Protein 8U5L (pdb70)

Secondary structure (DSSP, 8-state):
--EEEEP-SSTTEEEEEEEE--BS---SSS-TTB-PPPP--B-GGG----GGGS-B-EEEEEE------EEEEEEEEEEEEEE-GGGGG--SBSBPBSSTT--BPPPBS-EEEEEEEESSPPEEEE--S-TT--PPTT----SS--GGGGT--TT-EEE--STT-SBGGGEEE-TTS-TTEEEEEEEE-STTPPPEEEEETT--EE---TTS---EETTSEEEEEEEEEEEEEEBTTS-EEEEE-EEEEEEEEEEEEE-/--EEEEP-SSTTEEEEEEEE--BS---SSS-TTB-PPPP--B-GGG----GGGS-B-EEEEEE-------EEEEEEEEEEEEES-GGGGG--SBSBPBSSTT--BPPPBS-EEEEEEEESSPPEEEE--S-TT--PPTT----SS--GGGGT--TT-EEE--STT-SBGGGEEE-TTS-TTEEEEEEEE--SSPPPEEEEESS--EE---TTS---B-GGGEEEEEEEEEEEEEEBTTS-EEEEE--EEEEEEEEEEEE-/----EEEEP-SGGGEEEEEEEE--BS---STT-TTB-PPPP--B-GGG----GGGS-B-EEEEEE-------EEEEEEEEEEEEEE-GGGGG--SBSBPBSSTT--BPPPBS-EEEEEEEESSPPEEEE--S-TT--PPTT----SS--GGGGT--TT-EEE--STTTSBGGGEEE-TTS-TTEEEEEEEE-STTPPPEEEEETT--EE---TTS---B-GGGEEEEEEEEEEEEEEBTTS-EEEEE-EEEEEEEEEEEEE-/--EEEEP-SGGGEEEEEEEE--BS---SSS-TTB-PPPP--B-GGG----GGG--B-EEEEEE-------EEEEEEEEEEEEES-GGGGG--SBSBPBSSTT--BPPPBS-EEEEEEEESSPPEEEE--S-TT--PPTT----SS--GGGGT--TT-EEE--STTTSBTTTEEE-TTS-TTEEEEEEEE-STTPPPEEEEESS--EE---TTS---B-GGGEEEEEEEEEEEEEEBTTS-EEEEE--EEEEEEEEEEEE-/--EEEEP-STTSEEEEEEEE--BS---STT-TTB-PPPP--B-GGG----GGGS-B-EEEEEE------EEEEEEEEEEEEE-GGGGG--SBSBPBSSTT--BPPPBS-EEEEEEEESSPPEEEE--S-TT--PPTT----SS--GGGGT--TT-EEE--STT-SBGGGEEE-TTS-TTEEEEEEEE-STTPPPEEEEESS--EE---TTS---B-GGGEEEEEEEEEEEEEEBTTS-EEEEE-EEEEEEEEEEEEE-/--EEEEE---EE-TT--EEEEEEEESS-GGGSEEEEEEE-TTS-EEEEEEE-TTS--EEE-GGGTTTEEEEEETTTTEEEEEE-S--GGG-EEEEEEEE-STTTT----B---EEEEE---B--SEEEE-TTS-EEEEEE-TTGGGS-EEEEEE-TTS--EEEEBTTTB--TTS-TTEEEEEETTEEEEEESS--GGG-EEEEEEE--BTTB--B---EEEEE--/--EEEEE---EE-TT--EEEEEEEESS-GGGSEEEEEEE-TTS-EEEEEEE-TTSS-EEE-GGGBTTEEEEEETTTTEEEEEE-S--GGG-EEEEEEEE-STTTT----B---EEEEE---B--SEEEE-TTS-EEEEEE-TTGGGS-EEEEEE-TTS--EEEEBTTTB--TTS-TTEEEEEETTEEEEEE-S--GGG-EEEEEEE--BTTB--B---EEEEE---/--EEEEE---EE-TT--EEEEEEEESS-GGGSEEEEEEE-TTS-EEEEEEE-TTSS-EEE-GGGBTTEEEEEETTTTEEEEEE-S--GGG-EEEEEEEE-STTTT----B---EEEEE----BB--SEEEE-TTS-EEEEEE-TTGGGS-EEEEEE-TTS--EEEEBTTTB--TTS-TTEEEEEETTEEEEEE-S--GGG-EEEEEEE--BTTB--BB--EEEEE-/--EEEEE---EE-TT--EEEEEEEESS-GGGSEEEEEEE-TTS-EEEEEEE-TTSS-EEE-TTTBTTEEEEEETTTTEEEEEE-S--GGG-EEEEEEEE-STTTT----B---EEEEE---B--SEEEE-TTS-EEEEEE-TTGGGS-EEEEEE-TTS--EEEEBTTTB--TTS-TTEEEEEETTEEEEEE-S--GGG-EEEEEEE--BTTB--B---EEEEE--/--EEEEE---EE-TT--EEEEEEEESS-GGGSEEEEEEE-TTS-EEEEEEE-TTS--EEE-TTTBTTEEEEEETTTTEEEEEE-S--GGG-EEEEEEEE-STTTT----B---EEEEE---SB--SEEEE-SSS-EEEEEE-TTGGGS-EEEEEE-TTS--EEEEBTTTB--TT--TTEEEEEETTEEEEEE-S--GGG-EEEEEEE--BTTB--B---EEEEE-

Sequence (2426 aa):
VEVLEVKTGVDAITEVECFLNPEMGDPDENLRGFSLKLSAENDFSSDSPERRKMLPCYSTARIPLPNLNNLLMWEAVTVQTEVIGITSMLNLHAGSQKVHEHGGGKPIQGSNFHFFAVGGDPLEMQGVLMNYRTKYPEGTITPKNPTAQSQVMNTDHKAYLDKNNAYPVECWIPDPSRNENTRYFGTFTGGENVPPVLHHVTNTATTVLLDEQGVGPLCKADSLYVSAADICGLFTNSSGTQQWRGLARYFKIRLRKRSVKVEVLEVKTGVDAITEVECFLNPEMGDPDENLRGFSLKLSAENDFSSDSPERKMLPCYSTARIPLPNLNENLLMWEAVTVQTEVIGITSMLNLHAGSQKVHEHGGGKPIQGSNFHFFAVGGDPLEMQGVLMNYRTKYPEGTITPKNPTAQSQVMNTDHKAYLDKNNAYPVECWIPDPSRNENTRYFGTFTGGENVPPVLHHVTNTATTVLLDEQGVGPLCKADSLYVSAADICGLFTNSSGTQQWRGLARYFKIRLRKRSVKGGVEVLEVKTGVDAITEVECFLNPEMGDPDENLRGFSLKLSAENDFSSDSPERRKMLPCYSTARIPLPNLNENLLMWEAVTVQTEVIGITSMLNLHAGSQKVHEHGGGKPIQGSNFHFFAVGGDPLEMQGVLMNYRTKYPEGTITPKNPTAQSSQVMNTDHKAYLDKNNAYPVECWIPDPSRNENTRYFGTFTGGENVPPVLHHVTNTATTVLLDEQGVGPLCKADSLYVSAADICGLFTNSSGTQQWRGLARYFKIRLRKRSVKVEVLEVKTGVDAITEVECFLNPEMGDPDENLRGFSLKLSAENDFSSDSPERKMLPCYSTARIPLPNLNENLLMWEAVTVQTEVIGITSMLNLHAGSQKVHEHGGGKPIQGSNFHFFAVGGDPLEMQGVLMNYRTKYPEGTITPKNPTAQSQVMNTDHKAYLDKNNAYPVECWIPDPSRNENTRYFGTFTGGENVPPVLHHVTNTATTVLLDEQGVGPLCKADSLYVSAADICGLFTNSSGTQQWRGLARYFKIRLRKRSVKVEVLEVKTGVDAITEVECFLNPEMGDPDENLRGFSLKLSAENDFSSDSPERRKMLPCYSTARIPLPNLNLLMWEAVTVQTEVIGITSMLNLHAGSQKVHEHGGGKPIQGSNFHFFAVGGDPLEMQGVLMNYRTKYPEGTITPKNPTAQSQVMNTDHKAYLDKNNAYPVECWIPDPSRRNENTRYFGTFTGGENVPPVLHHVTNTATTVLLDEQGVGPLCKADSLYVSAADICGLFTNSSGTQQWRGLARYFKIRLRKRSVKQVQLVESGGTLVQPGGSLRLSCAASGFTFNNYWMTWVRQAPGKGLEWVANIKKDGSEKYYVDSVRGRFTISRDNAKNSLFLQMNSLRPEDTAVYFCATVRSGRYFALDDWGQGTLVTVSVLTQPPSVSVAPGKTARITCGGDNIGSRPVHWYQQKPGQAPILVVYDDSNRPSGIPERFSGSNSGNTATLTISRVEAGDEADYYCQVWSSSTDHPFGGGTKVTVLHQVQLVESGGTLVQPGGSLRLSCAASGFTFNNYWMTWVRQAPGKGLEWVANIKKDGSEKYYVDSVRGRFTISRDNAKNSLFLQMNSLRPEDTAVYFCATVRSGRYFALDDWGQGTLVTVSVLTQPPSVSVAPGKTARITCGGDNIGSRPVHWYQQKPGQAPILVVYDDSNRPSGIPERFSGSNSGNTATLTISRVEAGDEADYYCQVWSSSTDHPFGGGTKVTVLHHQVQLVESGGTLVQPGGSLRLSCAASGFTFNNYWMTWVRQAPGKGLEWVANIKKDGSEKYYVDSVRGRFTISRDNAKNSLFLQMNSLRPEDTAVYFCATVRSGRYFALDDWGQGTLVTVSSGVLTQPPSVSVAPGKTARITCGGDNIGSRPVHWYQQKPGQAPILVVYDDSNRPSGIPERFSGSNSGNTATLTISRVEAGDEADYYCQVWSSSTDDHPFGGGTKVTVLQVQLVESGGTLVQPGGSLRRLSCAASGFTFNNYWMTWVRQAPGKGLEWVANIKKDGSEKYYVDSVRGRFTISRDNAKNSLFLQMNSLRPEDTAVYFCATVRSGRYFALDDWGQGTLVTVSVLTQPPSVSVAPGKTARITCGGDNIGSRPVHWYQQKPGQAPILVVYDDSNRPSGIPERFSGSNSGNTATLTISRVEAGDEADYYCQVWSSSTDHPFGGGTKVTVLHQVQLVESGGTLVQPGGSLRLSCAASGFTFNNYWMTWVRQAPGKGLEWVANIKKDGSEKYYVDSVRGRFTISRDNAKNSLFLQMNSLRPEDTAVYFCATVRSGRYFALDDWGQGTLVTVSSVLTQPPSVSVAPGKTARITCGGDNIGSRPVHWYQQKPGQAPILVVYDDSNRPSGIPERFSGSNSGNTATLTISRVEAGDEADYYCQVWSSSTDHPFGGGTKVTVL

Solvent-accessible surface area: 88586 Å² total; per-residue (Å²): 109,55,54,81,105,47,81,134,51,106,108,4,82,30,100,26,88,27,50,15,53,5,16,1,14,35,16,74,160,40,34,51,0,3,0,47,120,10,50,27,60,55,84,19,51,23,1,45,9,111,88,97,6,3,12,0,0,3,24,33,134,20,91,12,69,138,35,123,142,102,31,17,4,0,0,18,21,1,43,36,11,10,1,1,0,1,1,2,9,1,4,8,0,10,1,54,91,39,64,117,105,3,0,2,34,6,3,10,0,1,9,0,33,0,20,2,0,1,0,42,36,3,36,1,0,0,2,3,3,0,0,27,1,23,7,23,109,28,8,66,6,3,83,8,2,0,11,55,0,0,0,10,1,79,51,6,55,20,120,2,93,120,60,48,0,7,0,1,9,0,6,6,1,0,8,24,112,4,156,13,4,21,0,42,6,43,1,24,1,4,57,107,9,52,0,76,11,125,5,35,32,64,55,75,45,94,0,58,61,103,145,25,21,3,0,9,0,104,84,25,6,0,43,0,2,4,2,3,1,0,0,12,4,1,31,44,74,1,18,11,19,6,1,0,3,0,19,4,0,47,0,84,1,46,38,30,3,5,85,115,99,50,70,103,50,51,126,54,89,116,7,125,32,90,23,89,29,49,17,50,4,15,1,14,36,15,76,154,42,33,52,0,2,0,44,119,11,49,28,63,52,84,17,48,25,1,43,6,114,102,102,7,4,12,5,0,4,20,36,130,18,94,14,71,118,30,56,152,192,99,35,21,4,0,0,29,22,1,30,38,13,13,0,0,0,1,1,4,9,1,4,7,0,11,1,54,79,40,66,104,106,4,0,2,38,5,3,9,0,1,10,0,34,0,22,1,1,1,0,44,36,3,37,1,0,0,2,2,3,0,1,25,1,20,6,25,109,26,9,62,6,2,80,6,2,0,14,54,0,0,0,12,1,80,47,4,57,19,118,3,94,123,61,47,0,8,0,0,8,0,7,5,1,0,8,25,110,4,163,16,3,18,0,42,6,45,1,23,0,3,57,108,9,55,1,73,12,125,5,36,32,64,60,68,44,92,0,57,59,104,144,26,23,2,0,11,1,82,97,27,8,0,44,0,2,3,2,4,1,0,0,13,4,2,33,45,72,2,20,11,18,6,2,0,3,0,16,2,0,38,0,101,3,50,43,28,11,10,123,134,77,49,113,48,60,102,51,88,128,50,144,111,5,97,29,99,22,87,29,52,14,51,5,14,1,15,35,17,73,93,44,34,52,0,2,0,47,119,10,50,27,62,48,86,18,52,27,1,44,8,111,107,99,8,4,12,4,0,3,19,36,136,28,96,10,74,121,22,74,134,142,116,25,20,6,0,0,27,22,0,38,38,11,10,0,0,0,1,1,2,9,1,4,6,0,12,1,52,76,39,64,106,105,3,0,1,36,6,4,10,0,0,10,0,34,2,22,1,0,1,0,44,31,2,30,1,0,0,2,2,3,0,0,25,1,24,6,24,111,30,10,63,6,2,79,6,1,0,13,52,0,0,0,11,0,81,50,4,55,23,113,2,93,125,60,46,1,8,0,1,9,0,8,5,1,0,8,26,113,5,99,16,2,22,0,41,6,44,1,26,0,4,53,111,9,54,1,77,12,121,4,35,32,65,57,56,49,91,0,57,59,104,145,25,26,2,0,9,1,74,97,30,4,0,40,0,2,4,4,3,1,0,0,12,4,3,33,45,73,1,19,11,18,6,1,0,2,0,18,4,0,47,0,59,1,46,42,24,1,8,90,112,109,51,71,98,46,79,126,44,105,107,3,120,33,97,24,91,28,52,17,51,5,15,1,15,35,16,74,157,39,32,57,0,2,0,43,118,11,48,27,64,48,85,18,51,32,1,44,6,115,101,103,6,5,12,3,0,4,21,34,134,23,95,15,68,119,35,50,216,144,92,36,23,6,0,0,29,25,2,43,35,13,10,1,0,1,1,1,3,9,1,5,6,0,11,0,55,74,42,66,103,106,4,0,1,34,4,4,8,0,1,10,0,34,1,22,2,0,1,0,44,35,2,34,1,0,0,2,2,3,0,1,26,1,23,6,22,108,32,10,64,6,4,78,7,3,0,11,57,0,0,0,11,0,83,52,4,58,21,120,2,95,124,61,49,0,8,0,1,8,0,6,4,0,0,8,28,110,4,158,13,3,20,0,44,5,44,1,25,1,3,56,105,8,55,0,76,13,123,5,35,31,64,58,72,46,93,1,58,65,153,145,26,20,3,0,10,1,78,98,24,7,0,40,0,2,4,3,4,1,0,0,12,4,0,32,44,73,2,19,12,18,5,2,0,3,0,18,4,0,50,0,86,2,50,42,27,9,8,89,116,61,53,87,99,47,85,129,54,105,78,6,123,33,101,21,88,29,47,14,45,6,16,3,13,36,18,70,163,40,31,54,0,2,0,47,117,10,51,28,60,50,84,18,51,24,1,45,7,114,93,96,8,3,13,8,0,3,24,34,134,20,97,14,69,124,30,126,94,36,23,4,0,0,17,12,1,46,37,13,13,1,1,0,1,1,3,9,1,4,6,0,11,1,52,73,39,65,107,107,4,0,1,36,5,3,10,1,0,11,0,33,1,21,1,0,1,0,42,37,3,33,1,0,0,2,3,3,0,1,25,1,24,6,23,111,26,11,62,6,3,78,7,2,0,11,57,0,0,1,10,0,81,51,5,56,20,120,3,95,119,64,46,0,6,0,2,8,0,7,7,1,0,8,25,114,4,156,15,4,19,0,44,5,46,1,25,1,4,52,110,10,54,2,76,13,120,7,36,32,68,59,66,46,93,1,57,64,104,147,26,23,3,0,10,1,80,97,27,6,0,40,0,2,5,5,5,2,0,0,13,4,2,32,48,72,1,16,11,19,6,1,0,2,0,17,3,0,49,0,112,2,55,45,30,10,16,123,145,40,45,15,94,15,58,37,27,75,122,15,117,65,55,24,65,28,118,0,35,0,59,7,62,59,42,74,3,77,73,57,3,0,1,0,0,15,27,28,82,90,135,24,11,67,7,0,0,2,1,6,60,100,17,74,19,82,42,27,29,102,59,0,112,81,20,6,64,0,34,30,57,49,99,84,59,19,0,38,0,48,0,58,52,2,102,71,120,1,26,1,42,0,7,0,0,0,3,85,22,21,34,4,6,0,1,20,29,26,2,92,20,17,87,0,47,8,81,165,18,100,16,45,116,70,28,79,11,36,75,43,133,51,3,146,0,54,0,22,16,106,76,4,16,8,14,1,0,1,0,0,17,15,69,102,92,104,24,5,78,6,2,1,41,18,21,58,40,96,18,126,76,30,58,121,29,8,47,7,60,27,79,49,97,66,0,24,0,32,0,35,126,4,90,83,43,7,71,1,35,0,8,0,2,5,2,28,17,9,47,65,7,22,23,5,61,10,1,89,1,45,7,93,218,132,56,46,14,92,14,57,36,29,75,122,12,72,72,56,27,70,31,118,0,36,1,58,9,61,50,47,72,4,73,70,58,3,0,1,0,0,14,27,39,100,92,56,22,10,64,7,0,0,2,1,6,58,99,18,76,17,82,42,29,28,100,51,0,116,82,23,5,67,0,32,30,49,51,98,151,60,20,0,39,0,46,0,56,59,2,124,82,88,2,24,1,41,0,8,0,0,0,2,89,21,19,35,5,6,0,1,17,24,26,2,91,20,15,91,0,46,5,94,164,19,100,18,46,116,74,31,72,10,42,84,53,43,54,5,145,0,48,0,18,18,141,66,4,19,5,13,1,0,1,1,0,14,17,66,122,91,99,29,4,75,7,1,0,42,20,20,50,38,100,22,124,76,36,60,133,19,9,47,8,66,27,86,47,88,62,0,25,0,30,0,30,148,5,92,85,39,7,70,3,53,0,7,0,1,5,2,32,10,12,40,74,8,31,24,2,58,14,1,73,0,50,12,104,101,155,179,38,105,15,93,14,57,38,26,75,104,18,114,48,53,23,66,26,119,0,36,2,56,9,60,31,39,70,3,72,71,55,4,0,1,0,0,15,25,29,94,90,99,24,11,68,7,0,0,1,0,6,64,97,18,73,16,82,42,28,25,108,44,0,115,81,21,5,61,0,34,31,42,48,99,150,64,20,0,36,0,49,0,54,58,3,99,61,118,2,30,1,40,0,8,0,0,0,2,82,21,19,33,4,5,0,1,19,31,27,2,136,19,16,87,0,49,8,36,110,96,162,18,94,18,47,112,75,32,77,10,44,93,44,48,52,3,143,0,51,0,12,12,143,68,4,16,6,12,0,0,0,0,0,20,15,72,124,83,99,14,4,89,6,2,1,42,18,22,57,37,95,18,123,77,31,57,93,25,8,51,7,64,25,84,50,92,56,0,26,0,34,0,33,144,4,90,82,41,9,80,4,49,0,10,0,2,4,2,27,16,8,48,66,8,32,15,3,58,14,0,75,0,48,22,147,119,39,104,15,91,15,57,36,27,73,121,15,119,68,54,22,68,28,119,0,35,1,60,9,57,51,44,70,5,74,72,56,2,0,1,0,0,11,27,22,86,90,136,23,11,68,9,0,0,1,1,8,56,100,16,73,17,84,43,28,27,102,46,0,116,80,20,5,62,0,32,32,49,54,99,136,62,20,0,37,0,48,0,62,57,2,92,74,106,0,24,0,43,0,7,0,0,0,2,77,22,21,35,5,6,0,2,20,31,26,3,139,20,15,92,0,47,9,79,153,19,97,15,43,114,74,31,68,10,37,79,48,133,53,2,146,0,50,0,19,14,143,66,4,16,7,12,1,0,1,0,0,19,16,72,100,84,99,16,6,80,7,2,1,38,18,21,59,36,94,18,120,81,30,58,124,29,8,48,8,62,26,85,48,90,59,0,24,0,31,0,33,133,4,91,80,42,9,64,0,43,0,10,0,2,6,1,27,16,11,49,65,8,24,23,3,62,12,0,74,0,52,7,89,222,142,39,51,13,91,13,58,39,27,72,119,16,120,67,55,25,65,29,117,0,36,1,57,8,60,53,44,71,4,72,71,57,3,0,1,0,0,16,26,30,93,91,100,23,12,68,6,0,0,1,1,8,57,102,18,76,18,81,43,28,28,103,48,0,116,80,26,5,66,0,31,31,59,51,96,138,62,19,0,37,0,48,0,54,61,2,90,72,115,0,25,1,41,0,8,0,0,0,1,77,21,18,35,4,4,0,1,19,31,26,2,140,20,14,95,0,48,9,75,96,115,10,100,16,44,113,76,31,83,9,41,74,70,46,50,2,148,0,52,0,18,13,141,66,4,16,8,12,1,1,1,0,0,19,17,72,121,86,98,15,5,85,7,3,2,41,20,22,58,37,99,19,125,77,32,59,140,29,8,49,8,60,27,86,46,91,61,0,23,0,30,1,31,159,7,93,79,45,8,78,5,45,0,8,0,2,4,2,28,20,9,48,67,9,23,10,3,53,12,0,125,1,55,17,150

Organism: BK polyomavirus (NCBI:txid1891762)

Radius of gyration: 45.76 Å; Cα contacts (8 Å, |Δi|>4): 7302; chains: 10; bounding box: 142×134×82 Å

InterPro domains:
  IPR000662 Capsid protein VP1,Polyomavirus [PF00718] (27-319)
  IPR000662 Capsid protein VP1,Polyomavirus [PIRSF003376] (1-361)
  IPR011222 Double-stranded DNA virus, group I, capsid [SSF88648] (16-361)
  IPR036931 Polyomavirus capsid protein VP1 superfamily [G3DSA:2.60.175.10] (2-344)

Structure (mmCIF, N/CA/C/O backbone):
data_8U5L
#
_entry.id   8U5L
#
_cell.length_a   224.224
_cell.length_b   224.224
_cell.length_c   143.937
_cell.angle_alpha   90.00
_cell.angle_beta   90.00
_cell.angle_gamma   90.00
#
_symmetry.space_group_name_H-M   'P 42 21 2'
#
loop_
_entity.id
_entity.type
_entity.pdbx_description
1 polymer 'Capsid protein VP1'
2 polymer 'scFv fragment of the monoclonal antibody MAU868'
3 water water
#
loop_
_atom_site.group_PDB
_atom_site.id
_atom_site.type_symbol
_atom_site.label_atom_id
_atom_site.label_alt_id
_atom_site.label_comp_id
_atom_site.label_asym_id
_atom_site.label_entity_id
_atom_site.label_seq_id
_atom_site.pdbx_PDB_ins_code
_atom_site.Cartn_x
_atom_site.Cartn_y
_atom_site.Cartn_z
_atom_site.occupancy
_atom_site.B_iso_or_equiv
_atom_site.auth_seq_id
_atom_site.auth_comp_id
_atom_site.auth_asym_id
_atom_site.auth_atom_id
_atom_site.pdbx_PDB_model_num
ATOM 1 N N . VAL A 1 5 ? -17.653 -38.487 -8.606 1.00 76.61 33 VAL A N 1
ATOM 2 C CA . VAL A 1 5 ? -18.204 -37.435 -7.762 1.00 73.06 33 VAL A CA 1
ATOM 3 C C . VAL A 1 5 ? -19.280 -38.022 -6.846 1.00 71.44 33 VAL A C 1
ATOM 4 O O . VAL A 1 5 ? -20.067 -38.870 -7.265 1.00 65.79 33 VAL A O 1
ATOM 8 N N . GLU A 1 6 ? -19.294 -37.583 -5.588 1.00 66.95 34 GLU A N 1
ATOM 9 C CA . GLU A 1 6 ? -20.280 -38.039 -4.616 1.00 57.94 34 GLU A CA 1
ATOM 10 C C . GLU A 1 6 ? -21.559 -37.225 -4.753 1.00 52.54 34 GLU A C 1
ATOM 11 O O . GLU A 1 6 ? -21.528 -35.992 -4.694 1.00 55.45 34 GLU A O 1
ATOM 13 N N . VAL A 1 7 ? -22.678 -37.919 -4.932 1.00 42.33 35 VAL A N 1
ATOM 14 C CA . VAL A 1 7 ? -23.969 -37.280 -5.158 1.00 44.72 35 VAL A CA 1
ATOM 15 C C . VAL A 1 7 ? -24.670 -37.087 -3.819 1.00 38.85 35 VAL A C 1
ATOM 16 O O . VAL A 1 7 ? -24.828 -38.038 -3.045 1.00 46.44 35 VAL A O 1
ATOM 20 N N . LEU A 1 8 ? -25.101 -35.856 -3.548 1.00 40.97 36 LEU A N 1
ATOM 21 C CA . LEU A 1 8 ? -25.760 -35.484 -2.308 1.00 43.96 36 LEU A CA 1
ATOM 22 C C . LEU A 1 8 ? -27.243 -35.205 -2.577 1.00 41.81 36 LEU A C 1
ATOM 23 O O . LEU A 1 8 ? -27.830 -35.803 -3.492 1.00 37.67 36 LEU A O 1
ATOM 28 N N . GLU A 1 9 ? -27.837 -34.305 -1.800 1.00 41.71 37 GLU A N 1
ATOM 29 C CA . GLU A 1 9 ? -29.282 -34.129 -1.808 1.00 40.55 37 GLU A CA 1
ATOM 30 C C . GLU A 1 9 ? -29.736 -33.266 -2.986 1.00 44.11 37 GLU A C 1
ATOM 31 O O . GLU A 1 9 ? -28.973 -32.485 -3.563 1.00 39.73 37 GLU A O 1
ATOM 37 N N . VAL A 1 10 ? -31.012 -33.414 -3.327 1.00 42.48 38 VAL A N 1
ATOM 38 C CA . VAL A 1 10 ? -31.640 -32.590 -4.352 1.00 37.93 38 VAL A CA 1
ATOM 39 C C . VAL A 1 10 ? -32.071 -31.271 -3.727 1.00 42.41 38 VAL A C 1
ATOM 40 O O . VAL A 1 10 ? -32.707 -31.252 -2.666 1.00 48.58 38 VAL A O 1
ATOM 44 N N . LYS A 1 11 ? -31.725 -30.165 -4.381 1.00 45.77 39 LYS A N 1
ATOM 45 C CA . LYS A 1 11 ? -32.189 -28.857 -3.935 1.00 49.07 39 LYS A CA 1
ATOM 46 C C . LYS A 1 11 ? -33.657 -28.683 -4.314 1.00 50.52 39 LYS A C 1
ATOM 47 O O . LYS A 1 11 ? -34.088 -29.102 -5.394 1.00 55.35 39 LYS A O 1
ATOM 53 N N . THR A 1 12 ? -34.432 -28.068 -3.419 1.00 53.06 40 THR A N 1
ATOM 54 C CA . THR A 1 12 ? -35.886 -28.154 -3.478 1.00 62.10 40 THR A CA 1
ATOM 55 C C . THR A 1 12 ? -36.586 -26.813 -3.688 1.00 70.21 40 THR A C 1
ATOM 56 O O . THR A 1 12 ? -37.820 -26.769 -3.654 1.00 77.04 40 THR A O 1
ATOM 60 N N . GLY A 1 13 ? -35.855 -25.726 -3.927 1.00 63.87 41 GLY A N 1
ATOM 61 C CA . GLY A 1 13 ? -36.499 -24.425 -3.880 1.00 68.81 41 GLY A CA 1
ATOM 62 C C . GLY A 1 13 ? -36.422 -23.530 -5.102 1.00 74.13 41 GLY A C 1
ATOM 63 O O . GLY A 1 13 ? -35.331 -23.142 -5.534 1.00 86.40 41 GLY A O 1
ATOM 64 N N . VAL A 1 14 ? -37.591 -23.197 -5.657 1.00 79.06 42 VAL A N 1
ATOM 65 C CA . VAL A 1 14 ? -37.762 -22.120 -6.633 1.00 81.64 42 VAL A CA 1
ATOM 66 C C . VAL A 1 14 ? -36.965 -22.380 -7.905 1.00 77.79 42 VAL A C 1
ATOM 67 O O . VAL A 1 14 ? -37.396 -23.146 -8.775 1.00 76.42 42 VAL A O 1
ATOM 69 N N . ASP A 1 15 ? -35.809 -21.727 -8.031 1.00 73.67 43 ASP A N 1
ATOM 70 C CA . ASP A 1 15 ? -34.981 -21.830 -9.231 1.00 71.63 43 ASP A CA 1
ATOM 71 C C . ASP A 1 15 ? -34.283 -23.173 -9.367 1.00 56.26 43 ASP A C 1
ATOM 72 O O . ASP A 1 15 ? -33.430 -23.301 -10.254 1.00 65.21 43 ASP A O 1
ATOM 77 N N . ALA A 1 16 ? -34.605 -24.172 -8.544 1.00 47.88 44 ALA A N 1
ATOM 78 C CA . ALA A 1 16 ? -33.888 -25.440 -8.587 1.00 50.19 44 ALA A CA 1
ATOM 79 C C . ALA A 1 16 ? -34.132 -26.210 -9.875 1.00 42.46 44 ALA A C 1
ATOM 80 O O . ALA A 1 16 ? -33.309 -27.056 -10.236 1.00 43.17 44 ALA A O 1
ATOM 82 N N . ILE A 1 17 ? -35.233 -25.941 -10.570 1.00 46.60 45 ILE A N 1
ATOM 83 C CA . ILE A 1 17 ? -35.586 -26.632 -11.805 1.00 43.43 45 ILE A CA 1
ATOM 84 C C . ILE A 1 17 ? -35.341 -25.687 -12.977 1.00 40.57 45 ILE A C 1
ATOM 85 O O . ILE A 1 17 ? -35.568 -24.475 -12.871 1.00 46.76 45 ILE A O 1
ATOM 90 N N . THR A 1 18 ? -34.870 -26.239 -14.093 1.00 39.16 46 THR A N 1
ATOM 91 C CA . THR A 1 18 ? -34.786 -25.481 -15.333 1.00 39.97 46 THR A CA 1
ATOM 92 C C . THR A 1 18 ? -35.110 -26.406 -16.499 1.00 41.46 46 THR A C 1
ATOM 93 O O . THR A 1 18 ? -35.066 -27.636 -16.376 1.00 35.29 46 THR A O 1
ATOM 97 N N . GLU A 1 19 ? -35.444 -25.795 -17.635 1.00 37.36 47 GLU A N 1
ATOM 98 C CA . GLU A 1 19 ? -35.915 -26.519 -18.808 1.00 35.65 47 GLU A CA 1
ATOM 99 C C . GLU A 1 19 ? -35.281 -25.914 -20.051 1.00 35.36 47 GLU A C 1
ATOM 100 O O . GLU A 1 19 ? -35.380 -24.702 -20.270 1.00 45.60 47 GLU A O 1
ATOM 106 N N . VAL A 1 20 ? -34.632 -26.754 -20.859 1.00 35.18 48 VAL A N 1
ATOM 107 C CA . VAL A 1 20 ? -33.957 -26.315 -22.073 1.00 33.50 48 VAL A CA 1
ATOM 108 C C . VAL A 1 20 ? -34.435 -27.166 -23.245 1.00 31.85 48 VAL A C 1
ATOM 109 O O . VAL A 1 20 ? -34.866 -28.310 -23.084 1.00 32.49 48 VAL A O 1
ATOM 113 N N . GLU A 1 21 ? -34.351 -26.584 -24.441 1.00 32.35 49 GLU A N 1
ATOM 114 C CA . GLU A 1 21 ? -34.841 -27.212 -25.660 1.00 33.28 49 GLU A CA 1
ATOM 115 C C . GLU A 1 21 ? -33.928 -26.847 -26.822 1.00 36.32 49 GLU A C 1
ATOM 116 O O . GLU A 1 21 ? -33.201 -25.853 -26.769 1.00 36.66 49 GLU A O 1
ATOM 122 N N . CYS A 1 22 ? -33.973 -27.663 -27.878 1.00 34.10 50 CYS A N 1
ATOM 123 C CA . CYS A 1 22 ? -33.246 -27.358 -29.108 1.00 36.43 50 CYS A CA 1
ATOM 124 C C . CYS A 1 22 ? -33.712 -28.279 -30.229 1.00 34.16 50 CYS A C 1
ATOM 125 O O . CYS A 1 22 ? -34.142 -29.410 -29.982 1.00 28.98 50 CYS A O 1
ATOM 128 N N . PHE A 1 23 ? -33.626 -27.773 -31.458 1.00 37.26 51 PHE A N 1
ATOM 129 C CA . PHE A 1 23 ? -33.796 -28.563 -32.671 1.00 34.17 51 PHE A CA 1
ATOM 130 C C . PHE A 1 23 ? -32.414 -28.927 -33.201 1.00 36.81 51 PHE A C 1
ATOM 131 O O . PHE A 1 23 ? -31.574 -28.043 -33.397 1.00 38.36 51 PHE A O 1
ATOM 139 N N . LEU A 1 24 ? -32.182 -30.217 -33.451 1.00 32.76 52 LEU A N 1
ATOM 140 C CA . LEU A 1 24 ? -30.872 -30.713 -33.873 1.00 28.38 52 LEU A CA 1
ATOM 141 C C . LEU A 1 24 ? -30.936 -31.127 -35.340 1.00 28.78 52 LEU A C 1
ATOM 142 O O . LEU A 1 24 ? -31.623 -32.092 -35.688 1.00 28.54 52 LEU A O 1
ATOM 147 N N . ASN A 1 25 ? -30.204 -30.407 -36.189 1.00 28.48 53 ASN A N 1
ATOM 148 C CA . ASN A 1 25 ? -30.260 -30.653 -37.626 1.00 25.72 53 ASN A CA 1
ATOM 149 C C . ASN A 1 25 ? -29.644 -32.011 -37.962 1.00 28.09 53 ASN A C 1
ATOM 150 O O . ASN A 1 25 ? -28.673 -32.429 -37.319 1.00 27.19 53 ASN A O 1
ATOM 155 N N . PRO A 1 26 ? -30.176 -32.719 -38.956 1.00 27.70 54 PRO A N 1
ATOM 156 C CA . PRO A 1 26 ? -29.513 -33.935 -39.424 1.00 27.20 54 PRO A CA 1
ATOM 157 C C . PRO A 1 26 ? -28.340 -33.592 -40.324 1.00 32.03 54 PRO A C 1
ATOM 158 O O . PRO A 1 26 ? -28.303 -32.540 -40.965 1.00 31.26 54 PRO A O 1
ATOM 162 N N . GLU A 1 27 ? -27.369 -34.500 -40.357 1.00 27.18 55 GLU A N 1
ATOM 163 C CA . GLU A 1 27 ? -26.167 -34.353 -41.177 1.00 28.00 55 GLU A CA 1
ATOM 164 C C . GLU A 1 27 ? -26.080 -35.565 -42.097 1.00 23.09 55 GLU A C 1
ATOM 165 O O . GLU A 1 27 ? -25.381 -36.534 -41.806 1.00 25.96 55 GLU A O 1
ATOM 171 N N . MET A 1 28 ? -26.800 -35.503 -43.215 1.00 23.18 56 MET A N 1
ATOM 172 C CA . MET A 1 28 ? -26.873 -36.617 -44.150 1.00 25.71 56 MET A CA 1
ATOM 173 C C . MET A 1 28 ? -25.824 -36.554 -45.253 1.00 25.74 56 MET A C 1
ATOM 174 O O . MET A 1 28 ? -25.664 -37.534 -45.986 1.00 26.75 56 MET A O 1
ATOM 179 N N . GLY A 1 29 ? -25.108 -35.440 -45.389 1.00 26.23 57 GLY A N 1
ATOM 180 C CA . GLY A 1 29 ? -24.119 -35.309 -46.442 1.00 23.04 57 GLY A CA 1
ATOM 181 C C . GLY A 1 29 ? -24.217 -33.993 -47.184 1.00 26.74 57 GLY A C 1
ATOM 182 O O . GLY A 1 29 ? -23.197 -33.356 -47.467 1.00 28.16 57 GLY A O 1
ATOM 183 N N . ASP A 1 30 ? -25.449 -33.583 -47.508 1.00 25.89 58 ASP A N 1
ATOM 184 C CA . ASP A 1 30 ? -25.755 -32.317 -48.169 1.00 28.69 58 ASP A CA 1
ATOM 185 C C . ASP A 1 30 ? -24.969 -32.178 -49.467 1.00 30.20 58 ASP A C 1
ATOM 186 O O . ASP A 1 30 ? -24.004 -31.405 -49.525 1.00 29.15 58 ASP A O 1
ATOM 191 N N . PRO A 1 31 ? -25.354 -32.898 -50.525 1.00 29.89 59 PRO A N 1
ATOM 192 C CA . PRO A 1 31 ? -24.503 -32.938 -51.728 1.00 25.20 59 PRO A CA 1
ATOM 193 C C . PRO A 1 31 ? -24.349 -31.600 -52.430 1.00 31.40 59 PRO A C 1
ATOM 194 O O . PRO A 1 31 ? -23.285 -31.345 -53.010 1.00 34.15 59 PRO A O 1
ATOM 198 N N . ASP A 1 32 ? -25.366 -30.742 -52.416 1.00 30.77 60 ASP A N 1
ATOM 199 C CA . ASP A 1 32 ? -25.216 -29.395 -52.957 1.00 28.90 60 ASP A CA 1
ATOM 200 C C . ASP A 1 32 ? -26.030 -28.436 -52.094 1.00 30.11 60 ASP A C 1
ATOM 201 O O . ASP A 1 32 ? -26.599 -28.817 -51.067 1.00 32.21 60 ASP A O 1
ATOM 206 N N . GLU A 1 33 ? -26.086 -27.175 -52.526 1.00 39.46 61 GLU A N 1
ATOM 207 C CA . GLU A 1 33 ? -26.720 -26.130 -51.729 1.00 42.94 61 GLU A CA 1
ATOM 208 C C . GLU A 1 33 ? -28.221 -26.348 -51.577 1.00 35.92 61 GLU A C 1
ATOM 209 O O . GLU A 1 33 ? -28.811 -25.892 -50.593 1.00 40.50 61 GLU A O 1
ATOM 215 N N . ASN A 1 34 ? -28.852 -27.036 -52.527 1.00 36.43 62 ASN A N 1
ATOM 216 C CA . ASN A 1 34 ? -30.300 -27.200 -52.523 1.00 32.72 62 ASN A CA 1
ATOM 217 C C . ASN A 1 34 ? -30.776 -28.455 -51.806 1.00 36.22 62 ASN A C 1
ATOM 218 O O . ASN A 1 34 ? -31.947 -28.518 -51.413 1.00 32.99 62 ASN A O 1
ATOM 223 N N . LEU A 1 35 ? -29.909 -29.447 -51.630 1.00 28.30 63 LEU A N 1
ATOM 224 C CA . LEU A 1 35 ? -30.303 -30.761 -51.134 1.00 28.15 63 LEU A CA 1
ATOM 225 C C . LEU A 1 35 ? -29.899 -30.973 -49.678 1.00 30.45 63 LEU A C 1
ATOM 226 O O . LEU A 1 35 ? -29.414 -32.040 -49.299 1.00 26.89 63 LEU A O 1
ATOM 231 N N . ARG A 1 36 ? -30.103 -29.952 -48.847 1.00 30.15 64 ARG A N 1
ATOM 232 C CA . ARG A 1 36 ? -29.942 -30.100 -47.406 1.00 27.53 64 ARG A CA 1
ATOM 233 C C . ARG A 1 36 ? -30.892 -31.168 -46.883 1.00 27.22 64 ARG A C 1
ATOM 234 O O . ARG A 1 36 ? -32.085 -31.165 -47.200 1.00 29.48 64 ARG A O 1
ATOM 242 N N . GLY A 1 37 ? -30.360 -32.081 -46.072 1.00 27.73 65 GLY A N 1
ATOM 243 C CA . GLY A 1 37 ? -31.127 -33.194 -45.554 1.00 26.23 65 GLY A CA 1
ATOM 244 C C . GLY A 1 37 ? -31.007 -34.469 -46.360 1.00 28.18 65 GLY A C 1
ATOM 245 O O . GLY A 1 37 ? -31.520 -35.507 -45.925 1.00 27.31 65 GLY A O 1
ATOM 246 N N . PHE A 1 38 ? -30.355 -34.420 -47.517 1.00 25.86 66 PHE A N 1
ATOM 247 C CA . PHE A 1 38 ? -30.115 -35.587 -48.350 1.00 26.47 66 PHE A CA 1
ATOM 248 C C . PHE A 1 38 ? -28.631 -35.922 -48.351 1.00 29.77 66 PHE A C 1
ATOM 249 O O . PHE A 1 38 ? -27.785 -35.126 -47.934 1.00 30.74 66 PHE A O 1
ATOM 257 N N . SER A 1 39 ? -28.322 -37.118 -48.835 1.00 27.13 67 SER A N 1
ATOM 258 C CA . SER A 1 39 ? -26.947 -37.515 -49.087 1.00 24.89 67 SER A CA 1
ATOM 259 C C . SER A 1 39 ? -26.674 -37.474 -50.584 1.00 28.34 67 SER A C 1
ATOM 260 O O . SER A 1 39 ? -27.585 -37.326 -51.403 1.00 26.66 67 SER A O 1
ATOM 263 N N . LEU A 1 40 ? -25.398 -37.602 -50.938 1.00 27.14 68 LEU A N 1
ATOM 264 C CA . LEU A 1 40 ? -25.051 -37.868 -52.325 1.00 25.23 68 LEU A CA 1
ATOM 265 C C . LEU A 1 40 ? -25.645 -39.209 -52.740 1.00 27.14 68 LEU A C 1
ATOM 266 O O . LEU A 1 40 ? -25.916 -40.075 -51.905 1.00 28.72 68 LEU A O 1
ATOM 271 N N . LYS A 1 41 ? -25.870 -39.376 -54.039 1.00 29.16 69 LYS A N 1
ATOM 272 C CA . LYS A 1 41 ? -26.391 -40.647 -54.522 1.00 31.19 69 LYS A CA 1
ATOM 273 C C . LYS A 1 41 ? -25.415 -41.772 -54.188 1.00 25.50 69 LYS A C 1
ATOM 274 O O . LYS A 1 41 ? -24.194 -41.588 -54.182 1.00 23.65 69 LYS A O 1
ATOM 280 N N . LEU A 1 42 ? -25.966 -42.945 -53.887 1.00 25.11 70 LEU A N 1
ATOM 281 C CA . LEU A 1 42 ? -25.152 -44.061 -53.424 1.00 24.69 70 LEU A CA 1
ATOM 282 C C . LEU A 1 42 ? -24.515 -44.791 -54.597 1.00 26.72 70 LEU A C 1
ATOM 283 O O . LEU A 1 42 ? -25.190 -45.112 -55.581 1.00 26.78 70 LEU A O 1
ATOM 288 N N . SER A 1 43 ? -23.215 -45.054 -54.487 1.00 25.57 71 SER A N 1
ATOM 289 C CA . SER A 1 43 ? -22.568 -46.008 -55.366 1.00 27.88 71 SER A CA 1
ATOM 290 C C . SER A 1 43 ? -22.843 -47.424 -54.870 1.00 32.96 71 SER A C 1
ATOM 291 O O . SER A 1 43 ? -23.395 -47.636 -53.786 1.00 32.91 71 SER A O 1
ATOM 294 N N . ALA A 1 44 ? -22.468 -48.406 -55.683 1.00 33.03 72 ALA A N 1
ATOM 295 C CA . ALA A 1 44 ? -22.736 -49.788 -55.325 1.00 26.99 72 ALA A CA 1
ATOM 296 C C . ALA A 1 44 ? -21.700 -50.693 -55.970 1.00 30.70 72 ALA A C 1
ATOM 297 O O . ALA A 1 44 ? -21.057 -50.336 -56.961 1.00 32.65 72 ALA A O 1
ATOM 299 N N . GLU A 1 45 ? -21.543 -51.873 -55.373 1.00 35.86 73 GLU A N 1
ATOM 300 C CA . GLU A 1 45 ? -20.744 -52.974 -55.900 1.00 35.97 73 GLU A CA 1
ATOM 301 C C . GLU A 1 45 ? -19.252 -52.666 -55.959 1.00 38.38 73 GLU A C 1
ATOM 302 O O . GLU A 1 45 ? -18.510 -53.340 -56.682 1.00 37.77 73 GLU A O 1
ATOM 308 N N . ASN A 1 46 ? -18.785 -51.669 -55.212 1.00 33.67 74 ASN A N 1
ATOM 309 C CA . ASN A 1 46 ? -17.350 -51.468 -55.057 1.00 29.49 74 ASN A CA 1
ATOM 310 C C . ASN A 1 46 ? -16.777 -52.595 -54.208 1.00 34.15 74 ASN A C 1
ATOM 311 O O . ASN A 1 46 ? -17.249 -52.835 -53.091 1.00 36.58 74 ASN A O 1
ATOM 316 N N . ASP A 1 47 ? -15.776 -53.293 -54.738 1.00 33.76 75 ASP A N 1
ATOM 317 C CA . ASP A 1 47 ? -15.169 -54.394 -54.004 1.00 34.51 75 ASP A CA 1
ATOM 318 C C . ASP A 1 47 ? -14.580 -53.894 -52.689 1.00 37.58 75 ASP A C 1
ATOM 319 O O . ASP A 1 47 ? -14.161 -52.740 -52.570 1.00 35.75 75 ASP A O 1
ATOM 324 N N . PHE A 1 48 ? -14.561 -54.781 -51.689 1.00 35.21 76 PHE A N 1
ATOM 325 C CA . PHE A 1 48 ? -14.015 -54.425 -50.381 1.00 32.75 76 PHE A CA 1
ATOM 326 C C . PHE A 1 48 ? -12.595 -53.886 -50.485 1.00 34.31 76 PHE A C 1
ATOM 327 O O . PHE A 1 48 ? -12.183 -53.054 -49.670 1.00 35.95 76 PHE A O 1
ATOM 335 N N . SER A 1 49 ? -11.831 -54.341 -51.479 1.00 35.84 77 SER A N 1
ATOM 336 C CA . SER A 1 49 ? -10.438 -53.934 -51.617 1.00 35.03 77 SER A CA 1
ATOM 337 C C . SER A 1 49 ? -10.279 -52.528 -52.178 1.00 34.14 77 SER A C 1
ATOM 338 O O . SER A 1 49 ? -9.162 -52.002 -52.161 1.00 41.68 77 SER A O 1
ATOM 341 N N . SER A 1 50 ? -11.351 -51.911 -52.674 1.00 32.86 78 SER A N 1
ATOM 342 C CA . SER A 1 50 ? -11.270 -50.595 -53.298 1.00 37.37 78 SER A CA 1
ATOM 343 C C . SER A 1 50 ? -12.479 -49.746 -52.919 1.00 33.34 78 SER A C 1
ATOM 344 O O . SER A 1 50 ? -13.006 -48.982 -53.735 1.00 38.16 78 SER A O 1
ATOM 347 N N . ASP A 1 51 ? -12.933 -49.860 -51.673 1.00 35.38 79 ASP A N 1
ATOM 348 C CA . ASP A 1 51 ? -14.086 -49.101 -51.197 1.00 29.69 79 ASP A CA 1
ATOM 349 C C . ASP A 1 51 ? -13.609 -47.738 -50.703 1.00 31.08 79 ASP A C 1
ATOM 350 O O . ASP A 1 51 ? -12.902 -47.644 -49.692 1.00 35.51 79 ASP A O 1
ATOM 355 N N . SER A 1 52 ? -13.992 -46.676 -51.410 1.00 31.81 80 SER A N 1
ATOM 356 C CA . SER A 1 52 ? -13.585 -45.312 -51.065 1.00 28.96 80 SER A CA 1
ATOM 357 C C . SER A 1 52 ? -14.774 -44.378 -51.215 1.00 26.33 80 SER A C 1
ATOM 358 O O . SER A 1 52 ? -14.887 -43.642 -52.201 1.00 26.34 80 SER A O 1
ATOM 361 N N . PRO A 1 53 ? -15.676 -44.366 -50.237 1.00 29.69 81 PRO A N 1
ATOM 362 C CA . PRO A 1 53 ? -16.873 -43.523 -50.338 1.00 29.24 81 PRO A CA 1
ATOM 363 C C . PRO A 1 53 ? -16.538 -42.043 -50.222 1.00 29.44 81 PRO A C 1
ATOM 364 O O . PRO A 1 53 ? -15.574 -41.648 -49.557 1.00 25.22 81 PRO A O 1
ATOM 368 N N . GLU A 1 54 ? -17.350 -41.222 -50.885 1.00 30.61 82 GLU A N 1
ATOM 369 C CA . GLU A 1 54 ? -17.194 -39.780 -50.792 1.00 31.00 82 GLU A CA 1
ATOM 370 C C . GLU A 1 54 ? -17.877 -39.284 -49.517 1.00 30.12 82 GLU A C 1
ATOM 371 O O . GLU A 1 54 ? -18.818 -39.906 -49.002 1.00 32.06 82 GLU A O 1
ATOM 377 N N . ARG A 1 55 ? -17.399 -38.147 -49.006 1.00 27.85 83 ARG A N 1
ATOM 378 C CA A ARG A 1 55 ? -17.935 -37.591 -47.764 0.61 30.66 83 ARG A CA 1
ATOM 379 C CA B ARG A 1 55 ? -17.941 -37.626 -47.756 0.39 30.61 83 ARG A CA 1
ATOM 380 C C . ARG A 1 55 ? -19.427 -37.323 -47.869 1.00 28.21 83 ARG A C 1
ATOM 381 O O . ARG A 1 55 ? -20.201 -37.693 -46.985 1.00 26.60 83 ARG A O 1
ATOM 396 N N . LYS A 1 56 ? -19.840 -36.647 -48.937 1.00 27.66 84 LYS A N 1
ATOM 397 C CA . LYS A 1 56 ? -21.240 -36.274 -49.075 1.00 29.38 84 LYS A CA 1
ATOM 398 C C . LYS A 1 56 ? -22.171 -37.472 -49.170 1.00 28.36 84 LYS A C 1
ATOM 399 O O . LYS A 1 56 ? -23.392 -37.303 -49.072 1.00 29.86 84 LYS A O 1
ATOM 405 N N . MET A 1 57 ? -21.626 -38.668 -49.348 1.00 26.69 85 MET A N 1
ATOM 406 C CA . MET A 1 57 ? -22.439 -39.871 -49.377 1.00 25.98 85 MET A CA 1
ATOM 407 C C . MET A 1 57 ? -22.669 -40.447 -47.986 1.00 28.88 85 MET A C 1
ATOM 408 O O . MET A 1 57 ? -23.535 -41.315 -47.821 1.00 27.13 85 MET A O 1
ATOM 413 N N . LEU A 1 58 ? -21.931 -39.971 -46.982 1.00 23.43 86 LEU A N 1
ATOM 414 C CA . LEU A 1 58 ? -21.899 -40.621 -45.682 1.00 26.29 86 LEU A CA 1
ATOM 415 C C . LEU A 1 58 ? -22.667 -39.802 -44.655 1.00 24.57 86 LEU A C 1
ATOM 416 O O . LEU A 1 58 ? -22.213 -38.708 -44.284 1.00 26.78 86 LEU A O 1
ATOM 421 N N . PRO A 1 59 ? -23.819 -40.271 -44.177 1.00 23.67 87 PRO A N 1
ATOM 422 C CA . PRO A 1 59 ? -24.478 -39.598 -43.052 1.00 24.62 87 PRO A CA 1
ATOM 423 C C . PRO A 1 59 ? -23.621 -39.674 -41.798 1.00 21.71 87 PRO A C 1
ATOM 424 O O . PRO A 1 59 ? -22.920 -40.659 -41.560 1.00 22.37 87 PRO A O 1
ATOM 428 N N . CYS A 1 60 ? -23.688 -38.622 -40.987 1.00 22.44 88 CYS A N 1
ATOM 429 C CA . CYS A 1 60 ? -22.902 -38.535 -39.767 1.00 22.23 88 CYS A CA 1
ATOM 430 C C . CYS A 1 60 ? -23.805 -38.275 -38.568 1.00 26.85 88 CYS A C 1
ATOM 431 O O . CYS A 1 60 ? -24.939 -37.809 -38.703 1.00 26.94 88 CYS A O 1
ATOM 434 N N . TYR A 1 61 ? -23.283 -38.595 -37.386 1.00 26.61 89 TYR A N 1
ATOM 435 C CA . TYR A 1 61 ? -23.991 -38.288 -36.152 1.00 21.47 89 TYR A CA 1
ATOM 436 C C . TYR A 1 61 ? -24.091 -36.780 -35.960 1.00 22.05 89 TYR A C 1
ATOM 437 O O . TYR A 1 61 ? -23.220 -36.016 -36.380 1.00 24.97 89 TYR A O 1
ATOM 446 N N . SER A 1 62 ? -25.170 -36.355 -35.318 1.00 26.92 90 SER A N 1
ATOM 447 C CA . SER A 1 62 ? -25.362 -34.964 -34.942 1.00 26.27 90 SER A CA 1
ATOM 448 C C . SER A 1 62 ? -25.118 -34.807 -33.447 1.00 26.35 90 SER A C 1
ATOM 449 O O . SER A 1 62 ? -25.390 -35.717 -32.660 1.00 25.96 90 SER A O 1
ATOM 452 N N . THR A 1 63 ? -24.590 -33.649 -33.059 1.00 24.04 91 THR A N 1
ATOM 453 C CA . THR A 1 63 ? -24.368 -33.386 -31.645 1.00 27.62 91 THR A CA 1
ATOM 454 C C . THR A 1 63 ? -24.373 -31.885 -31.412 1.00 27.54 91 THR A C 1
ATOM 455 O O . THR A 1 63 ? -24.055 -31.100 -32.310 1.00 26.31 91 THR A O 1
ATOM 459 N N . ALA A 1 64 ? -24.741 -31.500 -30.194 1.00 27.22 92 ALA A N 1
ATOM 460 C CA . ALA A 1 64 ? -24.768 -30.100 -29.805 1.00 29.86 92 ALA A CA 1
ATOM 461 C C . ALA A 1 64 ? -24.552 -30.007 -28.302 1.00 29.81 92 ALA A C 1
ATOM 462 O O . ALA A 1 64 ? -25.030 -30.854 -27.544 1.00 27.43 92 ALA A O 1
ATOM 464 N N . ARG A 1 65 ? -23.817 -28.985 -27.882 1.00 37.37 93 ARG A N 1
ATOM 465 C CA . ARG A 1 65 ? -23.555 -28.719 -26.473 1.00 35.57 93 ARG A CA 1
ATOM 466 C C . ARG A 1 65 ? -24.439 -27.559 -26.033 1.00 43.44 93 ARG A C 1
ATOM 467 O O . ARG A 1 65 ? -24.293 -26.439 -26.536 1.00 51.19 93 ARG A O 1
ATOM 475 N N . ILE A 1 66 ? -25.353 -27.825 -25.109 1.00 40.89 94 ILE A N 1
ATOM 476 C CA . ILE A 1 66 ? -26.292 -26.825 -24.607 1.00 43.01 94 ILE A CA 1
ATOM 477 C C . ILE A 1 66 ? -25.732 -26.248 -23.310 1.00 52.32 94 ILE A C 1
ATOM 478 O O . ILE A 1 66 ? -25.603 -26.989 -22.322 1.00 45.79 94 ILE A O 1
ATOM 483 N N . PRO A 1 67 ? -25.387 -24.962 -23.265 1.00 59.28 95 PRO A N 1
ATOM 484 C CA . PRO A 1 67 ? -24.951 -24.360 -22.002 1.00 55.61 95 PRO A CA 1
ATOM 485 C C . PRO A 1 67 ? -26.119 -24.196 -21.043 1.00 48.77 95 PRO A C 1
ATOM 486 O O . PRO A 1 67 ? -27.255 -23.934 -21.446 1.00 41.87 95 PRO A O 1
ATOM 490 N N . LEU A 1 68 ? -25.826 -24.358 -19.760 1.00 50.26 96 LEU A N 1
ATOM 491 C CA . LEU A 1 68 ? -26.801 -24.271 -18.688 1.00 45.64 96 LEU A CA 1
ATOM 492 C C . LEU A 1 68 ? -26.459 -23.109 -17.763 1.00 51.38 96 LEU A C 1
ATOM 493 O O . LEU A 1 68 ? -25.321 -22.623 -17.762 1.00 48.08 96 LEU A O 1
ATOM 498 N N . PRO A 1 69 ? -27.421 -22.624 -16.975 1.00 47.23 97 PRO A N 1
ATOM 499 C CA . PRO A 1 69 ? -27.128 -21.509 -16.064 1.00 47.33 97 PRO A CA 1
ATOM 500 C C . PRO A 1 69 ? -26.020 -21.858 -15.081 1.00 53.27 97 PRO A C 1
ATOM 501 O O . PRO A 1 69 ? -25.959 -22.968 -14.549 1.00 50.09 97 PRO A O 1
ATOM 505 N N . ASN A 1 70 ? -25.137 -20.890 -14.845 1.00 57.03 98 ASN A N 1
ATOM 506 C CA . ASN A 1 70 ? -24.023 -21.095 -13.929 1.00 65.55 98 ASN A CA 1
ATOM 507 C C . ASN A 1 70 ? -24.525 -21.201 -12.495 1.00 64.88 98 ASN A C 1
ATOM 508 O O . ASN A 1 70 ? -25.353 -20.399 -12.052 1.00 59.81 98 ASN A O 1
ATOM 513 N N . LEU A 1 71 ? -24.009 -22.188 -11.765 1.00 66.95 99 LEU A N 1
ATOM 514 C CA . LEU A 1 71 ? -24.468 -22.502 -10.418 1.00 72.62 99 LEU A CA 1
ATOM 515 C C . LEU A 1 71 ? -23.511 -22.035 -9.330 1.00 75.89 99 LEU A C 1
ATOM 516 O O . LEU A 1 71 ? -23.958 -21.523 -8.298 1.00 73.81 99 LEU A O 1
ATOM 521 N N . ASN A 1 72 ? -22.207 -22.203 -9.529 1.00 76.08 100 ASN A N 1
ATOM 522 C CA . ASN A 1 72 ? -21.228 -21.859 -8.505 1.00 78.62 100 ASN A CA 1
ATOM 523 C C . ASN A 1 72 ? -20.546 -20.528 -8.806 1.00 74.65 100 ASN A C 1
ATOM 524 O O . ASN A 1 72 ? -20.090 -19.836 -7.897 1.00 71.82 100 ASN A O 1
ATOM 529 N N . ASN A 1 79 ? -19.999 -25.852 -0.691 1.00 75.15 107 ASN A N 1
ATOM 530 C CA . ASN A 1 79 ? -20.938 -26.783 -1.304 1.00 84.83 107 ASN A CA 1
ATOM 531 C C . ASN A 1 79 ? -21.019 -26.550 -2.808 1.00 75.13 107 ASN A C 1
ATOM 532 O O . ASN A 1 79 ? -21.133 -25.412 -3.266 1.00 72.93 107 ASN A O 1
ATOM 534 N N . LEU A 1 80 ? -20.966 -27.640 -3.568 1.00 67.43 108 LEU A N 1
ATOM 535 C CA . LEU A 1 80 ? -20.924 -27.601 -5.021 1.00 58.23 108 LEU A CA 1
ATOM 536 C C . LEU A 1 80 ? -22.228 -28.135 -5.602 1.00 56.59 108 LEU A C 1
ATOM 537 O O . LEU A 1 80 ? -22.843 -29.052 -5.050 1.00 52.12 108 LEU A O 1
ATOM 542 N N . LEU A 1 81 ? -22.637 -27.558 -6.731 1.00 58.82 109 LEU A N 1
ATOM 543 C CA . LEU A 1 81 ? -23.882 -27.910 -7.398 1.00 50.37 109 LEU A CA 1
ATOM 544 C C . LEU A 1 81 ? -23.620 -28.306 -8.845 1.00 45.24 109 LEU A C 1
ATOM 545 O O . LEU A 1 81 ? -22.674 -27.828 -9.478 1.00 52.05 109 LEU A O 1
ATOM 550 N N . MET A 1 82 ? -24.476 -29.186 -9.361 1.00 43.74 110 MET A N 1
ATOM 551 C CA . MET A 1 82 ? -24.477 -29.567 -10.766 1.00 44.22 110 MET A CA 1
ATOM 552 C C . MET A 1 82 ? -25.916 -29.704 -11.241 1.00 42.93 110 MET A C 1
ATOM 553 O O . MET A 1 82 ? -26.815 -30.030 -10.462 1.00 42.33 110 MET A O 1
ATOM 558 N N . TRP A 1 83 ? -26.127 -29.446 -12.529 1.00 44.23 111 TRP A N 1
ATOM 559 C CA . TRP A 1 83 ? -27.431 -29.666 -13.136 1.00 34.26 111 TRP A CA 1
ATOM 560 C C . TRP A 1 83 ? -27.614 -31.148 -13.435 1.00 34.49 111 TRP A C 1
ATOM 561 O O . TRP A 1 83 ? -26.727 -31.792 -14.004 1.00 36.70 111 TRP A O 1
ATOM 572 N N . GLU A 1 84 ? -28.764 -31.688 -13.043 1.00 35.27 112 GLU A N 1
ATOM 573 C CA . GLU A 1 84 ? -29.067 -33.105 -13.185 1.00 33.97 112 GLU A CA 1
ATOM 574 C C . GLU A 1 84 ? -30.209 -33.271 -14.179 1.00 31.78 112 GLU A C 1
ATOM 575 O O . GLU A 1 84 ? -31.315 -32.771 -13.946 1.00 33.44 112 GLU A O 1
ATOM 581 N N . ALA A 1 85 ? -29.940 -33.969 -15.280 1.00 28.43 113 ALA A N 1
ATOM 582 C CA . ALA A 1 85 ? -30.956 -34.222 -16.293 1.00 29.74 113 ALA A CA 1
ATOM 583 C C . ALA A 1 85 ? -31.922 -35.288 -15.789 1.00 27.25 113 ALA A C 1
ATOM 584 O O . ALA A 1 85 ? -31.510 -36.411 -15.484 1.00 31.06 113 ALA A O 1
ATOM 586 N N . VAL A 1 86 ? -33.201 -34.939 -15.700 1.00 27.48 114 VAL A N 1
ATOM 587 C CA . VAL A 1 86 ? -34.211 -35.807 -15.103 1.00 28.98 114 VAL A CA 1
ATOM 588 C C . VAL A 1 86 ? -35.078 -36.472 -16.163 1.00 30.26 114 VAL A C 1
ATOM 589 O O . VAL A 1 86 ? -35.296 -37.683 -16.125 1.00 29.41 114 VAL A O 1
ATOM 593 N N . THR A 1 87 ? -35.595 -35.692 -17.111 1.00 27.46 115 THR A N 1
ATOM 594 C CA . THR A 1 87 ? -36.448 -36.226 -18.161 1.00 28.33 115 THR A CA 1
ATOM 595 C C . THR A 1 87 ? -36.088 -35.577 -19.487 1.00 29.97 115 THR A C 1
ATOM 596 O O . THR A 1 87 ? -35.511 -34.488 -19.533 1.00 31.53 115 THR A O 1
ATOM 600 N N . VAL A 1 88 ? -36.451 -36.260 -20.572 1.00 26.92 116 VAL A N 1
ATOM 601 C CA . VAL A 1 88 ? -36.311 -35.728 -21.922 1.00 27.25 116 VAL A CA 1
ATOM 602 C C . VAL A 1 88 ? -37.568 -36.054 -22.716 1.00 31.67 116 VAL A C 1
ATOM 603 O O . VAL A 1 88 ? -38.086 -37.174 -22.652 1.00 32.38 116 VAL A O 1
ATOM 607 N N . GLN A 1 89 ? -38.070 -35.061 -23.442 1.00 32.06 117 GLN A N 1
ATOM 608 C CA . GLN A 1 89 ? -39.055 -35.256 -24.496 1.00 29.88 117 GLN A CA 1
ATOM 609 C C . GLN A 1 89 ? -38.362 -35.036 -25.834 1.00 28.11 117 GLN A C 1
ATOM 610 O O . GLN A 1 89 ? -37.687 -34.019 -26.025 1.00 30.04 117 GLN A O 1
ATOM 616 N N . THR A 1 90 ? -38.513 -35.989 -26.750 1.00 25.60 118 THR A N 1
ATOM 617 C CA . THR A 1 90 ? -37.820 -35.921 -28.027 1.00 27.49 118 THR A CA 1
ATOM 618 C C . THR A 1 90 ? -38.731 -36.429 -29.134 1.00 30.88 118 THR A C 1
ATOM 619 O O . THR A 1 90 ? -39.691 -37.165 -28.893 1.00 30.21 118 THR A O 1
ATOM 623 N N . GLU A 1 91 ? -38.407 -36.030 -30.364 1.00 25.24 119 GLU A N 1
ATOM 624 C CA . GLU A 1 91 ? -39.325 -36.181 -31.483 1.00 26.22 119 GLU A CA 1
ATOM 625 C C . GLU A 1 91 ? -38.589 -35.899 -32.785 1.00 29.54 119 GLU A C 1
ATOM 626 O O . GLU A 1 91 ? -37.729 -35.015 -32.833 1.00 29.21 119 GLU A O 1
ATOM 632 N N . VAL A 1 92 ? -38.926 -36.658 -33.831 1.00 27.54 120 VAL A N 1
ATOM 633 C CA . VAL A 1 92 ? -38.386 -36.436 -35.169 1.00 25.08 120 VAL A CA 1
ATOM 634 C C . VAL A 1 92 ? -39.270 -35.423 -35.879 1.00 26.24 120 VAL A C 1
ATOM 635 O O . VAL A 1 92 ? -40.503 -35.499 -35.814 1.00 27.10 120 VAL A O 1
ATOM 639 N N . ILE A 1 93 ? -38.643 -34.464 -36.555 1.00 26.40 121 ILE A N 1
ATOM 640 C CA . ILE A 1 93 ? -39.320 -33.277 -37.063 1.00 27.67 121 ILE A CA 1
ATOM 641 C C . ILE A 1 93 ? -39.475 -33.397 -38.573 1.00 27.86 121 ILE A C 1
ATOM 642 O O . ILE A 1 93 ? -38.486 -33.565 -39.297 1.00 27.14 121 ILE A O 1
ATOM 647 N N . GLY A 1 94 ? -40.712 -33.291 -39.045 1.00 23.38 122 GLY A N 1
ATOM 648 C CA . GLY A 1 94 ? -41.004 -33.254 -40.459 1.00 19.25 122 GLY A CA 1
ATOM 649 C C . GLY A 1 94 ? -41.395 -34.570 -41.095 1.00 26.17 122 GLY A C 1
ATOM 650 O O . GLY A 1 94 ? -41.161 -34.747 -42.297 1.00 26.81 122 GLY A O 1
ATOM 651 N N . ILE A 1 95 ? -41.999 -35.489 -40.339 1.00 23.78 123 ILE A N 1
ATOM 652 C CA . ILE A 1 95 ? -42.273 -36.825 -40.860 1.00 24.08 123 ILE A CA 1
ATOM 653 C C . ILE A 1 95 ? -43.267 -36.786 -42.017 1.00 24.68 123 ILE A C 1
ATOM 654 O O . ILE A 1 95 ? -43.182 -37.605 -42.939 1.00 25.60 123 ILE A O 1
ATOM 659 N N . THR A 1 96 ? -44.211 -35.845 -42.005 1.00 24.03 124 THR A N 1
ATOM 660 C CA . THR A 1 96 ? -45.223 -35.796 -43.053 1.00 23.24 124 THR A CA 1
ATOM 661 C C . THR A 1 96 ? -44.679 -35.298 -44.385 1.00 25.56 124 THR A C 1
ATOM 662 O O . THR A 1 96 ? -45.378 -35.420 -45.397 1.00 26.34 124 THR A O 1
ATOM 666 N N . SER A 1 97 ? -43.466 -34.739 -44.409 1.00 25.68 125 SER A N 1
ATOM 667 C CA . SER A 1 97 ? -42.862 -34.327 -45.670 1.00 27.97 125 SER A CA 1
ATOM 668 C C . SER A 1 97 ? -42.680 -35.494 -46.630 1.00 28.51 125 SER A C 1
ATOM 669 O O . SER A 1 97 ? -42.603 -35.277 -47.843 1.00 25.56 125 SER A O 1
ATOM 672 N N . MET A 1 98 ? -42.618 -36.725 -46.119 1.00 30.17 126 MET A N 1
ATOM 673 C CA . MET A 1 98 ? -42.520 -37.903 -46.972 1.00 28.87 126 MET A CA 1
ATOM 674 C C . MET A 1 98 ? -43.824 -38.221 -47.689 1.00 29.44 126 MET A C 1
ATOM 675 O O . MET A 1 98 ? -43.868 -39.193 -48.453 1.00 29.09 126 MET A O 1
ATOM 680 N N . LEU A 1 99 ? -44.879 -37.437 -47.464 1.00 25.49 127 LEU A N 1
ATOM 681 C CA . LEU A 1 99 ? -46.108 -37.557 -48.237 1.00 26.28 127 LEU A CA 1
ATOM 682 C C . LEU A 1 99 ? -46.045 -36.799 -49.556 1.00 26.41 127 LEU A C 1
ATOM 683 O O . LEU A 1 99 ? -47.019 -36.820 -50.316 1.00 24.96 127 LEU A O 1
ATOM 688 N N . ASN A 1 100 ? -44.929 -36.134 -49.840 1.00 27.14 128 ASN A N 1
ATOM 689 C CA . ASN A 1 100 ? -44.675 -35.544 -51.152 1.00 26.70 128 ASN A CA 1
ATOM 690 C C . ASN A 1 100 ? -44.195 -36.658 -52.072 1.00 25.52 128 ASN A C 1
ATOM 691 O O . ASN A 1 100 ? -43.042 -37.087 -51.998 1.00 26.43 128 ASN A O 1
ATOM 696 N N . LEU A 1 101 ? -45.080 -37.131 -52.948 1.00 27.06 129 LEU A N 1
ATOM 697 C CA . LEU A 1 101 ? -44.741 -38.165 -53.917 1.00 29.58 129 LEU A CA 1
ATOM 698 C C . LEU A 1 101 ? -44.772 -37.650 -55.349 1.00 29.19 129 LEU A C 1
ATOM 699 O O . LEU A 1 101 ? -44.666 -38.446 -56.289 1.00 29.80 129 LEU A O 1
ATOM 704 N N . HIS A 1 102 ? -44.909 -36.340 -55.538 1.00 27.84 130 HIS A N 1
ATOM 705 C CA . HIS A 1 102 ? -44.964 -35.741 -56.863 1.00 30.38 130 HIS A CA 1
ATOM 706 C C . HIS A 1 102 ? -43.634 -35.156 -57.317 1.00 31.11 130 HIS A C 1
ATOM 707 O O . HIS A 1 102 ? -43.525 -34.735 -58.473 1.00 35.39 130 HIS A O 1
ATOM 714 N N . ALA A 1 103 ? -42.624 -35.130 -56.451 1.00 30.97 131 ALA A N 1
ATOM 715 C CA . ALA A 1 103 ? -41.364 -34.449 -56.724 1.00 29.31 131 ALA A CA 1
ATOM 716 C C . ALA A 1 103 ? -40.207 -35.435 -56.691 1.00 34.20 131 ALA A C 1
ATOM 717 O O . ALA A 1 103 ? -39.910 -36.016 -55.642 1.00 33.25 131 ALA A O 1
ATOM 719 N N . GLY A 1 104 ? -39.557 -35.618 -57.839 1.00 31.91 132 GLY A N 1
ATOM 720 C CA . GLY A 1 104 ? -38.245 -36.222 -57.896 1.00 31.28 132 GLY A CA 1
ATOM 721 C C . GLY A 1 104 ? -38.188 -37.729 -57.798 1.00 30.19 132 GLY A C 1
ATOM 722 O O . GLY A 1 104 ? -37.180 -38.317 -58.204 1.00 31.53 132 GLY A O 1
ATOM 723 N N . SER A 1 105 ? -39.224 -38.382 -57.284 1.00 29.16 133 SER A N 1
ATOM 724 C CA . SER A 1 105 ? -39.153 -39.814 -57.041 1.00 27.25 133 SER A CA 1
ATOM 725 C C . SER A 1 105 ? -39.650 -40.613 -58.239 1.00 29.92 133 SER A C 1
ATOM 726 O O . SER A 1 105 ? -40.537 -40.186 -58.981 1.00 35.63 133 SER A O 1
ATOM 729 N N . GLN A 1 106 ? -39.058 -41.792 -58.409 1.00 31.79 134 GLN A N 1
ATOM 730 C CA . GLN A 1 106 ? -39.423 -42.690 -59.494 1.00 31.55 134 GLN A CA 1
ATOM 731 C C . GLN A 1 106 ? -40.855 -43.180 -59.311 1.00 30.12 134 GLN A C 1
ATOM 732 O O . GLN A 1 106 ? -41.288 -43.480 -58.195 1.00 33.32 134 GLN A O 1
ATOM 738 N N . LYS A 1 107 ? -41.601 -43.238 -60.411 1.00 29.30 135 LYS A N 1
ATOM 739 C CA . LYS A 1 107 ? -42.969 -43.731 -60.346 1.00 30.98 135 LYS A CA 1
ATOM 740 C C . LYS A 1 107 ? -42.974 -45.212 -59.986 1.00 32.92 135 LYS A C 1
ATOM 741 O O . LYS A 1 107 ? -42.099 -45.973 -60.407 1.00 27.04 135 LYS A O 1
ATOM 747 N N . VAL A 1 108 ? -43.960 -45.615 -59.180 1.00 35.35 136 VAL A N 1
ATOM 748 C CA . VAL A 1 108 ? -44.020 -47.000 -58.719 1.00 32.13 136 VAL A CA 1
ATOM 749 C C . VAL A 1 108 ? -44.412 -47.932 -59.859 1.00 30.07 136 VAL A C 1
ATOM 750 O O . VAL A 1 108 ? -44.066 -49.118 -59.850 1.00 32.26 136 VAL A O 1
ATOM 754 N N . HIS A 1 109 ? -45.139 -47.418 -60.845 1.00 28.92 137 HIS A N 1
ATOM 755 C CA . HIS A 1 109 ? -45.488 -48.130 -62.067 1.00 30.92 137 HIS A CA 1
ATOM 756 C C . HIS A 1 109 ? -46.023 -47.088 -63.038 1.00 34.11 137 HIS A C 1
ATOM 757 O O . HIS A 1 109 ? -46.232 -45.928 -62.671 1.00 33.07 137 HIS A O 1
ATOM 764 N N . GLU A 1 110 ? -46.237 -47.507 -64.283 1.00 32.40 138 GLU A N 1
ATOM 765 C CA . GLU A 1 110 ? -46.720 -46.576 -65.293 1.00 36.03 138 GLU A CA 1
ATOM 766 C C . GLU A 1 110 ? -48.050 -45.969 -64.863 1.00 36.71 138 GLU A C 1
ATOM 767 O O . GLU A 1 110 ? -48.996 -46.691 -64.530 1.00 35.64 138 GLU A O 1
ATOM 773 N N . HIS A 1 111 ? -48.101 -44.636 -64.851 1.00 33.89 139 HIS A N 1
ATOM 774 C CA . HIS A 1 111 ? -49.232 -43.771 -64.505 1.00 29.29 139 HIS A CA 1
ATOM 775 C C . HIS A 1 111 ? -49.423 -43.641 -62.999 1.00 32.26 139 HIS A C 1
ATOM 776 O O . HIS A 1 111 ? -50.392 -42.999 -62.569 1.00 33.32 139 HIS A O 1
ATOM 783 N N . GLY A 1 112 ? -48.541 -44.215 -62.181 1.00 29.00 140 GLY A N 1
ATOM 784 C CA . GLY A 1 112 ? -48.682 -44.146 -60.744 1.00 25.50 140 GLY A CA 1
ATOM 785 C C . GLY A 1 112 ? -47.914 -42.988 -60.128 1.00 28.45 140 GLY A C 1
ATOM 786 O O . GLY A 1 112 ? -47.214 -42.228 -60.798 1.00 29.48 140 GLY A O 1
ATOM 787 N N . GLY A 1 113 ? -48.064 -42.865 -58.809 1.00 28.53 141 GLY A N 1
ATOM 788 C CA . GLY A 1 113 ? -47.363 -41.851 -58.058 1.00 29.01 141 GLY A CA 1
ATOM 789 C C . GLY A 1 113 ? -45.919 -42.225 -57.789 1.00 28.82 141 GLY A C 1
ATOM 790 O O . GLY A 1 113 ? -45.452 -43.323 -58.092 1.00 31.25 141 GLY A O 1
ATOM 791 N N . GLY A 1 114 ? -45.196 -41.275 -57.200 1.00 26.09 142 GLY A N 1
ATOM 792 C CA . GLY A 1 114 ? -43.791 -41.489 -56.932 1.00 26.89 142 GLY A CA 1
ATOM 793 C C . GLY A 1 114 ? -43.554 -42.521 -55.846 1.00 30.28 142 GLY A C 1
ATOM 794 O O . GLY A 1 114 ? -44.407 -42.795 -54.998 1.00 29.54 142 GLY A O 1
ATOM 795 N N . LYS A 1 115 ? -42.360 -43.103 -55.877 1.00 28.98 143 LYS A N 1
ATOM 796 C CA . LYS A 1 115 ? -41.993 -44.125 -54.904 1.00 28.49 143 LYS A CA 1
ATOM 797 C C . LYS A 1 115 ? -41.682 -43.474 -53.562 1.00 26.67 143 LYS A C 1
ATOM 798 O O . LYS A 1 115 ? -40.831 -42.578 -53.503 1.00 25.47 143 LYS A O 1
ATOM 804 N N . PRO A 1 116 ? -42.334 -43.883 -52.478 1.00 29.42 144 PRO A N 1
ATOM 805 C CA . PRO A 1 116 ? -42.061 -43.268 -51.178 1.00 26.59 144 PRO A CA 1
ATOM 806 C C . PRO A 1 116 ? -40.665 -43.604 -50.683 1.00 26.54 144 PRO A C 1
ATOM 807 O O . PRO A 1 116 ? -40.027 -44.568 -51.117 1.00 25.71 144 PRO A O 1
ATOM 811 N N . ILE A 1 117 ? -40.190 -42.774 -49.751 1.00 24.27 145 ILE A N 1
ATOM 812 C CA . ILE A 1 117 ? -38.943 -43.075 -49.061 1.00 24.66 145 ILE A CA 1
ATOM 813 C C . ILE A 1 117 ? -39.124 -44.337 -48.233 1.00 27.58 145 ILE A C 1
ATOM 814 O O . ILE A 1 117 ? -40.085 -44.460 -47.463 1.00 27.11 145 ILE A O 1
ATOM 819 N N . GLN A 1 118 ? -38.206 -45.286 -48.400 1.00 26.41 146 GLN A N 1
ATOM 820 C CA . GLN A 1 118 ? -38.237 -46.526 -47.646 1.00 26.31 146 GLN A CA 1
ATOM 821 C C . GLN A 1 118 ? -36.839 -47.122 -47.667 1.00 29.62 146 GLN A C 1
ATOM 822 O O . GLN A 1 118 ? -35.929 -46.621 -48.341 1.00 30.88 146 GLN A O 1
ATOM 828 N N . GLY A 1 119 ? -36.687 -48.209 -46.922 1.00 30.75 147 GLY A N 1
ATOM 829 C CA . GLY A 1 119 ? -35.430 -48.915 -46.830 1.00 29.85 147 GLY A CA 1
ATOM 830 C C . GLY A 1 119 ? -34.867 -48.858 -45.424 1.00 29.29 147 GLY A C 1
ATOM 831 O O . GLY A 1 119 ? -35.557 -48.518 -44.457 1.00 27.83 147 GLY A O 1
ATOM 832 N N . SER A 1 120 ? -33.578 -49.194 -45.326 1.00 29.38 148 SER A N 1
ATOM 833 C CA . SER A 1 120 ? -32.887 -49.220 -44.046 1.00 28.00 148 SER A CA 1
ATOM 834 C C . SER A 1 120 ? -32.957 -47.858 -43.370 1.00 27.82 148 SER A C 1
ATOM 835 O O . SER A 1 120 ? -32.863 -46.812 -44.019 1.00 27.64 148 SER A O 1
ATOM 838 N N . ASN A 1 121 ? -33.139 -47.875 -42.052 1.00 24.99 149 ASN A N 1
ATOM 839 C CA . ASN A 1 121 ? -33.223 -46.641 -41.286 1.00 25.73 149 ASN A CA 1
ATOM 840 C C . ASN A 1 121 ? -32.616 -46.859 -39.907 1.00 27.33 149 ASN A C 1
ATOM 841 O O . ASN A 1 121 ? -32.552 -47.983 -39.401 1.00 24.96 149 ASN A O 1
ATOM 846 N N . PHE A 1 122 ? -32.174 -45.759 -39.303 1.00 24.05 150 PHE A N 1
ATOM 847 C CA . PHE A 1 122 ? -31.569 -45.764 -37.979 1.00 23.02 150 PHE A CA 1
ATOM 848 C C . PHE A 1 122 ? -32.028 -44.522 -37.234 1.00 24.84 150 PHE A C 1
ATOM 849 O O . PHE A 1 122 ? -31.896 -43.405 -37.744 1.00 23.94 150 PHE A O 1
ATOM 857 N N . HIS A 1 123 ? -32.565 -44.719 -36.034 1.00 23.92 151 HIS A N 1
ATOM 858 C CA . HIS A 1 123 ? -33.099 -43.629 -35.227 1.00 27.26 151 HIS A CA 1
ATOM 859 C C . HIS A 1 123 ? -32.516 -43.730 -33.827 1.00 28.38 151 HIS A C 1
ATOM 860 O O . HIS A 1 123 ? -32.719 -44.735 -33.138 1.00 25.07 151 HIS A O 1
ATOM 867 N N . PHE A 1 124 ? -31.799 -42.687 -33.411 1.00 25.10 152 PHE A N 1
ATOM 868 C CA . PHE A 1 124 ? -30.970 -42.733 -32.217 1.00 22.48 152 PHE A CA 1
ATOM 869 C C . PHE A 1 124 ? -30.929 -41.355 -31.576 1.00 24.19 152 PHE A C 1
ATOM 870 O O . PHE A 1 124 ? -30.969 -40.341 -32.277 1.00 25.32 152 PHE A O 1
ATOM 878 N N . PHE A 1 125 ? -30.849 -41.326 -30.246 1.00 21.87 153 PHE A N 1
ATOM 879 C CA . PHE A 1 125 ? -30.583 -40.086 -29.532 1.00 22.13 153 PHE A CA 1
ATOM 880 C C . PHE A 1 125 ? -29.954 -40.414 -28.187 1.00 25.24 153 PHE A C 1
ATOM 881 O O . PHE A 1 125 ? -30.014 -41.550 -27.708 1.00 23.74 153 PHE A O 1
ATOM 889 N N . ALA A 1 126 ? -29.337 -39.398 -27.589 1.00 21.98 154 ALA A N 1
ATOM 890 C CA . ALA A 1 126 ? -28.665 -39.555 -26.310 1.00 19.79 154 ALA A CA 1
ATOM 891 C C . ALA A 1 126 ? -28.632 -38.216 -25.592 1.00 21.82 154 ALA A C 1
ATOM 892 O O . ALA A 1 126 ? -28.541 -37.160 -26.220 1.00 24.62 154 ALA A O 1
ATOM 894 N N . VAL A 1 127 ? -28.715 -38.274 -24.266 1.00 18.22 155 VAL A N 1
ATOM 895 C CA . VAL A 1 127 ? -28.602 -37.105 -23.404 1.00 22.64 155 VAL A CA 1
ATOM 896 C C . VAL A 1 127 ? -27.618 -37.436 -22.293 1.00 25.66 155 VAL A C 1
ATOM 897 O O . VAL A 1 127 ? -27.726 -38.493 -21.662 1.00 23.46 155 VAL A O 1
ATOM 901 N N . GLY A 1 128 ? -26.664 -36.543 -22.051 1.00 23.78 156 GLY A N 1
ATOM 902 C CA . GLY A 1 128 ? -25.677 -36.804 -21.021 1.00 25.17 156 GLY A CA 1
ATOM 903 C C . GLY A 1 128 ? -24.959 -35.547 -20.586 1.00 31.65 156 GLY A C 1
ATOM 904 O O . GLY A 1 128 ? -25.085 -34.482 -21.195 1.00 23.50 156 GLY A O 1
ATOM 905 N N . GLY A 1 129 ? -24.198 -35.693 -19.498 1.00 29.65 157 GLY A N 1
ATOM 906 C CA . GLY A 1 129 ? -23.375 -34.617 -18.986 1.00 28.09 157 GLY A CA 1
ATOM 907 C C . GLY A 1 129 ? -21.979 -34.565 -19.551 1.00 34.30 157 GLY A C 1
ATOM 908 O O . GLY A 1 129 ? -21.219 -33.645 -19.233 1.00 38.09 157 GLY A O 1
ATOM 909 N N . ASP A 1 130 ? -21.622 -35.537 -20.376 1.00 34.10 158 ASP A N 1
ATOM 910 C CA . ASP A 1 130 ? -20.353 -35.609 -21.080 1.00 32.23 158 ASP A CA 1
ATOM 911 C C . ASP A 1 130 ? -20.638 -35.924 -22.539 1.00 31.66 158 ASP A C 1
ATOM 912 O O . ASP A 1 130 ? -21.732 -36.392 -22.875 1.00 30.52 158 ASP A O 1
ATOM 917 N N . PRO A 1 131 ? -19.686 -35.660 -23.436 1.00 35.67 159 PRO A N 1
ATOM 918 C CA . PRO A 1 131 ? -19.870 -36.074 -24.830 1.00 29.47 159 PRO A CA 1
ATOM 919 C C . PRO A 1 131 ? -20.120 -37.570 -24.919 1.00 28.92 159 PRO A C 1
ATOM 920 O O . PRO A 1 131 ? -19.586 -38.353 -24.132 1.00 33.97 159 PRO A O 1
ATOM 924 N N . LEU A 1 132 ? -20.957 -37.963 -25.876 1.00 30.25 160 LEU A N 1
ATOM 925 C CA . LEU A 1 132 ? -21.237 -39.377 -26.084 1.00 30.57 160 LEU A CA 1
ATOM 926 C C . LEU A 1 132 ? -19.946 -40.122 -26.397 1.00 27.23 160 LEU A C 1
ATOM 927 O O . LEU A 1 132 ? -19.129 -39.669 -27.204 1.00 27.33 160 LEU A O 1
ATOM 932 N N . GLU A 1 133 ? -19.750 -41.252 -25.730 1.00 25.12 161 GLU A N 1
ATOM 933 C CA . GLU A 1 133 ? -18.584 -42.092 -25.947 1.00 26.21 161 GLU A CA 1
ATOM 934 C C . GLU A 1 133 ? -18.961 -43.231 -26.884 1.00 33.91 161 GLU A C 1
ATOM 935 O O . GLU A 1 133 ? -19.981 -43.897 -26.678 1.00 30.66 161 GLU A O 1
ATOM 941 N N . MET A 1 134 ? -18.141 -43.445 -27.912 1.00 35.15 162 MET A N 1
ATOM 942 C CA . MET A 1 134 ? -18.492 -44.321 -29.019 1.00 28.41 162 MET A CA 1
ATOM 943 C C . MET A 1 134 ? -17.406 -45.357 -29.269 1.00 27.40 162 MET A C 1
ATOM 944 O O . MET A 1 134 ? -16.243 -45.182 -28.897 1.00 31.15 162 MET A O 1
ATOM 949 N N . GLN A 1 135 ? -17.816 -46.437 -29.931 1.00 25.23 163 GLN A N 1
ATOM 950 C CA . GLN A 1 135 ? -16.954 -47.545 -30.318 1.00 23.06 163 GLN A CA 1
ATOM 951 C C . GLN A 1 135 ? -17.049 -47.752 -31.824 1.00 25.87 163 GLN A C 1
ATOM 952 O O . GLN A 1 135 ? -18.141 -47.669 -32.399 1.00 25.22 163 GLN A O 1
ATOM 958 N N . GLY A 1 136 ? -15.911 -48.026 -32.458 1.00 23.94 164 GLY A N 1
ATOM 959 C CA . GLY A 1 136 ? -15.863 -48.171 -33.902 1.00 24.35 164 GLY A CA 1
ATOM 960 C C . GLY A 1 136 ? -15.998 -49.612 -34.354 1.00 23.12 164 GLY A C 1
ATOM 961 O O . GLY A 1 136 ? -15.291 -50.498 -33.864 1.00 26.53 164 GLY A O 1
ATOM 962 N N . VAL A 1 137 ? -16.927 -49.844 -35.281 1.00 21.17 165 VAL A N 1
ATOM 963 C CA . VAL A 1 137 ? -17.124 -51.145 -35.916 1.00 24.58 165 VAL A CA 1
ATOM 964 C C . VAL A 1 137 ? -17.393 -50.902 -37.395 1.00 22.88 165 VAL A C 1
ATOM 965 O O . VAL A 1 137 ? -18.167 -50.009 -37.757 1.00 25.35 165 VAL A O 1
ATOM 969 N N . LEU A 1 138 ? -16.760 -51.697 -38.253 1.00 24.80 166 LEU A N 1
ATOM 970 C CA . LEU A 1 138 ? -16.763 -51.452 -39.687 1.00 22.98 166 LEU A CA 1
ATOM 971 C C . LEU A 1 138 ? -17.308 -52.654 -40.445 1.00 29.07 166 LEU A C 1
ATOM 972 O O . LEU A 1 138 ? -17.031 -53.806 -40.092 1.00 30.68 166 LEU A O 1
ATOM 977 N N . MET A 1 139 ? -18.097 -52.373 -41.484 1.00 30.44 167 MET A N 1
ATOM 978 C CA . MET A 1 139 ? -18.490 -53.417 -42.424 1.00 26.18 167 MET A CA 1
ATOM 979 C C . MET A 1 139 ? -17.270 -53.991 -43.132 1.00 26.52 167 MET A C 1
ATOM 980 O O . MET A 1 139 ? -17.118 -55.213 -43.256 1.00 23.66 167 MET A O 1
ATOM 985 N N . ASN A 1 140 ? -16.384 -53.112 -43.592 1.00 22.91 168 ASN A N 1
ATOM 986 C CA . ASN A 1 140 ? -15.200 -53.483 -44.358 1.00 20.78 168 ASN A CA 1
ATOM 987 C C . ASN A 1 140 ? -14.031 -52.676 -43.817 1.00 24.69 168 ASN A C 1
ATOM 988 O O . ASN A 1 140 ? -14.008 -51.449 -43.959 1.00 25.61 168 ASN A O 1
ATOM 993 N N . TYR A 1 141 ? -13.062 -53.360 -43.201 1.00 22.83 169 TYR A N 1
ATOM 994 C CA . TYR A 1 141 ? -11.960 -52.648 -42.564 1.00 23.28 169 TYR A CA 1
ATOM 995 C C . TYR A 1 141 ? -11.066 -51.954 -43.582 1.00 25.52 169 TYR A C 1
ATOM 996 O O . TYR A 1 141 ? -10.423 -50.952 -43.252 1.00 24.66 169 TYR A O 1
ATOM 1005 N N . ARG A 1 142 ? -11.010 -52.462 -44.816 1.00 26.54 170 ARG A N 1
ATOM 1006 C CA . ARG A 1 142 ? -10.145 -51.868 -45.829 1.00 27.69 170 ARG A CA 1
ATOM 1007 C C . ARG A 1 142 ? -10.706 -50.580 -46.413 1.00 24.84 170 ARG A C 1
ATOM 1008 O O . ARG A 1 142 ? -10.038 -49.964 -47.249 1.00 27.06 170 ARG A O 1
ATOM 1016 N N . THR A 1 143 ? -11.900 -50.161 -46.000 1.00 24.13 171 THR A N 1
ATOM 1017 C CA . THR A 1 143 ? -12.517 -48.974 -46.575 1.00 24.57 171 THR A CA 1
ATOM 1018 C C . THR A 1 143 ? -11.652 -47.742 -46.333 1.00 24.43 171 THR A C 1
ATOM 1019 O O . THR A 1 143 ? -11.181 -47.501 -45.218 1.00 23.01 171 THR A O 1
ATOM 1023 N N . LYS A 1 144 ? -11.436 -46.969 -47.393 1.00 28.66 172 LYS A N 1
ATOM 1024 C CA . LYS A 1 144 ? -10.722 -45.698 -47.314 1.00 25.68 172 LYS A CA 1
ATOM 1025 C C . LYS A 1 144 ? -11.753 -44.599 -47.092 1.00 28.03 172 LYS A C 1
ATOM 1026 O O . LYS A 1 144 ? -12.454 -44.190 -48.021 1.00 29.36 172 LYS A O 1
ATOM 1032 N N . TYR A 1 145 ? -11.852 -44.121 -45.863 1.00 28.93 173 TYR A N 1
ATOM 1033 C CA . TYR A 1 145 ? -12.826 -43.079 -45.599 1.00 27.69 173 TYR A CA 1
ATOM 1034 C C . TYR A 1 145 ? -12.260 -41.711 -45.973 1.00 28.78 173 TYR A C 1
ATOM 1035 O O . TYR A 1 145 ? -11.049 -41.491 -45.909 1.00 25.71 173 TYR A O 1
ATOM 1044 N N . PRO A 1 146 ? -13.117 -40.783 -46.384 1.00 26.64 174 PRO A N 1
ATOM 1045 C CA . PRO A 1 146 ? -12.633 -39.563 -47.031 1.00 27.91 174 PRO A CA 1
ATOM 1046 C C . PRO A 1 146 ? -12.128 -38.528 -46.038 1.00 32.95 174 PRO A C 1
ATOM 1047 O O . PRO A 1 146 ? -12.385 -38.589 -44.834 1.00 32.59 174 PRO A O 1
ATOM 1051 N N . GLU A 1 147 ? -11.384 -37.567 -46.581 1.00 33.48 175 GLU A N 1
ATOM 1052 C CA . GLU A 1 147 ? -10.993 -36.394 -45.816 1.00 35.89 175 GLU A CA 1
ATOM 1053 C C . GLU A 1 147 ? -12.231 -35.690 -45.273 1.00 35.51 175 GLU A C 1
ATOM 1054 O O . GLU A 1 147 ? -13.258 -35.597 -45.949 1.00 30.29 175 GLU A O 1
ATOM 1060 N N . GLY A 1 148 ? -12.138 -35.211 -44.035 1.00 39.02 176 GLY A N 1
ATOM 1061 C CA . GLY A 1 148 ? -13.242 -34.545 -43.380 1.00 24.69 176 GLY A CA 1
ATOM 1062 C C . GLY A 1 148 ? -14.086 -35.432 -42.492 1.00 28.68 176 GLY A C 1
ATOM 1063 O O . GLY A 1 148 ? -14.941 -34.913 -41.761 1.00 34.31 176 GLY A O 1
ATOM 1064 N N . THR A 1 149 ? -13.883 -36.744 -42.537 1.00 29.24 177 THR A N 1
ATOM 1065 C CA . THR A 1 149 ? -14.545 -37.673 -41.637 1.00 27.62 177 THR A CA 1
ATOM 1066 C C . THR A 1 149 ? -13.549 -38.186 -40.608 1.00 27.57 177 THR A C 1
ATOM 1067 O O . THR A 1 149 ? -12.340 -38.231 -40.857 1.00 29.08 177 THR A O 1
ATOM 1071 N N . ILE A 1 150 ? -14.066 -38.572 -39.447 1.00 26.53 178 ILE A N 1
ATOM 1072 C CA . ILE A 1 150 ? -13.273 -39.205 -38.402 1.00 28.41 178 ILE A CA 1
ATOM 1073 C C . ILE A 1 150 ? -13.749 -40.644 -38.275 1.00 25.64 178 ILE A C 1
ATOM 1074 O O . ILE A 1 150 ? -14.901 -40.893 -37.898 1.00 24.04 178 ILE A O 1
ATOM 1079 N N . THR A 1 151 ? -12.874 -41.584 -38.601 1.00 26.36 179 THR A N 1
ATOM 1080 C CA . THR A 1 151 ? -13.172 -43.008 -38.616 1.00 27.65 179 THR A CA 1
ATOM 1081 C C . THR A 1 151 ? -12.076 -43.748 -37.868 1.00 24.50 179 THR A C 1
ATOM 1082 O O . THR A 1 151 ? -11.046 -43.161 -37.521 1.00 24.44 179 THR A O 1
ATOM 1086 N N . PRO A 1 152 ? -12.280 -45.035 -37.567 1.00 25.16 180 PRO A N 1
ATOM 1087 C CA . PRO A 1 152 ? -11.274 -45.788 -36.805 1.00 24.64 180 PRO A CA 1
ATOM 1088 C C . PRO A 1 152 ? -9.862 -45.666 -37.363 1.00 30.34 180 PRO A C 1
ATOM 1089 O O . PRO A 1 152 ? -9.628 -45.812 -38.566 1.00 24.43 180 PRO A O 1
ATOM 1093 N N . LYS A 1 153 ? -8.916 -45.402 -36.463 1.00 28.25 181 LYS A N 1
ATOM 1094 C CA . LYS A 1 153 ? -7.505 -45.295 -36.801 1.00 27.04 181 LYS A CA 1
ATOM 1095 C C . LYS A 1 153 ? -6.849 -46.670 -36.772 1.00 29.88 181 LYS A C 1
ATOM 1096 O O . LYS A 1 153 ? -7.097 -47.470 -35.865 1.00 22.95 181 LYS A O 1
ATOM 1102 N N . ASN A 1 154 ? -6.000 -46.931 -37.768 1.00 27.94 182 ASN A N 1
ATOM 1103 C CA . ASN A 1 154 ? -5.282 -48.192 -37.926 1.00 26.71 182 ASN A CA 1
ATOM 1104 C C . ASN A 1 154 ? -6.235 -49.382 -37.946 1.00 26.05 182 ASN A C 1
ATOM 1105 O O . ASN A 1 154 ? -6.134 -50.269 -37.088 1.00 23.30 182 ASN A O 1
ATOM 1110 N N . PRO A 1 155 ? -7.160 -49.451 -38.899 1.00 27.58 183 PRO A N 1
ATOM 1111 C CA . PRO A 1 155 ? -8.124 -50.553 -38.898 1.00 25.19 183 PRO A CA 1
ATOM 1112 C C . PRO A 1 155 ? -7.477 -51.880 -39.265 1.00 25.74 183 PRO A C 1
ATOM 1113 O O . PRO A 1 155 ? -6.486 -51.938 -39.997 1.00 28.57 183 PRO A O 1
ATOM 1117 N N . THR A 1 156 ? -8.055 -52.956 -38.733 1.00 22.99 184 THR A N 1
ATOM 1118 C CA . THR A 1 156 ? -7.672 -54.322 -39.066 1.00 24.98 184 THR A CA 1
ATOM 1119 C C . THR A 1 156 ? -8.948 -55.130 -39.257 1.00 24.49 184 THR A C 1
ATOM 1120 O O . THR A 1 156 ? -10.055 -54.632 -39.033 1.00 25.86 184 THR A O 1
ATOM 1124 N N . ALA A 1 157 ? -8.797 -56.395 -39.660 1.00 27.73 185 ALA A N 1
ATOM 1125 C CA . ALA A 1 157 ? -9.960 -57.273 -39.763 1.00 25.71 185 ALA A CA 1
ATOM 1126 C C . ALA A 1 157 ? -10.721 -57.344 -38.445 1.00 28.21 185 ALA A C 1
ATOM 1127 O O . ALA A 1 157 ? -11.946 -57.510 -38.442 1.00 27.71 185 ALA A O 1
ATOM 1129 N N . GLN A 1 158 ? -10.011 -57.202 -37.324 1.00 25.23 186 GLN A N 1
ATOM 1130 C CA . GLN A 1 158 ? -10.642 -57.168 -36.008 1.00 25.11 186 GLN A CA 1
ATOM 1131 C C . GLN A 1 158 ? -11.702 -56.077 -35.922 1.00 28.29 186 GLN A C 1
ATOM 1132 O O . GLN A 1 158 ? -12.723 -56.239 -35.242 1.00 28.42 186 GLN A O 1
ATOM 1138 N N . SER A 1 159 ? -11.474 -54.954 -36.606 1.00 25.82 187 SER A N 1
ATOM 1139 C CA . SER A 1 159 ? -12.417 -53.844 -36.574 1.00 24.14 187 SER A CA 1
ATOM 1140 C C . SER A 1 159 ? -13.777 -54.226 -37.138 1.00 29.69 187 SER A C 1
ATOM 1141 O O . SER A 1 159 ? -14.756 -53.506 -36.909 1.00 24.84 187 SER A O 1
ATOM 1144 N N . GLN A 1 160 ? -13.859 -55.336 -37.872 1.00 28.66 188 GLN A N 1
ATOM 1145 C CA . GLN A 1 160 ? -15.133 -55.803 -38.393 1.00 25.62 188 GLN A CA 1
ATOM 1146 C C . GLN A 1 160 ? -15.951 -56.564 -37.357 1.00 29.96 188 GLN A C 1
ATOM 1147 O O . GLN A 1 160 ? -17.123 -56.857 -37.615 1.00 30.41 188 GLN A O 1
ATOM 1153 N N . VAL A 1 161 ? -15.376 -56.872 -36.192 1.00 27.19 189 VAL A N 1
ATOM 1154 C CA . VAL A 1 161 ? -16.125 -57.490 -35.102 1.00 28.12 189 VAL A CA 1
ATOM 1155 C C . VAL A 1 161 ? -16.027 -56.617 -33.851 1.00 30.81 189 VAL A C 1
ATOM 1156 O O . VAL A 1 161 ? -16.983 -55.916 -33.501 1.00 36.02 189 VAL A O 1
ATOM 1160 N N . MET A 1 162 ? -14.879 -56.634 -33.174 1.00 26.33 190 MET A N 1
ATOM 1161 C CA . MET A 1 162 ? -14.661 -55.781 -32.005 1.00 24.54 190 MET A CA 1
ATOM 1162 C C . MET A 1 162 ? -13.175 -55.472 -31.897 1.00 30.21 190 MET A C 1
ATOM 1163 O O . MET A 1 162 ? -12.367 -56.374 -31.655 1.00 30.70 190 MET A O 1
ATOM 1168 N N . ASN A 1 163 ? -12.821 -54.201 -32.072 1.00 27.89 191 ASN A N 1
ATOM 1169 C CA . ASN A 1 163 ? -11.457 -53.712 -31.897 1.00 28.27 191 ASN A CA 1
ATOM 1170 C C . ASN A 1 163 ? -11.499 -52.664 -30.794 1.00 25.62 191 ASN A C 1
ATOM 1171 O O . ASN A 1 163 ? -11.962 -51.542 -31.019 1.00 27.84 191 ASN A O 1
ATOM 1176 N N . THR A 1 164 ? -11.022 -53.029 -29.602 1.00 25.43 192 THR A N 1
ATOM 1177 C CA . THR A 1 164 ? -11.147 -52.152 -28.442 1.00 27.96 192 THR A CA 1
ATOM 1178 C C . THR A 1 164 ? -10.352 -50.858 -28.571 1.00 28.28 192 THR A C 1
ATOM 1179 O O . THR A 1 164 ? -10.523 -49.969 -27.731 1.00 25.81 192 THR A O 1
ATOM 1183 N N . ASP A 1 165 ? -9.491 -50.724 -29.583 1.00 28.20 193 ASP A N 1
ATOM 1184 C CA . ASP A 1 165 ? -8.753 -49.480 -29.774 1.00 26.43 193 ASP A CA 1
ATOM 1185 C C . ASP A 1 165 ? -9.595 -48.385 -30.417 1.00 30.40 193 ASP A C 1
ATOM 1186 O O . ASP A 1 165 ? -9.207 -47.214 -30.364 1.00 32.30 193 ASP A O 1
ATOM 1191 N N . HIS A 1 166 ? -10.731 -48.736 -31.018 1.00 26.55 194 HIS A N 1
ATOM 1192 C CA . HIS A 1 166 ? -11.578 -47.768 -31.716 1.00 26.15 194 HIS A CA 1
ATOM 1193 C C . HIS A 1 166 ? -12.536 -47.104 -30.724 1.00 28.62 194 HIS A C 1
ATOM 1194 O O . HIS A 1 166 ? -13.746 -47.339 -30.713 1.00 28.47 194 HIS A O 1
ATOM 1201 N N . LYS A 1 167 ? -11.963 -46.258 -29.873 1.00 29.92 195 LYS A N 1
ATOM 1202 C CA . LYS A 1 167 ? -12.720 -45.449 -28.928 1.00 30.27 195 LYS A CA 1
ATOM 1203 C C . LYS A 1 167 ? -12.680 -43.993 -29.369 1.00 26.61 195 LYS A C 1
ATOM 1204 O O . LYS A 1 167 ? -11.662 -43.520 -29.885 1.00 32.76 195 LYS A O 1
ATOM 1210 N N . ALA A 1 168 ? -13.788 -43.285 -29.170 1.00 26.40 196 ALA A N 1
ATOM 1211 C CA . ALA A 1 168 ? -13.870 -41.899 -29.610 1.00 31.24 196 ALA A CA 1
ATOM 1212 C C . ALA A 1 168 ? -14.986 -41.180 -28.867 1.00 29.62 196 ALA A C 1
ATOM 1213 O O . ALA A 1 168 ? -15.943 -41.801 -28.396 1.00 31.12 196 ALA A O 1
ATOM 1215 N N . TYR A 1 169 ? -14.835 -39.862 -28.763 1.00 29.46 197 TYR A N 1
ATOM 1216 C CA . TYR A 1 169 ? -15.875 -38.977 -28.262 1.00 32.61 197 TYR A CA 1
ATOM 1217 C C . TYR A 1 169 ? -16.587 -38.336 -29.445 1.00 29.56 197 TYR A C 1
ATOM 1218 O O . TYR A 1 169 ? -15.939 -37.890 -30.398 1.00 32.04 197 TYR A O 1
ATOM 1227 N N . LEU A 1 170 ? -17.918 -38.285 -29.379 1.00 29.74 198 LEU A N 1
ATOM 1228 C CA . LEU A 1 170 ? -18.709 -37.541 -30.356 1.00 29.61 198 LEU A CA 1
ATOM 1229 C C . LEU A 1 170 ? -18.491 -36.060 -30.064 1.00 30.98 198 LEU A C 1
ATOM 1230 O O . LEU A 1 170 ? -19.334 -35.369 -29.484 1.00 29.25 198 LEU A O 1
ATOM 1235 N N . ASP A 1 171 ? -17.309 -35.575 -30.463 1.00 30.61 199 ASP A N 1
ATOM 1236 C CA . ASP A 1 171 ? -16.847 -34.239 -30.115 1.00 29.01 199 ASP A CA 1
ATOM 1237 C C . ASP A 1 171 ? -16.824 -33.300 -31.315 1.00 29.27 199 ASP A C 1
ATOM 1238 O O . ASP A 1 171 ? -16.208 -32.234 -31.252 1.00 36.03 199 ASP A O 1
ATOM 1243 N N . LYS A 1 172 ? -17.467 -33.686 -32.413 1.00 31.41 200 LYS A N 1
ATOM 1244 C CA . LYS A 1 172 ? -17.496 -32.857 -33.609 1.00 29.74 200 LYS A CA 1
ATOM 1245 C C . LYS A 1 172 ? -18.719 -33.222 -34.439 1.00 30.65 200 LYS A C 1
ATOM 1246 O O . LYS A 1 172 ? -19.018 -34.403 -34.632 1.00 30.20 200 LYS A O 1
ATOM 1252 N N . ASN A 1 173 ? -19.414 -32.203 -34.931 1.00 29.26 201 ASN A N 1
ATOM 1253 C CA . ASN A 1 173 ? -20.631 -32.402 -35.702 1.00 28.79 201 ASN A CA 1
ATOM 1254 C C . ASN A 1 173 ? -20.307 -32.585 -37.180 1.00 31.37 201 ASN A C 1
ATOM 1255 O O . ASN A 1 173 ? -19.372 -31.977 -37.710 1.00 36.46 201 ASN A O 1
ATOM 1260 N N . ASN A 1 174 ? -21.094 -33.441 -37.839 1.00 28.56 202 ASN A N 1
ATOM 1261 C CA . ASN A 1 174 ? -20.936 -33.733 -39.265 1.00 30.89 202 ASN A CA 1
ATOM 1262 C C . ASN A 1 174 ? -19.529 -34.258 -39.557 1.00 32.00 202 ASN A C 1
ATOM 1263 O O . ASN A 1 174 ? -18.848 -33.806 -40.480 1.00 34.19 202 ASN A O 1
ATOM 1268 N N . ALA A 1 175 ? -19.089 -35.223 -38.746 1.00 28.67 203 ALA A N 1
ATOM 1269 C CA . ALA A 1 175 ? -17.744 -35.774 -38.887 1.00 31.76 203 ALA A CA 1
ATOM 1270 C C . ALA A 1 175 ? -17.641 -37.268 -38.613 1.00 27.12 203 ALA A C 1
ATOM 1271 O O . ALA A 1 175 ? -16.807 -37.926 -39.243 1.00 28.29 203 ALA A O 1
ATOM 1273 N N . TYR A 1 176 ? -18.442 -37.836 -37.714 1.00 26.79 204 TYR A N 1
ATOM 1274 C CA . TYR A 1 176 ? -18.368 -39.258 -37.420 1.00 24.91 204 TYR A CA 1
ATOM 1275 C C . TYR A 1 176 ? -19.430 -39.992 -38.220 1.00 24.31 204 TYR A C 1
ATOM 1276 O O . TYR A 1 176 ? -20.623 -39.871 -37.901 1.00 23.83 204 TYR A O 1
ATOM 1285 N N . PRO A 1 177 ? -19.061 -40.751 -39.253 1.00 24.49 205 PRO A N 1
ATOM 1286 C CA . PRO A 1 177 ? -20.073 -41.447 -40.056 1.00 25.29 205 PRO A CA 1
ATOM 1287 C C . PRO A 1 177 ? -20.855 -42.444 -39.217 1.00 25.76 205 PRO A C 1
ATOM 1288 O O . PRO A 1 177 ? -20.302 -43.126 -38.352 1.00 27.48 205 PRO A O 1
ATOM 1292 N N . VAL A 1 178 ? -22.161 -42.518 -39.480 1.00 23.48 206 VAL A N 1
ATOM 1293 C CA . VAL A 1 178 ? -23.021 -43.410 -38.708 1.00 24.06 206 VAL A CA 1
ATOM 1294 C C . VAL A 1 178 ? -22.612 -44.862 -38.921 1.00 23.70 206 VAL A C 1
ATOM 1295 O O . VAL A 1 178 ? -22.633 -45.673 -37.988 1.00 27.38 206 VAL A O 1
ATOM 1299 N N . GLU A 1 179 ? -22.204 -45.208 -40.141 1.00 23.36 207 GLU A N 1
ATOM 1300 C CA . GLU A 1 179 ? -21.851 -46.585 -40.466 1.00 24.87 207 GLU A CA 1
ATOM 1301 C C . GLU A 1 179 ? -20.562 -47.050 -39.798 1.00 26.03 207 GLU A C 1
ATOM 1302 O O . GLU A 1 179 ? -20.220 -48.232 -39.913 1.00 22.30 207 GLU A O 1
ATOM 1308 N N . CYS A 1 180 ? -19.838 -46.161 -39.112 1.00 27.20 208 CYS A N 1
ATOM 1309 C CA . CYS A 1 180 ? -18.570 -46.516 -38.490 1.00 24.36 208 CYS A CA 1
ATOM 1310 C C . CYS A 1 180 ? -18.616 -46.559 -36.973 1.00 24.27 208 CYS A C 1
ATOM 1311 O O . CYS A 1 180 ? -17.737 -47.180 -36.365 1.00 25.15 208 CYS A O 1
ATOM 1314 N N . TRP A 1 181 ? -19.604 -45.921 -36.349 1.00 24.24 209 TRP A N 1
ATOM 1315 C CA . TRP A 1 181 ? -19.585 -45.708 -34.910 1.00 23.52 209 TRP A CA 1
ATOM 1316 C C . TRP A 1 181 ? -20.918 -46.103 -34.294 1.00 21.88 209 TRP A C 1
ATOM 1317 O O . TRP A 1 181 ? -21.979 -45.953 -34.907 1.00 22.49 209 TRP A O 1
ATOM 1328 N N . ILE A 1 182 ? -20.844 -46.599 -33.064 1.00 23.54 210 ILE A N 1
ATOM 1329 C CA . ILE A 1 182 ? -22.019 -46.913 -32.254 1.00 23.49 210 ILE A CA 1
ATOM 1330 C C . ILE A 1 182 ? -21.767 -46.434 -30.834 1.00 26.25 210 ILE A C 1
ATOM 1331 O O . ILE A 1 182 ? -20.613 -46.285 -30.411 1.00 23.71 210 ILE A O 1
ATOM 1336 N N . PRO A 1 183 ? -22.831 -46.167 -30.077 1.00 27.46 211 PRO A N 1
ATOM 1337 C CA . PRO A 1 183 ? -22.640 -45.805 -28.667 1.00 24.72 211 PRO A CA 1
ATOM 1338 C C . PRO A 1 183 ? -21.969 -46.942 -27.909 1.00 27.44 211 PRO A C 1
ATOM 1339 O O . PRO A 1 183 ? -22.333 -48.110 -28.062 1.00 28.77 211 PRO A O 1
ATOM 1343 N N . ASP A 1 184 ? -20.969 -46.586 -27.098 1.00 27.37 212 ASP A N 1
ATOM 1344 C CA . ASP A 1 184 ? -20.135 -47.574 -26.425 1.00 26.72 212 ASP A CA 1
ATOM 1345 C C . ASP A 1 184 ? -20.832 -48.056 -25.161 1.00 29.38 212 ASP A C 1
ATOM 1346 O O . ASP A 1 184 ? -20.915 -47.294 -24.187 1.00 29.86 212 ASP A O 1
ATOM 1351 N N . PRO A 1 185 ? -21.328 -49.296 -25.116 1.00 29.19 213 PRO A N 1
ATOM 1352 C CA . PRO A 1 185 ? -22.006 -49.763 -23.898 1.00 29.85 213 PRO A CA 1
ATOM 1353 C C . PRO A 1 185 ? -21.066 -49.986 -22.728 1.00 31.49 213 PRO A C 1
ATOM 1354 O O . PRO A 1 185 ? -21.535 -50.031 -21.582 1.00 31.35 213 PRO A O 1
ATOM 1358 N N . SER A 1 186 ? -19.763 -50.132 -22.974 1.00 27.26 214 SER A N 1
ATOM 1359 C CA . SER A 1 186 ? -18.804 -50.306 -21.891 1.00 29.74 214 SER A CA 1
ATOM 1360 C C . SER A 1 186 ? -18.465 -48.999 -21.190 1.00 30.77 214 SER A C 1
ATOM 1361 O O . SER A 1 186 ? -17.761 -49.023 -20.174 1.00 28.38 214 SER A O 1
ATOM 1364 N N . ARG A 1 187 ? -18.937 -47.866 -21.707 1.00 29.80 215 ARG A N 1
ATOM 1365 C CA . ARG A 1 187 ? -18.698 -46.578 -21.070 1.00 28.77 215 ARG A CA 1
ATOM 1366 C C . ARG A 1 187 ? -20.016 -45.824 -20.952 1.00 26.09 215 ARG A C 1
ATOM 1367 O O . ARG A 1 187 ? -21.052 -46.443 -20.691 1.00 26.64 215 ARG A O 1
ATOM 1375 N N . ASN A 1 188 ? -19.992 -44.500 -21.126 1.00 27.24 216 ASN A N 1
ATOM 1376 C CA . ASN A 1 188 ? -21.202 -43.678 -21.050 1.00 32.29 216 ASN A CA 1
ATOM 1377 C C . ASN A 1 188 ? -21.873 -43.790 -19.682 1.00 29.26 216 ASN A C 1
ATOM 1378 O O . ASN A 1 188 ? -23.091 -43.956 -19.580 1.00 31.32 216 ASN A O 1
ATOM 1383 N N . GLU A 1 189 ? -21.072 -43.707 -18.616 1.00 26.88 217 GLU A N 1
ATOM 1384 C CA . GLU A 1 189 ? -21.626 -43.724 -17.267 1.00 32.81 217 GLU A CA 1
ATOM 1385 C C . GLU A 1 189 ? -22.468 -42.490 -16.975 1.00 34.86 217 GLU A C 1
ATOM 1386 O O . GLU A 1 189 ? -23.310 -42.529 -16.072 1.00 32.55 217 GLU A O 1
ATOM 1392 N N . ASN A 1 190 ? -22.256 -41.399 -17.711 1.00 30.73 218 ASN A N 1
ATOM 1393 C CA . ASN A 1 190 ? -22.947 -40.139 -17.477 1.00 28.85 218 ASN A CA 1
ATOM 1394 C C . ASN A 1 190 ? -23.841 -39.766 -18.656 1.00 28.46 218 ASN A C 1
ATOM 1395 O O . ASN A 1 190 ? -24.117 -38.588 -18.885 1.00 25.66 218 ASN A O 1
ATOM 1400 N N . THR A 1 191 ? -24.300 -40.764 -19.410 1.00 24.72 219 THR A N 1
ATOM 1401 C CA . THR A 1 191 ? -25.123 -40.546 -20.592 1.00 27.49 219 THR A CA 1
ATOM 1402 C C . THR A 1 191 ? -26.135 -41.675 -20.722 1.00 28.34 219 THR A C 1
ATOM 1403 O O . THR A 1 191 ? -25.829 -42.830 -20.409 1.00 29.77 219 THR A O 1
ATOM 1407 N N . ARG A 1 192 ? -27.344 -41.334 -21.160 1.00 22.33 220 ARG A N 1
ATOM 1408 C CA . ARG A 1 192 ? -28.348 -42.310 -21.558 1.00 22.17 220 ARG A CA 1
ATOM 1409 C C . ARG A 1 192 ? -28.520 -42.225 -23.066 1.00 23.21 220 ARG A C 1
ATOM 1410 O O . ARG A 1 192 ? -28.623 -41.126 -23.617 1.00 26.61 220 ARG A O 1
ATOM 1418 N N . TYR A 1 193 ? -28.546 -43.375 -23.735 1.00 23.43 221 TYR A N 1
ATOM 1419 C CA . TYR A 1 193 ? -28.701 -43.396 -25.182 1.00 22.47 221 TYR A CA 1
ATOM 1420 C C . TYR A 1 193 ? -29.713 -44.458 -25.584 1.00 25.10 221 TYR A C 1
ATOM 1421 O O . TYR A 1 193 ? -29.920 -45.447 -24.877 1.00 22.85 221 TYR A O 1
ATOM 1430 N N . PHE A 1 194 ? -30.348 -44.229 -26.733 1.00 24.73 222 PHE A N 1
ATOM 1431 C CA . PHE A 1 194 ? -31.431 -45.071 -27.226 1.00 24.52 222 PHE A CA 1
ATOM 1432 C C . PHE A 1 194 ? -31.373 -45.082 -28.746 1.00 27.30 222 PHE A C 1
ATOM 1433 O O . PHE A 1 194 ? -31.381 -44.014 -29.365 1.00 28.12 222 PHE A O 1
ATOM 1441 N N . GLY A 1 195 ? -31.323 -46.268 -29.338 1.00 27.26 223 GLY A N 1
ATOM 1442 C CA . GLY A 1 195 ? -31.206 -46.380 -30.783 1.00 24.20 223 GLY A CA 1
ATOM 1443 C C . GLY A 1 195 ? -31.790 -47.675 -31.298 1.00 26.39 223 GLY A C 1
ATOM 1444 O O . GLY A 1 195 ? -31.737 -48.712 -30.630 1.00 26.55 223 GLY A O 1
ATOM 1445 N N . THR A 1 196 ? -32.345 -47.614 -32.510 1.00 27.23 224 THR A N 1
ATOM 1446 C CA . THR A 1 196 ? -32.946 -48.770 -33.166 1.00 25.46 224 THR A CA 1
ATOM 1447 C C . THR A 1 196 ? -32.559 -48.771 -34.637 1.00 24.72 224 THR A C 1
ATOM 1448 O O . THR A 1 196 ? -32.670 -47.740 -35.307 1.00 24.55 224 THR A O 1
ATOM 1452 N N . PHE A 1 197 ? -32.111 -49.923 -35.134 1.00 25.65 225 PHE A N 1
ATOM 1453 C CA . PHE A 1 197 ? -31.749 -50.091 -36.534 1.00 24.94 225 PHE A CA 1
ATOM 1454 C C . PHE A 1 197 ? -32.701 -51.074 -37.199 1.00 23.79 225 PHE A C 1
ATOM 1455 O O . PHE A 1 197 ? -32.998 -52.134 -36.638 1.00 25.11 225 PHE A O 1
ATOM 1463 N N . THR A 1 198 ? -33.167 -50.720 -38.395 1.00 25.55 226 THR A N 1
ATOM 1464 C CA . THR A 1 198 ? -34.017 -51.582 -39.205 1.00 27.57 226 THR A CA 1
ATOM 1465 C C . THR A 1 198 ? -33.473 -51.565 -40.624 1.00 28.63 226 THR A C 1
ATOM 1466 O O . THR A 1 198 ? -33.391 -50.498 -41.240 1.00 31.90 226 THR A O 1
ATOM 1470 N N . GLY A 1 199 ? -33.101 -52.737 -41.137 1.00 26.84 227 GLY A N 1
ATOM 1471 C CA . GLY A 1 199 ? -32.439 -52.842 -42.426 1.00 25.63 227 GLY A CA 1
ATOM 1472 C C . GLY A 1 199 ? -33.233 -53.665 -43.423 1.00 29.53 227 GLY A C 1
ATOM 1473 O O . GLY A 1 199 ? -33.926 -54.612 -43.056 1.00 27.41 227 GLY A O 1
ATOM 1474 N N . GLY A 1 200 ? -33.125 -53.293 -44.691 1.00 31.90 228 GLY A N 1
ATOM 1475 C CA . GLY A 1 200 ? -33.797 -53.993 -45.773 1.00 32.40 228 GLY A CA 1
ATOM 1476 C C . GLY A 1 200 ? -34.324 -53.010 -46.801 1.00 32.64 228 GLY A C 1
ATOM 1477 O O . GLY A 1 200 ? -34.672 -51.872 -46.487 1.00 33.88 228 GLY A O 1
ATOM 1478 N N . GLU A 1 201 ? -34.394 -53.462 -48.059 1.00 37.42 229 GLU A N 1
ATOM 1479 C CA . GLU A 1 201 ? -34.760 -52.561 -49.151 1.00 39.86 229 GLU A CA 1
ATOM 1480 C C . GLU A 1 201 ? -36.147 -51.962 -48.948 1.00 37.43 229 GLU A C 1
ATOM 1481 O O . GLU A 1 201 ? -36.368 -50.778 -49.230 1.00 35.54 229 GLU A O 1
ATOM 1487 N N . ASN A 1 202 ? -37.096 -52.765 -48.470 1.00 36.22 230 ASN A N 1
ATOM 1488 C CA . ASN A 1 202 ? -38.497 -52.369 -48.406 1.00 32.58 230 ASN A CA 1
ATOM 1489 C C . ASN A 1 202 ? -38.970 -52.108 -46.980 1.00 35.48 230 ASN A C 1
ATOM 1490 O O . ASN A 1 202 ? -40.172 -52.192 -46.707 1.00 37.15 230 ASN A O 1
ATOM 1495 N N . VAL A 1 203 ? -38.054 -51.798 -46.069 1.00 33.53 231 VAL A N 1
ATOM 1496 C CA . VAL A 1 203 ? -38.465 -51.477 -44.698 1.00 33.00 231 VAL A CA 1
ATOM 1497 C C . VAL A 1 203 ? -39.289 -50.196 -44.706 1.00 28.86 231 VAL A C 1
ATOM 1498 O O . VAL A 1 203 ? -38.832 -49.168 -45.244 1.00 28.80 231 VAL A O 1
ATOM 1502 N N . PRO A 1 204 ? -40.498 -50.199 -44.154 1.00 25.42 232 PRO A N 1
ATOM 1503 C CA . PRO A 1 204 ? -41.291 -48.969 -44.088 1.00 29.53 232 PRO A CA 1
ATOM 1504 C C . PRO A 1 204 ? -40.884 -48.111 -42.904 1.00 23.93 232 PRO A C 1
ATOM 1505 O O . PRO A 1 204 ? -40.658 -48.625 -41.797 1.00 26.40 232 PRO A O 1
ATOM 1509 N N . PRO A 1 205 ? -40.762 -46.796 -43.097 1.00 27.58 233 PRO A N 1
ATOM 1510 C CA . PRO A 1 205 ? -40.545 -45.897 -41.955 1.00 28.43 233 PRO A CA 1
ATOM 1511 C C . PRO A 1 205 ? -41.791 -45.826 -41.082 1.00 28.77 233 PRO A C 1
ATOM 1512 O O . PRO A 1 205 ? -42.908 -45.691 -41.583 1.00 26.96 233 PRO A O 1
ATOM 1516 N N . VAL A 1 206 ? -41.590 -45.921 -39.771 1.00 27.27 234 VAL A N 1
ATOM 1517 C CA . VAL A 1 206 ? -42.674 -45.874 -38.794 1.00 27.16 234 VAL A CA 1
ATOM 1518 C C . VAL A 1 206 ? -42.276 -44.868 -37.725 1.00 26.46 234 VAL A C 1
ATOM 1519 O O . VAL A 1 206 ? -41.363 -45.128 -36.932 1.00 24.96 234 VAL A O 1
ATOM 1523 N N . LEU A 1 207 ? -42.958 -43.724 -37.695 1.00 25.70 235 LEU A N 1
ATOM 1524 C CA . LEU A 1 207 ? -42.556 -42.605 -36.853 1.00 26.39 235 LEU A CA 1
ATOM 1525 C C . LEU A 1 207 ? -43.759 -42.066 -36.094 1.00 25.06 235 LEU A C 1
ATOM 1526 O O . LEU A 1 207 ? -44.796 -41.767 -36.695 1.00 23.43 235 LEU A O 1
ATOM 1531 N N A HIS A 1 208 ? -43.615 -41.967 -34.776 0.53 25.66 236 HIS A N 1
ATOM 1532 N N B HIS A 1 208 ? -43.613 -41.916 -34.778 0.47 24.39 236 HIS A N 1
ATOM 1533 C CA A HIS A 1 208 ? -44.652 -41.467 -33.889 0.53 25.81 236 HIS A CA 1
ATOM 1534 C CA B HIS A 1 208 ? -44.694 -41.485 -33.898 0.47 28.36 236 HIS A CA 1
ATOM 1535 C C A HIS A 1 208 ? -44.271 -40.081 -33.390 0.53 27.24 236 HIS A C 1
ATOM 1536 C C B HIS A 1 208 ? -44.331 -40.158 -33.244 0.47 27.24 236 HIS A C 1
ATOM 1537 O O A HIS A 1 208 ? -43.096 -39.808 -33.121 0.53 28.47 236 HIS A O 1
ATOM 1538 O O B HIS A 1 208 ? -43.223 -40.004 -32.717 0.47 28.97 236 HIS A O 1
ATOM 1551 N N . VAL A 1 209 ? -45.267 -39.209 -33.270 1.00 27.76 237 VAL A N 1
ATOM 1552 C CA . VAL A 1 209 ? -45.093 -37.897 -32.660 1.00 27.60 237 VAL A CA 1
ATOM 1553 C C . VAL A 1 209 ? -46.178 -37.707 -31.608 1.00 27.27 237 VAL A C 1
ATOM 1554 O O . VAL A 1 209 ? -47.331 -38.107 -31.813 1.00 28.31 237 VAL A O 1
ATOM 1558 N N . THR A 1 210 ? -45.794 -37.112 -30.475 1.00 24.33 238 THR A N 1
ATOM 1559 C CA . THR A 1 210 ? -46.725 -36.715 -29.424 1.00 25.01 238 THR A CA 1
ATOM 1560 C C . THR A 1 210 ? -45.993 -35.893 -28.369 1.00 27.48 238 THR A C 1
ATOM 1561 O O . THR A 1 210 ? -44.853 -36.209 -28.012 1.00 33.61 238 THR A O 1
ATOM 1565 N N . ASN A 1 211 ? -46.626 -34.824 -27.879 1.00 27.32 239 ASN A N 1
ATOM 1566 C CA . ASN A 1 211 ? -46.067 -34.007 -26.811 1.00 23.64 239 ASN A CA 1
ATOM 1567 C C . ASN A 1 211 ? -46.501 -34.479 -25.426 1.00 29.21 239 ASN A C 1
ATOM 1568 O O . ASN A 1 211 ? -46.428 -33.706 -24.462 1.00 28.50 239 ASN A O 1
ATOM 1573 N N . THR A 1 212 ? -46.954 -35.726 -25.312 1.00 25.49 240 THR A N 1
ATOM 1574 C CA . THR A 1 212 ? -47.383 -36.292 -24.042 1.00 31.15 240 THR A CA 1
ATOM 1575 C C . THR A 1 212 ? -46.482 -37.428 -23.579 1.00 30.09 240 THR A C 1
ATOM 1576 O O . THR A 1 212 ? -46.785 -38.074 -22.572 1.00 37.85 240 THR A O 1
ATOM 1580 N N . ALA A 1 213 ? -45.393 -37.694 -24.291 1.00 28.42 241 ALA A N 1
ATOM 1581 C CA . ALA A 1 213 ? -44.486 -38.786 -23.970 1.00 27.59 241 ALA A CA 1
ATOM 1582 C C . ALA A 1 213 ? -43.186 -38.240 -23.395 1.00 36.19 241 ALA A C 1
ATOM 1583 O O . ALA A 1 213 ? -42.654 -37.235 -23.879 1.00 36.28 241 ALA A O 1
ATOM 1585 N N . THR A 1 214 ? -42.674 -38.919 -22.369 1.00 36.55 242 THR A N 1
ATOM 1586 C CA . THR A 1 214 ? -41.472 -38.499 -21.666 1.00 34.19 242 THR A CA 1
ATOM 1587 C C . THR A 1 214 ? -40.615 -39.716 -21.353 1.00 35.74 242 THR A C 1
ATOM 1588 O O . THR A 1 214 ? -41.140 -40.779 -21.009 1.00 41.07 242 THR A O 1
ATOM 1592 N N . THR A 1 215 ? -39.299 -39.558 -21.481 1.00 31.53 243 THR A N 1
ATOM 1593 C CA . THR A 1 215 ? -38.335 -40.574 -21.078 1.00 29.99 243 THR A CA 1
ATOM 1594 C C . THR A 1 215 ? -37.633 -40.114 -19.809 1.00 32.71 243 THR A C 1
ATOM 1595 O O . THR A 1 215 ? -37.082 -39.011 -19.766 1.00 30.49 243 THR A O 1
ATOM 1599 N N . VAL A 1 216 ? -37.662 -40.956 -18.784 1.00 32.77 244 VAL A N 1
ATOM 1600 C CA . VAL A 1 216 ? -37.004 -40.649 -17.519 1.00 30.07 244 VAL A CA 1
ATOM 1601 C C . VAL A 1 216 ? -35.529 -41.014 -17.633 1.00 27.14 244 VAL A C 1
ATOM 1602 O O . VAL A 1 216 ? -35.177 -42.078 -18.156 1.00 29.90 244 VAL A O 1
ATOM 1606 N N . LEU A 1 217 ? -34.660 -40.132 -17.146 1.00 28.17 245 LEU A N 1
ATOM 1607 C CA . LEU A 1 217 ? -33.220 -40.286 -17.310 1.00 29.48 245 LEU A CA 1
ATOM 1608 C C . LEU A 1 217 ? -32.506 -40.736 -16.040 1.00 34.57 245 LEU A C 1
ATOM 1609 O O . LEU A 1 217 ? -31.278 -40.865 -16.054 1.00 35.63 245 LEU A O 1
ATOM 1614 N N . LEU A 1 218 ? -33.231 -40.971 -14.949 1.00 28.93 246 LEU A N 1
ATOM 1615 C CA . LEU A 1 218 ? -32.597 -41.413 -13.717 1.00 32.93 246 LEU A CA 1
ATOM 1616 C C . LEU A 1 218 ? -32.092 -42.847 -13.868 1.00 38.45 246 LEU A C 1
ATOM 1617 O O . LEU A 1 218 ? -32.604 -43.632 -14.670 1.00 38.95 246 LEU A O 1
ATOM 1622 N N . ASP A 1 219 ? -31.069 -43.187 -13.086 1.00 37.37 247 ASP A N 1
ATOM 1623 C CA . ASP A 1 219 ? -30.517 -44.535 -13.108 1.00 42.41 247 ASP A CA 1
ATOM 1624 C C . ASP A 1 219 ? -31.188 -45.373 -12.014 1.00 45.09 247 ASP A C 1
ATOM 1625 O O . ASP A 1 219 ? -32.257 -45.018 -11.510 1.00 45.80 247 ASP A O 1
ATOM 1630 N N . GLU A 1 220 ? -30.572 -46.493 -11.632 1.00 47.56 248 GLU A N 1
ATOM 1631 C CA . GLU A 1 220 ? -31.164 -47.347 -10.608 1.00 52.92 248 GLU A CA 1
ATOM 1632 C C . GLU A 1 220 ? -31.161 -46.675 -9.240 1.00 52.19 248 GLU A C 1
ATOM 1633 O O . GLU A 1 220 ? -32.038 -46.951 -8.415 1.00 53.48 248 GLU A O 1
ATOM 1635 N N . GLN A 1 221 ? -30.196 -45.796 -8.982 1.00 53.25 249 GLN A N 1
ATOM 1636 C CA . GLN A 1 221 ? -30.117 -45.075 -7.718 1.00 49.88 249 GLN A CA 1
ATOM 1637 C C . GLN A 1 221 ? -30.900 -43.768 -7.730 1.00 47.55 249 GLN A C 1
ATOM 1638 O O . GLN A 1 221 ? -30.878 -43.040 -6.732 1.00 44.56 249 GLN A O 1
ATOM 1644 N N . GLY A 1 222 ? -31.590 -43.455 -8.825 1.00 43.66 250 GLY A N 1
ATOM 1645 C CA . GLY A 1 222 ? -32.356 -42.228 -8.902 1.00 39.06 250 GLY A CA 1
ATOM 1646 C C . GLY A 1 222 ? -31.558 -41.002 -9.271 1.00 39.26 250 GLY A C 1
ATOM 1647 O O . GLY A 1 222 ? -31.957 -39.887 -8.918 1.00 37.92 250 GLY A O 1
ATOM 1648 N N . VAL A 1 223 ? -30.441 -41.170 -9.973 1.00 40.57 251 VAL A N 1
ATOM 1649 C CA . VAL A 1 223 ? -29.558 -40.071 -10.342 1.00 36.18 251 VAL A CA 1
ATOM 1650 C C . VAL A 1 223 ? -29.507 -39.983 -11.860 1.00 35.53 251 VAL A C 1
ATOM 1651 O O . VAL A 1 223 ? -29.261 -40.988 -12.537 1.00 37.11 251 VAL A O 1
ATOM 1655 N N . GLY A 1 224 ? -29.739 -38.785 -12.388 1.00 32.09 252 GLY A N 1
ATOM 1656 C CA . GLY A 1 224 ? -29.671 -38.559 -13.810 1.00 31.61 252 GLY A CA 1
ATOM 1657 C C . GLY A 1 224 ? -28.280 -38.143 -14.238 1.00 29.23 252 GLY A C 1
ATOM 1658 O O . GLY A 1 224 ? -27.355 -38.063 -13.423 1.00 29.81 252 GLY A O 1
ATOM 1659 N N . PRO A 1 225 ? -28.097 -37.889 -15.531 1.00 27.67 253 PRO A N 1
ATOM 1660 C CA . PRO A 1 225 ? -26.803 -37.379 -16.001 1.00 28.81 253 PRO A CA 1
ATOM 1661 C C . PRO A 1 225 ? -26.461 -36.049 -15.342 1.00 30.69 253 PRO A C 1
ATOM 1662 O O . PRO A 1 225 ? -27.279 -35.126 -15.302 1.00 29.68 253 PRO A O 1
ATOM 1666 N N . LEU A 1 226 ? -25.244 -35.963 -14.811 1.00 29.20 254 LEU A N 1
ATOM 1667 C CA . LEU A 1 226 ? -24.760 -34.762 -14.145 1.00 29.63 254 LEU A CA 1
ATOM 1668 C C . LEU A 1 226 ? -23.882 -33.977 -15.112 1.00 35.98 254 LEU A C 1
ATOM 1669 O O . LEU A 1 226 ? -22.970 -34.542 -15.726 1.00 38.13 254 LEU A O 1
ATOM 1674 N N . CYS A 1 227 ? -24.155 -32.678 -15.241 1.00 35.04 255 CYS A N 1
ATOM 1675 C CA . CYS A 1 227 ? -23.578 -31.852 -16.299 1.00 44.40 255 CYS A CA 1
ATOM 1676 C C . CYS A 1 227 ? -22.308 -31.183 -15.781 1.00 52.05 255 CYS A C 1
ATOM 1677 O O . CYS A 1 227 ? -22.367 -30.313 -14.906 1.00 46.61 255 CYS A O 1
ATOM 1680 N N . LYS A 1 228 ? -21.169 -31.569 -16.364 1.00 64.22 256 LYS A N 1
ATOM 1681 C CA . LYS A 1 228 ? -19.866 -31.331 -15.748 1.00 72.76 256 LYS A CA 1
ATOM 1682 C C . LYS A 1 228 ? -19.535 -29.845 -15.665 1.00 72.71 256 LYS A C 1
ATOM 1683 O O . LYS A 1 228 ? -19.380 -29.290 -14.571 1.00 66.77 256 LYS A O 1
ATOM 1689 N N . ALA A 1 229 ? -19.395 -29.188 -16.812 1.00 60.15 257 ALA A N 1
ATOM 1690 C CA . ALA A 1 229 ? -19.075 -27.767 -16.871 1.00 58.81 257 ALA A CA 1
ATOM 1691 C C . ALA A 1 229 ? -20.314 -26.945 -17.206 1.00 62.90 257 ALA A C 1
ATOM 1692 O O . ALA A 1 229 ? -20.263 -26.014 -18.013 1.00 62.95 257 ALA A O 1
ATOM 1694 N N . ASP A 1 230 ? -21.442 -27.292 -16.580 1.00 52.88 258 ASP A N 1
ATOM 1695 C CA . ASP A 1 230 ? -22.738 -26.689 -16.892 1.00 52.36 258 ASP A CA 1
ATOM 1696 C C . ASP A 1 230 ? -23.025 -26.776 -18.388 1.00 54.63 258 ASP A C 1
ATOM 1697 O O . ASP A 1 230 ? -23.491 -25.822 -19.014 1.00 50.96 258 ASP A O 1
ATOM 1702 N N . SER A 1 231 ? -22.725 -27.938 -18.964 1.00 53.85 259 SER A N 1
ATOM 1703 C CA . SER A 1 231 ? -22.929 -28.206 -20.380 1.00 48.89 259 SER A CA 1
ATOM 1704 C C . SER A 1 231 ? -23.722 -29.495 -20.528 1.00 45.44 259 SER A C 1
ATOM 1705 O O . SER A 1 231 ? -23.361 -30.520 -19.942 1.00 39.40 259 SER A O 1
ATOM 1708 N N . LEU A 1 232 ? -24.797 -29.437 -21.307 1.00 38.99 260 LEU A N 1
ATOM 1709 C CA . LEU A 1 232 ? -25.650 -30.586 -21.578 1.00 33.55 260 LEU A CA 1
ATOM 1710 C C . LEU A 1 232 ? -25.431 -31.037 -23.014 1.00 34.08 260 LEU A C 1
ATOM 1711 O O . LEU A 1 232 ? -25.426 -30.212 -23.932 1.00 36.79 260 LEU A O 1
ATOM 1716 N N . TYR A 1 233 ? -25.256 -32.338 -23.208 1.00 30.88 261 TYR A N 1
ATOM 1717 C CA . TYR A 1 233 ? -24.896 -32.890 -24.507 1.00 28.03 261 TYR A CA 1
ATOM 1718 C C . TYR A 1 233 ? -26.069 -33.676 -25.073 1.00 28.19 261 TYR A C 1
ATOM 1719 O O . TYR A 1 233 ? -26.567 -34.609 -24.435 1.00 28.36 261 TYR A O 1
ATOM 1728 N N . VAL A 1 234 ? -26.505 -33.294 -26.267 1.00 26.52 262 VAL A N 1
ATOM 1729 C CA . VAL A 1 234 ? -27.547 -33.999 -26.998 1.00 27.66 262 VAL A CA 1
ATOM 1730 C C . VAL A 1 234 ? -26.941 -34.534 -28.286 1.00 29.30 262 VAL A C 1
ATOM 1731 O O . VAL A 1 234 ? -26.118 -33.866 -28.922 1.00 27.49 262 VAL A O 1
ATOM 1735 N N . SER A 1 235 ? -27.334 -35.747 -28.658 1.00 24.97 263 SER A N 1
ATOM 1736 C CA . SER A 1 235 ? -26.807 -36.399 -29.845 1.00 23.69 263 SER A CA 1
ATOM 1737 C C . SER A 1 235 ? -27.953 -37.088 -30.567 1.00 22.92 263 SER A C 1
ATOM 1738 O O . SER A 1 235 ? -28.941 -37.486 -29.946 1.00 22.61 263 SER A O 1
ATOM 1741 N N . ALA A 1 236 ? -27.821 -37.220 -31.885 1.00 23.57 264 ALA A N 1
ATOM 1742 C CA . ALA A 1 236 ? -28.907 -37.783 -32.672 1.00 23.25 264 ALA A CA 1
ATOM 1743 C C . ALA A 1 236 ? -28.370 -38.326 -33.985 1.00 27.38 264 ALA A C 1
ATOM 1744 O O . ALA A 1 236 ? -27.319 -37.907 -34.476 1.00 27.78 264 ALA A O 1
ATOM 1746 N N . ALA A 1 237 ? -29.116 -39.280 -34.535 1.00 28.34 265 ALA A N 1
ATOM 1747 C CA . ALA A 1 237 ? -28.936 -39.772 -35.897 1.00 22.02 265 ALA A CA 1
ATOM 1748 C C . ALA A 1 237 ? -30.284 -40.319 -36.334 1.00 25.15 265 ALA A C 1
ATOM 1749 O O . ALA A 1 237 ? -30.806 -41.248 -35.710 1.00 26.68 265 ALA A O 1
ATOM 1751 N N . ASP A 1 238 ? -30.871 -39.724 -37.380 1.00 25.42 266 ASP A N 1
ATOM 1752 C CA . ASP A 1 238 ? -32.219 -40.099 -37.809 1.00 24.22 266 ASP A CA 1
ATOM 1753 C C . ASP A 1 238 ? -32.229 -40.216 -39.333 1.00 25.00 266 ASP A C 1
ATOM 1754 O O . ASP A 1 238 ? -32.735 -39.352 -40.059 1.00 27.41 266 ASP A O 1
ATOM 1759 N N . ILE A 1 239 ? -31.642 -41.309 -39.811 1.00 25.85 267 ILE A N 1
ATOM 1760 C CA . ILE A 1 239 ? -31.722 -41.703 -41.212 1.00 27.59 267 ILE A CA 1
ATOM 1761 C C . ILE A 1 239 ? -33.069 -42.377 -41.428 1.00 27.11 267 ILE A C 1
ATOM 1762 O O . ILE A 1 239 ? -33.361 -43.403 -40.807 1.00 25.03 267 ILE A O 1
ATOM 1767 N N . CYS A 1 240 ? -33.897 -41.790 -42.291 1.00 24.52 268 CYS A N 1
ATOM 1768 C CA . CYS A 1 240 ? -35.270 -42.251 -42.445 1.00 23.95 268 CYS A CA 1
ATOM 1769 C C . CYS A 1 240 ? -35.433 -43.302 -43.532 1.00 24.41 268 CYS A C 1
ATOM 1770 O O . CYS A 1 240 ? -36.451 -44.003 -43.550 1.00 25.20 268 CYS A O 1
ATOM 1773 N N . GLY A 1 241 ? -34.466 -43.428 -44.427 1.00 25.40 269 GLY A N 1
ATOM 1774 C CA . GLY A 1 241 ? -34.514 -44.389 -45.500 1.00 25.98 269 GLY A CA 1
ATOM 1775 C C . GLY A 1 241 ? -33.943 -43.790 -46.762 1.00 25.75 269 GLY A C 1
ATOM 1776 O O . GLY A 1 241 ? -33.255 -42.769 -46.738 1.00 25.41 269 GLY A O 1
ATOM 1777 N N . LEU A 1 242 ? -34.248 -44.434 -47.883 1.00 23.45 270 LEU A N 1
ATOM 1778 C CA . LEU A 1 242 ? -33.695 -44.061 -49.176 1.00 24.58 270 LEU A CA 1
ATOM 1779 C C . LEU A 1 242 ? -34.746 -43.372 -50.036 1.00 29.75 270 LEU A C 1
ATOM 1780 O O . LEU A 1 242 ? -35.909 -43.785 -50.069 1.00 27.08 270 LEU A O 1
ATOM 1785 N N . PHE A 1 243 ? -34.323 -42.310 -50.715 1.00 29.29 271 PHE A N 1
ATOM 1786 C CA . PHE A 1 243 ? -35.120 -41.624 -51.721 1.00 23.38 271 PHE A CA 1
ATOM 1787 C C . PHE A 1 243 ? -34.657 -42.092 -53.092 1.00 27.05 271 PHE A C 1
ATOM 1788 O O . PHE A 1 243 ? -33.466 -42.011 -53.402 1.00 29.62 271 PHE A O 1
ATOM 1796 N N . THR A 1 244 ? -35.590 -42.583 -53.903 1.00 26.09 272 THR A N 1
ATOM 1797 C CA . THR A 1 244 ? -35.269 -43.157 -55.205 1.00 26.82 272 THR A CA 1
ATOM 1798 C C . THR A 1 244 ? -35.646 -42.173 -56.308 1.00 30.27 272 THR A C 1
ATOM 1799 O O . THR A 1 244 ? -36.827 -41.857 -56.487 1.00 28.59 272 THR A O 1
ATOM 1803 N N . ASN A 1 245 ? -34.646 -41.704 -57.050 1.00 27.26 273 ASN A N 1
ATOM 1804 C CA . ASN A 1 245 ? -34.881 -40.744 -58.116 1.00 30.71 273 ASN A CA 1
ATOM 1805 C C . ASN A 1 245 ? -35.471 -41.431 -59.346 1.00 28.99 273 ASN A C 1
ATOM 1806 O O . ASN A 1 245 ? -35.479 -42.659 -59.465 1.00 31.30 273 ASN A O 1
ATOM 1811 N N . SER A 1 246 ? -35.965 -40.607 -60.276 1.00 30.54 274 SER A N 1
ATOM 1812 C CA . SER A 1 246 ? -36.599 -41.128 -61.485 1.00 29.74 274 SER A CA 1
ATOM 1813 C C . SER A 1 246 ? -35.652 -42.030 -62.260 1.00 33.68 274 SER A C 1
ATOM 1814 O O . SER A 1 246 ? -36.077 -43.019 -62.869 1.00 34.99 274 SER A O 1
ATOM 1817 N N . SER A 1 247 ? -34.358 -41.704 -62.244 1.00 34.43 275 SER A N 1
ATOM 1818 C CA . SER A 1 247 ? -33.367 -42.501 -62.953 1.00 29.67 275 SER A CA 1
ATOM 1819 C C . SER A 1 247 ? -33.035 -43.805 -62.242 1.00 35.25 275 SER A C 1
ATOM 1820 O O . SER A 1 247 ? -32.420 -44.684 -62.855 1.00 35.89 275 SER A O 1
ATOM 1823 N N . GLY A 1 248 ? -33.423 -43.952 -60.978 1.00 28.20 276 GLY A N 1
ATOM 1824 C CA . GLY A 1 248 ? -33.108 -45.132 -60.197 1.00 27.14 276 GLY A CA 1
ATOM 1825 C C . GLY A 1 248 ? -32.073 -44.908 -59.120 1.00 31.79 276 GLY A C 1
ATOM 1826 O O . GLY A 1 248 ? -31.929 -45.765 -58.241 1.00 32.04 276 GLY A O 1
ATOM 1827 N N . THR A 1 249 ? -31.354 -43.789 -59.150 1.00 28.27 277 THR A N 1
ATOM 1828 C CA . THR A 1 249 ? -30.374 -43.513 -58.115 1.00 29.68 277 THR A CA 1
ATOM 1829 C C . THR A 1 249 ? -31.061 -43.302 -56.766 1.00 27.00 277 THR A C 1
ATOM 1830 O O . THR A 1 249 ? -32.232 -42.920 -56.678 1.00 23.01 277 THR A O 1
ATOM 1834 N N . GLN A 1 250 ? -30.310 -43.552 -55.701 1.00 27.87 278 GLN A N 1
ATOM 1835 C CA . GLN A 1 250 ? -30.856 -43.541 -54.352 1.00 27.14 278 GLN A CA 1
ATOM 1836 C C . GLN A 1 250 ? -30.023 -42.644 -53.451 1.00 26.63 278 GLN A C 1
ATOM 1837 O O . GLN A 1 250 ? -28.789 -42.680 -53.495 1.00 28.84 278 GLN A O 1
ATOM 1843 N N . GLN A 1 251 ? -30.709 -41.842 -52.635 1.00 24.20 279 GLN A N 1
ATOM 1844 C CA . GLN A 1 251 ? -30.077 -40.936 -51.688 1.00 24.98 279 GLN A CA 1
ATOM 1845 C C . GLN A 1 251 ? -30.676 -41.149 -50.306 1.00 22.32 279 GLN A C 1
ATOM 1846 O O . GLN A 1 251 ? -31.870 -41.429 -50.176 1.00 27.78 279 GLN A O 1
ATOM 1852 N N . TRP A 1 252 ? -29.842 -41.025 -49.277 1.00 22.92 280 TRP A N 1
ATOM 1853 C CA . TRP A 1 252 ? -30.348 -41.032 -47.913 1.00 22.94 280 TRP A CA 1
ATOM 1854 C C . TRP A 1 252 ? -31.168 -39.772 -47.662 1.00 23.41 280 TRP A C 1
ATOM 1855 O O . TRP A 1 252 ? -30.898 -38.707 -48.220 1.00 27.01 280 TRP A O 1
ATOM 1866 N N . ARG A 1 253 ? -32.183 -39.900 -46.812 1.00 23.69 281 ARG A N 1
ATOM 1867 C CA . ARG A 1 253 ? -32.978 -38.761 -46.367 1.00 23.76 281 ARG A CA 1
ATOM 1868 C C . ARG A 1 253 ? -33.060 -38.782 -44.850 1.00 22.36 281 ARG A C 1
ATOM 1869 O O . ARG A 1 253 ? -33.474 -39.786 -44.262 1.00 26.10 281 ARG A O 1
ATOM 1877 N N . GLY A 1 254 ? -32.662 -37.682 -44.220 1.00 20.78 282 GLY A N 1
ATOM 1878 C CA . GLY A 1 254 ? -32.733 -37.582 -42.778 1.00 23.11 282 GLY A CA 1
ATOM 1879 C C . GLY A 1 254 ? -33.583 -36.421 -42.309 1.00 26.19 282 GLY A C 1
ATOM 1880 O O . GLY A 1 254 ? -33.876 -35.510 -43.089 1.00 24.97 282 GLY A O 1
ATOM 1881 N N . LEU A 1 255 ? -33.998 -36.439 -41.044 1.00 25.03 283 LEU A N 1
ATOM 1882 C CA . LEU A 1 255 ? -34.805 -35.367 -40.481 1.00 26.07 283 LEU A CA 1
ATOM 1883 C C . LEU A 1 255 ? -34.194 -34.902 -39.167 1.00 25.21 283 LEU A C 1
ATOM 1884 O O . LEU A 1 255 ? -33.418 -35.618 -38.529 1.00 24.82 283 LEU A O 1
ATOM 1889 N N . ALA A 1 256 ? -34.556 -33.686 -38.770 1.00 22.89 284 ALA A N 1
ATOM 1890 C CA . ALA A 1 256 ? -34.059 -33.130 -37.524 1.00 24.44 284 ALA A CA 1
ATOM 1891 C C . ALA A 1 256 ? -34.784 -33.744 -36.331 1.00 25.79 284 ALA A C 1
ATOM 1892 O O . ALA A 1 256 ? -35.872 -34.315 -36.455 1.00 26.78 284 ALA A O 1
ATOM 1894 N N . ARG A 1 257 ? -34.161 -33.618 -35.159 1.00 26.99 285 ARG A N 1
ATOM 1895 C CA . ARG A 1 257 ? -34.711 -34.137 -33.914 1.00 27.88 285 ARG A CA 1
ATOM 1896 C C . ARG A 1 257 ? -34.837 -33.013 -32.897 1.00 26.24 285 ARG A C 1
ATOM 1897 O O . ARG A 1 257 ? -33.932 -32.184 -32.757 1.00 26.06 285 ARG A O 1
ATOM 1905 N N . TYR A 1 258 ? -35.963 -32.990 -32.193 1.00 27.30 286 TYR A N 1
ATOM 1906 C CA . TYR A 1 258 ? -36.229 -31.999 -31.163 1.00 27.95 286 TYR A CA 1
ATOM 1907 C C . TYR A 1 258 ? -35.943 -32.591 -29.789 1.00 24.92 286 TYR A C 1
ATOM 1908 O O . TYR A 1 258 ? -36.158 -33.784 -29.559 1.00 28.54 286 TYR A O 1
ATOM 1917 N N . PHE A 1 259 ? -35.441 -31.753 -28.885 1.00 25.26 287 PHE A N 1
ATOM 1918 C CA . PHE A 1 259 ? -35.181 -32.137 -27.505 1.00 26.26 287 PHE A CA 1
ATOM 1919 C C . PHE A 1 259 ? -35.819 -31.120 -26.573 1.00 32.83 287 PHE A C 1
ATOM 1920 O O . PHE A 1 259 ? -35.802 -29.918 -26.852 1.00 32.59 287 PHE A O 1
ATOM 1928 N N . LYS A 1 260 ? -36.389 -31.605 -25.471 1.00 31.83 288 LYS A N 1
ATOM 1929 C CA . LYS A 1 260 ? -36.771 -30.756 -24.345 1.00 25.86 288 LYS A CA 1
ATOM 1930 C C . LYS A 1 260 ? -36.394 -31.500 -23.073 1.00 29.83 288 LYS A C 1
ATOM 1931 O O . LYS A 1 260 ? -36.996 -32.530 -22.754 1.00 31.47 288 LYS A O 1
ATOM 1937 N N . ILE A 1 261 ? -35.405 -30.981 -22.351 1.00 30.45 289 ILE A N 1
ATOM 1938 C CA . ILE A 1 261 ? -34.837 -31.647 -21.184 1.00 27.14 289 ILE A CA 1
ATOM 1939 C C . ILE A 1 261 ? -35.164 -30.832 -19.941 1.00 30.27 289 ILE A C 1
ATOM 1940 O O . ILE A 1 261 ? -35.003 -29.605 -19.933 1.00 32.11 289 ILE A O 1
ATOM 1945 N N . ARG A 1 262 ? -35.629 -31.515 -18.898 1.00 32.61 290 ARG A N 1
ATOM 1946 C CA . ARG A 1 262 ? -35.880 -30.910 -17.597 1.00 34.26 290 ARG A CA 1
ATOM 1947 C C . ARG A 1 262 ? -34.748 -31.273 -16.646 1.00 32.08 290 ARG A C 1
ATOM 1948 O O . ARG A 1 262 ? -34.381 -32.447 -16.530 1.00 32.93 290 ARG A O 1
ATOM 1956 N N . LEU A 1 263 ? -34.204 -30.269 -15.961 1.00 35.09 291 LEU A N 1
ATOM 1957 C CA . LEU A 1 263 ? -33.064 -30.465 -15.081 1.00 34.47 291 LEU A CA 1
ATOM 1958 C C . LEU A 1 263 ? -33.348 -29.872 -13.710 1.00 35.48 291 LEU A C 1
ATOM 1959 O O . LEU A 1 263 ? -34.165 -28.959 -13.566 1.00 38.59 291 LEU A O 1
ATOM 1964 N N . ARG A 1 264 ? -32.658 -30.405 -12.704 1.00 33.26 292 ARG A N 1
ATOM 1965 C CA . ARG A 1 264 ? -32.776 -29.935 -11.332 1.00 34.26 292 ARG A CA 1
ATOM 1966 C C . ARG A 1 264 ? -31.384 -29.835 -10.724 1.00 35.84 292 ARG A C 1
ATOM 1967 O O . ARG A 1 264 ? -30.435 -30.473 -11.188 1.00 33.28 292 ARG A O 1
ATOM 1975 N N . LYS A 1 265 ? -31.270 -29.027 -9.673 1.00 38.88 293 LYS A N 1
ATOM 1976 C CA . LYS A 1 265 ? -29.981 -28.800 -9.034 1.00 33.66 293 LYS A CA 1
ATOM 1977 C C . LYS A 1 265 ? -29.670 -29.905 -8.034 1.00 39.64 293 LYS A C 1
ATOM 1978 O O . LYS A 1 265 ? -30.537 -30.328 -7.263 1.00 38.97 293 LYS A O 1
ATOM 1984 N N . ARG A 1 266 ? -28.417 -30.361 -8.046 1.00 39.10 294 ARG A N 1
ATOM 1985 C CA . ARG A 1 266 ? -27.971 -31.463 -7.205 1.00 38.64 294 ARG A CA 1
ATOM 1986 C C . ARG A 1 266 ? -26.690 -31.071 -6.488 1.00 40.82 294 ARG A C 1
ATOM 1987 O O . ARG A 1 266 ? -25.744 -30.595 -7.122 1.00 43.31 294 ARG A O 1
ATOM 1995 N N . SER A 1 267 ? -26.661 -31.278 -5.174 1.00 40.76 295 SER A N 1
ATOM 1996 C CA . SER A 1 267 ? -25.444 -31.078 -4.404 1.00 41.89 295 SER A CA 1
ATOM 1997 C C . SER A 1 267 ? -24.487 -32.239 -4.631 1.00 41.66 295 SER A C 1
ATOM 1998 O O . SER A 1 267 ? -24.900 -33.400 -4.700 1.00 48.80 295 SER A O 1
ATOM 2001 N N . VAL A 1 268 ? -23.201 -31.918 -4.770 1.00 43.81 296 VAL A N 1
ATOM 2002 C CA . VAL A 1 268 ? -22.166 -32.916 -5.002 1.00 49.45 296 VAL A CA 1
ATOM 2003 C C . VAL A 1 268 ? -20.958 -32.592 -4.135 1.00 52.89 296 VAL A C 1
ATOM 2004 O O . VAL A 1 268 ? -20.746 -31.452 -3.718 1.00 53.31 296 VAL A O 1
ATOM 2008 N N . LYS A 1 269 ? -20.155 -33.618 -3.875 1.00 56.21 297 LYS A N 1
ATOM 2009 C CA . LYS A 1 269 ? -18.965 -33.464 -3.048 1.00 54.74 297 LYS A CA 1
ATOM 2010 C C . LYS A 1 269 ? -17.733 -34.001 -3.7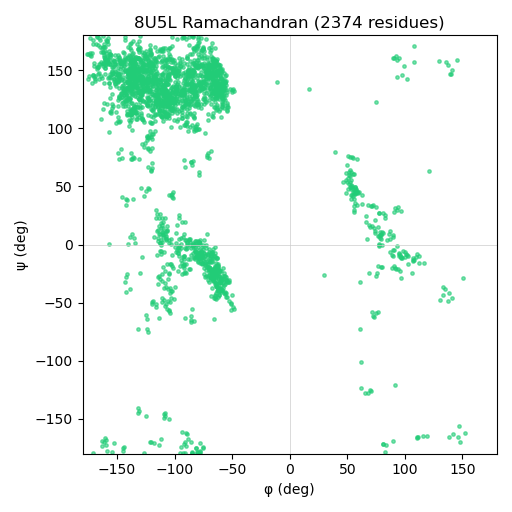69 1.00 64.39 297 LYS A C 1
ATOM 2011 O O . LYS A 1 269 ? -17.848 -34.717 -4.765 1.00 69.49 297 LYS A O 1
ATOM 2013 N N . VAL B 1 5 ? -52.221 -18.757 -17.404 1.00 83.40 33 VAL B N 1
ATOM 2014 C CA . VAL B 1 5 ? -53.062 -18.429 -16.261 1.00 76.15 33 VAL B CA 1
ATOM 2015 C C . VAL B 1 5 ? -52.729 -19.333 -15.077 1.00 76.91 33 VAL B C 1
ATOM 2016 O O . VAL B 1 5 ? -52.188 -20.427 -15.246 1.00 80.84 33 VAL B O 1
ATOM 2020 N N . GLU B 1 6 ? -53.056 -18.864 -13.877 1.00 65.57 34 GLU B N 1
ATOM 2021 C CA . GLU B 1 6 ? -52.812 -19.606 -12.646 1.00 61.70 34 GLU B CA 1
ATOM 2022 C C . GLU B 1 6 ? -54.005 -20.510 -12.358 1.00 55.85 34 GLU B C 1
ATOM 2023 O O . GLU B 1 6 ? -55.132 -20.027 -12.204 1.00 56.97 34 GLU B O 1
ATOM 2029 N N . VAL B 1 7 ? -53.757 -21.817 -12.278 1.00 49.31 35 VAL B N 1
ATOM 2030 C CA . VAL B 1 7 ? -54.824 -22.810 -12.191 1.00 45.53 35 VAL B CA 1
ATOM 2031 C C . VAL B 1 7 ? -55.127 -23.100 -10.726 1.00 41.62 35 VAL B C 1
ATOM 2032 O O . VAL B 1 7 ? -54.219 -23.384 -9.935 1.00 41.80 35 VAL B O 1
ATOM 2036 N N . LEU B 1 8 ? -56.409 -23.038 -10.365 1.00 42.89 36 LEU B N 1
ATOM 2037 C CA . LEU B 1 8 ? -56.889 -23.251 -9.007 1.00 45.18 36 LEU B CA 1
ATOM 2038 C C . LEU B 1 8 ? -57.638 -24.583 -8.924 1.00 45.86 36 LEU B C 1
ATOM 2039 O O . LEU B 1 8 ? -57.281 -25.540 -9.632 1.00 44.01 36 LEU B O 1
ATOM 2044 N N . GLU B 1 9 ? -58.665 -24.642 -8.085 1.00 45.70 37 GLU B N 1
ATOM 2045 C CA . GLU B 1 9 ? -59.317 -25.906 -7.787 1.00 42.41 37 GLU B CA 1
ATOM 2046 C C . GLU B 1 9 ? -60.353 -26.272 -8.843 1.00 41.27 37 GLU B C 1
ATOM 2047 O O . GLU B 1 9 ? -60.885 -25.413 -9.552 1.00 39.58 37 GLU B O 1
ATOM 2053 N N . VAL B 1 10 ? -60.628 -27.573 -8.944 1.00 41.67 38 VAL B N 1
ATOM 2054 C CA . VAL B 1 10 ? -61.694 -28.043 -9.814 1.00 39.08 38 VAL B CA 1
ATOM 2055 C C . VAL B 1 10 ? -63.035 -27.782 -9.143 1.00 40.19 38 VAL B C 1
ATOM 2056 O O . VAL B 1 10 ? -63.215 -28.065 -7.950 1.00 41.42 38 VAL B O 1
ATOM 2060 N N . LYS B 1 11 ? -63.978 -27.225 -9.899 1.00 40.16 39 LYS B N 1
ATOM 2061 C CA . LYS B 1 11 ? -65.338 -27.054 -9.409 1.00 44.16 39 LYS B CA 1
ATOM 2062 C C . LYS B 1 11 ? -66.085 -28.384 -9.449 1.00 42.45 39 LYS B C 1
ATOM 2063 O O . LYS B 1 11 ? -65.840 -29.233 -10.311 1.00 46.13 39 LYS B O 1
ATOM 2067 N N . THR B 1 12 ? -67.003 -28.561 -8.503 1.00 44.32 40 THR B N 1
ATOM 2068 C CA . THR B 1 12 ? -67.811 -29.768 -8.405 1.00 48.91 40 THR B CA 1
ATOM 2069 C C . THR B 1 12 ? -69.292 -29.410 -8.371 1.00 52.25 40 THR B C 1
ATOM 2070 O O . THR B 1 12 ? -69.673 -28.276 -8.066 1.00 48.38 40 THR B O 1
ATOM 2074 N N . GLY B 1 13 ? -70.130 -30.394 -8.695 1.00 54.19 41 GLY B N 1
ATOM 2075 C CA . GLY B 1 13 ? -71.562 -30.232 -8.525 1.00 66.07 41 GLY B CA 1
ATOM 2076 C C . GLY B 1 13 ? -72.410 -30.384 -9.772 1.00 78.62 41 GLY B C 1
ATOM 2077 O O . GLY B 1 13 ? -73.078 -29.431 -10.186 1.00 82.63 41 GLY B O 1
ATOM 2078 N N . VAL B 1 14 ? -72.395 -31.578 -10.371 1.00 97.19 42 VAL B N 1
ATOM 2079 C CA . VAL B 1 14 ? -73.266 -31.932 -11.491 1.00 87.65 42 VAL B CA 1
ATOM 2080 C C . VAL B 1 14 ? -73.009 -31.026 -12.689 1.00 80.25 42 VAL B C 1
ATOM 2081 O O . VAL B 1 14 ? -72.425 -31.456 -13.691 1.00 79.44 42 VAL B O 1
ATOM 2083 N N . ASP B 1 15 ? -73.438 -29.766 -12.592 1.00 71.93 43 ASP B N 1
ATOM 2084 C CA . ASP B 1 15 ? -73.310 -28.818 -13.695 1.00 65.58 43 ASP B CA 1
ATOM 2085 C C . ASP B 1 15 ? -71.853 -28.513 -14.026 1.00 60.64 43 ASP B C 1
ATOM 2086 O O . ASP B 1 15 ? -71.573 -27.761 -14.964 1.00 54.37 43 ASP B O 1
ATOM 2091 N N . ALA B 1 16 ? -70.919 -29.093 -13.270 1.00 57.14 44 ALA B N 1
ATOM 2092 C CA . ALA B 1 16 ? -69.498 -28.825 -13.434 1.00 49.87 44 ALA B CA 1
ATOM 2093 C C . ALA B 1 16 ? -68.842 -29.653 -14.531 1.00 45.76 44 ALA B C 1
ATOM 2094 O O . ALA B 1 16 ? -67.695 -29.367 -14.890 1.00 43.28 44 ALA B O 1
ATOM 2096 N N . ILE B 1 17 ? -69.522 -30.666 -15.062 1.00 42.59 45 ILE B N 1
ATOM 2097 C CA . ILE B 1 17 ? -68.969 -31.509 -16.114 1.00 43.42 45 ILE B CA 1
ATOM 2098 C C . ILE B 1 17 ? -69.820 -31.359 -17.366 1.00 41.48 45 ILE B C 1
ATOM 2099 O O . ILE B 1 17 ? -71.017 -31.063 -17.297 1.00 47.68 45 ILE B O 1
ATOM 2104 N N . THR B 1 18 ? -69.190 -31.565 -18.520 1.00 39.85 46 THR B N 1
ATOM 2105 C CA . THR B 1 18 ? -69.901 -31.567 -19.790 1.00 40.01 46 THR B CA 1
ATOM 2106 C C . THR B 1 18 ? -69.168 -32.474 -20.768 1.00 38.58 46 THR B C 1
ATOM 2107 O O . THR B 1 18 ? -68.000 -32.821 -20.572 1.00 37.36 46 THR B O 1
ATOM 2111 N N . GLU B 1 19 ? -69.876 -32.850 -21.833 1.00 38.98 47 GLU B N 1
ATOM 2112 C CA . GLU B 1 19 ? -69.400 -33.843 -22.789 1.00 38.83 47 GLU B CA 1
ATOM 2113 C C . GLU B 1 19 ? -69.847 -33.428 -24.183 1.00 37.72 47 GLU B C 1
ATOM 2114 O O . GLU B 1 19 ? -71.050 -33.315 -24.438 1.00 39.33 47 GLU B O 1
ATOM 2120 N N . VAL B 1 20 ? -68.887 -33.199 -25.079 1.00 35.95 48 VAL B N 1
ATOM 2121 C CA . VAL B 1 20 ? -69.180 -32.771 -26.440 1.00 35.64 48 VAL B CA 1
ATOM 2122 C C . VAL B 1 20 ? -68.559 -33.759 -27.422 1.00 34.56 48 VAL B C 1
ATOM 2123 O O . VAL B 1 20 ? -67.616 -34.488 -27.104 1.00 33.81 48 VAL B O 1
ATOM 2127 N N . GLU B 1 21 ? -69.106 -33.770 -28.636 1.00 34.74 49 GLU B N 1
ATOM 2128 C CA . GLU B 1 21 ? -68.722 -34.719 -29.670 1.00 34.03 49 GLU B CA 1
ATOM 2129 C C . GLU B 1 21 ? -68.851 -34.053 -31.033 1.00 33.62 49 GLU B C 1
ATOM 2130 O O . GLU B 1 21 ? -69.583 -33.074 -31.198 1.00 34.53 49 GLU B O 1
ATOM 2136 N N . CYS B 1 22 ? -68.132 -34.594 -32.017 1.00 33.56 50 CYS B N 1
ATOM 2137 C CA . CYS B 1 22 ? -68.268 -34.134 -33.396 1.00 38.78 50 CYS B CA 1
ATOM 2138 C C . CYS B 1 22 ? -67.575 -35.114 -34.335 1.00 34.74 50 CYS B C 1
ATOM 2139 O O . CYS B 1 22 ? -66.629 -35.809 -33.955 1.00 30.70 50 CYS B O 1
ATOM 2142 N N . PHE B 1 23 ? -68.067 -35.154 -35.572 1.00 39.36 51 PHE B N 1
ATOM 2143 C CA . PHE B 1 23 ? -67.450 -35.896 -36.665 1.00 34.32 51 PHE B CA 1
ATOM 2144 C C . PHE B 1 23 ? -66.709 -34.911 -37.563 1.00 30.68 51 PHE B C 1
ATOM 2145 O O . PHE B 1 23 ? -67.305 -33.941 -38.044 1.00 40.79 51 PHE B O 1
ATOM 2153 N N . LEU B 1 24 ? -65.423 -35.170 -37.808 1.00 29.98 52 LEU B N 1
ATOM 2154 C CA . LEU B 1 24 ? -64.555 -34.262 -38.560 1.00 29.17 52 LEU B CA 1
ATOM 2155 C C . LEU B 1 24 ? -64.227 -34.876 -39.919 1.00 31.15 52 LEU B C 1
ATOM 2156 O O . LEU B 1 24 ? -63.525 -35.891 -39.996 1.00 34.26 52 LEU B O 1
ATOM 2161 N N . ASN B 1 25 ? -64.707 -34.239 -40.986 1.00 31.56 53 ASN B N 1
ATOM 2162 C CA . ASN B 1 25 ? -64.513 -34.761 -42.329 1.00 29.60 53 ASN B CA 1
ATOM 2163 C C . ASN B 1 25 ? -63.050 -34.658 -42.756 1.00 35.63 53 ASN B C 1
ATOM 2164 O O . ASN B 1 25 ? -62.348 -33.717 -42.379 1.00 30.90 53 ASN B O 1
ATOM 2169 N N . PRO B 1 26 ? -62.568 -35.612 -43.548 1.00 29.89 54 PRO B N 1
ATOM 2170 C CA . PRO B 1 26 ? -61.226 -35.483 -44.116 1.00 28.06 54 PRO B CA 1
ATOM 2171 C C . PRO B 1 26 ? -61.223 -34.515 -45.284 1.00 31.53 54 PRO B C 1
ATOM 2172 O O . PRO B 1 26 ? -62.235 -34.307 -45.957 1.00 29.00 54 PRO B O 1
ATOM 2176 N N . GLU B 1 27 ? -60.062 -33.912 -45.514 1.00 29.21 55 GLU B N 1
ATOM 2177 C CA . GLU B 1 27 ? -59.863 -32.972 -46.614 1.00 29.98 55 GLU B CA 1
ATOM 2178 C C . GLU B 1 27 ? -58.740 -33.520 -47.486 1.00 30.27 55 GLU B C 1
ATOM 2179 O O . GLU B 1 27 ? -57.590 -33.091 -47.386 1.00 30.98 55 GLU B O 1
ATOM 2185 N N . MET B 1 28 ? -59.087 -34.475 -48.350 1.00 29.98 56 MET B N 1
ATOM 2186 C CA . MET B 1 28 ? -58.112 -35.157 -49.189 1.00 30.36 56 MET B CA 1
ATOM 2187 C C . MET B 1 28 ? -57.856 -34.452 -50.514 1.00 31.44 56 MET B C 1
ATOM 2188 O O . MET B 1 28 ? -56.888 -34.796 -51.198 1.00 32.13 56 MET B O 1
ATOM 2193 N N . GLY B 1 29 ? -58.684 -33.479 -50.888 1.00 31.92 57 GLY B N 1
ATOM 2194 C CA . GLY B 1 29 ? -58.511 -32.771 -52.141 1.00 33.27 57 GLY B CA 1
ATOM 2195 C C . GLY B 1 29 ? -59.805 -32.648 -52.920 1.00 33.49 57 GLY B C 1
ATOM 2196 O O . GLY B 1 29 ? -60.051 -31.622 -53.565 1.00 35.36 57 GLY B O 1
ATOM 2197 N N . ASP B 1 30 ? -60.634 -33.695 -52.866 1.00 33.28 58 ASP B N 1
ATOM 2198 C CA . ASP B 1 30 ? -61.953 -33.733 -53.489 1.00 32.73 58 ASP B CA 1
ATOM 2199 C C . ASP B 1 30 ? -61.882 -33.308 -54.953 1.00 34.16 58 ASP B C 1
ATOM 2200 O O . ASP B 1 30 ? -62.271 -32.182 -55.292 1.00 35.52 58 ASP B O 1
ATOM 2205 N N . PRO B 1 31 ? -61.401 -34.182 -55.845 1.00 35.00 59 PRO B N 1
ATOM 2206 C CA . PRO B 1 31 ? -61.167 -33.752 -57.236 1.00 35.24 59 PRO B CA 1
ATOM 2207 C C . PRO B 1 31 ? -62.428 -33.352 -57.985 1.00 36.29 59 PRO B C 1
ATOM 2208 O O . PRO B 1 31 ? -62.377 -32.426 -58.805 1.00 39.86 59 PRO B O 1
ATOM 2212 N N . ASP B 1 32 ? -63.556 -34.018 -57.744 1.00 37.59 60 ASP B N 1
ATOM 2213 C CA . ASP B 1 32 ? -64.829 -33.588 -58.308 1.00 37.01 60 ASP B CA 1
ATOM 2214 C C . ASP B 1 32 ? -65.934 -33.864 -57.298 1.00 36.57 60 ASP B C 1
ATOM 2215 O O . ASP B 1 32 ? -65.682 -34.303 -56.171 1.00 35.20 60 ASP B O 1
ATOM 2220 N N . GLU B 1 33 ? -67.177 -33.609 -57.716 1.00 41.75 61 GLU B N 1
ATOM 2221 C CA . GLU B 1 33 ? -68.297 -33.647 -56.781 1.00 39.72 61 GLU B CA 1
ATOM 2222 C C . GLU B 1 33 ? -68.616 -35.060 -56.315 1.00 39.87 61 GLU B C 1
ATOM 2223 O O . GLU B 1 33 ? -69.158 -35.235 -55.220 1.00 43.94 61 GLU B O 1
ATOM 2229 N N . ASN B 1 34 ? -68.295 -36.074 -57.116 1.00 36.27 62 ASN B N 1
ATOM 2230 C CA . ASN B 1 34 ? -68.579 -37.453 -56.742 1.00 38.27 62 ASN B CA 1
ATOM 2231 C C . ASN B 1 34 ? -67.480 -38.088 -55.901 1.00 37.23 62 ASN B C 1
ATOM 2232 O O . ASN B 1 34 ? -67.751 -39.064 -55.191 1.00 36.19 62 ASN B O 1
ATOM 2237 N N . LEU B 1 35 ? -66.260 -37.558 -55.955 1.00 32.52 63 LEU B N 1
ATOM 2238 C CA . LEU B 1 35 ? -65.101 -38.179 -55.316 1.00 29.03 63 LEU B CA 1
ATOM 2239 C C . LEU B 1 35 ? -64.730 -37.507 -54.000 1.00 29.21 63 LEU B C 1
ATOM 2240 O O . LEU B 1 35 ? -63.546 -37.317 -53.706 1.00 28.22 63 LEU B O 1
ATOM 2245 N N . ARG B 1 36 ? -65.723 -37.135 -53.192 1.00 31.57 64 ARG B N 1
ATOM 2246 C CA . ARG B 1 36 ? -65.451 -36.662 -51.840 1.00 29.47 64 ARG B CA 1
ATOM 2247 C C . ARG B 1 36 ? -64.753 -37.753 -51.041 1.00 30.76 64 ARG B C 1
ATOM 2248 O O . ARG B 1 36 ? -65.178 -38.912 -51.047 1.00 31.52 64 ARG B O 1
ATOM 2256 N N . GLY B 1 37 ? -63.681 -37.379 -50.348 1.00 29.25 65 GLY B N 1
ATOM 2257 C CA . GLY B 1 37 ? -62.871 -38.321 -49.609 1.00 28.47 65 GLY B CA 1
ATOM 2258 C C . GLY B 1 37 ? -61.630 -38.789 -50.338 1.00 28.01 65 GLY B C 1
ATOM 2259 O O . GLY B 1 37 ? -60.769 -39.425 -49.716 1.00 24.38 65 GLY B O 1
ATOM 2260 N N . PHE B 1 38 ? -61.515 -38.498 -51.629 1.00 26.26 66 PHE B N 1
ATOM 2261 C CA . PHE B 1 38 ? -60.353 -38.839 -52.434 1.00 23.49 66 PHE B CA 1
ATOM 2262 C C . PHE B 1 38 ? -59.578 -37.581 -52.800 1.00 28.67 66 PHE B C 1
ATOM 2263 O O . PHE B 1 38 ? -60.043 -36.453 -52.617 1.00 28.38 66 PHE B O 1
ATOM 2271 N N . SER B 1 39 ? -58.380 -37.793 -53.332 1.00 28.06 67 SER B N 1
ATOM 2272 C CA . SER B 1 39 ? -57.586 -36.725 -53.915 1.00 22.73 67 SER B CA 1
ATOM 2273 C C . SER B 1 39 ? -57.604 -36.840 -55.433 1.00 26.67 67 SER B C 1
ATOM 2274 O O . SER B 1 39 ? -58.029 -37.848 -56.003 1.00 26.41 67 SER B O 1
ATOM 2277 N N . LEU B 1 40 ? -57.134 -35.783 -56.090 1.00 24.78 68 LEU B N 1
ATOM 2278 C CA . LEU B 1 40 ? -56.812 -35.882 -57.504 1.00 24.25 68 LEU B CA 1
ATOM 2279 C C . LEU B 1 40 ? -55.713 -36.922 -57.694 1.00 29.17 68 LEU B C 1
ATOM 2280 O O . LEU B 1 40 ? -54.932 -37.199 -56.781 1.00 25.95 68 LEU B O 1
ATOM 2285 N N . LYS B 1 41 ? -55.664 -37.519 -58.881 1.00 28.56 69 LYS B N 1
ATOM 2286 C CA . LYS B 1 41 ? -54.643 -38.525 -59.139 1.00 28.44 69 LYS B CA 1
ATOM 2287 C C . LYS B 1 41 ? -53.251 -37.911 -59.019 1.00 30.56 69 LYS B C 1
ATOM 2288 O O . LYS B 1 41 ? -53.046 -36.720 -59.267 1.00 30.01 69 LYS B O 1
ATOM 2294 N N . LEU B 1 42 ? -52.291 -38.743 -58.626 1.00 29.86 70 LEU B N 1
ATOM 2295 C CA . LEU B 1 42 ? -50.955 -38.279 -58.279 1.00 28.65 70 LEU B CA 1
ATOM 2296 C C . LEU B 1 42 ? -50.070 -38.204 -59.518 1.00 29.28 70 LEU B C 1
ATOM 2297 O O . LEU B 1 42 ? -50.036 -39.140 -60.324 1.00 31.59 70 LEU B O 1
ATOM 2302 N N . SER B 1 43 ? -49.367 -37.085 -59.667 1.00 32.49 71 SER B N 1
ATOM 2303 C CA . SER B 1 43 ? -48.307 -36.961 -60.655 1.00 27.64 71 SER B CA 1
ATOM 2304 C C . SER B 1 43 ? -46.993 -37.472 -60.073 1.00 35.09 71 SER B C 1
ATOM 2305 O O . SER B 1 43 ? -46.847 -37.637 -58.861 1.00 38.71 71 SER B O 1
ATOM 2308 N N . ALA B 1 44 ? -46.031 -37.727 -60.955 1.00 34.61 72 ALA B N 1
ATOM 2309 C CA . ALA B 1 44 ? -44.778 -38.321 -60.519 1.00 31.33 72 ALA B CA 1
ATOM 2310 C C . ALA B 1 44 ? -43.624 -37.803 -61.364 1.00 34.97 72 ALA B C 1
ATOM 2311 O O . ALA B 1 44 ? -43.809 -37.349 -62.498 1.00 35.87 72 ALA B O 1
ATOM 2313 N N . GLU B 1 45 ? -42.428 -37.871 -60.778 1.00 33.04 73 GLU B N 1
ATOM 2314 C CA . GLU B 1 45 ? -41.133 -37.645 -61.413 1.00 33.86 73 GLU B CA 1
ATOM 2315 C C . GLU B 1 45 ? -40.885 -36.196 -61.812 1.00 34.16 73 GLU B C 1
ATOM 2316 O O . GLU B 1 45 ? -39.958 -35.928 -62.590 1.00 37.37 73 GLU B O 1
ATOM 2322 N N . ASN B 1 46 ? -41.663 -35.247 -61.298 1.00 33.71 74 ASN B N 1
ATOM 2323 C CA . ASN B 1 46 ? -41.356 -33.842 -61.534 1.00 35.00 74 ASN B CA 1
ATOM 2324 C C . ASN B 1 46 ? -40.079 -33.470 -60.793 1.00 37.05 74 ASN B C 1
ATOM 2325 O O . ASN B 1 46 ? -39.948 -33.741 -59.595 1.00 41.43 74 ASN B O 1
ATOM 2330 N N . ASP B 1 47 ? -39.134 -32.861 -61.507 1.00 32.56 75 ASP B N 1
ATOM 2331 C CA . ASP B 1 47 ? -37.883 -32.454 -60.884 1.00 33.23 75 ASP B CA 1
ATOM 2332 C C . ASP B 1 47 ? -38.146 -31.445 -59.771 1.00 36.77 75 ASP B C 1
ATOM 2333 O O . ASP B 1 47 ? -39.109 -30.673 -59.815 1.00 35.99 75 ASP B O 1
ATOM 2338 N N . PHE B 1 48 ? -37.277 -31.469 -58.754 1.00 34.04 76 PHE B N 1
ATOM 2339 C CA . PHE B 1 48 ? -37.409 -30.542 -57.636 1.00 34.29 76 PHE B CA 1
ATOM 2340 C C . PHE B 1 48 ? -37.480 -29.095 -58.103 1.00 38.97 76 PHE B C 1
ATOM 2341 O O . PHE B 1 48 ? -38.167 -28.274 -57.483 1.00 41.65 76 PHE B O 1
ATOM 2349 N N . SER B 1 49 ? -36.797 -28.763 -59.201 1.00 34.30 77 SER B N 1
ATOM 2350 C CA . SER B 1 49 ? -36.777 -27.388 -59.681 1.00 35.51 77 SER B CA 1
ATOM 2351 C C . SER B 1 49 ? -38.077 -26.969 -60.357 1.00 35.06 77 SER B C 1
ATOM 2352 O O . SER B 1 49 ? -38.227 -25.785 -60.677 1.00 37.49 77 SER B O 1
ATOM 2355 N N . SER B 1 50 ? -39.011 -27.894 -60.582 1.00 33.82 78 SER B N 1
ATOM 2356 C CA . SER B 1 50 ? -40.278 -27.577 -61.239 1.00 38.56 78 SER B CA 1
ATOM 2357 C C . SER B 1 50 ? -41.420 -28.360 -60.603 1.00 35.99 78 SER B C 1
ATOM 2358 O O . SER B 1 50 ? -42.378 -28.754 -61.277 1.00 42.92 78 SER B O 1
ATOM 2361 N N . ASP B 1 51 ? -41.337 -28.597 -59.294 1.00 36.02 79 ASP B N 1
ATOM 2362 C CA . ASP B 1 51 ? -42.418 -29.250 -58.566 1.00 30.27 79 ASP B CA 1
ATOM 2363 C C . ASP B 1 51 ? -43.535 -28.240 -58.334 1.00 28.68 79 ASP B C 1
ATOM 2364 O O . ASP B 1 51 ? -43.332 -27.228 -57.654 1.00 31.04 79 ASP B O 1
ATOM 2369 N N . SER B 1 52 ? -44.713 -28.512 -58.899 1.00 29.88 80 SER B N 1
ATOM 2370 C CA . SER B 1 52 ? -45.824 -27.558 -58.890 1.00 32.15 80 SER B CA 1
ATOM 2371 C C . SER B 1 52 ? -47.142 -28.316 -58.780 1.00 27.43 80 SER B C 1
ATOM 2372 O O . SER B 1 52 ? -47.910 -28.415 -59.744 1.00 29.30 80 SER B O 1
ATOM 2375 N N . PRO B 1 53 ? -47.450 -28.843 -57.597 1.00 26.19 81 PRO B N 1
ATOM 2376 C CA . PRO B 1 53 ? -48.641 -29.687 -57.450 1.00 30.47 81 PRO B CA 1
ATOM 2377 C C . PRO B 1 53 ? -49.940 -28.893 -57.496 1.00 29.89 81 PRO B C 1
ATOM 2378 O O . PRO B 1 53 ? -50.020 -27.752 -57.035 1.00 26.04 81 PRO B O 1
ATOM 2382 N N . GLU B 1 54 ? -50.970 -29.523 -58.062 1.00 31.09 82 GLU B N 1
ATOM 2383 C CA . GLU B 1 54 ? -52.307 -28.944 -58.061 1.00 31.42 82 GLU B CA 1
ATOM 2384 C C . GLU B 1 54 ? -52.936 -29.063 -56.677 1.00 30.59 82 GLU B C 1
ATOM 2385 O O . GLU B 1 54 ? -52.575 -29.933 -55.879 1.00 28.93 82 GLU B O 1
ATOM 2391 N N . ARG B 1 55 ? -53.900 -28.179 -56.402 1.00 28.74 83 ARG B N 1
ATOM 2392 C CA . ARG B 1 55 ? -54.480 -28.119 -55.064 1.00 28.53 83 ARG B CA 1
ATOM 2393 C C . ARG B 1 55 ? -55.254 -29.391 -54.735 1.00 28.33 83 ARG B C 1
ATOM 2394 O O . ARG B 1 55 ? -55.098 -29.963 -53.650 1.00 25.78 83 ARG B O 1
ATOM 2402 N N . LYS B 1 56 ? -56.080 -29.864 -55.670 1.00 26.40 84 LYS B N 1
ATOM 2403 C CA . LYS B 1 56 ? -56.890 -31.052 -55.424 1.00 27.57 84 LYS B CA 1
ATOM 2404 C C . LYS B 1 56 ? -56.057 -32.315 -55.225 1.00 28.55 84 LYS B C 1
ATOM 2405 O O . LYS B 1 56 ? -56.623 -33.359 -54.880 1.00 27.16 84 LYS B O 1
ATOM 2411 N N . MET B 1 57 ? -54.740 -32.250 -55.428 1.00 27.86 85 MET B N 1
ATOM 2412 C CA . MET B 1 57 ? -53.853 -33.385 -55.208 1.00 26.27 85 MET B CA 1
ATOM 2413 C C . MET B 1 57 ? -53.270 -33.422 -53.800 1.00 29.25 85 MET B C 1
ATOM 2414 O O . MET B 1 57 ? -52.663 -34.430 -53.424 1.00 30.78 85 MET B O 1
ATOM 2419 N N . LEU B 1 58 ? -53.449 -32.364 -53.014 1.00 26.53 86 LEU B N 1
ATOM 2420 C CA . LEU B 1 58 ? -52.764 -32.232 -51.733 1.00 30.21 86 LEU B CA 1
ATOM 2421 C C . LEU B 1 58 ? -53.737 -32.429 -50.578 1.00 27.94 86 LEU B C 1
ATOM 2422 O O . LEU B 1 58 ? -54.619 -31.579 -50.367 1.00 29.11 86 LEU B O 1
ATOM 2427 N N . PRO B 1 59 ? -53.629 -33.519 -49.817 1.00 26.83 87 PRO B N 1
ATOM 2428 C CA . PRO B 1 59 ? -54.418 -33.638 -48.585 1.00 28.64 87 PRO B CA 1
ATOM 2429 C C . PRO B 1 59 ? -54.027 -32.566 -47.577 1.00 25.89 87 PRO B C 1
ATOM 2430 O O . PRO B 1 59 ? -52.875 -32.132 -47.512 1.00 26.38 87 PRO B O 1
ATOM 2434 N N . CYS B 1 60 ? -55.007 -32.143 -46.781 1.00 23.74 88 CYS B N 1
ATOM 2435 C CA . CYS B 1 60 ? -54.821 -31.073 -45.813 1.00 24.97 88 CYS B CA 1
ATOM 2436 C C . CYS B 1 60 ? -55.325 -31.497 -44.440 1.00 27.06 88 CYS B C 1
ATOM 2437 O O . CYS B 1 60 ? -56.140 -32.414 -44.306 1.00 22.47 88 CYS B O 1
ATOM 2440 N N . TYR B 1 61 ? -54.826 -30.806 -43.416 1.00 26.45 89 TYR B N 1
ATOM 2441 C CA . TYR B 1 61 ? -55.286 -31.038 -42.055 1.00 26.12 89 TYR B CA 1
ATOM 2442 C C . TYR B 1 61 ? -56.739 -30.608 -41.901 1.00 27.78 89 TYR B C 1
ATOM 2443 O O . TYR B 1 61 ? -57.177 -29.613 -42.485 1.00 30.90 89 TYR B O 1
ATOM 2452 N N . SER B 1 62 ? -57.490 -31.368 -41.114 1.00 28.60 90 SER B N 1
ATOM 2453 C CA . SER B 1 62 ? -58.840 -30.996 -40.726 1.00 30.69 90 SER B CA 1
ATOM 2454 C C . SER B 1 62 ? -58.808 -30.342 -39.351 1.00 28.75 90 SER B C 1
ATOM 2455 O O . SER B 1 62 ? -57.958 -30.658 -38.514 1.00 28.84 90 SER B O 1
ATOM 2458 N N . THR B 1 63 ? -59.738 -29.418 -39.126 1.00 25.59 91 THR B N 1
ATOM 2459 C CA . THR B 1 63 ? -59.839 -28.780 -37.822 1.00 26.92 91 THR B CA 1
ATOM 2460 C C . THR B 1 63 ? -61.216 -28.158 -37.675 1.00 25.05 91 THR B C 1
ATOM 2461 O O . THR B 1 63 ? -61.850 -27.771 -38.661 1.00 25.72 91 THR B O 1
ATOM 2465 N N . ALA B 1 64 ? -61.666 -28.064 -36.427 1.00 25.74 92 ALA B N 1
ATOM 2466 C CA . ALA B 1 64 ? -62.940 -27.441 -36.113 1.00 27.46 92 ALA B CA 1
ATOM 2467 C C . ALA B 1 64 ? -62.873 -26.888 -34.697 1.00 28.37 92 ALA B C 1
ATOM 2468 O O . ALA B 1 64 ? -62.054 -27.314 -33.879 1.00 27.74 92 ALA B O 1
ATOM 2470 N N . ARG B 1 65 ? -63.746 -25.923 -34.421 1.00 30.29 93 ARG B N 1
ATOM 2471 C CA . ARG B 1 65 ? -63.849 -25.282 -33.116 1.00 31.61 93 ARG B CA 1
ATOM 2472 C C . ARG B 1 65 ? -65.228 -25.582 -32.547 1.00 38.98 93 ARG B C 1
ATOM 2473 O O . ARG B 1 65 ? -66.241 -25.195 -33.137 1.00 43.06 93 ARG B O 1
ATOM 2481 N N . ILE B 1 66 ? -65.267 -26.270 -31.413 1.00 35.23 94 ILE B N 1
ATOM 2482 C CA . ILE B 1 66 ? -66.516 -26.701 -30.790 1.00 37.15 94 ILE B CA 1
ATOM 2483 C C . ILE B 1 66 ? -66.876 -25.701 -29.696 1.00 43.91 94 ILE B C 1
ATOM 2484 O O . ILE B 1 66 ? -66.118 -25.568 -28.723 1.00 41.61 94 ILE B O 1
ATOM 2489 N N . PRO B 1 67 ? -67.997 -24.989 -29.808 1.00 47.85 95 PRO B N 1
ATOM 2490 C CA . PRO B 1 67 ? -68.396 -24.070 -28.738 1.00 48.55 95 PRO B CA 1
ATOM 2491 C C . PRO B 1 67 ? -68.813 -24.830 -27.491 1.00 45.04 95 PRO B C 1
ATOM 2492 O O . PRO B 1 67 ? -69.413 -25.907 -27.557 1.00 44.27 95 PRO B O 1
ATOM 2496 N N . LEU B 1 68 ? -68.485 -24.250 -26.344 1.00 47.99 96 LEU B N 1
ATOM 2497 C CA . LEU B 1 68 ? -68.776 -24.812 -25.038 1.00 44.49 96 LEU B CA 1
ATOM 2498 C C . LEU B 1 68 ? -69.726 -23.892 -24.283 1.00 49.88 96 LEU B C 1
ATOM 2499 O O . LEU B 1 68 ? -69.839 -22.704 -24.609 1.00 52.19 96 LEU B O 1
ATOM 2504 N N . PRO B 1 69 ? -70.441 -24.410 -23.283 1.00 46.80 97 PRO B N 1
ATOM 2505 C CA . PRO B 1 69 ? -71.354 -23.554 -22.512 1.00 50.02 97 PRO B CA 1
ATOM 2506 C C . PRO B 1 69 ? -70.619 -22.374 -21.892 1.00 51.67 97 PRO B C 1
ATOM 2507 O O . PRO B 1 69 ? -69.547 -22.529 -21.302 1.00 53.24 97 PRO B O 1
ATOM 2511 N N . ASN B 1 70 ? -71.200 -21.185 -22.042 1.00 65.76 98 ASN B N 1
ATOM 2512 C CA . ASN B 1 70 ? -70.585 -19.982 -21.497 1.00 67.24 98 ASN B CA 1
ATOM 2513 C C . ASN B 1 70 ? -70.501 -20.078 -19.977 1.00 68.30 98 ASN B C 1
ATOM 2514 O O . ASN B 1 70 ? -71.426 -20.557 -19.313 1.00 70.39 98 ASN B O 1
ATOM 2519 N N . LEU B 1 71 ? -69.376 -19.625 -19.426 1.00 68.83 99 LEU B N 1
ATOM 2520 C CA . LEU B 1 71 ? -69.082 -19.780 -18.007 1.00 72.29 99 LEU B CA 1
ATOM 2521 C C . LEU B 1 71 ? -69.152 -18.474 -17.232 1.00 78.77 99 LEU B C 1
ATOM 2522 O O . LEU B 1 71 ? -69.768 -18.420 -16.163 1.00 77.73 99 LEU B O 1
ATOM 2527 N N . ASN B 1 72 ? -68.523 -17.420 -17.735 1.00 90.47 100 ASN B N 1
ATOM 2528 C CA . ASN B 1 72 ? -68.460 -16.146 -17.039 1.00 90.92 100 ASN B CA 1
ATOM 2529 C C . ASN B 1 72 ? -69.473 -15.165 -17.614 1.00 96.02 100 ASN B C 1
ATOM 2530 O O . ASN B 1 72 ? -69.933 -15.299 -18.751 1.00 109.02 100 ASN B O 1
ATOM 2535 N N . GLU B 1 73 ? -69.817 -14.169 -16.805 1.00 93.18 101 GLU B N 1
ATOM 2536 C CA . GLU B 1 73 ? -70.768 -13.142 -17.207 1.00 97.90 101 GLU B CA 1
ATOM 2537 C C . GLU B 1 73 ? -70.209 -11.750 -16.931 1.00 97.37 101 GLU B C 1
ATOM 2538 O O . GLU B 1 73 ? -70.483 -11.156 -15.889 1.00 90.23 101 GLU B O 1
ATOM 2540 N N . ASN B 1 79 ? -63.855 -14.519 -9.685 1.00 80.14 107 ASN B N 1
ATOM 2541 C CA . ASN B 1 79 ? -64.011 -15.967 -9.759 1.00 80.10 107 ASN B CA 1
ATOM 2542 C C . ASN B 1 79 ? -64.128 -16.438 -11.201 1.00 75.75 107 ASN B C 1
ATOM 2543 O O . ASN B 1 79 ? -65.223 -16.718 -11.687 1.00 75.41 107 ASN B O 1
ATOM 2548 N N . LEU B 1 80 ? -62.987 -16.531 -11.877 1.00 64.50 108 LEU B N 1
ATOM 2549 C CA . LEU B 1 80 ? -62.969 -16.924 -13.277 1.00 56.53 108 LEU B CA 1
ATOM 2550 C C . LEU B 1 80 ? -62.950 -18.440 -13.416 1.00 49.92 108 LEU B C 1
ATOM 2551 O O . LEU B 1 80 ? -62.305 -19.146 -12.635 1.00 46.20 108 LEU B O 1
ATOM 2556 N N . LEU B 1 81 ? -63.667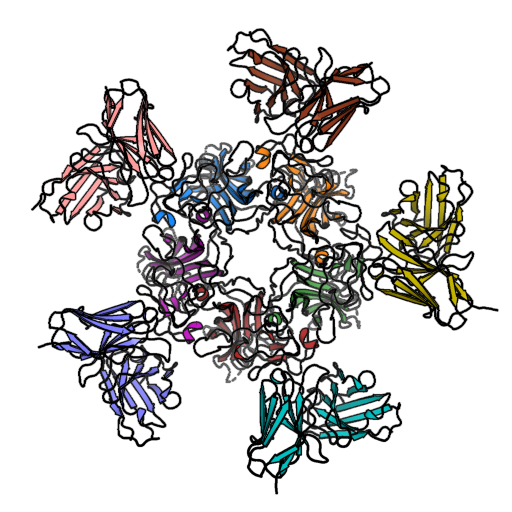 -18.934 -14.422 1.00 51.43 109 LEU B N 1
ATOM 2557 C CA . LEU B 1 81 ? -63.760 -20.355 -14.708 1.00 43.47 109 LEU B CA 1
ATOM 2558 C C . LEU B 1 81 ? -63.331 -20.626 -16.144 1.00 44.58 109 LEU B C 1
ATOM 2559 O O . LEU B 1 81 ? -63.505 -19.784 -17.031 1.00 48.68 109 LEU B O 1
ATOM 2564 N N . MET B 1 82 ? -62.766 -21.811 -16.362 1.00 37.95 110 MET B N 1
ATOM 2565 C CA . MET B 1 82 ? -62.439 -22.299 -17.693 1.00 34.03 110 MET B CA 1
ATOM 2566 C C . MET B 1 82 ? -62.828 -23.765 -17.795 1.00 35.45 110 MET B C 1
ATOM 2567 O O . MET B 1 82 ? -62.764 -24.511 -16.814 1.00 34.33 110 MET B O 1
ATOM 2572 N N . TRP B 1 83 ? -63.243 -24.168 -18.991 1.00 38.89 111 TRP B N 1
ATOM 2573 C CA . TRP B 1 83 ? -63.478 -25.577 -19.263 1.00 30.69 111 TRP B CA 1
ATOM 2574 C C . TRP B 1 83 ? -62.141 -26.279 -19.454 1.00 33.88 111 TRP B C 1
ATOM 2575 O O . TRP B 1 83 ? -61.261 -25.779 -20.163 1.00 34.44 111 TRP B O 1
ATOM 2586 N N . GLU B 1 84 ? -61.985 -27.431 -18.810 1.00 28.31 112 GLU B N 1
ATOM 2587 C CA . GLU B 1 84 ? -60.741 -28.186 -18.843 1.00 27.59 112 GLU B CA 1
ATOM 2588 C C . GLU B 1 84 ? -61.016 -29.550 -19.458 1.00 28.06 112 GLU B C 1
ATOM 2589 O O . GLU B 1 84 ? -61.761 -30.350 -18.887 1.00 32.96 112 GLU B O 1
ATOM 2595 N N . ALA B 1 85 ? -60.427 -29.806 -20.622 1.00 23.51 113 ALA B N 1
ATOM 2596 C CA . ALA B 1 85 ? -60.578 -31.106 -21.261 1.00 25.08 113 ALA B CA 1
ATOM 2597 C C . ALA B 1 85 ? -59.816 -32.160 -20.468 1.00 30.69 113 ALA B C 1
ATOM 2598 O O . ALA B 1 85 ? -58.636 -31.982 -20.152 1.00 31.63 113 ALA B O 1
ATOM 2600 N N . VAL B 1 86 ? -60.492 -33.259 -20.144 1.00 27.82 114 VAL B N 1
ATOM 2601 C CA . VAL B 1 86 ? -59.943 -34.286 -19.272 1.00 28.87 114 VAL B CA 1
ATOM 2602 C C . VAL B 1 86 ? -59.659 -35.578 -20.029 1.00 30.86 114 VAL B C 1
ATOM 2603 O O . VAL B 1 86 ? -58.592 -36.175 -19.863 1.00 31.68 114 VAL B O 1
ATOM 2607 N N . THR B 1 87 ? -60.596 -36.028 -20.859 1.00 29.52 115 THR B N 1
ATOM 2608 C CA . THR B 1 87 ? -60.420 -37.253 -21.627 1.00 28.42 115 THR B CA 1
ATOM 2609 C C . THR B 1 87 ? -60.965 -37.060 -23.035 1.00 29.82 115 THR B C 1
ATOM 2610 O O . THR B 1 87 ? -61.735 -36.136 -23.305 1.00 27.69 115 THR B O 1
ATOM 2614 N N . VAL B 1 88 ? -60.558 -37.955 -23.933 1.00 27.64 116 VAL B N 1
ATOM 2615 C CA . VAL B 1 88 ? -61.051 -37.969 -25.305 1.00 26.89 116 VAL B CA 1
ATOM 2616 C C . VAL B 1 88 ? -61.139 -39.413 -25.776 1.00 28.34 116 VAL B C 1
ATOM 2617 O O . VAL B 1 88 ? -60.223 -40.209 -25.543 1.00 31.50 116 VAL B O 1
ATOM 2621 N N . GLN B 1 89 ? -62.254 -39.757 -26.409 1.00 29.82 117 GLN B N 1
ATOM 2622 C CA . GLN B 1 89 ? -62.393 -40.991 -27.167 1.00 29.75 117 GLN B CA 1
ATOM 2623 C C . GLN B 1 89 ? -62.465 -40.622 -28.641 1.00 28.29 117 GLN B C 1
ATOM 2624 O O . GLN B 1 89 ? -63.216 -39.716 -29.019 1.00 32.85 117 GLN B O 1
ATOM 2630 N N . THR B 1 90 ? -61.668 -41.298 -29.465 1.00 26.54 118 THR B N 1
ATOM 2631 C CA . THR B 1 90 ? -61.550 -40.921 -30.865 1.00 27.52 118 THR B CA 1
ATOM 2632 C C . THR B 1 90 ? -61.388 -42.172 -31.717 1.00 26.44 118 THR B C 1
ATOM 2633 O O . THR B 1 90 ? -60.880 -43.199 -31.255 1.00 27.48 118 THR B O 1
ATOM 2637 N N . GLU B 1 91 ? -61.813 -42.068 -32.973 1.00 28.02 119 GLU B N 1
ATOM 2638 C CA . GLU B 1 91 ? -61.960 -43.239 -33.822 1.00 28.28 119 GLU B CA 1
ATOM 2639 C C . GLU B 1 91 ? -62.051 -42.798 -35.276 1.00 27.98 119 GLU B C 1
ATOM 2640 O O . GLU B 1 91 ? -62.642 -41.758 -35.576 1.00 26.03 119 GLU B O 1
ATOM 2646 N N . VAL B 1 92 ? -61.455 -43.587 -36.166 1.00 29.03 120 VAL B N 1
ATOM 2647 C CA . VAL B 1 92 ? -61.546 -43.348 -37.603 1.00 26.29 120 VAL B CA 1
ATOM 2648 C C . VAL B 1 92 ? -62.809 -44.026 -38.114 1.00 26.12 120 VAL B C 1
ATOM 2649 O O . VAL B 1 92 ? -63.086 -45.181 -37.770 1.00 28.36 120 VAL B O 1
ATOM 2653 N N . ILE B 1 93 ? -63.579 -43.311 -38.931 1.00 30.16 121 ILE B N 1
ATOM 2654 C CA . ILE B 1 93 ? -64.923 -43.726 -39.321 1.00 27.38 121 ILE B CA 1
ATOM 2655 C C . ILE B 1 93 ? -64.887 -44.333 -40.716 1.00 28.98 121 ILE B C 1
ATOM 2656 O O . ILE B 1 93 ? -64.365 -43.723 -41.657 1.00 28.65 121 ILE B O 1
ATOM 2661 N N . GLY B 1 94 ? -65.448 -45.533 -40.848 1.00 26.81 122 GLY B N 1
ATOM 2662 C CA . GLY B 1 94 ? -65.628 -46.150 -42.146 1.00 24.47 122 GLY B CA 1
ATOM 2663 C C . GLY B 1 94 ? -64.505 -47.044 -42.616 1.00 25.19 122 GLY B C 1
ATOM 2664 O O . GLY B 1 94 ? -64.275 -47.141 -43.828 1.00 26.04 122 GLY B O 1
ATOM 2665 N N . ILE B 1 95 ? -63.806 -47.719 -41.702 1.00 26.98 123 ILE B N 1
ATOM 2666 C CA . ILE B 1 95 ? -62.635 -48.494 -42.101 1.00 26.67 123 ILE B CA 1
ATOM 2667 C C . ILE B 1 95 ? -63.029 -49.685 -42.968 1.00 27.12 123 ILE B C 1
ATOM 2668 O O . ILE B 1 95 ? -62.247 -50.123 -43.820 1.00 25.53 123 ILE B O 1
ATOM 2673 N N . THR B 1 96 ? -64.240 -50.217 -42.791 1.00 26.75 124 THR B N 1
ATOM 2674 C CA . THR B 1 96 ? -64.636 -51.406 -43.536 1.00 25.23 124 THR B CA 1
ATOM 2675 C C . THR B 1 96 ? -65.011 -51.105 -44.979 1.00 29.31 124 THR B C 1
ATOM 2676 O O . THR B 1 96 ? -65.223 -52.044 -45.752 1.00 32.94 124 THR B O 1
ATOM 2680 N N . SER B 1 97 ? -65.099 -49.833 -45.366 1.00 26.96 125 SER B N 1
ATOM 2681 C CA . SER B 1 97 ? -65.415 -49.512 -46.751 1.00 27.35 125 SER B CA 1
ATOM 2682 C C . SER B 1 97 ? -64.284 -49.880 -47.701 1.00 25.88 125 SER B C 1
ATOM 2683 O O . SER B 1 97 ? -64.502 -49.920 -48.916 1.00 28.86 125 SER B O 1
ATOM 2686 N N . MET B 1 98 ? -63.081 -50.137 -47.181 1.00 28.26 126 MET B N 1
ATOM 2687 C CA . MET B 1 98 ? -61.987 -50.633 -48.007 1.00 28.67 126 MET B CA 1
ATOM 2688 C C . MET B 1 98 ? -62.151 -52.102 -48.371 1.00 27.39 126 MET B C 1
ATOM 2689 O O . MET B 1 98 ? -61.332 -52.628 -49.135 1.00 27.73 126 MET B O 1
ATOM 2694 N N . LEU B 1 99 ? -63.179 -52.772 -47.848 1.00 23.28 127 LEU B N 1
ATOM 2695 C CA . LEU B 1 99 ? -63.528 -54.120 -48.277 1.00 28.79 127 LEU B CA 1
ATOM 2696 C C . LEU B 1 99 ? -64.319 -54.133 -49.578 1.00 28.50 127 LEU B C 1
ATOM 2697 O O . LEU B 1 99 ? -64.730 -55.209 -50.024 1.00 26.28 127 LEU B O 1
ATOM 2702 N N . ASN B 1 100 ? -64.547 -52.970 -50.185 1.00 30.18 128 ASN B N 1
ATOM 2703 C CA . ASN B 1 100 ? -65.121 -52.879 -51.526 1.00 29.65 128 ASN B CA 1
ATOM 2704 C C . ASN B 1 100 ? -63.962 -52.970 -52.511 1.00 30.03 128 ASN B C 1
ATOM 2705 O O . ASN B 1 100 ? -63.245 -51.991 -52.735 1.00 29.59 128 ASN B O 1
ATOM 2710 N N . LEU B 1 101 ? -63.774 -54.149 -53.102 1.00 28.62 129 LEU B N 1
ATOM 2711 C CA . LEU B 1 101 ? -62.734 -54.360 -54.099 1.00 29.59 129 LEU B CA 1
ATOM 2712 C C . LEU B 1 101 ? -63.302 -54.562 -55.496 1.00 31.50 129 LEU B C 1
ATOM 2713 O O . LEU B 1 101 ? -62.551 -54.896 -56.419 1.00 30.32 129 LEU B O 1
ATOM 2718 N N . HIS B 1 102 ? -64.606 -54.364 -55.677 1.00 29.95 130 HIS B N 1
ATOM 2719 C CA . HIS B 1 102 ? -65.245 -54.570 -56.968 1.00 31.50 130 HIS B CA 1
ATOM 2720 C C . HIS B 1 102 ? -65.425 -53.287 -57.764 1.00 35.68 130 HIS B C 1
ATOM 2721 O O . HIS B 1 102 ? -65.877 -53.352 -58.910 1.00 39.59 130 HIS B O 1
ATOM 2728 N N . ALA B 1 103 ? -65.082 -52.132 -57.201 1.00 35.80 131 ALA B N 1
ATOM 2729 C CA . ALA B 1 103 ? -65.371 -50.844 -57.819 1.00 35.11 131 ALA B CA 1
ATOM 2730 C C . ALA B 1 103 ? -64.079 -50.074 -58.054 1.00 36.85 131 ALA B C 1
ATOM 2731 O O . ALA B 1 103 ? -63.351 -49.767 -57.103 1.00 33.69 131 ALA B O 1
ATOM 2733 N N . GLY B 1 104 ? -63.804 -49.755 -59.319 1.00 35.65 132 GLY B N 1
ATOM 2734 C CA . GLY B 1 104 ? -62.799 -48.778 -59.675 1.00 35.83 132 GLY B CA 1
ATOM 2735 C C . GLY B 1 104 ? -61.358 -49.218 -59.554 1.00 30.87 132 GLY B C 1
ATOM 2736 O O . GLY B 1 104 ? -60.502 -48.657 -60.246 1.00 30.87 132 GLY B O 1
ATOM 2737 N N . SER B 1 105 ? -61.050 -50.198 -58.714 1.00 31.92 133 SER B N 1
ATOM 2738 C CA . SER B 1 105 ? -59.665 -50.555 -58.444 1.00 33.27 133 SER B CA 1
ATOM 2739 C C . SER B 1 105 ? -59.149 -51.595 -59.434 1.00 31.68 133 SER B C 1
ATOM 2740 O O . SER B 1 105 ? -59.890 -52.464 -59.906 1.00 34.51 133 SER B O 1
ATOM 2743 N N . GLN B 1 106 ? -57.856 -51.492 -59.733 1.00 29.54 134 GLN B N 1
ATOM 2744 C CA . GLN B 1 106 ? -57.206 -52.398 -60.668 1.00 32.72 134 GLN B CA 1
ATOM 2745 C C . GLN B 1 106 ? -57.197 -53.818 -60.115 1.00 32.46 134 GLN B C 1
ATOM 2746 O O . GLN B 1 106 ? -57.024 -54.032 -58.911 1.00 34.69 134 GLN B O 1
ATOM 2752 N N . LYS B 1 107 ? -57.401 -54.790 -61.002 1.00 29.56 135 LYS B N 1
ATOM 2753 C CA . LYS B 1 107 ? -57.371 -56.187 -60.594 1.00 35.52 135 LYS B CA 1
ATOM 2754 C C . LYS B 1 107 ? -55.964 -56.576 -60.157 1.00 33.68 135 LYS B C 1
ATOM 2755 O O . LYS B 1 107 ? -54.971 -56.131 -60.739 1.00 37.08 135 LYS B O 1
ATOM 2761 N N . VAL B 1 108 ? -55.880 -57.396 -59.107 1.00 33.65 136 VAL B N 1
ATOM 2762 C CA . VAL B 1 108 ? -54.573 -57.833 -58.624 1.00 37.23 136 VAL B CA 1
ATOM 2763 C C . VAL B 1 108 ? -53.896 -58.728 -59.652 1.00 36.58 136 VAL B C 1
ATOM 2764 O O . VAL B 1 108 ? -52.662 -58.774 -59.731 1.00 44.13 136 VAL B O 1
ATOM 2768 N N . HIS B 1 109 ? -54.680 -59.442 -60.453 1.00 35.44 137 HIS B N 1
ATOM 2769 C CA . HIS B 1 109 ? -54.177 -60.249 -61.559 1.00 39.62 137 HIS B CA 1
ATOM 2770 C C . HIS B 1 109 ? -55.370 -60.616 -62.431 1.00 39.00 137 HIS B C 1
ATOM 2771 O O . HIS B 1 109 ? -56.517 -60.271 -62.126 1.00 38.39 137 HIS B O 1
ATOM 2778 N N . GLU B 1 110 ? -55.088 -61.314 -63.526 1.00 43.25 138 GLU B N 1
ATOM 2779 C CA . GLU B 1 110 ? -56.142 -61.766 -64.425 1.00 45.51 138 GLU B CA 1
ATOM 2780 C C . GLU B 1 110 ? -57.136 -62.638 -63.670 1.00 38.94 138 GLU B C 1
ATOM 2781 O O . GLU B 1 110 ? -56.751 -63.628 -63.038 1.00 35.72 138 GLU B O 1
ATOM 2787 N N . HIS B 1 111 ? -58.411 -62.250 -63.722 1.00 37.77 139 HIS B N 1
ATOM 2788 C CA . HIS B 1 111 ? -59.578 -62.902 -63.122 1.00 33.57 139 HIS B CA 1
ATOM 2789 C C . HIS B 1 111 ? -59.684 -62.652 -61.623 1.00 32.78 139 HIS B C 1
ATOM 2790 O O . HIS B 1 111 ? -60.643 -63.129 -61.005 1.00 28.68 139 HIS B O 1
ATOM 2797 N N . GLY B 1 112 ? -58.748 -61.928 -61.015 1.00 35.20 140 GLY B N 1
ATOM 2798 C CA . GLY B 1 112 ? -58.798 -61.672 -59.594 1.00 30.15 140 GLY B CA 1
ATOM 2799 C C . GLY B 1 112 ? -59.659 -60.474 -59.246 1.00 30.14 140 GLY B C 1
ATOM 2800 O O . GLY B 1 112 ? -60.261 -59.822 -60.099 1.00 33.36 140 GLY B O 1
ATOM 2801 N N . GLY B 1 113 ? -59.716 -60.187 -57.947 1.00 29.09 141 GLY B N 1
ATOM 2802 C CA . GLY B 1 113 ? -60.441 -59.039 -57.453 1.00 28.37 141 GLY B CA 1
ATOM 2803 C C . GLY B 1 113 ? -59.606 -57.774 -57.502 1.00 33.31 141 GLY B C 1
ATOM 2804 O O . GLY B 1 113 ? -58.444 -57.765 -57.907 1.00 32.64 141 GLY B O 1
ATOM 2805 N N . GLY B 1 114 ? -60.224 -56.676 -57.070 1.00 29.38 142 GLY B N 1
ATOM 2806 C CA . GLY B 1 114 ? -59.554 -55.393 -57.115 1.00 30.50 142 GLY B CA 1
ATOM 2807 C C . GLY B 1 114 ? -58.448 -55.273 -56.083 1.00 32.92 142 GLY B C 1
ATOM 2808 O O . GLY B 1 114 ? -58.401 -55.990 -55.082 1.00 30.01 142 GLY B O 1
ATOM 2809 N N . LYS B 1 115 ? -57.543 -54.334 -56.337 1.00 34.21 143 LYS B N 1
ATOM 2810 C CA . LYS B 1 115 ? -56.391 -54.140 -55.460 1.00 28.96 143 LYS B CA 1
ATOM 2811 C C . LYS B 1 115 ? -56.796 -53.316 -54.242 1.00 30.89 143 LYS B C 1
ATOM 2812 O O . LYS B 1 115 ? -57.399 -52.248 -54.397 1.00 27.56 143 LYS B O 1
ATOM 2818 N N . PRO B 1 116 ? -56.503 -53.779 -53.027 1.00 30.57 144 PRO B N 1
ATOM 2819 C CA . PRO B 1 116 ? -56.885 -53.010 -51.838 1.00 31.89 144 PRO B CA 1
ATOM 2820 C C . PRO B 1 116 ? -56.126 -51.698 -51.729 1.00 29.87 144 PRO B C 1
ATOM 2821 O O . PRO B 1 116 ? -55.029 -51.534 -52.270 1.00 33.47 144 PRO B O 1
ATOM 2825 N N . ILE B 1 117 ? -56.736 -50.754 -51.009 1.00 28.31 145 ILE B N 1
ATOM 2826 C CA . ILE B 1 117 ? -56.047 -49.516 -50.665 1.00 25.40 145 ILE B CA 1
ATOM 2827 C C . ILE B 1 117 ? -54.868 -49.836 -49.758 1.00 29.56 145 ILE B C 1
ATOM 2828 O O . ILE B 1 117 ? -55.009 -50.551 -48.757 1.00 26.50 145 ILE B O 1
ATOM 2833 N N . GLN B 1 118 ? -53.697 -49.314 -50.107 1.00 30.48 146 GLN B N 1
ATOM 2834 C CA . GLN B 1 118 ? -52.493 -49.554 -49.329 1.00 32.85 146 GLN B CA 1
ATOM 2835 C C . GLN B 1 118 ? -51.497 -48.442 -49.626 1.00 31.14 146 GLN B C 1
ATOM 2836 O O . GLN B 1 118 ? -51.746 -47.553 -50.448 1.00 24.12 146 GLN B O 1
ATOM 2842 N N . GLY B 1 119 ? -50.361 -48.498 -48.946 1.00 26.15 147 GLY B N 1
ATOM 2843 C CA . GLY B 1 119 ? -49.308 -47.519 -49.129 1.00 25.61 147 GLY B CA 1
ATOM 2844 C C . GLY B 1 119 ? -49.146 -46.633 -47.907 1.00 30.02 147 GLY B C 1
ATOM 2845 O O . GLY B 1 119 ? -49.653 -46.920 -46.818 1.00 26.10 147 GLY B O 1
ATOM 2846 N N . SER B 1 120 ? -48.419 -45.534 -48.113 1.00 29.86 148 SER B N 1
ATOM 2847 C CA . SER B 1 120 ? -48.143 -44.602 -47.030 1.00 28.28 148 SER B CA 1
ATOM 2848 C C . SER B 1 120 ? -49.441 -44.090 -46.422 1.00 27.07 148 SER B C 1
ATOM 2849 O O . SER B 1 120 ? -50.423 -43.844 -47.126 1.00 26.10 148 SER B O 1
ATOM 2852 N N . ASN B 1 121 ? -49.443 -43.941 -45.100 1.00 30.18 149 ASN B N 1
ATOM 2853 C CA . ASN B 1 121 ? -50.611 -43.435 -44.394 1.00 27.31 149 ASN B CA 1
ATOM 2854 C C . ASN B 1 121 ? -50.149 -42.587 -43.219 1.00 26.62 149 ASN B C 1
ATOM 2855 O O . ASN B 1 121 ? -49.027 -42.727 -42.724 1.00 26.24 149 ASN B O 1
ATOM 2860 N N . PHE B 1 122 ? -51.037 -41.700 -42.780 1.00 24.04 150 PHE B N 1
ATOM 2861 C CA . PHE B 1 122 ? -50.764 -40.798 -41.669 1.00 25.05 150 PHE B CA 1
ATOM 2862 C C . PHE B 1 122 ? -52.040 -40.640 -40.861 1.00 26.15 150 PHE B C 1
ATOM 2863 O O . PHE B 1 122 ? -53.082 -40.275 -41.413 1.00 27.29 150 PHE B O 1
ATOM 2871 N N . HIS B 1 123 ? -51.964 -40.920 -39.563 1.00 21.29 151 HIS B N 1
ATOM 2872 C CA . HIS B 1 123 ? -53.115 -40.825 -38.676 1.00 25.29 151 HIS B CA 1
ATOM 2873 C C . HIS B 1 123 ? -52.742 -39.965 -37.482 1.00 27.23 151 HIS B C 1
ATOM 2874 O O . HIS B 1 123 ? -51.774 -40.263 -36.774 1.00 27.25 151 HIS B O 1
ATOM 2881 N N . PHE B 1 124 ? -53.516 -38.906 -37.264 1.00 27.15 152 PHE B N 1
ATOM 2882 C CA . PHE B 1 124 ? -53.151 -37.844 -36.343 1.00 23.76 152 PHE B CA 1
ATOM 2883 C C . PHE B 1 124 ? -54.415 -37.201 -35.802 1.00 26.43 152 PHE B C 1
ATOM 2884 O O . PHE B 1 124 ? -55.384 -37.016 -36.542 1.00 26.73 152 PHE B O 1
ATOM 2892 N N . PHE B 1 125 ? -54.400 -36.867 -34.514 1.00 23.18 153 PHE B N 1
ATOM 2893 C CA . PHE B 1 125 ? -55.471 -36.072 -33.936 1.00 25.23 153 PHE B CA 1
ATOM 2894 C C . PHE B 1 125 ? -54.902 -35.216 -32.816 1.00 27.21 153 PHE B C 1
ATOM 2895 O O . PHE B 1 125 ? -53.810 -35.472 -32.301 1.00 29.41 153 PHE B O 1
ATOM 2903 N N . ALA B 1 126 ? -55.656 -34.179 -32.456 1.00 25.66 154 ALA B N 1
ATOM 2904 C CA . ALA B 1 126 ? -55.236 -33.248 -31.421 1.00 22.08 154 ALA B CA 1
ATOM 2905 C C . ALA B 1 126 ? -56.467 -32.654 -30.756 1.00 21.69 154 ALA B C 1
ATOM 2906 O O . ALA B 1 126 ? -57.519 -32.503 -31.382 1.00 20.46 154 ALA B O 1
ATOM 2908 N N . VAL B 1 127 ? -56.324 -32.334 -29.472 1.00 24.15 155 VAL B N 1
ATOM 2909 C CA . VAL B 1 127 ? -57.360 -31.663 -28.693 1.00 22.41 155 VAL B CA 1
ATOM 2910 C C . VAL B 1 127 ? -56.687 -30.577 -27.869 1.00 26.04 155 VAL B C 1
ATOM 2911 O O . VAL B 1 127 ? -55.705 -30.846 -27.170 1.00 26.49 155 VAL B O 1
ATOM 2915 N N . GLY B 1 128 ? -57.204 -29.352 -27.950 1.00 22.10 156 GLY B N 1
ATOM 2916 C CA . GLY B 1 128 ? -56.594 -28.250 -27.237 1.00 23.40 156 GLY B CA 1
ATOM 2917 C C . GLY B 1 128 ? -57.569 -27.121 -26.984 1.00 29.82 156 GLY B C 1
ATOM 2918 O O . GLY B 1 128 ? -58.660 -27.064 -27.558 1.00 28.84 156 GLY B O 1
ATOM 2919 N N . GLY B 1 129 ? -57.154 -26.221 -26.094 1.00 28.24 157 GLY B N 1
ATOM 2920 C CA . GLY B 1 129 ? -57.867 -25.000 -25.789 1.00 28.10 157 GLY B CA 1
ATOM 2921 C C . GLY B 1 129 ? -57.454 -23.819 -26.631 1.00 32.64 157 GLY B C 1
ATOM 2922 O O . GLY B 1 129 ? -58.020 -22.731 -26.488 1.00 34.67 157 GLY B O 1
ATOM 2923 N N . ASP B 1 130 ? -56.470 -24.006 -27.499 1.00 35.41 158 ASP B N 1
ATOM 2924 C CA . ASP B 1 130 ? -56.024 -23.026 -28.475 1.00 31.30 158 ASP B CA 1
ATOM 2925 C C . ASP B 1 130 ? -55.864 -23.743 -29.806 1.00 27.46 158 ASP B C 1
ATOM 2926 O O . ASP B 1 130 ? -55.790 -24.976 -29.842 1.00 26.97 158 ASP B O 1
ATOM 2931 N N . PRO B 1 131 ? -55.834 -23.006 -30.918 1.00 32.42 159 PRO B N 1
ATOM 2932 C CA . PRO B 1 131 ? -55.551 -23.647 -32.208 1.00 26.14 159 PRO B CA 1
ATOM 2933 C C . PRO B 1 131 ? -54.235 -24.409 -32.171 1.00 26.60 159 PRO B C 1
ATOM 2934 O O . PRO B 1 131 ? -53.257 -23.959 -31.572 1.00 28.58 159 PRO B O 1
ATOM 2938 N N . LEU B 1 132 ? -54.221 -25.576 -32.813 1.00 27.52 160 LEU B N 1
ATOM 2939 C CA . LEU B 1 132 ? -52.991 -26.353 -32.905 1.00 27.20 160 LEU B CA 1
ATOM 2940 C C . LEU B 1 132 ? -51.892 -25.521 -33.553 1.00 29.31 160 LEU B C 1
ATOM 2941 O O . LEU B 1 132 ? -52.118 -24.833 -34.551 1.00 29.70 160 LEU B O 1
ATOM 2946 N N . GLU B 1 133 ? -50.697 -25.582 -32.973 1.00 24.90 161 GLU B N 1
ATOM 2947 C CA . GLU B 1 133 ? -49.553 -24.819 -33.448 1.00 26.69 161 GLU B CA 1
ATOM 2948 C C . GLU B 1 133 ? -48.628 -25.726 -34.248 1.00 26.74 161 GLU B C 1
ATOM 2949 O O . GLU B 1 133 ? -48.272 -26.817 -33.790 1.00 28.26 161 GLU B O 1
ATOM 2955 N N . MET B 1 134 ? -48.232 -25.265 -35.433 1.00 25.26 162 MET B N 1
ATOM 2956 C CA . MET B 1 134 ? -47.570 -26.115 -36.410 1.00 27.73 162 MET B CA 1
ATOM 2957 C C . MET B 1 134 ? -46.249 -25.512 -36.869 1.00 29.67 162 MET B C 1
ATOM 2958 O O . MET B 1 134 ? -46.036 -24.296 -36.822 1.00 28.63 162 MET B O 1
ATOM 2963 N N . GLN B 1 135 ? -45.373 -26.407 -37.328 1.00 26.57 163 GLN B N 1
ATOM 2964 C CA . GLN B 1 135 ? -44.045 -26.080 -37.823 1.00 23.31 163 GLN B CA 1
ATOM 2965 C C . GLN B 1 135 ? -43.908 -26.629 -39.234 1.00 24.32 163 GLN B C 1
ATOM 2966 O O . GLN B 1 135 ? -44.259 -27.787 -39.486 1.00 25.10 163 GLN B O 1
ATOM 2972 N N . GLY B 1 136 ? -43.400 -25.803 -40.148 1.00 23.12 164 GLY B N 1
ATOM 2973 C CA . GLY B 1 136 ? -43.305 -26.200 -41.543 1.00 24.38 164 GLY B CA 1
ATOM 2974 C C . GLY B 1 136 ? -41.995 -26.903 -41.844 1.00 24.04 164 GLY B C 1
ATOM 2975 O O . GLY B 1 136 ? -40.918 -26.427 -41.469 1.00 23.25 164 GLY B O 1
ATOM 2976 N N . VAL B 1 137 ? -42.090 -28.053 -42.511 1.00 23.05 165 VAL B N 1
ATOM 2977 C CA . VAL B 1 137 ? -40.941 -28.789 -43.031 1.00 26.59 165 VAL B CA 1
ATOM 2978 C C . VAL B 1 137 ? -41.318 -29.301 -44.415 1.00 26.78 165 VAL B C 1
ATOM 2979 O O . VAL B 1 137 ? -42.439 -29.774 -44.626 1.00 20.75 165 VAL B O 1
ATOM 2983 N N . LEU B 1 138 ? -40.384 -29.205 -45.358 1.00 26.14 166 LEU B N 1
ATOM 2984 C CA . LEU B 1 138 ? -40.653 -29.474 -46.764 1.00 26.61 166 LEU B CA 1
ATOM 2985 C C . LEU B 1 138 ? -39.744 -30.574 -47.294 1.00 27.74 166 LEU B C 1
ATOM 2986 O O . LEU B 1 138 ? -38.569 -30.653 -46.928 1.00 32.29 166 LEU B O 1
ATOM 2991 N N . MET B 1 139 ? -40.303 -31.418 -48.165 1.00 30.19 167 MET B N 1
ATOM 2992 C CA . MET B 1 139 ? -39.480 -32.350 -48.927 1.00 24.24 167 MET B CA 1
ATOM 2993 C C . MET B 1 139 ? -38.548 -31.598 -49.869 1.00 26.28 167 MET B C 1
ATOM 2994 O O . MET B 1 139 ? -37.348 -31.891 -49.946 1.00 25.96 167 MET B O 1
ATOM 2999 N N . ASN B 1 140 ? -39.093 -30.616 -50.585 1.00 25.61 168 ASN B N 1
ATOM 3000 C CA . ASN B 1 140 ? -38.367 -29.842 -51.589 1.00 23.89 168 ASN B CA 1
ATOM 3001 C C . ASN B 1 140 ? -38.763 -28.381 -51.426 1.00 26.23 168 ASN B C 1
ATOM 3002 O O . ASN B 1 140 ? -39.910 -28.016 -51.700 1.00 29.49 168 ASN B O 1
ATOM 3007 N N . TYR B 1 141 ? -37.816 -27.543 -50.994 1.00 29.37 169 TYR B N 1
ATOM 3008 C CA . TYR B 1 141 ? -38.135 -26.157 -50.671 1.00 24.99 169 TYR B CA 1
ATOM 3009 C C . TYR B 1 141 ? -38.545 -25.342 -51.892 1.00 28.40 169 TYR B C 1
ATOM 3010 O O . TYR B 1 141 ? -39.237 -24.330 -51.738 1.00 24.75 169 TYR B O 1
ATOM 3019 N N . ARG B 1 142 ? -38.132 -25.746 -53.093 1.00 30.46 170 ARG B N 1
ATOM 3020 C CA . ARG B 1 142 ? -38.478 -25.009 -54.302 1.00 30.10 170 ARG B CA 1
ATOM 3021 C C . ARG B 1 142 ? -39.872 -25.327 -54.819 1.00 28.53 170 ARG B C 1
ATOM 3022 O O . ARG B 1 142 ? -40.252 -24.802 -55.870 1.00 29.42 170 ARG B O 1
ATOM 3030 N N . THR B 1 143 ? -40.636 -26.162 -54.118 1.00 27.06 171 THR B N 1
ATOM 3031 C CA . THR B 1 143 ? -41.982 -26.489 -54.565 1.00 28.20 171 THR B CA 1
ATOM 3032 C C . THR B 1 143 ? -42.837 -25.232 -54.650 1.00 28.80 171 THR B C 1
ATOM 3033 O O . THR B 1 143 ? -42.834 -24.397 -53.743 1.00 30.16 171 THR B O 1
ATOM 3037 N N . LYS B 1 144 ? -43.565 -25.097 -55.753 1.00 28.90 172 LYS B N 1
ATOM 3038 C CA . LYS B 1 144 ? -44.522 -24.008 -55.924 1.00 30.38 172 LYS B CA 1
ATOM 3039 C C . LYS B 1 144 ? -45.890 -24.540 -55.522 1.00 29.75 172 LYS B C 1
ATOM 3040 O O . LYS B 1 144 ? -46.542 -25.260 -56.284 1.00 33.68 172 LYS B O 1
ATOM 3046 N N . TYR B 1 145 ? -46.318 -24.207 -54.314 1.00 25.86 173 TYR B N 1
ATOM 3047 C CA . TYR B 1 145 ? -47.611 -24.686 -53.864 1.00 29.73 173 TYR B CA 1
ATOM 3048 C C . TYR B 1 145 ? -48.726 -23.795 -54.407 1.00 29.28 173 TYR B C 1
ATOM 3049 O O . TYR B 1 145 ? -48.540 -22.588 -54.580 1.00 28.19 173 TYR B O 1
ATOM 3058 N N . PRO B 1 146 ? -49.886 -24.373 -54.698 1.00 28.49 174 PRO B N 1
ATOM 3059 C CA . PRO B 1 146 ? -50.881 -23.676 -55.514 1.00 31.64 174 PRO B CA 1
ATOM 3060 C C . PRO B 1 146 ? -51.718 -22.689 -54.711 1.00 31.91 174 PRO B C 1
ATOM 3061 O O . PRO B 1 146 ? -51.673 -22.628 -53.482 1.00 31.30 174 PRO B O 1
ATOM 3065 N N . GLU B 1 147 ? -52.489 -21.901 -55.456 1.00 36.54 175 GLU B N 1
ATOM 3066 C CA . GLU B 1 147 ? -53.476 -21.012 -54.864 1.00 42.93 175 GLU B CA 1
ATOM 3067 C C . GLU B 1 147 ? -54.461 -21.806 -54.015 1.00 42.38 175 GLU B C 1
ATOM 3068 O O . GLU B 1 147 ? -54.923 -22.877 -54.412 1.00 42.68 175 GLU B O 1
ATOM 3074 N N . GLY B 1 148 ? -54.776 -21.276 -52.835 1.00 35.31 176 GLY B N 1
ATOM 3075 C CA . GLY B 1 148 ? -55.713 -21.895 -51.931 1.00 34.85 176 GLY B CA 1
ATOM 3076 C C . GLY B 1 148 ? -55.083 -22.632 -50.766 1.00 33.34 176 GLY B C 1
ATOM 3077 O O . GLY B 1 148 ? -55.781 -22.927 -49.789 1.00 29.70 176 GLY B O 1
ATOM 3078 N N . THR B 1 149 ? -53.794 -22.942 -50.842 1.00 32.63 177 THR B N 1
ATOM 3079 C CA . THR B 1 149 ? -53.080 -23.594 -49.755 1.00 32.01 177 THR B CA 1
ATOM 3080 C C . THR B 1 149 ? -52.246 -22.575 -48.985 1.00 28.09 177 THR B C 1
ATOM 3081 O O . THR B 1 149 ? -51.900 -21.504 -49.492 1.00 26.00 177 THR B O 1
ATOM 3085 N N . ILE B 1 150 ? -51.935 -22.921 -47.738 1.00 26.63 178 ILE B N 1
ATOM 3086 C CA . ILE B 1 150 ? -51.066 -22.123 -46.881 1.00 27.06 178 ILE B CA 1
ATOM 3087 C C . ILE B 1 150 ? -49.845 -22.975 -46.566 1.00 28.88 178 ILE B C 1
ATOM 3088 O O . ILE B 1 150 ? -49.949 -23.994 -45.870 1.00 27.34 178 ILE B O 1
ATOM 3093 N N . THR B 1 151 ? -48.698 -22.573 -47.094 1.00 25.74 179 THR B N 1
ATOM 3094 C CA . THR B 1 151 ? -47.445 -23.307 -46.996 1.00 24.07 179 THR B CA 1
ATOM 3095 C C . THR B 1 151 ? -46.351 -22.358 -46.536 1.00 26.86 179 THR B C 1
ATOM 3096 O O . THR B 1 151 ? -46.548 -21.139 -46.514 1.00 27.40 179 THR B O 1
ATOM 3100 N N . PRO B 1 152 ? -45.188 -22.883 -46.131 1.00 27.24 180 PRO B N 1
ATOM 3101 C CA . PRO B 1 152 ? -44.134 -22.020 -45.575 1.00 31.07 180 PRO B CA 1
ATOM 3102 C C . PRO B 1 152 ? -43.805 -20.809 -46.439 1.00 29.31 180 PRO B C 1
ATOM 3103 O O . PRO B 1 152 ? -43.576 -20.921 -47.646 1.00 24.15 180 PRO B O 1
ATOM 3107 N N . LYS B 1 153 ? -43.771 -19.642 -45.797 1.00 28.55 181 LYS B N 1
ATOM 3108 C CA . LYS B 1 153 ? -43.433 -18.397 -46.470 1.00 24.55 181 LYS B CA 1
ATOM 3109 C C . LYS B 1 153 ? -41.919 -18.236 -46.555 1.00 28.35 181 LYS B C 1
ATOM 3110 O O . LYS B 1 153 ? -41.204 -18.469 -45.574 1.00 30.40 181 LYS B O 1
ATOM 3116 N N . ASN B 1 154 ? -41.439 -17.826 -47.729 1.00 27.74 182 ASN B N 1
ATOM 3117 C CA . ASN B 1 154 ? -40.022 -17.626 -48.010 1.00 31.19 182 ASN B CA 1
ATOM 3118 C C . ASN B 1 154 ? -39.217 -18.887 -47.723 1.00 30.32 182 ASN B C 1
ATOM 3119 O O . ASN B 1 154 ? -38.314 -18.865 -46.877 1.00 29.36 182 ASN B O 1
ATOM 3124 N N . PRO B 1 155 ? -39.494 -19.997 -48.402 1.00 27.27 183 PRO B N 1
ATOM 3125 C CA . PRO B 1 155 ? -38.731 -21.219 -48.135 1.00 22.65 183 PRO B CA 1
ATOM 3126 C C . PRO B 1 155 ? -37.294 -21.090 -48.611 1.00 25.77 183 PRO B C 1
ATOM 3127 O O . PRO B 1 155 ? -36.997 -20.430 -49.609 1.00 28.97 183 PRO B O 1
ATOM 3131 N N . THR B 1 156 ? -36.396 -21.721 -47.861 1.00 27.20 184 THR B N 1
ATOM 3132 C CA . THR B 1 156 ? -34.989 -21.835 -48.213 1.00 27.25 184 THR B CA 1
ATOM 3133 C C . THR B 1 156 ? -34.580 -23.296 -48.088 1.00 28.29 184 THR B C 1
ATOM 3134 O O . THR B 1 156 ? -35.384 -24.154 -47.717 1.00 25.69 184 THR B O 1
ATOM 3138 N N . ALA B 1 157 ? -33.312 -23.582 -48.390 1.00 28.57 185 ALA B N 1
ATOM 3139 C CA . ALA B 1 157 ? -32.836 -24.959 -48.306 1.00 26.53 185 ALA B CA 1
ATOM 3140 C C . ALA B 1 157 ? -32.981 -25.520 -46.898 1.00 25.46 185 ALA B C 1
ATOM 3141 O O . ALA B 1 157 ? -33.214 -26.724 -46.733 1.00 28.25 185 ALA B O 1
ATOM 3143 N N . GLN B 1 158 ? -32.859 -24.671 -45.874 1.00 23.13 186 GLN B N 1
ATOM 3144 C CA . GLN B 1 158 ? -33.020 -25.153 -44.509 1.00 25.37 186 GLN B CA 1
ATOM 3145 C C . GLN B 1 158 ? -34.474 -25.439 -44.159 1.00 29.66 186 GLN B C 1
ATOM 3146 O O . GLN B 1 158 ? -34.731 -26.031 -43.105 1.00 26.13 186 GLN B O 1
ATOM 3152 N N . SER B 1 159 ? -35.425 -25.048 -45.015 1.00 28.15 187 SER B N 1
ATOM 3153 C CA . SER B 1 159 ? -36.803 -25.489 -44.834 1.00 25.00 187 SER B CA 1
ATOM 3154 C C . SER B 1 159 ? -36.927 -27.001 -44.942 1.00 26.73 187 SER B C 1
ATOM 3155 O O . SER B 1 159 ? -37.927 -27.568 -44.485 1.00 27.40 187 SER B O 1
ATOM 3158 N N . GLN B 1 160 ? -35.935 -27.663 -45.538 1.00 28.72 188 GLN B N 1
ATOM 3159 C CA . GLN B 1 160 ? -35.963 -29.108 -45.694 1.00 25.89 188 GLN B CA 1
ATOM 3160 C C . GLN B 1 160 ? -35.525 -29.852 -44.438 1.00 29.04 188 GLN B C 1
ATOM 3161 O O . GLN B 1 160 ? -35.693 -31.077 -44.377 1.00 30.36 188 GLN B O 1
ATOM 3167 N N . VAL B 1 161 ? -34.993 -29.151 -43.432 1.00 28.75 189 VAL B N 1
ATOM 3168 C CA . VAL B 1 161 ? -34.645 -29.801 -42.173 1.00 30.88 189 VAL B CA 1
ATOM 3169 C C . VAL B 1 161 ? -35.325 -29.093 -40.999 1.00 29.84 189 VAL B C 1
ATOM 3170 O O . VAL B 1 161 ? -36.128 -29.705 -40.288 1.00 32.51 189 VAL B O 1
ATOM 3174 N N . MET B 1 162 ? -35.036 -27.806 -40.796 1.00 28.18 190 MET B N 1
ATOM 3175 C CA . MET B 1 162 ? -35.664 -27.049 -39.714 1.00 30.30 190 MET B CA 1
ATOM 3176 C C . MET B 1 162 ? -35.447 -25.565 -39.974 1.00 29.51 190 MET B C 1
ATOM 3177 O O . MET B 1 162 ? -34.330 -25.068 -39.816 1.00 26.59 190 MET B O 1
ATOM 3182 N N . ASN B 1 163 ? -36.516 -24.866 -40.355 1.00 27.99 191 ASN B N 1
ATOM 3183 C CA . ASN B 1 163 ? -36.524 -23.415 -40.532 1.00 27.71 191 ASN B CA 1
ATOM 3184 C C . ASN B 1 163 ? -37.508 -22.847 -39.516 1.00 27.95 191 ASN B C 1
ATOM 3185 O O . ASN B 1 163 ? -38.725 -22.979 -39.684 1.00 28.80 191 ASN B O 1
ATOM 3190 N N . THR B 1 164 ? -36.983 -22.217 -38.463 1.00 21.76 192 THR B N 1
ATOM 3191 C CA . THR B 1 164 ? -37.825 -21.792 -37.349 1.00 28.71 192 THR B CA 1
ATOM 3192 C C . THR B 1 164 ? -38.805 -20.686 -37.720 1.00 30.59 192 THR B C 1
ATOM 3193 O O . THR B 1 164 ? -39.706 -20.397 -36.926 1.00 30.17 192 THR B O 1
ATOM 3197 N N . ASP B 1 165 ? -38.654 -20.058 -38.888 1.00 29.47 193 ASP B N 1
ATOM 3198 C CA . ASP B 1 165 ? -39.624 -19.057 -39.314 1.00 30.44 193 ASP B CA 1
ATOM 3199 C C . ASP B 1 165 ? -40.953 -19.673 -39.728 1.00 29.47 193 ASP B C 1
ATOM 3200 O O . ASP B 1 165 ? -41.966 -18.966 -39.756 1.00 33.40 193 ASP B O 1
ATOM 3205 N N . HIS B 1 166 ? -40.975 -20.967 -40.039 1.00 26.76 194 HIS B N 1
ATOM 3206 C CA . HIS B 1 166 ? -42.167 -21.623 -40.575 1.00 25.54 194 HIS B CA 1
ATOM 3207 C C . HIS B 1 166 ? -43.088 -22.052 -39.431 1.00 28.58 194 HIS B C 1
ATOM 3208 O O . HIS B 1 166 ? -43.288 -23.234 -39.145 1.00 26.88 194 HIS B O 1
ATOM 3215 N N . LYS B 1 167 ? -43.656 -21.045 -38.772 1.00 32.07 195 LYS B N 1
ATOM 3216 C CA . LYS B 1 167 ? -44.611 -21.236 -37.690 1.00 29.40 195 LYS B CA 1
ATOM 3217 C C . LYS B 1 167 ? -46.000 -20.832 -38.163 1.00 29.57 195 LYS B C 1
ATOM 3218 O O . LYS B 1 167 ? -46.163 -19.801 -38.824 1.00 32.29 195 LYS B O 1
ATOM 3224 N N . ALA B 1 168 ? -47.000 -21.639 -37.815 1.00 30.10 196 ALA B N 1
ATOM 3225 C CA . ALA B 1 168 ? -48.366 -21.351 -38.225 1.00 27.90 196 ALA B CA 1
ATOM 3226 C C . ALA B 1 168 ? -49.342 -21.931 -37.216 1.00 26.71 196 ALA B C 1
ATOM 3227 O O . ALA B 1 168 ? -49.033 -22.882 -36.493 1.00 28.20 196 ALA B O 1
ATOM 3229 N N . TYR B 1 169 ? -50.529 -21.337 -37.177 1.00 26.54 197 TYR B N 1
ATOM 3230 C CA . TYR B 1 169 ? -51.667 -21.902 -36.471 1.00 25.73 197 TYR B CA 1
ATOM 3231 C C . TYR B 1 169 ? -52.563 -22.614 -37.472 1.00 27.97 197 TYR B C 1
ATOM 3232 O O . TYR B 1 169 ? -52.821 -22.097 -38.562 1.00 29.08 197 TYR B O 1
ATOM 3241 N N . LEU B 1 170 ? -53.033 -23.804 -37.103 1.00 29.28 198 LEU B N 1
ATOM 3242 C CA . LEU B 1 170 ? -54.046 -24.504 -37.892 1.00 27.70 198 LEU B CA 1
ATOM 3243 C C . LEU B 1 170 ? -55.366 -23.759 -37.699 1.00 27.08 198 LEU B C 1
ATOM 3244 O O . LEU B 1 170 ? -56.253 -24.168 -36.945 1.00 32.00 198 LEU B O 1
ATOM 3249 N N . ASP B 1 171 ? -55.487 -22.623 -38.385 1.00 26.97 199 ASP B N 1
ATOM 3250 C CA . ASP B 1 171 ? -56.614 -21.715 -38.208 1.00 28.17 199 ASP B CA 1
ATOM 3251 C C . ASP B 1 171 ? -57.554 -21.692 -39.408 1.00 29.74 199 ASP B C 1
ATOM 3252 O O . ASP B 1 171 ? -58.427 -20.820 -39.484 1.00 36.99 199 ASP B O 1
ATOM 3257 N N . LYS B 1 172 ? -57.396 -22.622 -40.349 1.00 29.62 200 LYS B N 1
ATOM 3258 C CA . LYS B 1 172 ? -58.258 -22.688 -41.520 1.00 29.37 200 LYS B CA 1
ATOM 3259 C C . LYS B 1 172 ? -58.337 -24.131 -41.993 1.00 26.64 200 LYS B C 1
ATOM 3260 O O . LYS B 1 172 ? -57.322 -24.827 -42.056 1.00 28.27 200 LYS B O 1
ATOM 3266 N N . ASN B 1 173 ? -59.543 -24.568 -42.330 1.00 32.64 201 ASN B N 1
ATOM 3267 C CA . ASN B 1 173 ? -59.780 -25.941 -42.746 1.00 32.99 201 ASN B CA 1
ATOM 3268 C C . ASN B 1 173 ? -59.538 -26.101 -44.242 1.00 33.05 201 ASN B C 1
ATOM 3269 O O . ASN B 1 173 ? -59.796 -25.190 -45.035 1.00 31.52 201 ASN B O 1
ATOM 3274 N N . ASN B 1 174 ? -59.038 -27.281 -44.617 1.00 27.97 202 ASN B N 1
ATOM 3275 C CA . ASN B 1 174 ? -58.749 -27.621 -46.013 1.00 31.48 202 ASN B CA 1
ATOM 3276 C C . ASN B 1 174 ? -57.819 -26.588 -46.657 1.00 32.12 202 ASN B C 1
ATOM 3277 O O . ASN B 1 174 ? -58.040 -26.128 -47.783 1.00 31.61 202 ASN B O 1
ATOM 3282 N N . ALA B 1 175 ? -56.761 -26.219 -45.923 1.00 29.67 203 ALA B N 1
ATOM 3283 C CA . ALA B 1 175 ? -55.811 -25.224 -46.418 1.00 29.67 203 ALA B CA 1
ATOM 3284 C C . ALA B 1 175 ? -54.352 -25.501 -46.076 1.00 29.86 203 ALA B C 1
ATOM 3285 O O . ALA B 1 175 ? -53.483 -25.089 -46.850 1.00 23.88 203 ALA B O 1
ATOM 3287 N N . TYR B 1 176 ? -54.040 -26.198 -44.977 1.00 26.14 204 TYR B N 1
ATOM 3288 C CA . TYR B 1 176 ? -52.661 -26.500 -44.617 1.00 23.32 204 TYR B CA 1
ATOM 3289 C C . TYR B 1 176 ? -52.327 -27.908 -45.076 1.00 25.49 204 TYR B C 1
ATOM 3290 O O . TYR B 1 176 ? -52.798 -28.877 -44.468 1.00 26.37 204 TYR B O 1
ATOM 3299 N N . PRO B 1 177 ? -51.533 -28.082 -46.134 1.00 25.55 205 PRO B N 1
ATOM 3300 C CA . PRO B 1 177 ? -51.256 -29.434 -46.635 1.00 24.65 205 PRO B CA 1
ATOM 3301 C C . PRO B 1 177 ? -50.513 -30.265 -45.603 1.00 27.30 205 PRO B C 1
ATOM 3302 O O . PRO B 1 177 ? -49.641 -29.770 -44.886 1.00 26.90 205 PRO B O 1
ATOM 3306 N N . VAL B 1 178 ? -50.881 -31.544 -45.527 1.00 27.38 206 VAL B N 1
ATOM 3307 C CA . VAL B 1 178 ? -50.245 -32.435 -44.562 1.00 25.66 206 VAL B CA 1
ATOM 3308 C C . VAL B 1 178 ? -48.754 -32.549 -44.846 1.00 24.41 206 VAL B C 1
ATOM 3309 O O . VAL B 1 178 ? -47.931 -32.565 -43.925 1.00 27.00 206 VAL B O 1
ATOM 3313 N N . GLU B 1 179 ? -48.379 -32.594 -46.122 1.00 26.87 207 GLU B N 1
ATOM 3314 C CA . GLU B 1 179 ? -46.980 -32.766 -46.493 1.00 28.57 207 GLU B CA 1
ATOM 3315 C C . GLU B 1 179 ? -46.114 -31.563 -46.141 1.00 24.16 207 GLU B C 1
ATOM 3316 O O . GLU B 1 179 ? -44.887 -31.654 -46.256 1.00 23.15 207 GLU B O 1
ATOM 3322 N N . CYS B 1 180 ? -46.711 -30.451 -45.711 1.00 23.87 208 CYS B N 1
ATOM 3323 C CA . CYS B 1 180 ? -45.959 -29.238 -45.419 1.00 24.16 208 CYS B CA 1
ATOM 3324 C C . CYS B 1 180 ? -45.789 -28.959 -43.933 1.00 26.06 208 CYS B C 1
ATOM 3325 O O . CYS B 1 180 ? -44.833 -28.268 -43.560 1.00 24.07 208 CYS B O 1
ATOM 3328 N N . TRP B 1 181 ? -46.677 -29.469 -43.080 1.00 26.25 209 TRP B N 1
ATOM 3329 C CA . TRP B 1 181 ? -46.732 -29.060 -41.685 1.00 22.81 209 TRP B CA 1
ATOM 3330 C C . TRP B 1 181 ? -46.794 -30.270 -40.762 1.00 23.04 209 TRP B C 1
ATOM 3331 O O . TRP B 1 181 ? -47.344 -31.317 -41.110 1.00 23.56 209 TRP B O 1
ATOM 3342 N N . ILE B 1 182 ? -46.222 -30.100 -39.575 1.00 21.96 210 ILE B N 1
ATOM 3343 C CA . ILE B 1 182 ? -46.283 -31.088 -38.499 1.00 20.36 210 ILE B CA 1
ATOM 3344 C C . ILE B 1 182 ? -46.570 -30.364 -37.194 1.00 23.47 210 ILE B C 1
ATOM 3345 O O . ILE B 1 182 ? -46.335 -29.154 -37.075 1.00 24.84 210 ILE B O 1
ATOM 3350 N N . PRO B 1 183 ? -47.099 -31.077 -36.198 1.00 26.70 211 PRO B N 1
ATOM 3351 C CA . PRO B 1 183 ? -47.304 -30.449 -34.888 1.00 27.44 211 PRO B CA 1
ATOM 3352 C C . PRO B 1 183 ? -45.982 -29.999 -34.282 1.00 24.43 211 PRO B C 1
ATOM 3353 O O . PRO B 1 183 ? -44.987 -30.724 -34.303 1.00 22.43 211 PRO B O 1
ATOM 3357 N N . ASP B 1 184 ? -45.981 -28.778 -33.746 1.00 23.70 212 ASP B N 1
ATOM 3358 C CA . ASP B 1 184 ? -44.759 -28.158 -33.252 1.00 27.65 212 ASP B CA 1
ATOM 3359 C C . ASP B 1 184 ? -44.483 -28.618 -31.828 1.00 31.50 212 ASP B C 1
ATOM 3360 O O . ASP B 1 184 ? -45.204 -28.209 -30.908 1.00 26.35 212 ASP B O 1
ATOM 3365 N N . PRO B 1 185 ? -43.447 -29.429 -31.592 1.00 29.87 213 PRO B N 1
ATOM 3366 C CA . PRO B 1 185 ? -43.186 -29.897 -30.224 1.00 26.28 213 PRO B CA 1
ATOM 3367 C C . PRO B 1 185 ? -42.676 -28.810 -29.295 1.00 26.80 213 PRO B C 1
ATOM 3368 O O . PRO B 1 185 ? -42.805 -28.958 -28.073 1.00 27.74 213 PRO B O 1
ATOM 3372 N N . SER B 1 186 ? -42.105 -27.730 -29.824 1.00 25.65 214 SER B N 1
ATOM 3373 C CA . SER B 1 186 ? -41.612 -26.646 -28.985 1.00 30.42 214 SER B CA 1
ATOM 3374 C C . SER B 1 186 ? -42.717 -25.714 -28.513 1.00 27.94 214 SER B C 1
ATOM 3375 O O . SER B 1 186 ? -42.433 -24.769 -27.769 1.00 30.21 214 SER B O 1
ATOM 3378 N N . ARG B 1 187 ? -43.960 -25.948 -28.931 1.00 26.80 215 ARG B N 1
ATOM 3379 C CA . ARG B 1 187 ? -45.084 -25.133 -28.487 1.00 28.16 215 ARG B CA 1
ATOM 3380 C C . ARG B 1 187 ? -46.224 -26.043 -28.041 1.00 28.54 215 ARG B C 1
ATOM 3381 O O . ARG B 1 187 ? -45.970 -27.110 -27.471 1.00 31.83 215 ARG B O 1
ATOM 3389 N N . ASN B 1 188 ? -47.473 -25.634 -28.278 1.00 30.43 216 ASN B N 1
ATOM 3390 C CA . ASN B 1 188 ? -48.645 -26.449 -27.943 1.00 28.54 216 ASN B CA 1
ATOM 3391 C C . ASN B 1 188 ? -48.692 -26.794 -26.455 1.00 30.23 216 ASN B C 1
ATOM 3392 O O . ASN B 1 188 ? -48.945 -27.940 -26.075 1.00 29.12 216 ASN B O 1
ATOM 3397 N N . GLU B 1 189 ? -48.450 -25.794 -25.602 1.00 29.87 217 GLU B N 1
ATOM 3398 C CA . GLU B 1 189 ? -48.556 -26.000 -24.161 1.00 32.31 217 GLU B CA 1
ATOM 3399 C C . GLU B 1 189 ? -49.985 -26.288 -23.722 1.00 32.74 217 GLU B C 1
ATOM 3400 O O . GLU B 1 189 ? -50.187 -26.855 -22.643 1.00 35.90 217 GLU B O 1
ATOM 3406 N N . ASN B 1 190 ? -50.975 -25.905 -24.530 1.00 32.12 218 ASN B N 1
ATOM 3407 C CA . ASN B 1 190 ? -52.383 -26.075 -24.194 1.00 33.43 218 ASN B CA 1
ATOM 3408 C C . ASN B 1 190 ? -53.070 -27.072 -25.122 1.00 31.90 218 ASN B C 1
ATOM 3409 O O . ASN B 1 190 ? -54.294 -27.024 -25.285 1.00 33.40 218 ASN B O 1
ATOM 3414 N N . THR B 1 191 ? -52.302 -27.968 -25.740 1.00 25.89 219 THR B N 1
ATOM 3415 C CA . THR B 1 191 ? -52.823 -28.952 -26.677 1.00 28.11 219 THR B CA 1
ATOM 3416 C C . THR B 1 191 ? -52.087 -30.269 -26.471 1.00 27.42 219 THR B C 1
ATOM 3417 O O . THR B 1 191 ? -50.898 -30.285 -26.141 1.00 31.01 219 THR B O 1
ATOM 3421 N N . ARG B 1 192 ? -52.808 -31.373 -26.639 1.00 24.21 220 ARG B N 1
ATOM 3422 C CA . ARG B 1 192 ? -52.213 -32.699 -26.718 1.00 22.10 220 ARG B CA 1
ATOM 3423 C C . ARG B 1 192 ? -52.427 -33.233 -28.127 1.00 23.13 220 ARG B C 1
ATOM 3424 O O . ARG B 1 192 ? -53.552 -33.204 -28.637 1.00 22.59 220 ARG B O 1
ATOM 3432 N N . TYR B 1 193 ? -51.355 -33.705 -28.762 1.00 25.69 221 TYR B N 1
ATOM 3433 C CA . TYR B 1 193 ? -51.443 -34.231 -30.117 1.00 24.97 221 TYR B CA 1
ATOM 3434 C C . TYR B 1 193 ? -50.790 -35.604 -30.194 1.00 26.61 221 TYR B C 1
ATOM 3435 O O . TYR B 1 193 ? -49.889 -35.930 -29.417 1.00 24.29 221 TYR B O 1
ATOM 3444 N N . PHE B 1 194 ? -51.267 -36.411 -31.141 1.00 27.70 222 PHE B N 1
ATOM 3445 C CA . PHE B 1 194 ? -50.782 -37.770 -31.342 1.00 25.70 222 PHE B CA 1
ATOM 3446 C C . PHE B 1 194 ? -50.836 -38.077 -32.830 1.00 24.77 222 PHE B C 1
ATOM 3447 O O . PHE B 1 194 ? -51.869 -37.854 -33.466 1.00 27.85 222 PHE B O 1
ATOM 3455 N N . GLY B 1 195 ? -49.744 -38.592 -33.376 1.00 22.87 223 GLY B N 1
ATOM 3456 C CA . GLY B 1 195 ? -49.699 -38.922 -34.791 1.00 26.19 223 GLY B CA 1
ATOM 3457 C C . GLY B 1 195 ? -48.694 -40.012 -35.081 1.00 29.37 223 GLY B C 1
ATOM 3458 O O . GLY B 1 195 ? -47.672 -40.139 -34.397 1.00 26.47 223 GLY B O 1
ATOM 3459 N N . THR B 1 196 ? -48.984 -40.801 -36.116 1.00 22.88 224 THR B N 1
ATOM 3460 C CA . THR B 1 196 ? -48.101 -41.878 -36.554 1.00 24.54 224 THR B CA 1
ATOM 3461 C C . THR B 1 196 ? -48.060 -41.907 -38.073 1.00 25.57 224 THR B C 1
ATOM 3462 O O . THR B 1 196 ? -49.108 -42.008 -38.719 1.00 23.10 224 THR B O 1
ATOM 3466 N N . PHE B 1 197 ? -46.857 -41.833 -38.637 1.00 23.58 225 PHE B N 1
ATOM 3467 C CA . PHE B 1 197 ? -46.656 -41.931 -40.075 1.00 23.99 225 PHE B CA 1
ATOM 3468 C C . PHE B 1 197 ? -46.042 -43.281 -40.413 1.00 25.56 225 PHE B C 1
ATOM 3469 O O . PHE B 1 197 ? -45.065 -43.699 -39.781 1.00 26.24 225 PHE B O 1
ATOM 3477 N N . THR B 1 198 ? -46.614 -43.954 -41.411 1.00 24.60 226 THR B N 1
ATOM 3478 C CA . THR B 1 198 ? -46.060 -45.184 -41.961 1.00 25.29 226 THR B CA 1
ATOM 3479 C C . THR B 1 198 ? -45.968 -45.008 -43.466 1.00 27.25 226 THR B C 1
ATOM 3480 O O . THR B 1 198 ? -46.970 -44.691 -44.110 1.00 31.36 226 THR B O 1
ATOM 3484 N N . GLY B 1 199 ? -44.775 -45.192 -44.023 1.00 26.74 227 GLY B N 1
ATOM 3485 C CA . GLY B 1 199 ? -44.536 -44.947 -45.434 1.00 27.43 227 GLY B CA 1
ATOM 3486 C C . GLY B 1 199 ? -44.064 -46.194 -46.159 1.00 28.28 227 GLY B C 1
ATOM 3487 O O . GLY B 1 199 ? -43.418 -47.063 -45.575 1.00 29.63 227 GLY B O 1
ATOM 3488 N N . GLY B 1 200 ? -44.394 -46.275 -47.435 1.00 28.77 228 GLY B N 1
ATOM 3489 C CA . GLY B 1 200 ? -43.992 -47.389 -48.273 1.00 30.84 228 GLY B CA 1
ATOM 3490 C C . GLY B 1 200 ? -45.062 -47.719 -49.291 1.00 29.89 228 GLY B C 1
ATOM 3491 O O . GLY B 1 200 ? -46.232 -47.386 -49.138 1.00 30.08 228 GLY B O 1
ATOM 3492 N N . GLU B 1 201 ? -44.638 -48.392 -50.367 1.00 38.41 229 GLU B N 1
ATOM 3493 C CA . GLU B 1 201 ? -45.572 -48.752 -51.432 1.00 38.79 229 GLU B CA 1
ATOM 3494 C C . GLU B 1 201 ? -46.642 -49.713 -50.938 1.00 40.50 229 GLU B C 1
ATOM 3495 O O . GLU B 1 201 ? -47.832 -49.539 -51.228 1.00 38.56 229 GLU B O 1
ATOM 3501 N N . ASN B 1 202 ? -46.229 -50.750 -50.215 1.00 34.89 230 ASN B N 1
ATOM 3502 C CA . ASN B 1 202 ? -47.078 -51.891 -49.908 1.00 38.86 230 ASN B CA 1
ATOM 3503 C C . ASN B 1 202 ? -47.542 -51.909 -48.459 1.00 38.80 230 ASN B C 1
ATOM 3504 O O . ASN B 1 202 ? -48.020 -52.946 -47.988 1.00 38.96 230 ASN B O 1
ATOM 3509 N N . VAL B 1 203 ? -47.416 -50.793 -47.749 1.00 33.20 231 VAL B N 1
ATOM 3510 C CA . VAL B 1 203 ? -47.810 -50.699 -46.345 1.00 30.20 231 VAL B CA 1
ATOM 3511 C C . VAL B 1 203 ? -49.284 -51.048 -46.191 1.00 31.89 231 VAL B C 1
ATOM 3512 O O . VAL B 1 203 ? -50.142 -50.404 -46.807 1.00 33.24 231 VAL B O 1
ATOM 3516 N N . PRO B 1 204 ? -49.622 -52.058 -45.398 1.00 32.59 232 PRO B N 1
ATOM 3517 C CA . PRO B 1 204 ? -51.031 -52.382 -45.165 1.00 28.77 232 PRO B CA 1
ATOM 3518 C C . PRO B 1 204 ? -51.659 -51.425 -44.169 1.00 30.11 232 PRO B C 1
ATOM 3519 O O . PRO B 1 204 ? -51.043 -51.086 -43.148 1.00 30.18 232 PRO B O 1
ATOM 3523 N N . PRO B 1 205 ? -52.879 -50.959 -44.431 1.00 27.92 233 PRO B N 1
ATOM 3524 C CA . PRO B 1 205 ? -53.603 -50.195 -43.409 1.00 26.84 233 PRO B CA 1
ATOM 3525 C C . PRO B 1 205 ? -54.019 -51.090 -42.254 1.00 26.68 233 PRO B C 1
ATOM 3526 O O . PRO B 1 205 ? -54.509 -52.204 -42.454 1.00 27.75 233 PRO B O 1
ATOM 3530 N N . VAL B 1 206 ? -53.808 -50.597 -41.036 1.00 27.21 234 VAL B N 1
ATOM 3531 C CA . VAL B 1 206 ? -54.160 -51.315 -39.817 1.00 25.77 234 VAL B CA 1
ATOM 3532 C C . VAL B 1 206 ? -54.904 -50.337 -38.920 1.00 26.41 234 VAL B C 1
ATOM 3533 O O . VAL B 1 206 ? -54.306 -49.382 -38.407 1.00 31.77 234 VAL B O 1
ATOM 3537 N N . LEU B 1 207 ? -56.201 -50.569 -38.727 1.00 25.95 235 LEU B N 1
ATOM 3538 C CA . LEU B 1 207 ? -57.065 -49.636 -38.015 1.00 26.34 235 LEU B CA 1
ATOM 3539 C C . LEU B 1 207 ? -57.926 -50.383 -37.007 1.00 26.89 235 LEU B C 1
ATOM 3540 O O . LEU B 1 207 ? -58.589 -51.367 -37.356 1.00 27.14 235 LEU B O 1
ATOM 3545 N N A HIS B 1 208 ? -57.894 -49.922 -35.759 0.47 25.90 236 HIS B N 1
ATOM 3546 N N B HIS B 1 208 ? -57.934 -49.902 -35.766 0.53 26.24 236 HIS B N 1
ATOM 3547 C CA A HIS B 1 208 ? -58.641 -50.516 -34.663 0.47 26.56 236 HIS B CA 1
ATOM 3548 C CA B HIS B 1 208 ? -58.645 -50.544 -34.669 0.53 26.48 236 HIS B CA 1
ATOM 3549 C C A HIS B 1 208 ? -59.819 -49.625 -34.303 0.47 27.16 236 HIS B C 1
ATOM 3550 C C B HIS B 1 208 ? -59.774 -49.648 -34.183 0.53 27.15 236 HIS B C 1
ATOM 3551 O O A HIS B 1 208 ? -59.716 -48.396 -34.351 0.47 29.37 236 HIS B O 1
ATOM 3552 O O B HIS B 1 208 ? -59.592 -48.437 -34.021 0.53 29.75 236 HIS B O 1
ATOM 3565 N N . VAL B 1 209 ? -60.937 -50.248 -33.942 1.00 22.46 237 VAL B N 1
ATOM 3566 C CA . VAL B 1 209 ? -62.108 -49.537 -33.442 1.00 28.32 237 VAL B CA 1
ATOM 3567 C C . VAL B 1 209 ? -62.586 -50.220 -32.167 1.00 24.73 237 VAL B C 1
ATOM 3568 O O . VAL B 1 209 ? -62.624 -51.453 -32.086 1.00 26.04 237 VAL B O 1
ATOM 3572 N N . THR B 1 210 ? -62.936 -49.408 -31.169 1.00 23.87 238 THR B N 1
ATOM 3573 C CA . THR B 1 210 ? -63.568 -49.866 -29.940 1.00 24.77 238 THR B CA 1
ATOM 3574 C C . THR B 1 210 ? -64.043 -48.644 -29.167 1.00 23.50 238 THR B C 1
ATOM 3575 O O . THR B 1 210 ? -63.396 -47.596 -29.205 1.00 29.14 238 THR B O 1
ATOM 3579 N N . ASN B 1 211 ? -65.187 -48.773 -28.496 1.00 23.78 239 ASN B N 1
ATOM 3580 C CA . ASN B 1 211 ? -65.710 -47.712 -27.645 1.00 25.40 239 ASN B CA 1
ATOM 3581 C C . ASN B 1 211 ? -65.328 -47.910 -26.183 1.00 25.48 239 ASN B C 1
ATOM 3582 O O . ASN B 1 211 ? -66.003 -47.381 -25.293 1.00 30.40 239 ASN B O 1
ATOM 3587 N N . THR B 1 212 ? -64.257 -48.660 -25.921 1.00 27.00 240 THR B N 1
ATOM 3588 C CA . THR B 1 212 ? -63.807 -48.950 -24.566 1.00 32.50 240 THR B CA 1
ATOM 3589 C C . THR B 1 212 ? -62.483 -48.286 -24.219 1.00 31.44 240 THR B C 1
ATOM 3590 O O . THR B 1 212 ? -61.999 -48.454 -23.095 1.00 36.26 240 THR B O 1
ATOM 3594 N N . ALA B 1 213 ? -61.881 -47.546 -25.146 1.00 34.85 241 ALA B N 1
ATOM 3595 C CA . ALA B 1 213 ? -60.573 -46.941 -24.944 1.00 31.98 241 ALA B CA 1
ATOM 3596 C C . ALA B 1 213 ? -60.703 -45.429 -24.818 1.00 33.34 241 ALA B C 1
ATOM 3597 O O . ALA B 1 213 ? -61.470 -44.797 -25.551 1.00 36.91 241 ALA B O 1
ATOM 3599 N N . THR B 1 214 ? -59.938 -44.855 -23.893 1.00 39.22 242 THR B N 1
ATOM 3600 C CA . THR B 1 214 ? -59.978 -43.427 -23.617 1.00 35.94 242 THR B CA 1
ATOM 3601 C C . THR B 1 214 ? -58.565 -42.907 -23.402 1.00 33.90 242 THR B C 1
ATOM 3602 O O . THR B 1 214 ? -57.735 -43.578 -22.781 1.00 42.95 242 THR B O 1
ATOM 3606 N N . THR B 1 215 ? -58.297 -41.712 -23.918 1.00 27.90 243 THR B N 1
ATOM 3607 C CA . THR B 1 215 ? -57.019 -41.041 -23.732 1.00 31.68 243 THR B CA 1
ATOM 3608 C C . THR B 1 215 ? -57.183 -39.914 -22.722 1.00 33.56 243 THR B C 1
ATOM 3609 O O . THR B 1 215 ? -58.018 -39.022 -22.908 1.00 31.85 243 THR B O 1
ATOM 3613 N N . VAL B 1 216 ? -56.389 -39.960 -21.658 1.00 31.78 244 VAL B N 1
ATOM 3614 C CA . VAL B 1 216 ? -56.400 -38.903 -20.653 1.00 33.20 244 VAL B CA 1
ATOM 3615 C C . VAL B 1 216 ? -55.600 -37.718 -21.175 1.00 30.16 244 VAL B C 1
ATOM 3616 O O . VAL B 1 216 ? -54.487 -37.882 -21.689 1.00 35.18 244 VAL B O 1
ATOM 3620 N N . LEU B 1 217 ? -56.167 -36.518 -21.050 1.00 27.17 245 LEU B N 1
ATOM 3621 C CA . LEU B 1 217 ? -55.553 -35.302 -21.563 1.00 24.25 245 LEU B CA 1
ATOM 3622 C C . LEU B 1 217 ? -54.823 -34.495 -20.495 1.00 29.14 245 LEU B C 1
ATOM 3623 O O . LEU B 1 217 ? -54.283 -33.430 -20.812 1.00 26.36 245 LEU B O 1
ATOM 3628 N N . LEU B 1 218 ? -54.790 -34.968 -19.249 1.00 31.27 246 LEU B N 1
ATOM 3629 C CA . LEU B 1 218 ? -54.127 -34.229 -18.182 1.00 33.74 246 LEU B CA 1
ATOM 3630 C C . LEU B 1 218 ? -52.611 -34.316 -18.323 1.00 35.10 246 LEU B C 1
ATOM 3631 O O . LEU B 1 218 ? -52.066 -35.316 -18.797 1.00 30.53 246 LEU B O 1
ATOM 3636 N N . ASP B 1 219 ? -51.926 -33.256 -17.896 1.00 35.31 247 ASP B N 1
ATOM 3637 C CA . ASP B 1 219 ? -50.472 -33.200 -17.975 1.00 37.73 247 ASP B CA 1
ATOM 3638 C C . ASP B 1 219 ? -49.872 -33.786 -16.692 1.00 44.19 247 ASP B C 1
ATOM 3639 O O . ASP B 1 219 ? -50.558 -34.477 -15.935 1.00 45.60 247 ASP B O 1
ATOM 3644 N N . GLU B 1 220 ? -48.590 -33.515 -16.427 1.00 49.71 248 GLU B N 1
ATOM 3645 C CA . GLU B 1 220 ? -47.947 -34.061 -15.234 1.00 49.25 248 GLU B CA 1
ATOM 3646 C C . GLU B 1 220 ? -48.537 -33.488 -13.948 1.00 49.10 248 GLU B C 1
ATOM 3647 O O . GLU B 1 220 ? -48.556 -34.176 -12.921 1.00 51.94 248 GLU B O 1
ATOM 3649 N N . GLN B 1 221 ? -49.015 -32.245 -13.978 1.00 45.89 249 GLN B N 1
ATOM 3650 C CA . GLN B 1 221 ? -49.613 -31.614 -12.807 1.00 51.22 249 GLN B CA 1
ATOM 3651 C C . GLN B 1 221 ? -51.099 -31.914 -12.670 1.00 47.18 249 GLN B C 1
ATOM 3652 O O . GLN B 1 221 ? -51.748 -31.371 -11.769 1.00 44.57 249 GLN B O 1
ATOM 3658 N N . GLY B 1 222 ? -51.648 -32.760 -13.537 1.00 39.12 250 GLY B N 1
ATOM 3659 C CA . GLY B 1 222 ? -53.060 -33.073 -13.484 1.00 36.36 250 GLY B CA 1
ATOM 3660 C C . GLY B 1 222 ? -53.956 -32.006 -14.063 1.00 40.69 250 GLY B C 1
ATOM 3661 O O . GLY B 1 222 ? -55.114 -31.887 -13.648 1.00 39.82 250 GLY B O 1
ATOM 3662 N N . VAL B 1 223 ? -53.451 -31.213 -15.006 1.00 38.24 251 VAL B N 1
ATOM 3663 C CA . VAL B 1 223 ? -54.223 -30.165 -15.662 1.00 33.31 251 VAL B CA 1
ATOM 3664 C C . VAL B 1 223 ? -54.374 -30.532 -17.130 1.00 32.66 251 VAL B C 1
ATOM 3665 O O . VAL B 1 223 ? -53.388 -30.857 -17.800 1.00 32.10 251 VAL B O 1
ATOM 3669 N N . GLY B 1 224 ? -55.606 -30.483 -17.626 1.00 32.68 252 GLY B N 1
ATOM 3670 C CA . GLY B 1 224 ? -55.872 -30.710 -19.025 1.00 29.42 252 GLY B CA 1
ATOM 3671 C C . GLY B 1 224 ? -55.874 -29.406 -19.793 1.00 30.53 252 GLY B C 1
ATOM 3672 O O . GLY B 1 224 ? -55.636 -28.333 -19.233 1.00 31.57 252 GLY B O 1
ATOM 3673 N N . PRO B 1 225 ? -56.129 -29.472 -21.097 1.00 30.92 253 PRO B N 1
ATOM 3674 C CA . PRO B 1 225 ? -56.233 -28.236 -21.886 1.00 32.07 253 PRO B CA 1
ATOM 3675 C C . PRO B 1 225 ? -57.315 -27.315 -21.336 1.00 30.10 253 PRO B C 1
ATOM 3676 O O . PRO B 1 225 ? -58.451 -27.733 -21.102 1.00 31.94 253 PRO B O 1
ATOM 3680 N N . LEU B 1 226 ? -56.946 -26.056 -21.116 1.00 32.66 254 LEU B N 1
ATOM 3681 C CA . LEU B 1 226 ? -57.868 -25.030 -20.643 1.00 33.79 254 LEU B CA 1
ATOM 3682 C C . LEU B 1 226 ? -58.391 -24.243 -21.838 1.00 37.36 254 LEU B C 1
ATOM 3683 O O . LEU B 1 226 ? -57.606 -23.703 -22.626 1.00 36.84 254 LEU B O 1
ATOM 3688 N N . CYS B 1 227 ? -59.716 -24.175 -21.962 1.00 35.63 255 CYS B N 1
ATOM 3689 C CA . CYS B 1 227 ? -60.366 -23.741 -23.198 1.00 42.87 255 CYS B CA 1
ATOM 3690 C C . CYS B 1 227 ? -60.555 -22.228 -23.181 1.00 56.11 255 CYS B C 1
ATOM 3691 O O . CYS B 1 227 ? -61.473 -21.710 -22.541 1.00 47.86 255 CYS B O 1
ATOM 3694 N N . LYS B 1 228 ? -59.678 -21.522 -23.899 1.00 76.31 256 LYS B N 1
ATOM 3695 C CA . LYS B 1 228 ? -59.780 -20.075 -24.032 1.00 73.41 256 LYS B CA 1
ATOM 3696 C C . LYS B 1 228 ? -61.055 -19.688 -24.767 1.00 73.22 256 LYS B C 1
ATOM 3697 O O . LYS B 1 228 ? -61.409 -20.296 -25.783 1.00 62.47 256 LYS B O 1
ATOM 3703 N N . ALA B 1 229 ? -61.744 -18.669 -24.243 1.00 67.12 257 ALA B N 1
ATOM 3704 C CA . ALA B 1 229 ? -62.934 -18.096 -24.880 1.00 76.70 257 ALA B CA 1
ATOM 3705 C C . ALA B 1 229 ? -64.010 -19.154 -25.117 1.00 76.95 257 ALA B C 1
ATOM 3706 O O . ALA B 1 229 ? -64.726 -19.120 -26.121 1.00 71.51 257 ALA B O 1
ATOM 3708 N N . ASP B 1 230 ? -64.119 -20.101 -24.181 1.00 63.01 258 ASP B N 1
ATOM 3709 C CA . ASP B 1 230 ? -65.101 -21.185 -24.250 1.00 54.07 258 ASP B CA 1
ATOM 3710 C C . ASP B 1 230 ? -65.079 -21.857 -25.621 1.00 51.61 258 ASP B C 1
ATOM 3711 O O . ASP B 1 230 ? -66.117 -22.133 -26.226 1.00 39.40 258 ASP B O 1
ATOM 3716 N N . SER B 1 231 ? -63.869 -22.111 -26.118 1.00 54.96 259 SER B N 1
ATOM 3717 C CA . SER B 1 231 ? -63.660 -22.678 -27.445 1.00 42.75 259 SER B CA 1
ATOM 3718 C C . SER B 1 231 ? -62.716 -23.865 -27.340 1.00 40.24 259 SER B C 1
ATOM 3719 O O . SER B 1 231 ? -61.588 -23.724 -26.856 1.00 41.86 259 SER B O 1
ATOM 3722 N N . LEU B 1 232 ? -63.181 -25.026 -27.792 1.00 34.35 260 LEU B N 1
ATOM 3723 C CA . LEU B 1 232 ? -62.411 -26.261 -27.797 1.00 34.66 260 LEU B CA 1
ATOM 3724 C C . LEU B 1 232 ? -62.038 -26.603 -29.232 1.00 30.45 260 LEU B C 1
ATOM 3725 O O . LEU B 1 232 ? -62.889 -26.558 -30.126 1.00 30.46 260 LEU B O 1
ATOM 3730 N N . TYR B 1 233 ? -60.774 -26.948 -29.451 1.00 27.12 261 TYR B N 1
ATOM 3731 C CA . TYR B 1 233 ? -60.249 -27.173 -30.791 1.00 26.13 261 TYR B CA 1
ATOM 3732 C C . TYR B 1 233 ? -59.937 -28.647 -30.995 1.00 28.47 261 TYR B C 1
ATOM 3733 O O . TYR B 1 233 ? -59.261 -29.266 -30.165 1.00 29.79 261 TYR B O 1
ATOM 3742 N N . VAL B 1 234 ? -60.430 -29.202 -32.099 1.00 24.71 262 VAL B N 1
ATOM 3743 C CA . VAL B 1 234 ? -60.087 -30.549 -32.527 1.00 23.98 262 VAL B CA 1
ATOM 3744 C C . VAL B 1 234 ? -59.424 -30.458 -33.893 1.00 23.83 262 VAL B C 1
ATOM 3745 O O . VAL B 1 234 ? -59.781 -29.604 -34.712 1.00 24.52 262 VAL B O 1
ATOM 3749 N N . SER B 1 235 ? -58.445 -31.327 -34.129 1.00 23.46 263 SER B N 1
ATOM 3750 C CA . SER B 1 235 ? -57.691 -31.332 -35.373 1.00 23.42 263 SER B CA 1
ATOM 3751 C C . SER B 1 235 ? -57.389 -32.773 -35.746 1.00 22.74 263 SER B C 1
ATOM 3752 O O . SER B 1 235 ? -57.251 -33.631 -34.871 1.00 25.50 263 SER B O 1
ATOM 3755 N N . ALA B 1 236 ? -57.292 -33.040 -37.046 1.00 24.67 264 ALA B N 1
ATOM 3756 C CA . ALA B 1 236 ? -57.080 -34.416 -37.472 1.00 25.88 264 ALA B CA 1
ATOM 3757 C C . ALA B 1 236 ? -56.488 -34.460 -38.871 1.00 24.75 264 ALA B C 1
ATOM 3758 O O . ALA B 1 236 ? -56.591 -33.510 -39.650 1.00 25.53 264 ALA B O 1
ATOM 3760 N N . ALA B 1 237 ? -55.863 -35.595 -39.166 1.00 23.84 265 ALA B N 1
ATOM 3761 C CA . ALA B 1 237 ? -55.413 -35.935 -40.512 1.00 21.67 265 ALA B CA 1
ATOM 3762 C C . ALA B 1 237 ? -55.377 -37.453 -40.585 1.00 24.19 265 ALA B C 1
ATOM 3763 O O . ALA B 1 237 ? -54.661 -38.092 -39.807 1.00 23.47 265 ALA B O 1
ATOM 3765 N N . ASP B 1 238 ? -56.168 -38.042 -41.494 1.00 25.20 266 ASP B N 1
ATOM 3766 C CA . ASP B 1 238 ? -56.288 -39.500 -41.568 1.00 21.84 266 ASP B CA 1
ATOM 3767 C C . ASP B 1 238 ? -56.215 -39.925 -43.036 1.00 23.84 266 ASP B C 1
ATOM 3768 O O . ASP B 1 238 ? -57.213 -40.282 -43.667 1.00 28.45 266 ASP B O 1
ATOM 3773 N N . ILE B 1 239 ? -55.002 -39.877 -43.576 1.00 23.69 267 ILE B N 1
ATOM 3774 C CA . ILE B 1 239 ? -54.704 -40.436 -44.889 1.00 22.60 267 ILE B CA 1
ATOM 3775 C C . ILE B 1 239 ? -54.520 -41.938 -44.717 1.00 25.36 267 ILE B C 1
ATOM 3776 O O . ILE B 1 239 ? -53.662 -42.381 -43.948 1.00 26.96 267 ILE B O 1
ATOM 3781 N N . CYS B 1 240 ? -55.337 -42.723 -45.414 1.00 22.83 268 CYS B N 1
ATOM 3782 C CA . CYS B 1 240 ? -55.352 -44.163 -45.199 1.00 27.84 268 CYS B CA 1
ATOM 3783 C C . CYS B 1 240 ? -54.440 -44.921 -46.150 1.00 27.77 268 CYS B C 1
ATOM 3784 O O . CYS B 1 240 ? -53.993 -46.024 -45.815 1.00 26.30 268 CYS B O 1
ATOM 3787 N N . GLY B 1 241 ? -54.159 -44.366 -47.312 1.00 23.29 269 GLY B N 1
ATOM 3788 C CA . GLY B 1 241 ? -53.306 -45.015 -48.281 1.00 24.23 269 GLY B CA 1
ATOM 3789 C C . GLY B 1 241 ? -53.687 -44.569 -49.675 1.00 26.58 269 GLY B C 1
ATOM 3790 O O . GLY B 1 241 ? -54.369 -43.566 -49.864 1.00 27.97 269 GLY B O 1
ATOM 3791 N N . LEU B 1 242 ? -53.241 -45.349 -50.650 1.00 28.94 270 LEU B N 1
ATOM 3792 C CA . LEU B 1 242 ? -53.459 -45.037 -52.051 1.00 25.96 270 LEU B CA 1
ATOM 3793 C C . LEU B 1 242 ? -54.454 -46.012 -52.666 1.00 26.53 270 LEU B C 1
ATOM 3794 O O . LEU B 1 242 ? -54.409 -47.219 -52.405 1.00 27.50 270 LEU B O 1
ATOM 3799 N N . PHE B 1 243 ? -55.367 -45.459 -53.460 1.00 27.82 271 PHE B N 1
ATOM 3800 C CA . PHE B 1 243 ? -56.311 -46.216 -54.268 1.00 25.26 271 PHE B CA 1
ATOM 3801 C C . PHE B 1 243 ? -55.759 -46.288 -55.683 1.00 28.39 271 PHE B C 1
ATOM 3802 O O . PHE B 1 243 ? -55.455 -45.252 -56.283 1.00 35.22 271 PHE B O 1
ATOM 3810 N N . THR B 1 244 ? -55.610 -47.500 -56.207 1.00 28.73 272 THR B N 1
ATOM 3811 C CA . THR B 1 244 ? -55.071 -47.703 -57.547 1.00 32.66 272 THR B CA 1
ATOM 3812 C C . THR B 1 244 ? -56.217 -47.988 -58.509 1.00 31.35 272 THR B C 1
ATOM 3813 O O . THR B 1 244 ? -56.919 -48.993 -58.364 1.00 30.16 272 THR B O 1
ATOM 3817 N N . ASN B 1 245 ? -56.402 -47.106 -59.485 1.00 29.87 273 ASN B N 1
ATOM 3818 C CA . ASN B 1 245 ? -57.440 -47.305 -60.480 1.00 32.92 273 ASN B CA 1
ATOM 3819 C C . ASN B 1 245 ? -57.004 -48.354 -61.499 1.00 32.12 273 ASN B C 1
ATOM 3820 O O . ASN B 1 245 ? -55.835 -48.745 -61.572 1.00 30.49 273 ASN B O 1
ATOM 3825 N N . SER B 1 246 ? -57.973 -48.806 -62.300 1.00 34.95 274 SER B N 1
ATOM 3826 C CA . SER B 1 246 ? -57.707 -49.848 -63.287 1.00 34.68 274 SER B CA 1
ATOM 3827 C C . SER B 1 246 ? -56.567 -49.468 -64.219 1.00 35.19 274 SER B C 1
ATOM 3828 O O . SER B 1 246 ? -55.820 -50.341 -64.678 1.00 37.78 274 SER B O 1
ATOM 3831 N N . SER B 1 247 ? -56.413 -48.175 -64.497 1.00 36.61 275 SER B N 1
ATOM 3832 C CA . SER B 1 247 ? -55.400 -47.680 -65.418 1.00 35.13 275 SER B CA 1
ATOM 3833 C C . SER B 1 247 ? -54.013 -47.591 -64.795 1.00 35.69 275 SER B C 1
ATOM 3834 O O . SER B 1 247 ? -53.030 -47.469 -65.533 1.00 36.05 275 SER B O 1
ATOM 3837 N N . GLY B 1 248 ? -53.907 -47.653 -63.471 1.00 35.65 276 GLY B N 1
ATOM 3838 C CA . GLY B 1 248 ? -52.648 -47.502 -62.776 1.00 29.86 276 GLY B CA 1
ATOM 3839 C C . GLY B 1 248 ? -52.501 -46.186 -62.044 1.00 32.35 276 GLY B C 1
ATOM 3840 O O . GLY B 1 248 ? -51.587 -46.051 -61.219 1.00 33.16 276 GLY B O 1
ATOM 3841 N N . THR B 1 249 ? -53.366 -45.213 -62.323 1.00 31.19 277 THR B N 1
ATOM 3842 C CA . THR B 1 249 ? -53.337 -43.959 -61.588 1.00 28.70 277 THR B CA 1
ATOM 3843 C C . THR B 1 249 ? -53.691 -44.201 -60.123 1.00 30.47 277 THR B C 1
ATOM 3844 O O . THR B 1 249 ? -54.361 -45.175 -59.768 1.00 30.44 277 THR B O 1
ATOM 3848 N N . GLN B 1 250 ? -53.224 -43.298 -59.264 1.00 27.41 278 GLN B N 1
ATOM 3849 C CA . GLN B 1 250 ? -53.364 -43.454 -57.825 1.00 28.18 278 GLN B CA 1
ATOM 3850 C C . GLN B 1 250 ? -53.936 -42.187 -57.207 1.00 31.20 278 GLN B C 1
ATOM 3851 O O . GLN B 1 250 ? -53.644 -41.074 -57.648 1.00 32.85 278 GLN B O 1
ATOM 3857 N N . GLN B 1 251 ? -54.758 -42.377 -56.174 1.00 21.52 279 GLN B N 1
ATOM 3858 C CA . GLN B 1 251 ? -55.391 -41.285 -55.446 1.00 24.91 279 GLN B CA 1
ATOM 3859 C C . GLN B 1 251 ? -55.344 -41.582 -53.955 1.00 30.99 279 GLN B C 1
ATOM 3860 O O . GLN B 1 251 ? -55.475 -42.738 -53.546 1.00 28.03 279 GLN B O 1
ATOM 3866 N N . TRP B 1 252 ? -55.151 -40.540 -53.148 1.00 28.55 280 TRP B N 1
ATOM 3867 C CA . TRP B 1 252 ? -55.259 -40.692 -51.703 1.00 22.64 280 TRP B CA 1
ATOM 3868 C C . TRP B 1 252 ? -56.703 -40.984 -51.313 1.00 27.59 280 TRP B C 1
ATOM 3869 O O . TRP B 1 252 ? -57.643 -40.467 -51.921 1.00 27.35 280 TRP B O 1
ATOM 3880 N N . ARG B 1 253 ? -56.877 -41.817 -50.292 1.00 24.12 281 ARG B N 1
ATOM 3881 C CA . ARG B 1 253 ? -58.178 -42.051 -49.680 1.00 21.97 281 ARG B CA 1
ATOM 3882 C C . ARG B 1 253 ? -58.089 -41.727 -48.198 1.00 24.80 281 ARG B C 1
ATOM 3883 O O . ARG B 1 253 ? -57.221 -42.254 -47.494 1.00 25.20 281 ARG B O 1
ATOM 3891 N N . GLY B 1 254 ? -58.987 -40.857 -47.729 1.00 24.54 282 GLY B N 1
ATOM 3892 C CA . GLY B 1 254 ? -59.047 -40.479 -46.338 1.00 26.30 282 GLY B CA 1
ATOM 3893 C C . GLY B 1 254 ? -60.408 -40.804 -45.741 1.00 28.96 282 GLY B C 1
ATOM 3894 O O . GLY B 1 254 ? -61.370 -41.124 -46.449 1.00 29.76 282 GLY B O 1
ATOM 3895 N N . LEU B 1 255 ? -60.475 -40.717 -44.415 1.00 26.56 283 LEU B N 1
ATOM 3896 C CA . LEU B 1 255 ? -61.695 -41.023 -43.686 1.00 27.14 283 LEU B CA 1
ATOM 3897 C C . LEU B 1 255 ? -61.901 -39.992 -42.587 1.00 28.34 283 LEU B C 1
ATOM 3898 O O . LEU B 1 255 ? -60.961 -39.327 -42.144 1.00 29.20 283 LEU B O 1
ATOM 3903 N N . ALA B 1 256 ? -63.152 -39.869 -42.152 1.00 25.16 284 ALA B N 1
ATOM 3904 C CA . ALA B 1 256 ? -63.504 -38.938 -41.097 1.00 23.53 284 ALA B CA 1
ATOM 3905 C C . ALA B 1 256 ? -63.096 -39.488 -39.734 1.00 27.21 284 ALA B C 1
ATOM 3906 O O . ALA B 1 256 ? -62.850 -40.686 -39.564 1.00 31.01 284 ALA B O 1
ATOM 3908 N N . ARG B 1 257 ? -63.030 -38.590 -38.752 1.00 27.50 285 ARG B N 1
ATOM 3909 C CA . ARG B 1 257 ? -62.635 -38.941 -37.395 1.00 26.25 285 ARG B CA 1
ATOM 3910 C C . ARG B 1 257 ? -63.663 -38.417 -36.404 1.00 23.84 285 ARG B C 1
ATOM 3911 O O . ARG B 1 257 ? -64.162 -37.296 -36.542 1.00 27.87 285 ARG B O 1
ATOM 3919 N N . TYR B 1 258 ? -63.968 -39.239 -35.406 1.00 24.59 286 TYR B N 1
ATOM 3920 C CA . TYR B 1 258 ? -64.920 -38.917 -34.357 1.00 23.55 286 TYR B CA 1
ATOM 3921 C C . TYR B 1 258 ? -64.188 -38.498 -33.085 1.00 27.07 286 TYR B C 1
ATOM 3922 O O . TYR B 1 258 ? -63.075 -38.951 -32.807 1.00 26.61 286 TYR B O 1
ATOM 3931 N N . PHE B 1 259 ? -64.822 -37.609 -32.323 1.00 25.36 287 PHE B N 1
ATOM 3932 C CA . PHE B 1 259 ? -64.304 -37.139 -31.045 1.00 23.64 287 PHE B CA 1
ATOM 3933 C C . PHE B 1 259 ? -65.430 -37.165 -30.027 1.00 26.75 287 PHE B C 1
ATOM 3934 O O . PHE B 1 259 ? -66.558 -36.781 -30.347 1.00 30.98 287 PHE B O 1
ATOM 3942 N N . LYS B 1 260 ? -65.132 -37.624 -28.812 1.00 23.50 288 LYS B N 1
ATOM 3943 C CA . LYS B 1 260 ? -65.994 -37.388 -27.657 1.00 28.35 288 LYS B CA 1
ATOM 3944 C C . LYS B 1 260 ? -65.099 -36.950 -26.509 1.00 29.21 288 LYS B C 1
ATOM 3945 O O . LYS B 1 260 ? -64.271 -37.730 -26.029 1.00 33.33 288 LYS B O 1
ATOM 3951 N N . ILE B 1 261 ? -65.264 -35.703 -26.079 1.00 25.64 289 ILE B N 1
ATOM 3952 C CA . ILE B 1 261 ? -64.387 -35.065 -25.108 1.00 29.75 289 ILE B CA 1
ATOM 3953 C C . ILE B 1 261 ? -65.187 -34.765 -23.847 1.00 30.87 289 ILE B C 1
ATOM 3954 O O . ILE B 1 261 ? -66.275 -34.180 -23.916 1.00 28.42 289 ILE B O 1
ATOM 3959 N N . ARG B 1 262 ? -64.647 -35.169 -22.701 1.00 28.81 290 ARG B N 1
ATOM 3960 C CA . ARG B 1 262 ? -65.232 -34.870 -21.401 1.00 28.57 290 ARG B CA 1
ATOM 3961 C C . ARG B 1 262 ? -64.473 -33.714 -20.765 1.00 27.76 290 ARG B C 1
ATOM 3962 O O . ARG B 1 262 ? -63.238 -33.710 -20.753 1.00 29.55 290 ARG B O 1
ATOM 3970 N N . LEU B 1 263 ? -65.212 -32.740 -20.238 1.00 24.85 291 LEU B N 1
ATOM 3971 C CA . LEU B 1 263 ? -64.624 -31.539 -19.667 1.00 27.94 291 LEU B CA 1
ATOM 3972 C C . LEU B 1 263 ? -65.218 -31.260 -18.292 1.00 32.46 291 LEU B C 1
ATOM 3973 O O . LEU B 1 263 ? -66.293 -31.753 -17.939 1.00 34.40 291 LEU B O 1
ATOM 3978 N N . ARG B 1 264 ? -64.496 -30.448 -17.519 1.00 28.91 292 ARG B N 1
ATOM 3979 C CA . ARG B 1 264 ? -64.924 -30.032 -16.191 1.00 32.33 292 ARG B CA 1
ATOM 3980 C C . ARG B 1 264 ? -64.576 -28.564 -15.995 1.00 33.81 292 ARG B C 1
ATOM 3981 O O . ARG B 1 264 ? -63.728 -28.008 -16.698 1.00 34.12 292 ARG B O 1
ATOM 3989 N N . LYS B 1 265 ? -65.237 -27.941 -15.020 1.00 33.02 293 LYS B N 1
ATOM 3990 C CA . LYS B 1 265 ? -65.044 -26.525 -14.739 1.00 35.67 293 LYS B CA 1
ATOM 3991 C C . LYS B 1 265 ? -63.848 -26.330 -13.818 1.00 38.10 293 LYS B C 1
ATOM 3992 O O . LYS B 1 265 ? -63.734 -27.000 -12.786 1.00 37.49 293 LYS B O 1
ATOM 3998 N N . ARG B 1 266 ? -62.965 -25.406 -14.188 1.00 36.11 294 ARG B N 1
ATOM 3999 C CA . ARG B 1 266 ? -61.744 -25.141 -13.442 1.00 34.47 294 ARG B CA 1
ATOM 4000 C C . ARG B 1 266 ? -61.685 -23.675 -13.046 1.00 40.06 294 ARG B C 1
ATOM 4001 O O . ARG B 1 266 ? -61.963 -22.793 -13.863 1.00 41.31 294 ARG B O 1
ATOM 4009 N N . SER B 1 267 ? -61.317 -23.418 -11.792 1.00 42.12 295 SER B N 1
ATOM 4010 C CA . SER B 1 267 ? -61.074 -22.056 -11.340 1.00 39.56 295 SER B CA 1
ATOM 4011 C C . SER B 1 267 ? -59.683 -21.604 -11.764 1.00 42.25 295 SER B C 1
ATOM 4012 O O . SER B 1 267 ? -58.712 -22.361 -11.670 1.00 39.48 295 SER B O 1
ATOM 4015 N N . VAL B 1 268 ? -59.596 -20.363 -12.245 1.00 42.23 296 VAL B N 1
ATOM 4016 C CA . VAL B 1 268 ? -58.334 -19.758 -12.649 1.00 46.32 296 VAL B CA 1
ATOM 4017 C C . VAL B 1 268 ? -58.292 -18.328 -12.129 1.00 49.54 296 VAL B C 1
ATOM 4018 O O . VAL B 1 268 ? -59.320 -17.722 -11.819 1.00 47.69 296 VAL B O 1
ATOM 4022 N N . LYS B 1 269 ? -57.080 -17.789 -12.044 1.00 53.68 297 LYS B N 1
ATOM 4023 C CA . LYS B 1 269 ? -56.864 -16.455 -11.495 1.00 54.77 297 LYS B CA 1
ATOM 4024 C C . LYS B 1 269 ? -56.072 -15.570 -12.452 1.00 52.30 297 LYS B C 1
ATOM 4025 O O . LYS B 1 269 ? -55.300 -16.064 -13.273 1.00 59.36 297 LYS B O 1
ATOM 4029 N N . GLY C 1 3 ? -78.511 -41.144 -20.868 1.00 92.20 31 GLY C N 1
ATOM 4030 C CA . GLY C 1 3 ? -78.710 -41.569 -19.495 1.00 98.54 31 GLY C CA 1
ATOM 4031 C C . GLY C 1 3 ? -79.164 -43.011 -19.381 1.00 104.67 31 GLY C C 1
ATOM 4032 O O . GLY C 1 3 ? -78.382 -43.894 -19.025 1.00 98.07 31 GLY C O 1
ATOM 4033 N N . GLY C 1 4 ? -80.424 -43.249 -19.688 1.00 97.66 32 GLY C N 1
ATOM 4034 C CA . GLY C 1 4 ? -80.989 -44.593 -19.620 1.00 91.26 32 GLY C CA 1
ATOM 4035 C C . GLY C 1 4 ? -81.608 -44.869 -18.255 1.00 82.27 32 GLY C C 1
ATOM 4036 O O . GLY C 1 4 ? -82.515 -44.156 -17.833 1.00 83.33 32 GLY C O 1
ATOM 4037 N N . VAL C 1 5 ? -81.108 -45.897 -17.575 1.00 78.92 33 VAL C N 1
ATOM 4038 C CA . VAL C 1 5 ? -81.660 -46.336 -16.300 1.00 79.50 33 VAL C CA 1
ATOM 4039 C C . VAL C 1 5 ? -80.674 -46.004 -15.188 1.00 71.85 33 VAL C C 1
ATOM 4040 O O . VAL C 1 5 ? -79.461 -45.901 -15.408 1.00 67.52 33 VAL C O 1
ATOM 4044 N N . GLU C 1 6 ? -81.211 -45.821 -13.984 1.00 72.14 34 GLU C N 1
ATOM 4045 C CA . GLU C 1 6 ? -80.411 -45.537 -12.800 1.00 61.70 34 GLU C CA 1
ATOM 4046 C C . GLU C 1 6 ? -80.021 -46.851 -12.135 1.00 54.86 34 GLU C C 1
ATOM 4047 O O . GLU C 1 6 ? -80.891 -47.633 -11.738 1.00 54.28 34 GLU C O 1
ATOM 4053 N N . VAL C 1 7 ? -78.718 -47.083 -12.003 1.00 48.49 35 VAL C N 1
ATOM 4054 C CA . VAL C 1 7 ? -78.179 -48.379 -11.607 1.00 45.44 35 VAL C CA 1
ATOM 4055 C C . VAL C 1 7 ? -77.951 -48.392 -10.101 1.00 43.24 35 VAL C C 1
ATOM 4056 O O . VAL C 1 7 ? -77.305 -47.489 -9.554 1.00 46.51 35 VAL C O 1
ATOM 4060 N N . LEU C 1 8 ? -78.476 -49.418 -9.431 1.00 38.90 36 LEU C N 1
ATOM 4061 C CA . LEU C 1 8 ? -78.383 -49.595 -7.989 1.00 40.21 36 LEU C CA 1
ATOM 4062 C C . LEU C 1 8 ? -77.415 -50.740 -7.672 1.00 39.35 36 LEU C C 1
ATOM 4063 O O . LEU C 1 8 ? -76.428 -50.936 -8.397 1.00 36.64 36 LEU C O 1
ATOM 4068 N N . GLU C 1 9 ? -77.701 -51.495 -6.615 1.00 42.21 37 GLU C N 1
ATOM 4069 C CA . GLU C 1 9 ? -76.749 -52.463 -6.091 1.00 35.38 37 GLU C CA 1
ATOM 4070 C C . GLU C 1 9 ? -76.755 -53.754 -6.908 1.00 38.17 37 GLU C C 1
ATOM 4071 O O . GLU C 1 9 ? -77.716 -54.079 -7.612 1.00 34.21 37 GLU C O 1
ATOM 4077 N N . VAL C 1 10 ? -75.654 -54.496 -6.796 1.00 41.15 38 VAL C N 1
ATOM 4078 C CA . VAL C 1 10 ? -75.531 -55.796 -7.445 1.00 36.20 38 VAL C CA 1
ATOM 4079 C C . VAL C 1 10 ? -76.129 -56.862 -6.538 1.00 35.75 38 VAL C C 1
ATOM 4080 O O . VAL C 1 10 ? -75.876 -56.879 -5.327 1.00 36.45 38 VAL C O 1
ATOM 4084 N N . LYS C 1 11 ? -76.929 -57.750 -7.120 1.00 41.70 39 LYS C N 1
ATOM 4085 C CA . LYS C 1 11 ? -77.501 -58.859 -6.368 1.00 42.69 39 LYS C CA 1
ATOM 4086 C C . LYS C 1 11 ? -76.435 -59.900 -6.052 1.00 44.51 39 LYS C C 1
ATOM 4087 O O . LYS C 1 11 ? -75.551 -60.177 -6.868 1.00 42.77 39 LYS C O 1
ATOM 4093 N N . THR C 1 12 ? -76.519 -60.476 -4.857 1.00 49.12 40 THR C N 1
ATOM 4094 C CA . THR C 1 12 ? -75.619 -61.539 -4.442 1.00 49.28 40 THR C CA 1
ATOM 4095 C C . THR C 1 12 ? -76.414 -62.806 -4.148 1.00 58.93 40 THR C C 1
ATOM 4096 O O . THR C 1 12 ? -77.605 -62.760 -3.813 1.00 52.52 40 THR C O 1
ATOM 4100 N N . GLY C 1 13 ? -75.737 -63.943 -4.275 1.00 75.26 41 GLY C N 1
ATOM 4101 C CA . GLY C 1 13 ? -76.367 -65.242 -4.099 1.00 75.81 41 GLY C CA 1
ATOM 4102 C C . GLY C 1 13 ? -75.897 -66.157 -5.207 1.00 76.72 41 GLY C C 1
ATOM 4103 O O . GLY C 1 13 ? -75.456 -65.710 -6.269 1.00 72.88 41 GLY C O 1
ATOM 4104 N N . VAL C 1 14 ? -75.985 -67.468 -4.953 1.00 80.04 42 VAL C N 1
ATOM 4105 C CA . VAL C 1 14 ? -75.540 -68.444 -5.941 1.00 80.09 42 VAL C CA 1
ATOM 4106 C C . VAL C 1 14 ? -76.362 -68.344 -7.217 1.00 84.39 42 VAL C C 1
ATOM 4107 O O . VAL C 1 14 ? -75.865 -68.641 -8.311 1.00 79.11 42 VAL C O 1
ATOM 4111 N N . ASP C 1 15 ? -77.616 -67.921 -7.105 1.00 85.06 43 ASP C N 1
ATOM 4112 C CA . ASP C 1 15 ? -78.509 -67.793 -8.247 1.00 79.63 43 ASP C CA 1
ATOM 4113 C C . ASP C 1 15 ? -78.389 -66.445 -8.945 1.00 65.83 43 ASP C C 1
ATOM 4114 O O . ASP C 1 15 ? -79.120 -66.197 -9.909 1.00 59.72 43 ASP C O 1
ATOM 4119 N N . ALA C 1 16 ? -77.492 -65.573 -8.488 1.00 55.53 44 ALA C N 1
ATOM 4120 C CA . ALA C 1 16 ? -77.365 -64.233 -9.043 1.00 52.53 44 ALA C CA 1
ATOM 4121 C C . ALA C 1 16 ? -76.465 -64.174 -10.271 1.00 46.27 44 ALA C C 1
ATOM 4122 O O . ALA C 1 16 ? -76.321 -63.098 -10.860 1.00 41.53 44 ALA C O 1
ATOM 4124 N N . ILE C 1 17 ? -75.859 -65.289 -10.669 1.00 42.92 45 ILE C N 1
ATOM 4125 C CA . ILE C 1 17 ? -74.963 -65.333 -11.817 1.00 41.29 45 ILE C CA 1
ATOM 4126 C C . ILE C 1 17 ? -75.530 -66.305 -12.839 1.00 40.43 45 ILE C C 1
ATOM 4127 O O . ILE C 1 17 ? -76.072 -67.355 -12.476 1.00 48.01 45 ILE C O 1
ATOM 4132 N N . THR C 1 18 ? -75.408 -65.953 -14.117 1.00 35.11 46 THR C N 1
ATOM 4133 C CA . THR C 1 18 ? -75.722 -66.874 -15.197 1.00 39.18 46 THR C CA 1
ATOM 4134 C C . THR C 1 18 ? -74.663 -66.749 -16.282 1.00 37.14 46 THR C C 1
ATOM 4135 O O . THR C 1 18 ? -73.939 -65.754 -16.367 1.00 37.64 46 THR C O 1
ATOM 4139 N N . GLU C 1 19 ? -74.589 -67.783 -17.114 1.00 34.29 47 GLU C N 1
ATOM 4140 C CA . GLU C 1 19 ? -73.584 -67.889 -18.160 1.00 32.88 47 GLU C CA 1
ATOM 4141 C C . GLU C 1 19 ? -74.262 -68.402 -19.419 1.00 37.97 47 GLU C C 1
ATOM 4142 O O . GLU C 1 19 ? -74.984 -69.403 -19.370 1.00 39.34 47 GLU C O 1
ATOM 4148 N N . VAL C 1 20 ? -74.049 -67.711 -20.534 1.00 33.95 48 VAL C N 1
ATOM 4149 C CA . VAL C 1 20 ? -74.593 -68.125 -21.819 1.00 35.79 48 VAL C CA 1
ATOM 4150 C C . VAL C 1 20 ? -73.452 -68.220 -22.822 1.00 32.56 48 VAL C C 1
ATOM 4151 O O . VAL C 1 20 ? -72.446 -67.510 -22.721 1.00 33.89 48 VAL C O 1
ATOM 4155 N N . GLU C 1 21 ? -73.609 -69.124 -23.787 1.00 32.22 49 GLU C N 1
ATOM 4156 C CA . GLU C 1 21 ? -72.611 -69.342 -24.823 1.00 38.56 49 GLU C CA 1
ATOM 4157 C C . GLU C 1 21 ? -73.319 -69.620 -26.140 1.00 32.13 49 GLU C C 1
ATOM 4158 O O . GLU C 1 21 ? -74.465 -70.073 -26.167 1.00 34.78 49 GLU C O 1
ATOM 4164 N N . CYS C 1 22 ? -72.622 -69.338 -27.241 1.00 29.51 50 CYS C N 1
ATOM 4165 C CA . CYS C 1 22 ? -73.171 -69.589 -28.568 1.00 34.85 50 CYS C CA 1
ATOM 4166 C C . CYS C 1 22 ? -72.064 -69.494 -29.606 1.00 34.62 50 CYS C C 1
ATOM 4167 O O . CYS C 1 22 ? -71.062 -68.800 -29.416 1.00 29.96 50 CYS C O 1
ATOM 4170 N N . PHE C 1 23 ? -72.266 -70.213 -30.707 1.00 37.80 51 PHE C N 1
ATOM 4171 C CA . PHE C 1 23 ? -71.448 -70.088 -31.905 1.00 30.28 51 PHE C CA 1
ATOM 4172 C C . PHE C 1 23 ? -72.216 -69.268 -32.933 1.00 31.41 51 PHE C C 1
ATOM 4173 O O . PHE C 1 23 ? -73.389 -69.545 -33.200 1.00 45.72 51 PHE C O 1
ATOM 4181 N N . LEU C 1 24 ? -71.555 -68.269 -33.513 1.00 31.95 52 LEU C N 1
ATOM 4182 C CA . LEU C 1 24 ? -72.176 -67.360 -34.472 1.00 33.82 52 LEU C CA 1
ATOM 4183 C C . LEU C 1 24 ? -71.595 -67.642 -35.855 1.00 36.03 52 LEU C C 1
ATOM 4184 O O . LEU C 1 24 ? -70.410 -67.393 -36.102 1.00 36.37 52 LEU C O 1
ATOM 4189 N N . ASN C 1 25 ? -72.434 -68.158 -36.751 1.00 30.22 53 ASN C N 1
ATOM 4190 C CA . ASN C 1 25 ? -71.991 -68.504 -38.093 1.00 27.09 53 ASN C CA 1
ATOM 4191 C C . ASN C 1 25 ? -71.560 -67.255 -38.860 1.00 29.73 53 ASN C C 1
ATOM 4192 O O . ASN C 1 25 ? -72.120 -66.172 -38.666 1.00 30.65 53 ASN C O 1
ATOM 4197 N N . PRO C 1 26 ? -70.565 -67.376 -39.734 1.00 29.53 54 PRO C N 1
ATOM 4198 C CA . PRO C 1 26 ? -70.225 -66.264 -40.622 1.00 25.67 54 PRO C CA 1
ATOM 4199 C C . PRO C 1 26 ? -71.156 -66.221 -41.822 1.00 30.13 54 PRO C C 1
ATOM 4200 O O . PRO C 1 26 ? -71.737 -67.230 -42.227 1.00 33.64 54 PRO C O 1
ATOM 4204 N N . GLU C 1 27 ? -71.296 -65.019 -42.392 1.00 29.56 55 GLU C N 1
ATOM 4205 C CA . GLU C 1 27 ? -72.184 -64.773 -43.534 1.00 30.11 55 GLU C CA 1
ATOM 4206 C C . GLU C 1 27 ? -71.361 -64.100 -44.630 1.00 26.30 55 GLU C C 1
ATOM 4207 O O . GLU C 1 27 ? -71.354 -62.875 -44.759 1.00 28.26 55 GLU C O 1
ATOM 4213 N N . MET C 1 28 ? -70.666 -64.913 -45.423 1.00 28.84 56 MET C N 1
ATOM 4214 C CA . MET C 1 28 ? -69.802 -64.406 -46.478 1.00 24.85 56 MET C CA 1
ATOM 4215 C C . MET C 1 28 ? -70.504 -64.286 -47.824 1.00 28.53 56 MET C C 1
ATOM 4216 O O . MET C 1 28 ? -69.957 -63.652 -48.733 1.00 27.07 56 MET C O 1
ATOM 4221 N N . GLY C 1 29 ? -71.695 -64.862 -47.973 1.00 27.46 57 GLY C N 1
ATOM 4222 C CA . GLY C 1 29 ? -72.406 -64.805 -49.236 1.00 25.77 57 GLY C CA 1
ATOM 4223 C C . GLY C 1 29 ? -72.993 -66.136 -49.659 1.00 33.82 57 GLY C C 1
ATOM 4224 O O . GLY C 1 29 ? -74.098 -66.186 -50.209 1.00 36.08 57 GLY C O 1
ATOM 4225 N N . ASP C 1 30 ? -72.250 -67.222 -49.413 1.00 34.67 58 ASP C N 1
ATOM 4226 C CA . ASP C 1 30 ? -72.682 -68.589 -49.685 1.00 32.21 58 ASP C CA 1
ATOM 4227 C C . ASP C 1 30 ? -73.168 -68.722 -51.124 1.00 33.62 58 ASP C C 1
ATOM 4228 O O . ASP C 1 30 ? -74.379 -68.800 -51.367 1.00 35.54 58 ASP C O 1
ATOM 4233 N N . PRO C 1 31 ? -72.255 -68.757 -52.099 1.00 37.24 59 PRO C N 1
ATOM 4234 C CA . PRO C 1 31 ? -72.691 -68.722 -53.506 1.00 28.79 59 PRO C CA 1
ATOM 4235 C C . PRO C 1 31 ? -73.519 -69.925 -53.923 1.00 31.66 59 PRO C C 1
ATOM 4236 O O . PRO C 1 31 ? -74.440 -69.777 -54.734 1.00 40.78 59 PRO C O 1
ATOM 4240 N N . ASP C 1 32 ? -73.221 -71.115 -53.405 1.00 33.36 60 ASP C N 1
ATOM 4241 C CA . ASP C 1 32 ? -74.068 -72.278 -53.633 1.00 32.51 60 ASP C CA 1
ATOM 4242 C C . ASP C 1 32 ? -74.100 -73.134 -52.376 1.00 31.55 60 ASP C C 1
ATOM 4243 O O . ASP C 1 32 ? -73.408 -72.859 -51.391 1.00 32.19 60 ASP C O 1
ATOM 4248 N N . GLU C 1 33 ? -74.912 -74.193 -52.429 1.00 32.53 61 GLU C N 1
ATOM 4249 C CA . GLU C 1 33 ? -75.165 -75.001 -51.241 1.00 33.48 61 GLU C CA 1
ATOM 4250 C C . GLU C 1 33 ? -73.916 -75.709 -50.731 1.00 34.06 61 GLU C C 1
ATOM 4251 O O . GLU C 1 33 ? -73.883 -76.112 -49.564 1.00 35.66 61 GLU C O 1
ATOM 4253 N N . ASN C 1 34 ? -72.889 -75.862 -51.566 1.00 29.75 62 ASN C N 1
ATOM 4254 C CA . ASN C 1 34 ? -71.668 -76.540 -51.151 1.00 30.79 62 ASN C CA 1
ATOM 4255 C C . ASN C 1 34 ? -70.621 -75.600 -50.573 1.00 34.81 62 ASN C C 1
ATOM 4256 O O . ASN C 1 34 ? -69.761 -76.050 -49.809 1.00 35.35 62 ASN C O 1
ATOM 4261 N N . LEU C 1 35 ? -70.670 -74.316 -50.915 1.00 31.59 63 LEU C N 1
ATOM 4262 C CA . LEU C 1 35 ? -69.636 -73.357 -50.533 1.00 28.56 63 LEU C CA 1
ATOM 4263 C C . LEU C 1 35 ? -70.064 -72.469 -49.371 1.00 32.45 63 LEU C C 1
ATOM 4264 O O . LEU C 1 35 ? -69.798 -71.263 -49.373 1.00 29.66 63 LEU C O 1
ATOM 4269 N N . ARG C 1 36 ? -70.733 -73.042 -48.370 1.00 31.12 64 ARG C N 1
ATOM 4270 C CA . ARG C 1 36 ? -70.997 -72.329 -47.127 1.00 25.03 64 ARG C CA 1
ATOM 4271 C C . ARG C 1 36 ? -69.689 -71.833 -46.526 1.00 28.18 64 ARG C C 1
ATOM 4272 O O . ARG C 1 36 ? -68.711 -72.582 -46.438 1.00 28.51 64 ARG C O 1
ATOM 4280 N N . GLY C 1 37 ? -69.670 -70.562 -46.123 1.00 25.38 65 GLY C N 1
ATOM 4281 C CA . GLY C 1 37 ? -68.481 -69.952 -45.570 1.00 25.02 65 GLY C CA 1
ATOM 4282 C C . GLY C 1 37 ? -67.635 -69.189 -46.568 1.00 25.15 65 GLY C C 1
ATOM 4283 O O . GLY C 1 37 ? -66.684 -68.510 -46.160 1.00 27.94 65 GLY C O 1
ATOM 4284 N N . PHE C 1 38 ? -67.943 -69.282 -47.854 1.00 27.57 66 PHE C N 1
ATOM 4285 C CA . PHE C 1 38 ? -67.253 -68.531 -48.890 1.00 26.93 66 PHE C CA 1
ATOM 4286 C C . PHE C 1 38 ? -68.193 -67.498 -49.494 1.00 28.58 66 PHE C C 1
ATOM 4287 O O . PHE C 1 38 ? -69.407 -67.523 -49.284 1.00 29.68 66 PHE C O 1
ATOM 4295 N N . SER C 1 39 ? -67.613 -66.585 -50.262 1.00 31.57 67 SER C N 1
ATOM 4296 C CA . SER C 1 39 ? -68.382 -65.625 -51.036 1.00 30.57 67 SER C CA 1
ATOM 4297 C C . SER C 1 39 ? -68.385 -66.034 -52.503 1.00 32.17 67 SER C C 1
ATOM 4298 O O . SER C 1 39 ? -67.645 -66.924 -52.929 1.00 32.54 67 SER C O 1
ATOM 4301 N N . LEU C 1 40 ? -69.235 -65.371 -53.280 1.00 31.03 68 LEU C N 1
ATOM 4302 C CA . LEU C 1 40 ? -69.104 -65.450 -54.726 1.00 28.21 68 LEU C CA 1
ATOM 4303 C C . LEU C 1 40 ? -67.741 -64.903 -55.135 1.00 33.38 68 LEU C C 1
ATOM 4304 O O . LEU C 1 40 ? -67.131 -64.104 -54.419 1.00 31.42 68 LEU C O 1
ATOM 4309 N N . LYS C 1 41 ? -67.244 -65.357 -56.282 1.00 30.78 69 LYS C N 1
ATOM 4310 C CA . LYS C 1 41 ? -65.970 -64.842 -56.761 1.00 31.67 69 LYS C CA 1
ATOM 4311 C C . LYS C 1 41 ? -66.064 -63.335 -56.978 1.00 29.35 69 LYS C C 1
ATOM 4312 O O . LYS C 1 41 ? -67.123 -62.795 -57.307 1.00 31.20 69 LYS C O 1
ATOM 4318 N N . LEU C 1 42 ? -64.944 -62.650 -56.767 1.00 30.19 70 LEU C N 1
ATOM 4319 C CA . LEU C 1 42 ? -64.925 -61.194 -56.786 1.00 29.38 70 LEU C CA 1
ATOM 4320 C C . LEU C 1 42 ? -64.771 -60.672 -58.208 1.00 30.63 70 LEU C C 1
ATOM 4321 O O . LEU C 1 42 ? -63.892 -61.121 -58.950 1.00 32.65 70 LEU C O 1
ATOM 4326 N N . SER C 1 43 ? -65.625 -59.723 -58.577 1.00 32.25 71 SER C N 1
ATOM 4327 C CA . SER C 1 43 ? -65.431 -58.948 -59.789 1.00 36.64 71 SER C CA 1
ATOM 4328 C C . SER C 1 43 ? -64.466 -57.793 -59.516 1.00 37.56 71 SER C C 1
ATOM 4329 O O . SER C 1 43 ? -64.131 -57.483 -58.369 1.00 39.84 71 SER C O 1
ATOM 4332 N N . ALA C 1 44 ? -64.007 -57.150 -60.586 1.00 38.18 72 ALA C N 1
ATOM 4333 C CA . ALA C 1 44 ? -63.032 -56.082 -60.431 1.00 36.20 72 ALA C CA 1
ATOM 4334 C C . ALA C 1 44 ? -63.165 -55.085 -61.570 1.00 42.76 72 ALA C C 1
ATOM 4335 O O . ALA C 1 44 ? -63.656 -55.407 -62.655 1.00 41.68 72 ALA C O 1
ATOM 4337 N N . GLU C 1 45 ? -62.726 -53.857 -61.290 1.00 39.99 73 GLU C N 1
ATOM 4338 C CA . GLU C 1 45 ? -62.573 -52.780 -62.263 1.00 42.14 73 GLU C CA 1
ATOM 4339 C C . GLU C 1 45 ? -63.902 -52.216 -62.758 1.00 45.15 73 GLU C C 1
ATOM 4340 O O . GLU C 1 45 ? -63.937 -51.519 -63.778 1.00 49.14 73 GLU C O 1
ATOM 4346 N N . ASN C 1 46 ? -65.001 -52.488 -62.056 1.00 45.60 74 ASN C N 1
ATOM 4347 C CA . ASN C 1 46 ? -66.256 -51.814 -62.364 1.00 41.87 74 ASN C CA 1
ATOM 4348 C C . ASN C 1 46 ? -66.131 -50.335 -62.023 1.00 39.43 74 ASN C C 1
ATOM 4349 O O . ASN C 1 46 ? -65.747 -49.977 -60.905 1.00 40.40 74 ASN C O 1
ATOM 4354 N N . ASP C 1 47 ? -66.431 -49.476 -62.995 1.00 38.25 75 ASP C N 1
ATOM 4355 C CA . ASP C 1 47 ? -66.367 -48.042 -62.758 1.00 39.52 75 ASP C CA 1
ATOM 4356 C C . ASP C 1 47 ? -67.360 -47.644 -61.672 1.00 40.72 75 ASP C C 1
ATOM 4357 O O . ASP C 1 47 ? -68.414 -48.265 -61.503 1.00 43.07 75 ASP C O 1
ATOM 4362 N N . PHE C 1 48 ? -67.002 -46.597 -60.920 1.00 36.62 76 PHE C N 1
ATOM 4363 C CA . PHE C 1 48 ? -67.858 -46.128 -59.835 1.00 38.53 76 PHE C CA 1
ATOM 4364 C C . PHE C 1 48 ? -69.268 -45.811 -60.316 1.00 39.15 76 PHE C C 1
ATOM 4365 O O . PHE C 1 48 ? -70.226 -45.909 -59.541 1.00 42.97 76 PHE C O 1
ATOM 4373 N N . SER C 1 49 ? -69.417 -45.441 -61.586 1.00 37.65 77 SER C N 1
ATOM 4374 C CA . SER C 1 49 ? -70.717 -45.086 -62.138 1.00 41.75 77 SER C CA 1
ATOM 4375 C C . SER C 1 49 ? -71.573 -46.296 -62.500 1.00 42.22 77 SER C C 1
ATOM 4376 O O . SER C 1 49 ? -72.747 -46.116 -62.842 1.00 39.51 77 SER C O 1
ATOM 4379 N N . SER C 1 50 ? -71.028 -47.511 -62.436 1.00 39.52 78 SER C N 1
ATOM 4380 C CA . SER C 1 50 ? -71.778 -48.715 -62.790 1.00 41.09 78 SER C CA 1
ATOM 4381 C C . SER C 1 50 ? -71.413 -49.865 -61.863 1.00 41.33 78 SER C C 1
ATOM 4382 O O . SER C 1 50 ? -71.292 -51.018 -62.289 1.00 50.87 78 SER C O 1
ATOM 4385 N N . ASP C 1 51 ? -71.235 -49.567 -60.580 1.00 38.10 79 ASP C N 1
ATOM 4386 C CA . ASP C 1 51 ? -70.929 -50.581 -59.582 1.00 37.30 79 ASP C CA 1
ATOM 4387 C C . ASP C 1 51 ? -72.230 -51.177 -59.054 1.00 40.08 79 ASP C C 1
ATOM 4388 O O . ASP C 1 51 ? -73.065 -50.457 -58.496 1.00 42.08 79 ASP C O 1
ATOM 4393 N N . SER C 1 52 ? -72.403 -52.486 -59.229 1.00 39.73 80 SER C N 1
ATOM 4394 C CA . SER C 1 52 ? -73.629 -53.175 -58.816 1.00 39.51 80 SER C CA 1
ATOM 4395 C C . SER C 1 52 ? -73.295 -54.606 -58.422 1.00 37.95 80 SER C C 1
ATOM 4396 O O . SER C 1 52 ? -73.526 -55.554 -59.182 1.00 35.48 80 SER C O 1
ATOM 4399 N N . PRO C 1 53 ? -72.760 -54.802 -57.219 1.00 35.55 81 PRO C N 1
ATOM 4400 C CA . PRO C 1 53 ? -72.341 -56.144 -56.805 1.00 36.88 81 PRO C CA 1
ATOM 4401 C C . PRO C 1 53 ? -73.522 -57.068 -56.554 1.00 35.54 81 PRO C C 1
ATOM 4402 O O . PRO C 1 53 ? -74.597 -56.643 -56.125 1.00 32.43 81 PRO C O 1
ATOM 4406 N N . GLU C 1 54 ? -73.302 -58.354 -56.824 1.00 34.12 82 GLU C N 1
ATOM 4407 C CA . GLU C 1 54 ? -74.297 -59.369 -56.509 1.00 37.23 82 GLU C CA 1
ATOM 4408 C C . GLU C 1 54 ? -74.343 -59.623 -55.005 1.00 34.49 82 GLU C C 1
ATOM 4409 O O . GLU C 1 54 ? -73.362 -59.417 -54.285 1.00 34.37 82 GLU C O 1
ATOM 4415 N N A ARG C 1 55 ? -75.509 -60.066 -54.525 0.63 32.44 83 ARG C N 1
ATOM 4416 N N B ARG C 1 55 ? -75.506 -60.094 -54.544 0.37 32.47 83 ARG C N 1
ATOM 4417 C CA A ARG C 1 55 ? -75.680 -60.258 -53.087 0.63 33.39 83 ARG C CA 1
ATOM 4418 C CA B ARG C 1 55 ? -75.741 -60.284 -53.117 0.37 33.33 83 ARG C CA 1
ATOM 4419 C C A ARG C 1 55 ? -74.720 -61.311 -52.550 0.63 32.48 83 ARG C C 1
ATOM 4420 C C B ARG C 1 55 ? -74.835 -61.358 -52.527 0.37 32.53 83 ARG C C 1
ATOM 4421 O O A ARG C 1 55 ? -74.153 -61.149 -51.464 0.63 32.03 83 ARG C O 1
ATOM 4422 O O B ARG C 1 55 ? -74.417 -61.249 -51.369 0.37 30.21 83 ARG C O 1
ATOM 4437 N N . LYS C 1 56 ? -74.510 -62.389 -53.305 1.00 34.63 84 LYS C N 1
ATOM 4438 C CA . LYS C 1 56 ? -73.646 -63.470 -52.848 1.00 30.80 84 LYS C CA 1
ATOM 4439 C C . LYS C 1 56 ? -72.169 -63.098 -52.844 1.00 32.28 84 LYS C C 1
ATOM 4440 O O . LYS C 1 56 ? -71.345 -63.921 -52.427 1.00 31.61 84 LYS C O 1
ATOM 4446 N N . MET C 1 57 ? -71.809 -61.894 -53.284 1.00 34.36 85 MET C N 1
ATOM 4447 C CA . MET C 1 57 ? -70.425 -61.444 -53.251 1.00 28.44 85 MET C CA 1
ATOM 4448 C C . MET C 1 57 ? -70.103 -60.606 -52.020 1.00 29.86 85 MET C C 1
ATOM 4449 O O . MET C 1 57 ? -68.925 -60.334 -51.765 1.00 31.47 85 MET C O 1
ATOM 4454 N N . LEU C 1 58 ? -71.109 -60.213 -51.245 1.00 31.59 86 LEU C N 1
ATOM 4455 C CA . LEU C 1 58 ? -70.930 -59.232 -50.180 1.00 28.09 86 LEU C CA 1
ATOM 4456 C C . LEU C 1 58 ? -71.006 -59.895 -48.812 1.00 27.49 86 LEU C C 1
ATOM 4457 O O . LEU C 1 58 ? -72.090 -60.346 -48.409 1.00 28.92 86 LEU C O 1
ATOM 4462 N N . PRO C 1 59 ? -69.901 -59.985 -48.069 1.00 25.47 87 PRO C N 1
ATOM 4463 C CA . PRO C 1 59 ? -69.985 -60.454 -46.681 1.00 28.07 87 PRO C CA 1
ATOM 4464 C C . PRO C 1 59 ? -70.815 -59.506 -45.828 1.00 28.76 87 PRO C C 1
ATOM 4465 O O . PRO C 1 59 ? -70.805 -58.288 -46.020 1.00 25.43 87 PRO C O 1
ATOM 4469 N N . CYS C 1 60 ? -71.539 -60.078 -44.871 1.00 26.82 88 CYS C N 1
ATOM 4470 C CA . CYS C 1 60 ? -72.425 -59.316 -44.005 1.00 26.38 88 CYS C CA 1
ATOM 4471 C C . CYS C 1 60 ? -72.075 -59.550 -42.542 1.00 29.48 88 CYS C C 1
ATOM 4472 O O . CYS C 1 60 ? -71.385 -60.511 -42.190 1.00 31.63 88 CYS C O 1
ATOM 4475 N N . TYR C 1 61 ? -72.558 -58.648 -41.690 1.00 30.57 89 TYR C N 1
ATOM 4476 C CA . TYR C 1 61 ? -72.389 -58.815 -40.255 1.00 26.06 89 TYR C CA 1
ATOM 4477 C C . TYR C 1 61 ? -73.258 -59.959 -39.751 1.00 23.86 89 TYR C C 1
ATOM 4478 O O . TYR C 1 61 ? -74.373 -60.174 -40.233 1.00 27.32 89 TYR C O 1
ATOM 4487 N N . SER C 1 62 ? -72.738 -60.699 -38.782 1.00 28.20 90 SER C N 1
ATOM 4488 C CA . SER C 1 62 ? -73.493 -61.736 -38.098 1.00 28.48 90 SER C CA 1
ATOM 4489 C C . SER C 1 62 ? -74.006 -61.187 -36.772 1.00 29.20 90 SER C C 1
ATOM 4490 O O . SER C 1 62 ? -73.369 -60.336 -36.146 1.00 28.43 90 SER C O 1
ATOM 4493 N N . THR C 1 63 ? -75.174 -61.670 -36.354 1.00 25.73 91 THR C N 1
ATOM 4494 C CA . THR C 1 63 ? -75.769 -61.203 -35.110 1.00 25.04 91 THR C CA 1
ATOM 4495 C C . THR C 1 63 ? -76.788 -62.224 -34.631 1.00 29.20 91 THR C C 1
ATOM 4496 O O . THR C 1 63 ? -77.333 -62.999 -35.423 1.00 31.36 91 THR C O 1
ATOM 4500 N N . ALA C 1 64 ? -77.030 -62.217 -33.322 1.00 26.99 92 ALA C N 1
ATOM 4501 C CA . ALA C 1 64 ? -78.039 -63.070 -32.718 1.00 25.89 92 ALA C CA 1
ATOM 4502 C C . ALA C 1 64 ? -78.499 -62.432 -31.418 1.00 30.74 92 ALA C C 1
ATOM 4503 O O . ALA C 1 64 ? -77.712 -61.801 -30.707 1.00 26.10 92 ALA C O 1
ATOM 4505 N N . ARG C 1 65 ? -79.788 -62.585 -31.126 1.00 28.84 93 ARG C N 1
ATOM 4506 C CA . ARG C 1 65 ? -80.364 -62.151 -29.861 1.00 28.16 93 ARG C CA 1
ATOM 4507 C C . ARG C 1 65 ? -80.590 -63.380 -28.989 1.00 31.39 93 ARG C C 1
ATOM 4508 O O . ARG C 1 65 ? -81.292 -64.311 -29.397 1.00 35.14 93 ARG C O 1
ATOM 4516 N N . ILE C 1 66 ? -79.993 -63.383 -27.804 1.00 30.23 94 ILE C N 1
ATOM 4517 C CA . ILE C 1 66 ? -80.070 -64.509 -26.878 1.00 33.07 94 ILE C CA 1
ATOM 4518 C C . ILE C 1 66 ? -81.064 -64.153 -25.777 1.00 35.40 94 ILE C C 1
ATOM 4519 O O . ILE C 1 66 ? -80.834 -63.178 -25.044 1.00 32.20 94 ILE C O 1
ATOM 4524 N N . PRO C 1 67 ? -82.164 -64.890 -25.630 1.00 39.73 95 PRO C N 1
ATOM 4525 C CA . PRO C 1 67 ? -83.080 -64.642 -24.510 1.00 31.51 95 PRO C CA 1
ATOM 4526 C C . PRO C 1 67 ? -82.505 -65.164 -23.201 1.00 33.74 95 PRO C C 1
ATOM 4527 O O . PRO C 1 67 ? -81.979 -66.277 -23.129 1.00 31.86 95 PRO C O 1
ATOM 4531 N N . LEU C 1 68 ? -82.613 -64.344 -22.163 1.00 34.68 96 LEU C N 1
ATOM 4532 C CA . LEU C 1 68 ? -82.087 -64.621 -20.837 1.00 34.60 96 LEU C CA 1
ATOM 4533 C C . LEU C 1 68 ? -83.214 -65.010 -19.882 1.00 36.40 96 LEU C C 1
ATOM 4534 O O . LEU C 1 68 ? -84.391 -64.764 -20.167 1.00 40.32 96 LEU C O 1
ATOM 4539 N N . PRO C 1 69 ? -82.896 -65.636 -18.745 1.00 37.51 97 PRO C N 1
ATOM 4540 C CA . PRO C 1 69 ? -83.956 -66.007 -17.797 1.00 42.00 97 PRO C CA 1
ATOM 4541 C C . PRO C 1 69 ? -84.684 -64.783 -17.260 1.00 42.56 97 PRO C C 1
ATOM 4542 O O . PRO C 1 69 ? -84.074 -63.763 -16.935 1.00 42.25 97 PRO C O 1
ATOM 4546 N N . ASN C 1 70 ? -86.006 -64.898 -17.171 1.00 57.23 98 ASN C N 1
ATOM 4547 C CA . ASN C 1 70 ? -86.835 -63.833 -16.616 1.00 54.31 98 ASN C CA 1
ATOM 4548 C C . ASN C 1 70 ? -86.605 -63.756 -15.111 1.00 50.55 98 ASN C C 1
ATOM 4549 O O . ASN C 1 70 ? -87.051 -64.633 -14.363 1.00 62.70 98 ASN C O 1
ATOM 4554 N N . LEU C 1 71 ? -85.906 -62.712 -14.661 1.00 52.78 99 LEU C N 1
ATOM 4555 C CA . LEU C 1 71 ? -85.499 -62.597 -13.265 1.00 47.86 99 LEU C CA 1
ATOM 4556 C C . LEU C 1 71 ? -86.426 -61.729 -12.423 1.00 50.45 99 LEU C C 1
ATOM 4557 O O . LEU C 1 71 ? -86.243 -61.667 -11.202 1.00 53.39 99 LEU C O 1
ATOM 4562 N N . ASN C 1 72 ? -87.401 -61.054 -13.030 1.00 53.68 100 ASN C N 1
ATOM 4563 C CA . ASN C 1 72 ? -88.368 -60.292 -12.253 1.00 60.31 100 ASN C CA 1
ATOM 4564 C C . ASN C 1 72 ? -89.558 -61.133 -11.814 1.00 73.35 100 ASN C C 1
ATOM 4565 O O . ASN C 1 72 ? -90.239 -60.751 -10.855 1.00 80.41 100 ASN C O 1
ATOM 4570 N N . GLU C 1 73 ? -89.812 -62.251 -12.498 1.00 72.75 101 GLU C N 1
ATOM 4571 C CA . GLU C 1 73 ? -90.773 -63.292 -12.102 1.00 80.78 101 GLU C CA 1
ATOM 4572 C C . GLU C 1 73 ? -91.984 -62.820 -11.290 1.00 86.29 101 GLU C C 1
ATOM 4573 O O . GLU C 1 73 ? -92.693 -61.893 -11.682 1.00 76.96 101 GLU C O 1
ATOM 4575 N N . ASN C 1 79 ? -88.413 -54.008 -6.557 1.00 61.26 107 ASN C N 1
ATOM 4576 C CA . ASN C 1 79 ? -87.456 -53.280 -7.383 1.00 72.49 107 ASN C CA 1
ATOM 4577 C C . ASN C 1 79 ? -87.041 -54.129 -8.581 1.00 69.97 107 ASN C C 1
ATOM 4578 O O . ASN C 1 79 ? -86.834 -55.335 -8.455 1.00 71.12 107 ASN C O 1
ATOM 4583 N N . LEU C 1 80 ? -86.916 -53.491 -9.741 1.00 60.24 108 LEU C N 1
ATOM 4584 C CA . LEU C 1 80 ? -86.665 -54.206 -10.983 1.00 52.40 108 LEU C CA 1
ATOM 4585 C C . LEU C 1 80 ? -85.194 -54.581 -11.117 1.00 48.19 108 LEU C C 1
ATOM 4586 O O . LEU C 1 80 ? -84.301 -53.849 -10.682 1.00 47.71 108 LEU C O 1
ATOM 4591 N N . LEU C 1 81 ? -84.953 -55.737 -11.733 1.00 51.81 109 LEU C N 1
ATOM 4592 C CA . LEU C 1 81 ? -83.612 -56.247 -11.969 1.00 41.94 109 LEU C CA 1
ATOM 4593 C C . LEU C 1 81 ? -83.366 -56.381 -13.466 1.00 34.56 109 LEU C C 1
ATOM 4594 O O . LEU C 1 81 ? -84.301 -56.550 -14.254 1.00 38.37 109 LEU C O 1
ATOM 4599 N N . MET C 1 82 ? -82.096 -56.302 -13.851 1.00 33.89 110 MET C N 1
ATOM 4600 C CA . MET C 1 82 ? -81.672 -56.534 -15.225 1.00 34.11 110 MET C CA 1
ATOM 4601 C C . MET C 1 82 ? -80.404 -57.375 -15.212 1.00 31.70 110 MET C C 1
ATOM 4602 O O . MET C 1 82 ? -79.599 -57.296 -14.280 1.00 28.13 110 MET C O 1
ATOM 4607 N N . TRP C 1 83 ? -80.235 -58.187 -16.251 1.00 31.61 111 TRP C N 1
ATOM 4608 C CA . TRP C 1 83 ? -78.987 -58.919 -16.415 1.00 30.98 111 TRP C CA 1
ATOM 4609 C C . TRP C 1 83 ? -77.891 -57.972 -16.883 1.00 34.60 111 TRP C C 1
ATOM 4610 O O . TRP C 1 83 ? -78.081 -57.206 -17.832 1.00 32.41 111 TRP C O 1
ATOM 4621 N N . GLU C 1 84 ? -76.748 -58.018 -16.205 1.00 31.37 112 GLU C N 1
ATOM 4622 C CA . GLU C 1 84 ? -75.616 -57.149 -16.496 1.00 28.84 112 GLU C CA 1
ATOM 4623 C C . GLU C 1 84 ? -74.466 -57.997 -17.023 1.00 32.40 112 GLU C C 1
ATOM 4624 O O . GLU C 1 84 ? -73.939 -58.849 -16.300 1.00 30.94 112 GLU C O 1
ATOM 4630 N N . ALA C 1 85 ? -74.086 -57.769 -18.278 1.00 32.64 113 ALA C N 1
ATOM 4631 C CA . ALA C 1 85 ? -72.983 -58.512 -18.874 1.00 31.00 113 ALA C CA 1
ATOM 4632 C C . ALA C 1 85 ? -71.660 -58.027 -18.295 1.00 30.67 113 ALA C C 1
ATOM 4633 O O . ALA C 1 85 ? -71.366 -56.828 -18.315 1.00 29.23 113 ALA C O 1
ATOM 4635 N N . VAL C 1 86 ? -70.863 -58.958 -17.778 1.00 28.65 114 VAL C N 1
ATOM 4636 C CA . VAL C 1 86 ? -69.670 -58.639 -17.003 1.00 28.00 114 VAL C CA 1
ATOM 4637 C C . VAL C 1 86 ? -68.394 -59.013 -17.753 1.00 28.66 114 VAL C C 1
ATOM 4638 O O . VAL C 1 86 ? -67.466 -58.210 -17.852 1.00 29.07 114 VAL C O 1
ATOM 4642 N N . THR C 1 87 ? -68.326 -60.234 -18.280 1.00 27.25 115 THR C N 1
ATOM 4643 C CA . THR C 1 87 ? -67.151 -60.700 -19.005 1.00 27.52 115 THR C CA 1
ATOM 4644 C C . THR C 1 87 ? -67.585 -61.462 -20.249 1.00 31.54 115 THR C C 1
ATOM 4645 O O . THR C 1 87 ? -68.703 -61.978 -20.331 1.00 31.66 115 THR C O 1
ATOM 4649 N N . VAL C 1 88 ? -66.676 -61.530 -21.221 1.00 27.21 116 VAL C N 1
ATOM 4650 C CA . VAL C 1 88 ? -66.882 -62.302 -22.441 1.00 28.15 116 VAL C CA 1
ATOM 4651 C C . VAL C 1 88 ? -65.579 -63.002 -22.804 1.00 28.54 116 VAL C C 1
ATOM 4652 O O . VAL C 1 88 ? -64.507 -62.389 -22.780 1.00 30.69 116 VAL C O 1
ATOM 4656 N N . GLN C 1 89 ? -65.671 -64.293 -23.105 1.00 26.86 117 GLN C N 1
ATOM 4657 C CA . GLN C 1 89 ? -64.599 -65.043 -23.743 1.00 29.13 117 GLN C CA 1
ATOM 4658 C C . GLN C 1 89 ? -65.012 -65.312 -25.182 1.00 28.58 117 GLN C C 1
ATOM 4659 O O . GLN C 1 89 ? -66.126 -65.786 -25.429 1.00 32.39 117 GLN C O 1
ATOM 4665 N N . THR C 1 90 ? -64.130 -64.999 -26.130 1.00 26.19 118 THR C N 1
ATOM 4666 C CA . THR C 1 90 ? -64.489 -65.128 -27.535 1.00 25.88 118 THR C CA 1
ATOM 4667 C C . THR C 1 90 ? -63.279 -65.593 -28.335 1.00 24.41 118 THR C C 1
ATOM 4668 O O . THR C 1 90 ? -62.129 -65.414 -27.926 1.00 29.39 118 THR C O 1
ATOM 4672 N N . GLU C 1 91 ? -63.559 -66.179 -29.498 1.00 25.77 119 GLU C N 1
ATOM 4673 C CA . GLU C 1 91 ? -62.570 -66.968 -30.217 1.00 25.77 119 GLU C CA 1
ATOM 4674 C C . GLU C 1 91 ? -63.092 -67.277 -31.616 1.00 28.72 119 GLU C C 1
ATOM 4675 O O . GLU C 1 91 ? -64.298 -67.455 -31.801 1.00 26.78 119 GLU C O 1
ATOM 4681 N N . VAL C 1 92 ? -62.189 -67.321 -32.593 1.00 28.34 120 VAL C N 1
ATOM 4682 C CA . VAL C 1 92 ? -62.546 -67.671 -33.967 1.00 25.98 120 VAL C CA 1
ATOM 4683 C C . VAL C 1 92 ? -62.388 -69.177 -34.135 1.00 27.09 120 VAL C C 1
ATOM 4684 O O . VAL C 1 92 ? -61.377 -69.753 -33.719 1.00 31.75 120 VAL C O 1
ATOM 4688 N N . ILE C 1 93 ? -63.385 -69.818 -34.741 1.00 29.58 121 ILE C N 1
ATOM 4689 C CA . ILE C 1 93 ? -63.475 -71.276 -34.780 1.00 27.78 121 ILE C CA 1
ATOM 4690 C C . ILE C 1 93 ? -63.020 -71.771 -36.145 1.00 23.37 121 ILE C C 1
ATOM 4691 O O . ILE C 1 93 ? -63.543 -71.340 -37.181 1.00 24.91 121 ILE C O 1
ATOM 4696 N N . GLY C 1 94 ? -62.054 -72.680 -36.144 1.00 23.21 122 GLY C N 1
ATOM 4697 C CA . GLY C 1 94 ? -61.612 -73.342 -37.346 1.00 24.09 122 GLY C CA 1
ATOM 4698 C C . GLY C 1 94 ? -60.432 -72.715 -38.048 1.00 26.78 122 GLY C C 1
ATOM 4699 O O . GLY C 1 94 ? -60.351 -72.804 -39.280 1.00 29.20 122 GLY C O 1
ATOM 4700 N N . ILE C 1 95 ? -59.509 -72.095 -37.307 1.00 21.05 123 ILE C N 1
ATOM 4701 C CA . ILE C 1 95 ? -58.402 -71.386 -37.939 1.00 27.03 123 ILE C CA 1
ATOM 4702 C C . ILE C 1 95 ? -57.449 -72.356 -38.630 1.00 25.38 123 ILE C C 1
ATOM 4703 O O . ILE C 1 95 ? -56.812 -72.003 -39.629 1.00 29.43 123 ILE C O 1
ATOM 4708 N N . THR C 1 96 ? -57.342 -73.589 -38.134 1.00 25.75 124 THR C N 1
ATOM 4709 C CA . THR C 1 96 ? -56.415 -74.546 -38.726 1.00 28.00 124 THR C CA 1
ATOM 4710 C C . THR C 1 96 ? -56.911 -75.110 -40.049 1.00 28.38 124 THR C C 1
ATOM 4711 O O . THR C 1 96 ? -56.137 -75.775 -40.745 1.00 31.76 124 THR C O 1
ATOM 4715 N N . SER C 1 97 ? -58.175 -74.872 -40.407 1.00 29.37 125 SER C N 1
ATOM 4716 C CA . SER C 1 97 ? -58.686 -75.342 -41.688 1.00 27.42 125 SER C CA 1
ATOM 4717 C C . SER C 1 97 ? -57.970 -74.694 -42.866 1.00 27.47 125 SER C C 1
ATOM 4718 O O . SER C 1 97 ? -58.011 -75.240 -43.973 1.00 31.24 125 SER C O 1
ATOM 4721 N N . MET C 1 98 ? -57.318 -73.550 -42.653 1.00 25.58 126 MET C N 1
ATOM 4722 C CA . MET C 1 98 ? -56.542 -72.897 -43.700 1.00 26.13 126 MET C CA 1
ATOM 4723 C C . MET C 1 98 ? -55.210 -73.586 -43.970 1.00 28.70 126 MET C C 1
ATOM 4724 O O . MET C 1 98 ? -54.456 -73.125 -44.835 1.00 26.07 126 MET C O 1
ATOM 4729 N N . LEU C 1 99 ? -54.899 -74.662 -43.252 1.00 26.65 127 LEU C N 1
ATOM 4730 C CA . LEU C 1 99 ? -53.744 -75.494 -43.554 1.00 26.61 127 LEU C CA 1
ATOM 4731 C C . LEU C 1 99 ? -54.044 -76.535 -44.623 1.00 28.43 127 LEU C C 1
ATOM 4732 O O . LEU C 1 99 ? -53.164 -77.336 -44.955 1.00 25.31 127 LEU C O 1
ATOM 4737 N N . ASN C 1 100 ? -55.264 -76.549 -45.153 1.00 26.87 128 ASN C N 1
ATOM 4738 C CA . ASN C 1 100 ? -55.601 -77.350 -46.327 1.00 28.33 128 ASN C CA 1
ATOM 4739 C C . ASN C 1 100 ? -55.160 -76.567 -47.559 1.00 30.49 128 ASN C C 1
ATOM 4740 O O . ASN C 1 100 ? -55.839 -75.635 -47.994 1.00 26.48 128 ASN C O 1
ATOM 4745 N N . LEU C 1 101 ? -54.014 -76.942 -48.126 1.00 29.00 129 LEU C N 1
ATOM 4746 C CA . LEU C 1 101 ? -53.504 -76.316 -49.339 1.00 29.36 129 LEU C CA 1
ATOM 4747 C C . LEU C 1 101 ? -53.562 -77.247 -50.543 1.00 34.14 129 LEU C C 1
ATOM 4748 O O . LEU C 1 101 ? -53.047 -76.899 -51.611 1.00 30.99 129 LEU C O 1
ATOM 4753 N N . HIS C 1 102 ? -54.174 -78.423 -50.393 1.00 30.78 130 HIS C N 1
ATOM 4754 C CA . HIS C 1 102 ? -54.307 -79.386 -51.476 1.00 33.33 130 HIS C CA 1
ATOM 4755 C C . HIS C 1 102 ? -55.639 -79.290 -52.206 1.00 37.28 130 HIS C C 1
ATOM 4756 O O . HIS C 1 102 ? -55.831 -80.000 -53.198 1.00 37.89 130 HIS C O 1
ATOM 4763 N N . ALA C 1 103 ? -56.555 -78.441 -51.748 1.00 31.34 131 ALA C N 1
ATOM 4764 C CA . ALA C 1 103 ? -57.894 -78.352 -52.317 1.00 32.87 131 ALA C CA 1
ATOM 4765 C C . ALA C 1 103 ? -58.126 -76.983 -52.938 1.00 33.53 131 ALA C C 1
ATOM 4766 O O . ALA C 1 103 ? -57.937 -75.957 -52.278 1.00 37.93 131 ALA C O 1
ATOM 4768 N N . GLY C 1 104 ? -58.521 -76.975 -54.208 1.00 29.74 132 GLY C N 1
ATOM 4769 C CA . GLY C 1 104 ? -59.114 -75.811 -54.838 1.00 32.31 132 GLY C CA 1
ATOM 4770 C C . GLY C 1 104 ? -58.243 -74.595 -55.091 1.00 30.78 132 GLY C C 1
ATOM 4771 O O . GLY C 1 104 ? -58.554 -73.801 -55.984 1.00 32.38 132 GLY C O 1
ATOM 4772 N N . SER C 1 105 ? -57.167 -74.421 -54.330 1.00 31.30 133 SER C N 1
ATOM 4773 C CA . SER C 1 105 ? -56.381 -73.196 -54.405 1.00 29.67 133 SER C CA 1
ATOM 4774 C C . SER C 1 105 ? -55.291 -73.290 -55.468 1.00 36.14 133 SER C C 1
ATOM 4775 O O . SER C 1 105 ? -54.754 -74.365 -55.748 1.00 37.88 133 SER C O 1
ATOM 4778 N N . GLN C 1 106 ? -54.975 -72.138 -56.059 1.00 33.67 134 GLN C N 1
ATOM 4779 C CA . GLN C 1 106 ? -53.962 -72.060 -57.103 1.00 34.34 134 GLN C CA 1
ATOM 4780 C C . GLN C 1 106 ? -52.579 -72.375 -56.545 1.00 33.48 134 GLN C C 1
ATOM 4781 O O . GLN C 1 106 ? -52.239 -71.986 -55.424 1.00 31.75 134 GLN C O 1
ATOM 4787 N N . LYS C 1 107 ? -51.777 -73.082 -57.337 1.00 32.67 135 LYS C N 1
ATOM 4788 C CA . LYS C 1 107 ? -50.438 -73.455 -56.901 1.00 32.30 135 LYS C CA 1
ATOM 4789 C C . LYS C 1 107 ? -49.539 -72.226 -56.834 1.00 32.57 135 LYS C C 1
ATOM 4790 O O . LYS C 1 107 ? -49.602 -71.341 -57.693 1.00 36.25 135 LYS C O 1
ATOM 4796 N N . VAL C 1 108 ? -48.705 -72.170 -55.792 1.00 32.45 136 VAL C N 1
ATOM 4797 C CA . VAL C 1 108 ? -47.850 -71.004 -55.584 1.00 34.77 136 VAL C CA 1
ATOM 4798 C C . VAL C 1 108 ? -46.811 -70.895 -56.693 1.00 29.53 136 VAL C C 1
ATOM 4799 O O . VAL C 1 108 ? -46.330 -69.797 -57.001 1.00 28.09 136 VAL C O 1
ATOM 4803 N N . HIS C 1 109 ? -46.455 -72.019 -57.306 1.00 32.09 137 HIS C N 1
ATOM 4804 C CA . HIS C 1 109 ? -45.535 -72.073 -58.434 1.00 33.43 137 HIS C CA 1
ATOM 4805 C C . HIS C 1 109 ? -45.568 -73.494 -58.976 1.00 37.86 137 HIS C C 1
ATOM 4806 O O . HIS C 1 109 ? -46.235 -74.371 -58.423 1.00 34.92 137 HIS C O 1
ATOM 4813 N N . GLU C 1 110 ? -44.848 -73.706 -60.073 1.00 39.68 138 GLU C N 1
ATOM 4814 C CA . GLU C 1 110 ? -44.800 -75.023 -60.691 1.00 40.06 138 GLU C CA 1
ATOM 4815 C C . GLU C 1 110 ? -44.265 -76.049 -59.699 1.00 37.42 138 GLU C C 1
ATOM 4816 O O . GLU C 1 110 ? -43.151 -75.905 -59.187 1.00 37.20 138 GLU C O 1
ATOM 4822 N N . HIS C 1 111 ? -45.080 -77.068 -59.419 1.00 35.46 139 HIS C N 1
ATOM 4823 C CA . HIS C 1 111 ? -44.843 -78.212 -58.536 1.00 33.21 139 HIS C CA 1
ATOM 4824 C C . HIS C 1 111 ? -45.049 -77.878 -57.061 1.00 35.77 139 HIS C C 1
ATOM 4825 O O . HIS C 1 111 ? -44.891 -78.773 -56.223 1.00 30.09 139 HIS C O 1
ATOM 4832 N N . GLY C 1 112 ? -45.400 -76.641 -56.708 1.00 31.66 140 GLY C N 1
ATOM 4833 C CA . GLY C 1 112 ? -45.596 -76.277 -55.321 1.00 28.18 140 GLY C CA 1
ATOM 4834 C C . GLY C 1 112 ? -47.011 -76.551 -54.835 1.00 32.61 140 GLY C C 1
ATOM 4835 O O . GLY C 1 112 ? -47.887 -77.000 -55.573 1.00 29.01 140 GLY C O 1
ATOM 4836 N N . GLY C 1 113 ? -47.225 -76.266 -53.551 1.00 28.77 141 GLY C N 1
ATOM 4837 C CA . GLY C 1 113 ? -48.533 -76.407 -52.951 1.00 27.94 141 GLY C CA 1
ATOM 4838 C C . GLY C 1 113 ? -49.457 -75.253 -53.297 1.00 30.55 141 GLY C C 1
ATOM 4839 O O . GLY C 1 113 ? -49.102 -74.315 -54.012 1.00 28.82 141 GLY C O 1
ATOM 4840 N N . GLY C 1 114 ? -50.677 -75.331 -52.766 1.00 29.57 142 GLY C N 1
ATOM 4841 C CA . GLY C 1 114 ? -51.663 -74.308 -53.036 1.00 26.06 142 GLY C CA 1
ATOM 4842 C C . GLY C 1 114 ? -51.353 -73.000 -52.333 1.00 30.66 142 GLY C C 1
ATOM 4843 O O . GLY C 1 114 ? -50.588 -72.935 -51.367 1.00 28.22 142 GLY C O 1
ATOM 4844 N N . LYS C 1 115 ? -51.968 -71.933 -52.834 1.00 34.06 143 LYS C N 1
ATOM 4845 C CA . LYS C 1 115 ? -51.745 -70.603 -52.280 1.00 29.30 143 LYS C CA 1
ATOM 4846 C C . LYS C 1 115 ? -52.580 -70.427 -51.018 1.00 27.61 143 LYS C C 1
ATOM 4847 O O . LYS C 1 115 ? -53.804 -70.605 -51.068 1.00 27.57 143 LYS C O 1
ATOM 4853 N N . PRO C 1 116 ? -51.970 -70.095 -49.881 1.00 29.88 144 PRO C N 1
ATOM 4854 C CA . PRO C 1 116 ? -52.747 -69.923 -48.653 1.00 29.51 144 PRO C CA 1
ATOM 4855 C C . PRO C 1 116 ? -53.709 -68.754 -48.751 1.00 29.50 144 PRO C C 1
ATOM 4856 O O . PRO C 1 116 ? -53.489 -67.792 -49.493 1.00 28.35 144 PRO C O 1
ATOM 4860 N N . ILE C 1 117 ? -54.798 -68.859 -47.986 1.00 29.42 145 ILE C N 1
ATOM 4861 C CA . ILE C 1 117 ? -55.721 -67.740 -47.845 1.00 27.19 145 ILE C CA 1
ATOM 4862 C C . ILE C 1 117 ? -54.979 -66.556 -47.243 1.00 26.66 145 ILE C C 1
ATOM 4863 O O . ILE C 1 117 ? -54.316 -66.680 -46.203 1.00 28.04 145 ILE C O 1
ATOM 4868 N N . GLN C 1 118 ? -55.075 -65.407 -47.907 1.00 28.00 146 GLN C N 1
ATOM 4869 C CA . GLN C 1 118 ? -54.415 -64.200 -47.444 1.00 31.19 146 GLN C CA 1
ATOM 4870 C C . GLN C 1 118 ? -55.127 -63.009 -48.062 1.00 30.09 146 GLN C C 1
ATOM 4871 O O . GLN C 1 118 ? -55.997 -63.151 -48.935 1.00 31.58 146 GLN C O 1
ATOM 4877 N N . GLY C 1 119 ? -54.732 -61.827 -47.603 1.00 30.70 147 GLY C N 1
ATOM 4878 C CA . GLY C 1 119 ? -55.278 -60.582 -48.098 1.00 29.40 147 GLY C CA 1
ATOM 4879 C C . GLY C 1 119 ? -55.951 -59.794 -46.990 1.00 27.04 147 GLY C C 1
ATOM 4880 O O . GLY C 1 119 ? -55.761 -60.049 -45.794 1.00 30.98 147 GLY C O 1
ATOM 4881 N N . SER C 1 120 ? -56.754 -58.811 -47.412 1.00 25.54 148 SER C N 1
ATOM 4882 C CA . SER C 1 120 ? -57.485 -57.967 -46.481 1.00 26.31 148 SER C CA 1
ATOM 4883 C C . SER C 1 120 ? -58.402 -58.808 -45.603 1.00 28.09 148 SER C C 1
ATOM 4884 O O . SER C 1 120 ? -59.001 -59.789 -46.052 1.00 30.68 148 SER C O 1
ATOM 4887 N N . ASN C 1 121 ? -58.505 -58.421 -44.335 1.00 26.11 149 ASN C N 1
ATOM 4888 C CA . ASN C 1 121 ? -59.343 -59.145 -43.393 1.00 30.96 149 ASN C CA 1
ATOM 4889 C C . ASN C 1 121 ? -59.895 -58.175 -42.357 1.00 26.64 149 ASN C C 1
ATOM 4890 O O . ASN C 1 121 ? -59.410 -57.050 -42.198 1.00 23.35 149 ASN C O 1
ATOM 4895 N N . PHE C 1 122 ? -60.935 -58.629 -41.663 1.00 26.10 150 PHE C N 1
ATOM 4896 C CA . PHE C 1 122 ? -61.643 -57.837 -40.669 1.00 25.78 150 PHE C CA 1
ATOM 4897 C C . PHE C 1 122 ? -62.152 -58.777 -39.589 1.00 23.90 150 PHE C C 1
ATOM 4898 O O . PHE C 1 122 ? -62.829 -59.764 -39.893 1.00 25.04 150 PHE C O 1
ATOM 4906 N N . HIS C 1 123 ? -61.824 -58.472 -38.338 1.00 25.77 151 HIS C N 1
ATOM 4907 C CA . HIS C 1 123 ? -62.218 -59.297 -37.206 1.00 25.52 151 HIS C CA 1
ATOM 4908 C C . HIS C 1 123 ? -62.837 -58.405 -36.144 1.00 27.30 151 HIS C C 1
ATOM 4909 O O . HIS C 1 123 ? -62.216 -57.433 -35.704 1.00 27.21 151 HIS C O 1
ATOM 4916 N N . PHE C 1 124 ? -64.058 -58.742 -35.740 1.00 24.53 152 PHE C N 1
ATOM 4917 C CA . PHE C 1 124 ? -64.904 -57.816 -35.007 1.00 21.33 152 PHE C CA 1
ATOM 4918 C C . PHE C 1 124 ? -65.935 -58.601 -34.214 1.00 23.89 152 PHE C C 1
ATOM 4919 O O . PHE C 1 124 ? -66.492 -59.578 -34.714 1.00 26.36 152 PHE C O 1
ATOM 4927 N N . PHE C 1 125 ? -66.180 -58.166 -32.980 1.00 25.35 153 PHE C N 1
ATOM 4928 C CA . PHE C 1 125 ? -67.268 -58.718 -32.187 1.00 24.38 153 PHE C CA 1
ATOM 4929 C C . PHE C 1 125 ? -67.808 -57.631 -31.270 1.00 24.68 153 PHE C C 1
ATOM 4930 O O . PHE C 1 125 ? -67.136 -56.636 -30.987 1.00 24.27 153 PHE C O 1
ATOM 4938 N N . ALA C 1 126 ? -69.041 -57.832 -30.813 1.00 22.16 154 ALA C N 1
ATOM 4939 C CA . ALA C 1 126 ? -69.695 -56.887 -29.923 1.00 23.10 154 ALA C CA 1
ATOM 4940 C C . ALA C 1 126 ? -70.644 -57.641 -29.005 1.00 25.97 154 ALA C C 1
ATOM 4941 O O . ALA C 1 126 ? -71.229 -58.657 -29.390 1.00 25.36 154 ALA C O 1
ATOM 4943 N N . VAL C 1 127 ? -70.782 -57.134 -27.782 1.00 24.26 155 VAL C N 1
ATOM 4944 C CA . VAL C 1 127 ? -71.725 -57.654 -26.799 1.00 24.40 155 VAL C CA 1
ATOM 4945 C C . VAL C 1 127 ? -72.491 -56.473 -26.227 1.00 24.78 155 VAL C C 1
ATOM 4946 O O . VAL C 1 127 ? -71.891 -55.447 -25.888 1.00 22.72 155 VAL C O 1
ATOM 4950 N N . GLY C 1 128 ? -73.809 -56.610 -26.119 1.00 23.29 156 GLY C N 1
ATOM 4951 C CA . GLY C 1 128 ? -74.592 -55.510 -25.592 1.00 24.04 156 GLY C CA 1
ATOM 4952 C C . GLY C 1 128 ? -75.979 -55.947 -25.185 1.00 30.67 156 GLY C C 1
ATOM 4953 O O . GLY C 1 128 ? -76.445 -57.037 -25.524 1.00 24.62 156 GLY C O 1
ATOM 4954 N N . GLY C 1 129 ? -76.632 -55.067 -24.432 1.00 32.04 157 GLY C N 1
ATOM 4955 C CA . GLY C 1 129 ? -78.023 -55.204 -24.061 1.00 28.11 157 GLY C CA 1
ATOM 4956 C C . GLY C 1 129 ? -78.989 -54.592 -25.046 1.00 32.13 157 GLY C C 1
ATOM 4957 O O . GLY C 1 129 ? -80.205 -54.681 -24.853 1.00 31.55 157 GLY C O 1
ATOM 4958 N N . ASP C 1 130 ? -78.473 -53.961 -26.091 1.00 29.95 158 ASP C N 1
ATOM 4959 C CA . ASP C 1 130 ? -79.220 -53.418 -27.212 1.00 26.64 158 ASP C CA 1
ATOM 4960 C C . ASP C 1 130 ? -78.629 -53.986 -28.490 1.00 30.95 158 ASP C C 1
ATOM 4961 O O . ASP C 1 130 ? -77.524 -54.541 -28.474 1.00 28.54 158 ASP C O 1
ATOM 4966 N N . PRO C 1 131 ? -79.336 -53.880 -29.615 1.00 28.29 159 PRO C N 1
ATOM 4967 C CA . PRO C 1 131 ? -78.701 -54.214 -30.892 1.00 25.92 159 PRO C CA 1
ATOM 4968 C C . PRO C 1 131 ? -77.544 -53.265 -31.164 1.00 28.18 159 PRO C C 1
ATOM 4969 O O . PRO C 1 131 ? -77.563 -52.101 -30.760 1.00 30.15 159 PRO C O 1
ATOM 4973 N N . LEU C 1 132 ? -76.520 -53.779 -31.839 1.00 27.90 160 LEU C N 1
ATOM 4974 C CA . LEU C 1 132 ? -75.397 -52.934 -32.220 1.00 27.01 160 LEU C CA 1
ATOM 4975 C C . LEU C 1 132 ? -75.874 -51.794 -33.111 1.00 30.52 160 LEU C C 1
ATOM 4976 O O . LEU C 1 132 ? -76.611 -52.008 -34.079 1.00 31.51 160 LEU C O 1
ATOM 4981 N N . GLU C 1 133 ? -75.467 -50.578 -32.767 1.00 26.15 161 GLU C N 1
ATOM 4982 C CA . GLU C 1 133 ? -75.807 -49.386 -33.528 1.00 25.81 161 GLU C CA 1
ATOM 4983 C C . GLU C 1 133 ? -74.701 -49.096 -34.532 1.00 30.03 161 GLU C C 1
ATOM 4984 O O . GLU C 1 133 ? -73.518 -49.106 -34.179 1.00 30.64 161 GLU C O 1
ATOM 4990 N N . MET C 1 134 ? -75.090 -48.828 -35.776 1.00 25.80 162 MET C N 1
ATOM 4991 C CA . MET C 1 134 ? -74.139 -48.763 -36.874 1.00 25.39 162 MET C CA 1
ATOM 4992 C C . MET C 1 134 ? -74.301 -47.481 -37.676 1.00 28.80 162 MET C C 1
ATOM 4993 O O . MET C 1 134 ? -75.389 -46.906 -37.766 1.00 32.37 162 MET C O 1
ATOM 4998 N N . GLN C 1 135 ? -73.188 -47.056 -38.267 1.00 27.29 163 GLN C N 1
ATOM 4999 C CA . GLN C 1 135 ? -73.095 -45.847 -39.069 1.00 25.68 163 GLN C CA 1
ATOM 5000 C C . GLN C 1 135 ? -72.604 -46.223 -40.460 1.00 27.97 163 GLN C C 1
ATOM 5001 O O . GLN C 1 135 ? -71.622 -46.952 -40.601 1.00 23.39 163 GLN C O 1
ATOM 5007 N N . GLY C 1 136 ? -73.289 -45.718 -41.486 1.00 24.31 164 GLY C N 1
ATOM 5008 C CA . GLY C 1 136 ? -72.993 -46.081 -42.860 1.00 25.66 164 GLY C CA 1
ATOM 5009 C C . GLY C 1 136 ? -71.926 -45.211 -43.476 1.00 26.61 164 GLY C C 1
ATOM 5010 O O . GLY C 1 136 ? -72.017 -43.984 -43.432 1.00 26.34 164 GLY C O 1
ATOM 5011 N N . VAL C 1 137 ? -70.903 -45.855 -44.040 1.00 24.24 165 VAL C N 1
ATOM 5012 C CA . VAL C 1 137 ? -69.879 -45.193 -44.839 1.00 27.87 165 VAL C CA 1
ATOM 5013 C C . VAL C 1 137 ? -69.633 -46.056 -46.067 1.00 26.00 165 VAL C C 1
ATOM 5014 O O . VAL C 1 137 ? -69.549 -47.285 -45.966 1.00 27.57 165 VAL C O 1
ATOM 5018 N N . LEU C 1 138 ? -69.517 -45.416 -47.228 1.00 24.28 166 LEU C N 1
ATOM 5019 C CA . LEU C 1 138 ? -69.432 -46.114 -48.503 1.00 25.53 166 LEU C CA 1
ATOM 5020 C C . LEU C 1 138 ? -68.145 -45.751 -49.228 1.00 30.31 166 LEU C C 1
ATOM 5021 O O . LEU C 1 138 ? -67.720 -44.592 -49.220 1.00 28.81 166 LEU C O 1
ATOM 5026 N N . MET C 1 139 ? -67.524 -46.757 -49.846 1.00 30.41 167 MET C N 1
ATOM 5027 C CA . MET C 1 139 ? -66.416 -46.498 -50.760 1.00 28.93 167 MET C CA 1
ATOM 5028 C C . MET C 1 139 ? -66.877 -45.644 -51.935 1.00 29.03 167 MET C C 1
ATOM 5029 O O . MET C 1 139 ? -66.201 -44.688 -52.333 1.00 26.16 167 MET C O 1
ATOM 5034 N N . ASN C 1 140 ? -68.042 -45.974 -52.490 1.00 26.76 168 ASN C N 1
ATOM 5035 C CA . ASN C 1 140 ? -68.586 -45.312 -53.671 1.00 29.20 168 ASN C CA 1
ATOM 5036 C C . ASN C 1 140 ? -70.089 -45.169 -53.471 1.00 31.10 168 ASN C C 1
ATOM 5037 O O . ASN C 1 140 ? -70.813 -46.170 -53.479 1.00 35.53 168 ASN C O 1
ATOM 5042 N N . TYR C 1 141 ? -70.559 -43.930 -53.294 1.00 31.37 169 TYR C N 1
ATOM 5043 C CA . TYR C 1 141 ? -71.970 -43.710 -52.992 1.00 30.10 169 TYR C CA 1
ATOM 5044 C C . TYR C 1 141 ? -72.878 -44.112 -54.146 1.00 33.60 169 TYR C C 1
ATOM 5045 O O . TYR C 1 141 ? -74.060 -44.396 -53.918 1.00 33.22 169 TYR C O 1
ATOM 5054 N N . ARG C 1 142 ? -72.359 -44.147 -55.374 1.00 34.90 170 ARG C N 1
ATOM 5055 C CA . ARG C 1 142 ? -73.159 -44.506 -56.538 1.00 34.62 170 ARG C CA 1
ATOM 5056 C C . ARG C 1 142 ? -73.370 -46.008 -56.688 1.00 34.08 170 ARG C C 1
ATOM 5057 O O . ARG C 1 142 ? -74.004 -46.428 -57.661 1.00 35.88 170 ARG C O 1
ATOM 5065 N N . THR C 1 143 ? -72.868 -46.819 -55.759 1.00 35.25 171 THR C N 1
ATOM 5066 C CA . THR C 1 143 ? -73.039 -48.263 -55.860 1.00 33.24 171 THR C CA 1
ATOM 5067 C C . THR C 1 143 ? -74.511 -48.637 -55.742 1.00 34.18 171 THR C C 1
ATOM 5068 O O . THR C 1 143 ? -75.221 -48.149 -54.859 1.00 36.26 171 THR C O 1
ATOM 5072 N N . LYS C 1 144 ? -74.966 -49.498 -56.646 1.00 34.37 172 LYS C N 1
ATOM 5073 C CA . LYS C 1 144 ? -76.298 -50.086 -56.569 1.00 32.72 172 LYS C CA 1
ATOM 5074 C C . LYS C 1 144 ? -76.170 -51.386 -55.788 1.00 34.23 172 LYS C C 1
ATOM 5075 O O . LYS C 1 144 ? -75.701 -52.397 -56.312 1.00 37.16 172 LYS C O 1
ATOM 5081 N N . TYR C 1 145 ? -76.574 -51.361 -54.531 1.00 31.45 173 TYR C N 1
ATOM 5082 C CA . TYR C 1 145 ? -76.514 -52.585 -53.752 1.00 33.63 173 TYR C CA 1
ATOM 5083 C C . TYR C 1 145 ? -77.754 -53.435 -54.018 1.00 34.17 173 TYR C C 1
ATOM 5084 O O . TYR C 1 145 ? -78.833 -52.904 -54.286 1.00 35.63 173 TYR C O 1
ATOM 5093 N N . PRO C 1 146 ? -77.620 -54.756 -53.958 1.00 33.37 174 PRO C N 1
ATOM 5094 C CA . PRO C 1 146 ? -78.645 -55.645 -54.504 1.00 32.13 174 PRO C CA 1
ATOM 5095 C C . PRO C 1 146 ? -79.802 -55.890 -53.543 1.00 30.59 174 PRO C C 1
ATOM 5096 O O . PRO C 1 146 ? -79.753 -55.550 -52.358 1.00 27.56 174 PRO C O 1
ATOM 5100 N N . GLU C 1 147 ? -80.852 -56.497 -54.093 1.00 33.43 175 GLU C N 1
ATOM 5101 C CA . GLU C 1 147 ? -81.981 -56.942 -53.292 1.00 35.62 175 GLU C CA 1
ATOM 5102 C C . GLU C 1 147 ? -81.512 -57.919 -52.221 1.00 36.60 175 GLU C C 1
ATOM 5103 O O . GLU C 1 147 ? -80.638 -58.754 -52.461 1.00 34.85 175 GLU C O 1
ATOM 5109 N N . GLY C 1 148 ? -82.090 -57.804 -51.029 1.00 35.26 176 GLY C N 1
ATOM 5110 C CA . GLY C 1 148 ? -81.733 -58.666 -49.926 1.00 29.61 176 GLY C CA 1
ATOM 5111 C C . GLY C 1 148 ? -80.711 -58.096 -48.966 1.00 34.00 176 GLY C C 1
ATOM 5112 O O . GLY C 1 148 ? -80.507 -58.676 -47.891 1.00 31.04 176 GLY C O 1
ATOM 5113 N N . THR C 1 149 ? -80.058 -56.994 -49.318 1.00 28.87 177 THR C N 1
ATOM 5114 C CA . THR C 1 149 ? -79.138 -56.308 -48.427 1.00 32.95 177 THR C CA 1
ATOM 5115 C C . THR C 1 149 ? -79.779 -55.029 -47.900 1.00 29.63 177 THR C C 1
ATOM 5116 O O . THR C 1 149 ? -80.750 -54.515 -48.460 1.00 30.76 177 THR C O 1
ATOM 5120 N N . ILE C 1 150 ? -79.229 -54.527 -46.800 1.00 31.62 178 ILE C N 1
ATOM 5121 C CA . ILE C 1 150 ? -79.651 -53.265 -46.206 1.00 33.05 178 ILE C CA 1
ATOM 5122 C C . ILE C 1 150 ? -78.436 -52.349 -46.190 1.00 30.96 178 ILE C C 1
ATOM 5123 O O . ILE C 1 150 ? -77.475 -52.590 -45.447 1.00 28.36 178 ILE C O 1
ATOM 5128 N N . THR C 1 151 ? -78.473 -51.312 -47.012 1.00 31.54 179 THR C N 1
ATOM 5129 C CA . THR C 1 151 ? -77.381 -50.367 -47.195 1.00 30.47 179 THR C CA 1
ATOM 5130 C C . THR C 1 151 ? -77.935 -48.955 -47.091 1.00 29.55 179 THR C C 1
ATOM 5131 O O . THR C 1 151 ? -79.153 -48.757 -47.123 1.00 33.99 179 THR C O 1
ATOM 5135 N N . PRO C 1 152 ? -77.068 -47.948 -46.945 1.00 30.28 180 PRO C N 1
ATOM 5136 C CA . PRO C 1 152 ? -77.550 -46.583 -46.680 1.00 31.14 180 PRO C CA 1
ATOM 5137 C C . PRO C 1 152 ? -78.614 -46.093 -47.656 1.00 32.42 180 PRO C C 1
ATOM 5138 O O . PRO C 1 152 ? -78.487 -46.230 -48.875 1.00 31.59 180 PRO C O 1
ATOM 5142 N N . LYS C 1 153 ? -79.667 -45.502 -47.095 1.00 33.79 181 LYS C N 1
ATOM 5143 C CA . LYS C 1 153 ? -80.761 -44.945 -47.876 1.00 35.41 181 LYS C CA 1
ATOM 5144 C C . LYS C 1 153 ? -80.424 -43.526 -48.316 1.00 35.29 181 LYS C C 1
ATOM 5145 O O . LYS C 1 153 ? -79.841 -42.749 -47.555 1.00 32.54 181 LYS C O 1
ATOM 5151 N N . ASN C 1 154 ? -80.798 -43.196 -49.549 1.00 32.76 182 ASN C N 1
ATOM 5152 C CA . ASN C 1 154 ? -80.531 -41.889 -50.143 1.00 31.51 182 ASN C CA 1
ATOM 5153 C C . ASN C 1 154 ? -79.055 -41.504 -50.054 1.00 36.28 182 ASN C C 1
ATOM 5154 O O . ASN C 1 154 ? -78.713 -40.465 -49.459 1.00 33.12 182 ASN C O 1
ATOM 5159 N N . PRO C 1 155 ? -78.148 -42.294 -50.627 1.00 36.95 183 PRO C N 1
ATOM 5160 C CA . PRO C 1 155 ? -76.721 -41.976 -50.505 1.00 32.32 183 PRO C CA 1
ATOM 5161 C C . PRO C 1 155 ? -76.339 -40.786 -51.370 1.00 31.21 183 PRO C C 1
ATOM 5162 O O . PRO C 1 155 ? -76.817 -40.628 -52.497 1.00 33.69 183 PRO C O 1
ATOM 5166 N N . THR C 1 156 ? -75.473 -39.938 -50.822 1.00 29.00 184 THR C N 1
ATOM 5167 C CA . THR C 1 156 ? -74.886 -38.811 -51.536 1.00 31.66 184 THR C CA 1
ATOM 5168 C C . THR C 1 156 ? -73.371 -38.893 -51.407 1.00 29.67 184 THR C C 1
ATOM 5169 O O . THR C 1 156 ? -72.832 -39.799 -50.768 1.00 32.33 184 THR C O 1
ATOM 5173 N N . ALA C 1 157 ? -72.675 -37.925 -52.005 1.00 29.88 185 ALA C N 1
ATOM 5174 C CA . ALA C 1 157 ? -71.217 -37.954 -51.990 1.00 31.30 185 ALA C CA 1
ATOM 5175 C C . ALA C 1 157 ? -70.651 -37.864 -50.580 1.00 32.12 185 ALA C C 1
ATOM 5176 O O . ALA C 1 157 ? -69.532 -38.334 -50.344 1.00 34.20 185 ALA C O 1
ATOM 5178 N N . GLN C 1 158 ? -71.393 -37.278 -49.635 1.00 28.82 186 GLN C N 1
ATOM 5179 C CA . GLN C 1 158 ? -70.919 -37.234 -48.259 1.00 30.69 186 GLN C CA 1
ATOM 5180 C C . GLN C 1 158 ? -71.080 -38.570 -47.544 1.00 31.73 186 GLN C C 1
ATOM 5181 O O . GLN C 1 158 ? -70.530 -38.738 -46.450 1.00 32.47 186 GLN C O 1
ATOM 5187 N N A SER C 1 159 ? -71.812 -39.521 -48.131 0.50 29.92 187 SER C N 1
ATOM 5188 N N B SER C 1 159 ? -71.812 -39.521 -48.131 0.50 29.92 187 SER C N 1
ATOM 5189 C CA A SER C 1 159 ? -71.827 -40.877 -47.593 0.50 28.86 187 SER C CA 1
ATOM 5190 C CA B SER C 1 159 ? -71.827 -40.877 -47.593 0.50 28.86 187 SER C CA 1
ATOM 5191 C C A SER C 1 159 ? -70.461 -41.537 -47.699 0.50 28.55 187 SER C C 1
ATOM 5192 C C B SER C 1 159 ? -70.461 -41.537 -47.699 0.50 28.55 187 SER C C 1
ATOM 5193 O O A SER C 1 159 ? -70.218 -42.553 -47.038 0.50 29.06 187 SER C O 1
ATOM 5194 O O B SER C 1 159 ? -70.218 -42.553 -47.038 0.50 29.06 187 SER C O 1
ATOM 5199 N N . GLN C 1 160 ? -69.567 -40.983 -48.517 1.00 27.57 188 GLN C N 1
ATOM 5200 C CA . GLN C 1 160 ? -68.209 -4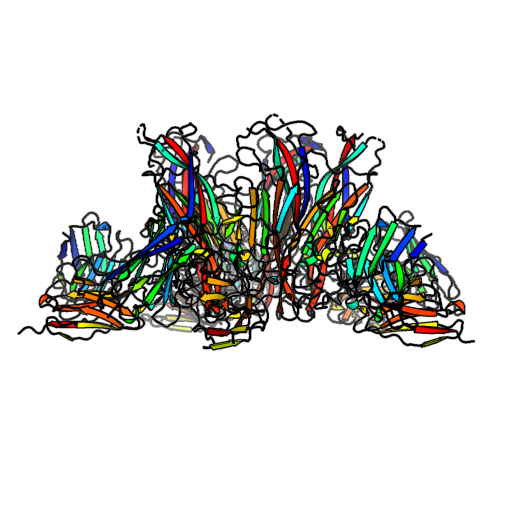1.486 -48.626 1.00 28.85 188 GLN C CA 1
ATOM 5201 C C . GLN C 1 160 ? -67.296 -40.951 -47.529 1.00 30.74 188 GLN C C 1
ATOM 5202 O O . GLN C 1 160 ? -66.159 -41.420 -47.412 1.00 28.42 188 GLN C O 1
ATOM 5208 N N . VAL C 1 161 ? -67.764 -39.998 -46.721 1.00 26.87 189 VAL C N 1
ATOM 5209 C CA . VAL C 1 161 ? -66.993 -39.510 -45.582 1.00 28.85 189 VAL C CA 1
ATOM 5210 C C . VAL C 1 161 ? -67.811 -39.662 -44.299 1.00 30.86 189 VAL C C 1
ATOM 5211 O O . VAL C 1 161 ? -67.520 -40.535 -43.474 1.00 37.65 189 VAL C O 1
ATOM 5215 N N . MET C 1 162 ? -68.838 -38.829 -44.117 1.00 28.44 190 MET C N 1
ATOM 5216 C CA . MET C 1 162 ? -69.721 -38.952 -42.955 1.00 31.58 190 MET C CA 1
ATOM 5217 C C . MET C 1 162 ? -71.078 -38.350 -43.301 1.00 31.52 190 MET C C 1
ATOM 5218 O O . MET C 1 162 ? -71.189 -37.134 -43.485 1.00 29.46 190 MET C O 1
ATOM 5223 N N . ASN C 1 163 ? -72.104 -39.196 -43.366 1.00 26.79 191 ASN C N 1
ATOM 5224 C CA . ASN C 1 163 ? -73.486 -38.783 -43.611 1.00 30.09 191 ASN C CA 1
ATOM 5225 C C . ASN C 1 163 ? -74.298 -39.239 -42.401 1.00 32.58 191 ASN C C 1
ATOM 5226 O O . ASN C 1 163 ? -74.604 -40.428 -42.265 1.00 29.69 191 ASN C O 1
ATOM 5231 N N . THR C 1 164 ? -74.652 -38.294 -41.526 1.00 28.00 192 THR C N 1
ATOM 5232 C CA . THR C 1 164 ? -75.282 -38.639 -40.256 1.00 34.10 192 THR C CA 1
ATOM 5233 C C . THR C 1 164 ? -76.679 -39.231 -40.410 1.00 33.74 192 THR C C 1
ATOM 5234 O O . THR C 1 164 ? -77.259 -39.659 -39.407 1.00 39.07 192 THR C O 1
ATOM 5238 N N . ASP C 1 165 ? -77.237 -39.265 -41.620 1.00 34.65 193 ASP C N 1
ATOM 5239 C CA . ASP C 1 165 ? -78.521 -39.926 -41.819 1.00 31.63 193 ASP C CA 1
ATOM 5240 C C . ASP C 1 165 ? -78.398 -41.441 -41.922 1.00 34.38 193 ASP C C 1
ATOM 5241 O O . ASP C 1 165 ? -79.421 -42.133 -41.895 1.00 41.73 193 ASP C O 1
ATOM 5246 N N . HIS C 1 166 ? -77.179 -41.969 -42.030 1.00 31.25 194 HIS C N 1
ATOM 5247 C CA . HIS C 1 166 ? -76.959 -43.404 -42.205 1.00 31.45 194 HIS C CA 1
ATOM 5248 C C . HIS C 1 166 ? -76.783 -44.069 -40.839 1.00 29.03 194 HIS C C 1
ATOM 5249 O O . HIS C 1 166 ? -75.691 -44.471 -40.434 1.00 27.05 194 HIS C O 1
ATOM 5256 N N . LYS C 1 167 ? -77.900 -44.169 -40.122 1.00 29.76 195 LYS C N 1
ATOM 5257 C CA . LYS C 1 167 ? -77.957 -44.847 -38.836 1.00 28.15 195 LYS C CA 1
ATOM 5258 C C . LYS C 1 167 ? -78.814 -46.099 -38.960 1.00 30.78 195 LYS C C 1
ATOM 5259 O O . LYS C 1 167 ? -79.833 -46.100 -39.659 1.00 32.63 195 LYS C O 1
ATOM 5265 N N . ALA C 1 168 ? -78.405 -47.159 -38.271 1.00 28.15 196 ALA C N 1
ATOM 5266 C CA . ALA C 1 168 ? -79.151 -48.407 -38.324 1.00 34.79 196 ALA C CA 1
ATOM 5267 C C . ALA C 1 168 ? -78.813 -49.256 -37.107 1.00 29.47 196 ALA C C 1
ATOM 5268 O O . ALA C 1 168 ? -77.774 -49.077 -36.465 1.00 31.68 196 ALA C O 1
ATOM 5270 N N . TYR C 1 169 ? -79.726 -50.169 -36.791 1.00 31.18 197 TYR C N 1
ATOM 5271 C CA . TYR C 1 169 ? -79.495 -51.226 -35.819 1.00 31.26 197 TYR C CA 1
ATOM 5272 C C . TYR C 1 169 ? -79.126 -52.500 -36.565 1.00 30.16 197 TYR C C 1
ATOM 5273 O O . TYR C 1 169 ? -79.780 -52.861 -37.551 1.00 30.16 197 TYR C O 1
ATOM 5282 N N . LEU C 1 170 ? -78.076 -53.174 -36.100 1.00 30.65 198 LEU C N 1
ATOM 5283 C CA . LEU C 1 170 ? -77.766 -54.515 -36.585 1.00 30.40 198 LEU C CA 1
ATOM 5284 C C . LEU C 1 170 ? -78.877 -55.422 -36.068 1.00 31.78 198 LEU C C 1
ATOM 5285 O O . LEU C 1 170 ? -78.746 -56.108 -35.050 1.00 29.82 198 LEU C O 1
ATOM 5290 N N . ASP C 1 171 ? -80.010 -55.388 -36.781 1.00 28.57 199 ASP C N 1
ATOM 5291 C CA . ASP C 1 171 ? -81.237 -56.044 -36.347 1.00 30.88 199 ASP C CA 1
ATOM 5292 C C . ASP C 1 171 ? -81.658 -57.172 -37.277 1.00 31.11 199 ASP C C 1
ATOM 5293 O O . ASP C 1 171 ? -82.793 -57.650 -37.178 1.00 35.98 199 ASP C O 1
ATOM 5298 N N . LYS C 1 172 ? -80.787 -57.584 -38.194 1.00 31.16 200 LYS C N 1
ATOM 5299 C CA . LYS C 1 172 ? -81.088 -58.671 -39.112 1.00 25.63 200 LYS C CA 1
ATOM 5300 C C . LYS C 1 172 ? -79.781 -59.340 -39.508 1.00 29.39 200 LYS C C 1
ATOM 5301 O O . LYS C 1 172 ? -78.778 -58.665 -39.754 1.00 29.93 200 LYS C O 1
ATOM 5307 N N . ASN C 1 173 ? -79.796 -60.665 -39.558 1.00 31.20 201 ASN C N 1
ATOM 5308 C CA . ASN C 1 173 ? -78.604 -61.435 -39.877 1.00 28.97 201 ASN C CA 1
ATOM 5309 C C . ASN C 1 173 ? -78.491 -61.649 -41.383 1.00 30.42 201 ASN C C 1
ATOM 5310 O O . ASN C 1 173 ? -79.495 -61.798 -42.085 1.00 30.03 201 ASN C O 1
ATOM 5315 N N . ASN C 1 174 ? -77.248 -61.656 -41.872 1.00 30.75 202 ASN C N 1
ATOM 5316 C CA . ASN C 1 174 ? -76.959 -61.856 -43.294 1.00 34.38 202 ASN C CA 1
ATOM 5317 C C . ASN C 1 174 ? -77.671 -60.812 -44.154 1.00 30.64 202 ASN C C 1
ATOM 5318 O O . ASN C 1 174 ? -78.266 -61.130 -45.186 1.00 33.37 202 ASN C O 1
ATOM 5323 N N . ALA C 1 175 ? -77.612 -59.550 -43.723 1.00 26.77 203 ALA C N 1
ATOM 5324 C CA . ALA C 1 175 ? -78.346 -58.488 -44.400 1.00 31.25 203 ALA C CA 1
ATOM 5325 C C . ALA C 1 175 ? -77.528 -57.207 -44.533 1.00 28.79 203 ALA C C 1
ATOM 5326 O O . ALA C 1 175 ? -77.608 -56.526 -45.559 1.00 29.84 203 ALA C O 1
ATOM 5328 N N . TYR C 1 176 ? -76.748 -56.863 -43.508 1.00 26.34 204 TYR C N 1
ATOM 5329 C CA . TYR C 1 176 ? -75.992 -55.617 -43.507 1.00 28.04 204 TYR C CA 1
ATOM 5330 C C . TYR C 1 176 ? -74.586 -55.872 -44.032 1.00 31.60 204 TYR C C 1
ATOM 5331 O O . TYR C 1 176 ? -73.787 -56.517 -43.336 1.00 28.58 204 TYR C O 1
ATOM 5340 N N . PRO C 1 177 ? -74.242 -55.405 -45.232 1.00 27.08 205 PRO C N 1
ATOM 5341 C CA . PRO C 1 177 ? -72.904 -55.671 -45.771 1.00 28.30 205 PRO C CA 1
ATOM 5342 C C . PRO C 1 177 ? -71.823 -55.021 -44.923 1.00 29.88 205 PRO C C 1
ATOM 5343 O O . PRO C 1 177 ? -71.965 -53.888 -44.460 1.00 29.89 205 PRO C O 1
ATOM 5347 N N . VAL C 1 178 ? -70.733 -55.763 -44.720 1.00 29.45 206 VAL C N 1
ATOM 5348 C CA . VAL C 1 178 ? -69.635 -55.261 -43.899 1.00 24.88 206 VAL C CA 1
ATOM 5349 C C . VAL C 1 178 ? -69.022 -54.017 -44.526 1.00 26.02 206 VAL C C 1
ATOM 5350 O O . VAL C 1 178 ? -68.628 -53.079 -43.823 1.00 27.06 206 VAL C O 1
ATOM 5354 N N . GLU C 1 179 ? -68.950 -53.975 -45.857 1.00 26.45 207 GLU C N 1
ATOM 5355 C CA . GLU C 1 179 ? -68.311 -52.849 -46.528 1.00 29.23 207 GLU C CA 1
ATOM 5356 C C . GLU C 1 179 ? -69.123 -51.561 -46.447 1.00 29.94 207 GLU C C 1
ATOM 5357 O O . GLU C 1 179 ? -68.615 -50.506 -46.841 1.00 25.08 207 GLU C O 1
ATOM 5363 N N . CYS C 1 180 ? -70.359 -51.613 -45.948 1.00 28.68 208 CYS C N 1
ATOM 5364 C CA . CYS C 1 180 ? -71.203 -50.430 -45.865 1.00 27.19 208 CYS C CA 1
ATOM 5365 C C . CYS C 1 180 ? -71.377 -49.881 -44.459 1.00 25.13 208 CYS C C 1
ATOM 5366 O O . CYS C 1 180 ? -71.804 -48.731 -44.318 1.00 26.01 208 CYS C O 1
ATOM 5369 N N . TRP C 1 181 ? -71.074 -50.662 -43.424 1.00 23.87 209 TRP C N 1
ATOM 5370 C CA . TRP C 1 181 ? -71.426 -50.285 -42.063 1.00 27.65 209 TRP C CA 1
ATOM 5371 C C . TRP C 1 181 ? -70.258 -50.518 -41.115 1.00 22.05 209 TRP C C 1
ATOM 5372 O O . TRP C 1 181 ? -69.493 -51.475 -41.274 1.00 21.66 209 TRP C O 1
ATOM 5383 N N . ILE C 1 182 ? -70.141 -49.635 -40.128 1.00 23.83 210 ILE C N 1
ATOM 5384 C CA . ILE C 1 182 ? -69.195 -49.779 -39.021 1.00 25.19 210 ILE C CA 1
ATOM 5385 C C . ILE C 1 182 ? -69.911 -49.435 -37.724 1.00 25.97 210 ILE C C 1
ATOM 5386 O O . ILE C 1 182 ? -70.940 -48.746 -37.731 1.00 27.78 210 ILE C O 1
ATOM 5391 N N . PRO C 1 183 ? -69.396 -49.913 -36.592 1.00 23.12 211 PRO C N 1
ATOM 5392 C CA . PRO C 1 183 ? -70.002 -49.540 -35.308 1.00 25.34 211 PRO C CA 1
ATOM 5393 C C . PRO C 1 183 ? -69.923 -48.038 -35.072 1.00 28.31 211 PRO C C 1
ATOM 5394 O O . PRO C 1 183 ? -68.915 -47.394 -35.371 1.00 27.43 211 PRO C O 1
ATOM 5398 N N . ASP C 1 184 ? -71.005 -47.486 -34.522 1.00 25.84 212 ASP C N 1
ATOM 5399 C CA . ASP C 1 184 ? -71.139 -46.045 -34.368 1.00 26.06 212 ASP C CA 1
ATOM 5400 C C . ASP C 1 184 ? -70.563 -45.616 -33.025 1.00 28.68 212 ASP C C 1
ATOM 5401 O O . ASP C 1 184 ? -71.176 -45.897 -31.983 1.00 30.23 212 ASP C O 1
ATOM 5406 N N . PRO C 1 185 ? -69.422 -44.920 -32.992 1.00 27.05 213 PRO C N 1
ATOM 5407 C CA . PRO C 1 185 ? -68.854 -44.511 -31.699 1.00 30.86 213 PRO C CA 1
ATOM 5408 C C . PRO C 1 185 ? -69.647 -43.422 -31.002 1.00 31.58 213 PRO C C 1
ATOM 5409 O O . PRO C 1 185 ? -69.492 -43.253 -29.787 1.00 33.17 213 PRO C O 1
ATOM 5413 N N . SER C 1 186 ? -70.486 -42.677 -31.720 1.00 30.92 214 SER C N 1
ATOM 5414 C CA . SER C 1 186 ? -71.311 -41.645 -31.104 1.00 34.59 214 SER C CA 1
ATOM 5415 C C . SER C 1 186 ? -72.516 -42.216 -30.370 1.00 33.28 214 SER C C 1
ATOM 5416 O O . SER C 1 186 ? -73.245 -41.456 -29.724 1.00 30.01 214 SER C O 1
ATOM 5419 N N . ARG C 1 187 ? -72.748 -43.524 -30.464 1.00 31.12 215 ARG C N 1
ATOM 5420 C CA . ARG C 1 187 ? -73.842 -44.162 -29.746 1.00 27.80 215 ARG C CA 1
ATOM 5421 C C . ARG C 1 187 ? -73.312 -45.398 -29.030 1.00 30.93 215 ARG C C 1
ATOM 5422 O O . ARG C 1 187 ? -72.198 -45.366 -28.496 1.00 33.07 215 ARG C O 1
ATOM 5430 N N . ASN C 1 188 ? -74.089 -46.483 -29.009 1.00 30.62 216 ASN C N 1
ATOM 5431 C CA . ASN C 1 188 ? -73.668 -47.744 -28.392 1.00 32.44 216 ASN C CA 1
ATOM 5432 C C . ASN C 1 188 ? -73.330 -47.556 -26.911 1.00 29.41 216 ASN C C 1
ATOM 5433 O O . ASN C 1 188 ? -72.307 -48.036 -26.417 1.00 30.51 216 ASN C O 1
ATOM 5438 N N . GLU C 1 189 ? -74.207 -46.845 -26.198 1.00 26.21 217 GLU C N 1
ATOM 5439 C CA . GLU C 1 189 ? -74.018 -46.665 -24.763 1.00 29.52 217 GLU C CA 1
ATOM 5440 C C . GLU C 1 189 ? -74.179 -47.967 -23.991 1.00 33.83 217 GLU C C 1
ATOM 5441 O O . GLU C 1 189 ? -73.653 -48.084 -22.880 1.00 29.89 217 GLU C O 1
ATOM 5443 N N . ASN C 1 190 ? -74.883 -48.947 -24.556 1.00 29.90 218 ASN C N 1
ATOM 5444 C CA . ASN C 1 190 ? -75.171 -50.208 -23.885 1.00 28.44 218 ASN C CA 1
ATOM 5445 C C . ASN C 1 190 ? -74.518 -51.385 -24.604 1.00 29.42 218 ASN C C 1
ATOM 5446 O O . ASN C 1 190 ? -75.028 -52.505 -24.565 1.00 30.06 218 ASN C O 1
ATOM 5451 N N . THR C 1 191 ? -73.388 -51.141 -25.264 1.00 27.22 219 THR C N 1
ATOM 5452 C CA . THR C 1 191 ? -72.682 -52.166 -26.018 1.00 24.10 219 THR C CA 1
ATOM 5453 C C . THR C 1 191 ? -71.191 -51.862 -25.981 1.00 25.74 219 THR C C 1
ATOM 5454 O O . THR C 1 191 ? -70.788 -50.700 -26.067 1.00 30.70 219 THR C O 1
ATOM 5458 N N . ARG C 1 192 ? -70.381 -52.905 -25.832 1.00 24.09 220 ARG C N 1
ATOM 5459 C CA . ARG C 1 192 ? -68.941 -52.818 -26.031 1.00 25.05 220 ARG C CA 1
ATOM 5460 C C . ARG C 1 192 ? -68.601 -53.541 -27.326 1.00 22.90 220 ARG C C 1
ATOM 5461 O O . ARG C 1 192 ? -69.068 -54.662 -27.551 1.00 23.58 220 ARG C O 1
ATOM 5469 N N . TYR C 1 193 ? -67.810 -52.900 -28.184 1.00 24.00 221 TYR C N 1
ATOM 5470 C CA . TYR C 1 193 ? -67.455 -53.487 -29.469 1.00 24.75 221 TYR C CA 1
ATOM 5471 C C . TYR C 1 193 ? -65.956 -53.358 -29.702 1.00 23.49 221 TYR C C 1
ATOM 5472 O O . TYR C 1 193 ? -65.303 -52.456 -29.173 1.00 24.97 221 TYR C O 1
ATOM 5481 N N . PHE C 1 194 ? -65.417 -54.285 -30.493 1.00 25.01 222 PHE C N 1
ATOM 5482 C CA . PHE C 1 194 ? -63.983 -54.366 -30.752 1.00 26.32 222 PHE C CA 1
ATOM 5483 C C . PHE C 1 194 ? -63.781 -54.861 -32.175 1.00 26.41 222 PHE C C 1
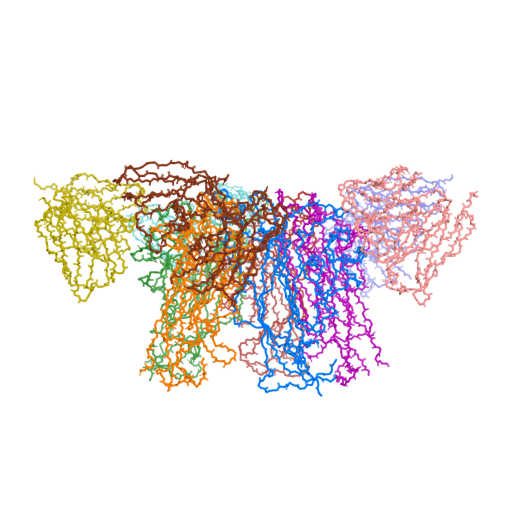ATOM 5484 O O . PHE C 1 194 ? -64.368 -55.874 -32.562 1.00 23.89 222 PHE C O 1
ATOM 5492 N N . GLY C 1 195 ? -62.954 -54.165 -32.941 1.00 30.38 223 GLY C N 1
ATOM 5493 C CA . GLY C 1 195 ? -62.697 -54.555 -34.318 1.00 25.59 223 GLY C CA 1
ATOM 5494 C C . GLY C 1 195 ? -61.342 -54.085 -34.792 1.00 27.82 223 GLY C C 1
ATOM 5495 O O . GLY C 1 195 ? -60.807 -53.083 -34.309 1.00 27.09 223 GLY C O 1
ATOM 5496 N N . THR C 1 196 ? -60.784 -54.818 -35.755 1.00 27.63 224 THR C N 1
ATOM 5497 C CA . THR C 1 196 ? -59.507 -54.468 -36.364 1.00 24.21 224 THR C CA 1
ATOM 5498 C C . THR C 1 196 ? -59.549 -54.803 -37.848 1.00 27.47 224 THR C C 1
ATOM 5499 O O . THR C 1 196 ? -59.936 -55.915 -38.222 1.00 26.93 224 THR C O 1
ATOM 5503 N N . PHE C 1 197 ? -59.155 -53.845 -38.684 1.00 24.17 225 PHE C N 1
ATOM 5504 C CA . PHE C 1 197 ? -59.069 -54.045 -40.123 1.00 26.85 225 PHE C CA 1
ATOM 5505 C C . PHE C 1 197 ? -57.613 -54.022 -40.570 1.00 25.59 225 PHE C C 1
ATOM 5506 O O . PHE C 1 197 ? -56.838 -53.157 -40.147 1.00 24.21 225 PHE C O 1
ATOM 5514 N N . THR C 1 198 ? -57.252 -54.970 -41.436 1.00 23.18 226 THR C N 1
ATOM 5515 C CA . THR C 1 198 ? -55.927 -55.025 -42.046 1.00 24.56 226 THR C CA 1
ATOM 5516 C C . THR C 1 198 ? -56.114 -55.295 -43.531 1.00 24.78 226 THR C C 1
ATOM 5517 O O . THR C 1 198 ? -56.589 -56.370 -43.911 1.00 31.31 226 THR C O 1
ATOM 5521 N N . GLY C 1 199 ? -55.754 -54.323 -44.367 1.00 26.38 227 GLY C N 1
ATOM 5522 C CA . GLY C 1 199 ? -55.962 -54.409 -45.802 1.00 27.17 227 GLY C CA 1
ATOM 5523 C C . GLY C 1 199 ? -54.649 -54.550 -46.549 1.00 28.43 227 GLY C C 1
ATOM 5524 O O . GLY C 1 199 ? -53.605 -54.096 -46.082 1.00 30.00 227 GLY C O 1
ATOM 5525 N N . GLY C 1 200 ? -54.706 -55.181 -47.713 1.00 28.50 228 GLY C N 1
ATOM 5526 C CA . GLY C 1 200 ? -53.528 -55.415 -48.531 1.00 30.19 228 GLY C CA 1
ATOM 5527 C C . GLY C 1 200 ? -53.585 -56.800 -49.143 1.00 31.38 228 GLY C C 1
ATOM 5528 O O . GLY C 1 200 ? -54.094 -57.750 -48.549 1.00 32.01 228 GLY C O 1
ATOM 5529 N N . GLU C 1 201 ? -53.044 -56.921 -50.359 1.00 33.34 229 GLU C N 1
ATOM 5530 C CA . GLU C 1 201 ? -53.168 -58.173 -51.102 1.00 35.90 229 GLU C CA 1
ATOM 5531 C C . GLU C 1 201 ? -52.505 -59.330 -50.367 1.00 36.71 229 GLU C C 1
ATOM 5532 O O . GLU C 1 201 ? -53.002 -60.462 -50.394 1.00 35.21 229 GLU C O 1
ATOM 5538 N N . ASN C 1 202 ? -51.375 -59.066 -49.713 1.00 35.75 230 ASN C N 1
ATOM 5539 C CA . ASN C 1 202 ? -50.545 -60.109 -49.125 1.00 34.73 230 ASN C CA 1
ATOM 5540 C C . ASN C 1 202 ? -50.557 -60.077 -47.601 1.00 32.97 230 ASN C C 1
ATOM 5541 O O . ASN C 1 202 ? -49.618 -60.570 -46.969 1.00 36.40 230 ASN C O 1
ATOM 5546 N N . VAL C 1 203 ? -51.596 -59.503 -47.002 1.00 32.59 231 VAL C N 1
ATOM 5547 C CA . VAL C 1 203 ? -51.694 -59.499 -45.538 1.00 27.72 231 VAL C CA 1
ATOM 5548 C C . VAL C 1 203 ? -51.834 -60.932 -45.039 1.00 30.12 231 VAL C C 1
ATOM 5549 O O . VAL C 1 203 ? -52.706 -61.677 -45.528 1.00 29.61 231 VAL C O 1
ATOM 5553 N N . PRO C 1 204 ? -51.011 -61.373 -44.094 1.00 32.60 232 PRO C N 1
ATOM 5554 C CA . PRO C 1 204 ? -51.142 -62.729 -43.565 1.00 28.84 232 PRO C CA 1
ATOM 5555 C C . PRO C 1 204 ? -52.169 -62.789 -42.449 1.00 26.45 232 PRO C C 1
ATOM 5556 O O . PRO C 1 204 ? -52.203 -61.907 -41.577 1.00 28.64 232 PRO C O 1
ATOM 5560 N N . PRO C 1 205 ? -53.036 -63.801 -42.447 1.00 29.51 233 PRO C N 1
ATOM 5561 C CA . PRO C 1 205 ? -53.932 -63.997 -41.299 1.00 28.10 233 PRO C CA 1
ATOM 5562 C C . PRO C 1 205 ? -53.140 -64.330 -40.043 1.00 30.88 233 PRO C C 1
ATOM 5563 O O . PRO C 1 205 ? -52.202 -65.130 -40.075 1.00 29.51 233 PRO C O 1
ATOM 5567 N N . VAL C 1 206 ? -53.519 -63.697 -38.935 1.00 25.42 234 VAL C N 1
ATOM 5568 C CA . VAL C 1 206 ? -52.905 -63.936 -37.633 1.00 26.43 234 VAL C CA 1
ATOM 5569 C C . VAL C 1 206 ? -54.036 -64.106 -36.631 1.00 26.33 234 VAL C C 1
ATOM 5570 O O . VAL C 1 206 ? -54.777 -63.155 -36.361 1.00 31.03 234 VAL C O 1
ATOM 5574 N N . LEU C 1 207 ? -54.170 -65.307 -36.078 1.00 28.21 235 LEU C N 1
ATOM 5575 C CA . LEU C 1 207 ? -55.295 -65.648 -35.220 1.00 27.56 235 LEU C CA 1
ATOM 5576 C C . LEU C 1 207 ? -54.801 -66.427 -34.011 1.00 31.60 235 LEU C C 1
ATOM 5577 O O . LEU C 1 207 ? -54.000 -67.358 -34.149 1.00 30.11 235 LEU C O 1
ATOM 5582 N N A HIS C 1 208 ? -55.258 -66.021 -32.830 0.49 29.94 236 HIS C N 1
ATOM 5583 N N B HIS C 1 208 ? -55.299 -66.067 -32.829 0.51 29.68 236 HIS C N 1
ATOM 5584 C CA A HIS C 1 208 ? -54.897 -66.656 -31.573 0.49 29.86 236 HIS C CA 1
ATOM 5585 C CA B HIS C 1 208 ? -54.859 -66.661 -31.571 0.51 28.68 236 HIS C CA 1
ATOM 5586 C C A HIS C 1 208 ? -56.110 -67.368 -30.997 0.49 29.86 236 HIS C C 1
ATOM 5587 C C B HIS C 1 208 ? -56.048 -67.277 -30.846 0.51 29.85 236 HIS C C 1
ATOM 5588 O O A HIS C 1 208 ? -57.244 -66.903 -31.148 0.49 30.73 236 HIS C O 1
ATOM 5589 O O B HIS C 1 208 ? -57.109 -66.651 -30.747 0.51 31.12 236 HIS C O 1
ATOM 5602 N N . VAL C 1 209 ? -55.868 -68.495 -30.336 1.00 29.19 237 VAL C N 1
ATOM 5603 C CA . VAL C 1 209 ? -56.908 -69.220 -29.617 1.00 29.72 237 VAL C CA 1
ATOM 5604 C C . VAL C 1 209 ? -56.382 -69.574 -28.233 1.00 30.77 237 VAL C C 1
ATOM 5605 O O . VAL C 1 209 ? -55.245 -70.042 -28.095 1.00 32.32 237 VAL C O 1
ATOM 5609 N N . THR C 1 210 ? -57.203 -69.328 -27.212 1.00 28.90 238 THR C N 1
ATOM 5610 C CA . THR C 1 210 ? -56.917 -69.764 -25.852 1.00 29.60 238 THR C CA 1
ATOM 5611 C C . THR C 1 210 ? -58.192 -69.632 -25.033 1.00 29.42 238 THR C C 1
ATOM 5612 O O . THR C 1 210 ? -58.966 -68.691 -25.232 1.00 29.90 238 THR C O 1
ATOM 5616 N N . ASN C 1 211 ? -58.413 -70.586 -24.129 1.00 26.95 239 ASN C N 1
ATOM 5617 C CA . ASN C 1 211 ? -59.552 -70.536 -23.224 1.00 30.80 239 ASN C CA 1
ATOM 5618 C C . ASN C 1 211 ? -59.206 -69.886 -21.888 1.00 31.70 239 ASN C C 1
ATOM 5619 O O . ASN C 1 211 ? -59.929 -70.082 -20.904 1.00 37.98 239 ASN C O 1
ATOM 5624 N N . THR C 1 212 ? -58.118 -69.118 -21.835 1.00 28.86 240 THR C N 1
ATOM 5625 C CA . THR C 1 212 ? -57.680 -68.457 -20.615 1.00 32.24 240 THR C CA 1
ATOM 5626 C C . THR C 1 212 ? -57.798 -66.941 -20.679 1.00 34.48 240 THR C C 1
ATOM 5627 O O . THR C 1 212 ? -57.427 -66.267 -19.714 1.00 34.07 240 THR C O 1
ATOM 5631 N N . ALA C 1 213 ? -58.295 -66.385 -21.780 1.00 33.07 241 ALA C N 1
ATOM 5632 C CA . ALA C 1 213 ? -58.379 -64.943 -21.963 1.00 33.16 241 ALA C CA 1
ATOM 5633 C C . ALA C 1 213 ? -59.822 -64.480 -21.817 1.00 37.71 241 ALA C C 1
ATOM 5634 O O . ALA C 1 213 ? -60.747 -65.124 -22.323 1.00 33.11 241 ALA C O 1
ATOM 5636 N N . THR C 1 214 ? -60.005 -63.359 -21.122 1.00 37.51 242 THR C N 1
ATOM 5637 C CA . THR C 1 214 ? -61.327 -62.810 -20.856 1.00 35.01 242 THR C CA 1
ATOM 5638 C C . THR C 1 214 ? -61.292 -61.301 -21.026 1.00 34.12 242 THR C C 1
ATOM 5639 O O . THR C 1 214 ? -60.374 -60.642 -20.528 1.00 38.93 242 THR C O 1
ATOM 5643 N N . THR C 1 215 ? -62.285 -60.761 -21.728 1.00 29.79 243 THR C N 1
ATOM 5644 C CA . THR C 1 215 ? -62.457 -59.321 -21.863 1.00 31.41 243 THR C CA 1
ATOM 5645 C C . THR C 1 215 ? -63.539 -58.857 -20.900 1.00 34.85 243 THR C C 1
ATOM 5646 O O . THR C 1 215 ? -64.644 -59.411 -20.884 1.00 37.34 243 THR C O 1
ATOM 5650 N N . VAL C 1 216 ? -63.216 -57.852 -20.095 1.00 30.29 244 VAL C N 1
ATOM 5651 C CA . VAL C 1 216 ? -64.143 -57.312 -19.109 1.00 32.96 244 VAL C CA 1
ATOM 5652 C C . VAL C 1 216 ? -65.031 -56.272 -19.777 1.00 33.96 244 VAL C C 1
ATOM 5653 O O . VAL C 1 216 ? -64.546 -55.411 -20.521 1.00 30.34 244 VAL C O 1
ATOM 5657 N N . LEU C 1 217 ? -66.333 -56.344 -19.503 1.00 32.10 245 LEU C N 1
ATOM 5658 C CA . LEU C 1 217 ? -67.317 -55.499 -20.162 1.00 28.27 245 LEU C CA 1
ATOM 5659 C C . LEU C 1 217 ? -67.750 -54.301 -19.325 1.00 29.05 245 LEU C C 1
ATOM 5660 O O . LEU C 1 217 ? -68.555 -53.496 -19.801 1.00 27.15 245 LEU C O 1
ATOM 5665 N N . LEU C 1 218 ? -67.248 -54.161 -18.099 1.00 31.92 246 LEU C N 1
ATOM 5666 C CA . LEU C 1 218 ? -67.647 -53.043 -17.255 1.00 32.98 246 LEU C CA 1
ATOM 5667 C C . LEU C 1 218 ? -67.017 -51.743 -17.748 1.00 33.05 246 LEU C C 1
ATOM 5668 O O . LEU C 1 218 ? -65.914 -51.731 -18.300 1.00 28.25 246 LEU C O 1
ATOM 5673 N N . ASP C 1 219 ? -67.729 -50.636 -17.540 1.00 34.11 247 ASP C N 1
ATOM 5674 C CA . ASP C 1 219 ? -67.220 -49.327 -17.928 1.00 35.07 247 ASP C CA 1
ATOM 5675 C C . ASP C 1 219 ? -66.430 -48.727 -16.760 1.00 39.88 247 ASP C C 1
ATOM 5676 O O . ASP C 1 219 ? -66.041 -49.438 -15.829 1.00 40.12 247 ASP C O 1
ATOM 5681 N N . GLU C 1 220 ? -66.195 -47.412 -16.786 1.00 46.45 248 GLU C N 1
ATOM 5682 C CA . GLU C 1 220 ? -65.383 -46.786 -15.744 1.00 47.45 248 GLU C CA 1
ATOM 5683 C C . GLU C 1 220 ? -66.083 -46.800 -14.391 1.00 45.63 248 GLU C C 1
ATOM 5684 O O . GLU C 1 220 ? -65.414 -46.806 -13.352 1.00 44.71 248 GLU C O 1
ATOM 5686 N N . GLN C 1 221 ? -67.413 -46.805 -14.380 1.00 43.34 249 GLN C N 1
ATOM 5687 C CA . GLN C 1 221 ? -68.183 -46.877 -13.147 1.00 42.34 249 GLN C CA 1
ATOM 5688 C C . GLN C 1 221 ? -68.432 -48.309 -12.694 1.00 40.46 249 GLN C C 1
ATOM 5689 O O . GLN C 1 221 ? -69.133 -48.519 -11.698 1.00 42.28 249 GLN C O 1
ATOM 5695 N N . GLY C 1 222 ? -67.873 -49.293 -13.393 1.00 37.02 250 GLY C N 1
ATOM 5696 C CA . GLY C 1 222 ? -68.096 -50.679 -13.037 1.00 35.70 250 GLY C CA 1
ATOM 5697 C C . GLY C 1 222 ? -69.441 -51.219 -13.461 1.00 37.29 250 GLY C C 1
ATOM 5698 O O . GLY C 1 222 ? -69.964 -52.135 -12.817 1.00 38.86 250 GLY C O 1
ATOM 5699 N N . VAL C 1 223 ? -70.024 -50.670 -14.524 1.00 36.92 251 VAL C N 1
ATOM 5700 C CA . VAL C 1 223 ? -71.315 -51.106 -15.043 1.00 33.94 251 VAL C CA 1
ATOM 5701 C C . VAL C 1 223 ? -71.089 -51.758 -16.398 1.00 33.52 251 VAL C C 1
ATOM 5702 O O . VAL C 1 223 ? -70.367 -51.215 -17.244 1.00 30.59 251 VAL C O 1
ATOM 5706 N N . GLY C 1 224 ? -71.703 -52.919 -16.603 1.00 29.72 252 GLY C N 1
ATOM 5707 C CA . GLY C 1 224 ? -71.658 -53.579 -17.883 1.00 29.02 252 GLY C CA 1
ATOM 5708 C C . GLY C 1 224 ? -72.907 -53.291 -18.687 1.00 28.68 252 GLY C C 1
ATOM 5709 O O . GLY C 1 224 ? -73.818 -52.595 -18.227 1.00 30.70 252 GLY C O 1
ATOM 5710 N N . PRO C 1 225 ? -72.962 -53.796 -19.916 1.00 29.57 253 PRO C N 1
ATOM 5711 C CA . PRO C 1 225 ? -74.198 -53.690 -20.699 1.00 33.06 253 PRO C CA 1
ATOM 5712 C C . PRO C 1 225 ? -75.384 -54.267 -19.941 1.00 30.84 253 PRO C C 1
ATOM 5713 O O . PRO C 1 225 ? -75.317 -55.366 -19.387 1.00 28.53 253 PRO C O 1
ATOM 5717 N N . LEU C 1 226 ? -76.470 -53.504 -19.902 1.00 28.54 254 LEU C N 1
ATOM 5718 C CA . LEU C 1 226 ? -77.696 -53.910 -19.230 1.00 31.42 254 LEU C CA 1
ATOM 5719 C C . LEU C 1 226 ? -78.688 -54.419 -20.266 1.00 34.48 254 LEU C C 1
ATOM 5720 O O . LEU C 1 226 ? -79.012 -53.710 -21.225 1.00 37.37 254 LEU C O 1
ATOM 5725 N N . CYS C 1 227 ? -79.170 -55.641 -20.067 1.00 35.09 255 CYS C N 1
ATOM 5726 C CA . CYS C 1 227 ? -79.972 -56.331 -21.075 1.00 34.94 255 CYS C CA 1
ATOM 5727 C C . CYS C 1 227 ? -81.422 -55.877 -20.972 1.00 38.11 255 CYS C C 1
ATOM 5728 O O . CYS C 1 227 ? -82.189 -56.374 -20.145 1.00 39.62 255 CYS C O 1
ATOM 5731 N N . LYS C 1 228 ? -81.799 -54.927 -21.824 1.00 46.84 256 LYS C N 1
ATOM 5732 C CA . LYS C 1 228 ? -83.194 -54.525 -21.944 1.00 51.32 256 LYS C CA 1
ATOM 5733 C C . LYS C 1 228 ? -84.031 -55.670 -22.498 1.00 50.78 256 LYS C C 1
ATOM 5734 O O . LYS C 1 228 ? -83.601 -56.391 -23.405 1.00 47.13 256 LYS C O 1
ATOM 5740 N N . ALA C 1 229 ? -85.234 -55.831 -21.943 1.00 37.27 257 ALA C N 1
ATOM 5741 C CA . ALA C 1 229 ? -86.164 -56.887 -22.348 1.00 42.23 257 ALA C CA 1
ATOM 5742 C C . ALA C 1 229 ? -85.532 -58.272 -22.240 1.00 43.13 257 ALA C C 1
ATOM 5743 O O . ALA C 1 229 ? -85.873 -59.184 -23.002 1.00 38.63 257 ALA C O 1
ATOM 5745 N N . ASP C 1 230 ? -84.600 -58.429 -21.296 1.00 36.24 258 ASP C N 1
ATOM 5746 C CA . ASP C 1 230 ? -83.988 -59.721 -20.985 1.00 35.83 258 ASP C CA 1
ATOM 5747 C C . ASP C 1 230 ? -83.357 -60.367 -22.215 1.00 34.51 258 ASP C C 1
ATOM 5748 O O . ASP C 1 230 ? -83.347 -61.593 -22.352 1.00 32.32 258 ASP C O 1
ATOM 5753 N N . SER C 1 231 ? -82.823 -59.551 -23.119 1.00 33.32 259 SER C N 1
ATOM 5754 C CA . SER C 1 231 ? -82.181 -60.038 -24.332 1.00 30.01 259 SER C CA 1
ATOM 5755 C C . SER C 1 231 ? -80.724 -59.600 -24.365 1.00 28.62 259 SER C C 1
ATOM 5756 O O . SER C 1 231 ? -80.396 -58.470 -23.995 1.00 30.96 259 SER C O 1
ATOM 5759 N N . LEU C 1 232 ? -79.857 -60.505 -24.813 1.00 30.41 260 LEU C N 1
ATOM 5760 C CA . LEU C 1 232 ? -78.430 -60.252 -24.960 1.00 29.64 260 LEU C CA 1
ATOM 5761 C C . LEU C 1 232 ? -78.068 -60.341 -26.436 1.00 26.52 260 LEU C C 1
ATOM 5762 O O . LEU C 1 232 ? -78.462 -61.291 -27.121 1.00 31.24 260 LEU C O 1
ATOM 5767 N N . TYR C 1 233 ? -77.319 -59.361 -26.921 1.00 23.86 261 TYR C N 1
ATOM 5768 C CA . TYR C 1 233 ? -77.012 -59.240 -28.339 1.00 27.74 261 TYR C CA 1
ATOM 5769 C C . TYR C 1 233 ? -75.532 -59.512 -28.568 1.00 31.10 261 TYR C C 1
ATOM 5770 O O . TYR C 1 233 ? -74.672 -58.862 -27.962 1.00 28.15 261 TYR C O 1
ATOM 5779 N N . VAL C 1 234 ? -75.243 -60.470 -29.442 1.00 26.23 262 VAL C N 1
ATOM 5780 C CA . VAL C 1 234 ? -73.888 -60.753 -29.889 1.00 22.29 262 VAL C CA 1
ATOM 5781 C C . VAL C 1 234 ? -73.808 -60.438 -31.375 1.00 23.00 262 VAL C C 1
ATOM 5782 O O . VAL C 1 234 ? -74.760 -60.682 -32.123 1.00 28.72 262 VAL C O 1
ATOM 5786 N N . SER C 1 235 ? -72.678 -59.884 -31.796 1.00 24.83 263 SER C N 1
ATOM 5787 C CA . SER C 1 235 ? -72.468 -59.497 -33.182 1.00 23.41 263 SER C CA 1
ATOM 5788 C C . SER C 1 235 ? -71.034 -59.823 -33.560 1.00 25.91 263 SER C C 1
ATOM 5789 O O . SER C 1 235 ? -70.133 -59.780 -32.718 1.00 23.12 263 SER C O 1
ATOM 5792 N N . ALA C 1 236 ? -70.823 -60.158 -34.830 1.00 28.27 264 ALA C N 1
ATOM 5793 C CA . ALA C 1 236 ? -69.491 -60.556 -35.259 1.00 27.42 264 ALA C CA 1
ATOM 5794 C C . ALA C 1 236 ? -69.335 -60.361 -36.759 1.00 27.40 264 ALA C C 1
ATOM 5795 O O . ALA C 1 236 ? -70.311 -60.317 -37.513 1.00 25.13 264 ALA C O 1
ATOM 5797 N N . ALA C 1 237 ? -68.075 -60.233 -37.168 1.00 23.75 265 ALA C N 1
ATOM 5798 C CA . ALA C 1 237 ? -67.670 -60.270 -38.568 1.00 21.39 265 ALA C CA 1
ATOM 5799 C C . ALA C 1 237 ? -66.220 -60.720 -38.589 1.00 24.40 265 ALA C C 1
ATOM 5800 O O . ALA C 1 237 ? -65.365 -60.070 -37.980 1.00 25.86 265 ALA C O 1
ATOM 5802 N N . ASP C 1 238 ? -65.943 -61.840 -39.265 1.00 23.20 266 ASP C N 1
ATOM 5803 C CA . ASP C 1 238 ? -64.603 -62.428 -39.261 1.00 22.49 266 ASP C CA 1
ATOM 5804 C C . ASP C 1 238 ? -64.271 -62.873 -40.686 1.00 24.01 266 ASP C C 1
ATOM 5805 O O . ASP C 1 238 ? -64.276 -64.061 -41.018 1.00 27.72 266 ASP C O 1
ATOM 5810 N N . ILE C 1 239 ? -63.990 -61.889 -41.533 1.00 21.31 267 ILE C N 1
ATOM 5811 C CA . ILE C 1 239 ? -63.437 -62.139 -42.857 1.00 23.05 267 ILE C CA 1
ATOM 5812 C C . ILE C 1 239 ? -61.955 -62.445 -42.690 1.00 22.73 267 ILE C C 1
ATOM 5813 O O . ILE C 1 239 ? -61.203 -61.631 -42.149 1.00 26.19 267 ILE C O 1
ATOM 5818 N N . CYS C 1 240 ? -61.536 -63.627 -43.131 1.00 21.63 268 CYS C N 1
ATOM 5819 C CA . CYS C 1 240 ? -60.175 -64.087 -42.885 1.00 23.50 268 CYS C CA 1
ATOM 5820 C C . CYS C 1 240 ? -59.211 -63.753 -44.014 1.00 26.55 268 CYS C C 1
ATOM 5821 O O . CYS C 1 240 ? -57.994 -63.815 -43.809 1.00 31.61 268 CYS C O 1
ATOM 5824 N N . GLY C 1 241 ? -59.716 -63.399 -45.184 1.00 24.97 269 GLY C N 1
ATOM 5825 C CA . GLY C 1 241 ? -58.890 -63.104 -46.329 1.00 23.48 269 GLY C CA 1
ATOM 5826 C C . GLY C 1 241 ? -59.500 -63.705 -47.573 1.00 25.16 269 GLY C C 1
ATOM 5827 O O . GLY C 1 241 ? -60.659 -64.114 -47.586 1.00 25.46 269 GLY C O 1
ATOM 5828 N N . LEU C 1 242 ? -58.697 -63.770 -48.630 1.00 25.06 270 LEU C N 1
ATOM 5829 C CA . LEU C 1 242 ? -59.155 -64.217 -49.935 1.00 25.01 270 LEU C CA 1
ATOM 5830 C C . LEU C 1 242 ? -58.622 -65.609 -50.250 1.00 26.38 270 LEU C C 1
ATOM 5831 O O . LEU C 1 242 ? -57.475 -65.939 -49.929 1.00 27.61 270 LEU C O 1
ATOM 5836 N N . PHE C 1 243 ? -59.470 -66.417 -50.878 1.00 28.45 271 PHE C N 1
ATOM 5837 C CA . PHE C 1 243 ? -59.105 -67.726 -51.404 1.00 29.56 271 PHE C CA 1
ATOM 5838 C C . PHE C 1 243 ? -58.928 -67.596 -52.910 1.00 28.95 271 PHE C C 1
ATOM 5839 O O . PHE C 1 243 ? -59.843 -67.145 -53.604 1.00 32.98 271 PHE C O 1
ATOM 5847 N N . THR C 1 244 ? -57.758 -67.984 -53.412 1.00 25.91 272 THR C N 1
ATOM 5848 C CA . THR C 1 244 ? -57.439 -67.857 -54.832 1.00 34.55 272 THR C CA 1
ATOM 5849 C C . THR C 1 244 ? -57.582 -69.220 -55.500 1.00 32.60 272 THR C C 1
ATOM 5850 O O . THR C 1 244 ? -56.810 -70.142 -55.217 1.00 29.99 272 THR C O 1
ATOM 5854 N N . ASN C 1 245 ? -58.565 -69.342 -56.388 1.00 30.05 273 ASN C N 1
ATOM 5855 C CA . ASN C 1 245 ? -58.783 -70.593 -57.096 1.00 32.69 273 ASN C CA 1
ATOM 5856 C C . ASN C 1 245 ? -57.728 -70.776 -58.185 1.00 34.28 273 ASN C C 1
ATOM 5857 O O . ASN C 1 245 ? -56.983 -69.855 -58.534 1.00 35.95 273 ASN C O 1
ATOM 5862 N N . SER C 1 246 ? -57.679 -71.995 -58.730 1.00 39.57 274 SER C N 1
ATOM 5863 C CA . SER C 1 246 ? -56.643 -72.346 -59.698 1.00 41.19 274 SER C CA 1
ATOM 5864 C C . SER C 1 246 ? -56.690 -71.455 -60.930 1.00 43.26 274 SER C C 1
ATOM 5865 O O . SER C 1 246 ? -55.659 -71.229 -61.572 1.00 46.50 274 SER C O 1
ATOM 5868 N N . SER C 1 247 ? -57.870 -70.944 -61.276 1.00 37.32 275 SER C N 1
ATOM 5869 C CA . SER C 1 247 ? -57.996 -70.073 -62.436 1.00 33.23 275 SER C CA 1
ATOM 5870 C C . SER C 1 247 ? -57.553 -68.645 -62.153 1.00 37.34 275 SER C C 1
ATOM 5871 O O . SER C 1 247 ? -57.343 -67.876 -63.098 1.00 38.99 275 SER C O 1
ATOM 5874 N N . GLY C 1 248 ? -57.399 -68.276 -60.885 1.00 33.43 276 GLY C N 1
ATOM 5875 C CA . GLY C 1 248 ? -57.081 -66.915 -60.503 1.00 30.09 276 GLY C CA 1
ATOM 5876 C C . GLY C 1 248 ? -58.229 -66.162 -59.873 1.00 31.74 276 GLY C C 1
ATOM 5877 O O . GLY C 1 248 ? -58.004 -65.080 -59.316 1.00 33.01 276 GLY C O 1
ATOM 5878 N N . THR C 1 249 ? -59.448 -66.690 -59.941 1.00 30.09 277 THR C N 1
ATOM 5879 C CA . THR C 1 249 ? -60.574 -66.065 -59.265 1.00 30.72 277 THR C CA 1
ATOM 5880 C C . THR C 1 249 ? -60.383 -66.119 -57.753 1.00 31.12 277 THR C C 1
ATOM 5881 O O . THR C 1 249 ? -59.674 -66.979 -57.223 1.00 30.63 277 THR C O 1
ATOM 5885 N N . GLN C 1 250 ? -61.033 -65.189 -57.055 1.00 30.07 278 GLN C N 1
ATOM 5886 C CA . GLN C 1 250 ? -60.836 -65.019 -55.624 1.00 26.85 278 GLN C CA 1
ATOM 5887 C C . GLN C 1 250 ? -62.174 -64.912 -54.908 1.00 26.42 278 GLN C C 1
ATOM 5888 O O . GLN C 1 250 ? -63.120 -64.307 -55.419 1.00 27.60 278 GLN C O 1
ATOM 5894 N N . GLN C 1 251 ? -62.240 -65.497 -53.713 1.00 28.15 279 GLN C N 1
ATOM 5895 C CA . GLN C 1 251 ? -63.447 -65.522 -52.900 1.00 28.68 279 GLN C CA 1
ATOM 5896 C C . GLN C 1 251 ? -63.085 -65.228 -51.451 1.00 26.77 279 GLN C C 1
ATOM 5897 O O . GLN C 1 251 ? -62.057 -65.699 -50.955 1.00 27.70 279 GLN C O 1
ATOM 5903 N N . TRP C 1 252 ? -63.930 -64.450 -50.778 1.00 28.23 280 TRP C N 1
ATOM 5904 C CA . TRP C 1 252 ? -63.771 -64.248 -49.344 1.00 24.77 280 TRP C CA 1
ATOM 5905 C C . TRP C 1 252 ? -63.956 -65.568 -48.603 1.00 25.46 280 TRP C C 1
ATOM 5906 O O . TRP C 1 252 ? -64.717 -66.443 -49.025 1.00 28.63 280 TRP C O 1
ATOM 5917 N N . ARG C 1 253 ? -63.254 -65.709 -47.481 1.00 23.16 281 ARG C N 1
ATOM 5918 C CA . ARG C 1 253 ? -63.432 -66.846 -46.586 1.00 25.52 281 ARG C CA 1
ATOM 5919 C C . ARG C 1 253 ? -63.666 -66.329 -45.177 1.00 26.25 281 ARG C C 1
ATOM 5920 O O . ARG C 1 253 ? -62.909 -65.484 -44.688 1.00 29.23 281 ARG C O 1
ATOM 5928 N N . GLY C 1 254 ? -64.711 -66.841 -44.524 1.00 21.65 282 GLY C N 1
ATOM 5929 C CA . GLY C 1 254 ? -65.018 -66.449 -43.168 1.00 21.82 282 GLY C CA 1
ATOM 5930 C C . GLY C 1 254 ? -65.124 -67.663 -42.266 1.00 26.70 282 GLY C C 1
ATOM 5931 O O . GLY C 1 254 ? -65.262 -68.795 -42.722 1.00 26.17 282 GLY C O 1
ATOM 5932 N N . LEU C 1 255 ? -65.054 -67.404 -40.963 1.00 27.66 283 LEU C N 1
ATOM 5933 C CA . LEU C 1 255 ? -65.137 -68.453 -39.959 1.00 23.65 283 LEU C CA 1
ATOM 5934 C C . LEU C 1 255 ? -66.056 -67.999 -38.832 1.00 23.97 283 LEU C C 1
ATOM 5935 O O . LEU C 1 255 ? -66.271 -66.805 -38.620 1.00 23.68 283 LEU C O 1
ATOM 5940 N N . ALA C 1 256 ? -66.601 -68.974 -38.108 1.00 26.57 284 ALA C N 1
ATOM 5941 C CA . ALA C 1 256 ? -67.534 -68.676 -37.033 1.00 25.38 284 ALA C CA 1
ATOM 5942 C C . ALA C 1 256 ? -66.792 -68.134 -35.813 1.00 28.35 284 ALA C C 1
ATOM 5943 O O . ALA C 1 256 ? -65.560 -68.187 -35.722 1.00 27.19 284 ALA C O 1
ATOM 5945 N N . ARG C 1 257 ? -67.565 -67.605 -34.860 1.00 29.02 285 ARG C N 1
ATOM 5946 C CA . ARG C 1 257 ? -67.023 -67.026 -33.638 1.00 26.70 285 ARG C CA 1
ATOM 5947 C C . ARG C 1 257 ? -67.810 -67.528 -32.437 1.00 24.53 285 ARG C C 1
ATOM 5948 O O . ARG C 1 257 ? -69.044 -67.566 -32.468 1.00 28.96 285 ARG C O 1
ATOM 5956 N N . TYR C 1 258 ? -67.091 -67.900 -31.382 1.00 23.28 286 TYR C N 1
ATOM 5957 C CA . TYR C 1 258 ? -67.668 -68.409 -30.146 1.00 25.61 286 TYR C CA 1
ATOM 5958 C C . TYR C 1 258 ? -67.771 -67.288 -29.125 1.00 27.43 286 TYR C C 1
ATOM 5959 O O . TYR C 1 258 ? -66.923 -66.393 -29.082 1.00 25.74 286 TYR C O 1
ATOM 5968 N N . PHE C 1 259 ? -68.819 -67.340 -28.312 1.00 26.54 287 PHE C N 1
ATOM 5969 C CA . PHE C 1 259 ? -69.013 -66.401 -27.220 1.00 28.10 287 PHE C CA 1
ATOM 5970 C C . PHE C 1 259 ? -69.292 -67.187 -25.950 1.00 30.18 287 PHE C C 1
ATOM 5971 O O . PHE C 1 259 ? -69.983 -68.206 -25.985 1.00 28.28 287 PHE C O 1
ATOM 5979 N N . LYS C 1 260 ? -68.732 -66.725 -24.836 1.00 30.09 288 LYS C N 1
ATOM 5980 C CA . LYS C 1 260 ? -69.145 -67.182 -23.512 1.00 29.73 288 LYS C CA 1
ATOM 5981 C C . LYS C 1 260 ? -69.236 -65.946 -22.631 1.00 32.76 288 LYS C C 1
ATOM 5982 O O . LYS C 1 260 ? -68.211 -65.345 -22.294 1.00 29.40 288 LYS C O 1
ATOM 5988 N N . ILE C 1 261 ? -70.456 -65.565 -22.270 1.00 33.29 289 ILE C N 1
ATOM 5989 C CA . ILE C 1 261 ? -70.719 -64.328 -21.546 1.00 29.02 289 ILE C CA 1
ATOM 5990 C C . ILE C 1 261 ? -71.212 -64.673 -20.151 1.00 27.72 289 ILE C C 1
ATOM 5991 O O . ILE C 1 261 ? -72.144 -65.470 -19.991 1.00 29.50 289 ILE C O 1
ATOM 5996 N N . ARG C 1 262 ? -70.585 -64.077 -19.143 1.00 31.92 290 ARG C N 1
ATOM 5997 C CA . ARG C 1 262 ? -71.029 -64.198 -17.763 1.00 35.08 290 ARG C CA 1
ATOM 5998 C C . ARG C 1 262 ? -71.832 -62.959 -17.391 1.00 30.55 290 ARG C C 1
ATOM 5999 O O . ARG C 1 262 ? -71.424 -61.833 -17.692 1.00 29.42 290 ARG C O 1
ATOM 6003 N N . LEU C 1 263 ? -72.976 -63.170 -16.753 1.00 31.99 291 LEU C N 1
ATOM 6004 C CA . LEU C 1 263 ? -73.863 -62.081 -16.384 1.00 29.98 291 LEU C CA 1
ATOM 6005 C C . LEU C 1 263 ? -74.239 -62.189 -14.912 1.00 30.80 291 LEU C C 1
ATOM 6006 O O . LEU C 1 263 ? -74.179 -63.262 -14.306 1.00 33.87 291 LEU C O 1
ATOM 6011 N N . ARG C 1 264 ? -74.631 -61.051 -14.345 1.00 26.25 292 ARG C N 1
ATOM 6012 C CA . ARG C 1 264 ? -75.094 -60.971 -12.968 1.00 27.86 292 ARG C CA 1
ATOM 6013 C C . ARG C 1 264 ? -76.350 -60.113 -12.912 1.00 31.96 292 ARG C C 1
ATOM 6014 O O . ARG C 1 264 ? -76.617 -59.311 -13.810 1.00 32.15 292 ARG C O 1
ATOM 6022 N N . LYS C 1 265 ? -77.121 -60.291 -11.842 1.00 27.66 293 LYS C N 1
ATOM 6023 C CA . LYS C 1 265 ? -78.331 -59.510 -11.646 1.00 29.14 293 LYS C CA 1
ATOM 6024 C C . LYS C 1 265 ? -77.987 -58.164 -11.024 1.00 29.02 293 LYS C C 1
ATOM 6025 O O . LYS C 1 265 ? -77.184 -58.082 -10.092 1.00 32.06 293 LYS C O 1
ATOM 6031 N N . ARG C 1 266 ? -78.594 -57.104 -11.549 1.00 26.20 294 ARG C N 1
ATOM 6032 C CA . ARG C 1 266 ? -78.336 -55.747 -11.088 1.00 29.64 294 ARG C CA 1
ATOM 6033 C C . ARG C 1 266 ? -79.659 -55.030 -10.865 1.00 35.41 294 ARG C C 1
ATOM 6034 O O . ARG C 1 266 ? -80.561 -55.109 -11.705 1.00 39.16 294 ARG C O 1
ATOM 6042 N N . SER C 1 267 ? -79.773 -54.338 -9.734 1.00 31.50 295 SER C N 1
ATOM 6043 C CA . SER C 1 267 ? -80.964 -53.554 -9.444 1.00 38.15 295 SER C CA 1
ATOM 6044 C C . SER C 1 267 ? -80.927 -52.227 -10.189 1.00 42.91 295 SER C C 1
ATOM 6045 O O . SER C 1 267 ? -79.878 -51.586 -10.300 1.00 38.87 295 SER C O 1
ATOM 6048 N N . VAL C 1 268 ? -82.089 -51.813 -10.699 1.00 43.18 296 VAL C N 1
ATOM 6049 C CA . VAL C 1 268 ? -82.223 -50.559 -11.428 1.00 46.58 296 VAL C CA 1
ATOM 6050 C C . VAL C 1 268 ? -83.479 -49.843 -10.956 1.00 48.10 296 VAL C C 1
ATOM 6051 O O . VAL C 1 268 ? -84.348 -50.424 -10.305 1.00 53.96 296 VAL C O 1
ATOM 6055 N N . LYS C 1 269 ? -83.566 -48.563 -11.302 1.00 55.49 297 LYS C N 1
ATOM 6056 C CA . LYS C 1 269 ? -84.748 -47.764 -10.993 1.00 60.86 297 LYS C CA 1
ATOM 6057 C C . LYS C 1 269 ? -85.195 -46.967 -12.214 1.00 71.42 297 LYS C C 1
ATOM 6058 O O . LYS C 1 269 ? -86.378 -46.669 -12.385 1.00 82.13 297 LYS C O 1
ATOM 6061 N N . VAL D 1 5 ? -66.190 -81.798 -9.589 1.00 73.16 33 VAL D N 1
ATOM 6062 C CA . VAL D 1 5 ? -65.730 -82.165 -8.256 1.00 73.17 33 VAL D CA 1
ATOM 6063 C C . VAL D 1 5 ? -65.574 -80.899 -7.419 1.00 72.46 33 VAL D C 1
ATOM 6064 O O . VAL D 1 5 ? -65.269 -79.828 -7.947 1.00 70.00 33 VAL D O 1
ATOM 6068 N N . GLU D 1 6 ? -65.807 -81.017 -6.114 1.00 73.59 34 GLU D N 1
ATOM 6069 C CA . GLU D 1 6 ? -65.680 -79.891 -5.197 1.00 71.98 34 GLU D CA 1
ATOM 6070 C C . GLU D 1 6 ? -64.230 -79.752 -4.755 1.00 71.32 34 GLU D C 1
ATOM 6071 O O . GLU D 1 6 ? -63.628 -80.715 -4.275 1.00 71.56 34 GLU D O 1
ATOM 6077 N N . VAL D 1 7 ? -63.679 -78.555 -4.906 1.00 57.13 35 VAL D N 1
ATOM 6078 C CA . VAL D 1 7 ? -62.258 -78.311 -4.686 1.00 47.97 35 VAL D CA 1
ATOM 6079 C C . VAL D 1 7 ? -62.060 -77.772 -3.274 1.00 45.37 35 VAL D C 1
ATOM 6080 O O . VAL D 1 7 ? -62.644 -76.745 -2.906 1.00 45.18 35 VAL D O 1
ATOM 6084 N N . LEU D 1 8 ? -61.229 -78.460 -2.486 1.00 41.31 36 LEU D N 1
ATOM 6085 C CA . LEU D 1 8 ? -60.929 -78.010 -1.130 1.00 42.22 36 LEU D CA 1
ATOM 6086 C C . LEU D 1 8 ? -59.534 -77.396 -1.050 1.00 42.50 36 LEU D C 1
ATOM 6087 O O . LEU D 1 8 ? -59.041 -76.839 -2.034 1.00 41.46 36 LEU D O 1
ATOM 6092 N N . GLU D 1 9 ? -58.881 -77.497 0.105 1.00 39.97 37 GLU D N 1
ATOM 6093 C CA . GLU D 1 9 ? -57.664 -76.731 0.323 1.00 42.48 37 GLU D CA 1
ATOM 6094 C C . GLU D 1 9 ? -56.468 -77.378 -0.372 1.00 44.12 37 GLU D C 1
ATOM 6095 O O . GLU D 1 9 ? -56.480 -78.559 -0.734 1.00 41.34 37 GLU D O 1
ATOM 6101 N N . VAL D 1 10 ? -55.424 -76.575 -0.553 1.00 43.33 38 VAL D N 1
ATOM 6102 C CA . VAL D 1 10 ? -54.174 -77.043 -1.141 1.00 40.75 38 VAL D CA 1
ATOM 6103 C C . VAL D 1 10 ? -53.332 -77.705 -0.058 1.00 39.91 38 VAL D C 1
ATOM 6104 O O . VAL D 1 10 ? -53.132 -77.141 1.024 1.00 43.36 38 VAL D O 1
ATOM 6108 N N . LYS D 1 11 ? -52.824 -78.898 -0.350 1.00 39.96 39 LYS D N 1
ATOM 6109 C CA . LYS D 1 11 ? -51.930 -79.574 0.580 1.00 45.64 39 LYS D CA 1
ATOM 6110 C C . LYS D 1 11 ? -50.567 -78.895 0.601 1.00 48.10 39 LYS D C 1
ATOM 6111 O O . LYS D 1 11 ? -50.030 -78.507 -0.440 1.00 46.43 39 LYS D O 1
ATOM 6117 N N . THR D 1 12 ? -50.006 -78.752 1.796 1.00 51.89 40 THR D N 1
ATOM 6118 C CA . THR D 1 12 ? -48.684 -78.168 1.975 1.00 50.35 40 THR D CA 1
ATOM 6119 C C . THR D 1 12 ? -47.711 -79.217 2.498 1.00 54.71 40 THR D C 1
ATOM 6120 O O . THR D 1 12 ? -48.109 -80.263 3.022 1.00 58.16 40 THR D O 1
ATOM 6124 N N . GLY D 1 13 ? -46.422 -78.917 2.358 1.00 64.44 41 GLY D N 1
ATOM 6125 C CA . GLY D 1 13 ? -45.377 -79.848 2.722 1.00 70.52 41 GLY D CA 1
ATOM 6126 C C . GLY D 1 13 ? -44.359 -80.036 1.616 1.00 70.83 41 GLY D C 1
ATOM 6127 O O . GLY D 1 13 ? -44.664 -79.781 0.447 1.00 66.44 41 GLY D O 1
ATOM 6128 N N . VAL D 1 14 ? -43.148 -80.480 1.971 1.00 73.88 42 VAL D N 1
ATOM 6129 C CA . VAL D 1 14 ? -42.098 -80.657 0.971 1.00 78.82 42 VAL D CA 1
ATOM 6130 C C . VAL D 1 14 ? -42.521 -81.670 -0.077 1.00 75.54 42 VAL D C 1
ATOM 6131 O O . VAL D 1 14 ? -42.120 -81.573 -1.242 1.00 80.68 42 VAL D O 1
ATOM 6133 N N . ASP D 1 15 ? -43.332 -82.650 0.311 1.00 71.60 43 ASP D N 1
ATOM 6134 C CA . ASP D 1 15 ? -43.781 -83.702 -0.587 1.00 66.16 43 ASP D CA 1
ATOM 6135 C C . ASP D 1 15 ? -45.129 -83.399 -1.229 1.00 60.24 43 ASP D C 1
ATOM 6136 O O . ASP D 1 15 ? -45.670 -84.256 -1.936 1.00 60.46 43 ASP D O 1
ATOM 6141 N N . ALA D 1 16 ? -45.684 -82.209 -1.003 1.00 55.92 44 ALA D N 1
ATOM 6142 C CA . ALA D 1 16 ? -46.968 -81.842 -1.587 1.00 49.86 44 ALA D CA 1
ATOM 6143 C C . ALA D 1 16 ? -46.842 -81.314 -3.009 1.00 45.73 44 ALA D C 1
ATOM 6144 O O . ALA D 1 16 ? -47.863 -80.978 -3.621 1.00 41.04 44 ALA D O 1
ATOM 6146 N N . ILE D 1 17 ? -45.627 -81.232 -3.545 1.00 41.89 45 ILE D N 1
ATOM 6147 C CA . ILE D 1 17 ? -45.386 -80.729 -4.889 1.00 43.12 45 ILE D CA 1
ATOM 6148 C C . ILE D 1 17 ? -44.587 -81.766 -5.663 1.00 41.39 45 ILE D C 1
ATOM 6149 O O . ILE D 1 17 ? -43.784 -82.512 -5.094 1.00 45.16 45 ILE D O 1
ATOM 6154 N N . THR D 1 18 ? -44.820 -81.819 -6.972 1.00 33.95 46 THR D N 1
ATOM 6155 C CA . THR D 1 18 ? -44.054 -82.684 -7.856 1.00 38.27 46 THR D CA 1
ATOM 6156 C C . THR D 1 18 ? -43.857 -81.984 -9.192 1.00 40.64 46 THR D C 1
ATOM 6157 O O . THR D 1 18 ? -44.531 -81.000 -9.507 1.00 36.56 46 THR D O 1
ATOM 6161 N N . GLU D 1 19 ? -42.921 -82.511 -9.977 1.00 44.25 47 GLU D N 1
ATOM 6162 C CA . GLU D 1 19 ? -42.506 -81.889 -11.226 1.00 38.64 47 GLU D CA 1
ATOM 6163 C C . GLU D 1 19 ? -42.248 -82.974 -12.259 1.00 36.51 47 GLU D C 1
ATOM 6164 O O . GLU D 1 19 ? -41.518 -83.932 -11.986 1.00 44.49 47 GLU D O 1
ATOM 6170 N N . VAL D 1 20 ? -42.849 -82.827 -13.441 1.00 35.32 48 VAL D N 1
ATOM 6171 C CA . VAL D 1 20 ? -42.690 -83.781 -14.530 1.00 38.93 48 VAL D CA 1
ATOM 6172 C C . VAL D 1 20 ? -42.260 -83.032 -15.784 1.00 34.19 48 VAL D C 1
ATOM 6173 O O . VAL D 1 20 ? -42.501 -81.832 -15.939 1.00 31.22 48 VAL D O 1
ATOM 6177 N N . GLU D 1 21 ? -41.607 -83.763 -16.686 1.00 36.27 49 GLU D N 1
ATOM 6178 C CA . GLU D 1 21 ? -41.109 -83.196 -17.930 1.00 33.81 49 GLU D CA 1
ATOM 6179 C C . GLU D 1 21 ? -41.189 -84.250 -19.025 1.00 35.87 49 GLU D C 1
ATOM 6180 O O . GLU D 1 21 ? -41.178 -85.453 -18.746 1.00 37.33 49 GLU D O 1
ATOM 6186 N N . CYS D 1 22 ? -41.270 -83.788 -20.275 1.00 32.41 50 CYS D N 1
ATOM 6187 C CA . CYS D 1 22 ? -41.314 -84.688 -21.421 1.00 36.31 50 CYS D CA 1
ATOM 6188 C C . CYS D 1 22 ? -41.060 -83.900 -22.699 1.00 34.14 50 CYS D C 1
ATOM 6189 O O . CYS D 1 22 ? -41.333 -82.700 -22.779 1.00 30.67 50 CYS D O 1
ATOM 6192 N N . PHE D 1 23 ? -40.528 -84.600 -23.698 1.00 35.96 51 PHE D N 1
ATOM 6193 C CA . PHE D 1 23 ? -40.410 -84.094 -25.059 1.00 32.88 51 PHE D CA 1
ATOM 6194 C C . PHE D 1 23 ? -41.488 -84.748 -25.913 1.00 34.16 51 PHE D C 1
ATOM 6195 O O . PHE D 1 23 ? -41.659 -85.971 -25.865 1.00 46.46 51 PHE D O 1
ATOM 6203 N N . LEU D 1 24 ? -42.203 -83.943 -26.697 1.00 31.39 52 LEU D N 1
ATOM 6204 C CA . LEU D 1 24 ? -43.315 -84.428 -27.510 1.00 28.78 52 LEU D CA 1
ATOM 6205 C C . LEU D 1 24 ? -42.948 -84.283 -28.983 1.00 30.57 52 LEU D C 1
ATOM 6206 O O . LEU D 1 24 ? -42.819 -83.163 -29.490 1.00 34.48 52 LEU D O 1
ATOM 6211 N N . ASN D 1 25 ? -42.796 -85.415 -29.666 1.00 26.92 53 ASN D N 1
ATOM 6212 C CA . ASN D 1 25 ? -42.373 -85.416 -31.057 1.00 29.25 53 ASN D CA 1
ATOM 6213 C C . ASN D 1 25 ? -43.477 -84.877 -31.963 1.00 31.79 53 ASN D C 1
ATOM 6214 O O . ASN D 1 25 ? -44.664 -85.082 -31.700 1.00 32.16 53 ASN D O 1
ATOM 6219 N N . PRO D 1 26 ? -43.112 -84.190 -33.042 1.00 30.93 54 PRO D N 1
ATOM 6220 C CA . PRO D 1 26 ? -44.120 -83.729 -33.997 1.00 25.47 54 PRO D CA 1
ATOM 6221 C C . PRO D 1 26 ? -44.539 -84.850 -34.930 1.00 30.12 54 PRO D C 1
ATOM 6222 O O . PRO D 1 26 ? -43.792 -85.798 -35.181 1.00 29.19 54 PRO D O 1
ATOM 6226 N N . GLU D 1 27 ? -45.758 -84.728 -35.448 1.00 28.93 55 GLU D N 1
ATOM 6227 C CA . GLU D 1 27 ? -46.336 -85.723 -36.349 1.00 31.00 55 GLU D CA 1
ATOM 6228 C C . GLU D 1 27 ? -46.719 -85.017 -37.643 1.00 25.99 55 GLU D C 1
ATOM 6229 O O . GLU D 1 27 ? -47.877 -84.653 -37.850 1.00 29.93 55 GLU D O 1
ATOM 6235 N N . MET D 1 28 ? -45.735 -84.836 -38.522 1.00 25.44 56 MET D N 1
ATOM 6236 C CA . MET D 1 28 ? -45.935 -84.118 -39.774 1.00 27.61 56 MET D CA 1
ATOM 6237 C C . MET D 1 28 ? -46.350 -85.022 -40.927 1.00 25.50 56 MET D C 1
ATOM 6238 O O . MET D 1 28 ? -46.847 -84.517 -41.937 1.00 27.01 56 MET D O 1
ATOM 6243 N N . GLY D 1 29 ? -46.166 -86.332 -40.803 1.00 23.56 57 GLY D N 1
ATOM 6244 C CA . GLY D 1 29 ? -46.529 -87.255 -41.860 1.00 26.22 57 GLY D CA 1
ATOM 6245 C C . GLY D 1 29 ? -45.486 -88.333 -42.060 1.00 30.70 57 GLY D C 1
ATOM 6246 O O . GLY D 1 29 ? -45.823 -89.505 -42.256 1.00 35.39 57 GLY D O 1
ATOM 6247 N N . ASP D 1 30 ? -44.210 -87.939 -42.009 1.00 30.66 58 ASP D N 1
ATOM 6248 C CA . ASP D 1 30 ? -43.072 -88.847 -42.124 1.00 29.88 58 ASP D CA 1
ATOM 6249 C C . ASP D 1 30 ? -43.178 -89.682 -43.396 1.00 31.44 58 ASP D C 1
ATOM 6250 O O . ASP D 1 30 ? -43.510 -90.873 -43.335 1.00 37.01 58 ASP D O 1
ATOM 6255 N N . PRO D 1 31 ? -42.892 -89.096 -44.562 1.00 34.10 59 PRO D N 1
ATOM 6256 C CA . PRO D 1 31 ? -43.128 -89.816 -45.825 1.00 29.90 59 PRO D CA 1
ATOM 6257 C C . PRO D 1 31 ? -42.272 -91.060 -46.004 1.00 34.53 59 PRO D C 1
ATOM 6258 O O . PRO D 1 31 ? -42.734 -92.024 -46.628 1.00 41.05 59 PRO D O 1
ATOM 6262 N N . ASP D 1 32 ? -41.040 -91.073 -45.498 1.00 35.13 60 ASP D N 1
ATOM 6263 C CA . ASP D 1 32 ? -40.226 -92.279 -45.533 1.00 32.13 60 ASP D CA 1
ATOM 6264 C C . ASP D 1 32 ? -39.374 -92.336 -44.271 1.00 32.33 60 ASP D C 1
ATOM 6265 O O . ASP D 1 32 ? -39.458 -91.470 -43.397 1.00 35.25 60 ASP D O 1
ATOM 6270 N N . GLU D 1 33 ? -38.534 -93.370 -44.190 1.00 38.47 61 GLU D N 1
ATOM 6271 C CA . GLU D 1 33 ? -37.746 -93.613 -42.987 1.00 43.32 61 GLU D CA 1
ATOM 6272 C C . GLU D 1 33 ? -36.722 -92.519 -42.720 1.00 37.81 61 GLU D C 1
ATOM 6273 O O . GLU D 1 33 ? -36.279 -92.369 -41.577 1.00 39.63 61 GLU D O 1
ATOM 6279 N N . ASN D 1 34 ? -36.330 -91.759 -43.741 1.00 33.33 62 ASN D N 1
ATOM 6280 C CA . ASN D 1 34 ? -35.312 -90.730 -43.577 1.00 30.63 62 ASN D CA 1
ATOM 6281 C C . ASN D 1 34 ? -35.882 -89.361 -43.238 1.00 32.74 62 ASN D C 1
ATOM 6282 O O . ASN D 1 34 ? -35.175 -88.545 -42.637 1.00 32.16 62 ASN D O 1
ATOM 6287 N N . LEU D 1 35 ? -37.135 -89.088 -43.595 1.00 31.06 63 LEU D N 1
ATOM 6288 C CA . LEU D 1 35 ? -37.707 -87.748 -43.480 1.00 27.59 63 LEU D CA 1
ATOM 6289 C C . LEU D 1 35 ? -38.617 -87.601 -42.266 1.00 34.79 63 LEU D C 1
ATOM 6290 O O . LEU D 1 35 ? -39.699 -87.013 -42.362 1.00 31.94 63 LEU D O 1
ATOM 6295 N N . ARG D 1 36 ? -38.200 -88.121 -41.111 1.00 30.32 64 ARG D N 1
ATOM 6296 C CA . ARG D 1 36 ? -38.924 -87.865 -39.873 1.00 28.25 64 ARG D CA 1
ATOM 6297 C C . ARG D 1 36 ? -38.908 -86.374 -39.561 1.00 30.36 64 ARG D C 1
ATOM 6298 O O . ARG D 1 36 ? -37.849 -85.739 -39.559 1.00 30.06 64 ARG D O 1
ATOM 6306 N N . GLY D 1 37 ? -40.090 -85.814 -39.306 1.00 26.09 65 GLY D N 1
ATOM 6307 C CA . GLY D 1 37 ? -40.244 -84.391 -39.099 1.00 28.75 65 GLY D CA 1
ATOM 6308 C C . GLY D 1 37 ? -40.761 -83.633 -40.304 1.00 29.83 65 GLY D C 1
ATOM 6309 O O . GLY D 1 37 ? -41.102 -82.450 -40.172 1.00 29.05 65 GLY D O 1
ATOM 6310 N N . PHE D 1 38 ? -40.821 -84.272 -41.467 1.00 28.20 66 PHE D N 1
ATOM 6311 C CA . PHE D 1 38 ? -41.357 -83.680 -42.682 1.00 26.65 66 PHE D CA 1
ATOM 6312 C C . PHE D 1 38 ? -42.671 -84.356 -43.049 1.00 29.07 66 PHE D C 1
ATOM 6313 O O . PHE D 1 38 ? -43.041 -85.398 -42.501 1.00 28.78 66 PHE D O 1
ATOM 6321 N N . SER D 1 39 ? -43.376 -83.748 -43.994 1.00 26.90 67 SER D N 1
ATOM 6322 C CA . SER D 1 39 ? -44.569 -84.335 -44.582 1.00 29.63 67 SER D CA 1
ATOM 6323 C C . SER D 1 39 ? -44.266 -84.781 -46.005 1.00 30.87 67 SER D C 1
ATOM 6324 O O . SER D 1 39 ? -43.219 -84.460 -46.574 1.00 27.82 67 SER D O 1
ATOM 6327 N N . LEU D 1 40 ? -45.199 -85.536 -46.578 1.00 31.89 68 LEU D N 1
ATOM 6328 C CA . LEU D 1 40 ? -45.153 -85.798 -48.008 1.00 28.87 68 LEU D CA 1
ATOM 6329 C C . LEU D 1 40 ? -45.286 -84.483 -48.767 1.00 30.40 68 LEU D C 1
ATOM 6330 O O . LEU D 1 40 ? -45.848 -83.508 -48.261 1.00 27.97 68 LEU D O 1
ATOM 6335 N N . LYS D 1 41 ? -44.750 -84.448 -49.985 1.00 31.65 69 LYS D N 1
ATOM 6336 C CA . LYS D 1 41 ? -44.859 -83.238 -50.786 1.00 32.94 69 LYS D CA 1
ATOM 6337 C C . LYS D 1 41 ? -46.324 -82.901 -51.040 1.00 30.50 69 LYS D C 1
ATOM 6338 O O . LYS D 1 41 ? -47.186 -83.783 -51.116 1.00 33.09 69 LYS D O 1
ATOM 6344 N N . LEU D 1 42 ? -46.605 -81.608 -51.161 1.00 28.78 70 LEU D N 1
ATOM 6345 C CA . LEU D 1 42 ? -47.982 -81.152 -51.272 1.00 27.18 70 LEU D CA 1
ATOM 6346 C C . LEU D 1 42 ? -48.466 -81.217 -52.711 1.00 30.18 70 LEU D C 1
ATOM 6347 O O . LEU D 1 42 ? -47.756 -80.820 -53.641 1.00 30.34 70 LEU D O 1
ATOM 6352 N N . SER D 1 43 ? -49.683 -81.727 -52.885 1.00 33.07 71 SER D N 1
ATOM 6353 C CA . SER D 1 43 ? -50.396 -81.575 -54.139 1.00 34.59 71 SER D CA 1
ATOM 6354 C C . SER D 1 43 ? -51.113 -80.227 -54.157 1.00 33.64 71 SER D C 1
ATOM 6355 O O . SER D 1 43 ? -51.203 -79.527 -53.145 1.00 37.79 71 SER D O 1
ATOM 6358 N N . ALA D 1 44 ? -51.621 -79.855 -55.327 1.00 34.28 72 ALA D N 1
ATOM 6359 C CA . ALA D 1 44 ? -52.280 -78.566 -55.462 1.00 36.76 72 ALA D CA 1
ATOM 6360 C C . ALA D 1 44 ? -53.351 -78.647 -56.536 1.00 38.05 72 ALA D C 1
ATOM 6361 O O . ALA D 1 44 ? -53.293 -79.480 -57.444 1.00 34.30 72 ALA D O 1
ATOM 6363 N N . GLU D 1 45 ? -54.338 -77.761 -56.408 1.00 38.17 73 GLU D N 1
ATOM 6364 C CA . GLU D 1 45 ? -55.373 -77.515 -57.407 1.00 39.10 73 GLU D CA 1
ATOM 6365 C C . GLU D 1 45 ? -56.306 -78.701 -57.610 1.00 43.80 73 GLU D C 1
ATOM 6366 O O . GLU D 1 45 ? -56.906 -78.838 -58.681 1.00 42.62 73 GLU D O 1
ATOM 6372 N N . ASN D 1 46 ? -56.443 -79.567 -56.610 1.00 40.30 74 ASN D N 1
ATOM 6373 C CA . ASN D 1 46 ? -57.474 -80.592 -56.647 1.00 36.67 74 ASN D CA 1
ATOM 6374 C C . ASN D 1 46 ? -58.823 -79.941 -56.373 1.00 36.58 74 ASN D C 1
ATOM 6375 O O . ASN D 1 46 ? -58.983 -79.226 -55.378 1.00 39.11 74 ASN D O 1
ATOM 6380 N N . ASP D 1 47 ? -59.783 -80.170 -57.265 1.00 39.07 75 ASP D N 1
ATOM 6381 C CA . ASP D 1 47 ? -61.107 -79.591 -57.094 1.00 38.53 75 ASP D CA 1
ATOM 6382 C C . ASP D 1 47 ? -61.718 -80.061 -55.778 1.00 37.42 75 ASP D C 1
ATOM 6383 O O . ASP D 1 47 ? -61.451 -81.170 -55.304 1.00 34.86 75 ASP D O 1
ATOM 6388 N N . PHE D 1 48 ? -62.531 -79.188 -55.174 1.00 33.44 76 PHE D N 1
ATOM 6389 C CA . PHE D 1 48 ? -63.229 -79.543 -53.942 1.00 34.54 76 PHE D CA 1
ATOM 6390 C C . PHE D 1 48 ? -64.003 -80.847 -54.089 1.00 39.67 76 PHE D C 1
ATOM 6391 O O . PHE D 1 48 ? -64.141 -81.605 -53.120 1.00 40.27 76 PHE D O 1
ATOM 6399 N N . SER D 1 49 ? -64.505 -81.131 -55.295 1.00 38.33 77 SER D N 1
ATOM 6400 C CA . SER D 1 49 ? -65.299 -82.332 -55.526 1.00 36.23 77 SER D CA 1
ATOM 6401 C C . SER D 1 49 ? -64.458 -83.601 -55.535 1.00 37.28 77 SER D C 1
ATOM 6402 O O . SER D 1 49 ? -65.018 -84.696 -55.412 1.00 33.80 77 SER D O 1
ATOM 6405 N N . SER D 1 50 ? -63.141 -83.489 -55.680 1.00 35.41 78 SER D N 1
ATOM 6406 C CA . SER D 1 50 ? -62.267 -84.653 -55.749 1.00 41.20 78 SER D CA 1
ATOM 6407 C C . SER D 1 50 ? -61.019 -84.448 -54.902 1.00 38.48 78 SER D C 1
ATOM 6408 O O . SER D 1 50 ? -59.913 -84.847 -55.281 1.00 36.44 78 SER D O 1
ATOM 6411 N N . ASP D 1 51 ? -61.177 -83.824 -53.737 1.00 37.72 79 ASP D N 1
ATOM 6412 C CA . ASP D 1 51 ? -60.063 -83.654 -52.812 1.00 31.79 79 ASP D CA 1
ATOM 6413 C C . ASP D 1 51 ? -59.855 -84.953 -52.042 1.00 36.15 79 ASP D C 1
ATOM 6414 O O . ASP D 1 51 ? -60.768 -85.429 -51.357 1.00 38.05 79 ASP D O 1
ATOM 6419 N N . SER D 1 52 ? -58.654 -85.527 -52.156 1.00 33.73 80 SER D N 1
ATOM 6420 C CA . SER D 1 52 ? -58.356 -86.843 -51.585 1.00 33.54 80 SER D CA 1
ATOM 6421 C C . SER D 1 52 ? -56.892 -86.893 -51.167 1.00 30.55 80 SER D C 1
ATOM 6422 O O . SER D 1 52 ? -56.062 -87.545 -51.811 1.00 33.61 80 SER D O 1
ATOM 6425 N N . PRO D 1 53 ? -56.542 -86.223 -50.070 1.00 31.68 81 PRO D N 1
ATOM 6426 C CA . PRO D 1 53 ? -55.135 -86.170 -49.654 1.00 30.51 81 PRO D CA 1
ATOM 6427 C C . PRO D 1 53 ? -54.636 -87.501 -49.111 1.00 29.62 81 PRO D C 1
ATOM 6428 O O . PRO D 1 53 ? -55.374 -88.260 -48.480 1.00 30.57 81 PRO D O 1
ATOM 6432 N N . GLU D 1 54 ? -53.359 -87.777 -49.369 1.00 31.27 82 GLU D N 1
ATOM 6433 C CA . GLU D 1 54 ? -52.703 -88.950 -48.807 1.00 31.34 82 GLU D CA 1
ATOM 6434 C C . GLU D 1 54 ? -52.368 -88.714 -47.340 1.00 32.30 82 GLU D C 1
ATOM 6435 O O . GLU D 1 54 ? -52.200 -87.573 -46.899 1.00 30.07 82 GLU D O 1
ATOM 6441 N N . ARG D 1 55 ? -52.259 -89.809 -46.583 1.00 32.16 83 ARG D N 1
ATOM 6442 C CA . ARG D 1 55 ? -52.079 -89.685 -45.140 1.00 26.80 83 ARG D CA 1
ATOM 6443 C C . ARG D 1 55 ? -50.754 -89.018 -44.799 1.00 27.14 83 ARG D C 1
ATOM 6444 O O . ARG D 1 55 ? -50.696 -88.125 -43.945 1.00 29.91 83 ARG D O 1
ATOM 6452 N N . LYS D 1 56 ? -49.677 -89.428 -45.470 1.00 27.89 84 LYS D N 1
ATOM 6453 C CA . LYS D 1 56 ? -48.336 -88.940 -45.160 1.00 29.01 84 LYS D CA 1
ATOM 6454 C C . LYS D 1 56 ? -48.192 -87.457 -45.480 1.00 28.05 84 LYS D C 1
ATOM 6455 O O . LYS D 1 56 ? -47.145 -86.853 -45.222 1.00 26.31 84 LYS D O 1
ATOM 6461 N N . MET D 1 57 ? -49.243 -86.867 -46.040 1.00 31.47 85 MET D N 1
ATOM 6462 C CA . MET D 1 57 ? -49.262 -85.448 -46.358 1.00 29.64 85 MET D CA 1
ATOM 6463 C C . MET D 1 57 ? -49.887 -84.599 -45.256 1.00 30.36 85 MET D C 1
ATOM 6464 O O . MET D 1 57 ? -49.723 -83.372 -45.271 1.00 31.11 85 MET D O 1
ATOM 6469 N N . LEU D 1 58 ? -50.575 -85.216 -44.291 1.00 29.10 86 LEU D N 1
ATOM 6470 C CA . LEU D 1 58 ? -51.383 -84.476 -43.332 1.00 27.92 86 LEU D CA 1
ATOM 6471 C C . LEU D 1 58 ? -50.698 -84.421 -41.973 1.00 23.12 86 LEU D C 1
ATOM 6472 O O . LEU D 1 58 ? -50.591 -85.461 -41.302 1.00 26.08 86 LEU D O 1
ATOM 6477 N N . PRO D 1 59 ? -50.230 -83.257 -41.524 1.00 29.22 87 PRO D N 1
ATOM 6478 C CA . PRO D 1 59 ? -49.756 -83.141 -40.141 1.00 25.21 87 PRO D CA 1
ATOM 6479 C C . PRO D 1 59 ? -50.894 -83.353 -39.156 1.00 26.35 87 PRO D C 1
ATOM 6480 O O . PRO D 1 59 ? -52.039 -82.975 -39.409 1.00 27.07 87 PRO D O 1
ATOM 6484 N N . CYS D 1 60 ? -50.563 -83.954 -38.019 1.00 25.65 88 CYS D N 1
ATOM 6485 C CA . CYS D 1 60 ? -51.545 -84.307 -37.009 1.00 26.27 88 CYS D CA 1
ATOM 6486 C C . CYS D 1 60 ? -51.148 -83.728 -35.659 1.00 26.29 88 CYS D C 1
ATOM 6487 O O . CYS D 1 60 ? -50.000 -83.333 -35.440 1.00 25.52 88 CYS D O 1
ATOM 6490 N N . TYR D 1 61 ? -52.122 -83.672 -34.757 1.00 31.19 89 TYR D N 1
ATOM 6491 C CA . TYR D 1 61 ? -51.857 -83.247 -33.390 1.00 27.65 89 TYR D CA 1
ATOM 6492 C C . TYR D 1 61 ? -51.053 -84.306 -32.650 1.00 30.19 89 TYR D C 1
ATOM 6493 O O . TYR D 1 61 ? -51.251 -85.510 -32.842 1.00 30.84 89 TYR D O 1
ATOM 6502 N N . SER D 1 62 ? -50.141 -83.850 -31.799 1.00 29.26 90 SER D N 1
ATOM 6503 C CA . SER D 1 62 ? -49.381 -84.721 -30.917 1.00 28.78 90 SER D CA 1
ATOM 6504 C C . SER D 1 62 ? -49.998 -84.690 -29.526 1.00 33.78 90 SER D C 1
ATOM 6505 O O . SER D 1 62 ? -50.499 -83.653 -29.085 1.00 33.34 90 SER D O 1
ATOM 6508 N N . THR D 1 63 ? -49.969 -85.834 -28.844 1.00 25.20 91 THR D N 1
ATOM 6509 C CA . THR D 1 63 ? -50.510 -85.919 -27.497 1.00 27.31 91 THR D CA 1
ATOM 6510 C C . THR D 1 63 ? -49.825 -87.054 -26.754 1.00 31.95 91 THR D C 1
ATOM 6511 O O . THR D 1 63 ? -49.293 -87.990 -27.356 1.00 36.13 91 THR D O 1
ATOM 6515 N N . ALA D 1 64 ? -49.846 -86.955 -25.429 1.00 30.95 92 ALA D N 1
ATOM 6516 C CA . ALA D 1 64 ? -49.234 -87.956 -24.571 1.00 31.14 92 ALA D CA 1
ATOM 6517 C C . ALA D 1 64 ? -49.884 -87.883 -23.199 1.00 32.99 92 ALA D C 1
ATOM 6518 O O . ALA D 1 64 ? -50.241 -86.802 -22.721 1.00 28.13 92 ALA D O 1
ATOM 6520 N N . ARG D 1 65 ? -50.040 -89.049 -22.582 1.00 29.94 93 ARG D N 1
ATOM 6521 C CA . ARG D 1 65 ? -50.550 -89.181 -21.225 1.00 29.42 93 ARG D CA 1
ATOM 6522 C C . ARG D 1 65 ? -49.379 -89.502 -20.307 1.00 34.01 93 ARG D C 1
ATOM 6523 O O . ARG D 1 65 ? -48.700 -90.518 -20.495 1.00 42.40 93 ARG D O 1
ATOM 6531 N N . ILE D 1 66 ? -49.144 -88.639 -19.327 1.00 32.93 94 ILE D N 1
ATOM 6532 C CA . ILE D 1 66 ? -48.025 -88.774 -18.399 1.00 40.49 94 ILE D CA 1
ATOM 6533 C C . ILE D 1 66 ? -48.558 -89.327 -17.082 1.00 43.46 94 ILE D C 1
ATOM 6534 O O . ILE D 1 66 ? -49.417 -88.685 -16.459 1.00 42.29 94 ILE D O 1
ATOM 6539 N N . PRO D 1 67 ? -48.094 -90.490 -16.629 1.00 49.73 95 PRO D N 1
ATOM 6540 C CA . PRO D 1 67 ? -48.527 -90.999 -15.323 1.00 47.31 95 PRO D CA 1
ATOM 6541 C C . PRO D 1 67 ? -47.925 -90.185 -14.187 1.00 44.90 95 PRO D C 1
ATOM 6542 O O . PRO D 1 67 ? -46.784 -89.726 -14.263 1.00 45.41 95 PRO D O 1
ATOM 6546 N N . LEU D 1 68 ? -48.708 -90.010 -13.130 1.00 43.87 96 LEU D N 1
ATOM 6547 C CA . LEU D 1 68 ? -48.322 -89.256 -11.950 1.00 41.27 96 LEU D CA 1
ATOM 6548 C C . LEU D 1 68 ? -48.236 -90.184 -10.744 1.00 45.34 96 LEU D C 1
ATOM 6549 O O . LEU D 1 68 ? -48.781 -91.294 -10.766 1.00 48.28 96 LEU D O 1
ATOM 6554 N N . PRO D 1 69 ? -47.541 -89.774 -9.681 1.00 46.68 97 PRO D N 1
ATOM 6555 C CA . PRO D 1 69 ? -47.495 -90.608 -8.473 1.00 40.99 97 PRO D CA 1
ATOM 6556 C C . PRO D 1 69 ? -48.895 -90.874 -7.939 1.00 50.15 97 PRO D C 1
ATOM 6557 O O . PRO D 1 69 ? -49.720 -89.964 -7.831 1.00 53.04 97 PRO D O 1
ATOM 6561 N N . ASN D 1 70 ? -49.164 -92.138 -7.618 1.00 54.78 98 ASN D N 1
ATOM 6562 C CA . ASN D 1 70 ? -50.468 -92.507 -7.088 1.00 59.81 98 ASN D CA 1
ATOM 6563 C C . ASN D 1 70 ? -50.672 -91.874 -5.718 1.00 62.94 98 ASN D C 1
ATOM 6564 O O . ASN D 1 70 ? -49.747 -91.814 -4.903 1.00 63.79 98 ASN D O 1
ATOM 6569 N N . LEU D 1 71 ? -51.892 -91.402 -5.460 1.00 63.03 99 LEU D N 1
ATOM 6570 C CA . LEU D 1 71 ? -52.167 -90.601 -4.273 1.00 62.13 99 LEU D CA 1
ATOM 6571 C C . LEU D 1 71 ? -53.108 -91.253 -3.272 1.00 69.58 99 LEU D C 1
ATOM 6572 O O . LEU D 1 71 ? -52.943 -91.042 -2.069 1.00 74.94 99 LEU D O 1
ATOM 6577 N N . ASN D 1 72 ? -54.087 -92.026 -3.726 1.00 68.93 100 ASN D N 1
ATOM 6578 C CA . ASN D 1 72 ? -55.136 -92.532 -2.855 1.00 73.52 100 ASN D CA 1
ATOM 6579 C C . ASN D 1 72 ? -54.975 -94.026 -2.603 1.00 78.69 100 ASN D C 1
ATOM 6580 O O . ASN D 1 72 ? -54.373 -94.756 -3.394 1.00 78.72 100 ASN D O 1
ATOM 6585 N N . GLU D 1 73 ? -55.540 -94.465 -1.480 1.00 91.02 101 GLU D N 1
ATOM 6586 C CA . GLU D 1 73 ? -55.501 -95.860 -1.043 1.00 92.70 101 GLU D CA 1
ATOM 6587 C C . GLU D 1 73 ? -54.070 -96.377 -0.924 1.00 93.89 101 GLU D C 1
ATOM 6588 O O . GLU D 1 73 ? -53.568 -96.594 0.180 1.00 88.43 101 GLU D O 1
ATOM 6594 N N . ASN D 1 79 ? -61.737 -87.774 1.599 1.00 90.85 107 ASN D N 1
ATOM 6595 C CA . ASN D 1 79 ? -60.317 -87.679 1.917 1.00 92.13 107 ASN D CA 1
ATOM 6596 C C . ASN D 1 79 ? -59.467 -87.884 0.666 1.00 87.86 107 ASN D C 1
ATOM 6597 O O . ASN D 1 79 ? -58.322 -88.330 0.747 1.00 95.44 107 ASN D O 1
ATOM 6599 N N . LEU D 1 80 ? -60.035 -87.544 -0.488 1.00 74.24 108 LEU D N 1
ATOM 6600 C CA . LEU D 1 80 ? -59.386 -87.775 -1.770 1.00 62.15 108 LEU D CA 1
ATOM 6601 C C . LEU D 1 80 ? -58.452 -86.627 -2.132 1.00 54.80 108 LEU D C 1
ATOM 6602 O O . LEU D 1 80 ? -58.677 -85.471 -1.762 1.00 51.95 108 LEU D O 1
ATOM 6607 N N . LEU D 1 81 ? -57.397 -86.966 -2.869 1.00 51.12 109 LEU D N 1
ATOM 6608 C CA . LEU D 1 81 ? -56.427 -86.005 -3.368 1.00 41.62 109 LEU D CA 1
ATOM 6609 C C . LEU D 1 81 ? -56.273 -86.158 -4.875 1.00 42.26 109 LEU D C 1
ATOM 6610 O O . LEU D 1 81 ? -56.374 -87.263 -5.417 1.00 50.01 109 LEU D O 1
ATOM 6615 N N . MET D 1 82 ? -56.028 -85.037 -5.547 1.00 37.29 110 MET D N 1
ATOM 6616 C CA . MET D 1 82 ? -55.714 -85.019 -6.968 1.00 38.77 110 MET D CA 1
ATOM 6617 C C . MET D 1 82 ? -54.499 -84.135 -7.201 1.00 37.06 110 MET D C 1
ATOM 6618 O O . MET D 1 82 ? -54.257 -83.178 -6.461 1.00 36.54 110 MET D O 1
ATOM 6623 N N . TRP D 1 83 ? -53.729 -84.470 -8.231 1.00 36.36 111 TRP D N 1
ATOM 6624 C CA . TRP D 1 83 ? -52.633 -83.614 -8.657 1.00 32.53 111 TRP D CA 1
ATOM 6625 C C . TRP D 1 83 ? -53.191 -82.433 -9.437 1.00 33.78 111 TRP D C 1
ATOM 6626 O O . TRP D 1 83 ? -54.065 -82.598 -10.293 1.00 33.19 111 TRP D O 1
ATOM 6637 N N . GLU D 1 84 ? -52.690 -81.240 -9.136 1.00 35.52 112 GLU D N 1
ATOM 6638 C CA . GLU D 1 84 ? -53.171 -80.005 -9.740 1.00 33.78 112 GLU D CA 1
ATOM 6639 C C . GLU D 1 84 ? -52.021 -79.345 -10.488 1.00 32.17 112 GLU D C 1
ATOM 6640 O O . GLU D 1 84 ? -51.024 -78.952 -9.873 1.00 31.80 112 GLU D O 1
ATOM 6646 N N . ALA D 1 85 ? -52.160 -79.224 -11.807 1.00 28.20 113 ALA D N 1
ATOM 6647 C CA . ALA D 1 85 ? -51.139 -78.582 -12.627 1.00 27.61 113 ALA D CA 1
ATOM 6648 C C . ALA D 1 85 ? -51.161 -77.077 -12.383 1.00 29.96 113 ALA D C 1
ATOM 6649 O O . ALA D 1 85 ? -52.192 -76.425 -12.577 1.00 31.32 113 ALA D O 1
ATOM 6651 N N . VAL D 1 86 ? -50.024 -76.528 -11.966 1.00 27.33 114 VAL D N 1
ATOM 6652 C CA . VAL D 1 86 ? -49.922 -75.145 -11.513 1.00 29.78 114 VAL D CA 1
ATOM 6653 C C . VAL D 1 86 ? -49.230 -74.263 -12.549 1.00 28.27 114 VAL D C 1
ATOM 6654 O O . VAL D 1 86 ? -49.712 -73.177 -12.871 1.00 29.83 114 VAL D O 1
ATOM 6658 N N . THR D 1 87 ? -48.089 -74.711 -13.071 1.00 27.46 115 THR D N 1
ATOM 6659 C CA . THR D 1 87 ? -47.333 -73.938 -14.046 1.00 30.94 115 THR D CA 1
ATOM 6660 C C . THR D 1 87 ? -46.756 -74.876 -15.098 1.00 32.92 115 THR D C 1
ATOM 6661 O O . THR D 1 87 ? -46.635 -76.085 -14.882 1.00 30.86 115 THR D O 1
ATOM 6665 N N . VAL D 1 88 ? -46.398 -74.302 -16.247 1.00 30.38 116 VAL D N 1
ATOM 6666 C CA . VAL D 1 88 ? -45.774 -75.053 -17.333 1.00 31.32 116 VAL D CA 1
ATOM 6667 C C . VAL D 1 88 ? -44.735 -74.171 -18.016 1.00 30.56 116 VAL D C 1
ATOM 6668 O O . VAL D 1 88 ? -44.997 -72.999 -18.309 1.00 31.14 116 VAL D O 1
ATOM 6672 N N . GLN D 1 89 ? -43.548 -74.729 -18.239 1.00 33.57 117 GLN D N 1
ATOM 6673 C CA . GLN D 1 89 ? -42.525 -74.137 -19.088 1.00 31.21 117 GLN D CA 1
ATOM 6674 C C . GLN D 1 89 ? -42.457 -74.945 -20.374 1.00 30.44 117 GLN D C 1
ATOM 6675 O O . GLN D 1 89 ? -42.361 -76.176 -20.333 1.00 31.03 117 GLN D O 1
ATOM 6681 N N . THR D 1 90 ? -42.511 -74.259 -21.512 1.00 32.94 118 THR D N 1
ATOM 6682 C CA . THR D 1 90 ? -42.588 -74.944 -22.792 1.00 31.41 118 THR D CA 1
ATOM 6683 C C . THR D 1 90 ? -41.866 -74.127 -23.856 1.00 28.19 118 THR D C 1
ATOM 6684 O O . THR D 1 90 ? -41.851 -72.893 -23.813 1.00 31.76 118 THR D O 1
ATOM 6688 N N . GLU D 1 91 ? -41.258 -74.831 -24.810 1.00 26.13 119 GLU D N 1
ATOM 6689 C CA . GLU D 1 91 ? -40.651 -74.182 -25.965 1.00 27.40 119 GLU D CA 1
ATOM 6690 C C . GLU D 1 91 ? -40.437 -75.217 -27.060 1.00 27.33 119 GLU D C 1
ATOM 6691 O O . GLU D 1 91 ? -40.530 -76.425 -26.826 1.00 25.18 119 GLU D O 1
ATOM 6697 N N . VAL D 1 92 ? -40.165 -74.717 -28.272 1.00 24.33 120 VAL D N 1
ATOM 6698 C CA . VAL D 1 92 ? -39.990 -75.542 -29.463 1.00 25.74 120 VAL D CA 1
ATOM 6699 C C . VAL D 1 92 ? -38.522 -75.932 -29.585 1.00 27.38 120 VAL D C 1
ATOM 6700 O O . VAL D 1 92 ? -37.627 -75.117 -29.327 1.00 26.70 120 VAL D O 1
ATOM 6704 N N . ILE D 1 93 ? -38.268 -77.179 -29.978 1.00 27.49 121 ILE D N 1
ATOM 6705 C CA . ILE D 1 93 ? -36.937 -77.776 -29.909 1.00 29.75 121 ILE D CA 1
ATOM 6706 C C . ILE D 1 93 ? -36.347 -77.832 -31.311 1.00 28.75 121 ILE D C 1
ATOM 6707 O O . ILE D 1 93 ? -36.947 -78.411 -32.227 1.00 30.22 121 ILE D O 1
ATOM 6712 N N . GLY D 1 94 ? -35.161 -77.250 -31.470 1.00 25.44 122 GLY D N 1
ATOM 6713 C CA . GLY D 1 94 ? -34.445 -77.317 -32.726 1.00 24.94 122 GLY D CA 1
ATOM 6714 C C . GLY D 1 94 ? -34.689 -76.161 -33.665 1.00 25.89 122 GLY D C 1
ATOM 6715 O O . GLY D 1 94 ? -34.608 -76.343 -34.884 1.00 32.34 122 GLY D O 1
ATOM 6716 N N . ILE D 1 95 ? -34.972 -74.967 -33.136 1.00 24.91 123 ILE D N 1
ATOM 6717 C CA . ILE D 1 95 ? -35.332 -73.839 -33.992 1.00 29.75 123 ILE D CA 1
ATOM 6718 C C . ILE D 1 95 ? -34.171 -73.436 -34.891 1.00 28.47 123 ILE D C 1
ATOM 6719 O O . ILE D 1 95 ? -34.382 -72.913 -35.992 1.00 27.78 123 ILE D O 1
ATOM 6724 N N . THR D 1 96 ? -32.934 -73.669 -34.450 1.00 24.68 124 THR D N 1
ATOM 6725 C CA . THR D 1 96 ? -31.774 -73.261 -35.230 1.00 25.16 124 THR D CA 1
ATOM 6726 C C . THR D 1 96 ? -31.465 -74.200 -36.390 1.00 26.71 124 THR D C 1
ATOM 6727 O O . THR D 1 96 ? -30.643 -73.844 -37.242 1.00 30.31 124 THR D O 1
ATOM 6731 N N . SER D 1 97 ? -32.095 -75.377 -36.451 1.00 26.68 125 SER D N 1
ATOM 6732 C CA . SER D 1 97 ? -31.881 -76.271 -37.583 1.00 29.56 125 SER D CA 1
ATOM 6733 C C . SER D 1 97 ? -32.317 -75.649 -38.904 1.00 31.67 125 SER D C 1
ATOM 6734 O O . SER D 1 97 ? -31.829 -76.065 -39.961 1.00 27.84 125 SER D O 1
ATOM 6737 N N . MET D 1 98 ? -33.216 -74.660 -38.869 1.00 28.10 126 MET D N 1
ATOM 6738 C CA . MET D 1 98 ? -33.627 -73.952 -40.077 1.00 26.68 126 MET D CA 1
ATOM 6739 C C . MET D 1 98 ? -32.531 -73.058 -40.637 1.00 28.70 126 MET D C 1
ATOM 6740 O O . MET D 1 98 ? -32.733 -72.452 -41.695 1.00 31.83 126 MET D O 1
ATOM 6745 N N . LEU D 1 99 ? -31.393 -72.951 -39.954 1.00 29.29 127 LEU D N 1
ATOM 6746 C CA . LEU D 1 99 ? -30.238 -72.245 -40.490 1.00 27.54 127 LEU D CA 1
ATOM 6747 C C . LEU D 1 99 ? -29.406 -73.112 -41.423 1.00 27.44 127 LEU D C 1
ATOM 6748 O O . LEU D 1 99 ? -28.384 -72.643 -41.934 1.00 27.69 127 LEU D O 1
ATOM 6753 N N . ASN D 1 100 ? -29.813 -74.359 -41.648 1.00 28.88 128 ASN D N 1
ATOM 6754 C CA . ASN D 1 100 ? -29.224 -75.200 -42.687 1.00 27.14 128 ASN D CA 1
ATOM 6755 C C . ASN D 1 100 ? -29.876 -74.809 -44.006 1.00 31.39 128 ASN D C 1
ATOM 6756 O O . ASN D 1 100 ? -31.012 -75.194 -44.295 1.00 27.31 128 ASN D O 1
ATOM 6761 N N . LEU D 1 101 ? -29.157 -74.030 -44.812 1.00 29.46 129 LEU D N 1
ATOM 6762 C CA . LEU D 1 101 ? -29.636 -73.625 -46.125 1.00 30.00 129 LEU D CA 1
ATOM 6763 C C . LEU D 1 101 ? -28.851 -74.279 -47.252 1.00 30.38 129 LEU D C 1
ATOM 6764 O O . LEU D 1 101 ? -29.036 -73.913 -48.417 1.00 32.03 129 LEU D O 1
ATOM 6769 N N . HIS D 1 102 ? -27.983 -75.240 -46.935 1.00 27.97 130 HIS D N 1
ATOM 6770 C CA . HIS D 1 102 ? -27.163 -75.910 -47.933 1.00 32.01 130 HIS D CA 1
ATOM 6771 C C . HIS D 1 102 ? -27.736 -77.242 -48.394 1.00 34.48 130 HIS D C 1
ATOM 6772 O O . HIS D 1 102 ? -27.209 -77.825 -49.347 1.00 36.86 130 HIS D O 1
ATOM 6779 N N . ALA D 1 103 ? -28.799 -77.731 -47.759 1.00 33.23 131 ALA D N 1
ATOM 6780 C CA . ALA D 1 103 ? -29.309 -79.075 -47.999 1.00 33.43 131 ALA D CA 1
ATOM 6781 C C . ALA D 1 103 ? -30.716 -79.011 -48.575 1.00 33.79 131 ALA D C 1
ATOM 6782 O O . ALA D 1 103 ? -31.629 -78.481 -47.935 1.00 36.42 131 ALA D O 1
ATOM 6784 N N . GLY D 1 104 ? -30.884 -79.547 -49.781 1.00 33.77 132 GLY D N 1
ATOM 6785 C CA . GLY D 1 104 ? -32.200 -79.859 -50.307 1.00 32.59 132 GLY D CA 1
ATOM 6786 C C . GLY D 1 104 ? -33.060 -78.708 -50.788 1.00 34.15 132 GLY D C 1
ATOM 6787 O O . GLY D 1 104 ? -33.908 -78.901 -51.663 1.00 36.94 132 GLY D O 1
ATOM 6788 N N . SER D 1 105 ? -32.863 -77.514 -50.237 1.00 33.21 133 SER D N 1
ATOM 6789 C CA . SER D 1 105 ? -33.742 -76.387 -50.520 1.00 29.88 133 SER D CA 1
ATOM 6790 C C . SER D 1 105 ? -33.344 -75.676 -51.808 1.00 35.83 133 SER D C 1
ATOM 6791 O O . SER D 1 105 ? -32.158 -75.552 -52.128 1.00 37.70 133 SER D O 1
ATOM 6794 N N . GLN D 1 106 ? -34.354 -75.215 -52.542 1.00 32.70 134 GLN D N 1
ATOM 6795 C CA . GLN D 1 106 ? -34.137 -74.488 -53.786 1.00 28.65 134 GLN D CA 1
ATOM 6796 C C . GLN D 1 106 ? -33.364 -73.198 -53.531 1.00 33.77 134 GLN D C 1
ATOM 6797 O O . GLN D 1 106 ? -33.550 -72.534 -52.509 1.00 33.82 134 GLN D O 1
ATOM 6803 N N . LYS D 1 107 ? -32.485 -72.848 -54.468 1.00 35.99 135 LYS D N 1
ATOM 6804 C CA . LYS D 1 107 ? -31.712 -71.620 -54.340 1.00 31.24 135 LYS D CA 1
ATOM 6805 C C . LYS D 1 107 ? -32.617 -70.402 -54.495 1.00 32.85 135 LYS D C 1
ATOM 6806 O O . LYS D 1 107 ? -33.561 -70.406 -55.291 1.00 33.34 135 LYS D O 1
ATOM 6812 N N . VAL D 1 108 ? -32.328 -69.356 -53.718 1.00 31.37 136 VAL D N 1
ATOM 6813 C CA . VAL D 1 108 ? -33.141 -68.144 -53.773 1.00 30.72 136 VAL D CA 1
ATOM 6814 C C . VAL D 1 108 ? -32.947 -67.427 -55.102 1.00 30.61 136 VAL D C 1
ATOM 6815 O O . VAL D 1 108 ? -33.848 -66.724 -55.576 1.00 27.11 136 VAL D O 1
ATOM 6819 N N . HIS D 1 109 ? -31.780 -67.587 -55.714 1.00 30.08 137 HIS D N 1
ATOM 6820 C CA . HIS D 1 109 ? -31.474 -67.078 -57.044 1.00 31.16 137 HIS D CA 1
ATOM 6821 C C . HIS D 1 109 ? -30.163 -67.727 -57.464 1.00 36.86 137 HIS D C 1
ATOM 6822 O O . HIS D 1 109 ? -29.514 -68.416 -56.674 1.00 37.77 137 HIS D O 1
ATOM 6829 N N . GLU D 1 110 ? -29.786 -67.509 -58.721 1.00 37.58 138 GLU D N 1
ATOM 6830 C CA . GLU D 1 110 ? -28.552 -68.092 -59.229 1.00 38.73 138 GLU D CA 1
ATOM 6831 C C . GLU D 1 110 ? -27.367 -67.613 -58.400 1.00 40.02 138 GLU D C 1
ATOM 6832 O O . GLU D 1 110 ? -27.193 -66.411 -58.182 1.00 38.56 138 GLU D O 1
ATOM 6838 N N . HIS D 1 111 ? -26.573 -68.570 -57.918 1.00 37.65 139 HIS D N 1
ATOM 6839 C CA . HIS D 1 111 ? -25.383 -68.423 -57.079 1.00 30.76 139 HIS D CA 1
ATOM 6840 C C . HIS D 1 111 ? -25.724 -68.153 -55.616 1.00 35.04 139 HIS D C 1
ATOM 6841 O O . HIS D 1 111 ? -24.800 -68.009 -54.808 1.00 35.34 139 HIS D O 1
ATOM 6848 N N . GLY D 1 112 ? -27.003 -68.086 -55.242 1.00 35.09 140 GLY D N 1
ATOM 6849 C CA . GLY D 1 112 ? -27.382 -67.830 -53.868 1.00 28.62 140 GLY D CA 1
ATOM 6850 C C . GLY D 1 112 ? -27.538 -69.104 -53.055 1.00 30.34 140 GLY D C 1
ATOM 6851 O O . GLY D 1 112 ? -27.408 -70.222 -53.553 1.00 35.37 140 GLY D O 1
ATOM 6852 N N . GLY D 1 113 ? -27.820 -68.913 -51.765 1.00 28.34 141 GLY D N 1
ATOM 6853 C CA . GLY D 1 113 ? -28.054 -70.020 -50.865 1.00 30.37 141 GLY D CA 1
ATOM 6854 C C . GLY D 1 113 ? -29.465 -70.570 -50.975 1.00 29.82 141 GLY D C 1
ATOM 6855 O O . GLY D 1 113 ? -30.289 -70.121 -51.772 1.00 27.09 141 GLY D O 1
ATOM 6856 N N . GLY D 1 114 ? -29.744 -71.569 -50.141 1.00 28.03 142 GLY D N 1
ATOM 6857 C CA . GLY D 1 114 ? -31.028 -72.238 -50.194 1.00 31.80 142 GLY D CA 1
ATOM 6858 C C . GLY D 1 114 ? -32.149 -71.411 -49.586 1.00 34.31 142 GLY D C 1
ATOM 6859 O O . GLY D 1 114 ? -31.943 -70.574 -48.705 1.00 30.70 142 GLY D O 1
ATOM 6860 N N . LYS D 1 115 ? -33.361 -71.672 -50.068 1.00 34.63 143 LYS D N 1
ATOM 6861 C CA . LYS D 1 115 ? -34.538 -70.937 -49.617 1.00 28.95 143 LYS D CA 1
ATOM 6862 C C . LYS D 1 115 ? -34.906 -71.368 -48.201 1.00 29.35 143 LYS D C 1
ATOM 6863 O O . LYS D 1 115 ? -34.989 -72.571 -47.927 1.00 25.58 143 LYS D O 1
ATOM 6869 N N . PRO D 1 116 ? -35.116 -70.434 -47.278 1.00 29.66 144 PRO D N 1
ATOM 6870 C CA . PRO D 1 116 ? -35.467 -70.818 -45.908 1.00 28.35 144 PRO D CA 1
ATOM 6871 C C . PRO D 1 116 ? -36.881 -71.372 -45.818 1.00 28.09 144 PRO D C 1
ATOM 6872 O O . PRO D 1 116 ? -37.745 -71.101 -46.653 1.00 31.66 144 PRO D O 1
ATOM 6876 N N . ILE D 1 117 ? -37.101 -72.173 -44.773 1.00 28.24 145 ILE D N 1
ATOM 6877 C CA . ILE D 1 117 ? -38.447 -72.625 -44.450 1.00 25.48 145 ILE D CA 1
ATOM 6878 C C . ILE D 1 117 ? -39.294 -71.421 -44.072 1.00 24.48 145 ILE D C 1
ATOM 6879 O O . ILE D 1 117 ? -38.901 -70.600 -43.234 1.00 23.03 145 ILE D O 1
ATOM 6884 N N . GLN D 1 118 ? -40.459 -71.304 -44.698 1.00 26.17 146 GLN D N 1
ATOM 6885 C CA . GLN D 1 118 ? -41.344 -70.170 -44.465 1.00 28.72 146 GLN D CA 1
ATOM 6886 C C . GLN D 1 118 ? -42.751 -70.566 -44.896 1.00 31.42 146 GLN D C 1
ATOM 6887 O O . GLN D 1 118 ? -42.976 -71.661 -45.420 1.00 29.88 146 GLN D O 1
ATOM 6893 N N . GLY D 1 119 ? -43.696 -69.667 -44.673 1.00 29.71 147 GLY D N 1
ATOM 6894 C CA . GLY D 1 119 ? -45.070 -69.893 -45.041 1.00 30.40 147 GLY D CA 1
ATOM 6895 C C . GLY D 1 119 ? -45.974 -70.070 -43.838 1.00 27.43 147 GLY D C 1
ATOM 6896 O O . GLY D 1 119 ? -45.612 -69.771 -42.695 1.00 27.93 147 GLY D O 1
ATOM 6897 N N . SER D 1 120 ? -47.179 -70.576 -44.112 1.00 25.62 148 SER D N 1
ATOM 6898 C CA . SER D 1 120 ? -48.173 -70.784 -43.066 1.00 28.43 148 SER D CA 1
ATOM 6899 C C . SER D 1 120 ? -47.612 -71.674 -41.964 1.00 27.80 148 SER D C 1
ATOM 6900 O O . SER D 1 120 ? -46.910 -72.653 -42.231 1.00 28.04 148 SER D O 1
ATOM 6903 N N . ASN D 1 121 ? -47.917 -71.320 -40.717 1.00 23.45 149 ASN D N 1
ATOM 6904 C CA . ASN D 1 121 ? -47.433 -72.080 -39.575 1.00 24.75 149 ASN D CA 1
ATOM 6905 C C . ASN D 1 121 ? -48.462 -72.019 -38.456 1.00 26.10 149 ASN D C 1
ATOM 6906 O O . ASN D 1 121 ? -49.301 -71.116 -38.399 1.00 26.12 149 ASN D O 1
ATOM 6911 N N . PHE D 1 122 ? -48.373 -72.997 -37.559 1.00 24.53 150 PHE D N 1
ATOM 6912 C CA . PHE D 1 122 ? -49.307 -73.148 -36.452 1.00 23.59 150 PHE D CA 1
ATOM 6913 C C . PHE D 1 122 ? -48.546 -73.700 -35.256 1.00 23.77 150 PHE D C 1
ATOM 6914 O O . PHE D 1 122 ? -47.855 -74.715 -35.377 1.00 23.84 150 PHE D O 1
ATOM 6922 N N . HIS D 1 123 ? -48.663 -73.025 -34.115 1.00 27.94 151 HIS D N 1
ATOM 6923 C CA . HIS D 1 123 ? -47.972 -73.420 -32.895 1.00 24.75 151 HIS D CA 1
ATOM 6924 C C . HIS D 1 123 ? -48.969 -73.437 -31.747 1.00 23.78 151 HIS D C 1
ATOM 6925 O O . HIS D 1 123 ? -49.640 -72.433 -31.487 1.00 29.56 151 HIS D O 1
ATOM 6932 N N . PHE D 1 124 ? -49.055 -74.576 -31.062 1.00 25.22 152 PHE D N 1
ATOM 6933 C CA . PHE D 1 124 ? -50.146 -74.850 -30.140 1.00 25.90 152 PHE D CA 1
ATOM 6934 C C . PHE D 1 124 ? -49.671 -75.823 -29.069 1.00 24.19 152 PHE D C 1
ATOM 6935 O O . PHE D 1 124 ? -48.891 -76.734 -29.358 1.00 27.01 152 PHE D O 1
ATOM 6943 N N . PHE D 1 125 ? -50.135 -75.622 -27.836 1.00 25.74 153 PHE D N 1
ATOM 6944 C CA . PHE D 1 125 ? -49.911 -76.596 -26.777 1.00 28.92 153 PHE D CA 1
ATOM 6945 C C . PHE D 1 125 ? -51.067 -76.532 -25.788 1.00 27.67 153 PHE D C 1
ATOM 6946 O O . PHE D 1 125 ? -51.806 -75.545 -25.725 1.00 24.50 153 PHE D O 1
ATOM 6954 N N . ALA D 1 126 ? -51.220 -77.612 -25.023 1.00 22.90 154 ALA D N 1
ATOM 6955 C CA . ALA D 1 126 ? -52.307 -77.731 -24.064 1.00 21.10 154 ALA D CA 1
ATOM 6956 C C . ALA D 1 126 ? -51.850 -78.592 -22.899 1.00 25.82 154 ALA D C 1
ATOM 6957 O O . ALA D 1 126 ? -51.063 -79.525 -23.072 1.00 24.42 154 ALA D O 1
ATOM 6959 N N . VAL D 1 127 ? -52.345 -78.262 -21.709 1.00 22.77 155 VAL D N 1
ATOM 6960 C CA . VAL D 1 127 ? -52.095 -79.033 -20.496 1.00 23.63 155 VAL D CA 1
ATOM 6961 C C . VAL D 1 127 ? -53.421 -79.212 -19.772 1.00 29.48 155 VAL D C 1
ATOM 6962 O O . VAL D 1 127 ? -54.164 -78.244 -19.586 1.00 27.11 155 VAL D O 1
ATOM 6966 N N . GLY D 1 128 ? -53.718 -80.445 -19.369 1.00 27.80 156 GLY D N 1
ATOM 6967 C CA . GLY D 1 128 ? -54.951 -80.694 -18.647 1.00 23.13 156 GLY D CA 1
ATOM 6968 C C . GLY D 1 128 ? -54.940 -82.046 -17.972 1.00 26.16 156 GLY D C 1
ATOM 6969 O O . GLY D 1 128 ? -54.055 -82.876 -18.193 1.00 25.16 156 GLY D O 1
ATOM 6970 N N . GLY D 1 129 ? -55.947 -82.252 -17.126 1.00 31.43 157 GLY D N 1
ATOM 6971 C CA . GLY D 1 129 ? -56.186 -83.521 -16.475 1.00 29.61 157 GLY D CA 1
ATOM 6972 C C . GLY D 1 129 ? -57.109 -84.449 -17.221 1.00 30.48 157 GLY D C 1
ATOM 6973 O O . GLY D 1 129 ? -57.451 -85.522 -16.716 1.00 36.19 157 GLY D O 1
ATOM 6974 N N . ASP D 1 130 ? -57.534 -84.057 -18.412 1.00 30.92 158 ASP D N 1
ATOM 6975 C CA . ASP D 1 130 ? -58.362 -84.862 -19.294 1.00 33.36 158 ASP D CA 1
ATOM 6976 C C . ASP D 1 130 ? -57.802 -84.730 -20.698 1.00 34.26 158 ASP D C 1
ATOM 6977 O O . ASP D 1 130 ? -57.083 -83.769 -20.996 1.00 28.08 158 ASP D O 1
ATOM 6982 N N . PRO D 1 131 ? -58.089 -85.688 -21.580 1.00 36.66 159 PRO D N 1
ATOM 6983 C CA . PRO D 1 131 ? -57.712 -85.519 -22.986 1.00 31.32 159 PRO D CA 1
ATOM 6984 C C . PRO D 1 131 ? -58.278 -84.222 -23.545 1.00 28.96 159 PRO D C 1
ATOM 6985 O O . PRO D 1 131 ? -59.359 -83.775 -23.155 1.00 30.29 159 PRO D O 1
ATOM 6989 N N . LEU D 1 132 ? -57.522 -83.610 -24.455 1.00 31.72 160 LEU D N 1
ATOM 6990 C CA . LEU D 1 132 ? -57.968 -82.376 -25.087 1.00 26.25 160 LEU D CA 1
ATOM 6991 C C . LEU D 1 132 ? -59.273 -82.612 -25.837 1.00 29.31 160 LEU D C 1
ATOM 6992 O O . LEU D 1 132 ? -59.415 -83.591 -26.574 1.00 30.04 160 LEU D O 1
ATOM 6997 N N . GLU D 1 133 ? -60.234 -81.721 -25.629 1.00 27.83 161 GLU D N 1
ATOM 6998 C CA . GLU D 1 133 ? -61.523 -81.785 -26.301 1.00 28.79 161 GLU D CA 1
ATOM 6999 C C . GLU D 1 133 ? -61.503 -80.852 -27.505 1.00 30.37 161 GLU D C 1
ATOM 7000 O O . GLU D 1 133 ? -61.108 -79.686 -27.387 1.00 27.27 161 GLU D O 1
ATOM 7006 N N . MET D 1 134 ? -61.923 -81.369 -28.660 1.00 35.22 162 MET D N 1
ATOM 7007 C CA . MET D 1 134 ? -61.711 -80.690 -29.927 1.00 33.47 162 MET D CA 1
ATOM 7008 C C . MET D 1 134 ? -62.996 -80.629 -30.739 1.00 30.01 162 MET D C 1
ATOM 7009 O O . MET D 1 134 ? -63.933 -81.406 -30.534 1.00 30.57 162 MET D O 1
ATOM 7014 N N . GLN D 1 135 ? -63.005 -79.689 -31.682 1.00 30.53 163 GLN D N 1
ATOM 7015 C CA . GLN D 1 135 ? -64.128 -79.411 -32.564 1.00 26.13 163 GLN D CA 1
ATOM 7016 C C . GLN D 1 135 ? -63.657 -79.483 -34.009 1.00 27.39 163 GLN D C 1
ATOM 7017 O O . GLN D 1 135 ? -62.581 -78.978 -34.343 1.00 30.32 163 GLN D O 1
ATOM 7023 N N . GLY D 1 136 ? -64.463 -80.113 -34.862 1.00 26.50 164 GLY D N 1
ATOM 7024 C CA . GLY D 1 136 ? -64.106 -80.292 -36.258 1.00 24.13 164 GLY D CA 1
ATOM 7025 C C . GLY D 1 136 ? -64.618 -79.161 -37.129 1.00 21.79 164 GLY D C 1
ATOM 7026 O O . GLY D 1 136 ? -65.796 -78.796 -37.064 1.00 22.47 164 GLY D O 1
ATOM 7027 N N . VAL D 1 137 ? -63.717 -78.597 -37.934 1.00 21.56 165 VAL D N 1
ATOM 7028 C CA . VAL D 1 137 ? -64.040 -77.566 -38.918 1.00 22.73 165 VAL D CA 1
ATOM 7029 C C . VAL D 1 137 ? -63.195 -77.835 -40.156 1.00 25.26 165 VAL D C 1
ATOM 7030 O O . VAL D 1 137 ? -61.985 -78.064 -40.048 1.00 26.70 165 VAL D O 1
ATOM 7034 N N . LEU D 1 138 ? -63.824 -77.801 -41.330 1.00 27.68 166 LEU D N 1
ATOM 7035 C CA . LEU D 1 138 ? -63.171 -78.207 -42.566 1.00 26.69 166 LEU D CA 1
ATOM 7036 C C . LEU D 1 138 ? -63.143 -77.065 -43.573 1.00 28.79 166 LEU D C 1
ATOM 7037 O O . LEU D 1 138 ? -64.069 -76.251 -43.643 1.00 32.22 166 LEU D O 1
ATOM 7042 N N . MET D 1 139 ? -62.061 -77.019 -44.355 1.00 30.27 167 MET D N 1
ATOM 7043 C CA . MET D 1 139 ? -62.019 -76.145 -45.522 1.00 26.83 167 MET D CA 1
ATOM 7044 C C . MET D 1 139 ? -62.992 -76.619 -46.595 1.00 26.32 167 MET D C 1
ATOM 7045 O O . MET D 1 139 ? -63.723 -75.813 -47.183 1.00 26.94 167 MET D O 1
ATOM 7050 N N . ASN D 1 140 ? -63.013 -77.925 -46.857 1.00 25.59 168 ASN D N 1
ATOM 7051 C CA . ASN D 1 140 ? -63.854 -78.530 -47.883 1.00 28.46 168 ASN D CA 1
ATOM 7052 C C . ASN D 1 140 ? -64.507 -79.767 -47.288 1.00 27.99 168 ASN D C 1
ATOM 7053 O O . ASN D 1 140 ? -63.808 -80.709 -46.899 1.00 35.82 168 ASN D O 1
ATOM 7058 N N . TYR D 1 141 ? -65.842 -79.773 -47.222 1.00 27.70 169 TYR D N 1
ATOM 7059 C CA . TYR D 1 141 ? -66.524 -80.873 -46.544 1.00 29.38 169 TYR D CA 1
ATOM 7060 C C . TYR D 1 141 ? -66.503 -82.152 -47.371 1.00 30.14 169 TYR D C 1
ATOM 7061 O O . TYR D 1 141 ? -66.585 -83.251 -46.809 1.00 26.50 169 TYR D O 1
ATOM 7070 N N . ARG D 1 142 ? -66.386 -82.038 -48.692 1.00 29.49 170 ARG D N 1
ATOM 7071 C CA . ARG D 1 142 ? -66.377 -83.208 -49.561 1.00 32.84 170 ARG D CA 1
ATOM 7072 C C . ARG D 1 142 ? -65.025 -83.904 -49.608 1.00 29.65 170 ARG D C 1
ATOM 7073 O O . ARG D 1 142 ? -64.890 -84.907 -50.317 1.00 31.01 170 ARG D O 1
ATOM 7081 N N . THR D 1 143 ? -64.032 -83.406 -48.875 1.00 28.08 171 THR D N 1
ATOM 7082 C CA . THR D 1 143 ? -62.712 -84.023 -48.871 1.00 30.26 171 THR D CA 1
ATOM 7083 C C . THR D 1 143 ? -62.783 -85.459 -48.364 1.00 29.32 171 THR D C 1
ATOM 7084 O O . THR D 1 143 ? -63.365 -85.735 -47.312 1.00 30.82 171 THR D O 1
ATOM 7088 N N . LYS D 1 144 ? -62.187 -86.376 -49.122 1.00 30.30 172 LYS D N 1
ATOM 7089 C CA . LYS D 1 144 ? -62.057 -87.767 -48.703 1.00 31.02 172 LYS D CA 1
ATOM 7090 C C . LYS D 1 144 ? -60.756 -87.910 -47.923 1.00 31.08 172 LYS D C 1
ATOM 7091 O O . LYS D 1 144 ? -59.668 -87.915 -48.507 1.00 34.60 172 LYS D O 1
ATOM 7097 N N . TYR D 1 145 ? -60.868 -88.027 -46.604 1.00 30.11 173 TYR D N 1
ATOM 7098 C CA . TYR D 1 145 ? -59.679 -88.184 -45.786 1.00 29.34 173 TYR D CA 1
ATOM 7099 C C . TYR D 1 145 ? -59.269 -89.654 -45.719 1.00 29.16 173 TYR D C 1
ATOM 7100 O O . TYR D 1 145 ? -60.118 -90.548 -45.751 1.00 30.52 173 TYR D O 1
ATOM 7109 N N . PRO D 1 146 ? -57.971 -89.924 -45.638 1.00 31.27 174 PRO D N 1
ATOM 7110 C CA . PRO D 1 146 ? -57.471 -91.273 -45.909 1.00 33.82 174 PRO D CA 1
ATOM 7111 C C . PRO D 1 146 ? -57.627 -92.201 -44.713 1.00 36.17 174 PRO D C 1
ATOM 7112 O O . PRO D 1 146 ? -57.906 -91.783 -43.587 1.00 33.99 174 PRO D O 1
ATOM 7116 N N . GLU D 1 147 ? -57.441 -93.489 -44.996 1.00 34.80 175 GLU D N 1
ATOM 7117 C CA . GLU D 1 147 ? -57.358 -94.490 -43.946 1.00 35.62 175 GLU D CA 1
ATOM 7118 C C . GLU D 1 147 ? -56.248 -94.135 -42.965 1.00 35.54 175 GLU D C 1
ATOM 7119 O O . GLU D 1 147 ? -55.175 -93.670 -43.357 1.00 31.78 175 GLU D O 1
ATOM 7125 N N . GLY D 1 148 ? -56.515 -94.343 -41.678 1.00 36.05 176 GLY D N 1
ATOM 7126 C CA . GLY D 1 148 ? -55.551 -94.058 -40.639 1.00 33.14 176 GLY D CA 1
ATOM 7127 C C . GLY D 1 148 ? -55.714 -92.710 -39.970 1.00 36.86 176 GLY D C 1
ATOM 7128 O O . GLY D 1 148 ? -55.064 -92.466 -38.947 1.00 32.77 176 GLY D O 1
ATOM 7129 N N . THR D 1 149 ? -56.547 -91.832 -40.511 1.00 34.17 177 THR D N 1
ATOM 7130 C CA . THR D 1 149 ? -56.856 -90.565 -39.868 1.00 32.56 177 THR D CA 1
ATOM 7131 C C . THR D 1 149 ? -58.243 -90.622 -39.240 1.00 34.17 177 THR D C 1
ATOM 7132 O O . THR D 1 149 ? -59.088 -91.444 -39.607 1.00 31.16 177 THR D O 1
ATOM 7136 N N . ILE D 1 150 ? -58.469 -89.726 -38.284 1.00 33.12 178 ILE D N 1
ATOM 7137 C CA . ILE D 1 150 ? -59.771 -89.546 -37.653 1.00 30.80 178 ILE D CA 1
ATOM 7138 C C . ILE D 1 150 ? -60.230 -88.131 -37.966 1.00 29.62 178 ILE D C 1
ATOM 7139 O O . ILE D 1 150 ? -59.634 -87.158 -37.489 1.00 34.84 178 ILE D O 1
ATOM 7144 N N . THR D 1 151 ? -61.283 -88.013 -38.775 1.00 29.25 179 THR D N 1
ATOM 7145 C CA . THR D 1 151 ? -61.773 -86.714 -39.227 1.00 31.47 179 THR D CA 1
ATOM 7146 C C . THR D 1 151 ? -63.290 -86.649 -39.026 1.00 30.30 179 THR D C 1
ATOM 7147 O O . THR D 1 151 ? -63.907 -87.684 -38.723 1.00 29.18 179 THR D O 1
ATOM 7151 N N . PRO D 1 152 ? -63.923 -85.476 -39.154 1.00 30.20 180 PRO D N 1
ATOM 7152 C CA . PRO D 1 152 ? -65.365 -85.375 -38.884 1.00 29.02 180 PRO D CA 1
ATOM 7153 C C . PRO D 1 152 ? -66.202 -86.442 -39.578 1.00 30.03 180 PRO D C 1
ATOM 7154 O O . PRO D 1 152 ? -66.044 -86.710 -40.769 1.00 29.70 180 PRO D O 1
ATOM 7158 N N . LYS D 1 153 ? -67.113 -87.042 -38.811 1.00 29.53 181 LYS D N 1
ATOM 7159 C CA . LYS D 1 153 ? -68.021 -88.064 -39.309 1.00 29.62 181 LYS D CA 1
ATOM 7160 C C . LYS D 1 153 ? -69.290 -87.415 -39.848 1.00 34.44 181 LYS D C 1
ATOM 7161 O O . LYS D 1 153 ? -69.828 -86.481 -39.247 1.00 27.77 181 LYS D O 1
ATOM 7167 N N . ASN D 1 154 ? -69.758 -87.917 -40.987 1.00 32.66 182 ASN D N 1
ATOM 7168 C CA . ASN D 1 154 ? -70.905 -87.360 -41.695 1.00 33.69 182 ASN D CA 1
ATOM 7169 C C . ASN D 1 154 ? -70.742 -85.859 -41.961 1.00 36.87 182 ASN D C 1
ATOM 7170 O O . ASN D 1 154 ? -71.532 -85.049 -41.472 1.00 31.54 182 ASN D O 1
ATOM 7175 N N . PRO D 1 155 ? -69.729 -85.460 -42.734 1.00 31.20 183 PRO D N 1
ATOM 7176 C CA . PRO D 1 155 ? -69.546 -84.030 -43.008 1.00 27.63 183 PRO D CA 1
ATOM 7177 C C . PRO D 1 155 ? -70.608 -83.502 -43.960 1.00 31.20 183 PRO D C 1
ATOM 7178 O O . PRO D 1 155 ? -71.047 -84.196 -44.880 1.00 30.02 183 PRO D O 1
ATOM 7182 N N . THR D 1 156 ? -71.028 -82.264 -43.714 1.00 29.77 184 THR D N 1
ATOM 7183 C CA . THR D 1 156 ? -71.937 -81.527 -44.580 1.00 28.75 184 THR D CA 1
ATOM 7184 C C . THR D 1 156 ? -71.341 -80.149 -44.837 1.00 33.70 184 THR D C 1
ATOM 7185 O O . THR D 1 156 ? -70.315 -79.785 -44.259 1.00 31.92 184 THR D O 1
ATOM 7189 N N . ALA D 1 157 ? -71.995 -79.369 -45.706 1.00 31.23 185 ALA D N 1
ATOM 7190 C CA . ALA D 1 157 ? -71.547 -77.997 -45.929 1.00 29.58 185 ALA D CA 1
ATOM 7191 C C . ALA D 1 157 ? -71.516 -77.195 -44.637 1.00 29.52 185 ALA D C 1
ATOM 7192 O O . ALA D 1 157 ? -70.761 -76.222 -44.535 1.00 28.68 185 ALA D O 1
ATOM 7194 N N . GLN D 1 158 ? -72.322 -77.591 -43.651 1.00 30.31 186 GLN D N 1
ATOM 7195 C CA . GLN D 1 158 ? -72.287 -76.961 -42.338 1.00 30.18 186 GLN D CA 1
ATOM 7196 C C . GLN D 1 158 ? -70.938 -77.161 -41.658 1.00 29.80 186 GLN D C 1
ATOM 7197 O O . GLN D 1 158 ? -70.541 -76.348 -40.816 1.00 29.00 186 GLN D O 1
ATOM 7203 N N . SER D 1 159 ? -70.222 -78.236 -42.001 1.00 31.80 187 SER D N 1
ATOM 7204 C CA . SER D 1 159 ? -68.915 -78.496 -41.408 1.00 25.17 187 SER D CA 1
ATOM 7205 C C . SER D 1 159 ? -67.870 -77.469 -41.821 1.00 26.73 187 SER D C 1
ATOM 7206 O O . SER D 1 159 ? -66.801 -77.414 -41.203 1.00 27.07 187 SER D O 1
ATOM 7209 N N . GLN D 1 160 ? -68.145 -76.667 -42.847 1.00 29.01 188 GLN D N 1
ATOM 7210 C CA . GLN D 1 160 ? -67.235 -75.608 -43.258 1.00 24.65 188 GLN D CA 1
ATOM 7211 C C . GLN D 1 160 ? -67.414 -74.328 -42.451 1.00 30.11 188 GLN D C 1
ATOM 7212 O O . GLN D 1 160 ? -66.687 -73.358 -42.695 1.00 33.70 188 GLN D O 1
ATOM 7218 N N . VAL D 1 161 ? -68.345 -74.302 -41.496 1.00 29.62 189 VAL D N 1
ATOM 7219 C CA . VAL D 1 161 ? -68.517 -73.153 -40.612 1.00 28.07 189 VAL D CA 1
ATOM 7220 C C . VAL D 1 161 ? -68.590 -73.633 -39.164 1.00 29.13 189 VAL D C 1
ATOM 7221 O O . VAL D 1 161 ? -67.640 -73.449 -38.395 1.00 40.69 189 VAL D O 1
ATOM 7225 N N . MET D 1 162 ? -69.702 -74.260 -38.778 1.00 27.03 190 MET D N 1
ATOM 7226 C CA . MET D 1 162 ? -69.825 -74.837 -37.440 1.00 27.72 190 MET D CA 1
ATOM 7227 C C . MET D 1 162 ? -70.862 -75.951 -37.486 1.00 32.75 190 MET D C 1
ATOM 7228 O O . MET D 1 162 ? -72.044 -75.688 -37.725 1.00 30.49 190 MET D O 1
ATOM 7233 N N . ASN D 1 163 ? -70.418 -77.180 -37.249 1.00 33.75 191 ASN D N 1
ATOM 7234 C CA . ASN D 1 163 ? -71.286 -78.351 -37.148 1.00 32.09 191 ASN D CA 1
ATOM 7235 C C . ASN D 1 163 ? -71.050 -78.933 -35.758 1.00 30.01 191 ASN D C 1
ATOM 7236 O O . ASN D 1 163 ? -70.013 -79.555 -35.508 1.00 28.51 191 ASN D O 1
ATOM 7241 N N . THR D 1 164 ? -72.009 -78.728 -34.853 1.00 30.69 192 THR D N 1
ATOM 7242 C CA . THR D 1 164 ? -71.816 -79.116 -33.461 1.00 27.45 192 THR D CA 1
ATOM 7243 C C . THR D 1 164 ? -71.665 -80.621 -33.271 1.00 27.58 192 THR D C 1
ATOM 7244 O O . THR D 1 164 ? -71.280 -81.050 -32.179 1.00 31.48 192 THR D O 1
ATOM 7248 N N . ASP D 1 165 ? -71.954 -81.432 -34.292 1.00 30.09 193 ASP D N 1
ATOM 7249 C CA . ASP D 1 165 ? -71.801 -82.876 -34.148 1.00 28.92 193 ASP D CA 1
ATOM 7250 C C . ASP D 1 165 ? -70.345 -83.320 -34.216 1.00 32.55 193 ASP D C 1
ATOM 7251 O O . ASP D 1 165 ? -70.035 -84.448 -33.816 1.00 34.49 193 ASP D O 1
ATOM 7256 N N . HIS D 1 166 ? -69.452 -82.462 -34.710 1.00 29.72 194 HIS D N 1
ATOM 7257 C CA . HIS D 1 166 ? -68.046 -82.813 -34.915 1.00 33.56 194 HIS D CA 1
ATOM 7258 C C . HIS D 1 166 ? -67.259 -82.592 -33.622 1.00 29.78 194 HIS D C 1
ATOM 7259 O O . HIS D 1 166 ? -66.444 -81.679 -33.492 1.00 27.10 194 HIS D O 1
ATOM 7266 N N . LYS D 1 167 ? -67.519 -83.463 -32.653 1.00 28.76 195 LYS D N 1
ATOM 7267 C CA . LYS D 1 167 ? -66.831 -83.448 -31.369 1.00 30.90 195 LYS D CA 1
ATOM 7268 C C . LYS D 1 167 ? -65.943 -84.678 -31.245 1.00 32.36 195 LYS D C 1
ATOM 7269 O O . LYS D 1 167 ? -66.323 -85.774 -31.671 1.00 33.37 195 LYS D O 1
ATOM 7275 N N . ALA D 1 168 ? -64.768 -84.499 -30.649 1.00 30.45 196 ALA D N 1
ATOM 7276 C CA . ALA D 1 168 ? -63.828 -85.602 -30.510 1.00 33.50 196 ALA D CA 1
ATOM 7277 C C . ALA D 1 168 ? -62.861 -85.310 -29.375 1.00 31.00 196 ALA D C 1
ATOM 7278 O O . ALA D 1 168 ? -62.643 -84.156 -28.996 1.00 28.24 196 ALA D O 1
ATOM 7280 N N . TYR D 1 169 ? -62.290 -86.383 -28.837 1.00 30.65 197 TYR D N 1
ATOM 7281 C CA . TYR D 1 169 ? -61.197 -86.305 -27.882 1.00 30.31 197 TYR D CA 1
ATOM 7282 C C . TYR D 1 169 ? -59.888 -86.560 -28.611 1.00 28.71 197 TYR D C 1
ATOM 7283 O O . TYR D 1 169 ? -59.799 -87.482 -29.427 1.00 33.11 197 TYR D O 1
ATOM 7292 N N . LEU D 1 170 ? -58.875 -85.748 -28.319 1.00 26.87 198 LEU D N 1
ATOM 7293 C CA . LEU D 1 170 ? -57.519 -86.037 -28.779 1.00 27.31 198 LEU D CA 1
ATOM 7294 C C . LEU D 1 170 ? -57.024 -87.230 -27.970 1.00 32.96 198 LEU D C 1
ATOM 7295 O O . LEU D 1 170 ? -56.281 -87.106 -26.992 1.00 33.47 198 LEU D O 1
ATOM 7300 N N . ASP D 1 171 ? -57.475 -88.414 -28.378 1.00 32.24 199 ASP D N 1
ATOM 7301 C CA . ASP D 1 171 ? -57.206 -89.646 -27.652 1.00 33.10 199 ASP D CA 1
ATOM 7302 C C . ASP D 1 171 ? -56.297 -90.592 -28.425 1.00 36.69 199 ASP D C 1
ATOM 7303 O O . ASP D 1 171 ? -56.117 -91.741 -28.012 1.00 38.40 199 ASP D O 1
ATOM 7308 N N . LYS D 1 172 ? -55.722 -90.140 -29.536 1.00 36.54 200 LYS D N 1
ATOM 7309 C CA . LYS D 1 172 ? -54.816 -90.960 -30.326 1.00 39.31 200 LYS D CA 1
ATOM 7310 C C . LYS D 1 172 ? -53.781 -90.061 -30.987 1.00 35.31 200 LYS D C 1
ATOM 7311 O O . LYS D 1 172 ? -54.122 -89.016 -31.547 1.00 31.71 200 LYS D O 1
ATOM 7317 N N . ASN D 1 173 ? -52.521 -90.474 -30.915 1.00 33.73 201 ASN D N 1
ATOM 7318 C CA . ASN D 1 173 ? -51.421 -89.715 -31.489 1.00 33.20 201 ASN D CA 1
ATOM 7319 C C . ASN D 1 173 ? -51.264 -90.046 -32.969 1.00 33.64 201 ASN D C 1
ATOM 7320 O O . ASN D 1 173 ? -51.484 -91.183 -33.395 1.00 35.06 201 ASN D O 1
ATOM 7325 N N . ASN D 1 174 ? -50.879 -89.033 -33.750 1.00 34.94 202 ASN D N 1
ATOM 7326 C CA . ASN D 1 174 ? -50.683 -89.173 -35.196 1.00 36.69 202 ASN D CA 1
ATOM 7327 C C . ASN D 1 174 ? -51.954 -89.696 -35.870 1.00 33.33 202 ASN D C 1
ATOM 7328 O O . ASN D 1 174 ? -51.928 -90.645 -36.654 1.00 31.48 202 ASN D O 1
ATOM 7333 N N . ALA D 1 175 ? -53.084 -89.060 -35.556 1.00 31.34 203 ALA D N 1
ATOM 7334 C CA . ALA D 1 175 ? -54.371 -89.534 -36.050 1.00 31.71 203 ALA D CA 1
ATOM 7335 C C . ALA D 1 175 ? -55.310 -88.392 -36.423 1.00 30.67 203 ALA D C 1
ATOM 7336 O O . ALA D 1 175 ? -56.019 -88.476 -37.431 1.00 30.17 203 ALA D O 1
ATOM 7338 N N . TYR D 1 176 ? -55.334 -87.330 -35.617 1.00 25.71 204 TYR D N 1
ATOM 7339 C CA . TYR D 1 176 ? -56.240 -86.216 -35.852 1.00 29.41 204 TYR D CA 1
ATOM 7340 C C . TYR D 1 176 ? -55.526 -85.150 -36.670 1.00 31.16 204 TYR D C 1
ATOM 7341 O O . TYR D 1 176 ? -54.626 -84.481 -36.141 1.00 31.00 204 TYR D O 1
ATOM 7350 N N . PRO D 1 177 ? -55.881 -84.956 -37.940 1.00 29.79 205 PRO D N 1
ATOM 7351 C CA . PRO D 1 177 ? -55.164 -83.977 -38.766 1.00 28.50 205 PRO D CA 1
ATOM 7352 C C . PRO D 1 177 ? -55.406 -82.558 -38.279 1.00 27.55 205 PRO D C 1
ATOM 7353 O O . PRO D 1 177 ? -56.530 -82.181 -37.936 1.00 27.45 205 PRO D O 1
ATOM 7357 N N . VAL D 1 178 ? -54.328 -81.772 -38.253 1.00 27.16 206 VAL D N 1
ATOM 7358 C CA . VAL D 1 178 ? -54.413 -80.402 -37.755 1.00 25.91 206 VAL D CA 1
ATOM 7359 C C . VAL D 1 178 ? -55.415 -79.597 -38.569 1.00 26.77 206 VAL D C 1
ATOM 7360 O O . VAL D 1 178 ? -56.181 -78.795 -38.020 1.00 29.57 206 VAL D O 1
ATOM 7364 N N . GLU D 1 179 ? -55.444 -79.810 -39.887 1.00 27.73 207 GLU D N 1
ATOM 7365 C CA . GLU D 1 179 ? -56.336 -79.040 -40.747 1.00 27.39 207 GLU D CA 1
ATOM 7366 C C . GLU D 1 179 ? -57.812 -79.343 -40.509 1.00 31.09 207 GLU D C 1
ATOM 7367 O O . GLU D 1 179 ? -58.664 -78.644 -41.067 1.00 27.81 207 GLU D O 1
ATOM 7373 N N . CYS D 1 180 ? -58.136 -80.356 -39.701 1.00 28.72 208 CYS D N 1
ATOM 7374 C CA . CYS D 1 180 ? -59.522 -80.722 -39.443 1.00 27.46 208 CYS D CA 1
ATOM 7375 C C . CYS D 1 180 ? -60.039 -80.293 -38.079 1.00 28.60 208 CYS D C 1
ATOM 7376 O O . CYS D 1 180 ? -61.252 -80.118 -37.931 1.00 27.12 208 CYS D O 1
ATOM 7379 N N . TRP D 1 181 ? -59.166 -80.124 -37.088 1.00 29.79 209 TRP D N 1
ATOM 7380 C CA . TRP D 1 181 ? -59.586 -79.993 -35.700 1.00 28.63 209 TRP D CA 1
ATOM 7381 C C . TRP D 1 181 ? -58.958 -78.769 -35.048 1.00 28.51 209 TRP D C 1
ATOM 7382 O O . TRP D 1 181 ? -57.812 -78.413 -35.339 1.00 26.54 209 TRP D O 1
ATOM 7393 N N . ILE D 1 182 ? -59.717 -78.139 -34.156 1.00 28.43 210 ILE D N 1
ATOM 7394 C CA . ILE D 1 182 ? -59.220 -77.061 -33.304 1.00 25.76 210 ILE D CA 1
ATOM 7395 C C . ILE D 1 182 ? -59.653 -77.355 -31.874 1.00 28.94 210 ILE D C 1
ATOM 7396 O O . ILE D 1 182 ? -60.586 -78.143 -31.646 1.00 30.07 210 ILE D O 1
ATOM 7401 N N . PRO D 1 183 ? -58.993 -76.751 -30.885 1.00 25.84 211 PRO D N 1
ATOM 7402 C CA . PRO D 1 183 ? -59.457 -76.910 -29.501 1.00 29.16 211 PRO D CA 1
ATOM 7403 C C . PRO D 1 183 ? -60.850 -76.322 -29.327 1.00 28.95 211 PRO D C 1
ATOM 7404 O O . PRO D 1 183 ? -61.142 -75.226 -29.808 1.00 25.77 211 PRO D O 1
ATOM 7408 N N . ASP D 1 184 ? -61.718 -77.071 -28.640 1.00 27.95 212 ASP D N 1
ATOM 7409 C CA . ASP D 1 184 ? -63.116 -76.675 -28.499 1.00 28.91 212 ASP D CA 1
ATOM 7410 C C . ASP D 1 184 ? -63.269 -75.680 -27.356 1.00 28.44 212 ASP D C 1
ATOM 7411 O O . ASP D 1 184 ? -63.079 -76.038 -26.186 1.00 30.02 212 ASP D O 1
ATOM 7416 N N . PRO D 1 185 ? -63.628 -74.426 -27.653 1.00 27.51 213 PRO D N 1
ATOM 7417 C CA . PRO D 1 185 ? -63.775 -73.433 -26.577 1.00 29.80 213 PRO D CA 1
ATOM 7418 C C . PRO D 1 185 ? -64.974 -73.676 -25.678 1.00 32.76 213 PRO D C 1
ATOM 7419 O O . PRO D 1 185 ? -64.963 -73.221 -24.526 1.00 33.12 213 PRO D O 1
ATOM 7423 N N . SER D 1 186 ? -66.006 -74.373 -26.158 1.00 31.21 214 SER D N 1
ATOM 7424 C CA . SER D 1 186 ? -67.189 -74.632 -25.347 1.00 34.11 214 SER D CA 1
ATOM 7425 C C . SER D 1 186 ? -66.970 -75.730 -24.317 1.00 35.41 214 SER D C 1
ATOM 7426 O O . SER D 1 186 ? -67.820 -75.914 -23.441 1.00 38.21 214 SER D O 1
ATOM 7429 N N . ARG D 1 187 ? -65.860 -76.460 -24.405 1.00 33.81 215 ARG D N 1
ATOM 7430 C CA . ARG D 1 187 ? -65.545 -77.499 -23.435 1.00 35.13 215 ARG D CA 1
ATOM 7431 C C . ARG D 1 187 ? -64.164 -77.220 -22.853 1.00 33.33 215 ARG D C 1
ATOM 7432 O O . ARG D 1 187 ? -63.784 -76.053 -22.710 1.00 32.15 215 ARG D O 1
ATOM 7440 N N . ASN D 1 188 ? -63.419 -78.268 -22.496 1.00 33.42 216 ASN D N 1
ATOM 7441 C CA . ASN D 1 188 ? -62.059 -78.128 -21.960 1.00 31.94 216 ASN D CA 1
ATOM 7442 C C . ASN D 1 188 ? -62.042 -77.363 -20.637 1.00 32.92 216 ASN D C 1
ATOM 7443 O O . ASN D 1 188 ? -61.172 -76.524 -20.395 1.00 32.01 216 ASN D O 1
ATOM 7448 N N . GLU D 1 189 ? -63.001 -77.668 -19.761 1.00 35.97 217 GLU D N 1
ATOM 7449 C CA . GLU D 1 189 ? -63.026 -77.051 -18.439 1.00 37.73 217 GLU D CA 1
ATOM 7450 C C . GLU D 1 189 ? -61.820 -77.443 -17.596 1.00 36.89 217 GLU D C 1
ATOM 7451 O O . GLU D 1 189 ? -61.495 -76.742 -16.630 1.00 37.36 217 GLU D O 1
ATOM 7457 N N . ASN D 1 190 ? -61.156 -78.548 -17.936 1.00 36.28 218 ASN D N 1
ATOM 7458 C CA . ASN D 1 190 ? -60.045 -79.079 -17.156 1.00 36.30 218 ASN D CA 1
ATOM 7459 C C . ASN D 1 190 ? -58.738 -79.047 -17.938 1.00 33.41 218 ASN D C 1
ATOM 7460 O O . ASN D 1 190 ? -57.816 -79.809 -17.633 1.00 33.46 218 ASN D O 1
ATOM 7465 N N . THR D 1 191 ? -58.643 -78.179 -18.943 1.00 26.04 219 THR D N 1
ATOM 7466 C CA . THR D 1 191 ? -57.462 -78.057 -19.784 1.00 26.77 219 THR D CA 1
ATOM 7467 C C . THR D 1 191 ? -57.263 -76.593 -20.141 1.00 30.02 219 THR D C 1
ATOM 7468 O O . THR D 1 191 ? -58.235 -75.871 -20.385 1.00 33.38 219 THR D O 1
ATOM 7472 N N . ARG D 1 192 ? -56.006 -76.155 -20.153 1.00 24.61 220 ARG D N 1
ATOM 7473 C CA . ARG D 1 192 ? -55.632 -74.845 -20.665 1.00 23.31 220 ARG D CA 1
ATOM 7474 C C . ARG D 1 192 ? -54.902 -75.037 -21.987 1.00 24.54 220 ARG D C 1
ATOM 7475 O O . ARG D 1 192 ? -53.948 -75.817 -22.058 1.00 24.52 220 ARG D O 1
ATOM 7483 N N . TYR D 1 193 ? -55.353 -74.343 -23.031 1.00 23.71 221 TYR D N 1
ATOM 7484 C CA . TYR D 1 193 ? -54.751 -74.467 -24.351 1.00 23.49 221 TYR D CA 1
ATOM 7485 C C . TYR D 1 193 ? -54.415 -73.093 -24.913 1.00 26.96 221 TYR D C 1
ATOM 7486 O O . TYR D 1 193 ? -55.073 -72.097 -24.604 1.00 28.51 221 TYR D O 1
ATOM 7495 N N . PHE D 1 194 ? -53.367 -73.058 -25.737 1.00 27.83 222 PHE D N 1
ATOM 7496 C CA . PHE D 1 194 ? -52.866 -71.834 -26.353 1.00 24.90 222 PHE D CA 1
ATOM 7497 C C . PHE D 1 194 ? -52.381 -72.174 -27.755 1.00 26.30 222 PHE D C 1
ATOM 7498 O O . PHE D 1 194 ? -51.587 -73.104 -27.921 1.00 29.62 222 PHE D O 1
ATOM 7506 N N . GLY D 1 195 ? -52.841 -71.424 -28.746 1.00 24.66 223 GLY D N 1
ATOM 7507 C CA . GLY D 1 195 ? -52.459 -71.676 -30.125 1.00 25.36 223 GLY D CA 1
ATOM 7508 C C . GLY D 1 195 ? -52.480 -70.403 -30.938 1.00 28.71 223 GLY D C 1
ATOM 7509 O O . GLY D 1 195 ? -53.273 -69.493 -30.677 1.00 27.57 223 GLY D O 1
ATOM 7510 N N . THR D 1 196 ? -51.597 -70.338 -31.936 1.00 26.04 224 THR D N 1
ATOM 7511 C CA . THR D 1 196 ? -51.515 -69.180 -32.820 1.00 28.41 224 THR D CA 1
ATOM 7512 C C . THR D 1 196 ? -51.276 -69.647 -34.247 1.00 29.03 224 THR D C 1
ATOM 7513 O O . THR D 1 196 ? -50.326 -70.391 -34.504 1.00 23.43 224 THR D O 1
ATOM 7517 N N . PHE D 1 197 ? -52.134 -69.208 -35.166 1.00 30.61 225 PHE D N 1
ATOM 7518 C CA . PHE D 1 197 ? -52.007 -69.521 -36.583 1.00 26.60 225 PHE D CA 1
ATOM 7519 C C . PHE D 1 197 ? -51.576 -68.277 -37.349 1.00 24.56 225 PHE D C 1
ATOM 7520 O O . PHE D 1 197 ? -52.106 -67.186 -37.116 1.00 26.98 225 PHE D O 1
ATOM 7528 N N . THR D 1 198 ? -50.626 -68.449 -38.265 1.00 26.59 226 THR D N 1
ATOM 7529 C CA . THR D 1 198 ? -50.194 -67.389 -39.168 1.00 29.95 226 THR D CA 1
ATOM 7530 C C . THR D 1 198 ? -50.075 -67.981 -40.562 1.00 29.98 226 THR D C 1
ATOM 7531 O O . THR D 1 198 ? -49.243 -68.866 -40.788 1.00 30.40 226 THR D O 1
ATOM 7535 N N . GLY D 1 199 ? -50.905 -67.504 -41.488 1.00 29.65 227 GLY D N 1
ATOM 7536 C CA . GLY D 1 199 ? -50.925 -68.052 -42.829 1.00 31.23 227 GLY D CA 1
ATOM 7537 C C . GLY D 1 199 ? -50.402 -67.094 -43.879 1.00 30.46 227 GLY D C 1
ATOM 7538 O O . GLY D 1 199 ? -50.403 -65.881 -43.669 1.00 31.35 227 GLY D O 1
ATOM 7539 N N . GLY D 1 200 ? -49.953 -67.623 -45.007 1.00 32.69 228 GLY D N 1
ATOM 7540 C CA . GLY D 1 200 ? -49.431 -66.818 -46.100 1.00 35.11 228 GLY D CA 1
ATOM 7541 C C . GLY D 1 200 ? -48.178 -67.467 -46.656 1.00 34.23 228 GLY D C 1
ATOM 7542 O O . GLY D 1 200 ? -47.469 -68.203 -45.967 1.00 39.59 228 GLY D O 1
ATOM 7543 N N . GLU D 1 201 ? -47.889 -67.180 -47.930 1.00 34.49 229 GLU D N 1
ATOM 7544 C CA . GLU D 1 201 ? -46.786 -67.859 -48.610 1.00 37.93 229 GLU D CA 1
ATOM 7545 C C . GLU D 1 201 ? -45.445 -67.536 -47.968 1.00 37.91 229 GLU D C 1
ATOM 7546 O O . GLU D 1 201 ? -44.587 -68.416 -47.826 1.00 37.14 229 GLU D O 1
ATOM 7552 N N . ASN D 1 202 ? -45.235 -66.273 -47.602 1.00 38.43 230 ASN D N 1
ATOM 7553 C CA . ASN D 1 202 ? -43.926 -65.766 -47.211 1.00 37.88 230 ASN D CA 1
ATOM 7554 C C . ASN D 1 202 ? -43.865 -65.383 -45.735 1.00 31.25 230 ASN D C 1
ATOM 7555 O O . ASN D 1 202 ? -43.071 -64.525 -45.345 1.00 37.16 230 ASN D O 1
ATOM 7560 N N . VAL D 1 203 ? -44.705 -66.007 -44.914 1.00 29.25 231 VAL D N 1
ATOM 7561 C CA . VAL D 1 203 ? -44.724 -65.763 -43.474 1.00 31.73 231 VAL D CA 1
ATOM 7562 C C . VAL D 1 203 ? -43.407 -66.231 -42.875 1.00 30.72 231 VAL D C 1
ATOM 7563 O O . VAL D 1 203 ? -43.034 -67.399 -43.032 1.00 33.76 231 VAL D O 1
ATOM 7567 N N . PRO D 1 204 ? -42.678 -65.355 -42.196 1.00 30.13 232 PRO D N 1
ATOM 7568 C CA . PRO D 1 204 ? -41.409 -65.750 -41.581 1.00 27.65 232 PRO D CA 1
ATOM 7569 C C . PRO D 1 204 ? -41.634 -66.417 -40.237 1.00 28.66 232 PRO D C 1
ATOM 7570 O O . PRO D 1 204 ? -42.406 -65.911 -39.408 1.00 29.39 232 PRO D O 1
ATOM 7574 N N . PRO D 1 205 ? -40.995 -67.560 -39.988 1.00 29.33 233 PRO D N 1
ATOM 7575 C CA . PRO D 1 205 ? -41.070 -68.165 -38.653 1.00 28.21 233 PRO D CA 1
ATOM 7576 C C . PRO D 1 205 ? -40.403 -67.274 -37.616 1.00 28.72 233 PRO D C 1
ATOM 7577 O O . PRO D 1 205 ? -39.331 -66.715 -37.851 1.00 27.35 233 PRO D O 1
ATOM 7581 N N . VAL D 1 206 ? -41.055 -67.137 -36.463 1.00 26.97 234 VAL D N 1
ATOM 7582 C CA . VAL D 1 206 ? -40.554 -66.331 -35.352 1.00 26.45 234 VAL D CA 1
ATOM 7583 C C . VAL D 1 206 ? -40.710 -67.161 -34.087 1.00 26.86 234 VAL D C 1
ATOM 7584 O O . VAL D 1 206 ? -41.831 -67.356 -33.601 1.00 28.33 234 VAL D O 1
ATOM 7588 N N . LEU D 1 207 ? -39.594 -67.644 -33.550 1.00 22.88 235 LEU D N 1
ATOM 7589 C CA . LEU D 1 207 ? -39.611 -68.567 -32.424 1.00 25.67 235 LEU D CA 1
ATOM 7590 C C . LEU D 1 207 ? -38.672 -68.074 -31.334 1.00 26.84 235 LEU D C 1
ATOM 7591 O O . LEU D 1 207 ? -37.500 -67.788 -31.601 1.00 23.86 235 LEU D O 1
ATOM 7596 N N A HIS D 1 208 ? -39.199 -67.955 -30.118 0.51 26.36 236 HIS D N 1
ATOM 7597 N N B HIS D 1 208 ? -39.181 -67.996 -30.107 0.49 24.75 236 HIS D N 1
ATOM 7598 C CA A HIS D 1 208 ? -38.425 -67.553 -28.954 0.51 25.00 236 HIS D CA 1
ATOM 7599 C CA B HIS D 1 208 ? -38.416 -67.535 -28.957 0.49 27.33 236 HIS D CA 1
ATOM 7600 C C A HIS D 1 208 ? -38.158 -68.764 -28.075 0.51 25.13 236 HIS D C 1
ATOM 7601 C C B HIS D 1 208 ? -38.196 -68.689 -27.990 0.49 25.92 236 HIS D C 1
ATOM 7602 O O A HIS D 1 208 ? -39.012 -69.644 -27.937 0.51 24.06 236 HIS D O 1
ATOM 7603 O O B HIS D 1 208 ? -39.117 -69.466 -27.717 0.49 24.38 236 HIS D O 1
ATOM 7616 N N . VAL D 1 209 ? -36.973 -68.800 -27.473 1.00 23.67 237 VAL D N 1
ATOM 7617 C CA . VAL D 1 209 ? -36.616 -69.824 -26.500 1.00 27.04 237 VAL D CA 1
ATOM 7618 C C . VAL D 1 209 ? -36.018 -69.147 -25.275 1.00 24.36 237 VAL D C 1
ATOM 7619 O O . VAL D 1 209 ? -35.240 -68.193 -25.395 1.00 30.45 237 VAL D O 1
ATOM 7623 N N . THR D 1 210 ? -36.396 -69.639 -24.096 1.00 23.46 238 THR D N 1
ATOM 7624 C CA . THR D 1 210 ? -35.835 -69.184 -22.832 1.00 29.74 238 THR D CA 1
ATOM 7625 C C . THR D 1 210 ? -36.324 -70.105 -21.725 1.00 29.17 238 THR D C 1
ATOM 7626 O O . THR D 1 210 ? -37.452 -70.602 -21.784 1.00 30.87 238 THR D O 1
ATOM 7630 N N . ASN D 1 211 ? -35.475 -70.331 -20.723 1.00 29.70 239 ASN D N 1
ATOM 7631 C CA . ASN D 1 211 ? -35.837 -71.147 -19.573 1.00 35.23 239 ASN D CA 1
ATOM 7632 C C . ASN D 1 211 ? -36.269 -70.305 -18.378 1.00 30.57 239 ASN D C 1
ATOM 7633 O O . ASN D 1 211 ? -36.315 -70.812 -17.252 1.00 37.33 239 ASN D O 1
ATOM 7638 N N . THR D 1 212 ? -36.594 -69.034 -18.602 1.00 28.62 240 THR D N 1
ATOM 7639 C CA . THR D 1 212 ? -37.016 -68.133 -17.539 1.00 33.85 240 THR D CA 1
ATOM 7640 C C . THR D 1 212 ? -38.485 -67.748 -17.631 1.00 33.82 240 THR D C 1
ATOM 7641 O O . THR D 1 212 ? -38.952 -66.954 -16.810 1.00 36.73 240 THR D O 1
ATOM 7645 N N . ALA D 1 213 ? -39.221 -68.274 -18.603 1.00 33.63 241 ALA D N 1
ATOM 7646 C CA . ALA D 1 213 ? -40.605 -67.886 -18.838 1.00 30.72 241 ALA D CA 1
ATOM 7647 C C . ALA D 1 213 ? -41.535 -69.016 -18.422 1.00 40.26 241 ALA D C 1
ATOM 7648 O O . ALA D 1 213 ? -41.299 -70.180 -18.764 1.00 38.79 241 ALA D O 1
ATOM 7650 N N . THR D 1 214 ? -42.593 -68.670 -17.691 1.00 41.89 242 THR D N 1
ATOM 7651 C CA . THR D 1 214 ? -43.533 -69.648 -17.166 1.00 36.89 242 THR D CA 1
ATOM 7652 C C . THR D 1 214 ? -44.963 -69.181 -17.394 1.00 41.40 242 THR D C 1
ATOM 7653 O O . THR D 1 214 ? -45.283 -68.005 -17.191 1.00 47.55 242 THR D O 1
ATOM 7657 N N . THR D 1 215 ? -45.819 -70.112 -17.811 1.00 37.42 243 THR D N 1
ATOM 7658 C CA . THR D 1 215 ? -47.248 -69.870 -17.960 1.00 34.23 243 THR D CA 1
ATOM 7659 C C . THR D 1 215 ? -47.972 -70.446 -16.750 1.00 33.23 243 THR D C 1
ATOM 7660 O O . THR D 1 215 ? -47.850 -71.641 -16.462 1.00 36.24 243 THR D O 1
ATOM 7664 N N . VAL D 1 216 ? -48.718 -69.599 -16.047 1.00 34.13 244 VAL D N 1
ATOM 7665 C CA . VAL D 1 216 ? -49.521 -70.051 -14.918 1.00 34.02 244 VAL D CA 1
ATOM 7666 C C . VAL D 1 216 ? -50.783 -70.718 -15.444 1.00 30.23 244 VAL D C 1
ATOM 7667 O O . VAL D 1 216 ? -51.421 -70.221 -16.379 1.00 28.25 244 VAL D O 1
ATOM 7671 N N . LEU D 1 217 ? -51.141 -71.855 -14.853 1.00 31.78 245 LEU D N 1
ATOM 7672 C CA . LEU D 1 217 ? -52.276 -72.645 -15.310 1.00 31.28 245 LEU D CA 1
ATOM 7673 C C . LEU D 1 217 ? -53.512 -72.487 -14.433 1.00 29.80 245 LEU D C 1
ATOM 7674 O O . LEU D 1 217 ? -54.510 -73.176 -14.668 1.00 33.88 245 LEU D O 1
ATOM 7679 N N . LEU D 1 218 ? -53.479 -71.607 -13.437 1.00 28.63 246 LEU D N 1
ATOM 7680 C CA . LEU D 1 218 ? -54.622 -71.430 -12.554 1.00 31.45 246 LEU D CA 1
ATOM 7681 C C . LEU D 1 218 ? -55.697 -70.585 -13.226 1.00 37.62 246 LEU D C 1
ATOM 7682 O O . LEU D 1 218 ? -55.404 -69.667 -13.998 1.00 34.22 246 LEU D O 1
ATOM 7687 N N . ASP D 1 219 ? -56.955 -70.900 -12.921 1.00 41.60 247 ASP D N 1
ATOM 7688 C CA . ASP D 1 219 ? -58.081 -70.137 -13.438 1.00 37.95 247 ASP D CA 1
ATOM 7689 C C . ASP D 1 219 ? -58.343 -68.935 -12.528 1.00 42.16 247 ASP D C 1
ATOM 7690 O O . ASP D 1 219 ? -57.549 -68.617 -11.639 1.00 39.47 247 ASP D O 1
ATOM 7695 N N . GLU D 1 220 ? -59.471 -68.253 -12.737 1.00 46.15 248 GLU D N 1
ATOM 7696 C CA . GLU D 1 220 ? -59.813 -67.120 -11.884 1.00 46.26 248 GLU D CA 1
ATOM 7697 C C . GLU D 1 220 ? -60.115 -67.539 -10.451 1.00 50.18 248 GLU D C 1
ATOM 7698 O O . GLU D 1 220 ? -60.001 -66.712 -9.541 1.00 46.90 248 GLU D O 1
ATOM 7704 N N . GLN D 1 221 ? -60.497 -68.797 -10.226 1.00 50.10 249 GLN D N 1
ATOM 7705 C CA . GLN D 1 221 ? -60.686 -69.295 -8.869 1.00 48.94 249 GLN D CA 1
ATOM 7706 C C . GLN D 1 221 ? -59.379 -69.718 -8.214 1.00 43.80 249 GLN D C 1
ATOM 7707 O O . GLN D 1 221 ? -59.379 -70.045 -7.022 1.00 43.32 249 GLN D O 1
ATOM 7713 N N . GLY D 1 222 ? -58.275 -69.724 -8.956 1.00 39.41 250 GLY D N 1
ATOM 7714 C CA . GLY D 1 222 ? -57.013 -70.191 -8.420 1.00 34.65 250 GLY D CA 1
ATOM 7715 C C . GLY D 1 222 ? -56.834 -71.688 -8.449 1.00 38.33 250 GLY D C 1
ATOM 7716 O O . GLY D 1 222 ? -56.039 -72.221 -7.669 1.00 35.65 250 GLY D O 1
ATOM 7717 N N . VAL D 1 223 ? -57.555 -72.388 -9.321 1.00 38.73 251 VAL D N 1
ATOM 7718 C CA . VAL D 1 223 ? -57.486 -73.840 -9.437 1.00 35.29 251 VAL D CA 1
ATOM 7719 C C . VAL D 1 223 ? -56.903 -74.183 -10.799 1.00 32.22 251 VAL D C 1
ATOM 7720 O O . VAL D 1 223 ? -57.318 -73.621 -11.819 1.00 35.95 251 VAL D O 1
ATOM 7724 N N . GLY D 1 224 ? -55.943 -75.102 -10.815 1.00 29.53 252 GLY D N 1
ATOM 7725 C CA . GLY D 1 224 ? -55.371 -75.579 -12.049 1.00 28.65 252 GLY D CA 1
ATOM 7726 C C . GLY D 1 224 ? -56.091 -76.813 -12.550 1.00 29.27 252 GLY D C 1
ATOM 7727 O O . GLY D 1 224 ? -57.038 -77.301 -11.924 1.00 29.90 252 GLY D O 1
ATOM 7728 N N . PRO D 1 225 ? -55.667 -77.333 -13.699 1.00 32.23 253 PRO D N 1
ATOM 7729 C CA . PRO D 1 225 ? -56.233 -78.597 -14.184 1.00 30.98 253 PRO D CA 1
ATOM 7730 C C . PRO D 1 225 ? -56.048 -79.710 -13.162 1.00 29.90 253 PRO D C 1
ATOM 7731 O O . PRO D 1 225 ? -54.937 -79.972 -12.694 1.00 31.91 253 PRO D O 1
ATOM 7735 N N . LEU D 1 226 ? -57.155 -80.356 -12.808 1.00 30.23 254 LEU D N 1
ATOM 7736 C CA . LEU D 1 226 ? -57.160 -81.431 -11.825 1.00 32.73 254 LEU D CA 1
ATOM 7737 C C . LEU D 1 226 ? -57.078 -82.762 -12.560 1.00 36.93 254 LEU D C 1
ATOM 7738 O O . LEU D 1 226 ? -57.944 -83.075 -13.384 1.00 40.02 254 LEU D O 1
ATOM 7743 N N . CYS D 1 227 ? -56.045 -83.543 -12.252 1.00 37.87 255 CYS D N 1
ATOM 7744 C CA . CYS D 1 227 ? -55.668 -84.704 -13.056 1.00 44.45 255 CYS D CA 1
ATOM 7745 C C . CYS D 1 227 ? -56.495 -85.915 -12.636 1.00 51.63 255 CYS D C 1
ATOM 7746 O O . CYS D 1 227 ? -56.218 -86.549 -11.616 1.00 44.96 255 CYS D O 1
ATOM 7749 N N . LYS D 1 228 ? -57.502 -86.245 -13.443 1.00 65.15 256 LYS D N 1
ATOM 7750 C CA . LYS D 1 228 ? -58.295 -87.445 -13.212 1.00 66.54 256 LYS D CA 1
ATOM 7751 C C . LYS D 1 228 ? -57.443 -88.695 -13.390 1.00 65.55 256 LYS D C 1
ATOM 7752 O O . LYS D 1 228 ? -56.704 -88.822 -14.372 1.00 59.87 256 LYS D O 1
ATOM 7758 N N . ALA D 1 229 ? -57.550 -89.616 -12.427 1.00 54.68 257 ALA D N 1
ATOM 7759 C CA . ALA D 1 229 ? -56.917 -90.937 -12.503 1.00 54.87 257 ALA D CA 1
ATOM 7760 C C . ALA D 1 229 ? -55.393 -90.838 -12.558 1.00 57.76 257 ALA D C 1
ATOM 7761 O O . ALA D 1 229 ? -54.726 -91.642 -13.214 1.00 59.61 257 ALA D O 1
ATOM 7763 N N . ASP D 1 230 ? -54.841 -89.845 -11.854 1.00 54.07 258 ASP D N 1
ATOM 7764 C CA . ASP D 1 230 ? -53.391 -89.659 -11.742 1.00 50.84 258 ASP D CA 1
ATOM 7765 C C . ASP D 1 230 ? -52.724 -89.603 -13.115 1.00 45.62 258 ASP D C 1
ATOM 7766 O O . ASP D 1 230 ? -51.633 -90.141 -13.322 1.00 44.74 258 ASP D O 1
ATOM 7771 N N . SER D 1 231 ? -53.388 -88.948 -14.065 1.00 43.81 259 SER D N 1
ATOM 7772 C CA . SER D 1 231 ? -52.894 -88.838 -15.433 1.00 40.08 259 SER D CA 1
ATOM 7773 C C . SER D 1 231 ? -52.910 -87.380 -15.865 1.00 40.49 259 SER D C 1
ATOM 7774 O O . SER D 1 231 ? -53.907 -86.679 -15.666 1.00 44.15 259 SER D O 1
ATOM 7777 N N . LEU D 1 232 ? -51.806 -86.935 -16.457 1.00 32.46 260 LEU D N 1
ATOM 7778 C CA . LEU D 1 232 ? -51.656 -85.587 -16.983 1.00 32.65 260 LEU D CA 1
ATOM 7779 C C . LEU D 1 232 ? -51.510 -85.658 -18.496 1.00 32.88 260 LEU D C 1
ATOM 7780 O O . LEU D 1 232 ? -50.807 -86.528 -19.020 1.00 32.14 260 LEU D O 1
ATOM 7785 N N . TYR D 1 233 ? -52.178 -84.748 -19.197 1.00 26.38 261 TYR D N 1
ATOM 7786 C CA . TYR D 1 233 ? -52.258 -84.791 -20.649 1.00 25.31 261 TYR D CA 1
ATOM 7787 C C . TYR D 1 233 ? -51.572 -83.566 -21.234 1.00 28.63 261 TYR D C 1
ATOM 7788 O O . TYR D 1 233 ? -51.921 -82.430 -20.891 1.00 27.31 261 TYR D O 1
ATOM 7797 N N . VAL D 1 234 ? -50.602 -83.799 -22.112 1.00 26.15 262 VAL D N 1
ATOM 7798 C CA . VAL D 1 234 ? -49.951 -82.740 -22.871 1.00 25.53 262 VAL D CA 1
ATOM 7799 C C . VAL D 1 234 ? -50.279 -82.939 -24.343 1.00 28.42 262 VAL D C 1
ATOM 7800 O O . VAL D 1 234 ? -50.350 -84.075 -24.827 1.00 29.67 262 VAL D O 1
ATOM 7804 N N . SER D 1 235 ? -50.503 -81.833 -25.046 1.00 24.71 263 SER D N 1
ATOM 7805 C CA . SER D 1 235 ? -50.827 -81.861 -26.462 1.00 26.50 263 SER D CA 1
ATOM 7806 C C . SER D 1 235 ? -50.067 -80.744 -27.155 1.00 27.29 263 SER D C 1
ATOM 7807 O O . SER D 1 235 ? -49.725 -79.734 -26.534 1.00 24.27 263 SER D O 1
ATOM 7810 N N . ALA D 1 236 ? -49.800 -80.932 -28.446 1.00 27.57 264 ALA D N 1
ATOM 7811 C CA . ALA D 1 236 ? -49.025 -79.943 -29.181 1.00 27.27 264 ALA D CA 1
ATOM 7812 C C . ALA D 1 236 ? -49.249 -80.090 -30.677 1.00 27.01 264 ALA D C 1
ATOM 7813 O O . ALA D 1 236 ? -49.666 -81.141 -31.170 1.00 28.69 264 ALA D O 1
ATOM 7815 N N . ALA D 1 237 ? -48.962 -79.000 -31.385 1.00 27.40 265 ALA D N 1
ATOM 7816 C CA . ALA D 1 237 ? -48.888 -78.977 -32.841 1.00 26.12 265 ALA D CA 1
ATOM 7817 C C . ALA D 1 237 ? -47.987 -77.813 -33.215 1.00 25.60 265 ALA D C 1
ATOM 7818 O O . ALA D 1 237 ? -48.326 -76.657 -32.945 1.00 28.91 265 ALA D O 1
ATOM 7820 N N . ASP D 1 238 ? -46.831 -78.114 -33.805 1.00 29.98 266 ASP D N 1
ATOM 7821 C CA . ASP D 1 238 ? -45.809 -77.106 -34.093 1.00 25.62 266 ASP D CA 1
ATOM 7822 C C . ASP D 1 238 ? -45.360 -77.254 -35.546 1.00 29.92 266 ASP D C 1
ATOM 7823 O O . ASP D 1 238 ? -44.268 -77.745 -35.843 1.00 25.45 266 ASP D O 1
ATOM 7828 N N . ILE D 1 239 ? -46.232 -76.826 -36.451 1.00 27.83 267 ILE D N 1
ATOM 7829 C CA . ILE D 1 239 ? -45.901 -76.718 -37.866 1.00 25.70 267 ILE D CA 1
ATOM 7830 C C . ILE D 1 239 ? -45.160 -75.403 -38.071 1.00 25.74 267 ILE D C 1
ATOM 7831 O O . ILE D 1 239 ? -45.699 -74.328 -37.794 1.00 26.19 267 ILE D O 1
ATOM 7836 N N . CYS D 1 240 ? -43.917 -75.482 -38.544 1.00 25.91 268 CYS D N 1
ATOM 7837 C CA . CYS D 1 240 ? -43.071 -74.299 -38.652 1.00 26.83 268 CYS D CA 1
ATOM 7838 C C . CYS D 1 240 ? -43.193 -73.590 -39.992 1.00 26.49 268 CYS D C 1
ATOM 7839 O O . CYS D 1 240 ? -42.921 -72.386 -40.064 1.00 25.85 268 CYS D O 1
ATOM 7842 N N . GLY D 1 241 ? -43.592 -74.290 -41.039 1.00 22.58 269 GLY D N 1
ATOM 7843 C CA . GLY D 1 241 ? -43.664 -73.704 -42.359 1.00 23.94 269 GLY D CA 1
ATOM 7844 C C . GLY D 1 241 ? -43.371 -74.755 -43.409 1.00 25.76 269 GLY D C 1
ATOM 7845 O O . GLY D 1 241 ? -43.293 -75.945 -43.118 1.00 23.98 269 GLY D O 1
ATOM 7846 N N . LEU D 1 242 ? -43.203 -74.285 -44.639 1.00 26.74 270 LEU D N 1
ATOM 7847 C CA . LEU D 1 242 ? -42.980 -75.159 -45.780 1.00 22.71 270 LEU D CA 1
ATOM 7848 C C . LEU D 1 242 ? -41.510 -75.158 -46.183 1.00 26.06 270 LEU D C 1
ATOM 7849 O O . LEU D 1 242 ? -40.868 -74.105 -46.247 1.00 25.45 270 LEU D O 1
ATOM 7854 N N . PHE D 1 243 ? -40.984 -76.353 -46.436 1.00 26.49 271 PHE D N 1
ATOM 7855 C CA . PHE D 1 243 ? -39.654 -76.534 -46.995 1.00 24.44 271 PHE D CA 1
ATOM 7856 C C . PHE D 1 243 ? -39.793 -76.676 -48.505 1.00 27.07 271 PHE D C 1
ATOM 7857 O O . PHE D 1 243 ? -40.613 -77.467 -48.980 1.00 31.12 271 PHE D O 1
ATOM 7865 N N . THR D 1 244 ? -39.010 -75.904 -49.258 1.00 24.78 272 THR D N 1
ATOM 7866 C CA . THR D 1 244 ? -39.113 -75.876 -50.715 1.00 29.91 272 THR D CA 1
ATOM 7867 C C . THR D 1 244 ? -37.896 -76.571 -51.314 1.00 27.94 272 THR D C 1
ATOM 7868 O O . THR D 1 244 ? -36.771 -76.071 -51.207 1.00 26.21 272 THR D O 1
ATOM 7872 N N . ASN D 1 245 ? -38.125 -77.713 -51.955 1.00 29.08 273 ASN D N 1
ATOM 7873 C CA . ASN D 1 245 ? -37.043 -78.450 -52.587 1.00 30.95 273 ASN D CA 1
ATOM 7874 C C . ASN D 1 245 ? -36.618 -77.765 -53.885 1.00 29.60 273 ASN D C 1
ATOM 7875 O O . ASN D 1 245 ? -37.276 -76.849 -54.384 1.00 30.20 273 ASN D O 1
ATOM 7880 N N . SER D 1 246 ? -35.493 -78.236 -54.432 1.00 33.94 274 SER D N 1
ATOM 7881 C CA . SER D 1 246 ? -34.948 -77.660 -55.660 1.00 33.42 274 SER D CA 1
ATOM 7882 C C . SER D 1 246 ? -35.955 -77.712 -56.800 1.00 29.45 274 SER D C 1
ATOM 7883 O O . SER D 1 246 ? -36.092 -76.749 -57.563 1.00 32.18 274 SER D O 1
ATOM 7886 N N . SER D 1 247 ? -36.676 -78.828 -56.923 1.00 33.10 275 SER D N 1
ATOM 7887 C CA . SER D 1 247 ? -37.645 -79.004 -57.998 1.00 29.82 275 SER D CA 1
ATOM 7888 C C . SER D 1 247 ? -38.870 -78.112 -57.851 1.00 33.29 275 SER D C 1
ATOM 7889 O O . SER D 1 247 ? -39.659 -78.015 -58.796 1.00 34.22 275 SER D O 1
ATOM 7892 N N . GLY D 1 248 ? -39.051 -77.466 -56.701 1.00 34.69 276 GLY D N 1
ATOM 7893 C CA . GLY D 1 248 ? -40.207 -76.634 -56.453 1.00 27.74 276 GLY D CA 1
ATOM 7894 C C . GLY D 1 248 ? -41.266 -77.270 -55.581 1.00 28.52 276 GLY D C 1
ATOM 7895 O O . GLY D 1 248 ? -42.202 -76.575 -55.169 1.00 30.55 276 GLY D O 1
ATOM 7896 N N . THR D 1 249 ? -41.151 -78.563 -55.290 1.00 26.50 277 THR D N 1
ATOM 7897 C CA . THR D 1 249 ? -42.101 -79.211 -54.401 1.00 31.18 277 THR D CA 1
ATOM 7898 C C . THR D 1 249 ? -41.906 -78.728 -52.968 1.00 30.46 277 THR D C 1
ATOM 7899 O O . THR D 1 249 ? -40.819 -78.300 -52.571 1.00 29.31 277 THR D O 1
ATOM 7903 N N . GLN D 1 250 ? -42.978 -78.800 -52.187 1.00 27.98 278 GLN D N 1
ATOM 7904 C CA . GLN D 1 250 ? -42.996 -78.256 -50.838 1.00 28.35 278 GLN D CA 1
ATOM 7905 C C . GLN D 1 250 ? -43.456 -79.312 -49.846 1.00 30.87 278 GLN D C 1
ATOM 7906 O O . GLN D 1 250 ? -44.344 -80.116 -50.143 1.00 30.73 278 GLN D O 1
ATOM 7912 N N . GLN D 1 251 ? -42.846 -79.297 -48.663 1.00 26.65 279 GLN D N 1
ATOM 7913 C CA . GLN D 1 251 ? -43.172 -80.222 -47.590 1.00 27.18 279 GLN D CA 1
ATOM 7914 C C . GLN D 1 251 ? -43.259 -79.452 -46.282 1.00 27.64 279 GLN D C 1
ATOM 7915 O O . GLN D 1 251 ? -42.448 -78.555 -46.030 1.00 27.02 279 GLN D O 1
ATOM 7921 N N . TRP D 1 252 ? -44.250 -79.792 -45.460 1.00 25.38 280 TRP D N 1
ATOM 7922 C CA . TRP D 1 252 ? -44.289 -79.251 -44.111 1.00 23.07 280 TRP D CA 1
ATOM 7923 C C . TRP D 1 252 ? -43.061 -79.709 -43.332 1.00 28.25 280 TRP D C 1
ATOM 7924 O O . TRP D 1 252 ? -42.546 -80.812 -43.532 1.00 26.15 280 TRP D O 1
ATOM 7935 N N . ARG D 1 253 ? -42.586 -78.840 -42.440 1.00 26.39 281 ARG D N 1
ATOM 7936 C CA . ARG D 1 253 ? -41.540 -79.187 -41.486 1.00 25.00 281 ARG D CA 1
ATOM 7937 C C . ARG D 1 253 ? -42.030 -78.838 -40.091 1.00 24.78 281 ARG D C 1
ATOM 7938 O O . ARG D 1 253 ? -42.551 -77.741 -39.868 1.00 26.32 281 ARG D O 1
ATOM 7946 N N . GLY D 1 254 ? -41.870 -79.773 -39.154 1.00 26.07 282 GLY D N 1
ATOM 7947 C CA . GLY D 1 254 ? -42.293 -79.559 -37.789 1.00 30.40 282 GLY D CA 1
ATOM 7948 C C . GLY D 1 254 ? -41.169 -79.872 -36.818 1.00 25.65 282 GLY D C 1
ATOM 7949 O O . GLY D 1 254 ? -40.168 -80.493 -37.173 1.00 28.34 282 GLY D O 1
ATOM 7950 N N . LEU D 1 255 ? -41.358 -79.428 -35.581 1.00 24.00 283 LEU D N 1
ATOM 7951 C CA . LEU D 1 255 ? -40.385 -79.626 -34.520 1.00 26.83 283 LEU D CA 1
ATOM 7952 C C . LEU D 1 255 ? -41.094 -80.075 -33.250 1.00 25.19 283 LEU D C 1
ATOM 7953 O O . LEU D 1 255 ? -42.289 -79.841 -33.061 1.00 24.98 283 LEU D O 1
ATOM 7958 N N . ALA D 1 256 ? -40.332 -80.733 -32.382 1.00 23.96 284 ALA D N 1
ATOM 7959 C CA . ALA D 1 256 ? -40.854 -81.233 -31.126 1.00 26.28 284 ALA D CA 1
ATOM 7960 C C . ALA D 1 256 ? -41.009 -80.095 -30.120 1.00 28.13 284 ALA D C 1
ATOM 7961 O O . ALA D 1 256 ? -40.469 -78.998 -30.286 1.00 29.74 284 ALA D O 1
ATOM 7963 N N . ARG D 1 257 ? -41.754 -80.372 -29.051 1.00 25.94 285 ARG D N 1
ATOM 7964 C CA . ARG D 1 257 ? -42.031 -79.386 -28.016 1.00 25.90 285 ARG D CA 1
ATOM 7965 C C . ARG D 1 257 ? -41.679 -79.955 -26.650 1.00 24.04 285 ARG D C 1
ATOM 7966 O O . ARG D 1 257 ? -41.922 -81.134 -26.377 1.00 24.49 285 ARG D O 1
ATOM 7974 N N . TYR D 1 258 ? -41.103 -79.109 -25.800 1.00 25.42 286 TYR D N 1
ATOM 7975 C CA . TYR D 1 258 ? -40.720 -79.482 -24.447 1.00 26.18 286 TYR D CA 1
ATOM 7976 C C . TYR D 1 258 ? -41.773 -79.003 -23.461 1.00 24.56 286 TYR D C 1
ATOM 7977 O O . TYR D 1 258 ? -42.383 -77.947 -23.650 1.00 27.37 286 TYR D O 1
ATOM 7986 N N . PHE D 1 259 ? -41.981 -79.787 -22.411 1.00 26.21 287 PHE D N 1
ATOM 7987 C CA . PHE D 1 259 ? -42.871 -79.425 -21.320 1.00 26.51 287 PHE D CA 1
ATOM 7988 C C . PHE D 1 259 ? -42.154 -79.655 -20.000 1.00 28.73 287 PHE D C 1
ATOM 7989 O O . PHE D 1 259 ? -41.440 -80.648 -19.837 1.00 33.70 287 PHE D O 1
ATOM 7997 N N . LYS D 1 260 ? -42.334 -78.724 -19.068 1.00 26.68 288 LYS D N 1
ATOM 7998 C CA . LYS D 1 260 ? -42.019 -78.953 -17.662 1.00 30.15 288 LYS D CA 1
ATOM 7999 C C . LYS D 1 260 ? -43.166 -78.391 -16.843 1.00 32.34 288 LYS D C 1
ATOM 8000 O O . LYS D 1 260 ? -43.394 -77.179 -16.847 1.00 34.16 288 LYS D O 1
ATOM 8006 N N . ILE D 1 261 ? -43.883 -79.269 -16.152 1.00 31.88 289 ILE D N 1
ATOM 8007 C CA . ILE D 1 261 ? -45.105 -78.915 -15.446 1.00 28.72 289 ILE D CA 1
ATOM 8008 C C . ILE D 1 261 ? -44.891 -79.133 -13.956 1.00 30.78 289 ILE D C 1
ATOM 8009 O O . ILE D 1 261 ? -44.412 -80.194 -13.536 1.00 33.58 289 ILE D O 1
ATOM 8014 N N . ARG D 1 262 ? -45.232 -78.122 -13.164 1.00 28.89 290 ARG D N 1
ATOM 8015 C CA . ARG D 1 262 ? -45.226 -78.212 -11.711 1.00 31.14 290 ARG D CA 1
ATOM 8016 C C . ARG D 1 262 ? -46.639 -78.498 -11.227 1.00 30.90 290 ARG D C 1
ATOM 8017 O O . ARG D 1 262 ? -47.593 -77.849 -11.666 1.00 29.13 290 ARG D O 1
ATOM 8022 N N . LEU D 1 263 ? -46.769 -79.469 -10.329 1.00 29.94 291 LEU D N 1
ATOM 8023 C CA . LEU D 1 263 ? -48.063 -79.864 -9.800 1.00 28.71 291 LEU D CA 1
ATOM 8024 C C . LEU D 1 263 ? -48.028 -79.843 -8.278 1.00 32.66 291 LEU D C 1
ATOM 8025 O O . LEU D 1 263 ? -46.962 -79.822 -7.659 1.00 33.70 291 LEU D O 1
ATOM 8030 N N . ARG D 1 264 ? -49.219 -79.845 -7.680 1.00 30.95 292 ARG D N 1
ATOM 8031 C CA . ARG D 1 264 ? -49.363 -79.843 -6.231 1.00 32.54 292 ARG D CA 1
ATOM 8032 C C . ARG D 1 264 ? -50.590 -80.657 -5.848 1.00 33.87 292 ARG D C 1
ATOM 8033 O O . ARG D 1 264 ? -51.520 -80.827 -6.641 1.00 35.86 292 ARG D O 1
ATOM 8041 N N . LYS D 1 265 ? -50.585 -81.155 -4.611 1.00 33.09 293 LYS D N 1
ATOM 8042 C CA . LYS D 1 265 ? -51.660 -82.013 -4.130 1.00 34.95 293 LYS D CA 1
ATOM 8043 C C . LYS D 1 265 ? -52.847 -81.175 -3.676 1.00 38.13 293 LYS D C 1
ATOM 8044 O O . LYS D 1 265 ? -52.695 -80.233 -2.892 1.00 42.81 293 LYS D O 1
ATOM 8050 N N . ARG D 1 266 ? -54.033 -81.530 -4.161 1.00 37.16 294 ARG D N 1
ATOM 8051 C CA . ARG D 1 266 ? -55.255 -80.786 -3.887 1.00 38.59 294 ARG D CA 1
ATOM 8052 C C . ARG D 1 266 ? -56.289 -81.712 -3.266 1.00 40.03 294 ARG D C 1
ATOM 8053 O O . ARG D 1 266 ? -56.492 -82.832 -3.746 1.00 43.45 294 ARG D O 1
ATOM 8061 N N . SER D 1 267 ? -56.947 -81.237 -2.212 1.00 42.26 295 SER D N 1
ATOM 8062 C CA . SER D 1 267 ? -58.064 -81.962 -1.626 1.00 42.75 295 SER D CA 1
ATOM 8063 C C . SER D 1 267 ? -59.321 -81.743 -2.454 1.00 41.91 295 SER D C 1
ATOM 8064 O O . SER D 1 267 ? -59.589 -80.632 -2.920 1.00 39.78 295 SER D O 1
ATOM 8067 N N . VAL D 1 268 ? -60.088 -82.817 -2.645 1.00 47.71 296 VAL D N 1
ATOM 8068 C CA . VAL D 1 268 ? -61.357 -82.756 -3.357 1.00 48.34 296 VAL D CA 1
ATOM 8069 C C . VAL D 1 268 ? -62.391 -83.570 -2.593 1.00 50.68 296 VAL D C 1
ATOM 8070 O O . VAL D 1 268 ? -62.062 -84.463 -1.810 1.00 55.18 296 VAL D O 1
ATOM 8074 N N . LYS D 1 269 ? -63.657 -83.245 -2.832 1.00 56.71 297 LYS D N 1
ATOM 8075 C CA . LYS D 1 269 ? -64.763 -84.030 -2.302 1.00 56.52 297 LYS D CA 1
ATOM 8076 C C . LYS D 1 269 ? -65.663 -84.468 -3.452 1.00 74.81 297 LYS D C 1
ATOM 8077 O O . LYS D 1 269 ? -66.328 -85.502 -3.386 1.00 89.29 297 LYS D O 1
ATOM 8080 N N . VAL E 1 5 ? -26.363 -77.285 -4.162 1.00 85.30 33 VAL E N 1
ATOM 8081 C CA . VAL E 1 5 ? -25.886 -76.700 -2.916 1.00 79.25 33 VAL E CA 1
ATOM 8082 C C . VAL E 1 5 ? -27.028 -75.983 -2.201 1.00 73.56 33 VAL E C 1
ATOM 8083 O O . VAL E 1 5 ? -27.912 -75.409 -2.841 1.00 68.87 33 VAL E O 1
ATOM 8087 N N . GLU E 1 6 ? -27.016 -76.030 -0.870 1.00 71.14 34 GLU E N 1
ATOM 8088 C CA . GLU E 1 6 ? -28.010 -75.320 -0.076 1.00 66.30 34 GLU E CA 1
ATOM 8089 C C . GLU E 1 6 ? -27.608 -73.858 0.053 1.00 58.68 34 GLU E C 1
ATOM 8090 O O . GLU E 1 6 ? -26.482 -73.548 0.455 1.00 60.61 34 GLU E O 1
ATOM 8092 N N . VAL E 1 7 ? -28.530 -72.963 -0.289 1.00 51.91 35 VAL E N 1
ATOM 8093 C CA . VAL E 1 7 ? -28.246 -71.536 -0.391 1.00 54.32 35 VAL E CA 1
ATOM 8094 C C . VAL E 1 7 ? -28.680 -70.848 0.897 1.00 46.00 35 VAL E C 1
ATOM 8095 O O . VAL E 1 7 ? -29.824 -71.005 1.342 1.00 48.96 35 VAL E O 1
ATOM 8099 N N . LEU E 1 8 ? -27.767 -70.083 1.495 1.00 45.73 36 LEU E N 1
ATOM 8100 C CA . LEU E 1 8 ? -27.989 -69.372 2.744 1.00 50.19 36 LEU E CA 1
ATOM 8101 C C . LEU E 1 8 ? -28.107 -67.870 2.468 1.00 45.14 36 LEU E C 1
ATOM 8102 O O . LEU E 1 8 ? -28.600 -67.472 1.402 1.00 45.70 36 LEU E O 1
ATOM 8107 N N . GLU E 1 9 ? -27.653 -67.048 3.406 1.00 44.14 37 GLU E N 1
ATOM 8108 C CA . GLU E 1 9 ? -27.901 -65.616 3.343 1.00 40.10 37 GLU E CA 1
ATOM 8109 C C . GLU E 1 9 ? -26.979 -64.924 2.342 1.00 43.39 37 GLU E C 1
ATOM 8110 O O . GLU E 1 9 ? -25.881 -65.397 2.033 1.00 40.81 37 GLU E O 1
ATOM 8116 N N . VAL E 1 10 ? -27.448 -63.789 1.834 1.00 46.15 38 VAL E N 1
ATOM 8117 C CA . VAL E 1 10 ? -26.630 -62.916 1.002 1.00 38.04 38 VAL E CA 1
ATOM 8118 C C . VAL E 1 10 ? -25.714 -62.102 1.904 1.00 43.82 38 VAL E C 1
ATOM 8119 O O . VAL E 1 10 ? -26.124 -61.644 2.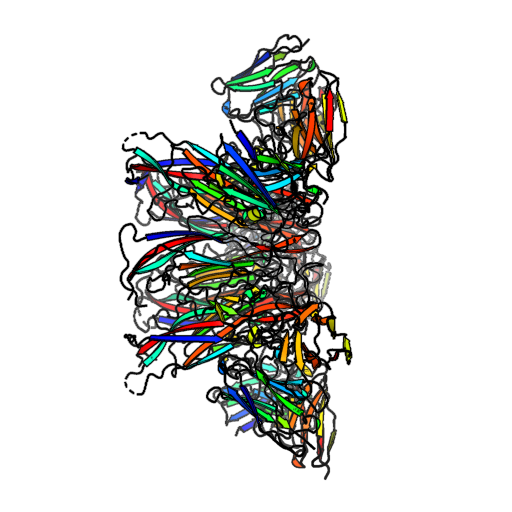977 1.00 44.78 38 VAL E O 1
ATOM 8123 N N . LYS E 1 11 ? -24.464 -61.927 1.479 1.00 41.43 39 LYS E N 1
ATOM 8124 C CA . LYS E 1 11 ? -23.530 -61.082 2.207 1.00 42.17 39 LYS E CA 1
ATOM 8125 C C . LYS E 1 11 ? -23.772 -59.617 1.864 1.00 46.38 39 LYS E C 1
ATOM 8126 O O . LYS E 1 11 ? -24.090 -59.277 0.722 1.00 49.87 39 LYS E O 1
ATOM 8132 N N . THR E 1 12 ? -23.626 -58.750 2.864 1.00 48.11 40 THR E N 1
ATOM 8133 C CA . THR E 1 12 ? -23.885 -57.327 2.707 1.00 49.66 40 THR E CA 1
ATOM 8134 C C . THR E 1 12 ? -22.632 -56.514 3.008 1.00 56.51 40 THR E C 1
ATOM 8135 O O . THR E 1 12 ? -21.671 -57.005 3.609 1.00 54.64 40 THR E O 1
ATOM 8139 N N . GLY E 1 13 ? -22.665 -55.259 2.583 1.00 57.81 41 GLY E N 1
ATOM 8140 C CA . GLY E 1 13 ? -21.565 -54.332 2.750 1.00 65.21 41 GLY E CA 1
ATOM 8141 C C . GLY E 1 13 ? -20.852 -54.044 1.439 1.00 74.80 41 GLY E C 1
ATOM 8142 O O . GLY E 1 13 ? -21.093 -54.669 0.408 1.00 69.70 41 GLY E O 1
ATOM 8143 N N . VAL E 1 14 ? -19.956 -53.055 1.498 1.00 86.11 42 VAL E N 1
ATOM 8144 C CA . VAL E 1 14 ? -19.058 -52.818 0.378 1.00 79.87 42 VAL E CA 1
ATOM 8145 C C . VAL E 1 14 ? -18.150 -54.033 0.218 1.00 77.34 42 VAL E C 1
ATOM 8146 O O . VAL E 1 14 ? -17.904 -54.784 1.171 1.00 81.15 42 VAL E O 1
ATOM 8148 N N . ASP E 1 15 ? -17.663 -54.236 -1.005 1.00 59.90 43 ASP E N 1
ATOM 8149 C CA . ASP E 1 15 ? -16.865 -55.385 -1.426 1.00 65.47 43 ASP E CA 1
ATOM 8150 C C . ASP E 1 15 ? -17.653 -56.689 -1.412 1.00 60.66 43 ASP E C 1
ATOM 8151 O O . ASP E 1 15 ? -17.065 -57.746 -1.652 1.00 59.69 43 ASP E O 1
ATOM 8153 N N . ALA E 1 16 ? -18.958 -56.656 -1.132 1.00 56.88 44 ALA E N 1
ATOM 8154 C CA . ALA E 1 16 ? -19.797 -57.834 -1.305 1.00 51.84 44 ALA E CA 1
ATOM 8155 C C . ALA E 1 16 ? -20.321 -57.963 -2.726 1.00 47.73 44 ALA E C 1
ATOM 8156 O O . ALA E 1 16 ? -20.906 -58.998 -3.068 1.00 41.04 44 ALA E O 1
ATOM 8158 N N . ILE E 1 17 ? -20.122 -56.939 -3.550 1.00 43.51 45 ILE E N 1
ATOM 8159 C CA . ILE E 1 17 ? -20.598 -56.901 -4.923 1.00 43.94 45 ILE E CA 1
ATOM 8160 C C . ILE E 1 17 ? -19.400 -56.735 -5.845 1.00 42.75 45 ILE E C 1
ATOM 8161 O O . ILE E 1 17 ? -18.392 -56.119 -5.481 1.00 47.61 45 ILE E O 1
ATOM 8166 N N . THR E 1 18 ? -19.512 -57.298 -7.046 1.00 38.39 46 THR E N 1
ATOM 8167 C CA . THR E 1 18 ? -18.521 -57.086 -8.089 1.00 41.68 46 THR E CA 1
ATOM 8168 C C . THR E 1 18 ? -19.223 -57.039 -9.438 1.00 39.20 46 THR E C 1
ATOM 8169 O O . THR E 1 18 ? -20.385 -57.433 -9.578 1.00 40.71 46 THR E O 1
ATOM 8173 N N . GLU E 1 19 ? -18.490 -56.552 -10.437 1.00 33.98 47 GLU E N 1
ATOM 8174 C CA . GLU E 1 19 ? -19.038 -56.266 -11.756 1.00 35.32 47 GLU E CA 1
ATOM 8175 C C . GLU E 1 19 ? -17.995 -56.630 -12.798 1.00 36.37 47 GLU E C 1
ATOM 8176 O O . GLU E 1 19 ? -16.871 -56.125 -12.750 1.00 38.46 47 GLU E O 1
ATOM 8182 N N . VAL E 1 20 ? -18.362 -57.505 -13.731 1.00 30.79 48 VAL E N 1
ATOM 8183 C CA . VAL E 1 20 ? -17.464 -57.943 -14.790 1.00 30.70 48 VAL E CA 1
ATOM 8184 C C . VAL E 1 20 ? -18.108 -57.648 -16.138 1.00 35.11 48 VAL E C 1
ATOM 8185 O O . VAL E 1 20 ? -19.330 -57.545 -16.263 1.00 34.65 48 VAL E O 1
ATOM 8189 N N . GLU E 1 21 ? -17.260 -57.514 -17.157 1.00 33.30 49 GLU E N 1
ATOM 8190 C CA . GLU E 1 21 ? -17.721 -57.203 -18.501 1.00 36.99 49 GLU E CA 1
ATOM 8191 C C . GLU E 1 21 ? -16.787 -57.855 -19.512 1.00 34.11 49 GLU E C 1
ATOM 8192 O O . GLU E 1 21 ? -15.654 -58.221 -19.189 1.00 39.88 49 GLU E O 1
ATOM 8198 N N . CYS E 1 22 ? -17.279 -58.005 -20.743 1.00 31.13 50 CYS E N 1
ATOM 8199 C CA . CYS E 1 22 ? -16.474 -58.515 -21.851 1.00 35.67 50 CYS E CA 1
ATOM 8200 C C . CYS E 1 22 ? -17.231 -58.329 -23.160 1.00 34.42 50 CYS E C 1
ATOM 8201 O O . CYS E 1 22 ? -18.462 -58.243 -23.182 1.00 31.17 50 CYS E O 1
ATOM 8204 N N . PHE E 1 23 ? -16.468 -58.272 -24.250 1.00 34.54 51 PHE E N 1
ATOM 8205 C CA . PHE E 1 23 ? -16.996 -58.272 -25.610 1.00 30.23 51 PHE E CA 1
ATOM 8206 C C . PHE E 1 23 ? -16.761 -59.651 -26.213 1.00 29.46 51 PHE E C 1
ATOM 8207 O O . PHE E 1 23 ? -15.614 -60.097 -26.310 1.00 40.17 51 PHE E O 1
ATOM 8215 N N . LEU E 1 24 ? -17.834 -60.316 -26.630 1.00 25.15 52 LEU E N 1
ATOM 8216 C CA . LEU E 1 24 ? -17.760 -61.672 -27.166 1.00 24.76 52 LEU E CA 1
ATOM 8217 C C . LEU E 1 24 ? -17.838 -61.618 -28.690 1.00 24.99 52 LEU E C 1
ATOM 8218 O O . LEU E 1 24 ? -18.865 -61.221 -29.252 1.00 27.34 52 LEU E O 1
ATOM 8223 N N . ASN E 1 25 ? -16.759 -62.030 -29.353 1.00 29.28 53 ASN E N 1
ATOM 8224 C CA . ASN E 1 25 ? -16.699 -61.978 -30.807 1.00 24.87 53 ASN E CA 1
ATOM 8225 C C . ASN E 1 25 ? -17.613 -63.036 -31.425 1.00 27.39 53 ASN E C 1
ATOM 8226 O O . ASN E 1 25 ? -17.834 -64.098 -30.837 1.00 28.46 53 ASN E O 1
ATOM 8231 N N . PRO E 1 26 ? -18.155 -62.775 -32.611 1.00 28.07 54 PRO E N 1
ATOM 8232 C CA . PRO E 1 26 ? -18.926 -63.806 -33.305 1.00 24.73 54 PRO E CA 1
ATOM 8233 C C . PRO E 1 26 ? -18.016 -64.777 -34.037 1.00 29.99 54 PRO E C 1
ATOM 8234 O O . PRO E 1 26 ? -16.899 -64.444 -34.437 1.00 28.60 54 PRO E O 1
ATOM 8238 N N . GLU E 1 27 ? -18.514 -65.999 -34.207 1.00 29.09 55 GLU E N 1
ATOM 8239 C CA . GLU E 1 27 ? -17.803 -67.057 -34.922 1.00 27.59 55 GLU E CA 1
ATOM 8240 C C . GLU E 1 27 ? -18.667 -67.461 -36.112 1.00 30.54 55 GLU E C 1
ATOM 8241 O O . GLU E 1 27 ? -19.421 -68.435 -36.052 1.00 34.59 55 GLU E O 1
ATOM 8247 N N . MET E 1 28 ? -18.555 -66.699 -37.200 1.00 24.58 56 MET E N 1
ATOM 8248 C CA . MET E 1 28 ? -19.386 -66.915 -38.377 1.00 24.45 56 MET E CA 1
ATOM 8249 C C . MET E 1 28 ? -18.754 -67.847 -39.400 1.00 28.31 56 MET E C 1
ATOM 8250 O O . MET E 1 28 ? -19.467 -68.356 -40.271 1.00 30.32 56 MET E O 1
ATOM 8255 N N . GLY E 1 29 ? -17.447 -68.081 -39.320 1.00 29.49 57 GLY E N 1
ATOM 8256 C CA . GLY E 1 29 ? -16.765 -68.950 -40.261 1.00 28.61 57 GLY E CA 1
ATOM 8257 C C . GLY E 1 29 ? -15.397 -68.421 -40.637 1.00 28.98 57 GLY E C 1
ATOM 8258 O O . GLY E 1 29 ? -14.416 -69.172 -40.658 1.00 30.24 57 GLY E O 1
ATOM 8259 N N . ASP E 1 30 ? -15.328 -67.120 -40.936 1.00 32.23 58 ASP E N 1
ATOM 8260 C CA . ASP E 1 30 ? -14.095 -66.414 -41.267 1.00 29.89 58 ASP E CA 1
ATOM 8261 C C . ASP E 1 30 ? -13.420 -67.059 -42.473 1.00 29.77 58 ASP E C 1
ATOM 8262 O O . ASP E 1 30 ? -12.394 -67.735 -42.330 1.00 27.96 58 ASP E O 1
ATOM 8267 N N . PRO E 1 31 ? -13.961 -66.856 -43.678 1.00 33.47 59 PRO E N 1
ATOM 8268 C CA . PRO E 1 31 ? -13.453 -67.597 -44.845 1.00 29.02 59 PRO E CA 1
ATOM 8269 C C . PRO E 1 31 ? -12.028 -67.240 -45.244 1.00 32.67 59 PRO E C 1
ATOM 8270 O O . PRO E 1 31 ? -11.325 -68.100 -45.789 1.00 35.87 59 PRO E O 1
ATOM 8274 N N . ASP E 1 32 ? -11.579 -66.007 -45.014 1.00 35.37 60 ASP E N 1
ATOM 8275 C CA . ASP E 1 32 ? -10.177 -65.660 -45.201 1.00 32.37 60 ASP E CA 1
ATOM 8276 C C . ASP E 1 32 ? -9.766 -64.666 -44.120 1.00 33.36 60 ASP E C 1
ATOM 8277 O O . ASP E 1 32 ? -10.574 -64.253 -43.283 1.00 31.90 60 ASP E O 1
ATOM 8282 N N . GLU E 1 33 ? -8.492 -64.273 -44.152 1.00 35.92 61 GLU E N 1
ATOM 8283 C CA . GLU E 1 33 ? -7.941 -63.404 -43.118 1.00 34.51 61 GLU E CA 1
ATOM 8284 C C . GLU E 1 33 ? -8.583 -62.022 -43.106 1.00 35.12 61 GLU E C 1
ATOM 8285 O O . GLU E 1 33 ? -8.471 -61.312 -42.101 1.00 34.79 61 GLU E O 1
ATOM 8291 N N . ASN E 1 34 ? -9.252 -61.625 -44.189 1.00 32.56 62 ASN E N 1
ATOM 8292 C CA . ASN E 1 34 ? -9.848 -60.297 -44.276 1.00 30.55 62 ASN E CA 1
ATOM 8293 C C . ASN E 1 34 ? -11.327 -60.267 -43.917 1.00 32.06 62 ASN E C 1
ATOM 8294 O O . ASN E 1 34 ? -11.836 -59.203 -43.545 1.00 34.99 62 ASN E O 1
ATOM 8299 N N . LEU E 1 35 ? -12.027 -61.390 -44.020 1.00 28.81 63 LEU E N 1
ATOM 8300 C CA . LEU E 1 35 ? -13.480 -61.426 -43.847 1.00 30.58 63 LEU E CA 1
ATOM 8301 C C . LEU E 1 35 ? -13.877 -61.951 -42.470 1.00 31.70 63 LEU E C 1
ATOM 8302 O O . LEU E 1 35 ? -14.774 -62.786 -42.335 1.00 27.38 63 LEU E O 1
ATOM 8307 N N . ARG E 1 36 ? -13.209 -61.455 -41.429 1.00 31.08 64 ARG E N 1
ATOM 8308 C CA . ARG E 1 36 ? -13.601 -61.754 -40.055 1.00 28.38 64 ARG E CA 1
ATOM 8309 C C . ARG E 1 36 ? -14.996 -61.206 -39.779 1.00 26.34 64 ARG E C 1
ATOM 8310 O O . ARG E 1 36 ? -15.257 -60.018 -39.983 1.00 26.50 64 ARG E O 1
ATOM 8318 N N . GLY E 1 37 ? -15.889 -62.065 -39.303 1.00 25.67 65 GLY E N 1
ATOM 8319 C CA . GLY E 1 37 ? -17.277 -61.703 -39.114 1.00 25.08 65 GLY E CA 1
ATOM 8320 C C . GLY E 1 37 ? -18.212 -62.177 -40.205 1.00 26.35 65 GLY E C 1
ATOM 8321 O O . GLY E 1 37 ? -19.430 -62.013 -40.067 1.00 27.62 65 GLY E O 1
ATOM 8322 N N . PHE E 1 38 ? -17.685 -62.753 -41.280 1.00 25.96 66 PHE E N 1
ATOM 8323 C CA . PHE E 1 38 ? -18.478 -63.329 -42.355 1.00 25.23 66 PHE E CA 1
ATOM 8324 C C . PHE E 1 38 ? -18.296 -64.841 -42.378 1.00 27.85 66 PHE E C 1
ATOM 8325 O O . PHE E 1 38 ? -17.390 -65.396 -41.751 1.00 28.40 66 PHE E O 1
ATOM 8333 N N . SER E 1 39 ? -19.173 -65.508 -43.116 1.00 28.62 67 SER E N 1
ATOM 8334 C CA . SER E 1 39 ? -19.006 -66.919 -43.424 1.00 27.12 67 SER E CA 1
ATOM 8335 C C . SER E 1 39 ? -18.557 -67.073 -44.870 1.00 29.86 67 SER E C 1
ATOM 8336 O O . SER E 1 39 ? -18.657 -66.143 -45.676 1.00 31.00 67 SER E O 1
ATOM 8339 N N . LEU E 1 40 ? -18.048 -68.260 -45.192 1.00 29.32 68 LEU E N 1
ATOM 8340 C CA . LEU E 1 40 ? -17.857 -68.606 -46.591 1.00 27.17 68 LEU E CA 1
ATOM 8341 C C . LEU E 1 40 ? -19.199 -68.538 -47.311 1.00 32.58 68 LEU E C 1
ATOM 8342 O O . LEU E 1 40 ? -20.258 -68.737 -46.711 1.00 32.55 68 LEU E O 1
ATOM 8347 N N . LYS E 1 41 ? -19.157 -68.229 -48.603 1.00 31.33 69 LYS E N 1
ATOM 8348 C CA . LYS E 1 41 ? -20.392 -68.147 -49.368 1.00 30.43 69 LYS E CA 1
ATOM 8349 C C . LYS E 1 41 ? -21.151 -69.468 -49.293 1.00 34.28 69 LYS E C 1
ATOM 8350 O O . LYS E 1 41 ? -20.561 -70.547 -49.187 1.00 32.12 69 LYS E O 1
ATOM 8356 N N . LEU E 1 42 ? -22.478 -69.374 -49.325 1.00 31.18 70 LEU E N 1
ATOM 8357 C CA . LEU E 1 42 ? -23.329 -70.532 -49.102 1.00 34.03 70 LEU E CA 1
ATOM 8358 C C . LEU E 1 42 ? -23.527 -71.323 -50.387 1.00 32.77 70 LEU E C 1
ATOM 8359 O O . LEU E 1 42 ? -23.744 -70.749 -51.458 1.00 32.86 70 LEU E O 1
ATOM 8364 N N . SER E 1 43 ? -23.450 -72.645 -50.269 1.00 31.53 71 SER E N 1
ATOM 8365 C CA . SER E 1 43 ? -23.855 -73.538 -51.341 1.00 35.01 71 SER E CA 1
ATOM 8366 C C . SER E 1 43 ? -25.348 -73.829 -51.222 1.00 39.93 71 SER E C 1
ATOM 8367 O O . SER E 1 43 ? -26.003 -73.455 -50.246 1.00 39.77 71 SER E O 1
ATOM 8370 N N . ALA E 1 44 ? -25.892 -74.503 -52.232 1.00 41.30 72 ALA E N 1
ATOM 8371 C CA . ALA E 1 44 ? -27.328 -74.725 -52.267 1.00 41.94 72 ALA E CA 1
ATOM 8372 C C . ALA E 1 44 ? -27.652 -75.992 -53.043 1.00 41.98 72 ALA E C 1
ATOM 8373 O O . ALA E 1 44 ? -26.884 -76.430 -53.904 1.00 42.21 72 ALA E O 1
ATOM 8375 N N . GLU E 1 45 ? -28.798 -76.581 -52.704 1.00 44.04 73 GLU E N 1
ATOM 8376 C CA . GLU E 1 45 ? -29.439 -77.659 -53.451 1.00 52.75 73 GLU E CA 1
ATOM 8377 C C . GLU E 1 45 ? -28.673 -78.975 -53.399 1.00 54.57 73 GLU E C 1
ATOM 8378 O O . GLU E 1 45 ? -28.928 -79.871 -54.212 1.00 59.47 73 GLU E O 1
ATOM 8384 N N . ASN E 1 46 ? -27.743 -79.126 -52.460 1.00 45.39 74 ASN E N 1
ATOM 8385 C CA . ASN E 1 46 ? -27.170 -80.439 -52.206 1.00 41.72 74 ASN E CA 1
ATOM 8386 C C . ASN E 1 46 ? -28.244 -81.347 -51.625 1.00 40.96 74 ASN E C 1
ATOM 8387 O O . ASN E 1 46 ? -28.886 -81.002 -50.629 1.00 42.29 74 ASN E O 1
ATOM 8392 N N . ASP E 1 47 ? -28.456 -82.497 -52.262 1.00 37.86 75 ASP E N 1
ATOM 8393 C CA . ASP E 1 47 ? -29.460 -83.436 -51.783 1.00 39.23 75 ASP E CA 1
ATOM 8394 C C . ASP E 1 47 ? -29.125 -83.892 -50.367 1.00 38.03 75 ASP E C 1
ATOM 8395 O O . ASP E 1 47 ? -27.960 -83.918 -49.958 1.00 40.85 75 ASP E O 1
ATOM 8400 N N . PHE E 1 48 ? -30.169 -84.244 -49.611 1.00 38.56 76 PHE E N 1
ATOM 8401 C CA . PHE E 1 48 ? -29.979 -84.675 -48.230 1.00 39.09 76 PHE E CA 1
ATOM 8402 C C . PHE E 1 48 ? -29.011 -85.846 -48.123 1.00 39.60 76 PHE E C 1
ATOM 8403 O O . PHE E 1 48 ? -28.347 -86.012 -47.093 1.00 37.68 76 PHE E O 1
ATOM 8411 N N . SER E 1 49 ? -28.909 -86.661 -49.171 1.00 39.11 77 SER E N 1
ATOM 8412 C CA . SER E 1 49 ? -28.021 -87.815 -49.170 1.00 39.94 77 SER E CA 1
ATOM 8413 C C . SER E 1 49 ? -26.575 -87.464 -49.498 1.00 39.52 77 SER E C 1
ATOM 8414 O O . SER E 1 49 ? -25.725 -88.361 -49.490 1.00 40.16 77 SER E O 1
ATOM 8417 N N . SER E 1 50 ? -26.273 -86.197 -49.790 1.00 38.40 78 SER E N 1
ATOM 8418 C CA . SER E 1 50 ? -24.903 -85.788 -50.087 1.00 37.98 78 SER E CA 1
ATOM 8419 C C . SER E 1 50 ? -24.648 -84.375 -49.566 1.00 38.95 78 SER E C 1
ATOM 8420 O O . SER E 1 50 ? -23.999 -83.560 -50.230 1.00 43.91 78 SER E O 1
ATOM 8423 N N . ASP E 1 51 ? -25.157 -84.072 -48.374 1.00 40.21 79 ASP E N 1
ATOM 8424 C CA . ASP E 1 51 ? -24.960 -82.771 -47.743 1.00 33.85 79 ASP E CA 1
ATOM 8425 C C . ASP E 1 51 ? -23.667 -82.803 -46.936 1.00 33.26 79 ASP E C 1
ATOM 8426 O O . ASP E 1 51 ? -23.546 -83.578 -45.980 1.00 33.78 79 ASP E O 1
ATOM 8431 N N . SER E 1 52 ? -22.701 -81.970 -47.318 1.00 33.14 80 SER E N 1
ATOM 8432 C CA . SER E 1 52 ? -21.393 -81.941 -46.658 1.00 35.09 80 SER E CA 1
ATOM 8433 C C . SER E 1 52 ? -20.847 -80.522 -46.672 1.00 31.55 80 SER E C 1
ATOM 8434 O O . SER E 1 52 ? -20.017 -80.160 -47.514 1.00 31.86 80 SER E O 1
ATOM 8437 N N . PRO E 1 53 ? -21.285 -79.687 -45.733 1.00 30.83 81 PRO E N 1
ATOM 8438 C CA . PRO E 1 53 ? -20.848 -78.287 -45.727 1.00 31.90 81 PRO E CA 1
ATOM 8439 C C . PRO E 1 53 ? -19.403 -78.133 -45.274 1.00 30.50 81 PRO E C 1
ATOM 8440 O O . PRO E 1 53 ? -18.881 -78.925 -44.486 1.00 30.74 81 PRO E O 1
ATOM 8444 N N . GLU E 1 54 ? -18.754 -77.095 -45.793 1.00 32.19 82 GLU E N 1
ATOM 8445 C CA . GLU E 1 54 ? -17.403 -76.756 -45.372 1.00 32.91 82 GLU E CA 1
ATOM 8446 C C . GLU E 1 54 ? -17.428 -76.076 -44.009 1.00 33.57 82 GLU E C 1
ATOM 8447 O O . GLU E 1 54 ? -18.437 -75.491 -43.600 1.00 31.94 82 GLU E O 1
ATOM 8453 N N A ARG E 1 55 ? -16.296 -76.147 -43.302 0.54 30.69 83 ARG E N 1
ATOM 8454 N N B ARG E 1 55 ? -16.292 -76.167 -43.311 0.46 30.68 83 ARG E N 1
ATOM 8455 C CA A ARG E 1 55 ? -16.245 -75.616 -41.942 0.54 28.73 83 ARG E CA 1
ATOM 8456 C CA B ARG E 1 55 ? -16.178 -75.622 -41.962 0.46 28.73 83 ARG E CA 1
ATOM 8457 C C A ARG E 1 55 ? -16.462 -74.106 -41.920 0.54 31.62 83 ARG E C 1
ATOM 8458 C C B ARG E 1 55 ? -16.463 -74.126 -41.941 0.46 31.77 83 ARG E C 1
ATOM 8459 O O A ARG E 1 55 ? -17.180 -73.587 -41.056 0.54 30.97 83 ARG E O 1
ATOM 8460 O O B ARG E 1 55 ? -17.227 -73.637 -41.101 0.46 30.40 83 ARG E O 1
ATOM 8475 N N . LYS E 1 56 ? -15.859 -73.384 -42.865 1.00 31.48 84 LYS E N 1
ATOM 8476 C CA . LYS E 1 56 ? -15.961 -71.930 -42.880 1.00 31.55 84 LYS E CA 1
ATOM 8477 C C . LYS E 1 56 ? -17.323 -71.424 -43.338 1.00 28.00 84 LYS E C 1
ATOM 8478 O O . LYS E 1 56 ? -17.540 -70.207 -43.332 1.00 27.27 84 LYS E O 1
ATOM 8484 N N . MET E 1 57 ? -18.239 -72.309 -43.716 1.00 30.79 85 MET E N 1
ATOM 8485 C CA . MET E 1 57 ? -19.593 -71.920 -44.081 1.00 27.75 85 MET E CA 1
ATOM 8486 C C . MET E 1 57 ? -20.559 -71.970 -42.904 1.00 27.11 85 MET E C 1
ATOM 8487 O O . MET E 1 57 ? -21.678 -71.456 -43.016 1.00 30.13 85 MET E O 1
ATOM 8492 N N . LEU E 1 58 ? -20.148 -72.557 -41.781 1.00 27.14 86 LEU E N 1
ATOM 8493 C CA . LEU E 1 58 ? -21.051 -72.844 -40.671 1.00 28.75 86 LEU E CA 1
ATOM 8494 C C . LEU E 1 58 ? -20.804 -71.900 -39.502 1.00 25.39 86 LEU E C 1
ATOM 8495 O O . LEU E 1 58 ? -19.755 -72.000 -38.843 1.00 31.94 86 LEU E O 1
ATOM 8500 N N . PRO E 1 59 ? -21.723 -70.979 -39.207 1.00 24.91 87 PRO E N 1
ATOM 8501 C CA . PRO E 1 59 ? -21.593 -70.171 -37.987 1.00 26.37 87 PRO E CA 1
ATOM 8502 C C . PRO E 1 59 ? -21.677 -71.041 -36.740 1.00 26.82 87 PRO E C 1
ATOM 8503 O O . PRO E 1 59 ? -22.406 -72.034 -36.698 1.00 24.64 87 PRO E O 1
ATOM 8507 N N . CYS E 1 60 ? -20.921 -70.654 -35.716 1.00 23.34 88 CYS E N 1
ATOM 8508 C CA . CYS E 1 60 ? -20.823 -71.418 -34.482 1.00 24.67 88 CYS E CA 1
ATOM 8509 C C . CYS E 1 60 ? -21.142 -70.545 -33.275 1.00 28.32 88 CYS E C 1
ATOM 8510 O O . CYS E 1 60 ? -20.968 -69.323 -33.305 1.00 28.94 88 CYS E O 1
ATOM 8513 N N . TYR E 1 61 ? -21.612 -71.193 -32.209 1.00 23.94 89 TYR E N 1
ATOM 8514 C CA . TYR E 1 61 ? -21.843 -70.503 -30.947 1.00 24.58 89 TYR E CA 1
ATOM 8515 C C . TYR E 1 61 ? -20.532 -69.959 -30.391 1.00 26.70 89 TYR E C 1
ATOM 8516 O O . TYR E 1 61 ? -19.457 -70.526 -30.605 1.00 27.02 89 TYR E O 1
ATOM 8525 N N . SER E 1 62 ? -20.630 -68.845 -29.669 1.00 26.04 90 SER E N 1
ATOM 8526 C CA . SER E 1 62 ? -19.500 -68.242 -28.980 1.00 27.95 90 SER E CA 1
ATOM 8527 C C . SER E 1 62 ? -19.654 -68.447 -27.480 1.00 27.68 90 SER E C 1
ATOM 8528 O O . SER E 1 62 ? -20.770 -68.559 -26.968 1.00 31.67 90 SER E O 1
ATOM 8531 N N . THR E 1 63 ? -18.526 -68.506 -26.777 1.00 25.82 91 THR E N 1
ATOM 8532 C CA . THR E 1 63 ? -18.546 -68.654 -25.328 1.00 28.29 91 THR E CA 1
ATOM 8533 C C . THR E 1 63 ? -17.211 -68.196 -24.762 1.00 27.92 91 THR E C 1
ATOM 8534 O O . THR E 1 63 ? -16.195 -68.157 -25.461 1.00 27.27 91 THR E O 1
ATOM 8538 N N . ALA E 1 64 ? -17.235 -67.846 -23.479 1.00 30.38 92 ALA E N 1
ATOM 8539 C CA . ALA E 1 64 ? -16.036 -67.433 -22.766 1.00 30.15 92 ALA E CA 1
ATOM 8540 C C . ALA E 1 64 ? -16.262 -67.636 -21.275 1.00 26.93 92 ALA E C 1
ATOM 8541 O O . ALA E 1 64 ? -17.369 -67.434 -20.768 1.00 29.94 92 ALA E O 1
ATOM 8543 N N . ARG E 1 65 ? -15.202 -68.045 -20.586 1.00 31.16 93 ARG E N 1
ATOM 8544 C CA . ARG E 1 65 ? -15.217 -68.247 -19.143 1.00 34.24 93 ARG E CA 1
ATOM 8545 C C . ARG E 1 65 ? -14.538 -67.056 -18.480 1.00 40.52 93 ARG E C 1
ATOM 8546 O O . ARG E 1 65 ? -13.347 -66.811 -18.704 1.00 44.27 93 ARG E O 1
ATOM 8554 N N . ILE E 1 66 ? -15.289 -66.323 -17.668 1.00 39.16 94 ILE E N 1
ATOM 8555 C CA . ILE E 1 66 ? -14.814 -65.092 -17.040 1.00 39.26 94 ILE E CA 1
ATOM 8556 C C . ILE E 1 66 ? -14.394 -65.415 -15.609 1.00 39.69 94 ILE E C 1
ATOM 8557 O O . ILE E 1 66 ? -15.247 -65.821 -14.804 1.00 40.42 94 ILE E O 1
ATOM 8562 N N . PRO E 1 67 ? -13.120 -65.255 -15.252 1.00 44.45 95 PRO E N 1
ATOM 8563 C CA . PRO E 1 67 ? -12.694 -65.542 -13.878 1.00 48.44 95 PRO E CA 1
ATOM 8564 C C . PRO E 1 67 ? -13.138 -64.449 -12.919 1.00 41.65 95 PRO E C 1
ATOM 8565 O O . PRO E 1 67 ? -13.082 -63.256 -13.229 1.00 40.97 95 PRO E O 1
ATOM 8569 N N . LEU E 1 68 ? -13.578 -64.871 -11.744 1.00 43.66 96 LEU E N 1
ATOM 8570 C CA . LEU E 1 68 ? -14.083 -63.993 -10.704 1.00 42.54 96 LEU E CA 1
ATOM 8571 C C . LEU E 1 68 ? -13.126 -63.956 -9.520 1.00 40.64 96 LEU E C 1
ATOM 8572 O O . LEU E 1 68 ? -12.304 -64.862 -9.346 1.00 44.30 96 LEU E O 1
ATOM 8577 N N . PRO E 1 69 ? -13.187 -62.909 -8.696 1.00 44.09 97 PRO E N 1
ATOM 8578 C CA . PRO E 1 69 ? -12.307 -62.846 -7.521 1.00 42.36 97 PRO E CA 1
ATOM 8579 C C . PRO E 1 69 ? -12.502 -64.052 -6.615 1.00 48.39 97 PRO E C 1
ATOM 8580 O O . PRO E 1 69 ? -13.630 -64.451 -6.318 1.00 50.38 97 PRO E O 1
ATOM 8584 N N . ASN E 1 70 ? -11.387 -64.635 -6.182 1.00 47.42 98 ASN E N 1
ATOM 8585 C CA . ASN E 1 70 ? -11.447 -65.810 -5.326 1.00 59.19 98 ASN E CA 1
ATOM 8586 C C . ASN E 1 70 ? -12.062 -65.441 -3.983 1.00 62.82 98 ASN E C 1
ATOM 8587 O O . ASN E 1 70 ? -11.692 -64.432 -3.375 1.00 60.50 98 ASN E O 1
ATOM 8592 N N . LEU E 1 71 ? -13.005 -66.261 -3.522 1.00 64.97 99 LEU E N 1
ATOM 8593 C CA . LEU E 1 71 ? -13.792 -65.959 -2.333 1.00 63.28 99 LEU E CA 1
ATOM 8594 C C . LEU E 1 71 ? -13.342 -66.723 -1.097 1.00 68.06 99 LEU E C 1
ATOM 8595 O O . LEU E 1 71 ? -13.313 -66.153 -0.002 1.00 69.89 99 LEU E O 1
ATOM 8600 N N . ASN E 1 72 ? -12.987 -67.994 -1.241 1.00 66.51 100 ASN E N 1
ATOM 8601 C CA . ASN E 1 72 ? -12.660 -68.824 -0.088 1.00 70.50 100 ASN E CA 1
ATOM 8602 C C . ASN E 1 72 ? -11.154 -69.007 0.075 1.00 71.31 100 ASN E C 1
ATOM 8603 O O . ASN E 1 72 ? -10.576 -68.600 1.084 1.00 72.63 100 ASN E O 1
ATOM 8608 N N . LEU E 1 80 ? -18.584 -71.020 3.558 1.00 46.78 108 LEU E N 1
ATOM 8609 C CA . LEU E 1 80 ? -18.180 -70.998 2.158 1.00 47.21 108 LEU E CA 1
ATOM 8610 C C . LEU E 1 80 ? -19.067 -70.051 1.353 1.00 52.67 108 LEU E C 1
ATOM 8611 O O . LEU E 1 80 ? -20.271 -69.963 1.593 1.00 50.92 108 LEU E O 1
ATOM 8613 N N . LEU E 1 81 ? -18.464 -69.349 0.397 1.00 51.57 109 LEU E N 1
ATOM 8614 C CA . LEU E 1 81 ? -19.150 -68.337 -0.391 1.00 41.71 109 LEU E CA 1
ATOM 8615 C C . LEU E 1 81 ? -19.041 -68.647 -1.878 1.00 41.23 109 LEU E C 1
ATOM 8616 O O . LEU E 1 81 ? -18.066 -69.250 -2.338 1.00 52.22 109 LEU E O 1
ATOM 8621 N N . MET E 1 82 ? -20.057 -68.221 -2.626 1.00 34.73 110 MET E N 1
ATOM 8622 C CA . MET E 1 82 ? -20.057 -68.277 -4.080 1.00 37.51 110 MET E CA 1
ATOM 8623 C C . MET E 1 82 ? -20.547 -66.947 -4.632 1.00 34.99 110 MET E C 1
ATOM 8624 O O . MET E 1 82 ? -21.336 -66.245 -3.994 1.00 33.58 110 MET E O 1
ATOM 8629 N N . TRP E 1 83 ? -20.063 -66.599 -5.822 1.00 35.23 111 TRP E N 1
ATOM 8630 C CA . TRP E 1 83 ? -20.589 -65.446 -6.536 1.00 34.83 111 TRP E CA 1
ATOM 8631 C C . TRP E 1 83 ? -21.943 -65.790 -7.141 1.00 34.51 111 TRP E C 1
ATOM 8632 O O . TRP E 1 83 ? -22.140 -66.884 -7.679 1.00 36.03 111 TRP E O 1
ATOM 8643 N N . GLU E 1 84 ? -22.878 -64.849 -7.045 1.00 29.53 112 GLU E N 1
ATOM 8644 C CA . GLU E 1 84 ? -24.242 -65.030 -7.529 1.00 29.42 112 GLU E CA 1
ATOM 8645 C C . GLU E 1 84 ? -24.542 -63.968 -8.576 1.00 31.19 112 GLU E C 1
ATOM 8646 O O . GLU E 1 84 ? -24.541 -62.772 -8.268 1.00 32.12 112 GLU E O 1
ATOM 8652 N N . ALA E 1 85 ? -24.793 -64.407 -9.808 1.00 29.90 113 ALA E N 1
ATOM 8653 C CA . ALA E 1 85 ? -25.106 -63.494 -10.901 1.00 30.04 113 ALA E CA 1
ATOM 8654 C C . ALA E 1 85 ? -26.520 -62.953 -10.723 1.00 32.07 113 ALA E C 1
ATOM 8655 O O . ALA E 1 85 ? -27.481 -63.726 -10.643 1.00 32.18 113 ALA E O 1
ATOM 8657 N N . VAL E 1 86 ? -26.649 -61.631 -10.670 1.00 26.06 114 VAL E N 1
ATOM 8658 C CA . VAL E 1 86 ? -27.899 -60.968 -10.320 1.00 31.85 114 VAL E CA 1
ATOM 8659 C C . VAL E 1 86 ? -28.549 -60.313 -11.536 1.00 31.28 114 VAL E C 1
ATOM 8660 O O . VAL E 1 86 ? -29.732 -60.525 -11.806 1.00 29.45 114 VAL E O 1
ATOM 8664 N N . THR E 1 87 ? -27.792 -59.500 -12.275 1.00 26.89 115 THR E N 1
ATOM 8665 C CA . THR E 1 87 ? -28.314 -58.801 -13.442 1.00 27.20 115 THR E CA 1
ATOM 8666 C C . THR E 1 87 ? -27.283 -58.832 -14.563 1.00 31.87 115 THR E C 1
ATOM 8667 O O . THR E 1 87 ? -26.081 -58.966 -14.325 1.00 31.24 115 THR E O 1
ATOM 8671 N N . VAL E 1 88 ? -27.772 -58.695 -15.794 1.00 28.64 116 VAL E N 1
ATOM 8672 C CA . VAL E 1 88 ? -26.918 -58.613 -16.974 1.00 26.82 116 VAL E CA 1
ATOM 8673 C C . VAL E 1 88 ? -27.456 -57.534 -17.903 1.00 28.71 116 VAL E C 1
ATOM 8674 O O . VAL E 1 88 ? -28.666 -57.438 -18.134 1.00 27.08 116 VAL E O 1
ATOM 8678 N N . GLN E 1 89 ? -26.551 -56.703 -18.407 1.00 28.77 117 GLN E N 1
ATOM 8679 C CA . GLN E 1 89 ? -26.826 -55.790 -19.506 1.00 30.09 117 GLN E CA 1
ATOM 8680 C C . GLN E 1 89 ? -26.075 -56.285 -20.732 1.00 28.98 117 GLN E C 1
ATOM 8681 O O . GLN E 1 89 ? -24.861 -56.501 -20.670 1.00 30.62 117 GLN E O 1
ATOM 8687 N N . THR E 1 90 ? -26.790 -56.472 -21.837 1.00 25.59 118 THR E N 1
ATOM 8688 C CA . THR E 1 90 ? -26.186 -57.030 -23.035 1.00 26.64 118 THR E CA 1
ATOM 8689 C C . THR E 1 90 ? -26.701 -56.291 -24.261 1.00 26.92 118 THR E C 1
ATOM 8690 O O . THR E 1 90 ? -27.797 -55.726 -24.255 1.00 35.04 118 THR E O 1
ATOM 8694 N N . GLU E 1 91 ? -25.898 -56.320 -25.320 1.00 26.16 119 GLU E N 1
ATOM 8695 C CA . GLU E 1 91 ? -26.080 -55.437 -26.462 1.00 29.48 119 GLU E CA 1
ATOM 8696 C C . GLU E 1 91 ? -25.277 -55.984 -27.637 1.00 28.25 119 GLU E C 1
ATOM 8697 O O . GLU E 1 91 ? -24.206 -56.567 -27.451 1.00 28.82 119 GLU E O 1
ATOM 8703 N N . VAL E 1 92 ? -25.812 -55.809 -28.843 1.00 26.16 120 VAL E N 1
ATOM 8704 C CA . VAL E 1 92 ? -25.126 -56.215 -30.066 1.00 26.81 120 VAL E CA 1
ATOM 8705 C C . VAL E 1 92 ? -24.331 -55.024 -30.586 1.00 30.11 120 VAL E C 1
ATOM 8706 O O . VAL E 1 92 ? -24.853 -53.905 -30.664 1.00 30.76 120 VAL E O 1
ATOM 8710 N N . ILE E 1 93 ? -23.072 -55.264 -30.948 1.00 29.31 121 ILE E N 1
ATOM 8711 C CA . ILE E 1 93 ? -22.107 -54.200 -31.215 1.00 26.76 121 ILE E CA 1
ATOM 8712 C C . ILE E 1 93 ? -21.916 -54.055 -32.717 1.00 30.98 121 ILE E C 1
ATOM 8713 O O . ILE E 1 93 ? -21.664 -55.042 -33.419 1.00 30.40 121 ILE E O 1
ATOM 8718 N N . GLY E 1 94 ? -22.025 -52.821 -33.206 1.00 26.61 122 GLY E N 1
ATOM 8719 C CA . GLY E 1 94 ? -21.772 -52.534 -34.602 1.00 24.73 122 GLY E CA 1
ATOM 8720 C C . GLY E 1 94 ? -22.978 -52.625 -35.504 1.00 26.36 122 GLY E C 1
ATOM 8721 O O . GLY E 1 94 ? -22.824 -52.910 -36.697 1.00 30.88 122 GLY E O 1
ATOM 8722 N N . ILE E 1 95 ? -24.179 -52.381 -34.975 1.00 28.64 123 ILE E N 1
ATOM 8723 C CA . ILE E 1 95 ? -25.383 -52.554 -35.779 1.00 28.60 123 ILE E CA 1
ATOM 8724 C C . ILE E 1 95 ? -25.441 -51.533 -36.910 1.00 27.60 123 ILE E C 1
ATOM 8725 O O . ILE E 1 95 ? -26.019 -51.808 -37.968 1.00 29.97 123 ILE E O 1
ATOM 8730 N N . THR E 1 96 ? -24.843 -50.353 -36.727 1.00 23.39 124 THR E N 1
ATOM 8731 C CA . THR E 1 96 ? -24.903 -49.338 -37.771 1.00 23.10 124 THR E CA 1
ATOM 8732 C C . THR E 1 96 ? -23.955 -49.619 -38.927 1.00 26.84 124 THR E C 1
ATOM 8733 O O . THR E 1 96 ? -24.066 -48.960 -39.966 1.00 27.56 124 THR E O 1
ATOM 8737 N N . SER E 1 97 ? -23.029 -50.568 -38.776 1.00 26.81 125 SER E N 1
ATOM 8738 C CA . SER E 1 97 ? -22.137 -50.903 -39.879 1.00 26.39 125 SER E CA 1
ATOM 8739 C C . SER E 1 97 ? -22.895 -51.438 -41.087 1.00 24.95 125 SER E C 1
ATOM 8740 O O . SER E 1 97 ? -22.361 -51.408 -42.201 1.00 28.51 125 SER E O 1
ATOM 8743 N N . MET E 1 98 ? -24.126 -51.919 -40.897 1.00 26.04 126 MET E N 1
ATOM 8744 C CA . MET E 1 98 ? -24.935 -52.395 -42.012 1.00 28.20 126 MET E CA 1
ATOM 8745 C C . MET E 1 98 ? -25.458 -51.262 -42.884 1.00 26.11 126 MET E C 1
ATOM 8746 O O . MET E 1 98 ? -26.120 -51.532 -43.892 1.00 27.70 126 MET E O 1
ATOM 8751 N N . LEU E 1 99 ? -25.182 -50.013 -42.525 1.00 26.88 127 LEU E N 1
ATOM 8752 C CA . LEU E 1 99 ? -25.525 -48.869 -43.358 1.00 30.48 127 LEU E CA 1
ATOM 8753 C C . LEU E 1 99 ? -24.496 -48.616 -44.454 1.00 28.39 127 LEU E C 1
ATOM 8754 O O . LEU E 1 99 ? -24.624 -47.636 -45.195 1.00 27.76 127 LEU E O 1
ATOM 8759 N N . ASN E 1 100 ? -23.484 -49.474 -44.567 1.00 26.96 128 ASN E N 1
ATOM 8760 C CA . ASN E 1 100 ? -22.543 -49.434 -45.684 1.00 28.20 128 ASN E CA 1
ATOM 8761 C C . ASN E 1 100 ? -23.175 -50.184 -46.849 1.00 26.51 128 ASN E C 1
ATOM 8762 O O . ASN E 1 100 ? -23.134 -51.414 -46.908 1.00 27.02 128 ASN E O 1
ATOM 8767 N N . LEU E 1 101 ? -23.755 -49.442 -47.789 1.00 26.96 129 LEU E N 1
ATOM 8768 C CA . LEU E 1 101 ? -24.355 -50.031 -48.979 1.00 27.50 129 LEU E CA 1
ATOM 8769 C C . LEU E 1 101 ? -23.529 -49.774 -50.232 1.00 30.78 129 LEU E C 1
ATOM 8770 O O . LEU E 1 101 ? -24.008 -50.024 -51.343 1.00 31.76 129 LEU E O 1
ATOM 8775 N N . HIS E 1 102 ? -22.301 -49.280 -50.080 1.00 26.90 130 HIS E N 1
ATOM 8776 C CA . HIS E 1 102 ? -21.426 -48.999 -51.208 1.00 29.59 130 HIS E CA 1
ATOM 8777 C C . HIS E 1 102 ? -20.349 -50.055 -51.403 1.00 31.11 130 HIS E C 1
ATOM 8778 O O . HIS E 1 102 ? -19.652 -50.023 -52.422 1.00 32.48 130 HIS E O 1
ATOM 8785 N N . ALA E 1 103 ? -20.199 -50.985 -50.465 1.00 29.31 131 ALA E N 1
ATOM 8786 C CA . ALA E 1 103 ? -19.110 -51.952 -50.487 1.00 30.19 131 ALA E CA 1
ATOM 8787 C C . ALA E 1 103 ? -19.661 -53.354 -50.705 1.00 31.38 131 ALA E C 1
ATOM 8788 O O . ALA E 1 103 ? -20.406 -53.871 -49.865 1.00 33.53 131 ALA E O 1
ATOM 8790 N N . GLY E 1 104 ? -19.302 -53.956 -51.841 1.00 30.84 132 GLY E N 1
ATOM 8791 C CA . GLY E 1 104 ? -19.416 -55.383 -52.050 1.00 27.39 132 GLY E CA 1
ATOM 8792 C C . GLY E 1 104 ? -20.798 -55.925 -52.333 1.00 28.65 132 GLY E C 1
ATOM 8793 O O . GLY E 1 104 ? -20.908 -57.041 -52.852 1.00 32.69 132 GLY E O 1
ATOM 8794 N N . SER E 1 105 ? -21.855 -55.192 -52.017 1.00 29.81 133 SER E N 1
ATOM 8795 C CA . SER E 1 105 ? -23.202 -55.736 -52.114 1.00 27.19 133 SER E CA 1
ATOM 8796 C C . SER E 1 105 ? -23.819 -55.463 -53.482 1.00 32.34 133 SER E C 1
ATOM 8797 O O . SER E 1 105 ? -23.617 -54.399 -54.076 1.00 31.55 133 SER E O 1
ATOM 8800 N N . GLN E 1 106 ? -24.568 -56.449 -53.974 1.00 29.24 134 GLN E N 1
ATOM 8801 C CA . GLN E 1 106 ? -25.278 -56.335 -55.240 1.00 28.17 134 GLN E CA 1
ATOM 8802 C C . GLN E 1 106 ? -26.242 -55.155 -55.217 1.00 31.41 134 GLN E C 1
ATOM 8803 O O . GLN E 1 106 ? -26.925 -54.909 -54.220 1.00 31.42 134 GLN E O 1
ATOM 8809 N N . LYS E 1 107 ? -26.288 -54.419 -56.324 1.00 28.96 135 LYS E N 1
ATOM 8810 C CA . LYS E 1 107 ? -27.211 -53.299 -56.434 1.00 29.69 135 LYS E CA 1
ATOM 8811 C C . LYS E 1 107 ? -28.653 -53.798 -56.439 1.00 29.84 135 LYS E C 1
ATOM 8812 O O . LYS E 1 107 ? -28.964 -54.871 -56.965 1.00 34.28 135 LYS E O 1
ATOM 8818 N N . VAL E 1 108 ? -29.538 -53.008 -55.825 1.00 32.96 136 VAL E N 1
ATOM 8819 C CA . VAL E 1 108 ? -30.938 -53.409 -55.720 1.00 30.35 136 VAL E CA 1
ATOM 8820 C C . VAL E 1 108 ? -31.631 -53.283 -57.068 1.00 30.19 136 VAL E C 1
ATOM 8821 O O . VAL E 1 108 ? -32.605 -53.995 -57.347 1.00 34.66 136 VAL E O 1
ATOM 8825 N N . HIS E 1 109 ? -31.145 -52.384 -57.917 1.00 29.18 137 HIS E N 1
ATOM 8826 C CA . HIS E 1 109 ? -31.582 -52.264 -59.300 1.00 28.68 137 HIS E CA 1
ATOM 8827 C C . HIS E 1 109 ? -30.552 -51.406 -60.019 1.00 34.75 137 HIS E C 1
ATOM 8828 O O . HIS E 1 109 ? -29.602 -50.910 -59.407 1.00 36.67 137 HIS E O 1
ATOM 8835 N N . GLU E 1 110 ? -30.738 -51.243 -61.326 1.00 31.78 138 GLU E N 1
ATOM 8836 C CA . GLU E 1 110 ? -29.796 -50.452 -62.106 1.00 35.06 138 GLU E CA 1
ATOM 8837 C C . GLU E 1 110 ? -29.768 -49.019 -61.592 1.00 36.63 138 GLU E C 1
ATOM 8838 O O . GLU E 1 110 ? -30.811 -48.369 -61.472 1.00 37.32 138 GLU E O 1
ATOM 8844 N N . HIS E 1 111 ? -28.564 -48.551 -61.259 1.00 32.49 139 HIS E N 1
ATOM 8845 C CA . HIS E 1 111 ? -28.202 -47.226 -60.744 1.00 32.99 139 HIS E CA 1
ATOM 8846 C C . HIS E 1 111 ? -28.504 -47.061 -59.258 1.00 32.91 139 HIS E C 1
ATOM 8847 O O . HIS E 1 111 ? -28.330 -45.951 -58.738 1.00 29.99 139 HIS E O 1
ATOM 8854 N N . GLY E 1 112 ? -28.940 -48.108 -58.554 1.00 33.82 140 GLY E N 1
ATOM 8855 C CA . GLY E 1 112 ? -29.249 -47.996 -57.146 1.00 28.84 140 GLY E CA 1
ATOM 8856 C C . GLY E 1 112 ? -28.067 -48.340 -56.258 1.00 29.49 140 GLY E C 1
ATOM 8857 O O . GLY E 1 112 ? -26.982 -48.703 -56.712 1.00 30.15 140 GLY E O 1
ATOM 8858 N N . GLY E 1 113 ? -28.296 -48.213 -54.952 1.00 28.30 141 GLY E N 1
ATOM 8859 C CA . GLY E 1 113 ? -27.302 -48.588 -53.971 1.00 27.37 141 GLY E CA 1
ATOM 8860 C C . GLY E 1 113 ? -27.248 -50.090 -53.759 1.00 28.39 141 GLY E C 1
ATOM 8861 O O . GLY E 1 113 ? -27.959 -50.872 -54.391 1.00 27.41 141 GLY E O 1
ATOM 8862 N N . GLY E 1 114 ? -26.378 -50.495 -52.833 1.00 28.43 142 GLY E N 1
ATOM 8863 C CA . GLY E 1 114 ? -26.207 -51.903 -52.554 1.00 28.48 142 GLY E CA 1
ATOM 8864 C C . GLY E 1 114 ? -27.357 -52.496 -51.761 1.00 28.22 142 GLY E C 1
ATOM 8865 O O . GLY E 1 114 ? -28.129 -51.797 -51.105 1.00 25.86 142 GLY E O 1
ATOM 8866 N N . LYS E 1 115 ? -27.461 -53.821 -51.828 1.00 28.58 143 LYS E N 1
ATOM 8867 C CA . LYS E 1 115 ? -28.541 -54.531 -51.154 1.00 26.42 143 LYS E CA 1
ATOM 8868 C C . LYS E 1 115 ? -28.214 -54.693 -49.674 1.00 27.01 143 LYS E C 1
ATOM 8869 O O . LYS E 1 115 ? -27.143 -55.206 -49.334 1.00 25.67 143 LYS E O 1
ATOM 8875 N N . PRO E 1 116 ? -29.093 -54.256 -48.776 1.00 30.00 144 PRO E N 1
ATOM 8876 C CA . PRO E 1 116 ? -28.816 -54.393 -47.344 1.00 29.15 144 PRO E CA 1
ATOM 8877 C C . PRO E 1 116 ? -28.741 -55.851 -46.919 1.00 27.84 144 PRO E C 1
ATOM 8878 O O . PRO E 1 116 ? -29.271 -56.751 -47.573 1.00 26.46 144 PRO E O 1
ATOM 8882 N N . ILE E 1 117 ? -28.059 -56.072 -45.798 1.00 25.67 145 ILE E N 1
ATOM 8883 C CA . ILE E 1 117 ? -28.061 -57.385 -45.170 1.00 25.40 145 ILE E CA 1
ATOM 8884 C C . ILE E 1 117 ? -29.464 -57.690 -44.662 1.00 26.73 145 ILE E C 1
ATOM 8885 O O . ILE E 1 117 ? -30.091 -56.868 -43.979 1.00 28.58 145 ILE E O 1
ATOM 8890 N N . GLN E 1 118 ? -29.969 -58.871 -45.005 1.00 27.39 146 GLN E N 1
ATOM 8891 C CA . GLN E 1 118 ? -31.308 -59.281 -44.607 1.00 31.44 146 GLN E CA 1
ATOM 8892 C C . GLN E 1 118 ? -31.385 -60.799 -44.680 1.00 27.28 146 GLN E C 1
ATOM 8893 O O . GLN E 1 118 ? -30.447 -61.471 -45.117 1.00 28.32 146 GLN E O 1
ATOM 8899 N N . GLY E 1 119 ? -32.516 -61.329 -44.245 1.00 23.17 147 GLY E N 1
ATOM 8900 C CA . GLY E 1 119 ? -32.756 -62.756 -44.260 1.00 26.86 147 GLY E CA 1
ATOM 8901 C C . GLY E 1 119 ? -32.794 -63.342 -42.860 1.00 24.28 147 GLY E C 1
ATOM 8902 O O . GLY E 1 119 ? -32.880 -62.634 -41.852 1.00 25.41 147 GLY E O 1
ATOM 8903 N N . SER E 1 120 ? -32.726 -64.673 -42.818 1.00 23.12 148 SER E N 1
ATOM 8904 C CA . SER E 1 120 ? -32.794 -65.405 -41.560 1.00 24.48 148 SER E CA 1
ATOM 8905 C C . SER E 1 120 ? -31.733 -64.913 -40.585 1.00 27.10 148 SER E C 1
ATOM 8906 O O . SER E 1 120 ? -30.580 -64.685 -40.959 1.00 27.02 148 SER E O 1
ATOM 8909 N N . ASN E 1 121 ? -32.131 -64.753 -39.325 1.00 25.81 149 ASN E N 1
ATOM 8910 C CA . ASN E 1 121 ? -31.219 -64.311 -38.284 1.00 27.59 149 ASN E CA 1
ATOM 8911 C C . ASN E 1 121 ? -31.541 -65.039 -36.987 1.00 26.53 149 ASN E C 1
ATOM 8912 O O . ASN E 1 121 ? -32.639 -65.569 -36.799 1.00 24.30 149 ASN E O 1
ATOM 8917 N N . PHE E 1 122 ? -30.557 -65.053 -36.092 1.00 24.22 150 PHE E N 1
ATOM 8918 C CA . PHE E 1 122 ? -30.661 -65.706 -34.796 1.00 24.53 150 PHE E CA 1
ATOM 8919 C C . PHE E 1 122 ? -29.862 -64.898 -33.788 1.00 25.43 150 PHE E C 1
ATOM 8920 O O . PHE E 1 122 ? -28.687 -64.602 -34.023 1.00 24.77 150 PHE E O 1
ATOM 8928 N N . HIS E 1 123 ? -30.500 -64.531 -32.681 1.00 23.39 151 HIS E N 1
ATOM 8929 C CA . HIS E 1 123 ? -29.863 -63.739 -31.639 1.00 24.80 151 HIS E CA 1
ATOM 8930 C C . HIS E 1 123 ? -30.103 -64.408 -30.297 1.00 27.61 151 HIS E C 1
ATOM 8931 O O . HIS E 1 123 ? -31.248 -64.711 -29.945 1.00 24.90 151 HIS E O 1
ATOM 8938 N N . PHE E 1 124 ? -29.020 -64.626 -29.554 1.00 23.43 152 PHE E N 1
ATOM 8939 C CA . PHE E 1 124 ? -29.042 -65.515 -28.405 1.00 26.32 152 PHE E CA 1
ATOM 8940 C C . PHE E 1 124 ? -27.932 -65.124 -27.444 1.00 24.84 152 PHE E C 1
ATOM 8941 O O . PHE E 1 124 ? -26.849 -64.726 -27.876 1.00 25.08 152 PHE E O 1
ATOM 8949 N N . PHE E 1 125 ? -28.208 -65.241 -26.145 1.00 23.48 153 PHE E N 1
ATOM 8950 C CA . PHE E 1 125 ? -27.169 -65.096 -25.137 1.00 25.51 153 PHE E CA 1
ATOM 8951 C C . PHE E 1 125 ? -27.565 -65.891 -23.903 1.00 26.92 153 PHE E C 1
ATOM 8952 O O . PHE E 1 125 ? -28.739 -66.204 -23.692 1.00 27.66 153 PHE E O 1
ATOM 8960 N N . ALA E 1 126 ? -26.564 -66.226 -23.095 1.00 29.10 154 ALA E N 1
ATOM 8961 C CA . ALA E 1 126 ? -26.781 -66.996 -21.880 1.00 24.41 154 ALA E CA 1
ATOM 8962 C C . ALA E 1 126 ? -25.750 -66.590 -20.836 1.00 26.28 154 ALA E C 1
ATOM 8963 O O . ALA E 1 126 ? -24.605 -66.279 -21.173 1.00 25.19 154 ALA E O 1
ATOM 8965 N N . VAL E 1 127 ? -26.174 -66.578 -19.574 1.00 26.28 155 VAL E N 1
ATOM 8966 C CA . VAL E 1 127 ? -25.301 -66.303 -18.438 1.00 26.20 155 VAL E CA 1
ATOM 8967 C C . VAL E 1 127 ? -25.511 -67.404 -17.410 1.00 29.44 155 VAL E C 1
ATOM 8968 O O . VAL E 1 127 ? -26.654 -67.716 -17.057 1.00 28.09 155 VAL E O 1
ATOM 8972 N N . GLY E 1 128 ? -24.417 -67.992 -16.930 1.00 26.66 156 GLY E N 1
ATOM 8973 C CA . GLY E 1 128 ? -24.548 -69.078 -15.977 1.00 26.48 156 GLY E CA 1
ATOM 8974 C C . GLY E 1 128 ? -23.261 -69.339 -15.230 1.00 29.05 156 GLY E C 1
ATOM 8975 O O . GLY E 1 128 ? -22.186 -68.862 -15.602 1.00 27.56 156 GLY E O 1
ATOM 8976 N N . GLY E 1 129 ? -23.396 -70.107 -14.150 1.00 29.00 157 GLY E N 1
ATOM 8977 C CA . GLY E 1 129 ? -22.289 -70.557 -13.337 1.00 30.37 157 GLY E CA 1
ATOM 8978 C C . GLY E 1 129 ? -21.682 -71.868 -13.768 1.00 34.48 157 GLY E C 1
ATOM 8979 O O . GLY E 1 129 ? -20.738 -72.350 -13.135 1.00 35.33 157 GLY E O 1
ATOM 8980 N N . ASP E 1 130 ? -22.210 -72.466 -14.826 1.00 35.71 158 ASP E N 1
ATOM 8981 C CA . ASP E 1 130 ? -21.681 -73.664 -15.453 1.00 32.63 158 ASP E CA 1
ATOM 8982 C C . ASP E 1 130 ? -21.727 -73.448 -16.956 1.00 31.52 158 ASP E C 1
ATOM 8983 O O . ASP E 1 130 ? -22.434 -72.554 -17.434 1.00 33.05 158 ASP E O 1
ATOM 8988 N N . PRO E 1 131 ? -20.969 -74.230 -17.727 1.00 32.26 159 PRO E N 1
ATOM 8989 C CA . PRO E 1 131 ? -21.066 -74.118 -19.186 1.00 30.95 159 PRO E CA 1
ATOM 8990 C C . PRO E 1 131 ? -22.483 -74.392 -19.668 1.00 29.12 159 PRO E C 1
ATOM 8991 O O . PRO E 1 131 ? -23.238 -75.148 -19.052 1.00 28.18 159 PRO E O 1
ATOM 8995 N N . LEU E 1 132 ? -22.846 -73.746 -20.775 1.00 29.25 160 LEU E N 1
ATOM 8996 C CA . LEU E 1 132 ? -24.175 -73.933 -21.345 1.00 30.32 160 LEU E CA 1
ATOM 8997 C C . LEU E 1 132 ? -24.360 -75.375 -21.797 1.00 29.07 160 LEU E C 1
ATOM 8998 O O . LEU E 1 132 ? -23.553 -75.909 -22.562 1.00 29.12 160 LEU E O 1
ATOM 9003 N N . GLU E 1 133 ? -25.429 -76.001 -21.318 1.00 25.52 161 GLU E N 1
ATOM 9004 C CA . GLU E 1 133 ? -25.777 -77.360 -21.703 1.00 26.25 161 GLU E CA 1
ATOM 9005 C C . GLU E 1 133 ? -26.728 -77.326 -22.892 1.00 27.22 161 GLU E C 1
ATOM 9006 O O . GLU E 1 133 ? -27.676 -76.537 -22.919 1.00 27.95 161 GLU E O 1
ATOM 9012 N N . MET E 1 134 ? -26.470 -78.184 -23.879 1.00 29.52 162 MET E N 1
ATOM 9013 C CA . MET E 1 134 ? -27.130 -78.058 -25.170 1.00 31.29 162 MET E CA 1
ATOM 9014 C C . MET E 1 134 ? -27.644 -79.405 -25.661 1.00 28.27 162 MET E C 1
ATOM 9015 O O . MET E 1 134 ? -27.176 -80.472 -25.250 1.00 29.38 162 MET E O 1
ATOM 9020 N N . GLN E 1 135 ? -28.616 -79.325 -26.571 1.00 27.27 163 GLN E N 1
ATOM 9021 C CA . GLN E 1 135 ? -29.260 -80.472 -27.195 1.00 26.44 163 GLN E CA 1
ATOM 9022 C C . GLN E 1 135 ? -29.118 -80.347 -28.704 1.00 27.32 163 GLN E C 1
ATOM 9023 O O . GLN E 1 135 ? -29.308 -79.261 -29.261 1.00 29.05 163 GLN E O 1
ATOM 9029 N N . GLY E 1 136 ? -28.785 -81.455 -29.364 1.00 23.79 164 GLY E N 1
ATOM 9030 C CA . GLY E 1 136 ? -28.576 -81.452 -30.799 1.00 24.08 164 GLY E CA 1
ATOM 9031 C C . GLY E 1 136 ? -29.836 -81.821 -31.556 1.00 27.03 164 GLY E C 1
ATOM 9032 O O . GLY E 1 136 ? -30.489 -82.821 -31.244 1.00 26.47 164 GLY E O 1
ATOM 9033 N N . VAL E 1 137 ? -30.190 -80.990 -32.536 1.00 26.91 165 VAL E N 1
ATOM 9034 C CA . VAL E 1 137 ? -31.292 -81.250 -33.457 1.00 25.82 165 VAL E CA 1
ATOM 9035 C C . VAL E 1 137 ? -30.827 -80.851 -34.850 1.00 24.45 165 VAL E C 1
ATOM 9036 O O . VAL E 1 137 ? -30.181 -79.813 -35.024 1.00 22.83 165 VAL E O 1
ATOM 9040 N N . LEU E 1 138 ? -31.156 -81.674 -35.841 1.00 26.07 166 LEU E N 1
ATOM 9041 C CA . LEU E 1 138 ? -30.599 -81.551 -37.180 1.00 25.09 166 LEU E CA 1
ATOM 9042 C C . LEU E 1 138 ? -31.695 -81.379 -38.222 1.00 28.26 166 LEU E C 1
ATOM 9043 O O . LEU E 1 138 ? -32.756 -82.007 -38.135 1.00 29.27 166 LEU E O 1
ATOM 9048 N N . MET E 1 139 ? -31.426 -80.523 -39.209 1.00 26.94 167 MET E N 1
ATOM 9049 C CA . MET E 1 139 ? -32.292 -80.441 -40.380 1.00 26.28 167 MET E CA 1
ATOM 9050 C C . MET E 1 139 ? -32.260 -81.745 -41.167 1.00 30.06 167 MET E C 1
ATOM 9051 O O . MET E 1 139 ? -33.301 -82.255 -41.600 1.00 30.50 167 MET E O 1
ATOM 9056 N N . ASN E 1 140 ? -31.063 -82.300 -41.351 1.00 27.06 168 ASN E N 1
ATOM 9057 C CA . ASN E 1 140 ? -30.843 -83.503 -42.148 1.00 27.17 168 ASN E CA 1
ATOM 9058 C C . ASN E 1 140 ? -29.853 -84.381 -41.397 1.00 30.21 168 ASN E C 1
ATOM 9059 O O . ASN E 1 140 ? -28.679 -84.017 -41.271 1.00 32.62 168 ASN E O 1
ATOM 9064 N N . TYR E 1 141 ? -30.318 -85.534 -40.907 1.00 30.06 169 TYR E N 1
ATOM 9065 C CA . TYR E 1 141 ? -29.453 -86.380 -40.091 1.00 30.08 169 TYR E CA 1
ATOM 9066 C C . TYR E 1 141 ? -28.294 -86.957 -40.894 1.00 30.67 169 TYR E C 1
ATOM 9067 O O . TYR E 1 141 ? -27.237 -87.250 -40.322 1.00 30.95 169 TYR E O 1
ATOM 9076 N N . ARG E 1 142 ? -28.461 -87.120 -42.206 1.00 29.29 170 ARG E N 1
ATOM 9077 C CA . ARG E 1 142 ? -27.409 -87.679 -43.047 1.00 30.86 170 ARG E CA 1
ATOM 9078 C C . ARG E 1 142 ? -26.317 -86.676 -43.387 1.00 28.72 170 ARG E C 1
ATOM 9079 O O . ARG E 1 142 ? -25.387 -87.031 -44.120 1.00 30.02 170 ARG E O 1
ATOM 9087 N N . THR E 1 143 ? -26.400 -85.447 -42.880 1.00 30.78 171 THR E N 1
ATOM 9088 C CA . THR E 1 143 ? -25.406 -84.433 -43.210 1.00 29.57 171 THR E CA 1
ATOM 9089 C C . THR E 1 143 ? -24.034 -84.833 -42.685 1.00 28.03 171 THR E C 1
ATOM 9090 O O . THR E 1 143 ? -23.892 -85.254 -41.532 1.00 26.41 171 THR E O 1
ATOM 9094 N N . LYS E 1 144 ? -23.027 -84.709 -43.545 1.00 29.11 172 LYS E N 1
ATOM 9095 C CA . LYS E 1 144 ? -21.639 -84.943 -43.167 1.00 29.71 172 LYS E CA 1
ATOM 9096 C C . LYS E 1 144 ? -21.051 -83.624 -42.688 1.00 31.19 172 LYS E C 1
ATOM 9097 O O . LYS E 1 144 ? -20.770 -82.733 -43.494 1.00 34.12 172 LYS E O 1
ATOM 9103 N N . TYR E 1 145 ? -20.872 -83.496 -41.382 1.00 27.98 17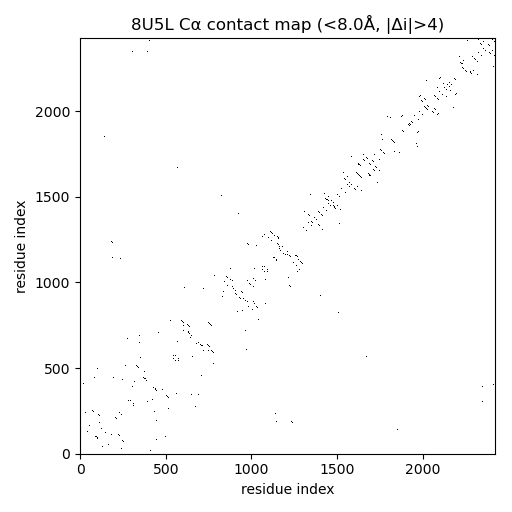3 TYR E N 1
ATOM 9104 C CA . TYR E 1 145 ? -20.308 -82.239 -40.922 1.00 31.36 173 TYR E CA 1
ATOM 9105 C C . TYR E 1 145 ? -18.783 -82.306 -40.912 1.00 31.62 173 TYR E C 1
ATOM 9106 O O . TYR E 1 145 ? -18.201 -83.380 -40.734 1.00 31.05 173 TYR E O 1
ATOM 9115 N N . PRO E 1 146 ? -18.119 -81.175 -41.120 1.00 30.74 174 PRO E N 1
ATOM 9116 C CA . PRO E 1 146 ? -16.692 -81.199 -41.456 1.00 32.79 174 PRO E CA 1
ATOM 9117 C C . PRO E 1 146 ? -15.788 -81.311 -40.234 1.00 34.02 174 PRO E C 1
ATOM 9118 O O . PRO E 1 146 ? -16.200 -81.139 -39.085 1.00 31.97 174 PRO E O 1
ATOM 9122 N N . GLU E 1 147 ? -14.524 -81.615 -40.521 1.00 33.16 175 GLU E N 1
ATOM 9123 C CA . GLU E 1 147 ? -13.493 -81.629 -39.496 1.00 36.69 175 GLU E CA 1
ATOM 9124 C C . GLU E 1 147 ? -13.381 -80.255 -38.849 1.00 36.78 175 GLU E C 1
ATOM 9125 O O . GLU E 1 147 ? -13.398 -79.226 -39.530 1.00 34.42 175 GLU E O 1
ATOM 9131 N N . GLY E 1 148 ? -13.268 -80.241 -37.523 1.00 30.71 176 GLY E N 1
ATOM 9132 C CA . GLY E 1 148 ? -13.183 -79.005 -36.777 1.00 26.66 176 GLY E CA 1
ATOM 9133 C C . GLY E 1 148 ? -14.474 -78.576 -36.115 1.00 36.69 176 GLY E C 1
ATOM 9134 O O . GLY E 1 148 ? -14.462 -77.614 -35.336 1.00 33.84 176 GLY E O 1
ATOM 9135 N N . THR E 1 149 ? -15.582 -79.250 -36.405 1.00 35.62 177 THR E N 1
ATOM 9136 C CA . THR E 1 149 ? -16.855 -78.998 -35.750 1.00 31.01 177 THR E CA 1
ATOM 9137 C C . THR E 1 149 ? -17.184 -80.137 -34.795 1.00 34.56 177 THR E C 1
ATOM 9138 O O . THR E 1 149 ? -16.665 -81.250 -34.913 1.00 34.77 177 THR E O 1
ATOM 9142 N N . ILE E 1 150 ? -18.061 -79.836 -33.842 1.00 32.79 178 ILE E N 1
ATOM 9143 C CA . ILE E 1 150 ? -18.590 -80.819 -32.904 1.00 30.24 178 ILE E CA 1
ATOM 9144 C C . ILE E 1 150 ? -20.095 -80.880 -33.118 1.00 33.10 178 ILE E C 1
ATOM 9145 O O . ILE E 1 150 ? -20.816 -79.931 -32.783 1.00 34.60 178 ILE E O 1
ATOM 9150 N N . THR E 1 151 ? -20.567 -81.985 -33.676 1.00 31.04 179 THR E N 1
ATOM 9151 C CA . THR E 1 151 ? -21.962 -82.188 -34.038 1.00 31.57 179 THR E CA 1
ATOM 9152 C C . THR E 1 151 ? -22.431 -83.521 -33.481 1.00 29.20 179 THR E C 1
ATOM 9153 O O . THR E 1 151 ? -21.622 -84.313 -32.988 1.00 30.77 179 THR E O 1
ATOM 9157 N N . PRO E 1 152 ? -23.742 -83.792 -33.515 1.00 32.97 180 PRO E N 1
ATOM 9158 C CA . PRO E 1 152 ? -24.262 -85.043 -32.944 1.00 32.99 180 PRO E CA 1
ATOM 9159 C C . PRO E 1 152 ? -23.504 -86.293 -33.378 1.00 34.97 180 PRO E C 1
ATOM 9160 O O . PRO E 1 152 ? -23.227 -86.502 -34.563 1.00 27.75 180 PRO E O 1
ATOM 9164 N N . LYS E 1 153 ? -23.171 -87.128 -32.395 1.00 34.34 181 LYS E N 1
ATOM 9165 C CA . LYS E 1 153 ? -22.546 -88.416 -32.648 1.00 30.64 181 LYS E CA 1
ATOM 9166 C C . LYS E 1 153 ? -23.615 -89.462 -32.931 1.00 33.05 181 LYS E C 1
ATOM 9167 O O . LYS E 1 153 ? -24.660 -89.491 -32.274 1.00 31.37 181 LYS E O 1
ATOM 9173 N N . ASN E 1 154 ? -23.343 -90.322 -33.908 1.00 30.91 182 ASN E N 1
ATOM 9174 C CA . ASN E 1 154 ? -24.259 -91.377 -34.329 1.00 31.68 182 ASN E CA 1
ATOM 9175 C C . ASN E 1 154 ? -25.655 -90.830 -34.649 1.00 31.37 182 ASN E C 1
ATOM 9176 O O . ASN E 1 154 ? -26.628 -91.169 -33.976 1.00 28.49 182 ASN E O 1
ATOM 9181 N N . PRO E 1 155 ? -25.780 -89.984 -35.672 1.00 30.32 183 PRO E N 1
ATOM 9182 C CA . PRO E 1 155 ? -27.094 -89.410 -35.982 1.00 27.92 183 PRO E CA 1
ATOM 9183 C C . PRO E 1 155 ? -28.019 -90.424 -36.635 1.00 31.94 183 PRO E C 1
ATOM 9184 O O . PRO E 1 155 ? -27.592 -91.289 -37.404 1.00 32.47 183 PRO E O 1
ATOM 9188 N N . THR E 1 156 ? -29.306 -90.308 -36.309 1.00 26.43 184 THR E N 1
ATOM 9189 C CA . THR E 1 156 ? -30.356 -91.103 -36.928 1.00 27.53 184 THR E CA 1
ATOM 9190 C C . THR E 1 156 ? -31.491 -90.166 -37.313 1.00 28.54 184 THR E C 1
ATOM 9191 O O . THR E 1 156 ? -31.483 -88.984 -36.968 1.00 34.11 184 THR E O 1
ATOM 9195 N N . ALA E 1 157 ? -32.479 -90.699 -38.037 1.00 32.40 185 ALA E N 1
ATOM 9196 C CA . ALA E 1 157 ? -33.652 -89.899 -38.387 1.00 31.53 185 ALA E CA 1
ATOM 9197 C C . ALA E 1 157 ? -34.303 -89.291 -37.154 1.00 30.55 185 ALA E C 1
ATOM 9198 O O . ALA E 1 157 ? -34.850 -88.183 -37.219 1.00 26.39 185 ALA E O 1
ATOM 9200 N N . GLN E 1 158 ? -34.239 -90.000 -36.025 1.00 35.68 186 GLN E N 1
ATOM 9201 C CA . GLN E 1 158 ? -34.677 -89.460 -34.743 1.00 32.20 186 GLN E CA 1
ATOM 9202 C C . GLN E 1 158 ? -34.024 -88.115 -34.443 1.00 30.35 186 GLN E C 1
ATOM 9203 O O . GLN E 1 158 ? -34.628 -87.268 -33.776 1.00 26.87 186 GLN E O 1
ATOM 9209 N N . SER E 1 159 ? -32.797 -87.896 -34.931 1.00 27.12 187 SER E N 1
ATOM 9210 C CA . SER E 1 159 ? -32.093 -86.649 -34.651 1.00 24.50 187 SER E CA 1
ATOM 9211 C C . SER E 1 159 ? -32.730 -85.455 -35.344 1.00 23.51 187 SER E C 1
ATOM 9212 O O . SER E 1 159 ? -32.417 -84.313 -34.993 1.00 24.49 187 SER E O 1
ATOM 9215 N N . GLN E 1 160 ? -33.618 -85.686 -36.308 1.00 25.64 188 GLN E N 1
ATOM 9216 C CA . GLN E 1 160 ? -34.302 -84.582 -36.963 1.00 24.32 188 GLN E CA 1
ATOM 9217 C C . GLN E 1 160 ? -35.475 -84.046 -36.151 1.00 28.52 188 GLN E C 1
ATOM 9218 O O . GLN E 1 160 ? -36.008 -82.985 -36.495 1.00 34.62 188 GLN E O 1
ATOM 9224 N N . VAL E 1 161 ? -35.871 -84.732 -35.077 1.00 26.45 189 VAL E N 1
ATOM 9225 C CA . VAL E 1 161 ? -36.942 -84.249 -34.211 1.00 29.44 189 VAL E CA 1
ATOM 9226 C C . VAL E 1 161 ? -36.440 -84.142 -32.770 1.00 28.12 189 VAL E C 1
ATOM 9227 O O . VAL E 1 161 ? -36.364 -83.041 -32.216 1.00 31.06 189 VAL E O 1
ATOM 9231 N N . MET E 1 162 ? -36.080 -85.270 -32.152 1.00 27.10 190 MET E N 1
ATOM 9232 C CA . MET E 1 162 ? -35.535 -85.252 -30.794 1.00 26.54 190 MET E CA 1
ATOM 9233 C C . MET E 1 162 ? -34.828 -86.576 -30.533 1.00 28.55 190 MET E C 1
ATOM 9234 O O . MET E 1 162 ? -35.472 -87.628 -30.513 1.00 27.19 190 MET E O 1
ATOM 9239 N N . ASN E 1 163 ? -33.514 -86.514 -30.316 1.00 30.45 191 ASN E N 1
ATOM 9240 C CA . ASN E 1 163 ? -32.684 -87.677 -30.007 1.00 31.25 191 ASN E CA 1
ATOM 9241 C C . ASN E 1 163 ? -31.929 -87.366 -28.721 1.00 29.30 191 ASN E C 1
ATOM 9242 O O . ASN E 1 163 ? -30.976 -86.581 -28.731 1.00 29.74 191 ASN E O 1
ATOM 9247 N N . THR E 1 164 ? -32.351 -87.984 -27.616 1.00 27.79 192 THR E N 1
ATOM 9248 C CA . THR E 1 164 ? -31.839 -87.614 -26.302 1.00 30.55 192 THR E CA 1
ATOM 9249 C C . THR E 1 164 ? -30.358 -87.923 -26.118 1.00 31.89 192 THR E C 1
ATOM 9250 O O . THR E 1 164 ? -29.772 -87.461 -25.134 1.00 34.30 192 THR E O 1
ATOM 9254 N N . ASP E 1 165 ? -29.735 -88.682 -27.022 1.00 32.55 193 ASP E N 1
ATOM 9255 C CA . ASP E 1 165 ? -28.309 -88.956 -26.878 1.00 31.43 193 ASP E CA 1
ATOM 9256 C C . ASP E 1 165 ? -27.446 -87.752 -27.231 1.00 35.20 193 ASP E C 1
ATOM 9257 O O . ASP E 1 165 ? -26.285 -87.694 -26.808 1.00 30.28 193 ASP E O 1
ATOM 9262 N N . HIS E 1 166 ? -27.986 -86.793 -27.984 1.00 30.48 194 HIS E N 1
ATOM 9263 C CA . HIS E 1 166 ? -27.222 -85.636 -28.450 1.00 30.43 194 HIS E CA 1
ATOM 9264 C C . HIS E 1 166 ? -27.195 -84.561 -27.361 1.00 30.99 194 HIS E C 1
ATOM 9265 O O . HIS E 1 166 ? -27.841 -83.514 -27.446 1.00 29.87 194 HIS E O 1
ATOM 9272 N N . LYS E 1 167 ? -26.429 -84.846 -26.313 1.00 32.49 195 LYS E N 1
ATOM 9273 C CA . LYS E 1 167 ? -26.172 -83.895 -25.241 1.00 31.06 195 LYS E CA 1
ATOM 9274 C C . LYS E 1 167 ? -24.731 -83.413 -25.333 1.00 31.59 195 LYS E C 1
ATOM 9275 O O . LYS E 1 167 ? -23.825 -84.190 -25.650 1.00 33.86 195 LYS E O 1
ATOM 9281 N N . ALA E 1 168 ? -24.522 -82.130 -25.055 1.00 30.62 196 ALA E N 1
ATOM 9282 C CA . ALA E 1 168 ? -23.190 -81.558 -25.145 1.00 34.55 196 ALA E CA 1
ATOM 9283 C C . ALA E 1 168 ? -23.100 -80.332 -24.252 1.00 31.49 196 ALA E C 1
ATOM 9284 O O . ALA E 1 168 ? -24.105 -79.693 -23.929 1.00 29.23 196 ALA E O 1
ATOM 9286 N N . TYR E 1 169 ? -21.874 -80.022 -23.848 1.00 28.81 197 TYR E N 1
ATOM 9287 C CA . TYR E 1 169 ? -21.556 -78.775 -23.171 1.00 31.96 197 TYR E CA 1
ATOM 9288 C C . TYR E 1 169 ? -20.913 -77.822 -24.166 1.00 34.33 197 TYR E C 1
ATOM 9289 O O . TYR E 1 169 ? -20.059 -78.226 -24.960 1.00 37.13 197 TYR E O 1
ATOM 9298 N N . LEU E 1 170 ? -21.328 -76.557 -24.123 1.00 32.91 198 LEU E N 1
ATOM 9299 C CA . LEU E 1 170 ? -20.662 -75.534 -24.918 1.00 31.60 198 LEU E CA 1
ATOM 9300 C C . LEU E 1 170 ? -19.282 -75.285 -24.326 1.00 31.65 198 LEU E C 1
ATOM 9301 O O . LEU E 1 170 ? -19.045 -74.268 -23.664 1.00 32.47 198 LEU E O 1
ATOM 9306 N N . ASP E 1 171 ? -18.368 -76.227 -24.550 1.00 31.11 199 ASP E N 1
ATOM 9307 C CA . ASP E 1 171 ? -17.079 -76.253 -23.874 1.00 31.62 199 ASP E CA 1
ATOM 9308 C C . ASP E 1 171 ? -15.923 -75.875 -24.791 1.00 35.79 199 ASP E C 1
ATOM 9309 O O . ASP E 1 171 ? -14.762 -75.998 -24.391 1.00 41.37 199 ASP E O 1
ATOM 9314 N N . LYS E 1 172 ? -16.211 -75.427 -26.009 1.00 34.10 200 LYS E N 1
ATOM 9315 C CA . LYS E 1 172 ? -15.177 -75.053 -26.959 1.00 33.48 200 LYS E CA 1
ATOM 9316 C C . LYS E 1 172 ? -15.721 -73.952 -27.857 1.00 36.29 200 LYS E C 1
ATOM 9317 O O . LYS E 1 172 ? -16.887 -73.987 -28.259 1.00 33.17 200 LYS E O 1
ATOM 9323 N N . ASN E 1 173 ? -14.876 -72.972 -28.156 1.00 42.20 201 ASN E N 1
ATOM 9324 C CA . ASN E 1 173 ? -15.276 -71.835 -28.969 1.00 35.18 201 ASN E CA 1
ATOM 9325 C C . ASN E 1 173 ? -15.066 -72.138 -30.445 1.00 34.15 201 ASN E C 1
ATOM 9326 O O . ASN E 1 173 ? -14.117 -72.838 -30.820 1.00 29.66 201 ASN E O 1
ATOM 9331 N N . ASN E 1 174 ? -15.967 -71.609 -31.276 1.00 32.92 202 ASN E N 1
ATOM 9332 C CA . ASN E 1 174 ? -15.908 -71.780 -32.727 1.00 32.53 202 ASN E CA 1
ATOM 9333 C C . ASN E 1 174 ? -15.838 -73.262 -33.115 1.00 29.42 202 ASN E C 1
ATOM 9334 O O . ASN E 1 174 ? -15.003 -73.680 -33.927 1.00 34.65 202 ASN E O 1
ATOM 9339 N N . ALA E 1 175 ? -16.731 -74.065 -32.519 1.00 28.33 203 ALA E N 1
ATOM 9340 C CA . ALA E 1 175 ? -16.793 -75.496 -32.817 1.00 26.39 203 ALA E CA 1
ATOM 9341 C C . ALA E 1 175 ? -18.197 -76.078 -32.884 1.00 28.35 203 ALA E C 1
ATOM 9342 O O . ALA E 1 175 ? -18.383 -77.079 -33.582 1.00 27.83 203 ALA E O 1
ATOM 9344 N N . TYR E 1 176 ? -19.192 -75.492 -32.219 1.00 25.14 204 TYR E N 1
ATOM 9345 C CA . TYR E 1 176 ? -20.539 -76.038 -32.224 1.00 24.63 204 TYR E CA 1
ATOM 9346 C C . TYR E 1 176 ? -21.385 -75.253 -33.209 1.00 24.50 204 TYR E C 1
ATOM 9347 O O . TYR E 1 176 ? -21.733 -74.098 -32.923 1.00 24.53 204 TYR E O 1
ATOM 9356 N N . PRO E 1 177 ? -21.724 -75.811 -34.368 1.00 25.99 205 PRO E N 1
ATOM 9357 C CA . PRO E 1 177 ? -22.506 -75.049 -35.345 1.00 22.86 205 PRO E CA 1
ATOM 9358 C C . PRO E 1 177 ? -23.875 -74.695 -34.789 1.00 24.82 205 PRO E C 1
ATOM 9359 O O . PRO E 1 177 ? -24.524 -75.502 -34.120 1.00 25.15 205 PRO E O 1
ATOM 9363 N N . VAL E 1 178 ? -24.306 -73.465 -35.069 1.00 25.80 206 VAL E N 1
ATOM 9364 C CA . VAL E 1 178 ? -25.611 -73.020 -34.595 1.00 22.00 206 VAL E CA 1
ATOM 9365 C C . VAL E 1 178 ? -26.711 -73.912 -35.152 1.00 24.49 206 VAL E C 1
ATOM 9366 O O . VAL E 1 178 ? -27.663 -74.262 -34.446 1.00 26.45 206 VAL E O 1
ATOM 9370 N N . GLU E 1 179 ? -26.584 -74.321 -36.415 1.00 25.37 207 GLU E N 1
ATOM 9371 C CA . GLU E 1 179 ? -27.625 -75.116 -37.056 1.00 27.56 207 GLU E CA 1
ATOM 9372 C C . GLU E 1 179 ? -27.759 -76.514 -36.466 1.00 27.15 207 GLU E C 1
ATOM 9373 O O . GLU E 1 179 ? -28.690 -77.235 -36.839 1.00 25.03 207 GLU E O 1
ATOM 9379 N N . CYS E 1 180 ? -26.862 -76.911 -35.561 1.00 23.48 208 CYS E N 1
ATOM 9380 C CA . CYS E 1 180 ? -26.894 -78.243 -34.979 1.00 22.53 208 CYS E CA 1
ATOM 9381 C C . CYS E 1 180 ? -27.338 -78.275 -33.526 1.00 24.67 208 CYS E C 1
ATOM 9382 O O . CYS E 1 180 ? -27.795 -79.325 -33.066 1.00 24.47 208 CYS E O 1
ATOM 9385 N N . TRP E 1 181 ? -27.216 -77.170 -32.796 1.00 27.35 209 TRP E N 1
ATOM 9386 C CA . TRP E 1 181 ? -27.383 -77.185 -31.352 1.00 25.58 209 TRP E CA 1
ATOM 9387 C C . TRP E 1 181 ? -28.323 -76.080 -30.898 1.00 27.92 209 TRP E C 1
ATOM 9388 O O . TRP E 1 181 ? -28.374 -74.995 -31.483 1.00 28.93 209 TRP E O 1
ATOM 9399 N N . ILE E 1 182 ? -29.060 -76.377 -29.834 1.00 24.62 210 ILE E N 1
ATOM 9400 C CA . ILE E 1 182 ? -29.932 -75.408 -29.176 1.00 24.42 210 ILE E CA 1
ATOM 9401 C C . ILE E 1 182 ? -29.735 -75.548 -27.674 1.00 27.77 210 ILE E C 1
ATOM 9402 O O . ILE E 1 182 ? -29.284 -76.599 -27.191 1.00 28.91 210 ILE E O 1
ATOM 9407 N N . PRO E 1 183 ? -30.035 -74.501 -26.907 1.00 27.55 211 PRO E N 1
ATOM 9408 C CA . PRO E 1 183 ? -29.974 -74.630 -25.447 1.00 29.45 211 PRO E CA 1
ATOM 9409 C C . PRO E 1 183 ? -30.972 -75.669 -24.957 1.00 27.60 211 PRO E C 1
ATOM 9410 O O . PRO E 1 183 ? -32.125 -75.699 -25.391 1.00 31.52 211 PRO E O 1
ATOM 9414 N N . ASP E 1 184 ? -30.512 -76.532 -24.043 1.00 28.04 212 ASP E N 1
ATOM 9415 C CA . ASP E 1 184 ? -31.294 -77.683 -23.605 1.00 30.35 212 ASP E CA 1
ATOM 9416 C C . ASP E 1 184 ? -32.272 -77.260 -22.517 1.00 29.61 212 ASP E C 1
ATOM 9417 O O . ASP E 1 184 ? -31.841 -76.980 -21.387 1.00 29.21 212 ASP E O 1
ATOM 9422 N N . PRO E 1 185 ? -33.581 -77.222 -22.791 1.00 30.58 213 PRO E N 1
ATOM 9423 C CA . PRO E 1 185 ? -34.532 -76.776 -21.761 1.00 32.93 213 PRO E CA 1
ATOM 9424 C C . PRO E 1 185 ? -34.689 -77.752 -20.609 1.00 33.16 213 PRO E C 1
ATOM 9425 O O . PRO E 1 185 ? -35.159 -77.347 -19.538 1.00 32.52 213 PRO E O 1
ATOM 9429 N N . SER E 1 186 ? -34.315 -79.019 -20.789 1.00 30.74 214 SER E N 1
ATOM 9430 C CA . SER E 1 186 ? -34.434 -80.006 -19.724 1.00 33.37 214 SER E CA 1
ATOM 9431 C C . SER E 1 186 ? -33.262 -79.970 -18.755 1.00 35.51 214 SER E C 1
ATOM 9432 O O . SER E 1 186 ? -33.288 -80.691 -17.750 1.00 32.61 214 SER E O 1
ATOM 9435 N N A ARG E 1 187 ? -32.238 -79.163 -19.026 0.48 35.42 215 ARG E N 1
ATOM 9436 N N B ARG E 1 187 ? -32.239 -79.163 -19.038 0.52 35.56 215 ARG E N 1
ATOM 9437 C CA A ARG E 1 187 ? -31.131 -79.002 -18.092 0.48 34.08 215 ARG E CA 1
ATOM 9438 C CA B ARG E 1 187 ? -31.096 -79.001 -18.149 0.52 34.13 215 ARG E CA 1
ATOM 9439 C C A ARG E 1 187 ? -30.896 -77.512 -17.857 0.48 31.90 215 ARG E C 1
ATOM 9440 C C B ARG E 1 187 ? -30.893 -77.523 -17.837 0.52 31.83 215 ARG E C 1
ATOM 9441 O O A ARG E 1 187 ? -31.863 -76.751 -17.752 0.48 32.73 215 ARG E O 1
ATOM 9442 O O B ARG E 1 187 ? -31.869 -76.788 -17.659 0.52 30.96 215 ARG E O 1
ATOM 9457 N N . ASN E 1 188 ? -29.635 -77.082 -17.769 1.00 27.21 216 ASN E N 1
ATOM 9458 C CA . ASN E 1 188 ? -29.298 -75.669 -17.535 1.00 31.16 216 ASN E CA 1
ATOM 9459 C C . ASN E 1 188 ? -29.950 -75.124 -16.266 1.00 34.53 216 ASN E C 1
ATOM 9460 O O . ASN E 1 188 ? -30.505 -74.023 -16.258 1.00 34.76 216 ASN E O 1
ATOM 9465 N N . GLU E 1 189 ? -29.887 -75.900 -15.182 1.00 33.39 217 GLU E N 1
ATOM 9466 C CA . GLU E 1 189 ? -30.451 -75.441 -13.917 1.00 31.19 217 GLU E CA 1
ATOM 9467 C C . GLU E 1 189 ? -29.725 -74.211 -13.390 1.00 36.80 217 GLU E C 1
ATOM 9468 O O . GLU E 1 189 ? -30.303 -73.424 -12.633 1.00 33.82 217 GLU E O 1
ATOM 9474 N N . ASN E 1 190 ? -28.461 -74.034 -13.777 1.00 32.93 218 ASN E N 1
ATOM 9475 C CA . ASN E 1 190 ? -27.609 -72.973 -13.259 1.00 30.66 218 ASN E CA 1
ATOM 9476 C C . ASN E 1 190 ? -27.311 -71.908 -14.311 1.00 31.20 218 ASN E C 1
ATOM 9477 O O . ASN E 1 190 ? -26.348 -71.150 -14.167 1.00 29.62 218 ASN E O 1
ATOM 9482 N N . THR E 1 191 ? -28.122 -71.837 -15.364 1.00 26.64 219 THR E N 1
ATOM 9483 C CA . THR E 1 191 ? -27.920 -70.895 -16.455 1.00 28.38 219 THR E CA 1
ATOM 9484 C C . THR E 1 191 ? -29.263 -70.309 -16.872 1.00 28.87 219 THR E C 1
ATOM 9485 O O . THR E 1 191 ? -30.297 -70.980 -16.812 1.00 33.62 219 THR E O 1
ATOM 9489 N N . ARG E 1 192 ? -29.241 -69.042 -17.277 1.00 22.82 220 ARG E N 1
ATOM 9490 C CA . ARG E 1 192 ? -30.374 -68.389 -17.918 1.00 27.53 220 ARG E CA 1
ATOM 9491 C C . ARG E 1 192 ? -30.007 -68.114 -19.371 1.00 23.18 220 ARG E C 1
ATOM 9492 O O . ARG E 1 192 ? -28.924 -67.587 -19.645 1.00 27.15 220 ARG E O 1
ATOM 9500 N N . TYR E 1 193 ? -30.897 -68.472 -20.299 1.00 23.94 221 TYR E N 1
ATOM 9501 C CA . TYR E 1 193 ? -30.651 -68.251 -21.718 1.00 26.96 221 TYR E CA 1
ATOM 9502 C C . TYR E 1 193 ? -31.868 -67.610 -22.374 1.00 24.98 221 TYR E C 1
ATOM 9503 O O . TYR E 1 193 ? -32.996 -67.719 -21.888 1.00 25.91 221 TYR E O 1
ATOM 9512 N N . PHE E 1 194 ? -31.609 -66.911 -23.481 1.00 22.33 222 PHE E N 1
ATOM 9513 C CA . PHE E 1 194 ? -32.624 -66.158 -24.214 1.00 25.16 222 PHE E CA 1
ATOM 9514 C C . PHE E 1 194 ? -32.235 -66.167 -25.685 1.00 26.80 222 PHE E C 1
ATOM 9515 O O . PHE E 1 194 ? -31.125 -65.748 -26.025 1.00 25.57 222 PHE E O 1
ATOM 9523 N N . GLY E 1 195 ? -33.129 -66.628 -26.551 1.00 25.59 223 GLY E N 1
ATOM 9524 C CA . GLY E 1 195 ? -32.841 -66.667 -27.976 1.00 25.37 223 GLY E CA 1
ATOM 9525 C C . GLY E 1 195 ? -34.085 -66.452 -28.807 1.00 26.69 223 GLY E C 1
ATOM 9526 O O . GLY E 1 195 ? -35.198 -66.786 -28.389 1.00 24.31 223 GLY E O 1
ATOM 9527 N N . THR E 1 196 ? -33.891 -65.891 -30.002 1.00 24.73 224 THR E N 1
ATOM 9528 C CA . THR E 1 196 ? -34.980 -65.648 -30.942 1.00 23.80 224 THR E CA 1
ATOM 9529 C C . THR E 1 196 ? -34.497 -65.926 -32.357 1.00 21.96 224 THR E C 1
ATOM 9530 O O . THR E 1 196 ? -33.497 -65.354 -32.800 1.00 22.50 224 THR E O 1
ATOM 9534 N N . PHE E 1 197 ? -35.209 -66.798 -33.064 1.00 22.11 225 PHE E N 1
ATOM 9535 C CA . PHE E 1 197 ? -34.942 -67.088 -34.467 1.00 25.37 225 PHE E CA 1
ATOM 9536 C C . PHE E 1 197 ? -36.030 -66.466 -35.330 1.00 25.55 225 PHE E C 1
ATOM 9537 O O . PHE E 1 197 ? -37.224 -66.625 -35.046 1.00 24.90 225 PHE E O 1
ATOM 9545 N N . THR E 1 198 ? -35.614 -65.765 -36.383 1.00 22.88 226 THR E N 1
ATOM 9546 C CA . THR E 1 198 ? -36.520 -65.252 -37.404 1.00 26.07 226 THR E CA 1
ATOM 9547 C C . THR E 1 198 ? -35.964 -65.681 -38.755 1.00 26.02 226 THR E C 1
ATOM 9548 O O . THR E 1 198 ? -34.885 -65.232 -39.153 1.00 28.89 226 THR E O 1
ATOM 9552 N N . GLY E 1 199 ? -36.689 -66.555 -39.453 1.00 23.60 227 GLY E N 1
ATOM 9553 C CA . GLY E 1 199 ? -36.248 -67.054 -40.742 1.00 25.57 227 GLY E CA 1
ATOM 9554 C C . GLY E 1 199 ? -37.054 -66.500 -41.898 1.00 29.84 227 GLY E C 1
ATOM 9555 O O . GLY E 1 199 ? -38.209 -66.113 -41.720 1.00 27.87 227 GLY E O 1
ATOM 9556 N N . GLY E 1 200 ? -36.463 -66.448 -43.083 1.00 29.41 228 GLY E N 1
ATOM 9557 C CA . GLY E 1 200 ? -37.144 -65.949 -44.266 1.00 31.09 228 GLY E CA 1
ATOM 9558 C C . GLY E 1 200 ? -36.226 -65.088 -45.108 1.00 30.33 228 GLY E C 1
ATOM 9559 O O . GLY E 1 200 ? -35.369 -64.365 -44.600 1.00 31.29 228 GLY E O 1
ATOM 9560 N N . GLU E 1 201 ? -36.423 -65.150 -46.429 1.00 35.41 229 GLU E N 1
ATOM 9561 C CA . GLU E 1 201 ? -35.490 -64.512 -47.355 1.00 39.82 229 GLU E CA 1
ATOM 9562 C C . GLU E 1 201 ? -35.395 -63.011 -47.120 1.00 34.61 229 GLU E C 1
ATOM 9563 O O . GLU E 1 201 ? -34.312 -62.426 -47.233 1.00 35.91 229 GLU E O 1
ATOM 9569 N N . ASN E 1 202 ? -36.519 -62.370 -46.803 1.00 34.39 230 ASN E N 1
ATOM 9570 C CA . ASN E 1 202 ? -36.607 -60.916 -46.760 1.00 32.51 230 ASN E CA 1
ATOM 9571 C C . ASN E 1 202 ? -36.783 -60.374 -45.347 1.00 35.47 230 ASN E C 1
ATOM 9572 O O . ASN E 1 202 ? -37.183 -59.217 -45.181 1.00 35.08 230 ASN E O 1
ATOM 9577 N N . VAL E 1 203 ? -36.500 -61.184 -44.332 1.00 32.10 231 VAL E N 1
ATOM 9578 C CA . VAL E 1 203 ? -36.598 -60.758 -42.940 1.00 28.46 231 VAL E CA 1
ATOM 9579 C C . VAL E 1 203 ? -35.680 -59.568 -42.707 1.00 29.62 231 VAL E C 1
ATOM 9580 O O . VAL E 1 203 ? -34.473 -59.662 -42.951 1.00 27.03 231 VAL E O 1
ATOM 9584 N N . PRO E 1 204 ? -36.209 -58.442 -42.249 1.00 31.63 232 PRO E N 1
ATOM 9585 C CA . PRO E 1 204 ? -35.361 -57.283 -41.955 1.00 30.93 232 PRO E CA 1
ATOM 9586 C C . PRO E 1 204 ? -34.722 -57.403 -40.583 1.00 27.77 232 PRO E C 1
ATOM 9587 O O . PRO E 1 204 ? -35.390 -57.779 -39.606 1.00 29.86 232 PRO E O 1
ATOM 9591 N N . PRO E 1 205 ? -33.428 -57.107 -40.468 1.00 27.32 233 PRO E N 1
ATOM 9592 C CA . PRO E 1 205 ? -32.815 -57.010 -39.139 1.00 27.34 233 PRO E CA 1
ATOM 9593 C C . PRO E 1 205 ? -33.417 -55.856 -38.351 1.00 27.41 233 PRO E C 1
ATOM 9594 O O . PRO E 1 205 ? -33.600 -54.755 -38.871 1.00 26.91 233 PRO E O 1
ATOM 9598 N N . VAL E 1 206 ? -33.738 -56.123 -37.088 1.00 27.40 234 VAL E N 1
ATOM 9599 C CA . VAL E 1 206 ? -34.289 -55.122 -36.178 1.00 25.28 234 VAL E CA 1
ATOM 9600 C C . VAL E 1 206 ? -33.505 -55.222 -34.877 1.00 25.66 234 VAL E C 1
ATOM 9601 O O . VAL E 1 206 ? -33.664 -56.193 -34.126 1.00 30.59 234 VAL E O 1
ATOM 9605 N N . LEU E 1 207 ? -32.662 -54.226 -34.606 1.00 24.29 235 LEU E N 1
ATOM 9606 C CA . LEU E 1 207 ? -31.739 -54.269 -33.480 1.00 29.33 235 LEU E CA 1
ATOM 9607 C C . LEU E 1 207 ? -31.827 -52.977 -32.679 1.00 27.88 235 LEU E C 1
ATOM 9608 O O . LEU E 1 207 ? -31.738 -51.881 -33.245 1.00 29.09 235 LEU E O 1
ATOM 9613 N N A HIS E 1 208 ? -32.028 -53.113 -31.372 0.49 26.62 236 HIS E N 1
ATOM 9614 N N B HIS E 1 208 ? -31.963 -53.112 -31.361 0.51 26.66 236 HIS E N 1
ATOM 9615 C CA A HIS E 1 208 ? -32.104 -51.991 -30.451 0.49 26.72 236 HIS E CA 1
ATOM 9616 C CA B HIS E 1 208 ? -32.130 -51.992 -30.445 0.51 30.86 236 HIS E CA 1
ATOM 9617 C C A HIS E 1 208 ? -30.862 -51.956 -29.574 0.49 27.71 236 HIS E C 1
ATOM 9618 C C B HIS E 1 208 ? -30.966 -51.951 -29.462 0.51 27.79 236 HIS E C 1
ATOM 9619 O O A HIS E 1 208 ? -30.285 -52.996 -29.245 0.49 29.30 236 HIS E O 1
ATOM 9620 O O B HIS E 1 208 ? -30.546 -52.990 -28.943 0.51 30.09 236 HIS E O 1
ATOM 9633 N N . VAL E 1 209 ? -30.450 -50.748 -29.204 1.00 24.82 237 VAL E N 1
ATOM 9634 C CA . VAL E 1 209 ? -29.343 -50.536 -28.281 1.00 24.52 237 VAL E CA 1
ATOM 9635 C C . VAL E 1 209 ? -29.756 -49.472 -27.274 1.00 25.92 237 VAL E C 1
ATOM 9636 O O . VAL E 1 209 ? -30.449 -48.508 -27.621 1.00 28.90 237 VAL E O 1
ATOM 9640 N N . THR E 1 210 ? -29.334 -49.658 -26.024 1.00 24.60 238 THR E N 1
ATOM 9641 C CA . THR E 1 210 ? -29.541 -48.695 -24.950 1.00 27.78 238 THR E CA 1
ATOM 9642 C C . THR E 1 210 ? -28.810 -49.203 -23.717 1.00 27.57 238 THR E C 1
ATOM 9643 O O . THR E 1 210 ? -28.766 -50.411 -23.473 1.00 26.69 238 THR E O 1
ATOM 9647 N N . ASN E 1 211 ? -28.222 -48.281 -22.959 1.00 25.69 239 ASN E N 1
ATOM 9648 C CA . ASN E 1 211 ? -27.575 -48.621 -21.701 1.00 29.92 239 ASN E CA 1
ATOM 9649 C C . ASN E 1 211 ? -28.487 -48.391 -20.498 1.00 29.42 239 ASN E C 1
ATOM 9650 O O . ASN E 1 211 ? -27.993 -48.175 -19.386 1.00 33.35 239 ASN E O 1
ATOM 9655 N N . THR E 1 212 ? -29.805 -48.438 -20.702 1.00 27.11 240 THR E N 1
ATOM 9656 C CA . THR E 1 212 ? -30.776 -48.268 -19.631 1.00 33.80 240 THR E CA 1
ATOM 9657 C C . THR E 1 212 ? -31.564 -49.535 -19.332 1.00 30.78 240 THR E C 1
ATOM 9658 O O . THR E 1 212 ? -32.445 -49.506 -18.468 1.00 28.55 240 THR E O 1
ATOM 9662 N N . ALA E 1 213 ? -31.285 -50.638 -20.021 1.00 34.67 241 ALA E N 1
ATOM 9663 C CA . ALA E 1 213 ? -32.055 -51.867 -19.885 1.00 30.87 241 ALA E CA 1
ATOM 9664 C C . ALA E 1 213 ? -31.222 -52.952 -19.218 1.00 33.25 241 ALA E C 1
ATOM 9665 O O . ALA E 1 213 ? -30.040 -53.128 -19.535 1.00 36.17 241 ALA E O 1
ATOM 9667 N N . THR E 1 214 ? -31.853 -53.688 -18.302 1.00 33.05 242 THR E N 1
ATOM 9668 C CA . THR E 1 214 ? -31.180 -54.714 -17.520 1.00 33.25 242 THR E CA 1
ATOM 9669 C C . THR E 1 214 ? -32.080 -55.931 -17.375 1.00 31.45 242 THR E C 1
ATOM 9670 O O . THR E 1 214 ? -33.278 -55.798 -17.106 1.00 34.75 242 THR E O 1
ATOM 9674 N N . THR E 1 215 ? -31.495 -57.114 -17.550 1.00 29.33 243 THR E N 1
ATOM 9675 C CA . THR E 1 215 ? -32.197 -58.375 -17.359 1.00 27.42 243 THR E CA 1
ATOM 9676 C C . THR E 1 215 ? -31.824 -58.964 -16.006 1.00 33.05 243 THR E C 1
ATOM 9677 O O . THR E 1 215 ? -30.639 -59.147 -15.709 1.00 28.75 243 THR E O 1
ATOM 9681 N N . VAL E 1 216 ? -32.833 -59.249 -15.193 1.00 31.49 244 VAL E N 1
ATOM 9682 C CA . VAL E 1 216 ? -32.614 -59.848 -13.884 1.00 30.11 244 VAL E CA 1
ATOM 9683 C C . VAL E 1 216 ? -32.494 -61.356 -14.039 1.00 28.76 244 VAL E C 1
ATOM 9684 O O . VAL E 1 216 ? -33.252 -61.981 -14.790 1.00 31.82 244 VAL E O 1
ATOM 9688 N N . LEU E 1 217 ? -31.533 -61.950 -13.332 1.00 28.79 245 LEU E N 1
ATOM 9689 C CA . LEU E 1 217 ? -31.215 -63.363 -13.484 1.00 25.53 245 LEU E CA 1
ATOM 9690 C C . LEU E 1 217 ? -31.662 -64.222 -12.309 1.00 30.55 245 LEU E C 1
ATOM 9691 O O . LEU E 1 217 ? -31.363 -65.422 -12.294 1.00 32.10 245 LEU E O 1
ATOM 9696 N N . LEU E 1 218 ? -32.361 -63.656 -11.331 1.00 31.27 246 LEU E N 1
ATOM 9697 C CA . LEU E 1 218 ? -32.835 -64.446 -10.204 1.00 30.59 246 LEU E CA 1
ATOM 9698 C C . LEU E 1 218 ? -33.995 -65.340 -10.631 1.00 34.30 246 LEU E C 1
ATOM 9699 O O . LEU E 1 218 ? -34.777 -64.996 -11.520 1.00 34.29 246 LEU E O 1
ATOM 9704 N N . ASP E 1 219 ? -34.104 -66.502 -9.988 1.00 39.66 247 ASP E N 1
ATOM 9705 C CA . ASP E 1 219 ? -35.179 -67.436 -10.290 1.00 39.69 247 ASP E CA 1
ATOM 9706 C C . ASP E 1 219 ? -36.397 -67.116 -9.420 1.00 45.81 247 ASP E C 1
ATOM 9707 O O . ASP E 1 219 ? -36.472 -66.062 -8.784 1.00 37.81 247 ASP E O 1
ATOM 9712 N N . GLU E 1 220 ? -37.366 -68.036 -9.382 1.00 50.21 248 GLU E N 1
ATOM 9713 C CA . GLU E 1 220 ? -38.587 -67.799 -8.617 1.00 50.30 248 GLU E CA 1
ATOM 9714 C C . GLU E 1 220 ? -38.301 -67.635 -7.130 1.00 49.76 248 GLU E C 1
ATOM 9715 O O . GLU E 1 220 ? -39.030 -66.917 -6.434 1.00 47.12 248 GLU E O 1
ATOM 9717 N N . GLN E 1 221 ? -37.254 -68.285 -6.625 1.00 51.35 249 GLN E N 1
ATOM 9718 C CA . GLN E 1 221 ? -36.860 -68.156 -5.229 1.00 43.53 249 GLN E CA 1
ATOM 9719 C C . GLN E 1 221 ? -35.940 -66.969 -4.981 1.00 43.18 249 GLN E C 1
ATOM 9720 O O . GLN E 1 221 ? -35.536 -66.745 -3.836 1.00 39.79 249 GLN E O 1
ATOM 9726 N N . GLY E 1 222 ? -35.600 -66.209 -6.018 1.00 42.83 250 GLY E N 1
ATOM 9727 C CA . GLY E 1 222 ? -34.720 -65.070 -5.848 1.00 35.63 250 GLY E CA 1
ATOM 9728 C C . GLY E 1 222 ? -33.251 -65.416 -5.795 1.00 36.35 250 GLY E C 1
ATOM 9729 O O . GLY E 1 222 ? -32.473 -64.688 -5.172 1.00 37.90 250 GLY E O 1
ATOM 9730 N N . VAL E 1 223 ? -32.847 -66.514 -6.428 1.00 35.45 251 VAL E N 1
ATOM 9731 C CA . VAL E 1 223 ? -31.453 -66.936 -6.484 1.00 35.61 251 VAL E CA 1
ATOM 9732 C C . VAL E 1 223 ? -30.999 -66.885 -7.935 1.00 36.17 251 VAL E C 1
ATOM 9733 O O . VAL E 1 223 ? -31.704 -67.367 -8.829 1.00 33.85 251 VAL E O 1
ATOM 9737 N N . GLY E 1 224 ? -29.828 -66.298 -8.165 1.00 30.83 252 GLY E N 1
ATOM 9738 C CA . GLY E 1 224 ? -29.253 -66.247 -9.485 1.00 29.80 252 GLY E CA 1
ATOM 9739 C C . GLY E 1 224 ? -28.269 -67.375 -9.705 1.00 31.54 252 GLY E C 1
ATOM 9740 O O . GLY E 1 224 ? -28.049 -68.217 -8.828 1.00 29.04 252 GLY E O 1
ATOM 9741 N N . PRO E 1 225 ? -27.667 -67.426 -10.892 1.00 34.05 253 PRO E N 1
ATOM 9742 C CA . PRO E 1 225 ? -26.666 -68.465 -11.164 1.00 32.19 253 PRO E CA 1
ATOM 9743 C C . PRO E 1 225 ? -25.510 -68.398 -10.177 1.00 35.03 253 PRO E C 1
ATOM 9744 O O . PRO E 1 225 ? -24.881 -67.352 -9.998 1.00 34.56 253 PRO E O 1
ATOM 9748 N N . LEU E 1 226 ? -25.240 -69.530 -9.531 1.00 35.56 254 LEU E N 1
ATOM 9749 C CA . LEU E 1 226 ? -24.137 -69.645 -8.588 1.00 36.84 254 LEU E CA 1
ATOM 9750 C C . LEU E 1 226 ? -22.901 -70.137 -9.329 1.00 37.34 254 LEU E C 1
ATOM 9751 O O . LEU E 1 226 ? -22.944 -71.169 -10.006 1.00 36.06 254 LEU E O 1
ATOM 9756 N N . CYS E 1 227 ? -21.804 -69.395 -9.196 1.00 36.14 255 CYS E N 1
ATOM 9757 C CA . CYS E 1 227 ? -20.639 -69.564 -10.062 1.00 42.36 255 CYS E CA 1
ATOM 9758 C C . CYS E 1 227 ? -19.707 -70.611 -9.465 1.00 49.82 255 CYS E C 1
ATOM 9759 O O . CYS E 1 227 ? -18.892 -70.311 -8.589 1.00 44.37 255 CYS E O 1
ATOM 9762 N N . LYS E 1 228 ? -19.824 -71.844 -9.958 1.00 72.91 256 LYS E N 1
ATOM 9763 C CA . LYS E 1 228 ? -18.922 -72.916 -9.560 1.00 68.85 256 LYS E CA 1
ATOM 9764 C C . LYS E 1 228 ? -17.479 -72.561 -9.891 1.00 69.07 256 LYS E C 1
ATOM 9765 O O . LYS E 1 228 ? -17.178 -72.103 -10.996 1.00 62.92 256 LYS E O 1
ATOM 9771 N N . ALA E 1 229 ? -16.589 -72.779 -8.920 1.00 58.18 257 ALA E N 1
ATOM 9772 C CA . ALA E 1 229 ? -15.145 -72.606 -9.103 1.00 57.42 257 ALA E CA 1
ATOM 9773 C C . ALA E 1 229 ? -14.797 -71.185 -9.541 1.00 53.04 257 ALA E C 1
ATOM 9774 O O . ALA E 1 229 ? -13.852 -70.966 -10.304 1.00 56.24 257 ALA E O 1
ATOM 9776 N N . ASP E 1 230 ? -15.572 -70.213 -9.053 1.00 48.33 258 ASP E N 1
ATOM 9777 C CA . ASP E 1 230 ? -15.309 -68.791 -9.284 1.00 48.29 258 ASP E CA 1
ATOM 9778 C C . ASP E 1 230 ? -15.200 -68.477 -10.773 1.00 43.73 258 ASP E C 1
ATOM 9779 O O . ASP E 1 230 ? -14.334 -67.717 -11.208 1.00 42.30 258 ASP E O 1
ATOM 9784 N N . SER E 1 231 ? -16.087 -69.073 -11.566 1.00 44.31 259 SER E N 1
ATOM 9785 C CA . SER E 1 231 ? -16.078 -68.898 -13.013 1.00 42.54 259 SER E CA 1
ATOM 9786 C C . SER E 1 231 ? -17.479 -68.556 -13.496 1.00 36.93 259 SER E C 1
ATOM 9787 O O . SER E 1 231 ? -18.450 -69.226 -13.129 1.00 40.48 259 SER E O 1
ATOM 9790 N N . LEU E 1 232 ? -17.574 -67.514 -14.317 1.00 33.25 260 LEU E N 1
ATOM 9791 C CA . LEU E 1 232 ? -18.814 -67.084 -14.944 1.00 34.84 260 LEU E CA 1
ATOM 9792 C C . LEU E 1 232 ? -18.742 -67.355 -16.441 1.00 32.94 260 LEU E C 1
ATOM 9793 O O . LEU E 1 232 ? -17.721 -67.087 -17.082 1.00 33.21 260 LEU E O 1
ATOM 9798 N N . TYR E 1 233 ? -19.826 -67.883 -16.998 1.00 29.76 261 TYR E N 1
ATOM 9799 C CA . TYR E 1 233 ? -19.867 -68.297 -18.393 1.00 29.47 261 TYR E CA 1
ATOM 9800 C C . TYR E 1 233 ? -20.831 -67.416 -19.173 1.00 30.03 261 TYR E C 1
ATOM 9801 O O . TYR E 1 233 ? -22.001 -67.279 -18.799 1.00 27.30 261 TYR E O 1
ATOM 9810 N N . VAL E 1 234 ? -20.334 -66.818 -20.252 1.00 30.02 262 VAL E N 1
ATOM 9811 C CA . VAL E 1 234 ? -21.150 -66.055 -21.186 1.00 28.56 262 VAL E CA 1
ATOM 9812 C C . VAL E 1 234 ? -21.110 -66.767 -22.530 1.00 28.37 262 VAL E C 1
ATOM 9813 O O . VAL E 1 234 ? -20.062 -67.272 -22.945 1.00 32.05 262 VAL E O 1
ATOM 9817 N N . SER E 1 235 ? -22.260 -66.837 -23.192 1.00 22.12 263 SER E N 1
ATOM 9818 C CA . SER E 1 235 ? -22.381 -67.497 -24.482 1.00 23.21 263 SER E CA 1
ATOM 9819 C C . SER E 1 235 ? -23.260 -66.641 -25.382 1.00 26.75 263 SER E C 1
ATOM 9820 O O . SER E 1 235 ? -24.136 -65.918 -24.903 1.00 26.59 263 SER E O 1
ATOM 9823 N N . ALA E 1 236 ? -23.017 -66.716 -26.688 1.00 24.10 264 ALA E N 1
ATOM 9824 C CA . ALA E 1 236 ? -23.755 -65.870 -27.616 1.00 24.22 264 ALA E CA 1
ATOM 9825 C C . ALA E 1 236 ? -23.776 -66.493 -29.003 1.00 25.30 264 ALA E C 1
ATOM 9826 O O . ALA E 1 236 ? -22.905 -67.285 -29.371 1.00 29.91 264 ALA E O 1
ATOM 9828 N N . ALA E 1 237 ? -24.802 -66.116 -29.760 1.00 27.22 265 ALA E N 1
ATOM 9829 C CA . ALA E 1 237 ? -24.890 -66.382 -31.190 1.00 21.96 265 ALA E CA 1
ATOM 9830 C C . ALA E 1 237 ? -25.693 -65.236 -31.782 1.00 23.43 265 ALA E C 1
ATOM 9831 O O . ALA E 1 237 ? -26.841 -65.015 -31.384 1.00 23.17 265 ALA E O 1
ATOM 9833 N N . ASP E 1 238 ? -25.087 -64.483 -32.703 1.00 20.31 266 ASP E N 1
ATOM 9834 C CA . ASP E 1 238 ? -25.722 -63.299 -33.255 1.00 23.92 266 ASP E CA 1
ATOM 9835 C C . ASP E 1 238 ? -25.481 -63.260 -34.763 1.00 26.49 266 ASP E C 1
ATOM 9836 O O . ASP E 1 238 ? -24.682 -62.478 -35.278 1.00 26.40 266 ASP E O 1
ATOM 9841 N N . ILE E 1 239 ? -26.189 -64.136 -35.465 1.00 23.93 267 ILE E N 1
ATOM 9842 C CA . ILE E 1 239 ? -26.252 -64.106 -36.919 1.00 22.72 267 ILE E CA 1
ATOM 9843 C C . ILE E 1 239 ? -27.244 -63.019 -37.312 1.00 24.42 267 ILE E C 1
ATOM 9844 O O . ILE E 1 239 ? -28.417 -63.073 -36.932 1.00 24.73 267 ILE E O 1
ATOM 9849 N N . CYS E 1 240 ? -26.774 -62.022 -38.060 1.00 23.20 268 CYS E N 1
ATOM 9850 C CA . CYS E 1 240 ? -27.604 -60.863 -38.363 1.00 26.77 268 CYS E CA 1
ATOM 9851 C C . CYS E 1 240 ? -28.369 -60.992 -39.672 1.00 27.21 268 CYS E C 1
ATOM 9852 O O . CYS E 1 240 ? -29.353 -60.268 -39.870 1.00 24.19 268 CYS E O 1
ATOM 9855 N N . GLY E 1 241 ? -27.954 -61.881 -40.556 1.00 25.00 269 GLY E N 1
ATOM 9856 C CA . GLY E 1 241 ? -28.601 -62.035 -41.841 1.00 25.56 269 GLY E CA 1
ATOM 9857 C C . GLY E 1 241 ? -27.583 -62.415 -42.895 1.00 26.49 269 GLY E C 1
ATOM 9858 O O . GLY E 1 241 ? -26.460 -62.803 -42.589 1.00 25.96 269 GLY E O 1
ATOM 9859 N N . LEU E 1 242 ? -28.001 -62.283 -44.150 1.00 28.46 270 LEU E N 1
ATOM 9860 C CA . LEU E 1 242 ? -27.189 -62.664 -45.295 1.00 25.34 270 LEU E CA 1
ATOM 9861 C C . LEU E 1 242 ? -26.709 -61.432 -46.051 1.00 27.26 270 LEU E C 1
ATOM 9862 O O . LEU E 1 242 ? -27.479 -60.499 -46.304 1.00 24.26 270 LEU E O 1
ATOM 9867 N N . PHE E 1 243 ? -25.425 -61.439 -46.398 1.00 27.70 271 PHE E N 1
ATOM 9868 C CA . PHE E 1 243 ? -24.825 -60.434 -47.263 1.00 23.66 271 PHE E CA 1
ATOM 9869 C C . PHE E 1 243 ? -24.841 -60.961 -48.690 1.00 27.43 271 PHE E C 1
ATOM 9870 O O . PHE E 1 243 ? -24.395 -62.084 -48.939 1.00 34.87 271 PHE E O 1
ATOM 9878 N N . THR E 1 244 ? -25.359 -60.164 -49.621 1.00 24.13 272 THR E N 1
ATOM 9879 C CA . THR E 1 244 ? -25.473 -60.567 -51.019 1.00 27.45 272 THR E CA 1
ATOM 9880 C C . THR E 1 244 ? -24.435 -59.818 -51.843 1.00 27.51 272 THR E C 1
ATOM 9881 O O . THR E 1 244 ? -24.486 -58.588 -51.942 1.00 25.97 272 THR E O 1
ATOM 9885 N N . ASN E 1 245 ? -23.505 -60.560 -52.437 1.00 27.46 273 ASN E N 1
ATOM 9886 C CA . ASN E 1 245 ? -22.457 -59.965 -53.248 1.00 26.83 273 ASN E CA 1
ATOM 9887 C C . ASN E 1 245 ? -22.978 -59.623 -54.641 1.00 30.40 273 ASN E C 1
ATOM 9888 O O . ASN E 1 245 ? -24.081 -60.004 -55.037 1.00 33.11 273 ASN E O 1
ATOM 9893 N N . SER E 1 246 ? -22.144 -58.903 -55.396 1.00 32.54 274 SER E N 1
ATOM 9894 C CA . SER E 1 246 ? -22.520 -58.475 -56.740 1.00 28.65 274 SER E CA 1
ATOM 9895 C C . SER E 1 246 ? -22.810 -59.659 -57.652 1.00 31.02 274 SER E C 1
ATOM 9896 O O . SER E 1 246 ? -23.655 -59.559 -58.548 1.00 37.72 274 SER E O 1
ATOM 9899 N N . SER E 1 247 ? -22.119 -60.782 -57.450 1.00 31.39 275 SER E N 1
ATOM 9900 C CA . SER E 1 247 ? -22.323 -61.955 -58.291 1.00 29.54 275 SER E CA 1
ATOM 9901 C C . SER E 1 247 ? -23.601 -62.703 -57.946 1.00 31.44 275 SER E C 1
ATOM 9902 O O . SER E 1 247 ? -24.059 -63.528 -58.744 1.00 35.32 275 SER E O 1
ATOM 9905 N N . GLY E 1 248 ? -24.185 -62.431 -56.782 1.00 29.97 276 GLY E N 1
ATOM 9906 C CA . GLY E 1 248 ? -25.352 -63.133 -56.300 1.00 29.60 276 GLY E CA 1
ATOM 9907 C C . GLY E 1 248 ? -25.064 -64.092 -55.167 1.00 28.63 276 GLY E C 1
ATOM 9908 O O . GLY E 1 248 ? -26.007 -64.566 -54.520 1.00 29.32 276 GLY E O 1
ATOM 9909 N N . THR E 1 249 ? -23.792 -64.398 -54.915 1.00 27.39 277 THR E N 1
ATOM 9910 C CA . THR E 1 249 ? -23.437 -65.241 -53.784 1.00 27.40 277 THR E CA 1
ATOM 9911 C C . THR E 1 249 ? -23.832 -64.558 -52.477 1.00 30.95 277 THR E C 1
ATOM 9912 O O . THR E 1 249 ? -24.030 -63.341 -52.412 1.00 27.42 277 THR E O 1
ATOM 9916 N N . GLN E 1 250 ? -23.954 -65.363 -51.424 1.00 24.80 278 GLN E N 1
ATOM 9917 C CA . GLN E 1 250 ? -24.428 -64.876 -50.138 1.00 25.63 278 GLN E CA 1
ATOM 9918 C C . GLN E 1 250 ? -23.543 -65.385 -49.010 1.00 32.65 278 GLN E C 1
ATOM 9919 O O . GLN E 1 250 ? -23.086 -66.531 -49.034 1.00 35.49 278 GLN E O 1
ATOM 9925 N N . GLN E 1 251 ? -23.317 -64.524 -48.018 1.00 26.51 279 GLN E N 1
ATOM 9926 C CA . GLN E 1 251 ? -22.509 -64.845 -46.850 1.00 25.98 279 GLN E CA 1
ATOM 9927 C C . GLN E 1 251 ? -23.239 -64.406 -45.588 1.00 27.68 279 GLN E C 1
ATOM 9928 O O . GLN E 1 251 ? -23.885 -63.354 -45.572 1.00 28.82 279 GLN E O 1
ATOM 9934 N N . TRP E 1 252 ? -23.139 -65.217 -44.536 1.00 26.12 280 TRP E N 1
ATOM 9935 C CA . TRP E 1 252 ? -23.650 -64.810 -43.235 1.00 23.82 280 TRP E CA 1
ATOM 9936 C C . TRP E 1 252 ? -22.820 -63.656 -42.689 1.00 27.80 280 TRP E C 1
ATOM 9937 O O . TRP E 1 252 ? -21.603 -63.599 -42.889 1.00 28.36 280 TRP E O 1
ATOM 9948 N N . ARG E 1 253 ? -23.480 -62.735 -41.990 1.00 23.64 281 ARG E N 1
ATOM 9949 C CA . ARG E 1 253 ? -22.798 -61.663 -41.277 1.00 22.67 281 ARG E CA 1
ATOM 9950 C C . ARG E 1 253 ? -23.215 -61.704 -39.816 1.00 23.19 281 ARG E C 1
ATOM 9951 O O . ARG E 1 253 ? -24.413 -61.699 -39.508 1.00 26.12 281 ARG E O 1
ATOM 9959 N N . GLY E 1 254 ? -22.227 -61.746 -38.918 1.00 23.59 282 GLY E N 1
ATOM 9960 C CA . GLY E 1 254 ? -22.477 -61.733 -37.496 1.00 22.68 282 GLY E CA 1
ATOM 9961 C C . GLY E 1 254 ? -21.816 -60.535 -36.835 1.00 25.41 282 GLY E C 1
ATOM 9962 O O . GLY E 1 254 ? -20.950 -59.870 -37.415 1.00 29.28 282 GLY E O 1
ATOM 9963 N N . LEU E 1 255 ? -22.240 -60.266 -35.606 1.00 23.85 283 LEU E N 1
ATOM 9964 C CA . LEU E 1 255 ? -21.723 -59.151 -34.830 1.00 22.04 283 LEU E CA 1
ATOM 9965 C C . LEU E 1 255 ? -21.425 -59.613 -33.411 1.00 22.25 283 LEU E C 1
ATOM 9966 O O . LEU E 1 255 ? -21.991 -60.592 -32.921 1.00 26.78 283 LEU E O 1
ATOM 9971 N N . ALA E 1 256 ? -20.521 -58.890 -32.756 1.00 24.69 284 ALA E N 1
ATOM 9972 C CA . ALA E 1 256 ? -20.141 -59.200 -31.389 1.00 22.30 284 ALA E CA 1
ATOM 9973 C C . ALA E 1 256 ? -21.234 -58.776 -30.412 1.00 23.84 284 ALA E C 1
ATOM 9974 O O . ALA E 1 256 ? -22.122 -57.980 -30.732 1.00 27.13 284 ALA E O 1
ATOM 9976 N N . ARG E 1 257 ? -21.150 -59.318 -29.196 1.00 23.59 285 ARG E N 1
ATOM 9977 C CA . ARG E 1 257 ? -22.118 -59.045 -28.141 1.00 24.83 285 ARG E CA 1
ATOM 9978 C C . ARG E 1 257 ? -21.391 -58.631 -26.872 1.00 27.34 285 ARG E C 1
ATOM 9979 O O . ARG E 1 257 ? -20.414 -59.274 -26.475 1.00 25.05 285 ARG E O 1
ATOM 9987 N N . TYR E 1 258 ? -21.881 -57.569 -26.237 1.00 25.20 286 TYR E N 1
ATOM 9988 C CA . TYR E 1 258 ? -21.320 -57.061 -24.993 1.00 25.28 286 TYR E CA 1
ATOM 9989 C C . TYR E 1 258 ? -22.077 -57.631 -23.803 1.00 26.51 286 TYR E C 1
ATOM 9990 O O . TYR E 1 258 ? -23.290 -57.842 -23.865 1.00 27.61 286 TYR E O 1
ATOM 9999 N N . PHE E 1 259 ? -21.348 -57.886 -22.723 1.00 26.85 287 PHE E N 1
ATOM 10000 C CA . PHE E 1 259 ? -21.926 -58.349 -21.472 1.00 25.62 287 PHE E CA 1
ATOM 10001 C C . PHE E 1 259 ? -21.426 -57.461 -20.344 1.00 30.35 287 PHE E C 1
ATOM 10002 O O . PHE E 1 259 ? -20.248 -57.098 -20.313 1.00 31.38 287 PHE E O 1
ATOM 10010 N N . LYS E 1 260 ? -22.325 -57.098 -19.431 1.00 29.22 288 LYS E N 1
ATOM 10011 C CA . LYS E 1 260 ? -21.938 -56.487 -18.161 1.00 30.64 288 LYS E CA 1
ATOM 10012 C C . LYS E 1 260 ? -22.808 -57.116 -17.085 1.00 29.40 288 LYS E C 1
ATOM 10013 O O . LYS E 1 260 ? -24.026 -56.908 -17.068 1.00 34.98 288 LYS E O 1
ATOM 10019 N N . ILE E 1 261 ? -22.189 -57.890 -16.198 1.00 30.07 289 ILE E N 1
ATOM 10020 C CA . ILE E 1 261 ? -22.900 -58.691 -15.210 1.00 30.37 289 ILE E CA 1
ATOM 10021 C C . ILE E 1 261 ? -22.529 -58.201 -13.820 1.00 30.60 289 ILE E C 1
ATOM 10022 O O . ILE E 1 261 ? -21.343 -58.074 -13.495 1.00 35.45 289 ILE E O 1
ATOM 10027 N N . ARG E 1 262 ? -23.544 -57.924 -13.007 1.00 32.37 290 ARG E N 1
ATOM 10028 C CA . ARG E 1 262 ? -23.354 -57.609 -11.599 1.00 34.66 290 ARG E CA 1
ATOM 10029 C C . ARG E 1 262 ? -23.553 -58.870 -10.771 1.00 30.63 290 ARG E C 1
ATOM 10030 O O . ARG E 1 262 ? -24.483 -59.644 -11.013 1.00 32.67 290 ARG E O 1
ATOM 10038 N N . LEU E 1 263 ? -22.665 -59.082 -9.803 1.00 34.41 291 LEU E N 1
ATOM 10039 C CA . LEU E 1 263 ? -22.715 -60.259 -8.952 1.00 32.68 291 LEU E CA 1
ATOM 10040 C C . LEU E 1 263 ? -22.585 -59.845 -7.493 1.00 33.15 291 LEU E C 1
ATOM 10041 O O . LEU E 1 263 ? -22.114 -58.750 -7.174 1.00 31.35 291 LEU E O 1
ATOM 10046 N N . ARG E 1 264 ? -23.017 -60.742 -6.607 1.00 29.78 292 ARG E N 1
ATOM 10047 C CA . ARG E 1 264 ? -22.939 -60.528 -5.170 1.00 30.21 292 ARG E CA 1
ATOM 10048 C C . ARG E 1 264 ? -22.513 -61.824 -4.495 1.00 31.77 292 ARG E C 1
ATOM 10049 O O . ARG E 1 264 ? -22.616 -62.911 -5.071 1.00 32.94 292 ARG E O 1
ATOM 10057 N N . LYS E 1 265 ? -22.039 -61.699 -3.256 1.00 31.66 293 LYS E N 1
ATOM 10058 C CA . LYS E 1 265 ? -21.531 -62.837 -2.501 1.00 33.42 293 LYS E CA 1
ATOM 10059 C C . LYS E 1 265 ? -22.663 -63.529 -1.753 1.00 37.88 293 LYS E C 1
ATOM 10060 O O . LYS E 1 265 ? -23.464 -62.873 -1.080 1.00 33.61 293 LYS E O 1
ATOM 10066 N N . ARG E 1 266 ? -22.710 -64.857 -1.857 1.00 36.21 294 ARG E N 1
ATOM 10067 C CA . ARG E 1 266 ? -23.777 -65.657 -1.272 1.00 32.98 294 ARG E CA 1
ATOM 10068 C C . ARG E 1 266 ? -23.181 -66.755 -0.406 1.00 39.28 294 ARG E C 1
ATOM 10069 O O . ARG E 1 266 ? -22.248 -67.443 -0.830 1.00 37.54 294 ARG E O 1
ATOM 10077 N N . SER E 1 267 ? -23.729 -66.928 0.795 1.00 39.47 295 SER E N 1
ATOM 10078 C CA . SER E 1 267 ? -23.332 -68.035 1.652 1.00 41.17 295 SER E CA 1
ATOM 10079 C C . SER E 1 267 ? -24.001 -69.320 1.188 1.00 45.46 295 SER E C 1
ATOM 10080 O O . SER E 1 267 ? -25.186 -69.330 0.842 1.00 45.26 295 SER E O 1
ATOM 10083 N N . VAL E 1 268 ? -23.229 -70.408 1.176 1.00 44.93 296 VAL E N 1
ATOM 10084 C CA . VAL E 1 268 ? -23.724 -71.710 0.755 1.00 48.39 296 VAL E CA 1
ATOM 10085 C C . VAL E 1 268 ? -23.282 -72.758 1.766 1.00 53.83 296 VAL E C 1
ATOM 10086 O O . VAL E 1 268 ? -22.351 -72.552 2.547 1.00 57.56 296 VAL E O 1
ATOM 10090 N N . LYS E 1 269 ? -23.964 -73.899 1.735 1.00 60.00 297 LYS E N 1
ATOM 10091 C CA . LYS E 1 269 ? -23.625 -75.020 2.603 1.00 56.84 297 LYS E CA 1
ATOM 10092 C C . LYS E 1 269 ? -23.589 -76.324 1.812 1.00 60.20 297 LYS E C 1
ATOM 10093 O O . LYS E 1 269 ? -22.528 -76.917 1.621 1.00 59.56 297 LYS E O 1
ATOM 10096 N N . GLN F 2 1 ? -80.601 -107.967 -32.757 1.00 69.47 1 GLN F N 1
ATOM 10097 C CA . GLN F 2 1 ? -79.935 -106.679 -32.905 1.00 64.67 1 GLN F CA 1
ATOM 10098 C C . GLN F 2 1 ? -80.931 -105.584 -33.281 1.00 69.70 1 GLN F C 1
ATOM 10099 O O . GLN F 2 1 ? -81.977 -105.431 -32.648 1.00 67.40 1 GLN F O 1
ATOM 10101 N N . VAL F 2 2 ? -80.591 -104.827 -34.325 1.00 62.30 2 VAL F N 1
ATOM 10102 C CA . VAL F 2 2 ? -81.419 -103.707 -34.753 1.00 55.50 2 VAL F CA 1
ATOM 10103 C C . VAL F 2 2 ? -82.647 -104.216 -35.501 1.00 56.49 2 VAL F C 1
ATOM 10104 O O . VAL F 2 2 ? -82.598 -105.231 -36.210 1.00 62.62 2 VAL F O 1
ATOM 10108 N N . GLN F 2 3 ? -83.769 -103.517 -35.324 1.00 53.21 3 GLN F N 1
ATOM 10109 C CA . GLN F 2 3 ? -85.007 -103.821 -36.030 1.00 54.66 3 GLN F CA 1
ATOM 10110 C C . GLN F 2 3 ? -85.563 -102.550 -36.658 1.00 54.35 3 GLN F C 1
ATOM 10111 O O . GLN F 2 3 ? -85.649 -101.512 -35.995 1.00 47.33 3 GLN F O 1
ATOM 10113 N N . LEU F 2 4 ? -85.934 -102.636 -37.935 1.00 55.89 4 LEU F N 1
ATOM 10114 C CA . LEU F 2 4 ? -86.562 -101.539 -38.661 1.00 46.32 4 LEU F CA 1
ATOM 10115 C C . LEU F 2 4 ? -87.774 -102.080 -39.403 1.00 51.24 4 LEU F C 1
ATOM 10116 O O . LEU F 2 4 ? -87.656 -103.048 -40.162 1.00 53.50 4 LEU F O 1
ATOM 10121 N N . VAL F 2 5 ? -88.931 -101.457 -39.195 1.00 50.73 5 VAL F N 1
ATOM 10122 C CA . VAL F 2 5 ? -90.178 -101.885 -39.823 1.00 55.33 5 VAL F CA 1
ATOM 10123 C C . VAL F 2 5 ? -90.745 -100.707 -40.602 1.00 55.96 5 VAL F C 1
ATOM 10124 O O . VAL F 2 5 ? -91.178 -99.712 -40.006 1.00 58.67 5 VAL F O 1
ATOM 10128 N N . GLU F 2 6 ? -90.749 -100.817 -41.929 1.00 53.40 6 GLU F N 1
ATOM 10129 C CA . GLU F 2 6 ? -91.373 -99.816 -42.781 1.00 53.44 6 GLU F CA 1
ATOM 10130 C C . GLU F 2 6 ? -92.846 -100.143 -42.983 1.00 52.75 6 GLU F C 1
ATOM 10131 O O . GLU F 2 6 ? -93.258 -101.304 -42.929 1.00 58.72 6 GLU F O 1
ATOM 10137 N N . SER F 2 7 ? -93.640 -99.102 -43.225 1.00 54.51 7 SER F N 1
ATOM 10138 C CA . SER F 2 7 ? -95.067 -99.274 -43.450 1.00 51.43 7 SER F CA 1
ATOM 10139 C C . SER F 2 7 ? -95.595 -98.082 -44.233 1.00 48.78 7 SER F C 1
ATOM 10140 O O . SER F 2 7 ? -94.979 -97.014 -44.270 1.00 46.56 7 SER F O 1
ATOM 10143 N N . GLY F 2 8 ? -96.748 -98.281 -44.867 1.00 49.70 8 GLY F N 1
ATOM 10144 C CA . GLY F 2 8 ? -97.431 -97.222 -45.592 1.00 50.24 8 GLY F CA 1
ATOM 10145 C C . GLY F 2 8 ? -97.567 -97.433 -47.087 1.00 52.94 8 GLY F C 1
ATOM 10146 O O . GLY F 2 8 ? -98.380 -96.739 -47.713 1.00 54.30 8 GLY F O 1
ATOM 10147 N N . GLY F 2 9 ? -96.827 -98.353 -47.700 1.00 50.92 9 GLY F N 1
ATOM 10148 C CA . GLY F 2 9 ? -96.887 -98.495 -49.145 1.00 50.83 9 GLY F CA 1
ATOM 10149 C C . GLY F 2 9 ? -98.175 -99.158 -49.604 1.00 61.97 9 GLY F C 1
ATOM 10150 O O . GLY F 2 9 ? -98.649 -100.126 -49.008 1.00 60.34 9 GLY F O 1
ATOM 10151 N N . THR F 2 10 ? -98.738 -98.633 -50.689 1.00 58.93 10 THR F N 1
ATOM 10152 C CA . THR F 2 10 ? -99.976 -99.146 -51.272 1.00 61.42 10 THR F CA 1
ATOM 10153 C C . THR F 2 10 ? -100.072 -98.638 -52.708 1.00 66.16 10 THR F C 1
ATOM 10154 O O . THR F 2 10 ? -99.111 -98.084 -53.252 1.00 61.33 10 THR F O 1
ATOM 10158 N N . LEU F 2 11 ? -101.236 -98.827 -53.324 1.00 68.93 11 LEU F N 1
ATOM 10159 C CA . LEU F 2 11 ? -101.482 -98.315 -54.664 1.00 65.67 11 LEU F CA 1
ATOM 10160 C C . LEU F 2 11 ? -101.887 -96.848 -54.586 1.00 67.32 11 LEU F C 1
ATOM 10161 O O . LEU F 2 11 ? -102.726 -96.470 -53.763 1.00 71.29 11 LEU F O 1
ATOM 10166 N N . VAL F 2 12 ? -101.278 -96.018 -55.432 1.00 69.85 12 VAL F N 1
ATOM 10167 C CA . VAL F 2 12 ? -101.563 -94.588 -55.477 1.00 69.70 12 VAL F CA 1
ATOM 10168 C C . VAL F 2 12 ? -101.749 -94.173 -56.929 1.00 68.39 12 VAL F C 1
ATOM 10169 O O . VAL F 2 12 ? -101.034 -94.650 -57.817 1.00 69.91 12 VAL F O 1
ATOM 10173 N N . GLN F 2 13 ? -102.712 -93.284 -57.169 1.00 70.97 13 GLN F N 1
ATOM 10174 C CA . GLN F 2 13 ? -102.859 -92.705 -58.493 1.00 73.82 13 GLN F CA 1
ATOM 10175 C C . GLN F 2 13 ? -101.776 -91.657 -58.734 1.00 74.13 13 GLN F C 1
ATOM 10176 O O . GLN F 2 13 ? -101.280 -91.041 -57.786 1.00 74.32 13 GLN F O 1
ATOM 10182 N N . PRO F 2 14 ? -101.381 -91.450 -59.990 1.00 77.42 14 PRO F N 1
ATOM 10183 C CA . PRO F 2 14 ? -100.391 -90.407 -60.285 1.00 71.86 14 PRO F CA 1
ATOM 10184 C C . PRO F 2 14 ? -100.886 -89.036 -59.846 1.00 70.13 14 PRO F C 1
ATOM 10185 O O . PRO F 2 14 ? -102.052 -88.684 -60.034 1.00 72.01 14 PRO F O 1
ATOM 10189 N N . GLY F 2 15 ? -99.980 -88.263 -59.246 1.00 71.26 15 GLY F N 1
ATOM 10190 C CA . GLY F 2 15 ? -100.311 -86.974 -58.683 1.00 69.69 15 GLY F CA 1
ATOM 10191 C C . GLY F 2 15 ? -100.758 -87.005 -57.238 1.00 68.10 15 GLY F C 1
ATOM 10192 O O . GLY F 2 15 ? -100.882 -85.939 -56.621 1.00 65.77 15 GLY F O 1
ATOM 10193 N N . GLY F 2 16 ? -101.002 -88.189 -56.678 1.00 66.78 16 GLY F N 1
ATOM 10194 C CA . GLY F 2 16 ? -101.461 -88.311 -55.313 1.00 63.09 16 GLY F CA 1
ATOM 10195 C C . GLY F 2 16 ? -100.332 -88.219 -54.307 1.00 69.61 16 GLY F C 1
ATOM 10196 O O . GLY F 2 16 ? -99.171 -87.974 -54.636 1.00 66.12 16 GLY F O 1
ATOM 10197 N N . SER F 2 17 ? -100.693 -88.427 -53.042 1.00 68.24 17 SER F N 1
ATOM 10198 C CA . SER F 2 17 ? -99.752 -88.322 -51.938 1.00 62.76 17 SER F CA 1
ATOM 10199 C C . SER F 2 17 ? -99.807 -89.574 -51.075 1.00 64.76 17 SER F C 1
ATOM 10200 O O . SER F 2 17 ? -100.835 -90.253 -50.995 1.00 58.63 17 SER F O 1
ATOM 10203 N N . LEU F 2 18 ? -98.681 -89.869 -50.427 1.00 62.96 18 LEU F N 1
ATOM 10204 C CA . LEU F 2 18 ? -98.552 -91.040 -49.573 1.00 58.56 18 LEU F CA 1
ATOM 10205 C C . LEU F 2 18 ? -97.477 -90.762 -48.531 1.00 54.38 18 LEU F C 1
ATOM 10206 O O . LEU F 2 18 ? -96.513 -90.038 -48.795 1.00 51.73 18 LEU F O 1
ATOM 10211 N N . ARG F 2 19 ? -97.650 -91.343 -47.345 1.00 53.61 19 ARG F N 1
ATOM 10212 C CA . ARG F 2 19 ? -96.756 -91.112 -46.215 1.00 54.60 19 ARG F CA 1
ATOM 10213 C C . ARG F 2 19 ? -96.248 -92.447 -45.693 1.00 54.41 19 ARG F C 1
ATOM 10214 O O . ARG F 2 19 ? -97.045 -93.312 -45.312 1.00 53.02 19 ARG F O 1
ATOM 10222 N N . LEU F 2 20 ? -94.927 -92.609 -45.671 1.00 51.33 20 LEU F N 1
ATOM 10223 C CA . LEU F 2 20 ? -94.290 -93.826 -45.194 1.00 50.72 20 LEU F CA 1
ATOM 10224 C C . LEU F 2 20 ? -93.775 -93.633 -43.774 1.00 50.50 20 LEU F C 1
ATOM 10225 O O . LEU F 2 20 ? -93.403 -92.529 -43.372 1.00 54.07 20 LEU F O 1
ATOM 10230 N N . SER F 2 21 ? -93.755 -94.727 -43.018 1.00 52.21 21 SER F N 1
ATOM 10231 C CA . SER F 2 21 ? -93.264 -94.727 -41.650 1.00 49.57 21 SER F CA 1
ATOM 10232 C C . SER F 2 21 ? -92.205 -95.810 -41.491 1.00 51.84 21 SER F C 1
ATOM 10233 O O . SER F 2 21 ? -92.221 -96.823 -42.194 1.00 58.64 21 SER F O 1
ATOM 10236 N N . CYS F 2 22 ? -91.276 -95.581 -40.563 1.00 51.10 22 CYS F N 1
ATOM 10237 C CA . CYS F 2 22 ? -90.263 -96.570 -40.206 1.00 51.88 22 CYS F CA 1
ATOM 10238 C C . CYS F 2 22 ? -90.111 -96.573 -38.693 1.00 50.76 22 CYS F C 1
ATOM 10239 O O . CYS F 2 22 ? -89.670 -95.576 -38.114 1.00 51.12 22 CYS F O 1
ATOM 10242 N N . ALA F 2 23 ? -90.477 -97.682 -38.055 1.00 55.45 23 ALA F N 1
ATOM 10243 C CA . ALA F 2 23 ? -90.359 -97.838 -36.610 1.00 54.57 23 ALA F CA 1
ATOM 10244 C C . ALA F 2 23 ? -89.026 -98.500 -36.283 1.00 51.60 23 ALA F C 1
ATOM 10245 O O . ALA F 2 23 ? -88.781 -99.643 -36.685 1.00 55.21 23 ALA F O 1
ATOM 10247 N N . ALA F 2 24 ? -88.178 -97.789 -35.547 1.00 48.60 24 ALA F N 1
ATOM 10248 C CA . ALA F 2 24 ? -86.842 -98.255 -35.212 1.00 50.13 24 ALA F CA 1
ATOM 10249 C C . ALA F 2 24 ? -86.767 -98.681 -33.753 1.00 50.84 24 ALA F C 1
ATOM 10250 O O . ALA F 2 24 ? -87.422 -98.099 -32.882 1.00 51.81 24 ALA F O 1
ATOM 10252 N N . SER F 2 25 ? -85.952 -99.701 -33.496 1.00 44.72 25 SER F N 1
ATOM 10253 C CA . SER F 2 25 ? -85.734 -100.185 -32.141 1.00 47.24 25 SER F CA 1
ATOM 10254 C C . SER F 2 25 ? -84.433 -100.967 -32.114 1.00 54.83 25 SER F C 1
ATOM 10255 O O . SER F 2 25 ? -83.895 -101.347 -33.157 1.00 49.71 25 SER F O 1
ATOM 10258 N N . GLY F 2 26 ? -83.934 -101.200 -30.902 1.00 52.43 26 GLY F N 1
ATOM 10259 C CA . GLY F 2 26 ? -82.714 -101.959 -30.732 1.00 48.61 26 GLY F CA 1
ATOM 10260 C C . GLY F 2 26 ? -81.433 -101.163 -30.823 1.00 53.19 26 GLY F C 1
ATOM 10261 O O . GLY F 2 26 ? -80.354 -101.767 -30.853 1.00 56.91 26 GLY F O 1
ATOM 10262 N N . PHE F 2 27 ? -81.511 -99.834 -30.872 1.00 53.95 27 PHE F N 1
ATOM 10263 C CA . PHE F 2 27 ? -80.324 -98.985 -30.897 1.00 51.24 27 PHE F CA 1
ATOM 10264 C C . PHE F 2 27 ? -80.725 -97.580 -30.471 1.00 49.01 27 PHE F C 1
ATOM 10265 O O . PHE F 2 27 ? -81.910 -97.262 -30.347 1.00 48.73 27 PHE F O 1
ATOM 10273 N N . THR F 2 28 ? -79.717 -96.740 -30.240 1.00 47.97 28 THR F N 1
ATOM 10274 C CA . THR F 2 28 ? -79.952 -95.369 -29.791 1.00 47.91 28 THR F CA 1
ATOM 10275 C C . THR F 2 28 ? -80.285 -94.521 -31.012 1.00 48.03 28 THR F C 1
ATOM 10276 O O . THR F 2 28 ? -79.394 -94.070 -31.737 1.00 43.57 28 THR F O 1
ATOM 10280 N N . PHE F 2 29 ? -81.585 -94.298 -31.225 1.00 47.30 29 PHE F N 1
ATOM 10281 C CA . PHE F 2 29 ? -82.066 -93.740 -32.486 1.00 46.04 29 PHE F CA 1
ATOM 10282 C C . PHE F 2 29 ? -81.497 -92.351 -32.742 1.00 47.38 29 PHE F C 1
ATOM 10283 O O . PHE F 2 29 ? -81.135 -92.021 -33.878 1.00 42.48 29 PHE F O 1
ATOM 10291 N N . ASN F 2 30 ? -81.398 -91.529 -31.703 1.00 47.17 30 ASN F N 1
ATOM 10292 C CA . ASN F 2 30 ? -81.007 -90.136 -31.871 1.00 46.47 30 ASN F CA 1
ATOM 10293 C C . ASN F 2 30 ? -79.510 -89.948 -32.087 1.00 49.55 30 ASN F C 1
ATOM 10294 O O . ASN F 2 30 ? -79.057 -88.802 -32.179 1.00 48.30 30 ASN F O 1
ATOM 10299 N N . ASN F 2 31 ? -78.734 -91.027 -32.178 1.00 54.04 31 ASN F N 1
ATOM 10300 C CA . ASN F 2 31 ? -77.291 -90.927 -32.348 1.00 45.78 31 ASN F CA 1
ATOM 10301 C C . ASN F 2 31 ? -76.841 -91.050 -33.797 1.00 45.05 31 ASN F C 1
ATOM 10302 O O . ASN F 2 31 ? -75.643 -90.919 -34.066 1.00 46.02 31 ASN F O 1
ATOM 10307 N N . TYR F 2 32 ? -77.756 -91.297 -34.732 1.00 40.64 32 TYR F N 1
ATOM 10308 C CA . TYR F 2 32 ? -77.363 -91.633 -36.091 1.00 38.07 32 TYR F CA 1
ATOM 10309 C C . TYR F 2 32 ? -78.239 -90.916 -37.106 1.00 33.41 32 TYR F C 1
ATOM 10310 O O . TYR F 2 32 ? -79.397 -90.589 -36.837 1.00 32.33 32 TYR F O 1
ATOM 10319 N N . TRP F 2 33 ? -77.660 -90.673 -38.278 1.00 35.32 33 TRP F N 1
ATOM 10320 C CA . TRP F 2 33 ? -78.439 -90.284 -39.442 1.00 32.94 33 TRP F CA 1
ATOM 10321 C C . TRP F 2 33 ? -79.326 -91.443 -39.882 1.00 31.90 33 TRP F C 1
ATOM 10322 O O . TRP F 2 33 ? -79.017 -92.615 -39.645 1.00 31.79 33 TRP F O 1
ATOM 10333 N N . MET F 2 34 ? -80.433 -91.109 -40.538 1.00 31.26 34 MET F N 1
ATOM 10334 C CA . MET F 2 34 ? -81.297 -92.099 -41.160 1.00 34.16 34 MET F CA 1
ATOM 10335 C C . MET F 2 34 ? -81.431 -91.776 -42.641 1.00 36.61 34 MET F C 1
ATOM 10336 O O . MET F 2 34 ? -81.272 -90.628 -43.060 1.00 36.17 34 MET F O 1
ATOM 10341 N N . THR F 2 35 ? -81.729 -92.804 -43.432 1.00 39.64 35 THR F N 1
ATOM 10342 C CA . THR F 2 35 ? -81.712 -92.693 -44.882 1.00 37.73 35 THR F CA 1
ATOM 10343 C C . THR F 2 35 ? -82.882 -93.466 -45.472 1.00 38.11 35 THR F C 1
ATOM 10344 O O . THR F 2 35 ? -83.263 -94.518 -44.953 1.00 40.22 35 THR F O 1
ATOM 10348 N N . TRP F 2 36 ? -83.452 -92.940 -46.551 1.00 36.29 36 TRP F N 1
ATOM 10349 C CA . TRP F 2 36 ? -84.423 -93.662 -47.362 1.00 41.95 36 TRP F CA 1
ATOM 10350 C C . TRP F 2 36 ? -83.771 -94.075 -48.676 1.00 43.37 36 TRP F C 1
ATOM 10351 O O . TRP F 2 36 ? -83.116 -93.258 -49.334 1.00 41.92 36 TRP F O 1
ATOM 10362 N N . VAL F 2 37 ? -83.949 -95.343 -49.047 1.00 43.81 37 VAL F N 1
ATOM 10363 C CA . VAL F 2 37 ? -83.476 -95.882 -50.315 1.00 42.93 37 VAL F CA 1
ATOM 10364 C C . VAL F 2 37 ? -84.652 -96.586 -50.978 1.00 40.44 37 VAL F C 1
ATOM 10365 O O . VAL F 2 37 ? -85.504 -97.172 -50.303 1.00 42.43 37 VAL F O 1
ATOM 10369 N N . ARG F 2 38 ? -84.710 -96.514 -52.307 1.00 44.73 38 ARG F N 1
ATOM 10370 C CA . ARG F 2 38 ? -85.763 -97.179 -53.057 1.00 46.07 38 ARG F CA 1
ATOM 10371 C C . ARG F 2 38 ? -85.163 -98.112 -54.101 1.00 46.41 38 ARG F C 1
ATOM 10372 O O . ARG F 2 38 ? -83.979 -98.034 -54.437 1.00 47.35 38 ARG F O 1
ATOM 10380 N N . GLN F 2 39 ? -86.006 -99.009 -54.608 1.00 49.08 39 GLN F N 1
ATOM 10381 C CA . GLN F 2 39 ? -85.567 -100.028 -55.558 1.00 49.80 39 GLN F CA 1
ATOM 10382 C C . GLN F 2 39 ? -86.759 -100.368 -56.449 1.00 50.68 39 GLN F C 1
ATOM 10383 O O . GLN F 2 39 ? -87.688 -101.052 -56.011 1.00 53.68 39 GLN F O 1
ATOM 10389 N N . ALA F 2 40 ? -86.731 -99.872 -57.684 1.00 49.73 40 ALA F N 1
ATOM 10390 C CA . ALA F 2 40 ? -87.771 -100.199 -58.646 1.00 54.67 40 ALA F CA 1
ATOM 10391 C C . ALA F 2 40 ? -87.796 -101.708 -58.893 1.00 54.87 40 ALA F C 1
ATOM 10392 O O . ALA F 2 40 ? -86.764 -102.378 -58.783 1.00 54.44 40 ALA F O 1
ATOM 10394 N N . PRO F 2 41 ? -88.969 -102.272 -59.221 1.00 55.97 41 PRO F N 1
ATOM 10395 C CA . PRO F 2 41 ? -89.071 -103.730 -59.390 1.00 60.47 41 PRO F CA 1
ATOM 10396 C C . PRO F 2 41 ? -88.072 -104.289 -60.391 1.00 61.78 41 PRO F C 1
ATOM 10397 O O . PRO F 2 41 ? -88.091 -103.929 -61.572 1.00 61.90 41 PRO F O 1
ATOM 10401 N N . GLY F 2 42 ? -87.189 -105.166 -59.918 1.00 55.00 42 GLY F N 1
ATOM 10402 C CA . GLY F 2 42 ? -86.199 -105.770 -60.783 1.00 54.90 42 GLY F CA 1
ATOM 10403 C C . GLY F 2 42 ? -85.075 -104.859 -61.215 1.00 61.36 42 GLY F C 1
ATOM 10404 O O . GLY F 2 42 ? -84.347 -105.205 -62.150 1.00 66.59 42 GLY F O 1
ATOM 10405 N N . LYS F 2 43 ? -84.911 -103.707 -60.574 1.00 56.11 43 LYS F N 1
ATOM 10406 C CA . LYS F 2 43 ? -83.824 -102.784 -60.872 1.00 55.85 43 LYS F CA 1
ATOM 10407 C C . LYS F 2 43 ? -82.970 -102.584 -59.620 1.00 47.94 43 LYS F C 1
ATOM 10408 O O . LYS F 2 43 ? -83.122 -103.290 -58.618 1.00 50.51 43 LYS F O 1
ATOM 10414 N N . GLY F 2 44 ? -82.062 -101.612 -59.683 1.00 45.48 44 GLY F N 1
ATOM 10415 C CA . GLY F 2 44 ? -81.075 -101.407 -58.645 1.00 52.05 44 GLY F CA 1
ATOM 10416 C C . GLY F 2 44 ? -81.537 -100.461 -57.551 1.00 49.83 44 GLY F C 1
ATOM 10417 O O . GLY F 2 44 ? -82.686 -100.018 -57.503 1.00 55.46 44 GLY F O 1
ATOM 10418 N N . LEU F 2 45 ? -80.604 -100.151 -56.656 1.00 48.96 45 LEU F N 1
ATOM 10419 C CA . LEU F 2 45 ? -80.860 -99.281 -55.518 1.00 47.03 45 LEU F CA 1
ATOM 10420 C C . LEU F 2 45 ? -80.652 -97.820 -55.902 1.00 47.56 45 LEU F C 1
ATOM 10421 O O . LEU F 2 45 ? -79.788 -97.488 -56.718 1.00 42.21 45 LEU F O 1
ATOM 10426 N N . GLU F 2 46 ? -81.452 -96.942 -55.298 1.00 46.27 46 GLU F N 1
ATOM 10427 C CA . GLU F 2 46 ? -81.322 -95.506 -55.518 1.00 41.86 46 GLU F CA 1
ATOM 10428 C C . GLU F 2 46 ? -81.486 -94.773 -54.197 1.00 43.46 46 GLU F C 1
ATOM 10429 O O . GLU F 2 46 ? -82.498 -94.942 -53.512 1.00 43.91 46 GLU F O 1
ATOM 10435 N N . TRP F 2 47 ? -80.494 -93.957 -53.855 1.00 42.90 47 TRP F N 1
ATOM 10436 C CA . TRP F 2 47 ? -80.566 -93.116 -52.670 1.00 37.89 47 TRP F CA 1
ATOM 10437 C C . TRP F 2 47 ? -81.631 -92.042 -52.862 1.00 40.24 47 TRP F C 1
ATOM 10438 O O . TRP F 2 47 ? -81.662 -91.363 -53.893 1.00 39.39 47 TRP F O 1
ATOM 10449 N N . VAL F 2 48 ? -82.511 -91.893 -51.875 1.00 43.24 48 VAL F N 1
ATOM 10450 C CA . VAL F 2 48 ? -83.639 -90.972 -51.954 1.00 40.45 48 VAL F CA 1
ATOM 10451 C C . VAL F 2 48 ? -83.418 -89.739 -51.084 1.00 40.82 48 VAL F C 1
ATOM 10452 O O . VAL F 2 48 ? -83.486 -88.607 -51.567 1.00 36.46 48 VAL F O 1
ATOM 10456 N N . ALA F 2 49 ? -83.152 -89.942 -49.796 1.00 40.94 49 ALA F N 1
ATOM 10457 C CA . ALA F 2 49 ? -83.039 -88.846 -48.845 1.00 39.62 49 ALA F CA 1
ATOM 10458 C C . ALA F 2 49 ? -82.395 -89.361 -47.567 1.00 38.29 49 ALA F C 1
ATOM 10459 O O . ALA F 2 49 ? -82.462 -90.553 -47.258 1.00 40.85 49 ALA F O 1
ATOM 10461 N N . ASN F 2 50 ? -81.770 -88.445 -46.827 1.00 31.37 50 ASN F N 1
ATOM 10462 C CA . ASN F 2 50 ? -81.262 -88.746 -45.497 1.00 35.09 50 ASN F CA 1
ATOM 10463 C C . ASN F 2 50 ? -81.569 -87.574 -44.573 1.00 35.02 50 ASN F C 1
ATOM 10464 O O . ASN F 2 50 ? -81.952 -86.489 -45.017 1.00 37.37 50 ASN F O 1
ATOM 10469 N N . ILE F 2 51 ? -81.396 -87.799 -43.274 1.00 32.03 51 ILE F N 1
ATOM 10470 C CA . ILE F 2 51 ? -81.726 -86.791 -42.271 1.00 33.06 51 ILE F CA 1
ATOM 10471 C C . ILE F 2 51 ? -80.749 -86.914 -41.108 1.00 37.17 51 ILE F C 1
ATOM 10472 O O . ILE F 2 51 ? -80.368 -88.019 -40.711 1.00 36.94 51 ILE F O 1
ATOM 10477 N N . LYS F 2 52 ? -80.344 -85.765 -40.568 1.00 38.90 52 LYS F N 1
ATOM 10478 C CA . LYS F 2 52 ? -79.368 -85.691 -39.491 1.00 33.43 52 LYS F CA 1
ATOM 10479 C C . LYS F 2 52 ? -79.949 -86.267 -38.197 1.00 35.76 52 LYS F C 1
ATOM 10480 O O . LYS F 2 52 ? -81.146 -86.551 -38.093 1.00 39.82 52 LYS F O 1
ATOM 10486 N N . LYS F 2 53 ? -79.073 -86.434 -37.197 1.00 38.58 53 LYS F N 1
ATOM 10487 C CA . LYS F 2 53 ? -79.464 -87.036 -35.923 1.00 35.16 53 LYS F CA 1
ATOM 10488 C C . LYS F 2 53 ? -80.702 -86.363 -35.339 1.00 37.74 53 LYS F C 1
ATOM 10489 O O . LYS F 2 53 ? -81.710 -87.019 -35.051 1.00 39.46 53 LYS F O 1
ATOM 10495 N N . ASP F 2 54 ? -80.633 -85.047 -35.144 1.00 37.53 54 ASP F N 1
ATOM 10496 C CA . ASP F 2 54 ? -81.728 -84.283 -34.564 1.00 38.94 54 ASP F CA 1
ATOM 10497 C C . ASP F 2 54 ? -82.699 -83.756 -35.611 1.00 36.01 54 ASP F C 1
ATOM 10498 O O . ASP F 2 54 ? -83.626 -83.017 -35.263 1.00 43.72 54 ASP F O 1
ATOM 10503 N N . GLY F 2 55 ? -82.503 -84.110 -36.879 1.00 36.18 55 GLY F N 1
ATOM 10504 C CA . GLY F 2 55 ? -83.359 -83.640 -37.947 1.00 36.14 55 GLY F CA 1
ATOM 10505 C C . GLY F 2 55 ? -83.069 -82.243 -38.441 1.00 32.04 55 GLY F C 1
ATOM 10506 O O . GLY F 2 55 ? -83.870 -81.699 -39.209 1.00 35.60 55 GLY F O 1
ATOM 10507 N N . SER F 2 56 ? -81.951 -81.646 -38.038 1.00 31.21 56 SER F N 1
ATOM 10508 C CA . SER F 2 56 ? -81.639 -80.272 -38.411 1.00 39.12 56 SER F CA 1
ATOM 10509 C C . SER F 2 56 ? -81.027 -80.147 -39.801 1.00 37.84 56 SER F C 1
ATOM 10510 O O . SER F 2 56 ? -80.815 -79.020 -40.263 1.00 34.92 56 SER F O 1
ATOM 10513 N N . GLU F 2 57 ? -80.727 -81.258 -40.472 1.00 35.12 57 GLU F N 1
ATOM 10514 C CA . GLU F 2 57 ? -80.284 -81.223 -41.859 1.00 34.47 57 GLU F CA 1
ATOM 10515 C C . GLU F 2 57 ? -80.966 -82.341 -42.632 1.00 36.47 57 GLU F C 1
ATOM 10516 O O . GLU F 2 57 ? -81.088 -83.465 -42.138 1.00 36.63 57 GLU F O 1
ATOM 10522 N N . LYS F 2 58 ? -81.419 -82.018 -43.842 1.00 38.03 58 LYS F N 1
ATOM 10523 C CA . LYS F 2 58 ? -82.108 -82.961 -44.712 1.00 33.55 58 LYS F CA 1
ATOM 10524 C C . LYS F 2 58 ? -81.580 -82.801 -46.129 1.00 32.56 58 LYS F C 1
ATOM 10525 O O . LYS F 2 58 ? -81.273 -81.686 -46.559 1.00 38.07 58 LYS F O 1
ATOM 10531 N N . TYR F 2 59 ? -81.474 -83.915 -46.851 1.00 34.71 59 TYR F N 1
ATOM 10532 C CA . TYR F 2 59 ? -81.000 -83.883 -48.226 1.00 30.88 59 TYR F CA 1
ATOM 10533 C C . TYR F 2 59 ? -81.813 -84.854 -49.066 1.00 35.10 59 TYR F C 1
ATOM 10534 O O . TYR F 2 59 ? -82.256 -85.896 -48.581 1.00 37.16 59 TYR F O 1
ATOM 10543 N N . TYR F 2 60 ? -82.009 -84.495 -50.332 1.00 36.34 60 TYR F N 1
ATOM 10544 C CA . TYR F 2 60 ? -82.874 -85.241 -51.232 1.00 43.98 60 TYR F CA 1
ATOM 10545 C C . TYR F 2 60 ? -82.204 -85.401 -52.588 1.00 42.71 60 TYR F C 1
ATOM 10546 O O . TYR F 2 60 ? -81.417 -84.552 -53.015 1.00 39.68 60 TYR F O 1
ATOM 10555 N N . VAL F 2 61 ? -82.528 -86.505 -53.264 1.00 41.11 61 VAL F N 1
ATOM 10556 C CA . VAL F 2 61 ? -82.116 -86.667 -54.649 1.00 43.06 61 VAL F CA 1
ATOM 10557 C C . VAL F 2 61 ? -82.932 -85.715 -55.517 1.00 46.93 61 VAL F C 1
ATOM 10558 O O . VAL F 2 61 ? -84.068 -85.352 -55.182 1.00 48.19 61 VAL F O 1
ATOM 10562 N N . ASP F 2 62 ? -82.336 -85.285 -56.634 1.00 51.65 62 ASP F N 1
ATOM 10563 C CA . ASP F 2 62 ? -82.920 -84.222 -57.450 1.00 52.42 62 ASP F CA 1
ATOM 10564 C C . ASP F 2 62 ? -84.355 -84.541 -57.853 1.00 58.54 62 ASP F C 1
ATOM 10565 O O . ASP F 2 62 ? -85.244 -83.684 -57.769 1.00 55.61 62 ASP F O 1
ATOM 10570 N N . SER F 2 63 ? -84.599 -85.780 -58.287 1.00 55.65 63 SER F N 1
ATOM 10571 C CA . SER F 2 63 ? -85.901 -86.142 -58.835 1.00 49.94 63 SER F CA 1
ATOM 10572 C C . SER F 2 63 ? -87.027 -86.011 -57.818 1.00 53.81 63 SER F C 1
ATOM 10573 O O . SER F 2 63 ? -88.189 -85.869 -58.215 1.00 61.59 63 SER F O 1
ATOM 10576 N N . VAL F 2 64 ? -86.721 -86.044 -56.523 1.00 52.06 64 VAL F N 1
ATOM 10577 C CA . VAL F 2 64 ? -87.750 -85.959 -55.491 1.00 52.30 64 VAL F CA 1
ATOM 10578 C C . VAL F 2 64 ? -87.692 -84.667 -54.696 1.00 50.77 64 VAL F C 1
ATOM 10579 O O . VAL F 2 64 ? -88.580 -84.438 -53.856 1.00 50.26 64 VAL F O 1
ATOM 10583 N N . ARG F 2 65 ? -86.691 -83.819 -54.916 1.00 51.03 65 ARG F N 1
ATOM 10584 C CA . ARG F 2 65 ? -86.599 -82.578 -54.160 1.00 48.70 65 ARG F CA 1
ATOM 10585 C C . ARG F 2 65 ? -87.762 -81.664 -54.523 1.00 50.20 65 ARG F C 1
ATOM 10586 O O . ARG F 2 65 ? -88.066 -81.464 -55.704 1.00 57.26 65 ARG F O 1
ATOM 10594 N N . GLY F 2 66 ? -88.420 -81.115 -53.500 1.00 45.75 66 GLY F N 1
ATOM 10595 C CA . GLY F 2 66 ? -89.633 -80.354 -53.674 1.00 48.48 66 GLY F CA 1
ATOM 10596 C C . GLY F 2 66 ? -90.906 -81.165 -53.573 1.00 50.02 66 GLY F C 1
ATOM 10597 O O . GLY F 2 66 ? -91.974 -80.593 -53.327 1.00 49.63 66 GLY F O 1
ATOM 10598 N N . ARG F 2 67 ? -90.823 -82.482 -53.754 1.00 49.84 67 ARG F N 1
ATOM 10599 C CA . ARG F 2 67 ? -91.971 -83.369 -53.638 1.00 52.36 67 ARG F CA 1
ATOM 10600 C C . ARG F 2 67 ? -91.943 -84.236 -52.390 1.00 53.68 67 ARG F C 1
ATOM 10601 O O . ARG F 2 67 ? -93.004 -84.533 -51.838 1.00 52.01 67 ARG F O 1
ATOM 10609 N N . PHE F 2 68 ? -90.762 -84.645 -51.935 1.00 52.80 68 PHE F N 1
ATOM 10610 C CA . PHE F 2 68 ? -90.621 -85.510 -50.775 1.00 48.48 68 PHE F CA 1
ATOM 10611 C C . PHE F 2 68 ? -90.125 -84.710 -49.578 1.00 49.76 68 PHE F C 1
ATOM 10612 O O . PHE F 2 68 ? -89.374 -83.741 -49.722 1.00 48.17 68 PHE F O 1
ATOM 10620 N N . THR F 2 69 ? -90.551 -85.130 -48.388 1.00 51.36 69 THR F N 1
ATOM 10621 C CA . THR F 2 69 ? -90.163 -84.483 -47.139 1.00 50.19 69 THR F CA 1
ATOM 10622 C C . THR F 2 69 ? -89.798 -85.559 -46.127 1.00 48.58 69 THR F C 1
ATOM 10623 O O . THR F 2 69 ? -90.661 -86.338 -45.709 1.00 45.64 69 THR F O 1
ATOM 10627 N N . ILE F 2 70 ? -88.530 -85.602 -45.738 1.00 44.95 70 ILE F N 1
ATOM 10628 C CA . ILE F 2 70 ? -88.056 -86.545 -44.734 1.00 41.99 70 ILE F CA 1
ATOM 10629 C C . ILE F 2 70 ? -88.157 -85.888 -43.366 1.00 41.36 70 ILE F C 1
ATOM 10630 O O . ILE F 2 70 ? -87.945 -84.679 -43.222 1.00 42.09 70 ILE F O 1
ATOM 10635 N N . SER F 2 71 ? -88.516 -86.679 -42.360 1.00 41.18 71 SER F N 1
ATOM 10636 C CA . SER F 2 71 ? -88.615 -86.180 -40.996 1.00 41.80 71 SER F CA 1
ATOM 10637 C C . SER F 2 71 ? -88.453 -87.351 -40.041 1.00 38.26 71 SER F C 1
ATOM 10638 O O . SER F 2 71 ? -88.570 -88.514 -40.432 1.00 39.20 71 SER F O 1
ATOM 10641 N N . ARG F 2 72 ? -88.185 -87.029 -38.779 1.00 36.46 72 ARG F N 1
ATOM 10642 C CA . ARG F 2 72 ? -88.019 -88.056 -37.763 1.00 38.34 72 ARG F CA 1
ATOM 10643 C C . ARG F 2 72 ? -88.577 -87.550 -36.441 1.00 40.36 72 ARG F C 1
ATOM 10644 O O . ARG F 2 72 ? -88.612 -86.343 -36.182 1.00 37.97 72 ARG F O 1
ATOM 10652 N N . ASP F 2 73 ? -89.024 -88.491 -35.615 1.00 44.24 73 ASP F N 1
ATOM 10653 C CA . ASP F 2 73 ? -89.547 -88.222 -34.276 1.00 48.48 73 ASP F CA 1
ATOM 10654 C C . ASP F 2 73 ? -88.662 -88.995 -33.302 1.00 48.51 73 ASP F C 1
ATOM 10655 O O . ASP F 2 73 ? -88.912 -90.170 -33.021 1.00 48.11 73 ASP F O 1
ATOM 10660 N N . ASN F 2 74 ? -87.626 -88.328 -32.787 1.00 48.99 74 ASN F N 1
ATOM 10661 C CA . ASN F 2 74 ? -86.664 -88.998 -31.918 1.00 49.77 74 ASN F CA 1
ATOM 10662 C C . ASN F 2 74 ? -87.284 -89.474 -30.612 1.00 56.78 74 ASN F C 1
ATOM 10663 O O . ASN F 2 74 ? -86.767 -90.419 -30.007 1.00 65.38 74 ASN F O 1
ATOM 10668 N N . ALA F 2 75 ? -88.379 -88.852 -30.167 1.00 56.93 75 ALA F N 1
ATOM 10669 C CA . ALA F 2 75 ? -89.047 -89.325 -28.960 1.00 58.51 75 ALA F CA 1
ATOM 10670 C C . ALA F 2 75 ? -89.745 -90.659 -29.190 1.00 54.93 75 ALA F C 1
ATOM 10671 O O . ALA F 2 75 ? -89.862 -91.463 -28.258 1.00 56.92 75 ALA F O 1
ATOM 10673 N N . LYS F 2 76 ? -90.205 -90.915 -30.415 1.00 54.01 76 LYS F N 1
ATOM 10674 C CA . LYS F 2 76 ? -90.935 -92.132 -30.741 1.00 55.12 76 LYS F CA 1
ATOM 10675 C C . LYS F 2 76 ? -90.126 -93.117 -31.574 1.00 54.41 76 LYS F C 1
ATOM 10676 O O . LYS F 2 76 ? -90.667 -94.156 -31.970 1.00 60.52 76 LYS F O 1
ATOM 10679 N N . ASN F 2 77 ? -88.855 -92.820 -31.854 1.00 52.46 77 ASN F N 1
ATOM 10680 C CA . ASN F 2 77 ? -87.988 -93.700 -32.641 1.00 57.48 77 ASN F CA 1
ATOM 10681 C C . ASN F 2 77 ? -88.594 -93.987 -34.014 1.00 50.98 77 ASN F C 1
ATOM 10682 O O . ASN F 2 77 ? -88.628 -95.128 -34.479 1.00 53.10 77 ASN F O 1
ATOM 10687 N N . SER F 2 78 ? -89.067 -92.933 -34.674 1.00 51.51 78 SER F N 1
ATOM 10688 C CA . SER F 2 78 ? -89.794 -93.071 -35.927 1.00 45.80 78 SER F CA 1
ATOM 10689 C C . SER F 2 78 ? -89.189 -92.173 -36.997 1.00 47.89 78 SER F C 1
ATOM 10690 O O . SER F 2 78 ? -88.809 -91.031 -36.725 1.00 44.82 78 SER F O 1
ATOM 10693 N N . LEU F 2 79 ? -89.107 -92.708 -38.213 1.00 46.40 79 LEU F N 1
ATOM 10694 C CA . LEU F 2 79 ? -88.668 -91.984 -39.397 1.00 44.80 79 LEU F CA 1
ATOM 10695 C C . LEU F 2 79 ? -89.818 -91.946 -40.393 1.00 49.75 79 LEU F C 1
ATOM 10696 O O . LEU F 2 79 ? -90.576 -92.914 -40.512 1.00 46.68 79 LEU F O 1
ATOM 10701 N N . PHE F 2 80 ? -89.953 -90.829 -41.104 1.00 45.90 80 PHE F N 1
ATOM 10702 C CA . PHE F 2 80 ? -91.077 -90.625 -42.002 1.00 44.84 80 PHE F CA 1
ATOM 10703 C C . PHE F 2 80 ? -90.598 -90.117 -43.354 1.00 48.19 80 PHE F C 1
ATOM 10704 O O . PHE F 2 80 ? -89.542 -89.486 -43.464 1.00 47.09 80 PHE F O 1
ATOM 10712 N N . LEU F 2 81 ? -91.395 -90.402 -44.383 1.00 44.93 81 LEU F N 1
ATOM 10713 C CA . LEU F 2 81 ? -91.158 -89.886 -45.728 1.00 46.28 81 LEU F CA 1
ATOM 10714 C C . LEU F 2 81 ? -92.503 -89.485 -46.317 1.00 48.43 81 LEU F C 1
ATOM 10715 O O . LEU F 2 81 ? -93.341 -90.347 -46.600 1.00 51.92 81 LEU F O 1
ATOM 10720 N N . GLN F 2 82 ? -92.708 -88.182 -46.492 1.00 51.92 82 GLN F N 1
ATOM 10721 C CA . GLN F 2 82 ? -93.932 -87.653 -47.081 1.00 51.23 82 GLN F CA 1
ATOM 10722 C C . GLN F 2 82 ? -93.731 -87.505 -48.584 1.00 53.39 82 GLN F C 1
ATOM 10723 O O . GLN F 2 82 ? -92.849 -86.762 -49.024 1.00 53.74 82 GLN F O 1
ATOM 10729 N N . MET F 2 83 ? -94.547 -88.205 -49.366 1.00 52.28 83 MET F N 1
ATOM 10730 C CA . MET F 2 83 ? -94.421 -88.232 -50.818 1.00 51.76 83 MET F CA 1
ATOM 10731 C C . MET F 2 83 ? -95.624 -87.539 -51.443 1.00 59.56 83 MET F C 1
ATOM 10732 O O . MET F 2 83 ? -96.755 -88.014 -51.310 1.00 60.58 83 MET F O 1
ATOM 10737 N N . ASN F 2 84 ? -95.375 -86.420 -52.120 1.00 59.81 84 ASN F N 1
ATOM 10738 C CA . ASN F 2 84 ? -96.403 -85.660 -52.814 1.00 61.27 84 ASN F CA 1
ATOM 10739 C C . ASN F 2 84 ? -96.127 -85.662 -54.311 1.00 64.31 84 ASN F C 1
ATOM 10740 O O . ASN F 2 84 ? -94.992 -85.866 -54.750 1.00 65.72 84 ASN F O 1
ATOM 10745 N N . SER F 2 85 ? -97.183 -85.416 -55.089 1.00 67.30 85 SER F N 1
ATOM 10746 C CA . SER F 2 85 ? -97.093 -85.342 -56.548 1.00 69.77 85 SER F CA 1
ATOM 10747 C C . SER F 2 85 ? -96.399 -86.579 -57.115 1.00 74.55 85 SER F C 1
ATOM 10748 O O . SER F 2 85 ? -95.441 -86.493 -57.886 1.00 72.05 85 SER F O 1
ATOM 10751 N N . LEU F 2 86 ? -96.902 -87.746 -56.718 1.00 73.62 86 LEU F N 1
ATOM 10752 C CA . LEU F 2 86 ? -96.248 -89.005 -57.051 1.00 69.29 86 LEU F CA 1
ATOM 10753 C C . LEU F 2 86 ? -96.329 -89.282 -58.546 1.00 70.40 86 LEU F C 1
ATOM 10754 O O . LEU F 2 86 ? -97.394 -89.158 -59.158 1.00 75.45 86 LEU F O 1
ATOM 10759 N N . ARG F 2 87 ? -95.198 -89.654 -59.127 1.00 66.67 87 ARG F N 1
ATOM 10760 C CA . ARG F 2 87 ? -95.075 -90.011 -60.528 1.00 68.58 87 ARG F CA 1
ATOM 10761 C C . ARG F 2 87 ? -95.005 -91.522 -60.684 1.00 68.10 87 ARG F C 1
ATOM 10762 O O . ARG F 2 87 ? -94.692 -92.242 -59.731 1.00 65.12 87 ARG F O 1
ATOM 10770 N N . PRO F 2 88 ? -95.305 -92.043 -61.878 1.00 66.87 88 PRO F N 1
ATOM 10771 C CA . PRO F 2 88 ? -95.179 -93.494 -62.089 1.00 64.52 88 PRO F CA 1
ATOM 10772 C C . PRO F 2 88 ? -93.773 -94.023 -61.866 1.00 65.73 88 PRO F C 1
ATOM 10773 O O . PRO F 2 88 ? -93.616 -95.187 -61.476 1.00 67.38 88 PRO F O 1
ATOM 10777 N N . GLU F 2 89 ? -92.742 -93.206 -62.095 1.00 67.79 89 GLU F N 1
ATOM 10778 C CA . GLU F 2 89 ? -91.371 -93.662 -61.892 1.00 61.84 89 GLU F CA 1
ATOM 10779 C C . GLU F 2 89 ? -90.997 -93.782 -60.421 1.00 67.77 89 GLU F C 1
ATOM 10780 O O . GLU F 2 89 ? -89.921 -94.309 -60.117 1.00 65.71 89 GLU F O 1
ATOM 10786 N N . ASP F 2 90 ? -91.845 -93.307 -59.509 1.00 65.72 90 ASP F N 1
ATOM 10787 C CA . ASP F 2 90 ? -91.611 -93.490 -58.083 1.00 60.05 90 ASP F CA 1
ATOM 10788 C C . ASP F 2 90 ? -91.957 -94.893 -57.603 1.00 60.50 90 ASP F C 1
ATOM 10789 O O . ASP F 2 90 ? -91.656 -95.224 -56.450 1.00 56.93 90 ASP F O 1
ATOM 10794 N N . THR F 2 91 ? -92.578 -95.715 -58.450 1.00 54.08 91 THR F N 1
ATOM 10795 C CA . THR F 2 91 ? -92.945 -97.071 -58.062 1.00 58.41 91 THR F CA 1
ATOM 10796 C C . THR F 2 91 ? -91.699 -97.887 -57.742 1.00 59.41 91 THR F C 1
ATOM 10797 O O . THR F 2 91 ? -90.857 -98.121 -58.616 1.00 62.23 91 THR F O 1
ATOM 10801 N N . ALA F 2 92 ? -91.592 -98.322 -56.488 1.00 52.73 92 ALA F N 1
ATOM 10802 C CA . ALA F 2 92 ? -90.406 -99.011 -55.998 1.00 49.82 92 ALA F CA 1
ATOM 10803 C C . ALA F 2 92 ? -90.685 -99.506 -54.586 1.00 52.34 92 ALA F C 1
ATOM 10804 O O . ALA F 2 92 ? -91.643 -99.082 -53.934 1.00 53.87 92 ALA F O 1
ATOM 10806 N N . VAL F 2 93 ? -89.829 -100.412 -54.123 1.00 48.60 93 VAL F N 1
ATOM 10807 C CA . VAL F 2 93 ? -89.782 -100.769 -52.710 1.00 47.61 93 VAL F CA 1
ATOM 10808 C C . VAL F 2 93 ? -88.871 -99.779 -51.998 1.00 50.32 93 VAL F C 1
ATOM 10809 O O . VAL F 2 93 ? -87.713 -99.594 -52.388 1.00 49.93 93 VAL F O 1
ATOM 10813 N N . TYR F 2 94 ? -89.392 -99.134 -50.960 1.00 50.39 94 TYR F N 1
ATOM 10814 C CA . TYR F 2 94 ? -88.658 -98.108 -50.230 1.00 49.15 94 TYR F CA 1
ATOM 10815 C C . TYR F 2 94 ? -88.069 -98.710 -48.961 1.00 45.70 94 TYR F C 1
ATOM 10816 O O . TYR F 2 94 ? -88.801 -99.259 -48.130 1.00 44.51 94 TYR F O 1
ATOM 10825 N N . PHE F 2 95 ? -86.750 -98.613 -48.820 1.00 46.13 95 PHE F N 1
ATOM 10826 C CA . PHE F 2 95 ? -86.043 -99.128 -47.659 1.00 44.56 95 PHE F CA 1
ATOM 10827 C C . PHE F 2 95 ? -85.706 -98.001 -46.691 1.00 46.54 95 PHE F C 1
ATOM 10828 O O . PHE F 2 95 ? -85.510 -96.849 -47.084 1.00 43.65 95 PHE F O 1
ATOM 10836 N N . CYS F 2 96 ? -85.642 -98.356 -45.415 1.00 45.39 96 CYS F N 1
ATOM 10837 C CA . CYS F 2 96 ? -85.261 -97.458 -44.335 1.00 42.97 96 CYS F CA 1
ATOM 10838 C C . CYS F 2 96 ? -83.956 -97.973 -43.743 1.00 43.25 96 CYS F C 1
ATOM 10839 O O . CYS F 2 96 ? -83.849 -99.160 -43.419 1.00 46.52 96 CYS F O 1
ATOM 10842 N N . ALA F 2 97 ? -82.958 -97.097 -43.628 1.00 41.09 97 ALA F N 1
ATOM 10843 C CA . ALA F 2 97 ? -81.607 -97.542 -43.313 1.00 37.96 97 ALA F CA 1
ATOM 10844 C C . ALA F 2 97 ? -80.924 -96.590 -42.342 1.00 39.33 97 ALA F C 1
ATOM 10845 O O . ALA F 2 97 ? -81.135 -95.374 -42.380 1.00 42.44 97 ALA F O 1
ATOM 10847 N N . THR F 2 98 ? -80.084 -97.162 -41.484 1.00 39.04 98 THR F N 1
ATOM 10848 C CA . THR F 2 98 ? -79.302 -96.417 -40.511 1.00 32.92 98 THR F CA 1
ATOM 10849 C C . THR F 2 98 ? -77.922 -96.087 -41.071 1.00 36.59 98 THR F C 1
ATOM 10850 O O . THR F 2 98 ? -77.432 -96.723 -42.008 1.00 37.82 98 THR F O 1
ATOM 10854 N N . VAL F 2 99 ? -77.293 -95.084 -40.473 1.00 40.71 99 VAL F N 1
ATOM 10855 C CA . VAL F 2 99 ? -75.991 -94.583 -40.912 1.00 35.68 99 VAL F CA 1
ATOM 10856 C C . VAL F 2 99 ? -75.054 -94.703 -39.716 1.00 34.24 99 VAL F C 1
ATOM 10857 O O . VAL F 2 99 ? -74.957 -93.797 -38.883 1.00 35.75 99 VAL F O 1
ATOM 10861 N N . ARG F 2 100 ? -74.338 -95.823 -39.624 1.00 37.62 100 ARG F N 1
ATOM 10862 C CA . ARG F 2 100 ? -73.554 -96.122 -38.432 1.00 37.69 100 ARG F CA 1
ATOM 10863 C C . ARG F 2 100 ? -72.064 -96.262 -38.701 1.00 34.29 100 ARG F C 1
ATOM 10864 O O . ARG F 2 100 ? -71.255 -95.650 -37.992 1.00 34.88 100 ARG F O 1
ATOM 10872 N N . SER F 2 101 ? -71.668 -97.050 -39.696 1.00 32.81 101 SER F N 1
ATOM 10873 C CA . SER F 2 101 ? -70.266 -97.395 -39.892 1.00 33.57 101 SER F CA 1
ATOM 10874 C C . SER F 2 101 ? -69.569 -96.329 -40.729 1.00 35.24 101 SER F C 1
ATOM 10875 O O . SER F 2 101 ? -69.998 -96.032 -41.850 1.00 36.09 101 SER F O 1
ATOM 10878 N N . GLY F 2 102 ? -68.494 -95.764 -40.189 1.00 33.29 102 GLY F N 1
ATOM 10879 C CA . GLY F 2 102 ? -67.620 -94.917 -40.974 1.00 36.33 102 GLY F CA 1
ATOM 10880 C C . GLY F 2 102 ? -68.005 -93.451 -40.980 1.00 36.31 102 GLY F C 1
ATOM 10881 O O . GLY F 2 102 ? -68.856 -92.974 -40.224 1.00 34.32 102 GLY F O 1
ATOM 10882 N N . ARG F 2 103 ? -67.346 -92.723 -41.884 1.00 32.00 103 ARG F N 1
ATOM 10883 C CA . ARG F 2 103 ? -67.464 -91.274 -41.961 1.00 31.24 103 ARG F CA 1
ATOM 10884 C C . ARG F 2 103 ? -68.371 -90.785 -43.082 1.00 34.64 103 ARG F C 1
ATOM 10885 O O . ARG F 2 103 ? -68.806 -89.629 -43.034 1.00 34.38 103 ARG F O 1
ATOM 10893 N N . TYR F 2 104 ? -68.666 -91.615 -44.082 1.00 35.78 104 TYR F N 1
ATOM 10894 C CA . TYR F 2 104 ? -69.214 -91.125 -45.345 1.00 27.67 104 TYR F CA 1
ATOM 10895 C C . TYR F 2 104 ? -70.474 -91.888 -45.750 1.00 30.50 104 TYR F C 1
ATOM 10896 O O . TYR F 2 104 ? -70.619 -92.336 -46.890 1.00 31.42 104 TYR F O 1
ATOM 10905 N N . PHE F 2 105 ? -71.405 -92.043 -44.806 1.00 32.75 105 PHE F N 1
ATOM 10906 C CA . PHE F 2 105 ? -72.804 -92.367 -45.095 1.00 30.80 105 PHE F CA 1
ATOM 10907 C C . PHE F 2 105 ? -73.002 -93.767 -45.671 1.00 31.43 105 PHE F C 1
ATOM 10908 O O . PHE F 2 105 ? -73.893 -93.979 -46.497 1.00 30.98 105 PHE F O 1
ATOM 10916 N N . ALA F 2 106 ? -72.200 -94.740 -45.252 1.00 29.70 106 ALA F N 1
ATOM 10917 C CA . ALA F 2 106 ? -72.541 -96.123 -45.547 1.00 34.18 106 ALA F CA 1
ATOM 10918 C C . ALA F 2 106 ? -73.788 -96.519 -44.763 1.00 34.67 106 ALA F C 1
ATOM 10919 O O . ALA F 2 106 ? -74.063 -95.991 -43.682 1.00 35.70 106 ALA F O 1
ATOM 10921 N N . LEU F 2 107 ? -74.550 -97.454 -45.320 1.00 32.08 107 LEU F N 1
ATOM 10922 C CA . LEU F 2 107 ? -75.852 -97.828 -44.782 1.00 34.21 107 LEU F CA 1
ATOM 10923 C C . LEU F 2 107 ? -75.756 -99.220 -44.171 1.00 36.60 107 LEU F C 1
ATOM 10924 O O . LEU F 2 107 ? -75.529 -100.201 -44.887 1.00 36.58 107 LEU F O 1
ATOM 10929 N N . ASP F 2 108 ? -75.943 -99.299 -42.851 1.00 33.02 108 ASP F N 1
ATOM 10930 C CA . ASP F 2 108 ? -75.675 -100.517 -42.090 1.00 34.00 108 ASP F CA 1
ATOM 10931 C C . ASP F 2 108 ? -76.898 -101.427 -41.983 1.00 38.62 108 ASP F C 1
ATOM 10932 O O . ASP F 2 108 ? -76.880 -102.564 -42.466 1.00 38.14 108 ASP F O 1
ATOM 10937 N N . ASP F 2 109 ? -77.958 -100.948 -41.339 1.00 38.10 109 ASP F N 1
ATOM 10938 C CA . ASP F 2 109 ? -79.141 -101.750 -41.054 1.00 35.21 109 ASP F CA 1
ATOM 10939 C C . ASP F 2 109 ? -80.287 -101.305 -41.950 1.00 41.32 109 ASP F C 1
ATOM 10940 O O . ASP F 2 109 ? -80.621 -100.117 -41.987 1.00 40.82 109 ASP F O 1
ATOM 10945 N N . TRP F 2 110 ? -80.889 -102.257 -42.661 1.00 41.12 110 TRP F N 1
ATOM 10946 C CA . TRP F 2 110 ? -82.000 -101.986 -43.561 1.00 38.17 110 TRP F CA 1
ATOM 10947 C C . TRP F 2 110 ? -83.246 -102.713 -43.073 1.00 45.37 110 TRP F C 1
ATOM 10948 O O . TRP F 2 110 ? -83.164 -103.815 -42.521 1.00 48.35 110 TRP F O 1
ATOM 10959 N N . GLY F 2 111 ? -84.402 -102.085 -43.277 1.00 47.05 111 GLY F N 1
ATOM 10960 C CA . GLY F 2 111 ? -85.665 -102.742 -43.030 1.00 46.39 111 GLY F CA 1
ATOM 10961 C C . GLY F 2 111 ? -86.047 -103.658 -44.176 1.00 48.53 111 GLY F C 1
ATOM 10962 O O . GLY F 2 111 ? -85.366 -103.750 -45.198 1.00 47.14 111 GLY F O 1
ATOM 10963 N N . GLN F 2 112 ? -87.175 -104.351 -43.995 1.00 47.87 112 GLN F N 1
ATOM 10964 C CA . GLN F 2 112 ? -87.635 -105.285 -45.017 1.00 50.91 112 GLN F CA 1
ATOM 10965 C C . GLN F 2 112 ? -88.166 -104.578 -46.258 1.00 53.59 112 GLN F C 1
ATOM 10966 O O . GLN F 2 112 ? -88.293 -105.215 -47.311 1.00 49.01 112 GLN F O 1
ATOM 10968 N N . GLY F 2 113 ? -88.475 -103.289 -46.162 1.00 50.38 113 GLY F N 1
ATOM 10969 C CA . GLY F 2 113 ? -88.970 -102.530 -47.291 1.00 49.13 113 GLY F CA 1
ATOM 10970 C C . GLY F 2 113 ? -90.487 -102.498 -47.356 1.00 50.40 113 GLY F C 1
ATOM 10971 O O . GLY F 2 113 ? -91.186 -103.335 -46.787 1.00 58.25 113 GLY F O 1
ATOM 10972 N N . THR F 2 114 ? -90.998 -101.492 -48.066 1.00 50.65 114 THR F N 1
ATOM 10973 C CA . THR F 2 114 ? -92.430 -101.354 -48.298 1.00 49.86 114 THR F CA 1
ATOM 10974 C C . THR F 2 114 ? -92.647 -100.876 -49.727 1.00 49.18 114 THR F C 1
ATOM 10975 O O . THR F 2 114 ? -91.944 -99.978 -50.201 1.00 51.64 114 THR F O 1
ATOM 10979 N N . LEU F 2 115 ? -93.604 -101.493 -50.416 1.00 51.30 115 LEU F N 1
ATOM 10980 C CA . LEU F 2 115 ? -93.784 -101.286 -51.847 1.00 50.81 115 LEU F CA 1
ATOM 10981 C C . LEU F 2 115 ? -94.774 -100.160 -52.113 1.00 51.90 115 LEU F C 1
ATOM 10982 O O . LEU F 2 115 ? -95.880 -100.153 -51.565 1.00 53.38 115 LEU F O 1
ATOM 10987 N N . VAL F 2 116 ? -94.377 -99.221 -52.967 1.00 52.58 116 VAL F N 1
ATOM 10988 C CA . VAL F 2 116 ? -95.247 -98.152 -53.441 1.00 56.32 116 VAL F CA 1
ATOM 10989 C C . VAL F 2 116 ? -95.451 -98.354 -54.936 1.00 59.73 116 VAL F C 1
ATOM 10990 O O . VAL F 2 116 ? -94.478 -98.461 -55.692 1.00 58.83 116 VAL F O 1
ATOM 10994 N N . THR F 2 117 ? -96.710 -98.418 -55.362 1.00 59.79 117 THR F N 1
ATOM 10995 C CA . THR F 2 117 ? -97.053 -98.597 -56.768 1.00 63.60 117 THR F CA 1
ATOM 10996 C C . THR F 2 117 ? -97.873 -97.402 -57.227 1.00 67.35 117 THR F C 1
ATOM 10997 O O . THR F 2 117 ? -98.944 -97.131 -56.674 1.00 72.47 117 THR F O 1
ATOM 11001 N N . VAL F 2 118 ? -97.369 -96.688 -58.231 1.00 67.22 118 VAL F N 1
ATOM 11002 C CA . VAL F 2 118 ? -98.060 -95.550 -58.827 1.00 66.58 118 VAL F CA 1
ATOM 11003 C C . VAL F 2 118 ? -98.410 -95.911 -60.264 1.00 76.02 118 VAL F C 1
ATOM 11004 O O . VAL F 2 118 ? -97.527 -96.272 -61.052 1.00 76.67 118 VAL F O 1
ATOM 11008 N N . SER F 2 119 ? -99.694 -95.821 -60.600 1.00 76.30 119 SER F N 1
ATOM 11009 C CA . SER F 2 119 ? -100.175 -96.245 -61.911 1.00 78.70 119 SER F CA 1
ATOM 11010 C C . SER F 2 119 ? -99.891 -95.198 -62.983 1.00 80.23 119 SER F C 1
ATOM 11011 O O . SER F 2 119 ? -100.156 -95.423 -64.165 1.00 82.31 119 SER F O 1
ATOM 11014 N N . VAL F 2 143 ? -73.826 -93.530 -63.668 1.00 55.32 143 VAL F N 1
ATOM 11015 C CA . VAL F 2 143 ? -72.635 -92.817 -63.224 1.00 62.53 143 VAL F CA 1
ATOM 11016 C C . VAL F 2 143 ? -71.549 -93.817 -62.840 1.00 60.29 143 VAL F C 1
ATOM 11017 O O . VAL F 2 143 ? -70.398 -93.695 -63.263 1.00 61.99 143 VAL F O 1
ATOM 11021 N N . LEU F 2 144 ? -71.926 -94.808 -62.038 1.00 57.61 144 LEU F N 1
ATOM 11022 C CA . LEU F 2 144 ? -71.045 -95.906 -61.666 1.00 54.95 144 LEU F CA 1
ATOM 11023 C C . LEU F 2 144 ? -71.366 -97.116 -62.533 1.00 57.35 144 LEU F C 1
ATOM 11024 O O . LEU F 2 144 ? -72.535 -97.481 -62.690 1.00 62.31 144 LEU F O 1
ATOM 11029 N N . THR F 2 145 ? -70.329 -97.737 -63.088 1.00 52.98 145 THR F N 1
ATOM 11030 C CA . THR F 2 145 ? -70.480 -98.823 -64.049 1.00 57.91 145 THR F CA 1
ATOM 11031 C C . THR F 2 145 ? -70.036 -100.131 -63.412 1.00 58.18 145 THR F C 1
ATOM 11032 O O . THR F 2 145 ? -68.894 -100.247 -62.953 1.00 55.85 145 THR F O 1
ATOM 11036 N N . GLN F 2 146 ? -70.938 -101.110 -63.386 1.00 53.17 146 GLN F N 1
ATOM 11037 C CA . GLN F 2 146 ? -70.664 -102.445 -62.885 1.00 54.81 146 GLN F CA 1
ATOM 11038 C C . GLN F 2 146 ? -70.924 -103.481 -63.971 1.00 57.52 146 GLN F C 1
ATOM 11039 O O . GLN F 2 146 ? -71.781 -103.276 -64.838 1.00 57.74 146 GLN F O 1
ATOM 11045 N N . PRO F 2 147 ? -70.198 -104.594 -63.957 1.00 65.04 147 PRO F N 1
ATOM 11046 C CA . PRO F 2 147 ? -70.521 -105.706 -64.854 1.00 63.57 147 PRO F CA 1
ATOM 11047 C C . PRO F 2 147 ? -71.859 -106.316 -64.481 1.00 59.68 147 PRO F C 1
ATOM 11048 O O . PRO F 2 147 ? -72.148 -106.511 -63.291 1.00 60.40 147 PRO F O 1
ATOM 11052 N N . PRO F 2 148 ? -72.712 -106.613 -65.466 1.00 62.47 148 PRO F N 1
ATOM 11053 C CA . PRO F 2 148 ? -74.025 -107.191 -65.132 1.00 61.51 148 PRO F CA 1
ATOM 11054 C C . PRO F 2 148 ? -73.935 -108.537 -64.434 1.00 60.11 148 PRO F C 1
ATOM 11055 O O . PRO F 2 148 ? -74.711 -108.798 -63.507 1.00 58.68 148 PRO F O 1
ATOM 11059 N N . SER F 2 149 ? -73.011 -109.402 -64.846 1.00 61.10 149 SER F N 1
ATOM 11060 C CA . SER F 2 149 ? -72.940 -110.749 -64.302 1.00 64.39 149 SER F CA 1
ATOM 11061 C C . SER F 2 149 ? -71.493 -111.136 -64.035 1.00 65.06 149 SER F C 1
ATOM 11062 O O . SER F 2 149 ? -70.568 -110.642 -64.688 1.00 61.18 149 SER F O 1
ATOM 11065 N N . VAL F 2 150 ? -71.313 -112.025 -63.060 1.00 64.14 150 VAL F N 1
ATOM 11066 C CA . VAL F 2 150 ? -70.017 -112.612 -62.728 1.00 62.72 150 VAL F CA 1
ATOM 11067 C C . VAL F 2 150 ? -70.255 -114.052 -62.294 1.00 67.28 150 VAL F C 1
ATOM 11068 O O . VAL F 2 150 ? -71.156 -114.324 -61.495 1.00 69.05 150 VAL F O 1
ATOM 11072 N N . SER F 2 151 ? -69.461 -114.978 -62.832 1.00 64.87 151 SER F N 1
ATOM 11073 C CA . SER F 2 151 ? -69.552 -116.389 -62.484 1.00 64.70 151 SER F CA 1
ATOM 11074 C C . SER F 2 151 ? -68.241 -116.851 -61.866 1.00 66.51 151 SER F C 1
ATOM 11075 O O . SER F 2 151 ? -67.160 -116.439 -62.296 1.00 64.36 151 SER F O 1
ATOM 11078 N N . VAL F 2 152 ? -68.345 -117.711 -60.853 1.00 72.32 152 VAL F N 1
ATOM 11079 C CA . VAL F 2 152 ? -67.185 -118.173 -60.104 1.00 69.80 152 VAL F CA 1
ATOM 11080 C C . VAL F 2 152 ? -67.457 -119.589 -59.616 1.00 73.86 152 VAL F C 1
ATOM 11081 O O . VAL F 2 152 ? -68.593 -119.950 -59.296 1.00 74.01 152 VAL F O 1
ATOM 11085 N N . ALA F 2 153 ? -66.409 -120.396 -59.579 1.00 73.66 153 ALA F N 1
ATOM 11086 C CA . ALA F 2 153 ? -66.503 -121.746 -59.053 1.00 69.85 153 ALA F CA 1
ATOM 11087 C C . ALA F 2 153 ? -66.350 -121.728 -57.533 1.00 67.67 153 ALA F C 1
ATOM 11088 O O . ALA F 2 153 ? -65.672 -120.856 -56.983 1.00 65.76 153 ALA F O 1
ATOM 11090 N N . PRO F 2 154 ? -66.978 -122.674 -56.833 1.00 71.44 154 PRO F N 1
ATOM 11091 C CA . PRO F 2 154 ? -66.850 -122.716 -55.369 1.00 67.00 154 PRO F CA 1
ATOM 11092 C C . PRO F 2 154 ? -65.395 -122.844 -54.943 1.00 68.22 154 PRO F C 1
ATOM 11093 O O . PRO F 2 154 ? -64.646 -123.674 -55.463 1.00 70.24 154 PRO F O 1
ATOM 11097 N N . GLY F 2 155 ? -64.998 -122.008 -53.984 1.00 65.29 155 GLY F N 1
ATOM 11098 C CA . GLY F 2 155 ? -63.638 -121.975 -53.501 1.00 65.67 155 GLY F CA 1
ATOM 11099 C C . GLY F 2 155 ? -62.714 -121.046 -54.260 1.00 66.87 155 GLY F C 1
ATOM 11100 O O . GLY F 2 155 ? -61.667 -120.664 -53.726 1.00 65.14 155 GLY F O 1
ATOM 11101 N N . LYS F 2 156 ? -63.066 -120.677 -55.489 1.00 71.38 156 LYS F N 1
ATOM 11102 C CA . LYS F 2 156 ? -62.263 -119.739 -56.256 1.00 69.61 156 LYS F CA 1
ATOM 11103 C C . LYS F 2 156 ? -62.558 -118.312 -55.800 1.00 68.67 156 LYS F C 1
ATOM 11104 O O . LYS F 2 156 ? -63.350 -118.073 -54.884 1.00 69.12 156 LYS F O 1
ATOM 11110 N N . THR F 2 157 ? -61.910 -117.345 -56.443 1.00 63.80 157 THR F N 1
ATOM 11111 C CA . THR F 2 157 ? -61.988 -115.948 -56.040 1.00 68.19 157 THR F CA 1
ATOM 11112 C C . THR F 2 157 ? -62.800 -115.153 -57.053 1.00 66.16 157 THR F C 1
ATOM 11113 O O . THR F 2 157 ? -62.525 -115.205 -58.256 1.00 60.02 157 THR F O 1
ATOM 11117 N N . ALA F 2 158 ? -63.792 -114.417 -56.561 1.00 63.16 158 ALA F N 1
ATOM 11118 C CA . ALA F 2 158 ? -64.619 -113.550 -57.386 1.00 58.76 158 ALA F CA 1
ATOM 11119 C C . ALA F 2 158 ? -64.225 -112.097 -57.162 1.00 58.25 158 ALA F C 1
ATOM 11120 O O . ALA F 2 158 ? -63.855 -111.707 -56.050 1.00 58.17 158 ALA F O 1
ATOM 11122 N N . ARG F 2 159 ? -64.306 -111.299 -58.226 1.00 56.50 159 ARG F N 1
ATOM 11123 C CA . ARG F 2 159 ? -63.933 -109.891 -58.183 1.00 55.72 159 ARG F CA 1
ATOM 11124 C C . ARG F 2 159 ? -64.998 -109.076 -58.899 1.00 53.45 159 ARG F C 1
ATOM 11125 O O . ARG F 2 159 ? -65.233 -109.271 -60.096 1.00 59.70 159 ARG F O 1
ATOM 11133 N N . ILE F 2 160 ? -65.638 -108.167 -58.167 1.00 48.04 160 ILE F N 1
ATOM 11134 C CA . ILE F 2 160 ? -66.664 -107.282 -58.705 1.00 52.04 160 ILE F CA 1
ATOM 11135 C C . ILE F 2 160 ? -66.067 -105.884 -58.794 1.00 54.90 160 ILE F C 1
ATOM 11136 O O . ILE F 2 160 ? -65.622 -105.327 -57.783 1.00 49.27 160 ILE F O 1
ATOM 11141 N N . THR F 2 161 ? -66.062 -105.317 -59.994 1.00 57.37 161 THR F N 1
ATOM 11142 C CA . THR F 2 161 ? -65.492 -104.000 -60.228 1.00 46.67 161 THR F CA 1
ATOM 11143 C C . THR F 2 161 ? -66.582 -102.933 -60.272 1.00 46.06 161 THR F C 1
ATOM 11144 O O . THR F 2 161 ? -67.751 -103.207 -60.548 1.00 51.39 161 THR F O 1
ATOM 11148 N N . CYS F 2 162 ? -66.170 -101.698 -59.991 1.00 47.83 162 CYS F N 1
ATOM 11149 C CA . CYS F 2 162 ? -67.064 -100.545 -59.915 1.00 48.48 162 CYS F CA 1
ATOM 11150 C C . CYS F 2 162 ? -66.346 -99.378 -60.579 1.00 50.72 162 CYS F C 1
ATOM 11151 O O . CYS F 2 162 ? -65.413 -98.813 -60.000 1.00 48.41 162 CYS F O 1
ATOM 11154 N N . GLY F 2 163 ? -66.767 -99.025 -61.789 1.00 51.70 163 GLY F N 1
ATOM 11155 C CA . GLY F 2 163 ? -66.051 -98.061 -62.611 1.00 49.39 163 GLY F CA 1
ATOM 11156 C C . GLY F 2 163 ? -66.640 -96.664 -62.519 1.00 53.52 163 GLY F C 1
ATOM 11157 O O . GLY F 2 163 ? -67.859 -96.487 -62.533 1.00 58.91 163 GLY F O 1
ATOM 11158 N N . GLY F 2 164 ? -65.753 -95.677 -62.437 1.00 50.87 164 GLY F N 1
ATOM 11159 C CA . GLY F 2 164 ? -66.141 -94.282 -62.414 1.00 49.69 164 GLY F CA 1
ATOM 11160 C C . GLY F 2 164 ? -64.940 -93.372 -62.548 1.00 52.13 164 GLY F C 1
ATOM 11161 O O . GLY F 2 164 ? -63.854 -93.701 -62.061 1.00 54.43 164 GLY F O 1
ATOM 11162 N N . ASP F 2 165 ? -65.115 -92.230 -63.211 1.00 55.73 165 ASP F N 1
ATOM 11163 C CA . ASP F 2 165 ? -64.012 -91.297 -63.405 1.00 58.01 165 ASP F CA 1
ATOM 11164 C C . ASP F 2 165 ? -63.490 -90.810 -62.060 1.00 56.98 165 ASP F C 1
ATOM 11165 O O . ASP F 2 165 ? -64.205 -90.135 -61.312 1.00 48.91 165 ASP F O 1
ATOM 11167 N N . ASN F 2 166 ? -62.242 -91.170 -61.755 1.00 53.89 166 ASN F N 1
ATOM 11168 C CA . ASN F 2 166 ? -61.581 -90.783 -60.508 1.00 48.94 166 ASN F CA 1
ATOM 11169 C C . ASN F 2 166 ? -62.388 -91.224 -59.287 1.00 46.81 166 ASN F C 1
ATOM 11170 O O . ASN F 2 166 ? -62.554 -90.472 -58.323 1.00 44.59 166 ASN F O 1
ATOM 11175 N N . ILE F 2 167 ? -62.891 -92.461 -59.326 1.00 48.22 167 ILE F N 1
ATOM 11176 C CA . ILE F 2 167 ? -63.582 -93.028 -58.173 1.00 44.90 167 ILE F CA 1
ATOM 11177 C C . ILE F 2 167 ? -62.627 -93.214 -57.002 1.00 39.32 167 ILE F C 1
ATOM 11178 O O . ILE F 2 167 ? -63.064 -93.254 -55.846 1.00 40.12 167 ILE F O 1
ATOM 11183 N N . GLY F 2 168 ? -61.323 -93.308 -57.275 1.00 38.61 168 GLY F N 1
ATOM 11184 C CA . GLY F 2 168 ? -60.333 -93.431 -56.222 1.00 41.71 168 GLY F CA 1
ATOM 11185 C C . GLY F 2 168 ? -60.310 -92.270 -55.248 1.00 43.17 168 GLY F C 1
ATOM 11186 O O . GLY F 2 168 ? -59.850 -92.441 -54.115 1.00 44.31 168 GLY F O 1
ATOM 11187 N N . SER F 2 169 ? -60.800 -91.097 -55.651 1.00 42.78 169 SER F N 1
ATOM 11188 C CA . SER F 2 169 ? -60.875 -89.938 -54.768 1.00 39.33 169 SER F CA 1
ATOM 11189 C C . SER F 2 169 ? -62.159 -89.890 -53.954 1.00 37.64 169 SER F C 1
ATOM 11190 O O . SER F 2 169 ? -62.381 -88.911 -53.235 1.00 39.51 169 SER F O 1
ATOM 11193 N N . ARG F 2 170 ? -63.000 -90.915 -54.041 1.00 35.95 170 ARG F N 1
ATOM 11194 C CA . ARG F 2 170 ? -64.271 -90.946 -53.342 1.00 32.58 170 ARG F CA 1
ATOM 11195 C C . ARG F 2 170 ? -64.350 -92.157 -52.424 1.00 36.32 170 ARG F C 1
ATOM 11196 O O . ARG F 2 170 ? -63.680 -93.166 -52.661 1.00 37.24 170 ARG F O 1
ATOM 11204 N N . PRO F 2 171 ? -65.160 -92.089 -51.370 1.00 36.45 171 PRO F N 1
ATOM 11205 C CA . PRO F 2 171 ? -65.401 -93.280 -50.548 1.00 35.21 171 PRO F CA 1
ATOM 11206 C C . PRO F 2 171 ? -66.376 -94.220 -51.238 1.00 37.75 171 PRO F C 1
ATOM 11207 O O . PRO F 2 171 ? -67.376 -93.792 -51.821 1.00 38.86 171 PRO F O 1
ATOM 11211 N N . VAL F 2 172 ? -66.075 -95.514 -51.169 1.00 37.96 172 VAL F N 1
ATOM 11212 C CA . VAL F 2 172 ? -66.873 -96.542 -51.826 1.00 41.85 172 VAL F CA 1
ATOM 11213 C C . VAL F 2 172 ? -67.325 -97.555 -50.786 1.00 40.27 172 VAL F C 1
ATOM 11214 O O . VAL F 2 172 ? -66.513 -98.038 -49.988 1.00 43.61 172 VAL F O 1
ATOM 11218 N N . HIS F 2 173 ? -68.616 -97.871 -50.799 1.00 39.08 173 HIS F N 1
ATOM 11219 C CA . HIS F 2 173 ? -69.191 -98.910 -49.962 1.00 38.47 173 HIS F CA 1
ATOM 11220 C C . HIS F 2 173 ? -69.719 -100.038 -50.840 1.00 36.44 173 HIS F C 1
ATOM 11221 O O . HIS F 2 173 ? -70.011 -99.848 -52.023 1.00 38.75 173 HIS F O 1
ATOM 11228 N N . TRP F 2 174 ? -69.837 -101.223 -50.249 1.00 38.44 174 TRP F N 1
ATOM 11229 C CA . TRP F 2 174 ? -70.294 -102.405 -50.966 1.00 39.38 174 TRP F CA 1
ATOM 11230 C C . TRP F 2 174 ? -71.427 -103.068 -50.202 1.00 41.60 174 TRP F C 1
ATOM 11231 O O . TRP F 2 174 ? -71.393 -103.153 -48.971 1.00 40.14 174 TRP F O 1
ATOM 11242 N N . TYR F 2 175 ? -72.428 -103.541 -50.941 1.00 38.60 175 TYR F N 1
ATOM 11243 C CA . TYR F 2 175 ? -73.617 -104.138 -50.354 1.00 37.29 175 TYR F CA 1
ATOM 11244 C C . TYR F 2 175 ? -73.922 -105.465 -51.027 1.00 44.11 175 TYR F C 1
ATOM 11245 O O . TYR F 2 175 ? -73.744 -105.614 -52.239 1.00 42.48 175 TYR F O 1
ATOM 11254 N N . GLN F 2 176 ? -74.381 -106.422 -50.229 1.00 47.86 176 GLN F N 1
ATOM 11255 C CA . GLN F 2 176 ? -74.824 -107.723 -50.706 1.00 44.17 176 GLN F CA 1
ATOM 11256 C C . GLN F 2 176 ? -76.332 -107.812 -50.532 1.00 46.56 176 GLN F C 1
ATOM 11257 O O . GLN F 2 176 ? -76.853 -107.471 -49.465 1.00 47.17 176 GLN F O 1
ATOM 11263 N N . GLN F 2 177 ? -77.031 -108.254 -51.575 1.00 55.40 177 GLN F N 1
ATOM 11264 C CA . GLN F 2 177 ? -78.484 -108.375 -51.524 1.00 53.07 177 GLN F CA 1
ATOM 11265 C C . GLN F 2 177 ? -78.903 -109.683 -52.175 1.00 55.35 177 GLN F C 1
ATOM 11266 O O . GLN F 2 177 ? -78.698 -109.875 -53.379 1.00 56.08 177 GLN F O 1
ATOM 11272 N N . LYS F 2 178 ? -79.484 -110.570 -51.383 1.00 60.08 178 LYS F N 1
ATOM 11273 C CA . LYS F 2 178 ? -80.023 -111.825 -51.883 1.00 59.77 178 LYS F CA 1
ATOM 11274 C C . LYS F 2 178 ? -81.480 -111.644 -52.306 1.00 68.91 178 LYS F C 1
ATOM 11275 O O . LYS F 2 178 ? -82.159 -110.726 -51.828 1.00 67.67 178 LYS F O 1
ATOM 11281 N N . PRO F 2 179 ? -81.973 -112.486 -53.214 1.00 80.01 179 PRO F N 1
ATOM 11282 C CA . PRO F 2 179 ? -83.330 -112.293 -53.745 1.00 78.87 179 PRO F CA 1
ATOM 11283 C C . PRO F 2 179 ? -84.382 -112.228 -52.647 1.00 82.80 179 PRO F C 1
ATOM 11284 O O . PRO F 2 179 ? -84.450 -113.092 -51.770 1.00 82.32 179 PRO F O 1
ATOM 11288 N N . GLY F 2 180 ? -85.206 -111.184 -52.701 1.00 84.29 180 GLY F N 1
ATOM 11289 C CA . GLY F 2 180 ? -86.295 -111.021 -51.761 1.00 75.31 180 GLY F CA 1
ATOM 11290 C C . GLY F 2 180 ? -85.903 -110.543 -50.382 1.00 72.92 180 GLY F C 1
ATOM 11291 O O . GLY F 2 180 ? -86.762 -110.503 -49.494 1.00 78.71 180 GLY F O 1
ATOM 11292 N N . GLN F 2 181 ? -84.644 -110.176 -50.170 1.00 74.41 181 GLN F N 1
ATOM 11293 C CA . GLN F 2 181 ? -84.160 -109.735 -48.872 1.00 62.02 181 GLN F CA 1
ATOM 11294 C C . GLN F 2 181 ? -83.589 -108.326 -48.979 1.00 58.20 181 GLN F C 1
ATOM 11295 O O . GLN F 2 181 ? -83.334 -107.810 -50.070 1.00 59.31 181 GLN F O 1
ATOM 11301 N N . ALA F 2 182 ? -83.391 -107.704 -47.814 1.00 56.19 182 ALA F N 1
ATOM 11302 C CA . ALA F 2 182 ? -82.833 -106.364 -47.736 1.00 52.77 182 ALA F CA 1
ATOM 11303 C C . ALA F 2 182 ? -81.314 -106.411 -47.884 1.00 49.64 182 ALA F C 1
ATOM 11304 O O . ALA F 2 182 ? -80.683 -107.421 -47.561 1.00 50.86 182 ALA F O 1
ATOM 11306 N N . PRO F 2 183 ? -80.705 -105.336 -48.385 1.00 47.00 183 PRO F N 1
ATOM 11307 C CA . PRO F 2 183 ? -79.250 -105.335 -48.574 1.00 48.70 183 PRO F CA 1
ATOM 11308 C C . PRO F 2 183 ? -78.492 -105.444 -47.257 1.00 46.78 183 PRO F C 1
ATOM 11309 O O . PRO F 2 183 ? -79.002 -105.136 -46.179 1.00 44.39 183 PRO F O 1
ATOM 11313 N N . ILE F 2 184 ? -77.246 -105.902 -47.367 1.00 46.77 184 ILE F N 1
ATOM 11314 C CA . ILE F 2 184 ? -76.337 -106.056 -46.237 1.00 46.36 184 ILE F CA 1
ATOM 11315 C C . ILE F 2 184 ? -75.043 -105.328 -46.569 1.00 41.56 184 ILE F C 1
ATOM 11316 O O . ILE F 2 184 ? -74.496 -105.501 -47.663 1.00 41.52 184 ILE F O 1
ATOM 11321 N N . LEU F 2 185 ? -74.552 -104.524 -45.631 1.00 35.53 185 LEU F N 1
ATOM 11322 C CA . LEU F 2 185 ? -73.295 -103.811 -45.821 1.00 37.42 185 LEU F CA 1
ATOM 11323 C C . LEU F 2 185 ? -72.126 -104.749 -45.541 1.00 41.47 185 LEU F C 1
ATOM 11324 O O . LEU F 2 185 ? -72.006 -105.289 -44.436 1.00 43.68 185 LEU F O 1
ATOM 11329 N N . VAL F 2 186 ? -71.263 -104.939 -46.537 1.00 38.07 186 VAL F N 1
ATOM 11330 C CA . VAL F 2 186 ? -70.099 -105.800 -46.381 1.00 42.28 186 VAL F CA 1
ATOM 11331 C C . VAL F 2 186 ? -68.786 -105.023 -46.371 1.00 41.65 186 VAL F C 1
ATOM 11332 O O . VAL F 2 186 ? -67.800 -105.525 -45.809 1.00 41.74 186 VAL F O 1
ATOM 11336 N N . VAL F 2 187 ? -68.730 -103.840 -46.981 1.00 40.79 187 VAL F N 1
ATOM 11337 C CA . VAL F 2 187 ? -67.536 -102.994 -46.975 1.00 38.88 187 VAL F CA 1
ATOM 11338 C C . VAL F 2 187 ? -67.979 -101.537 -46.931 1.00 37.45 187 VAL F C 1
ATOM 11339 O O . VAL F 2 187 ? -68.916 -101.142 -47.630 1.00 41.46 187 VAL F O 1
ATOM 11343 N N . TYR F 2 188 ? -67.302 -100.734 -46.108 1.00 40.37 188 TYR F N 1
ATOM 11344 C CA . TYR F 2 188 ? -67.536 -99.297 -46.055 1.00 38.83 188 TYR F CA 1
ATOM 11345 C C . TYR F 2 188 ? -66.207 -98.557 -46.088 1.00 35.07 188 TYR F C 1
ATOM 11346 O O . TYR F 2 188 ? -65.182 -99.072 -45.633 1.00 33.87 188 TYR F O 1
ATOM 11355 N N . ASP F 2 189 ? -66.240 -97.340 -46.629 1.00 31.86 189 ASP F N 1
ATOM 11356 C CA . ASP F 2 189 ? -65.064 -96.475 -46.740 1.00 32.45 189 ASP F CA 1
ATOM 11357 C C . ASP F 2 189 ? -63.890 -97.225 -47.372 1.00 36.58 189 ASP F C 1
ATOM 11358 O O . ASP F 2 189 ? -62.809 -97.356 -46.792 1.00 38.18 189 ASP F O 1
ATOM 11363 N N . ASP F 2 190 ? -64.149 -97.740 -48.578 1.00 36.27 190 ASP F N 1
ATOM 11364 C CA . ASP F 2 190 ? -63.177 -98.407 -49.445 1.00 36.19 190 ASP F CA 1
ATOM 11365 C C . ASP F 2 190 ? -62.820 -99.819 -48.989 1.00 39.13 190 ASP F C 1
ATOM 11366 O O . ASP F 2 190 ? -63.009 -100.777 -49.745 1.00 42.33 190 ASP F O 1
ATOM 11371 N N . SER F 2 191 ? -62.294 -99.972 -47.769 1.00 39.32 191 SER F N 1
ATOM 11372 C CA . SER F 2 191 ? -61.681 -101.239 -47.389 1.00 40.46 191 SER F CA 1
ATOM 11373 C C . SER F 2 191 ? -62.045 -101.717 -45.989 1.00 42.79 191 SER F C 1
ATOM 11374 O O . SER F 2 191 ? -61.440 -102.685 -45.513 1.00 49.08 191 SER F O 1
ATOM 11377 N N . ASN F 2 192 ? -62.998 -101.086 -45.312 1.00 43.03 192 ASN F N 1
ATOM 11378 C CA . ASN F 2 192 ? -63.310 -101.452 -43.939 1.00 40.54 192 ASN F CA 1
ATOM 11379 C C . ASN F 2 192 ? -64.435 -102.478 -43.887 1.00 37.89 192 ASN F C 1
ATOM 11380 O O . ASN F 2 192 ? -65.423 -102.383 -44.622 1.00 39.54 192 ASN F O 1
ATOM 11385 N N . ARG F 2 193 ? -64.277 -103.452 -42.994 1.00 38.77 193 ARG F N 1
ATOM 11386 C CA . ARG F 2 193 ? -65.171 -104.587 -42.861 1.00 40.85 193 ARG F CA 1
ATOM 11387 C C . ARG F 2 193 ? -66.027 -104.415 -41.619 1.00 46.75 193 ARG F C 1
ATOM 11388 O O . ARG F 2 193 ? -65.477 -104.337 -40.511 1.00 52.86 193 ARG F O 1
ATOM 11396 N N . PRO F 2 194 ? -67.350 -104.339 -41.736 1.00 44.27 194 PRO F N 1
ATOM 11397 C CA . PRO F 2 194 ? -68.190 -104.256 -40.537 1.00 43.06 194 PRO F CA 1
ATOM 11398 C C . PRO F 2 194 ? -68.095 -105.535 -39.721 1.00 47.29 194 PRO F C 1
ATOM 11399 O O . PRO F 2 194 ? -67.785 -106.612 -40.234 1.00 49.92 194 PRO F O 1
ATOM 11403 N N . SER F 2 195 ? -68.356 -105.399 -38.424 1.00 46.46 195 SER F N 1
ATOM 11404 C CA . SER F 2 195 ? -68.321 -106.559 -37.546 1.00 45.34 195 SER F CA 1
ATOM 11405 C C . SER F 2 195 ? -69.426 -107.537 -37.929 1.00 49.36 195 SER F C 1
ATOM 11406 O O . SER F 2 195 ? -70.586 -107.149 -38.099 1.00 48.22 195 SER F O 1
ATOM 11409 N N . GLY F 2 196 ? -69.056 -108.807 -38.085 1.00 48.25 196 GLY F N 1
ATOM 11410 C CA . GLY F 2 196 ? -69.968 -109.833 -38.544 1.00 49.62 196 GLY F CA 1
ATOM 11411 C C . GLY F 2 196 ? -69.804 -110.217 -39.999 1.00 48.87 196 GLY F C 1
ATOM 11412 O O . GLY F 2 196 ? -70.426 -111.192 -40.439 1.00 50.44 196 GLY F O 1
ATOM 11413 N N . ILE F 2 197 ? -69.000 -109.481 -40.751 1.00 46.84 197 ILE F N 1
ATOM 11414 C CA . ILE F 2 197 ? -68.688 -109.803 -42.142 1.00 51.87 197 ILE F CA 1
ATOM 11415 C C . ILE F 2 197 ? -67.381 -110.588 -42.162 1.00 52.86 197 ILE F C 1
ATOM 11416 O O . ILE F 2 197 ? -66.408 -110.157 -41.527 1.00 48.10 197 ILE F O 1
ATOM 11421 N N . PRO F 2 198 ? -67.317 -111.724 -42.852 1.00 50.11 198 PRO F N 1
ATOM 11422 C CA . PRO F 2 198 ? -66.097 -112.538 -42.827 1.00 52.37 198 PRO F CA 1
ATOM 11423 C C . PRO F 2 198 ? -64.927 -111.843 -43.509 1.00 56.52 198 PRO F C 1
ATOM 11424 O O . PRO F 2 198 ? -65.090 -110.949 -44.342 1.00 52.18 198 PRO F O 1
ATOM 11428 N N . GLU F 2 199 ? -63.722 -112.290 -43.142 1.00 54.58 199 GLU F N 1
ATOM 11429 C CA . GLU F 2 199 ? -62.503 -111.763 -43.745 1.00 60.04 199 GLU F CA 1
ATOM 11430 C C . GLU F 2 199 ? -62.430 -112.049 -45.241 1.00 61.02 199 GLU F C 1
ATOM 11431 O O . GLU F 2 199 ? -61.655 -111.399 -45.951 1.00 62.89 199 GLU F O 1
ATOM 11437 N N . ARG F 2 200 ? -63.231 -112.998 -45.735 1.00 60.12 200 ARG F N 1
ATOM 11438 C CA . ARG F 2 200 ? -63.229 -113.324 -47.158 1.00 60.13 200 ARG F CA 1
ATOM 11439 C C . ARG F 2 200 ? -63.584 -112.120 -48.022 1.00 57.33 200 ARG F C 1
ATOM 11440 O O . ARG F 2 200 ? -63.166 -112.047 -49.183 1.00 58.57 200 ARG F O 1
ATOM 11448 N N . PHE F 2 201 ? -64.354 -111.178 -47.484 1.00 53.67 201 PHE F N 1
ATOM 11449 C CA . PHE F 2 201 ? -64.777 -110.001 -48.232 1.00 52.89 201 PHE F CA 1
ATOM 11450 C C . PHE F 2 201 ? -63.761 -108.883 -48.030 1.00 54.34 201 PHE F C 1
ATOM 11451 O O . PHE F 2 201 ? -63.480 -108.491 -46.892 1.00 58.07 201 PHE F O 1
ATOM 11459 N N . SER F 2 202 ? -63.213 -108.376 -49.132 1.00 52.84 202 SER F N 1
ATOM 11460 C CA . SER F 2 202 ? -62.178 -107.353 -49.100 1.00 50.14 202 SER F CA 1
ATOM 11461 C C . SER F 2 202 ? -62.463 -106.303 -50.161 1.00 43.41 202 SER F C 1
ATOM 11462 O O . SER F 2 202 ? -62.834 -106.635 -51.290 1.00 45.95 202 SER F O 1
ATOM 11465 N N . GLY F 2 203 ? -62.279 -105.037 -49.795 1.00 45.51 203 GLY F N 1
ATOM 11466 C CA . GLY F 2 203 ? -62.529 -103.921 -50.687 1.00 41.46 203 GLY F CA 1
ATOM 11467 C C . GLY F 2 203 ? -61.255 -103.153 -50.985 1.00 41.71 203 GLY F C 1
ATOM 11468 O O . GLY F 2 203 ? -60.364 -103.048 -50.139 1.00 41.77 203 GLY F O 1
ATOM 11469 N N . SER F 2 204 ? -61.174 -102.618 -52.201 1.00 39.61 204 SER F N 1
ATOM 11470 C CA . SER F 2 204 ? -60.049 -101.802 -52.631 1.00 40.52 204 SER F CA 1
ATOM 11471 C C . SER F 2 204 ? -60.560 -100.734 -53.587 1.00 42.81 204 SER F C 1
ATOM 11472 O O . SER F 2 204 ? -61.588 -100.906 -54.247 1.00 40.34 204 SER F O 1
ATOM 11475 N N . ASN F 2 205 ? -59.836 -99.616 -53.649 1.00 40.41 205 ASN F N 1
ATOM 11476 C CA . ASN F 2 205 ? -60.270 -98.491 -54.469 1.00 39.15 205 ASN F CA 1
ATOM 11477 C C . ASN F 2 205 ? -59.066 -97.634 -54.830 1.00 39.38 205 ASN F C 1
ATOM 11478 O O . ASN F 2 205 ? -58.322 -97.206 -53.941 1.00 41.47 205 ASN F O 1
ATOM 11483 N N . SER F 2 206 ? -58.881 -97.388 -56.125 1.00 40.96 206 SER F N 1
ATOM 11484 C CA . SER F 2 206 ? -57.852 -96.486 -56.620 1.00 44.00 206 SER F CA 1
ATOM 11485 C C . SER F 2 206 ? -58.095 -96.257 -58.101 1.00 43.96 206 SER F C 1
ATOM 11486 O O . SER F 2 206 ? -58.660 -97.107 -58.796 1.00 48.15 206 SER F O 1
ATOM 11489 N N . GLY F 2 207 ? -57.646 -95.103 -58.578 1.00 44.67 207 GLY F N 1
ATOM 11490 C CA . GLY F 2 207 ? -57.710 -94.841 -60.010 1.00 46.96 207 GLY F CA 1
ATOM 11491 C C . GLY F 2 207 ? -59.150 -94.634 -60.437 1.00 47.16 207 GLY F C 1
ATOM 11492 O O . GLY F 2 207 ? -59.874 -93.799 -59.884 1.00 44.32 207 GLY F O 1
ATOM 11493 N N . ASN F 2 208 ? -59.576 -95.406 -61.432 1.00 51.59 208 ASN F N 1
ATOM 11494 C CA . ASN F 2 208 ? -60.925 -95.338 -61.976 1.00 56.33 208 ASN F CA 1
ATOM 11495 C C . ASN F 2 208 ? -61.748 -96.585 -61.674 1.00 54.91 208 ASN F C 1
ATOM 11496 O O . ASN F 2 208 ? -62.806 -96.781 -62.287 1.00 56.44 208 ASN F O 1
ATOM 11501 N N . THR F 2 209 ? -61.297 -97.433 -60.754 1.00 46.36 209 THR F N 1
ATOM 11502 C CA . THR F 2 209 ? -61.980 -98.695 -60.505 1.00 50.36 209 THR F CA 1
ATOM 11503 C C . THR F 2 209 ? -61.834 -99.098 -59.046 1.00 47.81 209 THR F C 1
ATOM 11504 O O . THR F 2 209 ? -60.722 -99.138 -58.512 1.00 44.76 209 THR F O 1
ATOM 11508 N N . ALA F 2 210 ? -62.965 -99.382 -58.408 1.00 45.30 210 ALA F N 1
ATOM 11509 C CA . ALA F 2 210 ? -63.006 -100.011 -57.098 1.00 44.35 210 ALA F CA 1
ATOM 11510 C C . ALA F 2 210 ? -63.385 -101.478 -57.259 1.00 48.47 210 ALA F C 1
ATOM 11511 O O . ALA F 2 210 ? -64.083 -101.854 -58.204 1.00 45.83 210 ALA F O 1
ATOM 11513 N N . THR F 2 211 ? -62.921 -102.310 -56.329 1.00 48.57 211 THR F N 1
ATOM 11514 C CA . THR F 2 211 ? -63.069 -103.752 -56.476 1.00 49.68 211 THR F CA 1
ATOM 11515 C C . THR F 2 211 ? -63.499 -104.386 -55.163 1.00 45.06 211 THR F C 1
ATOM 11516 O O . THR F 2 211 ? -62.920 -104.098 -54.111 1.00 44.45 211 THR F O 1
ATOM 11520 N N . LEU F 2 212 ? -64.515 -105.242 -55.234 1.00 48.61 212 LEU F N 1
ATOM 11521 C CA . LEU F 2 212 ? -64.889 -106.119 -54.134 1.00 43.99 212 LEU F CA 1
ATOM 11522 C C . LEU F 2 212 ? -64.335 -107.506 -54.429 1.00 46.23 212 LEU F C 1
ATOM 11523 O O . LEU F 2 212 ? -64.640 -108.091 -55.474 1.00 48.19 212 LEU F O 1
ATOM 11528 N N . THR F 2 213 ? -63.519 -108.026 -53.518 1.00 47.20 213 THR F N 1
ATOM 11529 C CA . THR F 2 213 ? -62.871 -109.320 -53.692 1.00 52.66 213 THR F CA 1
ATOM 11530 C C . THR F 2 213 ? -63.424 -110.299 -52.666 1.00 52.43 213 THR F C 1
ATOM 11531 O O . THR F 2 213 ? -63.352 -110.047 -51.458 1.00 49.00 213 THR F O 1
ATOM 11535 N N . ILE F 2 214 ? -63.984 -111.403 -53.152 1.00 53.93 214 ILE F N 1
ATOM 11536 C CA . ILE F 2 214 ? -64.450 -112.503 -52.318 1.00 59.63 214 ILE F CA 1
ATOM 11537 C C . ILE F 2 214 ? -63.533 -113.686 -52.593 1.00 63.26 214 ILE F C 1
ATOM 11538 O O . ILE F 2 214 ? -63.433 -114.150 -53.735 1.00 67.05 214 ILE F O 1
ATOM 11543 N N . SER F 2 215 ? -62.864 -114.173 -51.548 1.00 69.69 215 SER F N 1
ATOM 11544 C CA . SER F 2 215 ? -61.711 -115.051 -51.715 1.00 74.71 215 SER F CA 1
ATOM 11545 C C . SER F 2 215 ? -62.088 -116.519 -51.888 1.00 89.41 215 SER F C 1
ATOM 11546 O O . SER F 2 215 ? -61.671 -117.158 -52.858 1.00 92.65 215 SER F O 1
ATOM 11549 N N . ARG F 2 216 ? -62.843 -117.076 -50.953 1.00 81.88 216 ARG F N 1
ATOM 11550 C CA . ARG F 2 216 ? -63.162 -118.500 -50.943 1.00 71.08 216 ARG F CA 1
ATOM 11551 C C . ARG F 2 216 ? -64.675 -118.658 -51.042 1.00 68.72 216 ARG F C 1
ATOM 11552 O O . ARG F 2 216 ? -65.330 -119.078 -50.085 1.00 67.07 216 ARG F O 1
ATOM 11560 N N . VAL F 2 217 ? -65.215 -118.339 -52.224 1.00 68.77 217 VAL F N 1
ATOM 11561 C CA . VAL F 2 217 ? -66.653 -118.153 -52.370 1.00 68.87 217 VAL F CA 1
ATOM 11562 C C . VAL F 2 217 ? -67.402 -119.425 -52.001 1.00 69.77 217 VAL F C 1
ATOM 11563 O O . VAL F 2 217 ? -66.944 -120.548 -52.253 1.00 70.14 217 VAL F O 1
ATOM 11567 N N . GLU F 2 218 ? -68.552 -119.245 -51.367 1.00 69.93 218 GLU F N 1
ATOM 11568 C CA . GLU F 2 218 ? -69.439 -120.329 -50.983 1.00 67.73 218 GLU F CA 1
ATOM 11569 C C . GLU F 2 218 ? -70.749 -120.192 -51.746 1.00 67.52 218 GLU F C 1
ATOM 11570 O O . GLU F 2 218 ? -71.030 -119.160 -52.360 1.00 68.82 218 GLU F O 1
ATOM 11576 N N . ALA F 2 219 ? -71.551 -121.259 -51.717 1.00 69.96 219 ALA F N 1
ATOM 11577 C CA . ALA F 2 219 ? -72.844 -121.216 -52.392 1.00 70.40 219 ALA F CA 1
ATOM 11578 C C . ALA F 2 219 ? -73.703 -120.078 -51.856 1.00 67.68 219 ALA F C 1
ATOM 11579 O O . ALA F 2 219 ? -74.471 -119.462 -52.605 1.00 70.03 219 ALA F O 1
ATOM 11581 N N . GLY F 2 220 ? -73.572 -119.772 -50.566 1.00 66.34 220 GLY F N 1
ATOM 11582 C CA . GLY F 2 220 ? -74.335 -118.700 -49.956 1.00 64.05 220 GLY F CA 1
ATOM 11583 C C . GLY F 2 220 ? -73.944 -117.309 -50.406 1.00 65.42 220 GLY F C 1
ATOM 11584 O O . GLY F 2 220 ? -74.674 -116.357 -50.111 1.00 68.04 220 GLY F O 1
ATOM 11585 N N . ASP F 2 221 ? -72.820 -117.164 -51.107 1.00 62.95 221 ASP F N 1
ATOM 11586 C CA . ASP F 2 221 ? -72.401 -115.859 -51.601 1.00 62.35 221 ASP F CA 1
ATOM 11587 C C . ASP F 2 221 ? -73.166 -115.416 -52.840 1.00 61.31 221 ASP F C 1
ATOM 11588 O O . ASP F 2 221 ? -73.007 -114.267 -53.265 1.00 56.54 221 ASP F O 1
ATOM 11593 N N . GLU F 2 222 ? -73.981 -116.288 -53.427 1.00 68.31 222 GLU F N 1
ATOM 11594 C CA . GLU F 2 222 ? -74.724 -115.957 -54.639 1.00 66.17 222 GLU F CA 1
ATOM 11595 C C . GLU F 2 222 ? -75.750 -114.873 -54.325 1.00 60.29 222 GLU F C 1
ATOM 11596 O O . GLU F 2 222 ? -76.737 -115.129 -53.627 1.00 65.30 222 GLU F O 1
ATOM 11602 N N . ALA F 2 223 ? -75.526 -113.664 -54.835 1.00 57.76 223 ALA F N 1
ATOM 11603 C CA . ALA F 2 223 ? -76.387 -112.524 -54.528 1.00 59.84 223 ALA F CA 1
ATOM 11604 C C . ALA F 2 223 ? -76.071 -111.386 -55.495 1.00 58.81 223 ALA F C 1
ATOM 11605 O O . ALA F 2 223 ? -75.200 -111.501 -56.363 1.00 56.65 223 ALA F O 1
ATOM 11607 N N . ASP F 2 224 ? -76.800 -110.281 -55.331 1.00 65.27 224 ASP F N 1
ATOM 11608 C CA . ASP F 2 224 ? -76.507 -109.029 -56.017 1.00 58.20 224 ASP F CA 1
ATOM 11609 C C . ASP F 2 224 ? -75.552 -108.194 -55.178 1.00 57.02 224 ASP F C 1
ATOM 11610 O O . ASP F 2 224 ? -75.704 -108.093 -53.958 1.00 54.44 224 ASP F O 1
ATOM 11615 N N . TYR F 2 225 ? -74.571 -107.587 -55.838 1.00 55.18 225 TYR F N 1
ATOM 11616 C CA . TYR F 2 225 ? -73.569 -106.775 -55.161 1.00 46.62 225 TYR F CA 1
ATOM 11617 C C . TYR F 2 225 ? -73.553 -105.386 -55.777 1.00 47.76 225 TYR F C 1
ATOM 11618 O O . TYR F 2 225 ? -73.324 -105.238 -56.981 1.00 48.37 225 TYR F O 1
ATOM 11627 N N . TYR F 2 226 ? -73.799 -104.376 -54.947 1.00 47.68 226 TYR F N 1
ATOM 11628 C CA . TYR F 2 226 ? -73.873 -102.987 -55.374 1.00 43.78 226 TYR F CA 1
ATOM 11629 C C . TYR F 2 226 ? -72.761 -102.190 -54.713 1.00 40.95 226 TYR F C 1
ATOM 11630 O O . TYR F 2 226 ? -72.514 -102.339 -53.513 1.00 39.98 226 TYR F O 1
ATOM 11639 N N . CYS F 2 227 ? -72.098 -101.347 -55.493 1.00 41.88 227 CYS F N 1
ATOM 11640 C CA . CYS F 2 227 ? -71.184 -100.350 -54.959 1.00 39.55 227 CYS F CA 1
ATOM 11641 C C . CYS F 2 227 ? -71.912 -99.020 -54.817 1.00 40.43 227 CYS F C 1
ATOM 11642 O O . CYS F 2 227 ? -72.816 -98.699 -55.593 1.00 42.36 227 CYS F O 1
ATOM 11645 N N . GLN F 2 228 ? -71.519 -98.252 -53.806 1.00 36.92 228 GLN F N 1
ATOM 11646 C CA . GLN F 2 228 ? -72.060 -96.920 -53.587 1.00 39.36 228 GLN F CA 1
ATOM 11647 C C . GLN F 2 228 ? -70.915 -95.948 -53.358 1.00 40.18 228 GLN F C 1
ATOM 11648 O O . GLN F 2 228 ? -69.890 -96.298 -52.769 1.00 39.48 228 GLN F O 1
ATOM 11654 N N . VAL F 2 229 ? -71.098 -94.722 -53.837 1.00 42.13 229 VAL F N 1
ATOM 11655 C CA . VAL F 2 229 ? -70.104 -93.665 -53.710 1.00 37.42 229 VAL F CA 1
ATOM 11656 C C . VAL F 2 229 ? -70.761 -92.465 -53.049 1.00 41.16 229 VAL F C 1
ATOM 11657 O O . VAL F 2 229 ? -71.922 -92.151 -53.329 1.00 43.29 229 VAL F O 1
ATOM 11661 N N . TRP F 2 230 ? -70.033 -91.811 -52.148 1.00 40.16 230 TRP F N 1
ATOM 11662 C CA . TRP F 2 230 ? -70.477 -90.555 -51.556 1.00 41.28 230 TRP F CA 1
ATOM 11663 C C . TRP F 2 230 ? -69.665 -89.420 -52.170 1.00 40.23 230 TRP F C 1
ATOM 11664 O O . TRP F 2 230 ? -68.460 -89.304 -51.920 1.00 42.68 230 TRP F O 1
ATOM 11675 N N . SER F 2 231 ? -70.328 -88.586 -52.970 1.00 39.03 231 SER F N 1
ATOM 11676 C CA . SER F 2 231 ? -69.694 -87.447 -53.623 1.00 40.96 231 SER F CA 1
ATOM 11677 C C . SER F 2 231 ? -70.014 -86.122 -52.945 1.00 38.75 231 SER F C 1
ATOM 11678 O O . SER F 2 231 ? -69.107 -85.314 -52.723 1.00 36.32 231 SER F O 1
ATOM 11681 N N . SER F 2 232 ? -71.279 -85.879 -52.612 1.00 40.29 232 SER F N 1
ATOM 11682 C CA . SER F 2 232 ? -71.668 -84.688 -51.867 1.00 36.56 232 SER F CA 1
ATOM 11683 C C . SER F 2 232 ? -72.940 -85.009 -51.089 1.00 35.44 232 SER F C 1
ATOM 11684 O O . SER F 2 232 ? -73.372 -86.164 -51.025 1.00 38.60 232 SER F O 1
ATOM 11687 N N . SER F 2 233 ? -73.550 -83.973 -50.504 1.00 36.00 233 SER F N 1
ATOM 11688 C CA . SER F 2 233 ? -74.684 -84.184 -49.608 1.00 35.46 233 SER F CA 1
ATOM 11689 C C . SER F 2 233 ? -75.897 -84.756 -50.331 1.00 35.30 233 SER F C 1
ATOM 11690 O O . SER F 2 233 ? -76.710 -85.451 -49.713 1.00 32.01 233 SER F O 1
ATOM 11693 N N . THR F 2 234 ? -76.042 -84.481 -51.626 1.00 37.00 234 THR F N 1
ATOM 11694 C CA . THR F 2 234 ? -77.164 -84.985 -52.406 1.00 36.95 234 THR F CA 1
ATOM 11695 C C . THR F 2 234 ? -76.731 -85.967 -53.485 1.00 40.46 234 THR F C 1
ATOM 11696 O O . THR F 2 234 ? -77.535 -86.305 -54.362 1.00 41.89 234 THR F O 1
ATOM 11700 N N . ASP F 2 235 ? -75.488 -86.440 -53.441 1.00 40.53 235 ASP F N 1
ATOM 11701 C CA . ASP F 2 235 ? -74.930 -87.303 -54.478 1.00 36.95 235 ASP F CA 1
ATOM 11702 C C . ASP F 2 235 ? -74.430 -88.584 -53.812 1.00 39.16 235 ASP F C 1
ATOM 11703 O O . ASP F 2 235 ? -73.272 -88.672 -53.397 1.00 40.73 235 ASP F O 1
ATOM 11708 N N . HIS F 2 236 ? -75.310 -89.582 -53.716 1.00 39.56 236 HIS F N 1
ATOM 11709 C CA . HIS F 2 236 ? -74.969 -90.910 -53.205 1.00 34.13 236 HIS F CA 1
ATOM 11710 C C . HIS F 2 236 ? -75.251 -91.966 -54.272 1.00 38.16 236 HIS F C 1
ATOM 11711 O O . HIS F 2 236 ? -76.112 -92.833 -54.081 1.00 41.17 236 HIS F O 1
ATOM 11718 N N . PRO F 2 237 ? -74.543 -91.934 -55.402 1.00 42.98 237 PRO F N 1
ATOM 11719 C CA . PRO F 2 237 ? -74.873 -92.861 -56.491 1.00 40.74 237 PRO F CA 1
ATOM 11720 C C . PRO F 2 237 ? -74.576 -94.308 -56.136 1.00 44.12 237 PRO F C 1
ATOM 11721 O O . PRO F 2 237 ? -73.646 -94.619 -55.389 1.00 37.34 237 PRO F O 1
ATOM 11725 N N . PHE F 2 238 ? -75.396 -95.194 -56.686 1.00 42.18 238 PHE F N 1
ATOM 11726 C CA . PHE F 2 238 ? -75.171 -96.628 -56.640 1.00 40.88 238 PHE F CA 1
ATOM 11727 C C . PHE F 2 238 ? -74.741 -97.120 -58.015 1.00 42.58 238 PHE F C 1
ATOM 11728 O O . PHE F 2 238 ? -74.981 -96.472 -59.038 1.00 46.92 238 PHE F O 1
ATOM 11736 N N . GLY F 2 239 ? -74.100 -98.280 -58.025 1.00 46.97 239 GLY F N 1
ATOM 11737 C CA . GLY F 2 239 ? -73.835 -98.965 -59.268 1.00 46.83 239 GLY F CA 1
ATOM 11738 C C . GLY F 2 239 ? -75.056 -99.709 -59.770 1.00 51.30 239 GLY F C 1
ATOM 11739 O O . GLY F 2 239 ? -76.086 -99.803 -59.101 1.00 46.77 239 GLY F O 1
ATOM 11740 N N . GLY F 2 240 ? -74.932 -100.247 -60.985 1.00 50.76 240 GLY F N 1
ATOM 11741 C CA . GLY F 2 240 ? -76.020 -101.019 -61.559 1.00 50.93 240 GLY F CA 1
ATOM 11742 C C . GLY F 2 240 ? -76.192 -102.388 -60.937 1.00 52.46 240 GLY F C 1
ATOM 11743 O O . GLY F 2 240 ? -77.256 -102.997 -61.088 1.00 52.58 240 GLY F O 1
ATOM 11744 N N . GLY F 2 241 ? -75.177 -102.880 -60.246 1.00 50.36 241 GLY F N 1
ATOM 11745 C CA . GLY F 2 241 ? -75.242 -104.173 -59.600 1.00 49.13 241 GLY F CA 1
ATOM 11746 C C . GLY F 2 241 ? -74.565 -105.253 -60.419 1.00 51.18 241 GLY F C 1
ATOM 11747 O O . GLY F 2 241 ? -74.458 -105.173 -61.649 1.00 52.04 241 GLY F O 1
ATOM 11748 N N . THR F 2 242 ? -74.090 -106.283 -59.726 1.00 53.30 242 THR F N 1
ATOM 11749 C CA . THR F 2 242 ? -73.488 -107.447 -60.359 1.00 54.53 242 THR F CA 1
ATOM 11750 C C . THR F 2 242 ? -74.131 -108.706 -59.801 1.00 60.65 242 THR F C 1
ATOM 11751 O O . THR F 2 242 ? -74.215 -108.875 -58.581 1.00 58.80 242 THR F O 1
ATOM 11755 N N . LYS F 2 243 ? -74.588 -109.582 -60.696 1.00 63.65 243 LYS F N 1
ATOM 11756 C CA . LYS F 2 243 ? -75.177 -110.863 -60.317 1.00 59.92 243 LYS F CA 1
ATOM 11757 C C . LYS F 2 243 ? -74.068 -111.906 -60.258 1.00 68.57 243 LYS F C 1
ATOM 11758 O O . LYS F 2 243 ? -73.598 -112.381 -61.296 1.00 80.76 243 LYS F O 1
ATOM 11764 N N . VAL F 2 244 ? -73.648 -112.259 -59.047 1.00 66.33 244 VAL F N 1
ATOM 11765 C CA . VAL F 2 244 ? -72.603 -113.257 -58.853 1.00 67.03 244 VAL F CA 1
ATOM 11766 C C . VAL F 2 244 ? -73.255 -114.625 -58.707 1.00 67.41 244 VAL F C 1
ATOM 11767 O O . VAL F 2 244 ? -74.018 -114.863 -57.764 1.00 68.18 244 VAL F O 1
ATOM 11771 N N . THR F 2 245 ? -72.954 -115.524 -59.640 1.00 71.28 245 THR F N 1
ATOM 11772 C CA . THR F 2 245 ? -73.458 -116.889 -59.622 1.00 70.48 245 THR F CA 1
ATOM 11773 C C . THR F 2 245 ? -72.323 -117.836 -59.268 1.00 73.24 245 THR F C 1
ATOM 11774 O O . THR F 2 245 ? -71.244 -117.772 -59.868 1.00 73.86 245 THR F O 1
ATOM 11778 N N . VAL F 2 246 ? -72.567 -118.707 -58.296 1.00 75.44 246 VAL F N 1
ATOM 11779 C CA . VAL F 2 246 ? -71.607 -119.724 -57.890 1.00 75.95 246 VAL F CA 1
ATOM 11780 C C . VAL F 2 246 ? -71.988 -121.023 -58.584 1.00 77.15 246 VAL F C 1
ATOM 11781 O O . VAL F 2 246 ? -73.111 -121.516 -58.423 1.00 85.01 246 VAL F O 1
ATOM 11785 N N . LEU F 2 247 ? -71.055 -121.572 -59.358 1.00 80.14 247 LEU F N 1
ATOM 11786 C CA . LEU F 2 247 ? -71.329 -122.775 -60.131 1.00 85.91 247 LEU F CA 1
ATOM 11787 C C . LEU F 2 247 ? -71.592 -123.953 -59.200 1.00 90.15 247 LEU F C 1
ATOM 11788 O O . LEU F 2 247 ? -70.971 -124.077 -58.142 1.00 87.52 247 LEU F O 1
ATOM 11793 N N . HIS F 2 248 ? -72.523 -124.815 -59.593 1.00 96.71 248 HIS F N 1
ATOM 11794 C CA . HIS F 2 248 ? -72.916 -125.944 -58.756 1.00 99.23 248 HIS F CA 1
ATOM 11795 C C . HIS F 2 248 ? -71.910 -127.092 -58.829 1.00 93.42 248 HIS F C 1
ATOM 11796 O O . HIS F 2 248 ? -70.951 -127.042 -59.599 1.00 93.91 248 HIS F O 1
ATOM 11803 N N . GLN G 2 1 ? -104.443 -40.028 -46.710 1.00 77.75 1 GLN H N 1
ATOM 11804 C CA . GLN G 2 1 ? -103.630 -39.515 -45.614 1.00 84.39 1 GLN H CA 1
ATOM 11805 C C . GLN G 2 1 ? -102.669 -38.439 -46.108 1.00 78.40 1 GLN H C 1
ATOM 11806 O O . GLN G 2 1 ? -102.761 -37.279 -45.708 1.00 78.35 1 GLN H O 1
ATOM 11808 N N . VAL G 2 2 ? -101.752 -38.829 -46.987 1.00 74.25 2 VAL H N 1
ATOM 11809 C CA . VAL G 2 2 ? -100.731 -37.911 -47.480 1.00 67.09 2 VAL H CA 1
ATOM 11810 C C . VAL G 2 2 ? -101.354 -36.959 -48.494 1.00 65.26 2 VAL H C 1
ATOM 11811 O O . VAL G 2 2 ? -102.115 -37.377 -49.376 1.00 70.04 2 VAL H O 1
ATOM 11815 N N . GLN G 2 3 ? -101.041 -35.671 -48.364 1.00 64.20 3 GLN H N 1
ATOM 11816 C CA . GLN G 2 3 ? -101.567 -34.650 -49.260 1.00 66.58 3 GLN H CA 1
ATOM 11817 C C . GLN G 2 3 ? -100.475 -33.642 -49.577 1.00 60.06 3 GLN H C 1
ATOM 11818 O O . GLN G 2 3 ? -99.754 -33.199 -48.678 1.00 59.53 3 GLN H O 1
ATOM 11820 N N . LEU G 2 4 ? -100.358 -33.286 -50.854 1.00 60.65 4 LEU H N 1
ATOM 11821 C CA . LEU G 2 4 ? -99.402 -32.291 -51.318 1.00 62.25 4 LEU H CA 1
ATOM 11822 C C . LEU G 2 4 ? -100.123 -31.334 -52.255 1.00 65.89 4 LEU H C 1
ATOM 11823 O O . LEU G 2 4 ? -100.827 -31.773 -53.170 1.00 69.10 4 LEU H O 1
ATOM 11828 N N . VAL G 2 5 ? -99.958 -30.035 -52.023 1.00 63.85 5 VAL H N 1
ATOM 11829 C CA . VAL G 2 5 ? -100.645 -29.003 -52.794 1.00 67.75 5 VAL H CA 1
ATOM 11830 C C . VAL G 2 5 ? -99.605 -28.004 -53.279 1.00 68.67 5 VAL H C 1
ATOM 11831 O O . VAL G 2 5 ? -99.031 -27.260 -52.474 1.00 68.09 5 VAL H O 1
ATOM 11835 N N . GLU G 2 6 ? -99.367 -27.977 -54.588 1.00 65.74 6 GLU H N 1
ATOM 11836 C CA . GLU G 2 6 ? -98.495 -26.977 -55.184 1.00 63.31 6 GLU H CA 1
ATOM 11837 C C . GLU G 2 6 ? -99.284 -25.712 -55.497 1.00 65.38 6 GLU H C 1
ATOM 11838 O O . GLU G 2 6 ? -100.487 -25.759 -55.764 1.00 74.04 6 GLU H O 1
ATOM 11844 N N . SER G 2 7 ? -98.590 -24.576 -55.468 1.00 66.75 7 SER H N 1
ATOM 11845 C CA . SER G 2 7 ? -99.207 -23.302 -55.808 1.00 72.06 7 SER H CA 1
ATOM 11846 C C . SER G 2 7 ? -98.133 -22.326 -56.264 1.00 73.27 7 SER H C 1
ATOM 11847 O O . SER G 2 7 ? -96.937 -22.540 -56.045 1.00 68.17 7 SER H O 1
ATOM 11850 N N . GLY G 2 8 ? -98.579 -21.249 -56.908 1.00 69.70 8 GLY H N 1
ATOM 11851 C CA . GLY G 2 8 ? -97.703 -20.190 -57.369 1.00 70.21 8 GLY H CA 1
ATOM 11852 C C . GLY G 2 8 ? -97.548 -20.103 -58.870 1.00 75.17 8 GLY H C 1
ATOM 11853 O O . GLY G 2 8 ? -96.953 -19.133 -59.355 1.00 75.56 8 GLY H O 1
ATOM 11854 N N . GLY G 2 9 ? -98.066 -21.071 -59.625 1.00 76.36 9 GLY H N 1
ATOM 11855 C CA . GLY G 2 9 ? -97.884 -21.072 -61.068 1.00 77.84 9 GLY H CA 1
ATOM 11856 C C . GLY G 2 9 ? -98.778 -20.050 -61.755 1.00 86.62 9 GLY H C 1
ATOM 11857 O O . GLY G 2 9 ? -99.975 -19.952 -61.461 1.00 81.43 9 GLY H O 1
ATOM 11858 N N . THR G 2 10 ? -98.196 -19.301 -62.686 1.00 89.42 10 THR H N 1
ATOM 11859 C CA . THR G 2 10 ? -98.910 -18.283 -63.451 1.00 85.05 10 THR H CA 1
ATOM 11860 C C . THR G 2 10 ? -98.115 -18.004 -64.724 1.00 88.93 10 THR H C 1
ATOM 11861 O O . THR G 2 10 ? -97.191 -18.747 -65.073 1.00 88.58 10 THR H O 1
ATOM 11865 N N . LEU G 2 11 ? -98.481 -16.934 -65.426 1.00 93.20 11 LEU H N 1
ATOM 11866 C CA . LEU G 2 11 ? -97.738 -16.486 -66.596 1.00 90.70 11 LEU H CA 1
ATOM 11867 C C . LEU G 2 11 ? -96.578 -15.601 -66.163 1.00 89.49 11 LEU H C 1
ATOM 11868 O O . LEU G 2 11 ? -96.726 -14.754 -65.279 1.00 92.00 11 LEU H O 1
ATOM 11873 N N . VAL G 2 12 ? -95.425 -15.799 -66.795 1.00 85.17 12 VAL H N 1
ATOM 11874 C CA . VAL G 2 12 ? -94.208 -15.079 -66.440 1.00 85.09 12 VAL H CA 1
ATOM 11875 C C . VAL G 2 12 ? -93.491 -14.664 -67.715 1.00 85.50 12 VAL H C 1
ATOM 11876 O O . VAL G 2 12 ? -93.383 -15.448 -68.664 1.00 84.97 12 VAL H O 1
ATOM 11878 N N . GLN G 2 13 ? -93.004 -13.427 -67.737 1.00 88.24 13 GLN H N 1
ATOM 11879 C CA . GLN G 2 13 ? -92.194 -12.970 -68.852 1.00 90.67 13 GLN H CA 1
ATOM 11880 C C . GLN G 2 13 ? -90.812 -13.618 -68.793 1.00 94.43 13 GLN H C 1
ATOM 11881 O O . GLN G 2 13 ? -90.283 -13.870 -67.706 1.00 92.11 13 GLN H O 1
ATOM 11883 N N . PRO G 2 14 ? -90.220 -13.919 -69.947 1.00 92.55 14 PRO H N 1
ATOM 11884 C CA . PRO G 2 14 ? -88.872 -14.501 -69.958 1.00 88.93 14 PRO H CA 1
ATOM 11885 C C . PRO G 2 14 ? -87.875 -13.596 -69.246 1.00 85.88 14 PRO H C 1
ATOM 11886 O O . PRO G 2 14 ? -87.838 -12.385 -69.471 1.00 87.54 14 PRO H O 1
ATOM 11890 N N . GLY G 2 15 ? -87.066 -14.199 -68.376 1.00 82.77 15 GLY H N 1
ATOM 11891 C CA . GLY G 2 15 ? -86.176 -13.459 -67.510 1.00 82.43 15 GLY H CA 1
ATOM 11892 C C . GLY G 2 15 ? -86.775 -13.062 -66.178 1.00 85.57 15 GLY H C 1
ATOM 11893 O O . GLY G 2 15 ? -86.058 -12.507 -65.334 1.00 79.21 15 GLY H O 1
ATOM 11894 N N . GLY G 2 16 ? -88.063 -13.325 -65.963 1.00 90.10 16 GLY H N 1
ATOM 11895 C CA . GLY G 2 16 ? -88.709 -13.005 -64.710 1.00 83.73 16 GLY H CA 1
ATOM 11896 C C . GLY G 2 16 ? -88.507 -14.084 -63.665 1.00 89.14 16 GLY H C 1
ATOM 11897 O O . GLY G 2 16 ? -87.871 -15.113 -63.890 1.00 89.78 16 GLY H O 1
ATOM 11898 N N . SER G 2 17 ? -89.074 -13.833 -62.487 1.00 83.45 17 SER H N 1
ATOM 11899 C CA . SER G 2 17 ? -88.937 -14.729 -61.350 1.00 78.72 17 SER H CA 1
ATOM 11900 C C . SER G 2 17 ? -90.305 -15.190 -60.865 1.00 77.66 17 SER H C 1
ATOM 11901 O O . SER G 2 17 ? -91.307 -14.484 -61.008 1.00 75.44 17 SER H O 1
ATOM 11904 N N . LEU G 2 18 ? -90.328 -16.389 -60.289 1.00 84.48 18 LEU H N 1
ATOM 11905 C CA . LEU G 2 18 ? -91.534 -16.959 -59.709 1.00 79.67 18 LEU H CA 1
ATOM 11906 C C . LEU G 2 18 ? -91.123 -17.896 -58.582 1.00 75.87 18 LEU H C 1
ATOM 11907 O O . LEU G 2 18 ? -90.068 -18.532 -58.642 1.00 74.02 18 LEU H O 1
ATOM 11912 N N . ARG G 2 19 ? -91.960 -17.967 -57.550 1.00 74.83 19 ARG H N 1
ATOM 11913 C CA . ARG G 2 19 ? -91.693 -18.782 -56.370 1.00 65.87 19 ARG H CA 1
ATOM 11914 C C . ARG G 2 19 ? -92.848 -19.749 -56.163 1.00 68.93 19 ARG H C 1
ATOM 11915 O O . ARG G 2 19 ? -93.991 -19.322 -55.968 1.00 71.47 19 ARG H O 1
ATOM 11923 N N . LEU G 2 20 ? -92.549 -21.043 -56.198 1.00 66.70 20 LEU H N 1
ATOM 11924 C CA . LEU G 2 20 ? -93.555 -22.079 -56.037 1.00 65.73 20 LEU H CA 1
ATOM 11925 C C . LEU G 2 20 ? -93.579 -22.578 -54.599 1.00 63.28 20 LEU H C 1
ATOM 11926 O O . LEU G 2 20 ? -92.559 -22.588 -53.907 1.00 63.82 20 LEU H O 1
ATOM 11931 N N . SER G 2 21 ? -94.762 -22.995 -54.154 1.00 68.45 21 SER H N 1
ATOM 11932 C CA . SER G 2 21 ? -94.954 -23.511 -52.808 1.00 65.82 21 SER H CA 1
ATOM 11933 C C . SER G 2 21 ? -95.636 -24.869 -52.873 1.00 66.15 21 SER H C 1
ATOM 11934 O O . SER G 2 21 ? -96.416 -25.145 -53.786 1.00 70.66 21 SER H O 1
ATOM 11937 N N . CYS G 2 22 ? -95.325 -25.717 -51.895 1.00 59.89 22 CYS H N 1
ATOM 11938 C CA . CYS G 2 22 ? -95.959 -27.024 -51.757 1.00 61.34 22 CYS H CA 1
ATOM 11939 C C . CYS G 2 22 ? -96.302 -27.236 -50.292 1.00 59.34 22 CYS H C 1
ATOM 11940 O O . CYS G 2 22 ? -95.405 -27.276 -49.445 1.00 60.11 22 CYS H O 1
ATOM 11943 N N . ALA G 2 23 ? -97.593 -27.364 -49.994 1.00 59.95 23 ALA H N 1
ATOM 11944 C CA . ALA G 2 23 ? -98.052 -27.601 -48.631 1.00 60.66 23 ALA H CA 1
ATOM 11945 C C . ALA G 2 23 ? -98.178 -29.103 -48.404 1.00 60.25 23 ALA H C 1
ATOM 11946 O O . ALA G 2 23 ? -98.891 -29.791 -49.143 1.00 62.73 23 ALA H O 1
ATOM 11948 N N . ALA G 2 24 ? -97.487 -29.607 -47.386 1.00 58.11 24 ALA H N 1
ATOM 11949 C CA . ALA G 2 24 ? -97.450 -31.029 -47.078 1.00 60.84 24 ALA H CA 1
ATOM 11950 C C . ALA G 2 24 ? -98.203 -31.311 -45.786 1.00 65.57 24 ALA H C 1
ATOM 11951 O O . ALA G 2 24 ? -98.155 -30.519 -44.840 1.00 68.90 24 ALA H O 1
ATOM 11953 N N . SER G 2 25 ? -98.894 -32.448 -45.754 1.00 59.35 25 SER H N 1
ATOM 11954 C CA . SER G 2 25 ? -99.633 -32.873 -44.573 1.00 61.14 25 SER H CA 1
ATOM 11955 C C . SER G 2 25 ? -99.890 -34.368 -44.672 1.00 63.85 25 SER H C 1
ATOM 11956 O O . SER G 2 25 ? -99.837 -34.955 -45.756 1.00 66.23 25 SER H O 1
ATOM 11959 N N . GLY G 2 26 ? -100.167 -34.976 -43.522 1.00 62.00 26 GLY H N 1
ATOM 11960 C CA . GLY G 2 26 ? -100.477 -36.388 -43.465 1.00 64.07 26 GLY H CA 1
ATOM 11961 C C . GLY G 2 26 ? -99.290 -37.317 -43.343 1.00 63.08 26 GLY H C 1
ATOM 11962 O O . GLY G 2 26 ? -99.457 -38.529 -43.522 1.00 65.22 26 GLY H O 1
ATOM 11963 N N . PHE G 2 27 ? -98.101 -36.794 -43.056 1.00 58.34 27 PHE H N 1
ATOM 11964 C CA . PHE G 2 27 ? -96.926 -37.626 -42.832 1.00 60.92 27 PHE H CA 1
ATOM 11965 C C . PHE G 2 27 ? -95.871 -36.785 -42.128 1.00 60.63 27 PHE H C 1
ATOM 11966 O O . PHE G 2 27 ? -95.997 -35.564 -42.009 1.00 59.19 27 PHE H O 1
ATOM 11974 N N . THR G 2 28 ? -94.828 -37.460 -41.650 1.00 51.52 28 THR H N 1
ATOM 11975 C CA . THR G 2 28 ? -93.739 -36.793 -40.939 1.00 57.32 28 THR H CA 1
ATOM 11976 C C . THR G 2 28 ? -92.814 -36.157 -41.969 1.00 56.45 28 THR H C 1
ATOM 11977 O O . THR G 2 28 ? -91.953 -36.825 -42.549 1.00 55.32 28 THR H O 1
ATOM 11981 N N . PHE G 2 29 ? -92.985 -34.849 -42.176 1.00 56.64 29 PHE H N 1
ATOM 11982 C CA . PHE G 2 29 ? -92.346 -34.165 -43.297 1.00 49.98 29 PHE H CA 1
ATOM 11983 C C . PHE G 2 29 ? -90.827 -34.240 -43.215 1.00 52.39 29 PHE H C 1
ATOM 11984 O O . PHE G 2 29 ? -90.155 -34.496 -44.222 1.00 50.88 29 PHE H O 1
ATOM 11992 N N . ASN G 2 30 ? -90.266 -34.030 -42.027 1.00 52.66 30 ASN H N 1
ATOM 11993 C CA . ASN G 2 30 ? -88.820 -33.954 -41.864 1.00 50.85 30 ASN H CA 1
ATOM 11994 C C . ASN G 2 30 ? -88.128 -35.311 -41.946 1.00 49.34 30 ASN H C 1
ATOM 11995 O O . ASN G 2 30 ? -86.908 -35.374 -41.756 1.00 47.42 30 ASN H O 1
ATOM 12000 N N . ASN G 2 31 ? -88.855 -36.389 -42.236 1.00 50.39 31 ASN H N 1
ATOM 12001 C CA . ASN G 2 31 ? -88.262 -37.718 -42.315 1.00 47.90 31 ASN H CA 1
ATOM 12002 C C . ASN G 2 31 ? -87.866 -38.124 -43.730 1.00 46.74 31 ASN H C 1
ATOM 12003 O O . ASN G 2 31 ? -87.299 -39.207 -43.906 1.00 42.75 31 ASN H O 1
ATOM 12008 N N . TYR G 2 32 ? -88.142 -37.299 -44.740 1.00 51.65 32 TYR H N 1
ATOM 12009 C CA . TYR G 2 32 ? -87.971 -37.724 -46.122 1.00 48.19 32 TYR H CA 1
ATOM 12010 C C . TYR G 2 32 ? -87.421 -36.592 -46.978 1.00 43.25 32 TYR H C 1
ATOM 12011 O O . TYR G 2 32 ? -87.663 -35.410 -46.714 1.00 40.10 32 TYR H O 1
ATOM 12020 N N . TRP G 2 33 ? -86.677 -36.976 -48.013 1.00 46.20 33 TRP H N 1
ATOM 12021 C CA . TRP G 2 33 ? -86.292 -36.044 -49.062 1.00 41.67 33 TRP H CA 1
ATOM 12022 C C . TRP G 2 33 ? -87.525 -35.586 -49.833 1.00 43.49 33 TRP H C 1
ATOM 12023 O O . TRP G 2 33 ? -88.535 -36.292 -49.909 1.00 44.46 33 TRP H O 1
ATOM 12034 N N . MET G 2 34 ? -87.431 -34.396 -50.420 1.00 40.18 34 MET H N 1
ATOM 12035 C CA . MET G 2 34 ? -88.482 -33.856 -51.270 1.00 41.78 34 MET H CA 1
ATOM 12036 C C . MET G 2 34 ? -87.909 -33.549 -52.645 1.00 42.46 34 MET H C 1
ATOM 12037 O O . MET G 2 34 ? -86.737 -33.191 -52.777 1.00 41.96 34 MET H O 1
ATOM 12042 N N . THR G 2 35 ? -88.749 -33.682 -53.669 1.00 48.31 35 THR H N 1
ATOM 12043 C CA . THR G 2 35 ? -88.323 -33.594 -55.060 1.00 46.38 35 THR H CA 1
ATOM 12044 C C . THR G 2 35 ? -89.283 -32.716 -55.850 1.00 48.64 35 THR H C 1
ATOM 12045 O O . THR G 2 35 ? -90.494 -32.731 -55.605 1.00 51.35 35 THR H O 1
ATOM 12049 N N . TRP G 2 36 ? -88.737 -31.947 -56.791 1.00 46.36 36 TRP H N 1
ATOM 12050 C CA . TRP G 2 36 ? -89.523 -31.209 -57.773 1.00 47.80 36 TRP H CA 1
ATOM 12051 C C . TRP G 2 36 ? -89.351 -31.854 -59.142 1.00 47.74 36 TRP H C 1
ATOM 12052 O O . TRP G 2 36 ? -88.222 -32.067 -59.594 1.00 51.74 36 TRP H O 1
ATOM 12063 N N . VAL G 2 37 ? -90.470 -32.158 -59.798 1.00 50.40 37 VAL H N 1
ATOM 12064 C CA . VAL G 2 37 ? -90.483 -32.730 -61.140 1.00 53.69 37 VAL H CA 1
ATOM 12065 C C . VAL G 2 37 ? -91.400 -31.883 -62.013 1.00 58.29 37 VAL H C 1
ATOM 12066 O O . VAL G 2 37 ? -92.477 -31.464 -61.571 1.00 63.01 37 VAL H O 1
ATOM 12070 N N . ARG G 2 38 ? -90.975 -31.623 -63.249 1.00 57.78 38 ARG H N 1
ATOM 12071 C CA . ARG G 2 38 ? -91.762 -30.828 -64.180 1.00 60.11 38 ARG H CA 1
ATOM 12072 C C . ARG G 2 38 ? -92.087 -31.632 -65.432 1.00 61.04 38 ARG H C 1
ATOM 12073 O O . ARG G 2 38 ? -91.429 -32.625 -65.754 1.00 57.89 38 ARG H O 1
ATOM 12081 N N . GLN G 2 39 ? -93.119 -31.178 -66.140 1.00 62.20 39 GLN H N 1
ATOM 12082 C CA . GLN G 2 39 ? -93.601 -31.875 -67.327 1.00 62.34 39 GLN H CA 1
ATOM 12083 C C . GLN G 2 39 ? -94.166 -30.835 -68.283 1.00 66.97 39 GLN H C 1
ATOM 12084 O O . GLN G 2 39 ? -95.243 -30.286 -68.036 1.00 76.02 39 GLN H O 1
ATOM 12090 N N . ALA G 2 40 ? -93.432 -30.555 -69.357 1.00 68.87 40 ALA H N 1
ATOM 12091 C CA . ALA G 2 40 ? -93.913 -29.619 -70.359 1.00 70.98 40 ALA H CA 1
ATOM 12092 C C . ALA G 2 40 ? -95.182 -30.166 -71.011 1.00 71.27 40 ALA H C 1
ATOM 12093 O O . ALA G 2 40 ? -95.364 -31.385 -71.103 1.00 71.01 40 ALA H O 1
ATOM 12095 N N . PRO G 2 41 ? -96.089 -29.285 -71.461 1.00 73.99 41 PRO H N 1
ATOM 12096 C CA . PRO G 2 41 ? -97.347 -29.756 -72.059 1.00 77.83 41 PRO H CA 1
ATOM 12097 C C . PRO G 2 41 ? -97.137 -30.735 -73.204 1.00 81.34 41 PRO H C 1
ATOM 12098 O O . PRO G 2 41 ? -96.571 -30.380 -74.243 1.00 80.25 41 PRO H O 1
ATOM 12102 N N . GLY G 2 42 ? -97.586 -31.975 -73.015 1.00 80.90 42 GLY H N 1
ATOM 12103 C CA . GLY G 2 42 ? -97.477 -32.997 -74.031 1.00 80.25 42 GLY H CA 1
ATOM 12104 C C . GLY G 2 42 ? -96.159 -33.738 -74.072 1.00 76.69 42 GLY H C 1
ATOM 12105 O O . GLY G 2 42 ? -95.966 -34.569 -74.970 1.00 86.23 42 GLY H O 1
ATOM 12106 N N . LYS G 2 43 ? -95.248 -33.469 -73.144 1.00 73.60 43 LYS H N 1
ATOM 12107 C CA . LYS G 2 43 ? -93.960 -34.140 -73.078 1.00 75.09 43 LYS H CA 1
ATOM 12108 C C . LYS G 2 43 ? -93.900 -35.018 -71.827 1.00 73.64 43 LYS H C 1
ATOM 12109 O O . LYS G 2 43 ? -94.916 -35.268 -71.167 1.00 74.51 43 LYS H O 1
ATOM 12111 N N . GLY G 2 44 ? -92.697 -35.487 -71.499 1.00 66.55 44 GLY H N 1
ATOM 12112 C CA . GLY G 2 44 ? -92.501 -36.396 -70.390 1.00 66.42 44 GLY H CA 1
ATOM 12113 C C . GLY G 2 44 ? -92.125 -35.687 -69.102 1.00 63.01 44 GLY H C 1
ATOM 12114 O O . GLY G 2 44 ? -92.108 -34.458 -69.006 1.00 61.82 44 GLY H O 1
ATOM 12115 N N . LEU G 2 45 ? -91.820 -36.496 -68.092 1.00 59.98 45 LEU H N 1
ATOM 12116 C CA . LEU G 2 45 ? -91.411 -35.985 -66.792 1.00 62.87 45 LEU H CA 1
ATOM 12117 C C . LEU G 2 45 ? -89.916 -35.681 -66.782 1.00 61.78 45 LEU H C 1
ATOM 12118 O O . LEU G 2 45 ? -89.122 -36.334 -67.466 1.00 61.23 45 LEU H O 1
ATOM 12123 N N . GLU G 2 46 ? -89.532 -34.678 -65.991 1.00 54.21 46 GLU H N 1
ATOM 12124 C CA . GLU G 2 46 ? -88.128 -34.304 -65.853 1.00 54.45 46 GLU H CA 1
ATOM 12125 C C . GLU G 2 46 ? -87.826 -33.968 -64.402 1.00 57.95 46 GLU H C 1
ATOM 12126 O O . GLU G 2 46 ? -88.482 -33.103 -63.812 1.00 54.96 46 GLU H O 1
ATOM 12132 N N . TRP G 2 47 ? -86.824 -34.641 -63.843 1.00 53.40 47 TRP H N 1
ATOM 12133 C CA . TRP G 2 47 ? -86.345 -34.329 -62.504 1.00 48.22 47 TRP H CA 1
ATOM 12134 C C . TRP G 2 47 ? -85.649 -32.973 -62.505 1.00 49.42 47 TRP H C 1
ATOM 12135 O O . TRP G 2 47 ? -84.750 -32.728 -63.314 1.00 49.09 47 TRP H O 1
ATOM 12146 N N . VAL G 2 48 ? -86.067 -32.089 -61.601 1.00 49.23 48 VAL H N 1
ATOM 12147 C CA . VAL G 2 48 ? -85.549 -30.723 -61.529 1.00 48.05 48 VAL H CA 1
ATOM 12148 C C . VAL G 2 48 ? -84.595 -30.551 -60.349 1.00 47.27 48 VAL H C 1
ATOM 12149 O O . VAL G 2 48 ? -83.445 -30.145 -60.525 1.00 45.82 48 VAL H O 1
ATOM 12153 N N . ALA G 2 49 ? -85.058 -30.849 -59.136 1.00 44.29 49 ALA H N 1
ATOM 12154 C CA . ALA G 2 49 ? -84.245 -30.655 -57.944 1.00 48.04 49 ALA H CA 1
ATOM 12155 C C . ALA G 2 49 ? -84.827 -31.466 -56.798 1.00 44.98 49 ALA H C 1
ATOM 12156 O O . ALA G 2 49 ? -86.028 -31.748 -56.767 1.00 49.70 49 ALA H O 1
ATOM 12158 N N . ASN G 2 50 ? -83.963 -31.830 -55.851 1.00 40.30 50 ASN H N 1
ATOM 12159 C CA . ASN G 2 50 ? -84.409 -32.451 -54.614 1.00 46.94 50 ASN H CA 1
ATOM 12160 C C . ASN G 2 50 ? -83.631 -31.859 -53.446 1.00 44.41 50 ASN H C 1
ATOM 12161 O O . ASN G 2 50 ? -82.694 -31.078 -53.626 1.00 41.42 50 ASN H O 1
ATOM 12166 N N . ILE G 2 51 ? -84.029 -32.240 -52.235 1.00 44.59 51 ILE H N 1
ATOM 12167 C CA . ILE G 2 51 ? -83.472 -31.648 -51.024 1.00 38.90 51 ILE H CA 1
ATOM 12168 C C . ILE G 2 51 ? -83.540 -32.670 -49.896 1.00 39.78 51 ILE H C 1
ATOM 12169 O O . ILE G 2 51 ? -84.527 -33.397 -49.752 1.00 43.92 51 ILE H O 1
ATOM 12174 N N . LYS G 2 52 ? -82.474 -32.722 -49.099 1.00 42.96 52 LYS H N 1
ATOM 12175 C CA . LYS G 2 52 ? -82.352 -33.654 -47.987 1.00 39.12 52 LYS H CA 1
ATOM 12176 C C . LYS G 2 52 ? -83.407 -33.357 -46.917 1.00 41.86 52 LYS H C 1
ATOM 12177 O O . LYS G 2 52 ? -84.084 -32.323 -46.944 1.00 42.73 52 LYS H O 1
ATOM 12183 N N . LYS G 2 53 ? -83.535 -34.288 -45.960 1.00 42.58 53 LYS H N 1
ATOM 12184 C CA . LYS G 2 53 ? -84.541 -34.166 -44.904 1.00 39.37 53 LYS H CA 1
ATOM 12185 C C . LYS G 2 53 ? -84.482 -32.801 -44.231 1.00 43.10 53 LYS H C 1
ATOM 12186 O O . LYS G 2 53 ? -85.500 -32.117 -44.089 1.00 45.30 53 LYS H O 1
ATOM 12192 N N . ASP G 2 54 ? -83.291 -32.398 -43.798 1.00 41.91 54 ASP H N 1
ATOM 12193 C CA . ASP G 2 54 ? -83.107 -31.161 -43.055 1.00 41.76 54 ASP H CA 1
ATOM 12194 C C . ASP G 2 54 ? -82.682 -29.999 -43.941 1.00 41.21 54 ASP H C 1
ATOM 12195 O O . ASP G 2 54 ? -82.400 -28.913 -43.427 1.00 50.04 54 ASP H O 1
ATOM 12200 N N . GLY G 2 55 ? -82.627 -30.200 -45.254 1.00 42.43 55 GLY H N 1
ATOM 12201 C CA . GLY G 2 55 ? -82.216 -29.152 -46.163 1.00 38.92 55 GLY H CA 1
ATOM 12202 C C . GLY G 2 55 ? -80.727 -28.916 -46.249 1.00 40.75 55 GLY H C 1
ATOM 12203 O O . GLY G 2 55 ? -80.310 -27.946 -46.891 1.00 43.69 55 GLY H O 1
ATOM 12204 N N . SER G 2 56 ? -79.909 -29.769 -45.631 1.00 43.78 56 SER H N 1
ATOM 12205 C CA . SER G 2 56 ? -78.464 -29.578 -45.641 1.00 46.12 56 SER H CA 1
ATOM 12206 C C . SER G 2 56 ? -77.809 -30.033 -46.939 1.00 51.03 56 SER H C 1
ATOM 12207 O O . SER G 2 56 ? -76.614 -29.784 -47.129 1.00 55.95 56 SER H O 1
ATOM 12210 N N . GLU G 2 57 ? -78.549 -30.691 -47.828 1.00 46.48 57 GLU H N 1
ATOM 12211 C CA . GLU G 2 57 ? -78.029 -31.084 -49.131 1.00 43.49 57 GLU H CA 1
ATOM 12212 C C . GLU G 2 57 ? -79.077 -30.787 -50.191 1.00 42.90 57 GLU H C 1
ATOM 12213 O O . GLU G 2 57 ? -80.249 -31.131 -50.018 1.00 38.93 57 GLU H O 1
ATOM 12219 N N . LYS G 2 58 ? -78.656 -30.138 -51.275 1.00 44.52 58 LYS H N 1
ATOM 12220 C CA . LYS G 2 58 ? -79.547 -29.780 -52.370 1.00 39.14 58 LYS H CA 1
ATOM 12221 C C . LYS G 2 58 ? -78.863 -30.093 -53.691 1.00 39.46 58 LYS H C 1
ATOM 12222 O O . LYS G 2 58 ? -77.664 -29.847 -53.846 1.00 38.56 58 LYS H O 1
ATOM 12228 N N . TYR G 2 59 ? -79.626 -30.630 -54.643 1.00 38.13 59 TYR H N 1
ATOM 12229 C CA . TYR G 2 59 ? -79.095 -30.969 -55.954 1.00 38.50 59 TYR H CA 1
ATOM 12230 C C . TYR G 2 59 ? -80.062 -30.522 -57.039 1.00 43.63 59 TYR H C 1
ATOM 12231 O O . TYR G 2 59 ? -81.279 -30.504 -56.840 1.00 47.62 59 TYR H O 1
ATOM 12240 N N . TYR G 2 60 ? -79.503 -30.162 -58.193 1.00 44.40 60 TYR H N 1
ATOM 12241 C CA . TYR G 2 60 ? -80.265 -29.580 -59.287 1.00 44.46 60 TYR H CA 1
ATOM 12242 C C . TYR G 2 60 ? -79.873 -30.228 -60.606 1.00 47.22 60 TYR H C 1
ATOM 12243 O O . TYR G 2 60 ? -78.743 -30.694 -60.778 1.00 51.71 60 TYR H O 1
ATOM 12252 N N . VAL G 2 61 ? -80.826 -30.253 -61.539 1.00 48.68 61 VAL H N 1
ATOM 12253 C CA . VAL G 2 61 ? -80.510 -30.621 -62.912 1.00 48.05 61 VAL H CA 1
ATOM 12254 C C . VAL G 2 61 ? -79.696 -29.497 -63.544 1.00 55.34 61 VAL H C 1
ATOM 12255 O O . VAL G 2 61 ? -79.799 -28.327 -63.149 1.00 56.42 61 VAL H O 1
ATOM 12259 N N . ASP G 2 62 ? -78.863 -29.857 -64.525 1.00 55.25 62 ASP H N 1
ATOM 12260 C CA . ASP G 2 62 ? -77.907 -28.907 -65.089 1.00 54.55 62 ASP H CA 1
ATOM 12261 C C . ASP G 2 62 ? -78.594 -27.647 -65.603 1.00 56.78 62 ASP H C 1
ATOM 12262 O O . ASP G 2 62 ? -78.140 -26.527 -65.343 1.00 59.24 62 ASP H O 1
ATOM 12267 N N . SER G 2 63 ? -79.705 -27.815 -66.323 1.00 55.15 63 SER H N 1
ATOM 12268 C CA . SER G 2 63 ? -80.323 -26.696 -67.024 1.00 59.87 63 SER H CA 1
ATOM 12269 C C . SER G 2 63 ? -80.846 -25.620 -66.081 1.00 62.23 63 SER H C 1
ATOM 12270 O O . SER G 2 63 ? -80.996 -24.467 -66.502 1.00 64.78 63 SER H O 1
ATOM 12273 N N . VAL G 2 64 ? -81.122 -25.957 -64.822 1.00 60.62 64 VAL H N 1
ATOM 12274 C CA . VAL G 2 64 ? -81.637 -24.982 -63.865 1.00 60.71 64 VAL H CA 1
ATOM 12275 C C . VAL G 2 64 ? -80.628 -24.609 -62.791 1.00 62.32 64 VAL H C 1
ATOM 12276 O O . VAL G 2 64 ? -80.911 -23.699 -61.994 1.00 62.37 64 VAL H O 1
ATOM 12280 N N . ARG G 2 65 ? -79.472 -25.266 -62.734 1.00 58.38 65 ARG H N 1
ATOM 12281 C CA . ARG G 2 65 ? -78.505 -24.959 -61.689 1.00 58.48 65 ARG H CA 1
ATOM 12282 C C . ARG G 2 65 ? -77.965 -23.545 -61.873 1.00 59.12 65 ARG H C 1
ATOM 12283 O O . ARG G 2 65 ? -77.554 -23.161 -62.972 1.00 56.65 65 ARG H O 1
ATOM 12291 N N . GLY G 2 66 ? -77.974 -22.770 -60.789 1.00 59.45 66 GLY H N 1
ATOM 12292 C CA . GLY G 2 66 ? -77.647 -21.364 -60.823 1.00 57.15 66 GLY H CA 1
ATOM 12293 C C . GLY G 2 66 ? -78.848 -20.449 -60.929 1.00 63.68 66 GLY H C 1
ATOM 12294 O O . GLY G 2 66 ? -78.753 -19.276 -60.547 1.00 66.55 66 GLY H O 1
ATOM 12295 N N . ARG G 2 67 ? -79.973 -20.955 -61.432 1.00 65.35 67 ARG H N 1
ATOM 12296 C CA . ARG G 2 67 ? -81.206 -20.189 -61.567 1.00 63.00 67 ARG H CA 1
ATOM 12297 C C . ARG G 2 67 ? -82.263 -20.570 -60.544 1.00 62.52 67 ARG H C 1
ATOM 12298 O O . ARG G 2 67 ? -82.974 -19.695 -60.044 1.00 66.57 67 ARG H O 1
ATOM 12306 N N . PHE G 2 68 ? -82.383 -21.851 -60.213 1.00 58.38 68 PHE H N 1
ATOM 12307 C CA . PHE G 2 68 ? -83.385 -22.327 -59.272 1.00 56.36 68 PHE H CA 1
ATOM 12308 C C . PHE G 2 68 ? -82.756 -22.570 -57.905 1.00 54.62 68 PHE H C 1
ATOM 12309 O O . PHE G 2 68 ? -81.584 -22.938 -57.797 1.00 54.07 68 PHE H O 1
ATOM 12317 N N . THR G 2 69 ? -83.554 -22.366 -56.858 1.00 55.69 69 THR H N 1
ATOM 12318 C CA . THR G 2 69 ? -83.118 -22.605 -55.486 1.00 51.82 69 THR H CA 1
ATOM 12319 C C . THR G 2 69 ? -84.237 -23.308 -54.734 1.00 54.76 69 THR H C 1
ATOM 12320 O O . THR G 2 69 ? -85.316 -22.738 -54.547 1.00 55.63 69 THR H O 1
ATOM 12324 N N . ILE G 2 70 ? -83.976 -24.536 -54.302 1.00 51.48 70 ILE H N 1
ATOM 12325 C CA . ILE G 2 70 ? -84.946 -25.339 -53.568 1.00 51.45 70 ILE H CA 1
ATOM 12326 C C . ILE G 2 70 ? -84.732 -25.127 -52.075 1.00 47.70 70 ILE H C 1
ATOM 12327 O O . ILE G 2 70 ? -83.607 -24.923 -51.607 1.00 48.45 70 ILE H O 1
ATOM 12332 N N . SER G 2 71 ? -85.824 -25.158 -51.315 1.00 48.28 71 SER H N 1
ATOM 12333 C CA . SER G 2 71 ? -85.756 -24.915 -49.880 1.00 51.66 71 SER H CA 1
ATOM 12334 C C . SER G 2 71 ? -86.964 -25.550 -49.209 1.00 54.15 71 SER H C 1
ATOM 12335 O O . SER G 2 71 ? -87.960 -25.876 -49.860 1.00 56.34 71 SER H O 1
ATOM 12338 N N . ARG G 2 72 ? -86.866 -25.709 -47.890 1.00 51.63 72 ARG H N 1
ATOM 12339 C CA . ARG G 2 72 ? -87.937 -26.315 -47.114 1.00 46.91 72 ARG H CA 1
ATOM 12340 C C . ARG G 2 72 ? -87.962 -25.720 -45.713 1.00 50.14 72 ARG H C 1
ATOM 12341 O O . ARG G 2 72 ? -86.925 -25.355 -45.155 1.00 53.75 72 ARG H O 1
ATOM 12349 N N . ASP G 2 73 ? -89.168 -25.627 -45.157 1.00 55.45 73 ASP H N 1
ATOM 12350 C CA . ASP G 2 73 ? -89.413 -25.137 -43.802 1.00 51.40 73 ASP H CA 1
ATOM 12351 C C . ASP G 2 73 ? -90.087 -26.273 -43.038 1.00 57.19 73 ASP H C 1
ATOM 12352 O O . ASP G 2 73 ? -91.312 -26.429 -43.098 1.00 54.98 73 ASP H O 1
ATOM 12357 N N . ASN G 2 74 ? -89.287 -27.064 -42.318 1.00 59.80 74 ASN H N 1
ATOM 12358 C CA . ASN G 2 74 ? -89.819 -28.238 -41.634 1.00 58.84 74 ASN H CA 1
ATOM 12359 C C . ASN G 2 74 ? -90.771 -27.880 -40.500 1.00 59.53 74 ASN H C 1
ATOM 12360 O O . ASN G 2 74 ? -91.596 -28.716 -40.118 1.00 58.15 74 ASN H O 1
ATOM 12365 N N . ALA G 2 75 ? -90.682 -26.663 -39.957 1.00 61.56 75 ALA H N 1
ATOM 12366 C CA . ALA G 2 75 ? -91.625 -26.251 -38.925 1.00 61.29 75 ALA H CA 1
ATOM 12367 C C . ALA G 2 75 ? -93.014 -25.986 -39.488 1.00 57.75 75 ALA H C 1
ATOM 12368 O O . ALA G 2 75 ? -93.995 -26.034 -38.739 1.00 59.61 75 ALA H O 1
ATOM 12370 N N . LYS G 2 76 ? -93.118 -25.715 -40.788 1.00 57.04 76 LYS H N 1
ATOM 12371 C CA . LYS G 2 76 ? -94.393 -25.428 -41.426 1.00 59.07 76 LYS H CA 1
ATOM 12372 C C . LYS G 2 76 ? -94.799 -26.485 -42.443 1.00 61.95 76 LYS H C 1
ATOM 12373 O O . LYS G 2 76 ? -95.838 -26.326 -43.094 1.00 63.72 76 LYS H O 1
ATOM 12379 N N . ASN G 2 77 ? -94.010 -27.553 -42.597 1.00 58.82 77 ASN H N 1
ATOM 12380 C CA . ASN G 2 77 ? -94.301 -28.631 -43.546 1.00 60.42 77 ASN H CA 1
ATOM 12381 C C . ASN G 2 77 ? -94.460 -28.095 -44.967 1.00 58.00 77 ASN H C 1
ATOM 12382 O O . ASN G 2 77 ? -95.377 -28.481 -45.695 1.00 60.34 77 ASN H O 1
ATOM 12387 N N . SER G 2 78 ? -93.554 -27.205 -45.368 1.00 57.47 78 SER H N 1
ATOM 12388 C CA . SER G 2 78 ? -93.656 -26.511 -46.644 1.00 54.39 78 SER H CA 1
ATOM 12389 C C . SER G 2 78 ? -92.385 -26.702 -47.457 1.00 55.41 78 SER H C 1
ATOM 12390 O O . SER G 2 78 ? -91.275 -26.655 -46.917 1.00 50.65 78 SER H O 1
ATOM 12393 N N . LEU G 2 79 ? -92.561 -26.913 -48.759 1.00 57.01 79 LEU H N 1
ATOM 12394 C CA . LEU G 2 79 ? -91.469 -27.036 -49.714 1.00 53.07 79 LEU H CA 1
ATOM 12395 C C . LEU G 2 79 ? -91.586 -25.915 -50.737 1.00 58.45 79 LEU H C 1
ATOM 12396 O O . LEU G 2 79 ? -92.694 -25.532 -51.125 1.00 58.92 79 LEU H O 1
ATOM 12401 N N . PHE G 2 80 ? -90.446 -25.385 -51.173 1.00 57.65 80 PHE H N 1
ATOM 12402 C CA . PHE G 2 80 ? -90.430 -24.228 -52.053 1.00 57.14 80 PHE H CA 1
ATOM 12403 C C . PHE G 2 80 ? -89.445 -24.434 -53.194 1.00 57.45 80 PHE H C 1
ATOM 12404 O O . PHE G 2 80 ? -88.489 -25.208 -53.093 1.00 55.92 80 PHE H O 1
ATOM 12412 N N . LEU G 2 81 ? -89.699 -23.719 -54.289 1.00 57.38 81 LEU H N 1
ATOM 12413 C CA . LEU G 2 81 ? -88.806 -23.688 -55.444 1.00 57.68 81 LEU H CA 1
ATOM 12414 C C . LEU G 2 81 ? -88.776 -22.256 -55.960 1.00 61.15 81 LEU H C 1
ATOM 12415 O O . LEU G 2 81 ? -89.790 -21.754 -56.456 1.00 66.25 81 LEU H O 1
ATOM 12420 N N . GLN G 2 82 ? -87.626 -21.601 -55.833 1.00 58.76 82 GLN H N 1
ATOM 12421 C CA . GLN G 2 82 ? -87.440 -20.231 -56.294 1.00 65.63 82 GLN H CA 1
ATOM 12422 C C . GLN G 2 82 ? -86.844 -20.256 -57.696 1.00 69.67 82 GLN H C 1
ATOM 12423 O O . GLN G 2 82 ? -85.712 -20.711 -57.884 1.00 71.03 82 GLN H O 1
ATOM 12429 N N . MET G 2 83 ? -87.601 -19.764 -58.673 1.00 69.07 83 MET H N 1
ATOM 12430 C CA . MET G 2 83 ? -87.209 -19.809 -60.076 1.00 71.85 83 MET H CA 1
ATOM 12431 C C . MET G 2 83 ? -86.837 -18.407 -60.543 1.00 76.18 83 MET H C 1
ATOM 12432 O O . MET G 2 83 ? -87.671 -17.497 -60.509 1.00 75.04 83 MET H O 1
ATOM 12437 N N . ASN G 2 84 ? -85.588 -18.238 -60.977 1.00 71.37 84 ASN H N 1
ATOM 12438 C CA . ASN G 2 84 ? -85.089 -16.968 -61.487 1.00 75.63 84 ASN H CA 1
ATOM 12439 C C . ASN G 2 84 ? -84.643 -17.120 -62.935 1.00 79.63 84 ASN H C 1
ATOM 12440 O O . ASN G 2 84 ? -84.294 -18.219 -63.379 1.00 74.72 84 ASN H O 1
ATOM 12445 N N . SER G 2 85 ? -84.652 -16.001 -63.662 1.00 86.40 85 SER H N 1
ATOM 12446 C CA . SER G 2 85 ? -84.191 -15.950 -65.049 1.00 86.30 85 SER H CA 1
ATOM 12447 C C . SER G 2 85 ? -84.895 -17.003 -65.902 1.00 84.13 85 SER H C 1
ATOM 12448 O O . SER G 2 85 ? -84.269 -17.766 -66.641 1.00 81.89 85 SER H O 1
ATOM 12451 N N . LEU G 2 86 ? -86.221 -17.036 -65.787 1.00 77.69 86 LEU H N 1
ATOM 12452 C CA . LEU G 2 86 ? -87.011 -18.067 -66.448 1.00 76.09 86 LEU H CA 1
ATOM 12453 C C . LEU G 2 86 ? -86.888 -17.967 -67.963 1.00 77.80 86 LEU H C 1
ATOM 12454 O O . LEU G 2 86 ? -87.027 -16.886 -68.544 1.00 83.01 86 LEU H O 1
ATOM 12459 N N . ARG G 2 87 ? -86.623 -19.098 -68.594 1.00 81.71 87 ARG H N 1
ATOM 12460 C CA . ARG G 2 87 ? -86.577 -19.240 -70.036 1.00 83.74 87 ARG H CA 1
ATOM 12461 C C . ARG G 2 87 ? -87.842 -19.920 -70.533 1.00 80.18 87 ARG H C 1
ATOM 12462 O O . ARG G 2 87 ? -88.528 -20.609 -69.772 1.00 80.57 87 ARG H O 1
ATOM 12470 N N . PRO G 2 88 ? -88.197 -19.730 -71.806 1.00 80.45 88 PRO H N 1
ATOM 12471 C CA . PRO G 2 88 ? -89.378 -20.425 -72.345 1.00 80.55 88 PRO H CA 1
ATOM 12472 C C . PRO G 2 88 ? -89.304 -21.936 -72.215 1.00 78.31 88 PRO H C 1
ATOM 12473 O O . PRO G 2 88 ? -90.350 -22.593 -72.133 1.00 78.35 88 PRO H O 1
ATOM 12477 N N . GLU G 2 89 ? -88.100 -22.509 -72.181 1.00 81.46 89 GLU H N 1
ATOM 12478 C CA . GLU G 2 89 ? -87.952 -23.949 -72.013 1.00 78.32 89 GLU H CA 1
ATOM 12479 C C . GLU G 2 89 ? -88.369 -24.427 -70.628 1.00 75.97 89 GLU H C 1
ATOM 12480 O O . GLU G 2 89 ? -88.466 -25.641 -70.416 1.00 74.13 89 GLU H O 1
ATOM 12482 N N . ASP G 2 90 ? -88.616 -23.514 -69.688 1.00 77.17 90 ASP H N 1
ATOM 12483 C CA . ASP G 2 90 ? -89.064 -23.885 -68.352 1.00 70.88 90 ASP H CA 1
ATOM 12484 C C . ASP G 2 90 ? -90.567 -24.116 -68.268 1.00 72.26 90 ASP H C 1
ATOM 12485 O O . ASP G 2 90 ? -91.039 -24.622 -67.244 1.00 71.36 90 ASP H O 1
ATOM 12490 N N . THR G 2 91 ? -91.323 -23.760 -69.307 1.00 69.54 91 THR H N 1
ATOM 12491 C CA . THR G 2 91 ? -92.774 -23.899 -69.272 1.00 70.98 91 THR H CA 1
ATOM 12492 C C . THR G 2 91 ? -93.167 -25.356 -69.077 1.00 72.30 91 THR H C 1
ATOM 12493 O O . THR G 2 91 ? -92.889 -26.204 -69.932 1.00 69.00 91 THR H O 1
ATOM 12497 N N . ALA G 2 92 ? -93.817 -25.641 -67.951 1.00 68.30 92 ALA H N 1
ATOM 12498 C CA . ALA G 2 92 ? -94.180 -27.002 -67.581 1.00 66.84 92 ALA H CA 1
ATOM 12499 C C . ALA G 2 92 ? -95.070 -26.958 -66.348 1.00 66.56 92 ALA H C 1
ATOM 12500 O O . ALA G 2 92 ? -95.125 -25.950 -65.638 1.00 66.98 92 ALA H O 1
ATOM 12502 N N . VAL G 2 93 ? -95.771 -28.063 -66.109 1.00 66.01 93 VAL H N 1
ATOM 12503 C CA . VAL G 2 93 ? -96.444 -28.281 -64.834 1.00 65.31 93 VAL H CA 1
ATOM 12504 C C . VAL G 2 93 ? -95.422 -28.824 -63.847 1.00 67.46 93 VAL H C 1
ATOM 12505 O O . VAL G 2 93 ? -94.713 -29.791 -64.144 1.00 62.73 93 VAL H O 1
ATOM 12509 N N . TYR G 2 94 ? -95.337 -28.203 -62.676 1.00 64.22 94 TYR H N 1
ATOM 12510 C CA . TYR G 2 94 ? -94.318 -28.543 -61.693 1.00 59.83 94 TYR H CA 1
ATOM 12511 C C . TYR G 2 94 ? -94.939 -29.354 -60.563 1.00 59.65 94 TYR H C 1
ATOM 12512 O O . TYR G 2 94 ? -95.875 -28.892 -59.901 1.00 62.46 94 TYR H O 1
ATOM 12521 N N . PHE G 2 95 ? -94.418 -30.558 -60.352 1.00 60.89 95 PHE H N 1
ATOM 12522 C CA . PHE G 2 95 ? -94.920 -31.471 -59.339 1.00 58.09 95 PHE H CA 1
ATOM 12523 C C . PHE G 2 95 ? -94.040 -31.441 -58.097 1.00 57.65 95 PHE H C 1
ATOM 12524 O O . PHE G 2 95 ? -92.842 -31.157 -58.161 1.00 56.05 95 PHE H O 1
ATOM 12532 N N . CYS G 2 96 ? -94.658 -31.756 -56.964 1.00 59.09 96 CYS H N 1
ATOM 12533 C CA . CYS G 2 96 ? -94.001 -31.836 -55.666 1.00 54.14 96 CYS H CA 1
ATOM 12534 C C . CYS G 2 96 ? -94.145 -33.268 -55.169 1.00 59.90 96 CYS H C 1
ATOM 12535 O O . CYS G 2 96 ? -95.267 -33.769 -55.041 1.00 63.35 96 CYS H O 1
ATOM 12538 N N . ALA G 2 97 ? -93.017 -33.931 -54.911 1.00 54.38 97 ALA H N 1
ATOM 12539 C CA . ALA G 2 97 ? -93.024 -35.370 -54.694 1.00 52.97 97 ALA H CA 1
ATOM 12540 C C . ALA G 2 97 ? -92.176 -35.745 -53.487 1.00 52.51 97 ALA H C 1
ATOM 12541 O O . ALA G 2 97 ? -91.152 -35.120 -53.205 1.00 48.53 97 ALA H O 1
ATOM 12543 N N . THR G 2 98 ? -92.609 -36.794 -52.793 1.00 49.99 98 THR H N 1
ATOM 12544 C CA . THR G 2 98 ? -91.908 -37.314 -51.629 1.00 46.94 98 THR H CA 1
ATOM 12545 C C . THR G 2 98 ? -90.997 -38.475 -52.021 1.00 46.52 98 THR H C 1
ATOM 12546 O O . THR G 2 98 ? -91.165 -39.109 -53.066 1.00 49.12 98 THR H O 1
ATOM 12550 N N . VAL G 2 99 ? -90.031 -38.755 -51.154 1.00 49.80 99 VAL H N 1
ATOM 12551 C CA . VAL G 2 99 ? -89.023 -39.788 -51.385 1.00 47.38 99 VAL H CA 1
ATOM 12552 C C . VAL G 2 99 ? -89.110 -40.750 -50.206 1.00 47.39 99 VAL H C 1
ATOM 12553 O O . VAL G 2 99 ? -88.453 -40.561 -49.178 1.00 45.37 99 VAL H O 1
ATOM 12557 N N . ARG G 2 100 ? -89.915 -41.804 -50.347 1.00 50.06 100 ARG H N 1
ATOM 12558 C CA . ARG G 2 100 ? -90.219 -42.686 -49.225 1.00 47.76 100 ARG H CA 1
ATOM 12559 C C . ARG G 2 100 ? -89.721 -44.111 -49.417 1.00 43.98 100 ARG H C 1
ATOM 12560 O O . ARG G 2 100 ? -89.051 -44.648 -48.527 1.00 42.79 100 ARG H O 1
ATOM 12568 N N . SER G 2 101 ? -90.026 -44.744 -50.547 1.00 42.58 101 SER H N 1
ATOM 12569 C CA . SER G 2 101 ? -89.770 -46.168 -50.730 1.00 48.33 101 SER H CA 1
ATOM 12570 C C . SER G 2 101 ? -88.387 -46.408 -51.323 1.00 47.51 101 SER H C 1
ATOM 12571 O O . SER G 2 101 ? -88.001 -45.764 -52.304 1.00 43.17 101 SER H O 1
ATOM 12574 N N . GLY G 2 102 ? -87.654 -47.345 -50.730 1.00 41.93 102 GLY H N 1
ATOM 12575 C CA . GLY G 2 102 ? -86.382 -47.766 -51.272 1.00 44.46 102 GLY H CA 1
ATOM 12576 C C . GLY G 2 102 ? -85.223 -46.869 -50.876 1.00 43.30 102 GLY H C 1
ATOM 12577 O O . GLY G 2 102 ? -85.333 -45.948 -50.060 1.00 42.81 102 GLY H O 1
ATOM 12578 N N . ARG G 2 103 ? -84.079 -47.158 -51.496 1.00 36.16 103 ARG H N 1
ATOM 12579 C CA . ARG G 2 103 ? -82.822 -46.493 -51.186 1.00 40.87 103 ARG H CA 1
ATOM 12580 C C . ARG G 2 103 ? -82.411 -45.443 -52.209 1.00 40.56 103 ARG H C 1
ATOM 12581 O O . ARG G 2 103 ? -81.561 -44.604 -51.892 1.00 36.57 103 ARG H O 1
ATOM 12589 N N . TYR G 2 104 ? -82.985 -45.454 -53.413 1.00 42.30 104 TYR H N 1
ATOM 12590 C CA . TYR G 2 104 ? -82.405 -44.729 -54.537 1.00 36.64 104 TYR H CA 1
ATOM 12591 C C . TYR G 2 104 ? -83.390 -43.755 -55.178 1.00 39.28 104 TYR H C 1
ATOM 12592 O O . TYR G 2 104 ? -83.527 -43.691 -56.403 1.00 41.34 104 TYR H O 1
ATOM 12601 N N . PHE G 2 105 ? -84.090 -42.988 -54.340 1.00 37.71 105 PHE H N 1
ATOM 12602 C CA . PHE G 2 105 ? -84.745 -41.739 -54.722 1.00 42.21 105 PHE H CA 1
ATOM 12603 C C . PHE G 2 105 ? -85.974 -41.948 -55.608 1.00 42.59 105 PHE H C 1
ATOM 12604 O O . PHE G 2 105 ? -86.284 -41.105 -56.455 1.00 42.27 105 PHE H O 1
ATOM 12612 N N . ALA G 2 106 ? -86.705 -43.045 -55.418 1.00 42.16 106 ALA H N 1
ATOM 12613 C CA . ALA G 2 106 ? -88.001 -43.162 -56.067 1.00 43.11 106 ALA H CA 1
ATOM 12614 C C . ALA G 2 106 ? -88.959 -42.130 -55.477 1.00 49.02 106 ALA H C 1
ATOM 12615 O O . ALA G 2 106 ? -88.766 -41.628 -54.366 1.00 45.11 106 ALA H O 1
ATOM 12617 N N . LEU G 2 107 ? -89.993 -41.800 -56.242 1.00 47.91 107 LEU H N 1
ATOM 12618 C CA . LEU G 2 107 ? -90.925 -40.735 -55.888 1.00 48.25 107 LEU H CA 1
ATOM 12619 C C . LEU G 2 107 ? -92.283 -41.357 -55.583 1.00 50.43 107 LEU H C 1
ATOM 12620 O O . LEU G 2 107 ? -92.953 -41.870 -56.485 1.00 47.32 107 LEU H O 1
ATOM 12625 N N . ASP G 2 108 ? -92.689 -41.298 -54.312 1.00 46.90 108 ASP H N 1
ATOM 12626 C CA . ASP G 2 108 ? -93.887 -42.012 -53.849 1.00 50.84 108 ASP H CA 1
ATOM 12627 C C . ASP G 2 108 ? -95.156 -41.191 -54.063 1.00 54.41 108 ASP H C 1
ATOM 12628 O O . ASP G 2 108 ? -96.024 -41.568 -54.856 1.00 54.75 108 ASP H O 1
ATOM 12633 N N . ASP G 2 109 ? -95.284 -40.080 -53.343 1.00 53.58 109 ASP H N 1
ATOM 12634 C CA . ASP G 2 109 ? -96.500 -39.277 -53.334 1.00 50.34 109 ASP H CA 1
ATOM 12635 C C . ASP G 2 109 ? -96.280 -38.002 -54.134 1.00 53.41 109 ASP H C 1
ATOM 12636 O O . ASP G 2 109 ? -95.317 -37.269 -53.886 1.00 59.21 109 ASP H O 1
ATOM 12641 N N . TRP G 2 110 ? -97.175 -37.736 -55.081 1.00 58.81 110 TRP H N 1
ATOM 12642 C CA . TRP G 2 110 ? -97.103 -36.560 -55.935 1.00 58.04 110 TRP H CA 1
ATOM 12643 C C . TRP G 2 110 ? -98.304 -35.658 -55.687 1.00 64.56 110 TRP H C 1
ATOM 12644 O O . TRP G 2 110 ? -99.394 -36.126 -55.342 1.00 60.82 110 TRP H O 1
ATOM 12655 N N . GLY G 2 111 ? -98.095 -34.355 -55.873 1.00 63.12 111 GLY H N 1
ATOM 12656 C CA . GLY G 2 111 ? -99.177 -33.399 -55.814 1.00 62.91 111 GLY H CA 1
ATOM 12657 C C . GLY G 2 111 ? -99.899 -33.275 -57.143 1.00 70.02 111 GLY H C 1
ATOM 12658 O O . GLY G 2 111 ? -99.584 -33.942 -58.129 1.00 69.47 111 GLY H O 1
ATOM 12659 N N . GLN G 2 112 ? -100.901 -32.392 -57.160 1.00 69.00 112 GLN H N 1
ATOM 12660 C CA . GLN G 2 112 ? -101.684 -32.172 -58.369 1.00 71.81 112 GLN H CA 1
ATOM 12661 C C . GLN G 2 112 ? -100.948 -31.325 -59.398 1.00 67.62 112 GLN H C 1
ATOM 12662 O O . GLN G 2 112 ? -101.347 -31.310 -60.568 1.00 71.77 112 GLN H O 1
ATOM 12664 N N . GLY G 2 113 ? -99.893 -30.627 -58.993 1.00 62.45 113 GLY H N 1
ATOM 12665 C CA . GLY G 2 113 ? -99.096 -29.836 -59.906 1.00 62.79 113 GLY H CA 1
ATOM 12666 C C . GLY G 2 113 ? -99.587 -28.404 -60.027 1.00 72.12 113 GLY H C 1
ATOM 12667 O O . GLY G 2 113 ? -100.723 -28.067 -59.694 1.00 71.91 113 GLY H O 1
ATOM 12668 N N . THR G 2 114 ? -98.693 -27.545 -60.513 1.00 67.99 114 THR H N 1
ATOM 12669 C CA . THR G 2 114 ? -99.015 -26.150 -60.775 1.00 69.61 114 THR H CA 1
ATOM 12670 C C . THR G 2 114 ? -98.360 -25.740 -62.086 1.00 69.95 114 THR H C 1
ATOM 12671 O O . THR G 2 114 ? -97.193 -26.063 -62.330 1.00 67.80 114 THR H O 1
ATOM 12675 N N . LEU G 2 115 ? -99.117 -25.051 -62.935 1.00 77.18 115 LEU H N 1
ATOM 12676 C CA . LEU G 2 115 ? -98.689 -24.759 -64.298 1.00 72.56 115 LEU H CA 1
ATOM 12677 C C . LEU G 2 115 ? -97.911 -23.449 -64.341 1.00 76.86 115 LEU H C 1
ATOM 12678 O O . LEU G 2 115 ? -98.412 -22.407 -63.905 1.00 83.46 115 LEU H O 1
ATOM 12683 N N . VAL G 2 116 ? -96.697 -23.503 -64.883 1.00 71.48 116 VAL H N 1
ATOM 12684 C CA . VAL G 2 116 ? -95.862 -22.326 -65.094 1.00 73.75 116 VAL H CA 1
ATOM 12685 C C . VAL G 2 116 ? -95.691 -22.141 -66.595 1.00 76.13 116 VAL H C 1
ATOM 12686 O O . VAL G 2 116 ? -95.154 -23.021 -67.279 1.00 75.96 116 VAL H O 1
ATOM 12690 N N . THR G 2 117 ? -96.146 -21.000 -67.109 1.00 76.53 117 THR H N 1
ATOM 12691 C CA . THR G 2 117 ? -96.046 -20.678 -68.528 1.00 84.19 117 THR H CA 1
ATOM 12692 C C . THR G 2 117 ? -95.152 -19.459 -68.691 1.00 85.88 117 THR H C 1
ATOM 12693 O O . THR G 2 117 ? -95.434 -18.397 -68.123 1.00 88.05 117 THR H O 1
ATOM 12697 N N . VAL G 2 118 ? -94.077 -19.613 -69.460 1.00 81.36 118 VAL H N 1
ATOM 12698 C CA . VAL G 2 118 ? -93.137 -18.535 -69.738 1.00 83.40 118 VAL H CA 1
ATOM 12699 C C . VAL G 2 118 ? -93.145 -18.288 -71.240 1.00 92.97 118 VAL H C 1
ATOM 12700 O O . VAL G 2 118 ? -92.915 -19.216 -72.028 1.00 94.61 118 VAL H O 1
ATOM 12704 N N . SER G 2 119 ? -93.413 -17.048 -71.637 1.00 95.22 119 SER H N 1
ATOM 12705 C CA . SER G 2 119 ? -93.470 -16.699 -73.051 1.00 97.93 119 SER H CA 1
ATOM 12706 C C . SER G 2 119 ? -93.231 -15.208 -73.268 1.00 98.74 119 SER H C 1
ATOM 12707 O O . SER G 2 119 ? -94.037 -14.372 -72.858 1.00 100.74 119 SER H O 1
ATOM 12710 N N . VAL G 2 143 ? -81.675 -40.390 -73.164 1.00 56.54 143 VAL H N 1
ATOM 12711 C CA . VAL G 2 143 ? -80.765 -41.268 -72.437 1.00 60.45 143 VAL H CA 1
ATOM 12712 C C . VAL G 2 143 ? -81.414 -42.634 -72.221 1.00 59.02 143 VAL H C 1
ATOM 12713 O O . VAL G 2 143 ? -80.797 -43.670 -72.469 1.00 58.36 143 VAL H O 1
ATOM 12717 N N . LEU G 2 144 ? -82.663 -42.630 -71.765 1.00 58.74 144 LEU H N 1
ATOM 12718 C CA . LEU G 2 144 ? -83.442 -43.849 -71.600 1.00 61.51 144 LEU H CA 1
ATOM 12719 C C . LEU G 2 144 ? -84.455 -43.948 -72.734 1.00 63.54 144 LEU H C 1
ATOM 12720 O O . LEU G 2 144 ? -85.232 -43.015 -72.962 1.00 63.38 144 LEU H O 1
ATOM 12725 N N . THR G 2 145 ? -84.446 -45.076 -73.438 1.00 64.50 145 THR H N 1
ATOM 12726 C CA . THR G 2 145 ? -85.271 -45.267 -74.624 1.00 60.74 145 THR H CA 1
ATOM 12727 C C . THR G 2 145 ? -86.495 -46.101 -74.267 1.00 67.22 145 THR H C 1
ATOM 12728 O O . THR G 2 145 ? -86.363 -47.221 -73.761 1.00 61.53 145 THR H O 1
ATOM 12732 N N . GLN G 2 146 ? -87.681 -45.552 -74.535 1.00 68.86 146 GLN H N 1
ATOM 12733 C CA . GLN G 2 146 ? -88.954 -46.225 -74.353 1.00 67.65 146 GLN H CA 1
ATOM 12734 C C . GLN G 2 146 ? -89.732 -46.248 -75.663 1.00 66.43 146 GLN H C 1
ATOM 12735 O O . GLN G 2 146 ? -89.657 -45.292 -76.443 1.00 67.25 146 GLN H O 1
ATOM 12741 N N . PRO G 2 147 ? -90.483 -47.312 -75.932 1.00 72.76 147 PRO H N 1
ATOM 12742 C CA . PRO G 2 147 ? -91.389 -47.310 -77.083 1.00 73.26 147 PRO H CA 1
ATOM 12743 C C . PRO G 2 147 ? -92.503 -46.302 -76.873 1.00 75.47 147 PRO H C 1
ATOM 12744 O O . PRO G 2 147 ? -92.997 -46.141 -75.748 1.00 70.54 147 PRO H O 1
ATOM 12748 N N . PRO G 2 148 ? -92.912 -45.584 -77.922 1.00 79.81 148 PRO H N 1
ATOM 12749 C CA . PRO G 2 148 ? -93.964 -44.571 -77.728 1.00 76.92 148 PRO H CA 1
ATOM 12750 C C . PRO G 2 148 ? -95.324 -45.158 -77.386 1.00 79.90 148 PRO H C 1
ATOM 12751 O O . PRO G 2 148 ? -96.048 -44.576 -76.569 1.00 81.58 148 PRO H O 1
ATOM 12755 N N . SER G 2 149 ? -95.695 -46.294 -77.977 1.00 76.39 149 SER H N 1
ATOM 12756 C CA . SER G 2 149 ? -97.029 -46.848 -77.791 1.00 79.58 149 SER H CA 1
ATOM 12757 C C . SER G 2 149 ? -96.957 -48.357 -77.604 1.00 82.26 149 SER H C 1
ATOM 12758 O O . SER G 2 149 ? -96.061 -49.023 -78.130 1.00 85.63 149 SER H O 1
ATOM 12760 N N . VAL G 2 150 ? -97.922 -48.881 -76.850 1.00 84.48 150 VAL H N 1
ATOM 12761 C CA . VAL G 2 150 ? -98.105 -50.316 -76.645 1.00 89.95 150 VAL H CA 1
ATOM 12762 C C . VAL G 2 150 ? -99.599 -50.584 -76.518 1.00 94.73 150 VAL H C 1
ATOM 12763 O O . VAL G 2 150 ? -100.316 -49.846 -75.837 1.00 92.25 150 VAL H O 1
ATOM 12767 N N . SER G 2 151 ? -100.069 -51.638 -77.185 1.00 93.17 151 SER H N 1
ATOM 12768 C CA . SER G 2 151 ? -101.464 -52.047 -77.128 1.00 86.78 151 SER H CA 1
ATOM 12769 C C . SER G 2 151 ? -101.570 -53.451 -76.547 1.00 94.82 151 SER H C 1
ATOM 12770 O O . SER G 2 151 ? -100.668 -54.279 -76.710 1.00 92.94 151 SER H O 1
ATOM 12772 N N . VAL G 2 152 ? -102.690 -53.718 -75.873 1.00 95.52 152 VAL H N 1
ATOM 12773 C CA . VAL G 2 152 ? -102.901 -54.998 -75.207 1.00 99.19 152 VAL H CA 1
ATOM 12774 C C . VAL G 2 152 ? -104.397 -55.257 -75.102 1.00 98.92 152 VAL H C 1
ATOM 12775 O O . VAL G 2 152 ? -105.199 -54.331 -74.961 1.00 100.22 152 VAL H O 1
ATOM 12779 N N . ALA G 2 153 ? -104.769 -56.532 -75.185 1.00 98.92 153 ALA H N 1
ATOM 12780 C CA . ALA G 2 153 ? -106.149 -56.949 -75.008 1.00 96.22 153 ALA H CA 1
ATOM 12781 C C . ALA G 2 153 ? -106.459 -57.128 -73.522 1.00 95.57 153 ALA H C 1
ATOM 12782 O O . ALA G 2 153 ? -105.585 -57.512 -72.739 1.00 95.32 153 ALA H O 1
ATOM 12784 N N . PRO G 2 154 ? -107.696 -56.852 -73.108 1.00 96.49 154 PRO H N 1
ATOM 12785 C CA . PRO G 2 154 ? -108.045 -56.998 -71.688 1.00 95.86 154 PRO H CA 1
ATOM 12786 C C . PRO G 2 154 ? -107.917 -58.448 -71.245 1.00 96.38 154 PRO H C 1
ATOM 12787 O O . PRO G 2 154 ? -108.436 -59.362 -71.891 1.00 98.75 154 PRO H O 1
ATOM 12791 N N . GLY G 2 155 ? -107.217 -58.653 -70.130 1.00 92.99 155 GLY H N 1
ATOM 12792 C CA . GLY G 2 155 ? -106.879 -59.974 -69.660 1.00 93.45 155 GLY H CA 1
ATOM 12793 C C . GLY G 2 155 ? -105.556 -60.506 -70.172 1.00 92.50 155 GLY H C 1
ATOM 12794 O O . GLY G 2 155 ? -105.016 -61.457 -69.591 1.00 92.77 155 GLY H O 1
ATOM 12795 N N . LYS G 2 156 ? -105.023 -59.925 -71.245 1.00 92.29 156 LYS H N 1
ATOM 12796 C CA . LYS G 2 156 ? -103.703 -60.283 -71.737 1.00 91.21 156 LYS H CA 1
ATOM 12797 C C . LYS G 2 156 ? -102.632 -59.586 -70.903 1.00 91.14 156 LYS H C 1
ATOM 12798 O O . LYS G 2 156 ? -102.919 -58.818 -69.982 1.00 87.16 156 LYS H O 1
ATOM 12800 N N . THR G 2 157 ? -101.376 -59.855 -71.240 1.00 94.21 157 THR H N 1
ATOM 12801 C CA . THR G 2 157 ? -100.236 -59.367 -70.478 1.00 87.94 157 THR H CA 1
ATOM 12802 C C . THR G 2 157 ? -99.365 -58.482 -71.359 1.00 83.42 157 THR H C 1
ATOM 12803 O O . THR G 2 157 ? -98.991 -58.879 -72.467 1.00 84.11 157 THR H O 1
ATOM 12807 N N . ALA G 2 158 ? -99.040 -57.290 -70.862 1.00 78.83 158 ALA H N 1
ATOM 12808 C CA . ALA G 2 158 ? -98.337 -56.273 -71.631 1.00 75.70 158 ALA H CA 1
ATOM 12809 C C . ALA G 2 158 ? -96.987 -55.961 -70.997 1.00 79.90 158 ALA H C 1
ATOM 12810 O O . ALA G 2 158 ? -96.860 -55.916 -69.768 1.00 78.06 158 ALA H O 1
ATOM 12812 N N . ARG G 2 159 ? -95.985 -55.725 -71.846 1.00 76.52 159 ARG H N 1
ATOM 12813 C CA . ARG G 2 159 ? -94.618 -55.450 -71.417 1.00 70.99 159 ARG H CA 1
ATOM 12814 C C . ARG G 2 159 ? -94.173 -54.092 -71.936 1.00 68.71 159 ARG H C 1
ATOM 12815 O O . ARG G 2 159 ? -94.348 -53.786 -73.120 1.00 71.95 159 ARG H O 1
ATOM 12823 N N . ILE G 2 160 ? -93.593 -53.289 -71.048 1.00 65.56 160 ILE H N 1
ATOM 12824 C CA . ILE G 2 160 ? -93.072 -51.967 -71.370 1.00 62.84 160 ILE H CA 1
ATOM 12825 C C . ILE G 2 160 ? -91.593 -51.955 -71.015 1.00 66.04 160 ILE H C 1
ATOM 12826 O O . ILE G 2 160 ? -91.226 -52.247 -69.871 1.00 62.02 160 ILE H O 1
ATOM 12831 N N . THR G 2 161 ? -90.748 -51.619 -71.986 1.00 67.72 161 THR H N 1
ATOM 12832 C CA . THR G 2 161 ? -89.307 -51.745 -71.831 1.00 60.97 161 THR H CA 1
ATOM 12833 C C . THR G 2 161 ? -88.638 -50.378 -71.730 1.00 58.22 161 THR H C 1
ATOM 12834 O O . THR G 2 161 ? -89.094 -49.391 -72.316 1.00 62.42 161 THR H O 1
ATOM 12838 N N . CYS G 2 162 ? -87.541 -50.343 -70.974 1.00 59.27 162 CYS H N 1
ATOM 12839 C CA . CYS G 2 162 ? -86.724 -49.153 -70.760 1.00 61.00 162 CYS H CA 1
ATOM 12840 C C . CYS G 2 162 ? -85.281 -49.524 -71.064 1.00 58.55 162 CYS H C 1
ATOM 12841 O O . CYS G 2 162 ? -84.712 -50.399 -70.398 1.00 58.31 162 CYS H O 1
ATOM 12844 N N . GLY G 2 163 ? -84.694 -48.875 -72.060 1.00 57.21 163 GLY H N 1
ATOM 12845 C CA . GLY G 2 163 ? -83.401 -49.280 -72.590 1.00 56.34 163 GLY H CA 1
ATOM 12846 C C . GLY G 2 163 ? -82.314 -48.248 -72.368 1.00 59.71 163 GLY H C 1
ATOM 12847 O O . GLY G 2 163 ? -82.538 -47.050 -72.547 1.00 63.51 163 GLY H O 1
ATOM 12848 N N . GLY G 2 164 ? -81.132 -48.728 -71.997 1.00 55.50 164 GLY H N 1
ATOM 12849 C CA . GLY G 2 164 ? -79.986 -47.861 -71.804 1.00 54.77 164 GLY H CA 1
ATOM 12850 C C . GLY G 2 164 ? -78.744 -48.675 -71.531 1.00 59.43 164 GLY H C 1
ATOM 12851 O O . GLY G 2 164 ? -78.817 -49.859 -71.182 1.00 62.24 164 GLY H O 1
ATOM 12852 N N . ASP G 2 165 ? -77.595 -48.021 -71.689 1.00 62.98 165 ASP H N 1
ATOM 12853 C CA . ASP G 2 165 ? -76.317 -48.709 -71.544 1.00 64.03 165 ASP H CA 1
ATOM 12854 C C . ASP G 2 165 ? -76.103 -49.116 -70.090 1.00 56.69 165 ASP H C 1
ATOM 12855 O O . ASP G 2 165 ? -76.096 -48.265 -69.195 1.00 58.17 165 ASP H O 1
ATOM 12860 N N . ASN G 2 166 ? -75.933 -50.421 -69.868 1.00 58.95 166 ASN H N 1
ATOM 12861 C CA . ASN G 2 166 ? -75.721 -51.000 -68.540 1.00 61.16 166 ASN H CA 1
ATOM 12862 C C . ASN G 2 166 ? -76.782 -50.515 -67.554 1.00 58.14 166 ASN H C 1
ATOM 12863 O O . ASN G 2 166 ? -76.487 -50.083 -66.440 1.00 63.63 166 ASN H O 1
ATOM 12868 N N . ILE G 2 167 ? -78.043 -50.588 -67.983 1.00 54.93 167 ILE H N 1
ATOM 12869 C CA . ILE G 2 167 ? -79.142 -50.171 -67.120 1.00 49.35 167 ILE H CA 1
ATOM 12870 C C . ILE G 2 167 ? -79.281 -51.132 -65.947 1.00 49.16 167 ILE H C 1
ATOM 12871 O O . ILE G 2 167 ? -79.798 -50.759 -64.888 1.00 49.59 167 ILE H O 1
ATOM 12876 N N . GLY G 2 168 ? -78.820 -52.376 -66.106 1.00 48.31 168 GLY H N 1
ATOM 12877 C CA . GLY G 2 168 ? -78.847 -53.328 -65.010 1.00 49.46 168 GLY H CA 1
ATOM 12878 C C . GLY G 2 168 ? -77.926 -52.953 -63.870 1.00 48.92 168 GLY H C 1
ATOM 12879 O O . GLY G 2 168 ? -78.114 -53.432 -62.742 1.00 46.42 168 GLY H O 1
ATOM 12880 N N . SER G 2 169 ? -76.927 -52.108 -64.137 1.00 48.49 169 SER H N 1
ATOM 12881 C CA . SER G 2 169 ? -76.054 -51.636 -63.073 1.00 43.17 169 SER H CA 1
ATOM 12882 C C . SER G 2 169 ? -76.688 -50.525 -62.253 1.00 45.03 169 SER H C 1
ATOM 12883 O O . SER G 2 169 ? -76.175 -50.193 -61.178 1.00 42.03 169 SER H O 1
ATOM 12886 N N . ARG G 2 170 ? -77.798 -49.943 -62.733 1.00 45.10 170 ARG H N 1
ATOM 12887 C CA . ARG G 2 170 ? -78.412 -48.813 -62.048 1.00 44.22 170 ARG H CA 1
ATOM 12888 C C . ARG G 2 170 ? -79.806 -49.182 -61.548 1.00 44.20 170 ARG H C 1
ATOM 12889 O O . ARG G 2 170 ? -80.465 -50.060 -62.117 1.00 45.07 170 ARG H O 1
ATOM 12897 N N . PRO G 2 171 ? -80.281 -48.533 -60.487 1.00 44.03 171 PRO H N 1
ATOM 12898 C CA . PRO G 2 171 ? -81.642 -48.808 -60.020 1.00 45.76 171 PRO H CA 1
ATOM 12899 C C . PRO G 2 171 ? -82.671 -48.138 -60.920 1.00 44.35 171 PRO H C 1
ATOM 12900 O O . PRO G 2 171 ? -82.451 -47.043 -61.444 1.00 45.41 171 PRO H O 1
ATOM 12904 N N . VAL G 2 172 ? -83.805 -48.813 -61.103 1.00 44.28 172 VAL H N 1
ATOM 12905 C CA . VAL G 2 172 ? -84.869 -48.357 -61.990 1.00 47.55 172 VAL H CA 1
ATOM 12906 C C . VAL G 2 172 ? -86.168 -48.277 -61.202 1.00 47.21 172 VAL H C 1
ATOM 12907 O O . VAL G 2 172 ? -86.456 -49.147 -60.372 1.00 48.74 172 VAL H O 1
ATOM 12911 N N . HIS G 2 173 ? -86.936 -47.219 -61.452 1.00 45.86 173 HIS H N 1
ATOM 12912 C CA . HIS G 2 173 ? -88.276 -47.049 -60.915 1.00 47.08 173 HIS H CA 1
ATOM 12913 C C . HIS G 2 173 ? -89.255 -46.863 -62.068 1.00 50.90 173 HIS H C 1
ATOM 12914 O O . HIS G 2 173 ? -88.908 -46.303 -63.114 1.00 51.36 173 HIS H O 1
ATOM 12921 N N . TRP G 2 174 ? -90.481 -47.346 -61.874 1.00 51.71 174 TRP H N 1
ATOM 12922 C CA . TRP G 2 174 ? -91.532 -47.286 -62.882 1.00 49.94 174 TRP H CA 1
ATOM 12923 C C . TRP G 2 174 ? -92.729 -46.521 -62.331 1.00 50.90 174 TRP H C 1
ATOM 12924 O O . TRP G 2 174 ? -93.145 -46.747 -61.191 1.00 50.64 174 TRP H O 1
ATOM 12935 N N . TYR G 2 175 ? -93.282 -45.623 -63.146 1.00 52.61 175 TYR H N 1
ATOM 12936 C CA . TYR G 2 175 ? -94.389 -44.765 -62.745 1.00 54.10 175 TYR H CA 1
ATOM 12937 C C . TYR G 2 175 ? -95.518 -44.859 -63.763 1.00 59.29 175 TYR H C 1
ATOM 12938 O O . TYR G 2 175 ? -95.286 -45.064 -64.958 1.00 63.08 175 TYR H O 1
ATOM 12947 N N . GLN G 2 176 ? -96.746 -44.684 -63.278 1.00 65.07 176 GLN H N 1
ATOM 12948 C CA . GLN G 2 176 ? -97.949 -44.717 -64.101 1.00 62.40 176 GLN H CA 1
ATOM 12949 C C . GLN G 2 176 ? -98.677 -43.390 -63.964 1.00 61.29 176 GLN H C 1
ATOM 12950 O O . GLN G 2 176 ? -98.876 -42.904 -62.845 1.00 60.75 176 GLN H O 1
ATOM 12956 N N . GLN G 2 177 ? -99.083 -42.812 -65.094 1.00 63.23 177 GLN H N 1
ATOM 12957 C CA . GLN G 2 177 ? -99.788 -41.535 -65.108 1.00 71.14 177 GLN H CA 1
ATOM 12958 C C . GLN G 2 177 ? -100.975 -41.631 -66.050 1.00 68.29 177 GLN H C 1
ATOM 12959 O O . GLN G 2 177 ? -100.795 -41.810 -67.260 1.00 73.06 177 GLN H O 1
ATOM 12965 N N . LYS G 2 178 ? -102.173 -41.518 -65.495 1.00 75.79 178 LYS H N 1
ATOM 12966 C CA . LYS G 2 178 ? -103.390 -41.452 -66.280 1.00 80.74 178 LYS H CA 1
ATOM 12967 C C . LYS G 2 178 ? -103.611 -40.019 -66.763 1.00 73.61 178 LYS H C 1
ATOM 12968 O O . LYS G 2 178 ? -103.150 -39.068 -66.123 1.00 75.88 178 LYS H O 1
ATOM 12974 N N . PRO G 2 179 ? -104.294 -39.840 -67.896 1.00 81.30 179 PRO H N 1
ATOM 12975 C CA . PRO G 2 179 ? -104.364 -38.510 -68.519 1.00 84.24 179 PRO H CA 1
ATOM 12976 C C . PRO G 2 179 ? -104.986 -37.479 -67.588 1.00 79.42 179 PRO H C 1
ATOM 12977 O O . PRO G 2 179 ? -106.069 -37.687 -67.035 1.00 79.41 179 PRO H O 1
ATOM 12981 N N . GLY G 2 180 ? -104.284 -36.361 -67.420 1.00 79.80 180 GLY H N 1
ATOM 12982 C CA . GLY G 2 180 ? -104.755 -35.293 -66.563 1.00 78.72 180 GLY H CA 1
ATOM 12983 C C . GLY G 2 180 ? -104.640 -35.571 -65.084 1.00 82.99 180 GLY H C 1
ATOM 12984 O O . GLY G 2 180 ? -105.345 -34.943 -64.291 1.00 93.10 180 GLY H O 1
ATOM 12985 N N . GLN G 2 181 ? -103.773 -36.498 -64.687 1.00 76.65 181 GLN H N 1
ATOM 12986 C CA . GLN G 2 181 ? -103.648 -36.905 -63.297 1.00 76.33 181 GLN H CA 1
ATOM 12987 C C . GLN G 2 181 ? -102.184 -36.885 -62.876 1.00 81.73 181 GLN H C 1
ATOM 12988 O O . GLN G 2 181 ? -101.274 -36.733 -63.696 1.00 78.52 181 GLN H O 1
ATOM 12994 N N . ALA G 2 182 ? -101.971 -37.041 -61.572 1.00 75.64 182 ALA H N 1
ATOM 12995 C CA . ALA G 2 182 ? -100.642 -37.049 -60.989 1.00 69.15 182 ALA H CA 1
ATOM 12996 C C . ALA G 2 182 ? -100.021 -38.439 -61.103 1.00 68.03 182 ALA H C 1
ATOM 12997 O O . ALA G 2 182 ? -100.726 -39.448 -61.016 1.00 66.56 182 ALA H O 1
ATOM 12999 N N . PRO G 2 183 ? -98.703 -38.514 -61.298 1.00 67.27 183 PRO H N 1
ATOM 13000 C CA . PRO G 2 183 ? -98.057 -39.820 -61.472 1.00 60.43 183 PRO H CA 1
ATOM 13001 C C . PRO G 2 183 ? -98.155 -40.673 -60.213 1.00 61.76 183 PRO H C 1
ATOM 13002 O O . PRO G 2 183 ? -98.216 -40.169 -59.088 1.00 60.90 183 PRO H O 1
ATOM 13006 N N . ILE G 2 184 ? -98.176 -41.987 -60.423 1.00 61.55 184 ILE H N 1
ATOM 13007 C CA . ILE G 2 184 ? -98.255 -42.975 -59.354 1.00 68.48 184 ILE H CA 1
ATOM 13008 C C . ILE G 2 184 ? -97.094 -43.945 -59.519 1.00 64.24 184 ILE H C 1
ATOM 13009 O O . ILE G 2 184 ? -96.813 -44.402 -60.632 1.00 68.42 184 ILE H O 1
ATOM 13014 N N . LEU G 2 185 ? -96.419 -44.254 -58.413 1.00 53.85 185 LEU H N 1
ATOM 13015 C CA . LEU G 2 185 ? -95.265 -45.145 -58.421 1.00 54.37 185 LEU H CA 1
ATOM 13016 C C . LEU G 2 185 ? -95.730 -46.592 -58.321 1.00 54.01 185 LEU H C 1
ATOM 13017 O O . LEU G 2 185 ? -96.373 -46.974 -57.338 1.00 53.48 185 LEU H O 1
ATOM 13022 N N . VAL G 2 186 ? -95.382 -47.400 -59.323 1.00 52.06 186 VAL H N 1
ATOM 13023 C CA . VAL G 2 186 ? -95.794 -48.794 -59.364 1.00 55.69 186 VAL H CA 1
ATOM 13024 C C . VAL G 2 186 ? -94.652 -49.759 -59.039 1.00 55.83 186 VAL H C 1
ATOM 13025 O O . VAL G 2 186 ? -94.912 -50.850 -58.517 1.00 53.54 186 VAL H O 1
ATOM 13029 N N . VAL G 2 187 ? -93.407 -49.408 -59.348 1.00 48.45 187 VAL H N 1
ATOM 13030 C CA . VAL G 2 187 ? -92.253 -50.255 -59.067 1.00 49.45 187 VAL H CA 1
ATOM 13031 C C . VAL G 2 187 ? -91.090 -49.364 -58.647 1.00 53.82 187 VAL H C 1
ATOM 13032 O O . VAL G 2 187 ? -90.823 -48.339 -59.282 1.00 53.34 187 VAL H O 1
ATOM 13036 N N . TYR G 2 188 ? -90.386 -49.755 -57.584 1.00 46.58 188 TYR H N 1
ATOM 13037 C CA . TYR G 2 188 ? -89.201 -49.034 -57.136 1.00 48.14 188 TYR H CA 1
ATOM 13038 C C . TYR G 2 188 ? -88.062 -50.016 -56.899 1.00 50.00 188 TYR H C 1
ATOM 13039 O O . TYR G 2 188 ? -88.285 -51.172 -56.531 1.00 45.79 188 TYR H O 1
ATOM 13048 N N . ASP G 2 189 ? -86.837 -49.532 -57.110 1.00 46.19 189 ASP H N 1
ATOM 13049 C CA . ASP G 2 189 ? -85.618 -50.331 -56.957 1.00 46.93 189 ASP H CA 1
ATOM 13050 C C . ASP G 2 189 ? -85.707 -51.633 -57.758 1.00 49.44 189 ASP H C 1
ATOM 13051 O O . ASP G 2 189 ? -85.540 -52.738 -57.228 1.00 45.80 189 ASP H O 1
ATOM 13056 N N . ASP G 2 190 ? -86.000 -51.480 -59.054 1.00 45.33 190 ASP H N 1
ATOM 13057 C CA . ASP G 2 190 ? -86.040 -52.551 -60.051 1.00 46.24 190 ASP H CA 1
ATOM 13058 C C . ASP G 2 190 ? -87.289 -53.423 -59.961 1.00 43.81 190 ASP H C 1
ATOM 13059 O O . ASP G 2 190 ? -88.029 -53.543 -60.942 1.00 49.59 190 ASP H O 1
ATOM 13064 N N . SER G 2 191 ? -87.534 -54.047 -58.807 1.00 50.14 191 SER H N 1
ATOM 13065 C CA . SER G 2 191 ? -88.556 -55.082 -58.710 1.00 48.43 191 SER H CA 1
ATOM 13066 C C . SER G 2 191 ? -89.563 -54.891 -57.585 1.00 50.42 191 SER H C 1
ATOM 13067 O O . SER G 2 191 ? -90.570 -55.609 -57.566 1.00 56.79 191 SER H O 1
ATOM 13070 N N . ASN G 2 192 ? -89.341 -53.965 -56.659 1.00 48.02 192 ASN H N 1
ATOM 13071 C CA . ASN G 2 192 ? -90.207 -53.845 -55.494 1.00 50.89 192 ASN H CA 1
ATOM 13072 C C . ASN G 2 192 ? -91.471 -53.059 -55.824 1.00 55.52 192 ASN H C 1
ATOM 13073 O O . ASN G 2 192 ? -91.425 -52.036 -56.514 1.00 52.41 192 ASN H O 1
ATOM 13078 N N . ARG G 2 193 ? -92.604 -53.547 -55.324 1.00 54.40 193 ARG H N 1
ATOM 13079 C CA . ARG G 2 193 ? -93.895 -52.911 -55.514 1.00 57.15 193 ARG H CA 1
ATOM 13080 C C . ARG G 2 193 ? -94.352 -52.263 -54.219 1.00 57.77 193 ARG H C 1
ATOM 13081 O O . ARG G 2 193 ? -94.315 -52.913 -53.165 1.00 60.30 193 ARG H O 1
ATOM 13089 N N . PRO G 2 194 ? -94.787 -51.006 -54.248 1.00 58.55 194 PRO H N 1
ATOM 13090 C CA . PRO G 2 194 ? -95.288 -50.369 -53.026 1.00 60.01 194 PRO H CA 1
ATOM 13091 C C . PRO G 2 194 ? -96.597 -51.000 -52.582 1.00 62.64 194 PRO H C 1
ATOM 13092 O O . PRO G 2 194 ? -97.286 -51.679 -53.349 1.00 66.21 194 PRO H O 1
ATOM 13096 N N . SER G 2 195 ? -96.933 -50.765 -51.317 1.00 68.06 195 SER H N 1
ATOM 13097 C CA . SER G 2 195 ? -98.210 -51.231 -50.800 1.00 69.05 195 SER H CA 1
ATOM 13098 C C . SER G 2 195 ? -99.351 -50.528 -51.521 1.00 72.45 195 SER H C 1
ATOM 13099 O O . SER G 2 195 ? -99.301 -49.319 -51.767 1.00 81.57 195 SER H O 1
ATOM 13102 N N . GLY G 2 196 ? -100.382 -51.296 -51.862 1.00 61.96 196 GLY H N 1
ATOM 13103 C CA . GLY G 2 196 ? -101.495 -50.786 -52.629 1.00 60.41 196 GLY H CA 1
ATOM 13104 C C . GLY G 2 196 ? -101.383 -50.977 -54.126 1.00 63.32 196 GLY H C 1
ATOM 13105 O O . GLY G 2 196 ? -102.303 -50.585 -54.856 1.00 73.31 196 GLY H O 1
ATOM 13106 N N . ILE G 2 197 ? -100.290 -51.551 -54.605 1.00 58.62 197 ILE H N 1
ATOM 13107 C CA . ILE G 2 197 ? -100.092 -51.857 -56.020 1.00 60.13 197 ILE H CA 1
ATOM 13108 C C . ILE G 2 197 ? -100.267 -53.358 -56.199 1.00 60.62 197 ILE H C 1
ATOM 13109 O O . ILE G 2 197 ? -99.649 -54.132 -55.459 1.00 55.68 197 ILE H O 1
ATOM 13114 N N . PRO G 2 198 ? -101.083 -53.810 -57.146 1.00 63.55 198 PRO H N 1
ATOM 13115 C CA . PRO G 2 198 ? -101.289 -55.255 -57.306 1.00 66.78 198 PRO H CA 1
ATOM 13116 C C . PRO G 2 198 ? -100.050 -55.951 -57.849 1.00 69.95 198 PRO H C 1
ATOM 13117 O O . PRO G 2 198 ? -99.217 -55.352 -58.536 1.00 70.32 198 PRO H O 1
ATOM 13121 N N . GLU G 2 199 ? -99.937 -57.245 -57.534 1.00 77.26 199 GLU H N 1
ATOM 13122 C CA . GLU G 2 199 ? -98.830 -58.054 -58.034 1.00 78.56 199 GLU H CA 1
ATOM 13123 C C . GLU G 2 199 ? -98.854 -58.222 -59.546 1.00 73.94 199 GLU H C 1
ATOM 13124 O O . GLU G 2 199 ? -97.885 -58.740 -60.111 1.00 76.74 199 GLU H O 1
ATOM 13130 N N . ARG G 2 200 ? -99.937 -57.811 -60.207 1.00 76.00 200 ARG H N 1
ATOM 13131 C CA . ARG G 2 200 ? -99.993 -57.866 -61.662 1.00 78.03 200 ARG H CA 1
ATOM 13132 C C . ARG G 2 200 ? -98.893 -57.024 -62.291 1.00 75.27 200 ARG H C 1
ATOM 13133 O O . ARG G 2 200 ? -98.359 -57.382 -63.347 1.00 73.22 200 ARG H O 1
ATOM 13141 N N . PHE G 2 201 ? -98.546 -55.907 -61.662 1.00 70.12 201 PHE H N 1
ATOM 13142 C CA . PHE G 2 201 ? -97.438 -55.078 -62.113 1.00 70.01 201 PHE H CA 1
ATOM 13143 C C . PHE G 2 201 ? -96.130 -55.668 -61.603 1.00 69.29 201 PHE H C 1
ATOM 13144 O O . PHE G 2 201 ? -95.982 -55.923 -60.406 1.00 63.99 201 PHE H O 1
ATOM 13152 N N . SER G 2 202 ? -95.183 -55.892 -62.510 1.00 70.91 202 SER H N 1
ATOM 13153 C CA . SER G 2 202 ? -93.917 -56.517 -62.157 1.00 61.18 202 SER H CA 1
ATOM 13154 C C . SER G 2 202 ? -92.786 -55.856 -62.929 1.00 59.96 202 SER H C 1
ATOM 13155 O O . SER G 2 202 ? -92.952 -55.496 -64.098 1.00 61.00 202 SER H O 1
ATOM 13158 N N . GLY G 2 203 ? -91.645 -55.703 -62.279 1.00 57.84 203 GLY H N 1
ATOM 13159 C CA . GLY G 2 203 ? -90.506 -55.036 -62.891 1.00 56.58 203 GLY H CA 1
ATOM 13160 C C . GLY G 2 203 ? -89.239 -55.859 -62.798 1.00 55.25 203 GLY H C 1
ATOM 13161 O O . GLY G 2 203 ? -88.982 -56.513 -61.789 1.00 59.07 203 GLY H O 1
ATOM 13162 N N . SER G 2 204 ? -88.442 -55.806 -63.863 1.00 55.18 204 SER H N 1
ATOM 13163 C CA . SER G 2 204 ? -87.174 -56.517 -63.950 1.00 54.05 204 SER H CA 1
ATOM 13164 C C . SER G 2 204 ? -86.144 -55.622 -64.624 1.00 53.06 204 SER H C 1
ATOM 13165 O O . SER G 2 204 ? -86.481 -54.789 -65.470 1.00 58.40 204 SER H O 1
ATOM 13168 N N . ASN G 2 205 ? -84.880 -55.801 -64.245 1.00 51.32 205 ASN H N 1
ATOM 13169 C CA . ASN G 2 205 ? -83.790 -55.012 -64.809 1.00 52.29 205 ASN H CA 1
ATOM 13170 C C . ASN G 2 205 ? -82.573 -55.908 -64.976 1.00 54.81 205 ASN H C 1
ATOM 13171 O O . ASN G 2 205 ? -82.091 -56.490 -63.999 1.00 55.71 205 ASN H O 1
ATOM 13176 N N . SER G 2 206 ? -82.082 -56.009 -66.208 1.00 57.09 206 SER H N 1
ATOM 13177 C CA . SER G 2 206 ? -80.927 -56.834 -66.522 1.00 54.11 206 SER H CA 1
ATOM 13178 C C . SER G 2 206 ? -80.346 -56.367 -67.846 1.00 53.68 206 SER H C 1
ATOM 13179 O O . SER G 2 206 ? -81.077 -55.918 -68.736 1.00 55.77 206 SER H O 1
ATOM 13182 N N . GLY G 2 207 ? -79.025 -56.474 -67.959 1.00 49.36 207 GLY H N 1
ATOM 13183 C CA . GLY G 2 207 ? -78.362 -56.123 -69.204 1.00 49.99 207 GLY H CA 1
ATOM 13184 C C . GLY G 2 207 ? -78.572 -54.661 -69.539 1.00 53.12 207 GLY H C 1
ATOM 13185 O O . GLY G 2 207 ? -78.258 -53.764 -68.748 1.00 57.00 207 GLY H O 1
ATOM 13186 N N . ASN G 2 208 ? -79.115 -54.409 -70.728 1.00 51.74 208 ASN H N 1
ATOM 13187 C CA . ASN G 2 208 ? -79.347 -53.059 -71.220 1.00 52.54 208 ASN H CA 1
ATOM 13188 C C . ASN G 2 208 ? -80.826 -52.733 -71.369 1.00 53.49 208 ASN H C 1
ATOM 13189 O O . ASN G 2 208 ? -81.169 -51.749 -72.031 1.00 54.29 208 ASN H O 1
ATOM 13194 N N . THR G 2 209 ? -81.708 -53.518 -70.754 1.00 54.50 209 THR H N 1
ATOM 13195 C CA . THR G 2 209 ? -83.147 -53.299 -70.851 1.00 56.43 209 THR H CA 1
ATOM 13196 C C . THR G 2 209 ? -83.808 -53.589 -69.513 1.00 57.18 209 THR H C 1
ATOM 13197 O O . THR G 2 209 ? -83.550 -54.631 -68.903 1.00 56.22 209 THR H O 1
ATOM 13201 N N . ALA G 2 210 ? -84.646 -52.658 -69.062 1.00 54.93 210 ALA H N 1
ATOM 13202 C CA . ALA G 2 210 ? -85.515 -52.851 -67.911 1.00 55.43 210 ALA H CA 1
ATOM 13203 C C . ALA G 2 210 ? -86.953 -52.938 -68.402 1.00 58.38 210 ALA H C 1
ATOM 13204 O O . ALA G 2 210 ? -87.363 -52.173 -69.281 1.00 57.77 210 ALA H O 1
ATOM 13206 N N . THR G 2 211 ? -87.715 -53.873 -67.841 1.00 57.29 211 THR H N 1
ATOM 13207 C CA . THR G 2 211 ? -89.039 -54.198 -68.354 1.00 59.46 211 THR H CA 1
ATOM 13208 C C . THR G 2 211 ? -90.072 -54.131 -67.241 1.00 60.91 211 THR H C 1
ATOM 13209 O O . THR G 2 211 ? -89.851 -54.667 -66.150 1.00 58.51 211 THR H O 1
ATOM 13213 N N . LEU G 2 212 ? -91.194 -53.472 -67.525 1.00 60.99 212 LEU H N 1
ATOM 13214 C CA . LEU G 2 212 ? -92.371 -53.490 -66.668 1.00 61.68 212 LEU H CA 1
ATOM 13215 C C . LEU G 2 212 ? -93.415 -54.401 -67.296 1.00 63.93 212 LEU H C 1
ATOM 13216 O O . LEU G 2 212 ? -93.757 -54.238 -68.471 1.00 65.37 212 LEU H O 1
ATOM 13221 N N . THR G 2 213 ? -93.918 -55.351 -66.515 1.00 64.29 213 THR H N 1
ATOM 13222 C CA . THR G 2 213 ? -94.890 -56.329 -66.988 1.00 66.44 213 THR H CA 1
ATOM 13223 C C . THR G 2 213 ? -96.213 -56.116 -66.269 1.00 71.61 213 THR H C 1
ATOM 13224 O O . THR G 2 213 ? -96.266 -56.169 -65.036 1.00 73.83 213 THR H O 1
ATOM 13228 N N . ILE G 2 214 ? -97.270 -55.871 -67.038 1.00 69.49 214 ILE H N 1
ATOM 13229 C CA . ILE G 2 214 ? -98.623 -55.737 -66.512 1.00 70.89 214 ILE H CA 1
ATOM 13230 C C . ILE G 2 214 ? -99.407 -56.964 -66.956 1.00 83.47 214 ILE H C 1
ATOM 13231 O O . ILE G 2 214 ? -99.516 -57.238 -68.159 1.00 86.35 214 ILE H O 1
ATOM 13236 N N . SER G 2 215 ? -99.950 -57.702 -65.991 1.00 81.42 215 SER H N 1
ATOM 13237 C CA . SER G 2 215 ? -100.671 -58.937 -66.252 1.00 80.89 215 SER H CA 1
ATOM 13238 C C . SER G 2 215 ? -102.119 -58.785 -65.813 1.00 80.62 215 SER H C 1
ATOM 13239 O O . SER G 2 215 ? -102.448 -57.935 -64.982 1.00 79.83 215 SER H O 1
ATOM 13242 N N . ARG G 2 216 ? -102.980 -59.633 -66.375 1.00 82.05 216 ARG H N 1
ATOM 13243 C CA . ARG G 2 216 ? -104.425 -59.541 -66.169 1.00 81.38 216 ARG H CA 1
ATOM 13244 C C . ARG G 2 216 ? -104.893 -58.106 -66.404 1.00 81.42 216 ARG H C 1
ATOM 13245 O O . ARG G 2 216 ? -105.503 -57.468 -65.543 1.00 81.42 216 ARG H O 1
ATOM 13253 N N . VAL G 2 217 ? -104.565 -57.595 -67.594 1.00 81.50 217 VAL H N 1
ATOM 13254 C CA . VAL G 2 217 ? -104.737 -56.179 -67.893 1.00 81.25 217 VAL H CA 1
ATOM 13255 C C . VAL G 2 217 ? -106.197 -55.774 -67.757 1.00 89.91 217 VAL H C 1
ATOM 13256 O O . VAL G 2 217 ? -107.110 -56.493 -68.183 1.00 86.49 217 VAL H O 1
ATOM 13260 N N . GLU G 2 218 ? -106.420 -54.612 -67.148 1.00 86.28 218 GLU H N 1
ATOM 13261 C CA . GLU G 2 218 ? -107.753 -54.094 -66.887 1.00 84.67 218 GLU H CA 1
ATOM 13262 C C . GLU G 2 218 ? -107.876 -52.706 -67.497 1.00 87.39 218 GLU H C 1
ATOM 13263 O O . GLU G 2 218 ? -106.882 -52.087 -67.887 1.00 89.63 218 GLU H O 1
ATOM 13269 N N . ALA G 2 219 ? -109.119 -52.222 -67.576 1.00 86.39 219 ALA H N 1
ATOM 13270 C CA . ALA G 2 219 ? -109.374 -50.924 -68.193 1.00 86.78 219 ALA H CA 1
ATOM 13271 C C . ALA G 2 219 ? -108.609 -49.810 -67.487 1.00 84.76 219 ALA H C 1
ATOM 13272 O O . ALA G 2 219 ? -108.094 -48.891 -68.137 1.00 84.18 219 ALA H O 1
ATOM 13274 N N . GLY G 2 220 ? -108.520 -49.876 -66.156 1.00 84.19 220 GLY H N 1
ATOM 13275 C CA . GLY G 2 220 ? -107.810 -48.845 -65.420 1.00 81.86 220 GLY H CA 1
ATOM 13276 C C . GLY G 2 220 ? -106.320 -48.835 -65.692 1.00 81.27 220 GLY H C 1
ATOM 13277 O O . GLY G 2 220 ? -105.662 -47.806 -65.514 1.00 80.60 220 GLY H O 1
ATOM 13278 N N . ASP G 2 221 ? -105.767 -49.968 -66.135 1.00 87.15 221 ASP H N 1
ATOM 13279 C CA . ASP G 2 221 ? -104.329 -50.053 -66.373 1.00 79.33 221 ASP H CA 1
ATOM 13280 C C . ASP G 2 221 ? -103.885 -49.169 -67.527 1.00 77.22 221 ASP H C 1
ATOM 13281 O O . ASP G 2 221 ? -102.704 -48.818 -67.606 1.00 81.94 221 ASP H O 1
ATOM 13286 N N . GLU G 2 222 ? -104.804 -48.796 -68.413 1.00 79.21 222 GLU H N 1
ATOM 13287 C CA . GLU G 2 222 ? -104.465 -47.965 -69.561 1.00 83.88 222 GLU H CA 1
ATOM 13288 C C . GLU G 2 222 ? -104.004 -46.591 -69.099 1.00 79.77 222 GLU H C 1
ATOM 13289 O O . GLU G 2 222 ? -104.778 -45.852 -68.485 1.00 83.82 222 GLU H O 1
ATOM 13295 N N . ALA G 2 223 ? -102.748 -46.245 -69.409 1.00 77.78 223 ALA H N 1
ATOM 13296 C CA . ALA G 2 223 ? -102.149 -44.968 -69.015 1.00 79.91 223 ALA H CA 1
ATOM 13297 C C . ALA G 2 223 ? -100.764 -44.766 -69.621 1.00 76.35 223 ALA H C 1
ATOM 13298 O O . ALA G 2 223 ? -100.260 -45.637 -70.337 1.00 77.21 223 ALA H O 1
ATOM 13300 N N . ASP G 2 224 ? -100.151 -43.613 -69.359 1.00 76.30 224 ASP H N 1
ATOM 13301 C CA . ASP G 2 224 ? -98.759 -43.392 -69.729 1.00 74.64 224 ASP H CA 1
ATOM 13302 C C . ASP G 2 224 ? -97.849 -43.960 -68.648 1.00 73.28 224 ASP H C 1
ATOM 13303 O O . ASP G 2 224 ? -98.089 -43.757 -67.453 1.00 69.71 224 ASP H O 1
ATOM 13308 N N . TYR G 2 225 ? -96.806 -44.670 -69.071 1.00 70.32 225 TYR H N 1
ATOM 13309 C CA . TYR G 2 225 ? -95.905 -45.355 -68.157 1.00 66.00 225 TYR H CA 1
ATOM 13310 C C . TYR G 2 225 ? -94.480 -44.866 -68.369 1.00 64.32 225 TYR H C 1
ATOM 13311 O O . TYR G 2 225 ? -93.997 -44.813 -69.506 1.00 64.75 225 TYR H O 1
ATOM 13320 N N . TYR G 2 226 ? -93.813 -44.518 -67.270 1.00 62.50 226 TYR H N 1
ATOM 13321 C CA . TYR G 2 226 ? -92.492 -43.903 -67.285 1.00 60.86 226 TYR H CA 1
ATOM 13322 C C . TYR G 2 226 ? -91.504 -44.736 -66.481 1.00 58.88 226 TYR H C 1
ATOM 13323 O O . TYR G 2 226 ? -91.863 -45.322 -65.455 1.00 58.43 226 TYR H O 1
ATOM 13332 N N . CYS G 2 227 ? -90.255 -44.766 -66.939 1.00 57.78 227 CYS H N 1
ATOM 13333 C CA . CYS G 2 227 ? -89.157 -45.383 -66.207 1.00 56.29 227 CYS H CA 1
ATOM 13334 C C . CYS G 2 227 ? -88.179 -44.309 -65.754 1.00 54.22 227 CYS H C 1
ATOM 13335 O O . CYS G 2 227 ? -87.894 -43.364 -66.496 1.00 55.92 227 CYS H O 1
ATOM 13338 N N . GLN G 2 228 ? -87.667 -44.459 -64.535 1.00 52.49 228 GLN H N 1
ATOM 13339 C CA . GLN G 2 228 ? -86.686 -43.541 -63.975 1.00 52.78 228 GLN H CA 1
ATOM 13340 C C . GLN G 2 228 ? -85.492 -44.330 -63.459 1.00 49.50 228 GLN H C 1
ATOM 13341 O O . GLN G 2 228 ? -85.649 -45.425 -62.911 1.00 48.65 228 GLN H O 1
ATOM 13347 N N . VAL G 2 229 ? -84.304 -43.759 -63.634 1.00 47.84 229 VAL H N 1
ATOM 13348 C CA . VAL G 2 229 ? -83.049 -44.373 -63.224 1.00 46.04 229 VAL H CA 1
ATOM 13349 C C . VAL G 2 229 ? -82.309 -43.389 -62.330 1.00 45.61 229 VAL H C 1
ATOM 13350 O O . VAL G 2 229 ? -82.338 -42.180 -62.575 1.00 48.51 229 VAL H O 1
ATOM 13354 N N . TRP G 2 230 ? -81.668 -43.899 -61.278 1.00 43.07 230 TRP H N 1
ATOM 13355 C CA . TRP G 2 230 ? -80.805 -43.091 -60.424 1.00 41.07 230 TRP H CA 1
ATOM 13356 C C . TRP G 2 230 ? -79.357 -43.459 -60.720 1.00 43.25 230 TRP H C 1
ATOM 13357 O O . TRP G 2 230 ? -78.923 -44.576 -60.419 1.00 45.17 230 TRP H O 1
ATOM 13368 N N . SER G 2 231 ? -78.611 -42.516 -61.298 1.00 48.65 231 SER H N 1
ATOM 13369 C CA . SER G 2 231 ? -77.203 -42.711 -61.614 1.00 40.45 231 SER H CA 1
ATOM 13370 C C . SER G 2 231 ? -76.261 -41.867 -60.769 1.00 42.17 231 SER H C 1
ATOM 13371 O O . SER G 2 231 ? -75.132 -42.296 -60.519 1.00 46.62 231 SER H O 1
ATOM 13374 N N . SER G 2 232 ? -76.683 -40.682 -60.343 1.00 46.91 232 SER H N 1
ATOM 13375 C CA . SER G 2 232 ? -75.852 -39.804 -59.524 1.00 45.92 232 SER H CA 1
ATOM 13376 C C . SER G 2 232 ? -76.771 -38.780 -58.867 1.00 45.74 232 SER H C 1
ATOM 13377 O O . SER G 2 232 ? -77.986 -38.771 -59.094 1.00 42.16 232 SER H O 1
ATOM 13380 N N . SER G 2 233 ? -76.172 -37.898 -58.060 1.00 43.91 233 SER H N 1
ATOM 13381 C CA . SER G 2 233 ? -76.966 -36.945 -57.286 1.00 41.99 233 SER H CA 1
ATOM 13382 C C . SER G 2 233 ? -77.724 -35.964 -58.175 1.00 43.96 233 SER H C 1
ATOM 13383 O O . SER G 2 233 ? -78.838 -35.552 -57.830 1.00 39.16 233 SER H O 1
ATOM 13386 N N . THR G 2 234 ? -77.149 -35.572 -59.309 1.00 47.24 234 THR H N 1
ATOM 13387 C CA . THR G 2 234 ? -77.806 -34.651 -60.227 1.00 46.30 234 THR H CA 1
ATOM 13388 C C . THR G 2 234 ? -78.394 -35.349 -61.444 1.00 52.99 234 THR H C 1
ATOM 13389 O O . THR G 2 234 ? -78.973 -34.680 -62.304 1.00 48.62 234 THR H O 1
ATOM 13393 N N . ASP G 2 235 ? -78.269 -36.671 -61.532 1.00 64.08 235 ASP H N 1
ATOM 13394 C CA . ASP G 2 235 ? -78.719 -37.445 -62.687 1.00 61.45 235 ASP H CA 1
ATOM 13395 C C . ASP G 2 235 ? -79.820 -38.405 -62.249 1.00 58.54 235 ASP H C 1
ATOM 13396 O O . ASP G 2 235 ? -79.539 -39.492 -61.733 1.00 60.77 235 ASP H O 1
ATOM 13401 N N . HIS G 2 236 ? -81.074 -38.005 -62.468 1.00 43.79 236 HIS H N 1
ATOM 13402 C CA . HIS G 2 236 ? -82.244 -38.850 -62.238 1.00 47.40 236 HIS H CA 1
ATOM 13403 C C . HIS G 2 236 ? -83.029 -38.947 -63.545 1.00 48.43 236 HIS H C 1
ATOM 13404 O O . HIS G 2 236 ? -84.156 -38.441 -63.640 1.00 45.75 236 HIS H O 1
ATOM 13411 N N . PRO G 2 237 ? -82.465 -39.588 -64.572 1.00 47.87 237 PRO H N 1
ATOM 13412 C CA . PRO G 2 237 ? -83.112 -39.571 -65.891 1.00 45.02 237 PRO H CA 1
ATOM 13413 C C . PRO G 2 237 ? -84.465 -40.275 -65.900 1.00 50.41 237 PRO H C 1
ATOM 13414 O O . PRO G 2 237 ? -84.654 -41.323 -65.277 1.00 47.86 237 PRO H O 1
ATOM 13418 N N . PHE G 2 238 ? -85.410 -39.671 -66.618 1.00 53.08 238 PHE H N 1
ATOM 13419 C CA . PHE G 2 238 ? -86.701 -40.266 -66.921 1.00 51.25 238 PHE H CA 1
ATOM 13420 C C . PHE G 2 238 ? -86.720 -40.719 -68.374 1.00 53.60 238 PHE H C 1
ATOM 13421 O O . PHE G 2 238 ? -86.016 -40.166 -69.222 1.00 49.79 238 PHE H O 1
ATOM 13429 N N . GLY G 2 239 ? -87.537 -41.730 -68.654 1.00 57.97 239 GLY H N 1
ATOM 13430 C CA . GLY G 2 239 ? -87.800 -42.106 -70.024 1.00 53.91 239 GLY H CA 1
ATOM 13431 C C . GLY G 2 239 ? -88.912 -41.273 -70.631 1.00 57.93 239 GLY H C 1
ATOM 13432 O O . GLY G 2 239 ? -89.677 -40.605 -69.935 1.00 62.77 239 GLY H O 1
ATOM 13433 N N . GLY G 2 240 ? -88.996 -41.313 -71.961 1.00 61.24 240 GLY H N 1
ATOM 13434 C CA . GLY G 2 240 ? -90.031 -40.558 -72.652 1.00 60.06 240 GLY H CA 1
ATOM 13435 C C . GLY G 2 240 ? -91.432 -41.017 -72.302 1.00 66.10 240 GLY H C 1
ATOM 13436 O O . GLY G 2 240 ? -92.363 -40.207 -72.241 1.00 63.08 240 GLY H O 1
ATOM 13437 N N . GLY G 2 241 ? -91.602 -42.307 -72.063 1.00 68.76 241 GLY H N 1
ATOM 13438 C CA . GLY G 2 241 ? -92.882 -42.857 -71.677 1.00 65.13 241 GLY H CA 1
ATOM 13439 C C . GLY G 2 241 ? -93.513 -43.674 -72.794 1.00 69.47 241 GLY H C 1
ATOM 13440 O O . GLY G 2 241 ? -93.209 -43.515 -73.980 1.00 71.47 241 GLY H O 1
ATOM 13441 N N . THR G 2 242 ? -94.404 -44.577 -72.385 1.00 71.53 242 THR H N 1
ATOM 13442 C CA . THR G 2 242 ? -95.160 -45.424 -73.294 1.00 75.96 242 THR H CA 1
ATOM 13443 C C . THR G 2 242 ? -96.632 -45.330 -72.939 1.00 75.00 242 THR H C 1
ATOM 13444 O O . THR G 2 242 ? -96.998 -45.496 -71.772 1.00 68.42 242 THR H O 1
ATOM 13448 N N . LYS G 2 243 ? -97.471 -45.059 -73.936 1.00 79.66 243 LYS H N 1
ATOM 13449 C CA . LYS G 2 243 ? -98.909 -45.163 -73.740 1.00 77.88 243 LYS H CA 1
ATOM 13450 C C . LYS G 2 243 ? -99.330 -46.612 -73.929 1.00 74.43 243 LYS H C 1
ATOM 13451 O O . LYS G 2 243 ? -99.105 -47.199 -74.993 1.00 81.14 243 LYS H O 1
ATOM 13455 N N . VAL G 2 244 ? -99.915 -47.191 -72.887 1.00 68.79 244 VAL H N 1
ATOM 13456 C CA . VAL G 2 244 ? -100.494 -48.524 -72.941 1.00 78.61 244 VAL H CA 1
ATOM 13457 C C . VAL G 2 244 ? -101.998 -48.360 -73.085 1.00 81.79 244 VAL H C 1
ATOM 13458 O O . VAL G 2 244 ? -102.639 -47.714 -72.247 1.00 81.30 244 VAL H O 1
ATOM 13462 N N . THR G 2 245 ? -102.557 -48.923 -74.155 1.00 84.33 245 THR H N 1
ATOM 13463 C CA . THR G 2 245 ? -103.971 -48.787 -74.476 1.00 83.52 245 THR H CA 1
ATOM 13464 C C . THR G 2 245 ? -104.633 -50.154 -74.415 1.00 86.30 245 THR H C 1
ATOM 13465 O O . THR G 2 245 ? -104.235 -51.075 -75.137 1.00 88.35 245 THR H O 1
ATOM 13469 N N . VAL G 2 246 ? -105.638 -50.277 -73.557 1.00 87.68 246 VAL H N 1
ATOM 13470 C CA . VAL G 2 246 ? -106.430 -51.497 -73.459 1.00 94.10 246 VAL H CA 1
ATOM 13471 C C . VAL G 2 246 ? -107.503 -51.465 -74.538 1.00 104.27 246 VAL H C 1
ATOM 13472 O O . VAL G 2 246 ? -108.301 -50.523 -74.606 1.00 107.37 246 VAL H O 1
ATOM 13476 N N . LEU G 2 247 ? -107.520 -52.493 -75.383 1.00 106.62 247 LEU H N 1
ATOM 13477 C CA . LEU G 2 247 ? -108.596 -52.658 -76.349 1.00 113.70 247 LEU H CA 1
ATOM 13478 C C . LEU G 2 247 ? -109.923 -52.753 -75.610 1.00 123.65 247 LEU H C 1
ATOM 13479 O O . LEU G 2 247 ? -110.129 -53.663 -74.802 1.00 115.57 247 LEU H O 1
ATOM 13484 N N . HIS G 2 248 ? -110.816 -51.799 -75.869 1.00 156.29 248 HIS H N 1
ATOM 13485 C CA . HIS G 2 248 ? -112.004 -51.622 -75.041 1.00 155.94 248 HIS H CA 1
ATOM 13486 C C . HIS G 2 248 ? -113.291 -51.942 -75.790 1.00 152.10 248 HIS H C 1
ATOM 13487 O O . HIS G 2 248 ? -113.997 -52.886 -75.415 1.00 144.78 248 HIS H O 1
ATOM 13489 N N . HIS G 2 249 ? -113.616 -51.193 -76.839 1.00 128.53 249 HIS H N 1
ATOM 13490 C CA . HIS G 2 249 ? -114.875 -51.390 -77.553 1.00 122.15 249 HIS H CA 1
ATOM 13491 C C . HIS G 2 249 ? -114.672 -51.383 -79.068 1.00 116.70 249 HIS H C 1
ATOM 13492 O O . HIS G 2 249 ? -115.027 -52.348 -79.747 1.00 107.36 249 HIS H O 1
ATOM 13494 N N . GLN H 2 1 ? 13.383 -34.713 -30.009 1.00 63.07 1 GLN J N 1
ATOM 13495 C CA . GLN H 2 1 ? 12.745 -35.858 -29.358 1.00 71.69 1 GLN J CA 1
ATOM 13496 C C . GLN H 2 1 ? 12.478 -37.011 -30.323 1.00 75.99 1 GLN J C 1
ATOM 13497 O O . GLN H 2 1 ? 12.937 -37.001 -31.466 1.00 85.12 1 GLN J O 1
ATOM 13503 N N . VAL H 2 2 ? 11.718 -37.991 -29.835 1.00 73.41 2 VAL J N 1
ATOM 13504 C CA . VAL H 2 2 ? 11.346 -39.188 -30.585 1.00 75.30 2 VAL J CA 1
ATOM 13505 C C . VAL H 2 2 ? 12.584 -39.807 -31.220 1.00 75.41 2 VAL J C 1
ATOM 13506 O O . VAL H 2 2 ? 12.749 -39.775 -32.446 1.00 82.15 2 VAL J O 1
ATOM 13510 N N . GLN H 2 3 ? 13.473 -40.352 -30.392 1.00 63.62 3 GLN J N 1
ATOM 13511 C CA . GLN H 2 3 ? 14.639 -41.054 -30.903 1.00 60.61 3 GLN J CA 1
ATOM 13512 C C . GLN H 2 3 ? 14.312 -42.525 -31.129 1.00 49.33 3 GLN J C 1
ATOM 13513 O O . GLN H 2 3 ? 13.489 -43.118 -30.423 1.00 42.83 3 GLN J O 1
ATOM 13519 N N . LEU H 2 4 ? 14.963 -43.112 -32.131 1.00 49.28 4 LEU J N 1
ATOM 13520 C CA . LEU H 2 4 ? 14.826 -44.533 -32.436 1.00 46.76 4 LEU J CA 1
ATOM 13521 C C . LEU H 2 4 ? 16.195 -45.042 -32.856 1.00 39.03 4 LEU J C 1
ATOM 13522 O O . LEU H 2 4 ? 16.793 -44.499 -33.789 1.00 38.91 4 LEU J O 1
ATOM 13527 N N . VAL H 2 5 ? 16.701 -46.064 -32.166 1.00 35.13 5 VAL J N 1
ATOM 13528 C CA . VAL H 2 5 ? 18.039 -46.592 -32.415 1.00 37.71 5 VAL J CA 1
ATOM 13529 C C . VAL H 2 5 ? 17.921 -48.097 -32.617 1.00 34.07 5 VAL J C 1
ATOM 13530 O O . VAL H 2 5 ? 17.651 -48.836 -31.662 1.00 35.28 5 VAL J O 1
ATOM 13534 N N . GLU H 2 6 ? 18.116 -48.550 -33.854 1.00 32.11 6 GLU J N 1
ATOM 13535 C CA . GLU H 2 6 ? 18.135 -49.974 -34.146 1.00 33.53 6 GLU J CA 1
ATOM 13536 C C . GLU H 2 6 ? 19.516 -50.558 -33.859 1.00 36.23 6 GLU J C 1
ATOM 13537 O O . GLU H 2 6 ? 20.527 -49.850 -33.827 1.00 34.95 6 GLU J O 1
ATOM 13543 N N . SER H 2 7 ? 19.550 -51.872 -33.656 1.00 30.19 7 SER J N 1
ATOM 13544 C CA . SER H 2 7 ? 20.799 -52.562 -33.373 1.00 31.19 7 SER J CA 1
ATOM 13545 C C . SER H 2 7 ? 20.614 -54.047 -33.636 1.00 34.26 7 SER J C 1
ATOM 13546 O O . SER H 2 7 ? 19.488 -54.548 -33.705 1.00 35.05 7 SER J O 1
ATOM 13549 N N . GLY H 2 8 ? 21.739 -54.742 -33.791 1.00 29.97 8 GLY J N 1
ATOM 13550 C CA . GLY H 2 8 ? 21.747 -56.182 -33.949 1.00 30.10 8 GLY J CA 1
ATOM 13551 C C . GLY H 2 8 ? 22.121 -56.669 -35.330 1.00 36.03 8 GLY J C 1
ATOM 13552 O O . GLY H 2 8 ? 22.351 -57.874 -35.497 1.00 37.49 8 GLY J O 1
ATOM 13553 N N . GLY H 2 9 ? 22.196 -55.782 -36.319 1.00 36.61 9 GLY J N 1
ATOM 13554 C CA . GLY H 2 9 ? 22.509 -56.211 -37.670 1.00 31.51 9 GLY J CA 1
ATOM 13555 C C . GLY H 2 9 ? 23.977 -56.579 -37.820 1.00 32.50 9 GLY J C 1
ATOM 13556 O O . GLY H 2 9 ? 24.871 -55.877 -37.344 1.00 33.20 9 GLY J O 1
ATOM 13557 N N . THR H 2 10 ? 24.219 -57.702 -38.492 1.00 34.78 10 THR J N 1
ATOM 13558 C CA . THR H 2 10 ? 25.566 -58.191 -38.772 1.00 35.08 10 THR J CA 1
ATOM 13559 C C . THR H 2 10 ? 25.468 -59.220 -39.895 1.00 35.17 10 THR J C 1
ATOM 13560 O O . THR H 2 10 ? 24.421 -59.362 -40.536 1.00 37.55 10 THR J O 1
ATOM 13564 N N . LEU H 2 11 ? 26.566 -59.935 -40.136 1.00 36.67 11 LEU J N 1
ATOM 13565 C CA . LEU H 2 11 ? 26.618 -60.968 -41.163 1.00 37.61 11 LEU J CA 1
ATOM 13566 C C . LEU H 2 11 ? 26.105 -62.292 -40.611 1.00 39.77 11 LEU J C 1
ATOM 13567 O O . LEU H 2 11 ? 26.386 -62.653 -39.465 1.00 42.99 11 LEU J O 1
ATOM 13572 N N . VAL H 2 12 ? 25.327 -63.004 -41.425 1.00 41.05 12 VAL J N 1
ATOM 13573 C CA . VAL H 2 12 ? 24.792 -64.315 -41.070 1.00 39.56 12 VAL J CA 1
ATOM 13574 C C . VAL H 2 12 ? 24.843 -65.209 -42.302 1.00 43.33 12 VAL J C 1
ATOM 13575 O O . VAL H 2 12 ? 24.571 -64.756 -43.419 1.00 43.07 12 VAL J O 1
ATOM 13579 N N . GLN H 2 13 ? 25.186 -66.480 -42.099 1.00 42.91 13 GLN J N 1
ATOM 13580 C CA . GLN H 2 13 ? 25.107 -67.450 -43.180 1.00 47.65 13 GLN J CA 1
ATOM 13581 C C . GLN H 2 13 ? 23.645 -67.750 -43.512 1.00 48.27 13 GLN J C 1
ATOM 13582 O O . GLN H 2 13 ? 22.762 -67.578 -42.667 1.00 43.96 13 GLN J O 1
ATOM 13588 N N . PRO H 2 14 ? 23.361 -68.193 -44.739 1.00 50.62 14 PRO J N 1
ATOM 13589 C CA . PRO H 2 14 ? 21.981 -68.561 -45.086 1.00 44.62 14 PRO J CA 1
ATOM 13590 C C . PRO H 2 14 ? 21.450 -69.651 -44.164 1.00 45.72 14 PRO J C 1
ATOM 13591 O O . PRO H 2 14 ? 22.148 -70.615 -43.842 1.00 47.70 14 PRO J O 1
ATOM 13595 N N . GLY H 2 15 ? 20.197 -69.489 -43.741 1.00 44.67 15 GLY J N 1
ATOM 13596 C CA . GLY H 2 15 ? 19.581 -70.379 -42.781 1.00 45.60 15 GLY J CA 1
ATOM 13597 C C . GLY H 2 15 ? 19.791 -69.996 -41.332 1.00 44.37 15 GLY J C 1
ATOM 13598 O O . GLY H 2 15 ? 19.157 -70.593 -40.451 1.00 44.97 15 GLY J O 1
ATOM 13599 N N . GLY H 2 16 ? 20.651 -69.017 -41.055 1.00 42.90 16 GLY J N 1
ATOM 13600 C CA . GLY H 2 16 ? 20.938 -68.616 -39.696 1.00 41.98 16 GLY J CA 1
ATOM 13601 C C . GLY H 2 16 ? 19.848 -67.749 -39.094 1.00 43.33 16 GLY J C 1
ATOM 13602 O O . GLY H 2 16 ? 18.825 -67.449 -39.709 1.00 38.99 16 GLY J O 1
ATOM 13603 N N . SER H 2 17 ? 20.087 -67.339 -37.850 1.00 41.82 17 SER J N 1
ATOM 13604 C CA . SER H 2 17 ? 19.148 -66.518 -37.104 1.00 41.23 17 SER J CA 1
ATOM 13605 C C . SER H 2 17 ? 19.821 -65.235 -36.637 1.00 39.47 17 SER J C 1
ATOM 13606 O O . SER H 2 17 ? 21.039 -65.183 -36.448 1.00 41.81 17 SER J O 1
ATOM 13609 N N . LEU H 2 18 ? 19.010 -64.195 -36.458 1.00 40.48 18 LEU J N 1
ATOM 13610 C CA . LEU H 2 18 ? 19.495 -62.901 -35.998 1.00 34.97 18 LEU J CA 1
ATOM 13611 C C . LEU H 2 18 ? 18.334 -62.150 -35.360 1.00 39.46 18 LEU J C 1
ATOM 13612 O O . LEU H 2 18 ? 17.208 -62.196 -35.865 1.00 38.43 18 LEU J O 1
ATOM 13617 N N . ARG H 2 19 ? 18.611 -61.474 -34.249 1.00 36.80 19 ARG J N 1
ATOM 13618 C CA . ARG H 2 19 ? 17.597 -60.740 -33.503 1.00 36.20 19 ARG J CA 1
ATOM 13619 C C . ARG H 2 19 ? 17.914 -59.253 -33.548 1.00 32.11 19 ARG J C 1
ATOM 13620 O O . ARG H 2 19 ? 19.025 -58.840 -33.196 1.00 35.91 19 ARG J O 1
ATOM 13628 N N . LEU H 2 20 ? 16.937 -58.458 -33.978 1.00 30.52 20 LEU J N 1
ATOM 13629 C CA . LEU H 2 20 ? 17.090 -57.016 -34.092 1.00 30.20 20 LEU J CA 1
ATOM 13630 C C . LEU H 2 20 ? 16.373 -56.329 -32.939 1.00 32.52 20 LEU J C 1
ATOM 13631 O O . LEU H 2 20 ? 15.294 -56.758 -32.519 1.00 32.86 20 LEU J O 1
ATOM 13636 N N . SER H 2 21 ? 16.984 -55.264 -32.430 1.00 31.82 21 SER J N 1
ATOM 13637 C CA . SER H 2 21 ? 16.440 -54.482 -31.332 1.00 31.33 21 SER J CA 1
ATOM 13638 C C . SER H 2 21 ? 16.307 -53.029 -31.761 1.00 34.79 21 SER J C 1
ATOM 13639 O O . SER H 2 21 ? 17.185 -52.492 -32.440 1.00 37.37 21 SER J O 1
ATOM 13642 N N . CYS H 2 22 ? 15.202 -52.402 -31.366 1.00 34.30 22 CYS J N 1
ATOM 13643 C CA . CYS H 2 22 ? 14.973 -50.978 -31.577 1.00 34.85 22 CYS J CA 1
ATOM 13644 C C . CYS H 2 22 ? 14.666 -50.349 -30.229 1.00 33.52 22 CYS J C 1
ATOM 13645 O O . CYS H 2 22 ? 13.740 -50.784 -29.536 1.00 42.21 22 CYS J O 1
ATOM 13648 N N . ALA H 2 23 ? 15.446 -49.338 -29.855 1.00 33.18 23 ALA J N 1
ATOM 13649 C CA . ALA H 2 23 ? 15.245 -48.596 -28.618 1.00 37.16 23 ALA J CA 1
ATOM 13650 C C . ALA H 2 23 ? 14.502 -47.306 -28.931 1.00 40.39 23 ALA J C 1
ATOM 13651 O O . ALA H 2 23 ? 14.898 -46.560 -29.835 1.00 39.79 23 ALA J O 1
ATOM 13653 N N . ALA H 2 24 ? 13.437 -47.043 -28.180 1.00 36.80 24 ALA J N 1
ATOM 13654 C CA . ALA H 2 24 ? 12.580 -45.888 -28.399 1.00 38.40 24 ALA J CA 1
ATOM 13655 C C . ALA H 2 24 ? 12.614 -44.971 -27.184 1.00 38.62 24 ALA J C 1
ATOM 13656 O O . ALA H 2 24 ? 12.685 -45.438 -26.043 1.00 39.86 24 ALA J O 1
ATOM 13658 N N . SER H 2 25 ? 12.555 -43.667 -27.440 1.00 38.04 25 SER J N 1
ATOM 13659 C CA . SER H 2 25 ? 12.518 -42.673 -26.379 1.00 43.70 25 SER J CA 1
ATOM 13660 C C . SER H 2 25 ? 11.926 -41.396 -26.951 1.00 46.11 25 SER J C 1
ATOM 13661 O O . SER H 2 25 ? 11.870 -41.209 -28.168 1.00 43.86 25 SER J O 1
ATOM 13664 N N . GLY H 2 26 ? 11.471 -40.522 -26.058 1.00 47.60 26 GLY J N 1
ATOM 13665 C CA . GLY H 2 26 ? 10.951 -39.234 -26.473 1.00 52.37 26 GLY J CA 1
ATOM 13666 C C . GLY H 2 26 ? 9.483 -39.201 -26.830 1.00 54.69 26 GLY J C 1
ATOM 13667 O O . GLY H 2 26 ? 8.998 -38.157 -27.280 1.00 59.15 26 GLY J O 1
ATOM 13668 N N . PHE H 2 27 ? 8.758 -40.303 -26.644 1.00 51.44 27 PHE J N 1
ATOM 13669 C CA . PHE H 2 27 ? 7.332 -40.336 -26.941 1.00 46.63 27 PHE J CA 1
ATOM 13670 C C . PHE H 2 27 ? 6.708 -41.522 -26.221 1.00 48.48 27 PHE J C 1
ATOM 13671 O O . PHE H 2 27 ? 7.403 -42.438 -25.775 1.00 46.54 27 PHE J O 1
ATOM 13679 N N . THR H 2 28 ? 5.380 -41.488 -26.108 1.00 44.03 28 THR J N 1
ATOM 13680 C CA . THR H 2 28 ? 4.652 -42.552 -25.425 1.00 44.91 28 THR J CA 1
ATOM 13681 C C . THR H 2 28 ? 4.626 -43.797 -26.300 1.00 41.49 28 THR J C 1
ATOM 13682 O O . THR H 2 28 ? 3.768 -43.934 -27.179 1.00 36.00 28 THR J O 1
ATOM 13686 N N . PHE H 2 29 ? 5.572 -44.704 -26.045 1.00 37.91 29 PHE J N 1
ATOM 13687 C CA . PHE H 2 29 ? 5.779 -45.870 -26.899 1.00 35.92 29 PHE J CA 1
ATOM 13688 C C . PHE H 2 29 ? 4.503 -46.685 -27.068 1.00 39.02 29 PHE J C 1
ATOM 13689 O O . PHE H 2 29 ? 4.183 -47.132 -28.176 1.00 38.03 29 PHE J O 1
ATOM 13697 N N . ASN H 2 30 ? 3.750 -46.868 -25.986 1.00 35.68 30 ASN J N 1
ATOM 13698 C CA . ASN H 2 30 ? 2.612 -47.778 -25.975 1.00 36.58 30 ASN J CA 1
ATOM 13699 C C . ASN H 2 30 ? 1.359 -47.198 -26.619 1.00 42.11 30 ASN J C 1
ATOM 13700 O O . ASN H 2 30 ? 0.326 -47.876 -26.634 1.00 41.85 30 ASN J O 1
ATOM 13705 N N . ASN H 2 31 ? 1.413 -45.980 -27.150 1.00 39.03 31 ASN J N 1
ATOM 13706 C CA . ASN H 2 31 ? 0.257 -45.369 -27.790 1.00 38.07 31 ASN J CA 1
ATOM 13707 C C . ASN H 2 31 ? 0.227 -45.579 -29.298 1.00 38.15 31 ASN J C 1
ATOM 13708 O O . ASN H 2 31 ? -0.709 -45.107 -29.952 1.00 37.22 31 ASN J O 1
ATOM 13713 N N . TYR H 2 32 ? 1.213 -46.271 -29.866 1.00 34.40 32 TYR J N 1
ATOM 13714 C CA . TYR H 2 32 ? 1.372 -46.304 -31.311 1.00 35.05 32 TYR J CA 1
ATOM 13715 C C . TYR H 2 32 ? 1.739 -47.701 -31.788 1.00 32.24 32 TYR J C 1
ATOM 13716 O O . TYR H 2 32 ? 2.357 -48.485 -31.062 1.00 30.93 32 TYR J O 1
ATOM 13725 N N . TRP H 2 33 ? 1.334 -48.001 -33.021 1.00 31.28 33 TRP J N 1
ATOM 13726 C CA . TRP H 2 33 ? 1.872 -49.147 -33.734 1.00 28.94 33 TRP J CA 1
ATOM 13727 C C . TRP H 2 33 ? 3.339 -48.900 -34.070 1.00 28.59 33 TRP J C 1
ATOM 13728 O O . TRP H 2 33 ? 3.779 -47.757 -34.220 1.00 29.72 33 TRP J O 1
ATOM 13739 N N . MET H 2 34 ? 4.099 -49.984 -34.190 1.00 27.34 34 MET J N 1
ATOM 13740 C CA . MET H 2 34 ? 5.484 -49.920 -34.630 1.00 27.86 34 MET J CA 1
ATOM 13741 C C . MET H 2 34 ? 5.652 -50.779 -35.875 1.00 30.57 34 MET J C 1
ATOM 13742 O O . MET H 2 34 ? 4.902 -51.732 -36.093 1.00 28.50 34 MET J O 1
ATOM 13747 N N . THR H 2 35 ? 6.640 -50.430 -36.696 1.00 27.70 35 THR J N 1
ATOM 13748 C CA . THR H 2 35 ? 6.813 -51.054 -37.999 1.00 23.79 35 THR J CA 1
ATOM 13749 C C . THR H 2 35 ? 8.291 -51.308 -38.260 1.00 28.46 35 THR J C 1
ATOM 13750 O O . THR H 2 35 ? 9.153 -50.527 -37.851 1.00 31.11 35 THR J O 1
ATOM 13754 N N . TRP H 2 36 ? 8.575 -52.415 -38.941 1.00 25.16 36 TRP J N 1
ATOM 13755 C CA . TRP H 2 36 ? 9.891 -52.682 -39.501 1.00 25.87 36 TRP J CA 1
ATOM 13756 C C . TRP H 2 36 ? 9.829 -52.535 -41.015 1.00 25.09 36 TRP J C 1
ATOM 13757 O O . TRP H 2 36 ? 8.959 -53.125 -41.665 1.00 25.75 36 TRP J O 1
ATOM 13768 N N . VAL H 2 37 ? 10.744 -51.742 -41.567 1.00 23.42 37 VAL J N 1
ATOM 13769 C CA . VAL H 2 37 ? 10.904 -51.595 -43.007 1.00 24.85 37 VAL J CA 1
ATOM 13770 C C . VAL H 2 37 ? 12.359 -51.890 -43.338 1.00 25.47 37 VAL J C 1
ATOM 13771 O O . VAL H 2 37 ? 13.259 -51.557 -42.559 1.00 30.61 37 VAL J O 1
ATOM 13775 N N . ARG H 2 38 ? 12.592 -52.534 -44.479 1.00 26.28 38 ARG J N 1
ATOM 13776 C CA . ARG H 2 38 ? 13.944 -52.828 -44.923 1.00 26.45 38 ARG J CA 1
ATOM 13777 C C . ARG H 2 38 ? 14.212 -52.185 -46.278 1.00 29.23 38 ARG J C 1
ATOM 13778 O O . ARG H 2 38 ? 13.297 -51.776 -46.998 1.00 32.64 38 ARG J O 1
ATOM 13786 N N . GLN H 2 39 ? 15.497 -52.088 -46.608 1.00 33.32 39 GLN J N 1
ATOM 13787 C CA . GLN H 2 39 ? 15.932 -51.462 -47.853 1.00 33.40 39 GLN J CA 1
ATOM 13788 C C . GLN H 2 39 ? 17.207 -52.155 -48.311 1.00 36.07 39 GLN J C 1
ATOM 13789 O O . GLN H 2 39 ? 18.272 -51.952 -47.720 1.00 38.09 39 GLN J O 1
ATOM 13795 N N . ALA H 2 40 ? 17.092 -52.985 -49.345 1.00 34.21 40 ALA J N 1
ATOM 13796 C CA . ALA H 2 40 ? 18.265 -53.616 -49.923 1.00 37.55 40 ALA J CA 1
ATOM 13797 C C . ALA H 2 40 ? 19.206 -52.546 -50.476 1.00 39.69 40 ALA J C 1
ATOM 13798 O O . ALA H 2 40 ? 18.755 -51.485 -50.920 1.00 40.81 40 ALA J O 1
ATOM 13800 N N . PRO H 2 41 ? 20.527 -52.795 -50.450 1.00 41.55 41 PRO J N 1
ATOM 13801 C CA . PRO H 2 41 ? 21.489 -51.756 -50.849 1.00 44.50 41 PRO J CA 1
ATOM 13802 C C . PRO H 2 41 ? 21.227 -51.183 -52.232 1.00 43.58 41 PRO J C 1
ATOM 13803 O O . PRO H 2 41 ? 21.335 -51.888 -53.240 1.00 41.93 41 PRO J O 1
ATOM 13807 N N . GLY H 2 42 ? 20.875 -49.901 -52.283 1.00 42.62 42 GLY J N 1
ATOM 13808 C CA . GLY H 2 42 ? 20.623 -49.239 -53.544 1.00 43.81 42 GLY J CA 1
ATOM 13809 C C . GLY H 2 42 ? 19.273 -49.511 -54.162 1.00 41.51 42 GLY J C 1
ATOM 13810 O O . GLY H 2 42 ? 19.045 -49.109 -55.308 1.00 43.22 42 GLY J O 1
ATOM 13811 N N . LYS H 2 43 ? 18.375 -50.179 -53.449 1.00 39.24 43 LYS J N 1
ATOM 13812 C CA . LYS H 2 43 ? 17.032 -50.451 -53.930 1.00 41.79 43 LYS J CA 1
ATOM 13813 C C . LYS H 2 43 ? 16.019 -49.685 -53.080 1.00 37.56 43 LYS J C 1
ATOM 13814 O O . LYS H 2 43 ? 16.382 -48.859 -52.234 1.00 39.40 43 LYS J O 1
ATOM 13818 N N . GLY H 2 44 ? 14.734 -49.963 -53.307 1.00 35.64 44 GLY J N 1
ATOM 13819 C CA . GLY H 2 44 ? 13.669 -49.238 -52.650 1.00 36.84 44 GLY J CA 1
ATOM 13820 C C . GLY H 2 44 ? 13.322 -49.798 -51.282 1.00 35.75 44 GLY J C 1
ATOM 13821 O O . GLY H 2 44 ? 13.913 -50.759 -50.793 1.00 40.65 44 GLY J O 1
ATOM 13822 N N . LEU H 2 45 ? 12.332 -49.167 -50.657 1.00 31.92 45 LEU J N 1
ATOM 13823 C CA . LEU H 2 45 ? 11.860 -49.593 -49.347 1.00 33.54 45 LEU J CA 1
ATOM 13824 C C . LEU H 2 45 ? 10.885 -50.758 -49.482 1.00 32.69 45 LEU J C 1
ATOM 13825 O O . LEU H 2 45 ? 10.228 -50.930 -50.513 1.00 32.02 45 LEU J O 1
ATOM 13830 N N . GLU H 2 46 ? 10.794 -51.564 -48.427 1.00 29.27 46 GLU J N 1
ATOM 13831 C CA . GLU H 2 46 ? 9.810 -52.640 -48.387 1.00 27.18 46 GLU J CA 1
ATOM 13832 C C . GLU H 2 46 ? 9.310 -52.813 -46.964 1.00 29.74 46 GLU J C 1
ATOM 13833 O O . GLU H 2 46 ? 10.101 -53.067 -46.051 1.00 29.17 46 GLU J O 1
ATOM 13839 N N . TRP H 2 47 ? 7.999 -52.684 -46.787 1.00 26.61 47 TRP J N 1
ATOM 13840 C CA . TRP H 2 47 ? 7.366 -52.963 -45.506 1.00 26.40 47 TRP J CA 1
ATOM 13841 C C . TRP H 2 47 ? 7.573 -54.425 -45.124 1.00 25.82 47 TRP J C 1
ATOM 13842 O O . TRP H 2 47 ? 7.318 -55.330 -45.924 1.00 24.04 47 TRP J O 1
ATOM 13853 N N . VAL H 2 48 ? 8.042 -54.656 -43.897 1.00 23.02 48 VAL J N 1
ATOM 13854 C CA . VAL H 2 48 ? 8.351 -56.009 -43.444 1.00 24.30 48 VAL J CA 1
ATOM 13855 C C . VAL H 2 48 ? 7.274 -56.504 -42.487 1.00 26.33 48 VAL J C 1
ATOM 13856 O O . VAL H 2 48 ? 6.656 -57.550 -42.720 1.00 31.74 48 VAL J O 1
ATOM 13860 N N . ALA H 2 49 ? 7.044 -55.763 -41.405 1.00 23.78 49 ALA J N 1
ATOM 13861 C CA . ALA H 2 49 ? 6.099 -56.179 -40.378 1.00 27.06 49 ALA J CA 1
ATOM 13862 C C . ALA H 2 49 ? 5.717 -54.977 -39.530 1.00 28.20 49 ALA J C 1
ATOM 13863 O O . ALA H 2 49 ? 6.471 -54.006 -39.423 1.00 32.57 49 ALA J O 1
ATOM 13865 N N . ASN H 2 50 ? 4.532 -55.056 -38.922 1.00 23.53 50 ASN J N 1
ATOM 13866 C CA . ASN H 2 50 ? 4.101 -54.059 -37.952 1.00 26.71 50 ASN J CA 1
ATOM 13867 C C . ASN H 2 50 ? 3.408 -54.760 -36.792 1.00 28.32 50 ASN J C 1
ATOM 13868 O O . ASN H 2 50 ? 3.091 -55.951 -36.858 1.00 28.70 50 ASN J O 1
ATOM 13873 N N . ILE H 2 51 ? 3.163 -54.006 -35.723 1.00 28.52 51 ILE J N 1
ATOM 13874 C CA . ILE H 2 51 ? 2.647 -54.575 -34.483 1.00 28.40 51 ILE J CA 1
ATOM 13875 C C . ILE H 2 51 ? 1.771 -53.539 -33.790 1.00 27.56 51 ILE J C 1
ATOM 13876 O O . ILE H 2 51 ? 2.059 -52.339 -33.820 1.00 26.60 51 ILE J O 1
ATOM 13881 N N . LYS H 2 52 ? 0.696 -54.018 -33.164 1.00 28.87 52 LYS J N 1
ATOM 13882 C CA . LYS H 2 52 ? -0.281 -53.176 -32.489 1.00 28.46 52 LYS J CA 1
ATOM 13883 C C . LYS H 2 52 ? 0.319 -52.560 -31.222 1.00 28.95 52 LYS J C 1
ATOM 13884 O O . LYS H 2 52 ? 1.402 -52.941 -30.765 1.00 28.88 52 LYS J O 1
ATOM 13890 N N . LYS H 2 53 ? -0.415 -51.595 -30.652 1.00 30.75 53 LYS J N 1
ATOM 13891 C CA . LYS H 2 53 ? 0.042 -50.887 -29.456 1.00 30.73 53 LYS J CA 1
ATOM 13892 C C . LYS H 2 53 ? 0.474 -51.856 -28.365 1.00 32.25 53 LYS J C 1
ATOM 13893 O O . LYS H 2 53 ? 1.563 -51.729 -27.791 1.00 30.26 53 LYS J O 1
ATOM 13899 N N . ASP H 2 54 ? -0.382 -52.828 -28.058 1.00 33.10 54 ASP J N 1
ATOM 13900 C CA . ASP H 2 54 ? -0.147 -53.787 -26.989 1.00 31.08 54 ASP J CA 1
ATOM 13901 C C . ASP H 2 54 ? 0.403 -55.111 -27.500 1.00 32.48 54 ASP J C 1
ATOM 13902 O O . ASP H 2 54 ? 0.468 -56.080 -26.738 1.00 36.55 54 ASP J O 1
ATOM 13907 N N . GLY H 2 55 ? 0.783 -55.179 -28.774 1.00 31.62 55 GLY J N 1
ATOM 13908 C CA . GLY H 2 55 ? 1.295 -56.408 -29.346 1.00 28.50 55 GLY J CA 1
ATOM 13909 C C . GLY H 2 55 ? 0.263 -57.481 -29.610 1.00 32.10 55 GLY J C 1
ATOM 13910 O O . GLY H 2 55 ? 0.642 -58.614 -29.924 1.00 35.60 55 GLY J O 1
ATOM 13911 N N . SER H 2 56 ? -1.031 -57.164 -29.506 1.00 37.20 56 SER J N 1
ATOM 13912 C CA . SER H 2 56 ? -2.083 -58.163 -29.669 1.00 35.10 56 SER J CA 1
ATOM 13913 C C . SER H 2 56 ? -2.400 -58.476 -31.128 1.00 35.30 56 SER J C 1
ATOM 13914 O O . SER H 2 56 ? -3.132 -59.437 -31.386 1.00 40.67 56 SER J O 1
ATOM 13917 N N . GLU H 2 57 ? -1.882 -57.695 -32.077 1.00 31.11 57 GLU J N 1
ATOM 13918 C CA . GLU H 2 57 ? -1.990 -57.992 -33.500 1.00 29.39 57 GLU J CA 1
ATOM 13919 C C . GLU H 2 57 ? -0.632 -57.800 -34.157 1.00 29.77 57 GLU J C 1
ATOM 13920 O O . GLU H 2 57 ? 0.052 -56.803 -33.906 1.00 30.17 57 GLU J O 1
ATOM 13926 N N . LYS H 2 58 ? -0.247 -58.757 -35.001 1.00 31.57 58 LYS J N 1
ATOM 13927 C CA . LYS H 2 58 ? 1.018 -58.721 -35.720 1.00 26.32 58 LYS J CA 1
ATOM 13928 C C . LYS H 2 58 ? 0.776 -59.084 -37.175 1.00 27.48 58 LYS J C 1
ATOM 13929 O O . LYS H 2 58 ? 0.001 -59.997 -37.474 1.00 31.46 58 LYS J O 1
ATOM 13935 N N . TYR H 2 59 ? 1.445 -58.375 -38.078 1.00 24.68 59 TYR J N 1
ATOM 13936 C CA . TYR H 2 59 ? 1.303 -58.622 -39.502 1.00 23.92 59 TYR J CA 1
ATOM 13937 C C . TYR H 2 59 ? 2.673 -58.626 -40.157 1.00 27.73 59 TYR J C 1
ATOM 13938 O O . TYR H 2 59 ? 3.576 -57.893 -39.749 1.00 28.39 59 TYR J O 1
ATOM 13947 N N . TYR H 2 60 ? 2.820 -59.474 -41.169 1.00 29.81 60 TYR J N 1
ATOM 13948 C CA . TYR H 2 60 ? 4.081 -59.651 -41.867 1.00 28.60 60 TYR J CA 1
ATOM 13949 C C . TYR H 2 60 ? 3.836 -59.647 -43.367 1.00 29.59 60 TYR J C 1
ATOM 13950 O O . TYR H 2 60 ? 2.721 -59.881 -43.836 1.00 31.95 60 TYR J O 1
ATOM 13959 N N . VAL H 2 61 ? 4.899 -59.374 -44.117 1.00 31.38 61 VAL J N 1
ATOM 13960 C CA . VAL H 2 61 ? 4.865 -59.506 -45.569 1.00 32.04 61 VAL J CA 1
ATOM 13961 C C . VAL H 2 61 ? 5.008 -60.981 -45.927 1.00 35.58 61 VAL J C 1
ATOM 13962 O O . VAL H 2 61 ? 5.583 -61.769 -45.167 1.00 35.37 61 VAL J O 1
ATOM 13966 N N . ASP H 2 62 ? 4.465 -61.360 -47.091 1.00 42.66 62 ASP J N 1
ATOM 13967 C CA . ASP H 2 62 ? 4.411 -62.767 -47.489 1.00 40.39 62 ASP J CA 1
ATOM 13968 C C . ASP H 2 62 ? 5.765 -63.454 -47.365 1.00 39.43 62 ASP J C 1
ATOM 13969 O O . ASP H 2 62 ? 5.855 -64.583 -46.869 1.00 37.00 62 ASP J O 1
ATOM 13974 N N . SER H 2 63 ? 6.833 -62.782 -47.796 1.00 37.73 63 SER J N 1
ATOM 13975 C CA . SER H 2 63 ? 8.131 -63.437 -47.916 1.00 37.46 63 SER J CA 1
ATOM 13976 C C . SER H 2 63 ? 8.748 -63.802 -46.572 1.00 36.98 63 SER J C 1
ATOM 13977 O O . SER H 2 63 ? 9.604 -64.693 -46.524 1.00 39.03 63 SER J O 1
ATOM 13980 N N . VAL H 2 64 ? 8.343 -63.147 -45.484 1.00 34.61 64 VAL J N 1
ATOM 13981 C CA . VAL H 2 64 ? 8.943 -63.392 -44.176 1.00 37.04 64 VAL J CA 1
ATOM 13982 C C . VAL H 2 64 ? 7.989 -64.053 -43.195 1.00 34.21 64 VAL J C 1
ATOM 13983 O O . VAL H 2 64 ? 8.418 -64.398 -42.082 1.00 39.49 64 VAL J O 1
ATOM 13987 N N . ARG H 2 65 ? 6.721 -64.238 -43.554 1.00 30.30 65 ARG J N 1
ATOM 13988 C CA . ARG H 2 65 ? 5.780 -64.863 -42.635 1.00 32.42 65 ARG J CA 1
ATOM 13989 C C . ARG H 2 65 ? 6.182 -66.311 -42.375 1.00 35.56 65 ARG J C 1
ATOM 13990 O O . ARG H 2 65 ? 6.476 -67.068 -43.305 1.00 35.36 65 ARG J O 1
ATOM 13998 N N . GLY H 2 66 ? 6.206 -66.687 -41.097 1.00 31.61 66 GLY J N 1
ATOM 13999 C CA . GLY H 2 66 ? 6.702 -67.979 -40.680 1.00 33.44 66 GLY J CA 1
ATOM 14000 C C . GLY H 2 66 ? 8.170 -67.999 -40.311 1.00 38.35 66 GLY J C 1
ATOM 14001 O O . GLY H 2 66 ? 8.601 -68.903 -39.590 1.00 41.19 66 GLY J O 1
ATOM 14002 N N . ARG H 2 67 ? 8.946 -67.027 -40.784 1.00 36.54 67 ARG J N 1
ATOM 14003 C CA . ARG H 2 67 ? 10.365 -66.913 -40.479 1.00 38.07 67 ARG J CA 1
ATOM 14004 C C . ARG H 2 67 ? 10.680 -65.775 -39.521 1.00 37.36 67 ARG J C 1
ATOM 14005 O O . ARG H 2 67 ? 11.563 -65.918 -38.671 1.00 35.09 67 ARG J O 1
ATOM 14013 N N . PHE H 2 68 ? 9.974 -64.653 -39.630 1.00 34.06 68 PHE J N 1
ATOM 14014 C CA . PHE H 2 68 ? 10.202 -63.495 -38.778 1.00 33.98 68 PHE J CA 1
ATOM 14015 C C . PHE H 2 68 ? 9.131 -63.410 -37.698 1.00 31.98 68 PHE J C 1
ATOM 14016 O O . PHE H 2 68 ? 7.981 -63.803 -37.906 1.00 33.09 68 PHE J O 1
ATOM 14024 N N . THR H 2 69 ? 9.521 -62.886 -36.537 1.00 32.85 69 THR J N 1
ATOM 14025 C CA . THR H 2 69 ? 8.597 -62.654 -35.431 1.00 32.25 69 THR J CA 1
ATOM 14026 C C . THR H 2 69 ? 8.825 -61.252 -34.890 1.00 31.03 69 THR J C 1
ATOM 14027 O O . THR H 2 69 ? 9.918 -60.942 -34.405 1.00 29.66 69 THR J O 1
ATOM 14031 N N . ILE H 2 70 ? 7.804 -60.416 -34.972 1.00 32.00 70 ILE J N 1
ATOM 14032 C CA . ILE H 2 70 ? 7.854 -59.081 -34.392 1.00 31.35 70 ILE J CA 1
ATOM 14033 C C . ILE H 2 70 ? 7.286 -59.151 -32.982 1.00 32.60 70 ILE J C 1
ATOM 14034 O O . ILE H 2 70 ? 6.404 -59.962 -32.680 1.00 33.15 70 ILE J O 1
ATOM 14039 N N . SER H 2 71 ? 7.814 -58.310 -32.100 1.00 32.50 71 SER J N 1
ATOM 14040 C CA . SER H 2 71 ? 7.361 -58.269 -30.718 1.00 33.68 71 SER J CA 1
ATOM 14041 C C . SER H 2 71 ? 7.787 -56.938 -30.121 1.00 32.52 71 SER J C 1
ATOM 14042 O O . SER H 2 71 ? 8.603 -56.213 -30.693 1.00 32.15 71 SER J O 1
ATOM 14045 N N . ARG H 2 72 ? 7.217 -56.620 -28.963 1.00 31.50 72 ARG J N 1
ATOM 14046 C CA . ARG H 2 72 ? 7.542 -55.373 -28.288 1.00 30.83 72 ARG J CA 1
ATOM 14047 C C . ARG H 2 72 ? 7.428 -55.565 -26.784 1.00 34.65 72 ARG J C 1
ATOM 14048 O O . ARG H 2 72 ? 6.664 -56.408 -26.306 1.00 37.49 72 ARG J O 1
ATOM 14056 N N . ASP H 2 73 ? 8.206 -54.775 -26.049 1.00 37.45 73 ASP J N 1
ATOM 14057 C CA . ASP H 2 73 ? 8.218 -54.763 -24.588 1.00 38.65 73 ASP J CA 1
ATOM 14058 C C . ASP H 2 73 ? 7.930 -53.326 -24.166 1.00 38.25 73 ASP J C 1
ATOM 14059 O O . ASP H 2 73 ? 8.847 -52.510 -24.050 1.00 37.55 73 ASP J O 1
ATOM 14064 N N . ASN H 2 74 ? 6.650 -53.021 -23.933 1.00 37.91 74 ASN J N 1
ATOM 14065 C CA . ASN H 2 74 ? 6.256 -51.641 -23.661 1.00 37.20 74 ASN J CA 1
ATOM 14066 C C . ASN H 2 74 ? 6.825 -51.136 -22.343 1.00 40.37 74 ASN J C 1
ATOM 14067 O O . ASN H 2 74 ? 7.066 -49.932 -22.193 1.00 45.34 74 ASN J O 1
ATOM 14072 N N . ALA H 2 75 ? 7.047 -52.032 -21.380 1.00 42.06 75 ALA J N 1
ATOM 14073 C CA . ALA H 2 75 ? 7.661 -51.631 -20.120 1.00 44.52 75 ALA J CA 1
ATOM 14074 C C . ALA H 2 75 ? 9.096 -51.157 -20.308 1.00 45.99 75 ALA J C 1
ATOM 14075 O O . ALA H 2 75 ? 9.588 -50.365 -19.495 1.00 46.50 75 ALA J O 1
ATOM 14077 N N . LYS H 2 76 ? 9.773 -51.613 -21.362 1.00 42.21 76 LYS J N 1
ATOM 14078 C CA . LYS H 2 76 ? 11.160 -51.254 -21.616 1.00 42.47 76 LYS J CA 1
ATOM 14079 C C . LYS H 2 76 ? 11.342 -50.379 -22.850 1.00 40.42 76 LYS J C 1
ATOM 14080 O O . LYS H 2 76 ? 12.484 -50.070 -23.204 1.00 42.74 76 LYS J O 1
ATOM 14086 N N . ASN H 2 77 ? 10.254 -49.968 -23.506 1.00 38.75 77 ASN J N 1
ATOM 14087 C CA . ASN H 2 77 ? 10.312 -49.103 -24.688 1.00 39.81 77 ASN J CA 1
ATOM 14088 C C . ASN H 2 77 ? 11.179 -49.724 -25.784 1.00 41.23 77 ASN J C 1
ATOM 14089 O O . ASN H 2 77 ? 12.060 -49.077 -26.353 1.00 42.96 77 ASN J O 1
ATOM 14094 N N . SER H 2 78 ? 10.919 -50.994 -26.081 1.00 38.57 78 SER J N 1
ATOM 14095 C CA . SER H 2 78 ? 11.755 -51.760 -26.992 1.00 37.76 78 SER J CA 1
ATOM 14096 C C . SER H 2 78 ? 10.900 -52.505 -28.007 1.00 38.31 78 SER J C 1
ATOM 14097 O O . SER H 2 78 ? 9.880 -53.108 -27.657 1.00 37.54 78 SER J O 1
ATOM 14100 N N . LEU H 2 79 ? 11.325 -52.445 -29.267 1.00 34.20 79 LEU J N 1
ATOM 14101 C CA . LEU H 2 79 ? 10.748 -53.212 -30.361 1.00 34.10 79 LEU J CA 1
ATOM 14102 C C . LEU H 2 79 ? 11.781 -54.218 -30.850 1.00 33.60 79 LEU J C 1
ATOM 14103 O O . LEU H 2 79 ? 12.974 -53.907 -30.919 1.00 32.34 79 LEU J O 1
ATOM 14108 N N . PHE H 2 80 ? 11.326 -55.421 -31.184 1.00 32.98 80 PHE J N 1
ATOM 14109 C CA . PHE H 2 80 ? 12.225 -56.495 -31.570 1.00 34.77 80 PHE J CA 1
ATOM 14110 C C . PHE H 2 80 ? 11.785 -57.111 -32.890 1.00 31.22 80 PHE J C 1
ATOM 14111 O O . PHE H 2 80 ? 10.624 -57.019 -33.294 1.00 30.39 80 PHE J O 1
ATOM 14119 N N . LEU H 2 81 ? 12.743 -57.746 -33.557 1.00 29.67 81 LEU J N 1
ATOM 14120 C CA . LEU H 2 81 ? 12.482 -58.542 -34.752 1.00 30.02 81 LEU J CA 1
ATOM 14121 C C . LEU H 2 81 ? 13.375 -59.771 -34.679 1.00 34.43 81 LEU J C 1
ATOM 14122 O O . LEU H 2 81 ? 14.602 -59.656 -34.755 1.00 37.54 81 LEU J O 1
ATOM 14127 N N . GLN H 2 82 ? 12.764 -60.942 -34.516 1.00 36.27 82 GLN J N 1
ATOM 14128 C CA . GLN H 2 82 ? 13.488 -62.206 -34.547 1.00 34.25 82 GLN J CA 1
ATOM 14129 C C . GLN H 2 82 ? 13.467 -62.744 -35.972 1.00 33.15 82 GLN J C 1
ATOM 14130 O O . GLN H 2 82 ? 12.396 -63.009 -36.526 1.00 37.64 82 GLN J O 1
ATOM 14136 N N . MET H 2 83 ? 14.647 -62.902 -36.561 1.00 36.20 83 MET J N 1
ATOM 14137 C CA . MET H 2 83 ? 14.789 -63.353 -37.938 1.00 37.62 83 MET J CA 1
ATOM 14138 C C . MET H 2 83 ? 15.361 -64.764 -37.940 1.00 36.96 83 MET J C 1
ATOM 14139 O O . MET H 2 83 ? 16.468 -64.989 -37.442 1.00 38.42 83 MET J O 1
ATOM 14144 N N . ASN H 2 84 ? 14.600 -65.707 -38.489 1.00 40.48 84 ASN J N 1
ATOM 14145 C CA . ASN H 2 84 ? 15.009 -67.097 -38.613 1.00 43.01 84 ASN J CA 1
ATOM 14146 C C . ASN H 2 84 ? 15.016 -67.508 -40.080 1.00 42.82 84 ASN J C 1
ATOM 14147 O O . ASN H 2 84 ? 14.341 -66.903 -40.919 1.00 37.43 84 ASN J O 1
ATOM 14152 N N . SER H 2 85 ? 15.793 -68.552 -40.375 1.00 47.83 85 SER J N 1
ATOM 14153 C CA . SER H 2 85 ? 15.868 -69.135 -41.716 1.00 45.47 85 SER J CA 1
ATOM 14154 C C . SER H 2 85 ? 16.194 -68.068 -42.759 1.00 43.65 85 SER J C 1
ATOM 14155 O O . SER H 2 85 ? 15.517 -67.930 -43.782 1.00 42.02 85 SER J O 1
ATOM 14158 N N . LEU H 2 86 ? 17.250 -67.304 -42.486 1.00 41.23 86 LEU J N 1
ATOM 14159 C CA . LEU H 2 86 ? 17.566 -66.146 -43.310 1.00 42.86 86 LEU J CA 1
ATOM 14160 C C . LEU H 2 86 ? 18.003 -66.559 -44.712 1.00 37.72 86 LEU J C 1
ATOM 14161 O O . LEU H 2 86 ? 18.759 -67.517 -44.895 1.00 39.71 86 LEU J O 1
ATOM 14166 N N . ARG H 2 87 ? 17.508 -65.829 -45.702 1.00 37.83 87 ARG J N 1
ATOM 14167 C CA . ARG H 2 87 ? 17.829 -66.003 -47.108 1.00 43.21 87 ARG J CA 1
ATOM 14168 C C . ARG H 2 87 ? 18.652 -64.824 -47.611 1.00 42.77 87 ARG J C 1
ATOM 14169 O O . ARG H 2 87 ? 18.639 -63.746 -47.009 1.00 39.77 87 ARG J O 1
ATOM 14177 N N . PRO H 2 88 ? 19.387 -64.993 -48.715 1.00 47.82 88 PRO J N 1
ATOM 14178 C CA . PRO H 2 88 ? 20.152 -63.858 -49.261 1.00 45.73 88 PRO J CA 1
ATOM 14179 C C . PRO H 2 88 ? 19.293 -62.653 -49.611 1.00 44.96 88 PRO J C 1
ATOM 14180 O O . PRO H 2 88 ? 19.779 -61.518 -49.536 1.00 49.31 88 PRO J O 1
ATOM 14184 N N . GLU H 2 89 ? 18.025 -62.857 -49.977 1.00 48.78 89 GLU J N 1
ATOM 14185 C CA . GLU H 2 89 ? 17.145 -61.736 -50.288 1.00 45.74 89 GLU J CA 1
ATOM 14186 C C . GLU H 2 89 ? 16.761 -60.932 -49.054 1.00 41.73 89 GLU J C 1
ATOM 14187 O O . GLU H 2 89 ? 16.155 -59.865 -49.196 1.00 43.17 89 GLU J O 1
ATOM 14193 N N . ASP H 2 90 ? 17.082 -61.417 -47.856 1.00 39.33 90 ASP J N 1
ATOM 14194 C CA . ASP H 2 90 ? 16.847 -60.664 -46.633 1.00 40.09 90 ASP J CA 1
ATOM 14195 C C . ASP H 2 90 ? 17.940 -59.642 -46.355 1.00 41.81 90 ASP J C 1
ATOM 14196 O O . ASP H 2 90 ? 17.817 -58.876 -45.392 1.00 36.82 90 ASP J O 1
ATOM 14201 N N . THR H 2 91 ? 18.996 -59.615 -47.170 1.00 36.86 91 THR J N 1
ATOM 14202 C CA . THR H 2 91 ? 20.038 -58.606 -47.037 1.00 35.79 91 THR J CA 1
ATOM 14203 C C . THR H 2 91 ? 19.462 -57.218 -47.285 1.00 37.17 91 THR J C 1
ATOM 14204 O O . THR H 2 91 ? 18.969 -56.929 -48.380 1.00 39.47 91 THR J O 1
ATOM 14208 N N . ALA H 2 92 ? 19.531 -56.361 -46.266 1.00 32.60 92 ALA J N 1
ATOM 14209 C CA . ALA H 2 92 ? 18.969 -55.017 -46.334 1.00 35.93 92 ALA J CA 1
ATOM 14210 C C . ALA H 2 92 ? 19.329 -54.263 -45.063 1.00 36.00 92 ALA J C 1
ATOM 14211 O O . ALA H 2 92 ? 19.740 -54.855 -44.060 1.00 33.67 92 ALA J O 1
ATOM 14213 N N . VAL H 2 93 ? 19.168 -52.944 -45.126 1.00 32.27 93 VAL J N 1
ATOM 14214 C CA . VAL H 2 93 ? 19.135 -52.112 -43.930 1.00 34.15 93 VAL J CA 1
ATOM 14215 C C . VAL H 2 93 ? 17.723 -52.141 -43.371 1.00 33.49 93 VAL J C 1
ATOM 14216 O O . VAL H 2 93 ? 16.761 -51.826 -44.080 1.00 32.70 93 VAL J O 1
ATOM 14220 N N . TYR H 2 94 ? 17.591 -52.512 -42.100 1.00 31.42 94 TYR J N 1
ATOM 14221 C CA . TYR H 2 94 ? 16.289 -52.670 -41.465 1.00 30.36 94 TYR J CA 1
ATOM 14222 C C . TYR H 2 94 ? 15.990 -51.449 -40.603 1.00 34.07 94 TYR J C 1
ATOM 14223 O O . TYR H 2 94 ? 16.764 -51.117 -39.698 1.00 29.93 94 TYR J O 1
ATOM 14232 N N . PHE H 2 95 ? 14.878 -50.779 -40.902 1.00 31.47 95 PHE J N 1
ATOM 14233 C CA . PHE H 2 95 ? 14.445 -49.582 -40.198 1.00 27.08 95 PHE J CA 1
ATOM 14234 C C . PHE H 2 95 ? 13.326 -49.914 -39.217 1.00 30.68 95 PHE J C 1
ATOM 14235 O O . PHE H 2 95 ? 12.544 -50.848 -39.423 1.00 32.82 95 PHE J O 1
ATOM 14243 N N . CYS H 2 96 ? 13.253 -49.115 -38.156 1.00 31.82 96 CYS J N 1
ATOM 14244 C CA . CYS H 2 96 ? 12.211 -49.185 -37.140 1.00 33.61 96 CYS J CA 1
ATOM 14245 C C . CYS H 2 96 ? 11.446 -47.868 -37.171 1.00 33.80 96 CYS J C 1
ATOM 14246 O O . CYS H 2 96 ? 12.059 -46.795 -37.138 1.00 32.48 96 CYS J O 1
ATOM 14249 N N . ALA H 2 97 ? 10.117 -47.939 -37.261 1.00 33.33 97 ALA J N 1
ATOM 14250 C CA . ALA H 2 97 ? 9.329 -46.749 -37.555 1.00 33.67 97 ALA J CA 1
ATOM 14251 C C . ALA H 2 97 ? 8.054 -46.686 -36.726 1.00 32.24 97 ALA J C 1
ATOM 14252 O O . ALA H 2 97 ? 7.394 -47.705 -36.496 1.00 31.83 97 ALA J O 1
ATOM 14254 N N . THR H 2 98 ? 7.702 -45.469 -36.313 1.00 31.95 98 THR J N 1
ATOM 14255 C CA . THR H 2 98 ? 6.480 -45.214 -35.569 1.00 28.38 98 THR J CA 1
ATOM 14256 C C . THR H 2 98 ? 5.313 -44.979 -36.521 1.00 34.41 98 THR J C 1
ATOM 14257 O O . THR H 2 98 ? 5.492 -44.615 -37.690 1.00 32.64 98 THR J O 1
ATOM 14261 N N . VAL H 2 99 ? 4.108 -45.184 -36.001 1.00 32.96 99 VAL J N 1
ATOM 14262 C CA . VAL H 2 99 ? 2.877 -45.048 -36.774 1.00 30.78 99 VAL J CA 1
ATOM 14263 C C . VAL H 2 99 ? 2.008 -44.041 -36.032 1.00 29.72 99 VAL J C 1
ATOM 14264 O O . VAL H 2 99 ? 1.240 -44.395 -35.133 1.00 32.65 99 VAL J O 1
ATOM 14268 N N . ARG H 2 100 ? 2.110 -42.769 -36.411 1.00 30.43 100 ARG J N 1
ATOM 14269 C CA . ARG H 2 100 ? 1.471 -41.696 -35.658 1.00 33.27 100 ARG J CA 1
ATOM 14270 C C . ARG H 2 100 ? 0.442 -40.915 -36.462 1.00 28.33 100 ARG J C 1
ATOM 14271 O O . ARG H 2 100 ? -0.672 -40.694 -35.975 1.00 27.96 100 ARG J O 1
ATOM 14279 N N . SER H 2 101 ? 0.775 -40.478 -37.675 1.00 27.44 101 SER J N 1
ATOM 14280 C CA . SER H 2 101 ? -0.078 -39.563 -38.428 1.00 30.09 101 SER J CA 1
ATOM 14281 C C . SER H 2 101 ? -1.115 -40.331 -39.236 1.00 33.07 101 SER J C 1
ATOM 14282 O O . SER H 2 101 ? -0.781 -41.297 -39.929 1.00 28.98 101 SER J O 1
ATOM 14285 N N . GLY H 2 102 ? -2.369 -39.893 -39.148 1.00 27.80 102 GLY J N 1
ATOM 14286 C CA . GLY H 2 102 ? -3.413 -40.421 -40.000 1.00 27.30 102 GLY J CA 1
ATOM 14287 C C . GLY H 2 102 ? -3.989 -41.748 -39.541 1.00 27.08 102 GLY J C 1
ATOM 14288 O O . GLY H 2 102 ? -3.703 -42.267 -38.458 1.00 26.93 102 GLY J O 1
ATOM 14289 N N . ARG H 2 103 ? -4.825 -42.306 -40.418 1.00 25.95 103 ARG J N 1
ATOM 14290 C CA . ARG H 2 103 ? -5.578 -43.518 -40.135 1.00 26.90 103 ARG J CA 1
ATOM 14291 C C . ARG H 2 103 ? -4.981 -44.769 -40.758 1.00 25.69 103 ARG J C 1
ATOM 14292 O O . ARG H 2 103 ? -5.284 -45.874 -40.293 1.00 29.03 103 ARG J O 1
ATOM 14300 N N . TYR H 2 104 ? -4.146 -44.632 -41.787 1.00 24.17 104 TYR J N 1
ATOM 14301 C CA . TYR H 2 104 ? -3.829 -45.791 -42.608 1.00 23.59 104 TYR J CA 1
ATOM 14302 C C . TYR H 2 104 ? -2.335 -46.090 -42.665 1.00 25.00 104 TYR J C 1
ATOM 14303 O O . TYR H 2 104 ? -1.773 -46.308 -43.745 1.00 24.62 104 TYR J O 1
ATOM 14312 N N . PHE H 2 105 ? -1.693 -46.096 -41.494 1.00 25.48 105 PHE J N 1
ATOM 14313 C CA . PHE H 2 105 ? -0.395 -46.734 -41.279 1.00 24.22 105 PHE J CA 1
ATOM 14314 C C . PHE H 2 105 ? 0.758 -46.004 -41.963 1.00 25.25 105 PHE J C 1
ATOM 14315 O O . PHE H 2 105 ? 1.725 -46.637 -42.394 1.00 28.81 105 PHE J O 1
ATOM 14323 N N . ALA H 2 106 ? 0.682 -44.679 -42.058 1.00 23.40 106 ALA J N 1
ATOM 14324 C CA . ALA H 2 106 ? 1.838 -43.907 -42.484 1.00 24.21 106 ALA J CA 1
ATOM 14325 C C . ALA H 2 106 ? 2.935 -43.971 -41.425 1.00 26.89 106 ALA J C 1
ATOM 14326 O O . ALA H 2 106 ? 2.671 -44.160 -40.234 1.00 27.52 106 ALA J O 1
ATOM 14328 N N . LEU H 2 107 ? 4.179 -43.810 -41.869 1.00 26.35 107 LEU J N 1
ATOM 14329 C CA . LEU H 2 107 ? 5.350 -44.033 -41.027 1.00 27.60 107 LEU J CA 1
ATOM 14330 C C . LEU H 2 107 ? 6.028 -42.697 -40.749 1.00 26.83 107 LEU J C 1
ATOM 14331 O O . LEU H 2 107 ? 6.644 -42.108 -41.644 1.00 29.55 107 LEU J O 1
ATOM 14336 N N . ASP H 2 108 ? 5.933 -42.237 -39.499 1.00 33.64 108 ASP J N 1
ATOM 14337 C CA . ASP H 2 108 ? 6.385 -40.895 -39.138 1.00 33.68 108 ASP J CA 1
ATOM 14338 C C . ASP H 2 108 ? 7.888 -40.847 -38.870 1.00 35.46 108 ASP J C 1
ATOM 14339 O O . ASP H 2 108 ? 8.642 -40.191 -39.597 1.00 37.05 108 ASP J O 1
ATOM 14344 N N . ASP H 2 109 ? 8.333 -41.524 -37.817 1.00 35.06 109 ASP J N 1
ATOM 14345 C CA . ASP H 2 109 ? 9.690 -41.400 -37.304 1.00 37.23 109 ASP J CA 1
ATOM 14346 C C . ASP H 2 109 ? 10.473 -42.670 -37.600 1.00 38.19 109 ASP J C 1
ATOM 14347 O O . ASP H 2 109 ? 10.033 -43.770 -37.252 1.00 37.92 109 ASP J O 1
ATOM 14352 N N . TRP H 2 110 ? 11.637 -42.512 -38.229 1.00 35.34 110 TRP J N 1
ATOM 14353 C CA . TRP H 2 110 ? 12.475 -43.627 -38.642 1.00 34.63 110 TRP J CA 1
ATOM 14354 C C . TRP H 2 110 ? 13.809 -43.565 -37.915 1.00 36.73 110 TRP J C 1
ATOM 14355 O O . TRP H 2 110 ? 14.358 -42.481 -37.701 1.00 39.30 110 TRP J O 1
ATOM 14366 N N . GLY H 2 111 ? 14.330 -44.732 -37.542 1.00 36.64 111 GLY J N 1
ATOM 14367 C CA . GLY H 2 111 ? 15.681 -44.823 -37.036 1.00 34.60 111 GLY J CA 1
ATOM 14368 C C . GLY H 2 111 ? 16.694 -44.756 -38.161 1.00 37.39 111 GLY J C 1
ATOM 14369 O O . GLY H 2 111 ? 16.359 -44.681 -39.342 1.00 39.93 111 GLY J O 1
ATOM 14370 N N . GLN H 2 112 ? 17.971 -44.780 -37.778 1.00 37.82 112 GLN J N 1
ATOM 14371 C CA . GLN H 2 112 ? 19.036 -44.745 -38.772 1.00 37.42 112 GLN J CA 1
ATOM 14372 C C . GLN H 2 112 ? 19.226 -46.075 -39.486 1.00 36.98 112 GLN J C 1
ATOM 14373 O O . GLN H 2 112 ? 19.912 -46.113 -40.513 1.00 37.45 112 GLN J O 1
ATOM 14379 N N . GLY H 2 113 ? 18.642 -47.152 -38.974 1.00 31.68 113 GLY J N 1
ATOM 14380 C CA . GLY H 2 113 ? 18.728 -48.446 -39.614 1.00 30.92 113 GLY J CA 1
ATOM 14381 C C . GLY H 2 113 ? 19.897 -49.276 -39.113 1.00 34.26 113 GLY J C 1
ATOM 14382 O O . GLY H 2 113 ? 20.844 -48.779 -38.507 1.00 33.34 113 GLY J O 1
ATOM 14383 N N . THR H 2 114 ? 19.814 -50.576 -39.378 1.00 33.82 114 THR J N 1
ATOM 14384 C CA . THR H 2 114 ? 20.883 -51.507 -39.054 1.00 29.04 114 THR J CA 1
ATOM 14385 C C . THR H 2 114 ? 20.996 -52.510 -40.192 1.00 35.71 114 THR J C 1
ATOM 14386 O O . THR H 2 114 ? 19.979 -53.010 -40.684 1.00 36.85 114 THR J O 1
ATOM 14390 N N . LEU H 2 115 ? 22.224 -52.783 -40.627 1.00 37.59 115 LEU J N 1
ATOM 14391 C CA . LEU H 2 115 ? 22.457 -53.556 -41.842 1.00 32.08 115 LEU J CA 1
ATOM 14392 C C . LEU H 2 115 ? 22.553 -55.042 -41.516 1.00 33.25 115 LEU J C 1
ATOM 14393 O O . LEU H 2 115 ? 23.383 -55.453 -40.699 1.00 35.99 115 LEU J O 1
ATOM 14398 N N . VAL H 2 116 ? 21.717 -55.843 -42.168 1.00 36.03 116 VAL J N 1
ATOM 14399 C CA . VAL H 2 116 ? 21.754 -57.296 -42.061 1.00 31.30 116 VAL J CA 1
ATOM 14400 C C . VAL H 2 116 ? 22.268 -57.842 -43.384 1.00 36.38 116 VAL J C 1
ATOM 14401 O O . VAL H 2 116 ? 21.654 -57.622 -44.435 1.00 37.90 116 VAL J O 1
ATOM 14405 N N . THR H 2 117 ? 23.398 -58.541 -43.337 1.00 34.10 117 THR J N 1
ATOM 14406 C CA . THR H 2 117 ? 24.011 -59.116 -44.527 1.00 33.67 117 THR J CA 1
ATOM 14407 C C . THR H 2 117 ? 23.916 -60.633 -44.446 1.00 38.25 117 THR J C 1
ATOM 14408 O O . THR H 2 117 ? 24.386 -61.238 -43.476 1.00 39.00 117 THR J O 1
ATOM 14412 N N . VAL H 2 118 ? 23.304 -61.241 -45.456 1.00 40.83 118 VAL J N 1
ATOM 14413 C CA . VAL H 2 118 ? 23.220 -62.692 -45.574 1.00 45.90 118 VAL J CA 1
ATOM 14414 C C . VAL H 2 118 ? 24.073 -63.097 -46.769 1.00 50.87 118 VAL J C 1
ATOM 14415 O O . VAL H 2 118 ? 23.723 -62.808 -47.920 1.00 53.99 118 VAL J O 1
ATOM 14419 N N . SER H 2 119 ? 25.195 -63.761 -46.497 1.00 53.12 119 SER J N 1
ATOM 14420 C CA . SER H 2 119 ? 26.103 -64.173 -47.555 1.00 65.38 119 SER J CA 1
ATOM 14421 C C . SER H 2 119 ? 25.454 -65.243 -48.430 1.00 90.88 119 SER J C 1
ATOM 14422 O O . SER H 2 119 ? 24.359 -65.738 -48.153 1.00 85.88 119 SER J O 1
ATOM 14425 N N . SER H 2 120 ? 26.144 -65.587 -49.511 1.00 115.15 120 SER J N 1
ATOM 14426 C CA . SER H 2 120 ? 25.773 -66.714 -50.363 1.00 122.61 120 SER J CA 1
ATOM 14427 C C . SER H 2 120 ? 26.727 -67.854 -50.027 1.00 130.33 120 SER J C 1
ATOM 14428 O O . SER H 2 120 ? 27.877 -67.869 -50.473 1.00 136.10 120 SER J O 1
ATOM 14431 N N . GLY H 2 121 ? 26.253 -68.802 -49.225 1.00 103.57 121 GLY J N 1
ATOM 14432 C CA . GLY H 2 121 ? 27.091 -69.902 -48.781 1.00 100.25 121 GLY J CA 1
ATOM 14433 C C . GLY H 2 121 ? 26.371 -71.234 -48.733 1.00 101.48 121 GLY J C 1
ATOM 14434 O O . GLY H 2 121 ? 25.196 -71.332 -49.085 1.00 100.86 121 GLY J O 1
ATOM 14435 N N . VAL H 2 143 ? 2.676 -53.994 -59.047 1.00 51.54 143 VAL J N 1
ATOM 14436 C CA . VAL H 2 143 ? 3.012 -53.133 -57.924 1.00 49.07 143 VAL J CA 1
ATOM 14437 C C . VAL H 2 143 ? 2.707 -51.684 -58.340 1.00 49.12 143 VAL J C 1
ATOM 14438 O O . VAL H 2 143 ? 1.862 -51.458 -59.205 1.00 44.59 143 VAL J O 1
ATOM 14442 N N . LEU H 2 144 ? 3.358 -50.707 -57.714 1.00 48.95 144 LEU J N 1
ATOM 14443 C CA . LEU H 2 144 ? 3.210 -49.303 -58.064 1.00 38.46 144 LEU J CA 1
ATOM 14444 C C . LEU H 2 144 ? 4.386 -48.867 -58.930 1.00 43.08 144 LEU J C 1
ATOM 14445 O O . LEU H 2 144 ? 5.533 -49.244 -58.674 1.00 51.85 144 LEU J O 1
ATOM 14450 N N . THR H 2 145 ? 4.100 -48.062 -59.950 1.00 37.43 145 THR J N 1
ATOM 14451 C CA . THR H 2 145 ? 5.108 -47.623 -60.907 1.00 43.88 145 THR J CA 1
ATOM 14452 C C . THR H 2 145 ? 5.400 -46.141 -60.700 1.00 42.95 145 THR J C 1
ATOM 14453 O O . THR H 2 145 ? 4.488 -45.308 -60.742 1.00 39.44 145 THR J O 1
ATOM 14457 N N . GLN H 2 146 ? 6.672 -45.824 -60.457 1.00 45.85 146 GLN J N 1
ATOM 14458 C CA . GLN H 2 146 ? 7.192 -44.475 -60.346 1.00 44.22 146 GLN J CA 1
ATOM 14459 C C . GLN H 2 146 ? 8.238 -44.226 -61.425 1.00 44.82 146 GLN J C 1
ATOM 14460 O O . GLN H 2 146 ? 9.013 -45.130 -61.751 1.00 45.57 146 GLN J O 1
ATOM 14466 N N . PRO H 2 147 ? 8.283 -43.026 -61.996 1.00 48.92 147 PRO J N 1
ATOM 14467 C CA . PRO H 2 147 ? 9.359 -42.691 -62.933 1.00 50.06 147 PRO J CA 1
ATOM 14468 C C . PRO H 2 147 ? 10.701 -42.707 -62.225 1.00 50.11 147 PRO J C 1
ATOM 14469 O O . PRO H 2 147 ? 10.815 -42.227 -61.088 1.00 49.11 147 PRO J O 1
ATOM 14473 N N . PRO H 2 148 ? 11.739 -43.266 -62.852 1.00 50.42 148 PRO J N 1
ATOM 14474 C CA . PRO H 2 148 ? 13.026 -43.390 -62.145 1.00 52.77 148 PRO J CA 1
ATOM 14475 C C . PRO H 2 148 ? 13.645 -42.056 -61.766 1.00 52.45 148 PRO J C 1
ATOM 14476 O O . PRO H 2 148 ? 14.191 -41.925 -60.664 1.00 50.20 148 PRO J O 1
ATOM 14480 N N . SER H 2 149 ? 13.573 -41.057 -62.643 1.00 49.87 149 SER J N 1
ATOM 14481 C CA . SER H 2 149 ? 14.237 -39.786 -62.397 1.00 51.87 149 SER J CA 1
ATOM 14482 C C . SER H 2 149 ? 13.373 -38.632 -62.883 1.00 55.68 149 SER J C 1
ATOM 14483 O O . SER H 2 149 ? 12.601 -38.765 -63.835 1.00 58.42 149 SER J O 1
ATOM 14486 N N . VAL H 2 150 ? 13.515 -37.498 -62.201 1.00 56.57 150 VAL J N 1
ATOM 14487 C CA . VAL H 2 150 ? 12.872 -36.242 -62.566 1.00 53.87 150 VAL J CA 1
ATOM 14488 C C . VAL H 2 150 ? 13.860 -35.122 -62.276 1.00 58.49 150 VAL J C 1
ATOM 14489 O O . VAL H 2 150 ? 14.432 -35.063 -61.183 1.00 61.70 150 VAL J O 1
ATOM 14493 N N . SER H 2 151 ? 14.076 -34.245 -63.250 1.00 59.43 151 SER J N 1
ATOM 14494 C CA . SER H 2 151 ? 14.930 -33.079 -63.073 1.00 65.43 151 SER J CA 1
ATOM 14495 C C . SER H 2 151 ? 14.083 -31.815 -63.125 1.00 61.92 151 SER J C 1
ATOM 14496 O O . SER H 2 151 ? 13.118 -31.735 -63.893 1.00 62.89 151 SER J O 1
ATOM 14499 N N . VAL H 2 152 ? 14.438 -30.838 -62.291 1.00 63.11 152 VAL J N 1
ATOM 14500 C CA . VAL H 2 152 ? 13.679 -29.599 -62.173 1.00 62.35 152 VAL J CA 1
ATOM 14501 C C . VAL H 2 152 ? 14.652 -28.475 -61.838 1.00 73.18 152 VAL J C 1
ATOM 14502 O O . VAL H 2 152 ? 15.645 -28.677 -61.132 1.00 72.94 152 VAL J O 1
ATOM 14506 N N . ALA H 2 153 ? 14.367 -27.277 -62.370 1.00 71.15 153 ALA J N 1
ATOM 14507 C CA . ALA H 2 153 ? 15.205 -26.105 -62.167 1.00 70.92 153 ALA J CA 1
ATOM 14508 C C . ALA H 2 153 ? 14.849 -25.409 -60.857 1.00 70.27 153 ALA J C 1
ATOM 14509 O O . ALA H 2 153 ? 13.696 -25.460 -60.416 1.00 68.06 153 ALA J O 1
ATOM 14511 N N . PRO H 2 154 ? 15.821 -24.753 -60.218 1.00 76.80 154 PRO J N 1
ATOM 14512 C CA . PRO H 2 154 ? 15.548 -24.077 -58.938 1.00 72.36 154 PRO J CA 1
ATOM 14513 C C . PRO H 2 154 ? 14.432 -23.050 -59.065 1.00 73.30 154 PRO J C 1
ATOM 14514 O O . PRO H 2 154 ? 14.541 -22.070 -59.806 1.00 76.86 154 PRO J O 1
ATOM 14518 N N . GLY H 2 155 ? 13.343 -23.286 -58.326 1.00 70.71 155 GLY J N 1
ATOM 14519 C CA . GLY H 2 155 ? 12.185 -22.416 -58.308 1.00 71.30 155 GLY J CA 1
ATOM 14520 C C . GLY H 2 155 ? 10.990 -22.973 -59.055 1.00 72.92 155 GLY J C 1
ATOM 14521 O O . GLY H 2 155 ? 9.852 -22.589 -58.759 1.00 71.37 155 GLY J O 1
ATOM 14522 N N . LYS H 2 156 ? 11.224 -23.867 -60.010 1.00 70.27 156 LYS J N 1
ATOM 14523 C CA . LYS H 2 156 ? 10.147 -24.438 -60.806 1.00 67.05 156 LYS J CA 1
ATOM 14524 C C . LYS H 2 156 ? 9.387 -25.470 -59.970 1.00 69.89 156 LYS J C 1
ATOM 14525 O O . LYS H 2 156 ? 9.638 -25.661 -58.777 1.00 65.65 156 LYS J O 1
ATOM 14527 N N . THR H 2 157 ? 8.441 -26.155 -60.603 1.00 69.66 157 THR J N 1
ATOM 14528 C CA . THR H 2 157 ? 7.580 -27.119 -59.933 1.00 59.22 157 THR J CA 1
ATOM 14529 C C . THR H 2 157 ? 7.866 -28.518 -60.459 1.00 61.70 157 THR J C 1
ATOM 14530 O O . THR H 2 157 ? 7.826 -28.750 -61.671 1.00 61.36 157 THR J O 1
ATOM 14534 N N . ALA H 2 158 ? 8.153 -29.442 -59.547 1.00 59.91 158 ALA J N 1
ATOM 14535 C CA . ALA H 2 158 ? 8.395 -30.837 -59.878 1.00 55.20 158 ALA J CA 1
ATOM 14536 C C . ALA H 2 158 ? 7.197 -31.685 -59.471 1.00 53.32 158 ALA J C 1
ATOM 14537 O O . ALA H 2 158 ? 6.542 -31.418 -58.459 1.00 51.40 158 ALA J O 1
ATOM 14539 N N . ARG H 2 159 ? 6.918 -32.715 -60.268 1.00 49.99 159 ARG J N 1
ATOM 14540 C CA . ARG H 2 159 ? 5.778 -33.597 -60.046 1.00 45.24 159 ARG J CA 1
ATOM 14541 C C . ARG H 2 159 ? 6.234 -35.044 -60.139 1.00 44.35 159 ARG J C 1
ATOM 14542 O O . ARG H 2 159 ? 6.698 -35.485 -61.195 1.00 52.53 159 ARG J O 1
ATOM 14550 N N . ILE H 2 160 ? 6.089 -35.779 -59.042 1.00 44.57 160 ILE J N 1
ATOM 14551 C CA . ILE H 2 160 ? 6.412 -37.199 -58.992 1.00 41.98 160 ILE J CA 1
ATOM 14552 C C . ILE H 2 160 ? 5.103 -37.974 -59.026 1.00 40.44 160 ILE J C 1
ATOM 14553 O O . ILE H 2 160 ? 4.239 -37.789 -58.160 1.00 41.61 160 ILE J O 1
ATOM 14558 N N . THR H 2 161 ? 4.949 -38.840 -60.018 1.00 38.62 161 THR J N 1
ATOM 14559 C CA . THR H 2 161 ? 3.733 -39.625 -60.171 1.00 38.71 161 THR J CA 1
ATOM 14560 C C . THR H 2 161 ? 3.916 -41.023 -59.592 1.00 40.88 161 THR J C 1
ATOM 14561 O O . THR H 2 161 ? 5.028 -41.551 -59.509 1.00 44.84 161 THR J O 1
ATOM 14565 N N . CYS H 2 162 ? 2.792 -41.618 -59.193 1.00 42.02 162 CYS J N 1
ATOM 14566 C CA . CYS H 2 162 ? 2.755 -42.939 -58.565 1.00 35.23 162 CYS J CA 1
ATOM 14567 C C . CYS H 2 162 ? 1.583 -43.689 -59.195 1.00 39.71 162 CYS J C 1
ATOM 14568 O O . CYS H 2 162 ? 0.428 -43.478 -58.812 1.00 39.35 162 CYS J O 1
ATOM 14571 N N . GLY H 2 163 ? 1.879 -44.544 -60.171 1.00 42.30 163 GLY J N 1
ATOM 14572 C CA . GLY H 2 163 ? 0.841 -45.228 -60.923 1.00 35.71 163 GLY J CA 1
ATOM 14573 C C . GLY H 2 163 ? 0.451 -46.553 -60.290 1.00 35.65 163 GLY J C 1
ATOM 14574 O O . GLY H 2 163 ? 1.298 -47.321 -59.844 1.00 41.94 163 GLY J O 1
ATOM 14575 N N . GLY H 2 164 ? -0.851 -46.809 -60.263 1.00 36.98 164 GLY J N 1
ATOM 14576 C CA . GLY H 2 164 ? -1.374 -48.059 -59.750 1.00 34.02 164 GLY J CA 1
ATOM 14577 C C . GLY H 2 164 ? -2.828 -48.237 -60.125 1.00 42.93 164 GLY J C 1
ATOM 14578 O O . GLY H 2 164 ? -3.568 -47.252 -60.216 1.00 38.23 164 GLY J O 1
ATOM 14579 N N . ASP H 2 165 ? -3.252 -49.479 -60.354 1.00 44.89 165 ASP J N 1
ATOM 14580 C CA . ASP H 2 165 ? -4.630 -49.725 -60.757 1.00 42.53 165 ASP J CA 1
ATOM 14581 C C . ASP H 2 165 ? -5.586 -49.304 -59.649 1.00 47.39 165 ASP J C 1
ATOM 14582 O O . ASP H 2 165 ? -5.565 -49.869 -58.551 1.00 43.13 165 ASP J O 1
ATOM 14587 N N . ASN H 2 166 ? -6.410 -48.296 -59.942 1.00 43.70 166 ASN J N 1
ATOM 14588 C CA . ASN H 2 166 ? -7.398 -47.775 -58.999 1.00 39.11 166 ASN J CA 1
ATOM 14589 C C . ASN H 2 166 ? -6.736 -47.344 -57.692 1.00 39.36 166 ASN J C 1
ATOM 14590 O O . ASN H 2 166 ? -7.267 -47.553 -56.596 1.00 36.92 166 ASN J O 1
ATOM 14595 N N . ILE H 2 167 ? -5.555 -46.730 -57.814 1.00 41.65 167 ILE J N 1
ATOM 14596 C CA . ILE H 2 167 ? -4.844 -46.223 -56.648 1.00 37.27 167 ILE J CA 1
ATOM 14597 C C . ILE H 2 167 ? -5.617 -45.100 -55.974 1.00 35.66 167 ILE J C 1
ATOM 14598 O O . ILE H 2 167 ? -5.435 -44.854 -54.776 1.00 35.34 167 ILE J O 1
ATOM 14603 N N . GLY H 2 168 ? -6.498 -44.420 -56.715 1.00 31.13 168 GLY J N 1
ATOM 14604 C CA . GLY H 2 168 ? -7.320 -43.373 -56.131 1.00 34.79 168 GLY J CA 1
ATOM 14605 C C . GLY H 2 168 ? -8.256 -43.859 -55.042 1.00 33.06 168 GLY J C 1
ATOM 14606 O O . GLY H 2 168 ? -8.708 -43.054 -54.222 1.00 33.43 168 GLY J O 1
ATOM 14607 N N . SER H 2 169 ? -8.558 -45.155 -55.014 1.00 33.68 169 SER J N 1
ATOM 14608 C CA . SER H 2 169 ? -9.404 -45.740 -53.984 1.00 33.03 169 SER J CA 1
ATOM 14609 C C . SER H 2 169 ? -8.641 -46.102 -52.718 1.00 31.59 169 SER J C 1
ATOM 14610 O O . SER H 2 169 ? -9.257 -46.579 -51.759 1.00 37.87 169 SER J O 1
ATOM 14613 N N . ARG H 2 170 ? -7.323 -45.901 -52.692 1.00 33.04 170 ARG J N 1
ATOM 14614 C CA . ARG H 2 170 ? -6.498 -46.295 -51.560 1.00 28.47 170 ARG J CA 1
ATOM 14615 C C . ARG H 2 170 ? -5.802 -45.084 -50.950 1.00 28.09 170 ARG J C 1
ATOM 14616 O O . ARG H 2 170 ? -5.610 -44.066 -51.624 1.00 29.40 170 ARG J O 1
ATOM 14624 N N . PRO H 2 171 ? -5.420 -45.160 -49.674 1.00 31.55 171 PRO J N 1
ATOM 14625 C CA . PRO H 2 171 ? -4.615 -44.084 -49.087 1.00 28.97 171 PRO J CA 1
ATOM 14626 C C . PRO H 2 171 ? -3.178 -44.160 -49.576 1.00 32.18 171 PRO J C 1
ATOM 14627 O O . PRO H 2 171 ? -2.611 -45.244 -49.724 1.00 33.42 171 PRO J O 1
ATOM 14631 N N . VAL H 2 172 ? -2.592 -42.992 -49.829 1.00 30.86 172 VAL J N 1
ATOM 14632 C CA . VAL H 2 172 ? -1.233 -42.882 -50.348 1.00 31.48 172 VAL J CA 1
ATOM 14633 C C . VAL H 2 172 ? -0.428 -41.975 -49.427 1.00 30.74 172 VAL J C 1
ATOM 14634 O O . VAL H 2 172 ? -0.892 -40.892 -49.053 1.00 33.85 172 VAL J O 1
ATOM 14638 N N . HIS H 2 173 ? 0.772 -42.418 -49.066 1.00 26.50 173 HIS J N 1
ATOM 14639 C CA . HIS H 2 173 ? 1.720 -41.612 -48.316 1.00 30.33 173 HIS J CA 1
ATOM 14640 C C . HIS H 2 173 ? 2.968 -41.393 -49.162 1.00 32.70 173 HIS J C 1
ATOM 14641 O O . HIS H 2 173 ? 3.263 -42.164 -50.080 1.00 30.08 173 HIS J O 1
ATOM 14648 N N . TRP H 2 174 ? 3.704 -40.333 -48.843 1.00 33.25 174 TRP J N 1
ATOM 14649 C CA . TRP H 2 174 ? 4.912 -39.979 -49.575 1.00 32.01 174 TRP J CA 1
ATOM 14650 C C . TRP H 2 174 ? 6.074 -39.799 -48.611 1.00 31.97 174 TRP J C 1
ATOM 14651 O O . TRP H 2 174 ? 5.899 -39.294 -47.499 1.00 31.08 174 TRP J O 1
ATOM 14662 N N . TYR H 2 175 ? 7.263 -40.211 -49.048 1.00 31.45 175 TYR J N 1
ATOM 14663 C CA . TYR H 2 175 ? 8.457 -40.181 -48.217 1.00 30.27 175 TYR J CA 1
ATOM 14664 C C . TYR H 2 175 ? 9.612 -39.556 -48.984 1.00 34.02 175 TYR J C 1
ATOM 14665 O O . TYR H 2 175 ? 9.765 -39.780 -50.188 1.00 34.94 175 TYR J O 1
ATOM 14674 N N . GLN H 2 176 ? 10.418 -38.772 -48.278 1.00 33.49 176 GLN J N 1
ATOM 14675 C CA . GLN H 2 176 ? 11.629 -38.179 -48.819 1.00 35.60 176 GLN J CA 1
ATOM 14676 C C . GLN H 2 176 ? 12.831 -38.843 -48.164 1.00 36.33 176 GLN J C 1
ATOM 14677 O O . GLN H 2 176 ? 12.847 -39.044 -46.945 1.00 35.97 176 GLN J O 1
ATOM 14683 N N . GLN H 2 177 ? 13.833 -39.191 -48.969 1.00 37.58 177 GLN J N 1
ATOM 14684 C CA . GLN H 2 177 ? 15.026 -39.862 -48.457 1.00 39.39 177 GLN J CA 1
ATOM 14685 C C . GLN H 2 177 ? 16.244 -39.312 -49.183 1.00 42.91 177 GLN J C 1
ATOM 14686 O O . GLN H 2 177 ? 16.385 -39.491 -50.398 1.00 41.88 177 GLN J O 1
ATOM 14692 N N . LYS H 2 178 ? 17.114 -38.648 -48.440 1.00 47.94 178 LYS J N 1
ATOM 14693 C CA . LYS H 2 178 ? 18.357 -38.103 -48.954 1.00 47.54 178 LYS J CA 1
ATOM 14694 C C . LYS H 2 178 ? 19.470 -39.136 -48.841 1.00 51.97 178 LYS J C 1
ATOM 14695 O O . LYS H 2 178 ? 19.351 -40.110 -48.090 1.00 51.65 178 LYS J O 1
ATOM 14701 N N . PRO H 2 179 ? 20.554 -38.972 -49.601 1.00 57.36 179 PRO J N 1
ATOM 14702 C CA . PRO H 2 179 ? 21.622 -39.986 -49.601 1.00 61.61 179 PRO J CA 1
ATOM 14703 C C . PRO H 2 179 ? 22.170 -40.250 -48.206 1.00 60.00 179 PRO J C 1
ATOM 14704 O O . PRO H 2 179 ? 22.617 -39.337 -47.507 1.00 55.67 179 PRO J O 1
ATOM 14708 N N . GLY H 2 180 ? 22.123 -41.520 -47.802 1.00 57.61 180 GLY J N 1
ATOM 14709 C CA . GLY H 2 180 ? 22.684 -41.946 -46.536 1.00 51.56 180 GLY J CA 1
ATOM 14710 C C . GLY H 2 180 ? 21.850 -41.648 -45.312 1.00 55.64 180 GLY J C 1
ATOM 14711 O O . GLY H 2 180 ? 22.348 -41.811 -44.191 1.00 58.50 180 GLY J O 1
ATOM 14712 N N . GLN H 2 181 ? 20.600 -41.230 -45.480 1.00 54.84 181 GLN J N 1
ATOM 14713 C CA . GLN H 2 181 ? 19.740 -40.863 -44.365 1.00 50.69 181 GLN J CA 1
ATOM 14714 C C . GLN H 2 181 ? 18.482 -41.722 -44.360 1.00 49.97 181 GLN J C 1
ATOM 14715 O O . GLN H 2 181 ? 18.172 -42.431 -45.322 1.00 52.11 181 GLN J O 1
ATOM 14721 N N . ALA H 2 182 ? 17.758 -41.648 -43.248 1.00 48.14 182 ALA J N 1
ATOM 14722 C CA . ALA H 2 182 ? 16.482 -42.323 -43.104 1.00 43.53 182 ALA J CA 1
ATOM 14723 C C . ALA H 2 182 ? 15.382 -41.542 -43.816 1.00 43.33 182 ALA J C 1
ATOM 14724 O O . ALA H 2 182 ? 15.506 -40.335 -44.037 1.00 43.87 182 ALA J O 1
ATOM 14726 N N . PRO H 2 183 ? 14.299 -42.211 -44.201 1.00 39.82 183 PRO J N 1
ATOM 14727 C CA . PRO H 2 183 ? 13.193 -41.504 -44.852 1.00 39.80 183 PRO J CA 1
ATOM 14728 C C . PRO H 2 183 ? 12.514 -40.521 -43.911 1.00 42.99 183 PRO J C 1
ATOM 14729 O O . PRO H 2 183 ? 12.589 -40.624 -42.685 1.00 39.16 183 PRO J O 1
ATOM 14733 N N . ILE H 2 184 ? 11.840 -39.547 -44.519 1.00 42.25 184 ILE J N 1
ATOM 14734 C CA . ILE H 2 184 ? 11.040 -38.560 -43.805 1.00 39.33 184 ILE J CA 1
ATOM 14735 C C . ILE H 2 184 ? 9.659 -38.530 -44.440 1.00 32.58 184 ILE J C 1
ATOM 14736 O O . ILE H 2 184 ? 9.539 -38.453 -45.668 1.00 35.68 184 ILE J O 1
ATOM 14741 N N . LEU H 2 185 ? 8.621 -38.598 -43.610 1.00 36.06 185 LEU J N 1
ATOM 14742 C CA . LEU H 2 185 ? 7.250 -38.522 -44.097 1.00 33.52 185 LEU J CA 1
ATOM 14743 C C . LEU H 2 185 ? 6.916 -37.087 -44.488 1.00 32.53 185 LEU J C 1
ATOM 14744 O O . LEU H 2 185 ? 7.056 -36.164 -43.678 1.00 36.54 185 LEU J O 1
ATOM 14749 N N . VAL H 2 186 ? 6.464 -36.903 -45.729 1.00 32.03 186 VAL J N 1
ATOM 14750 C CA . VAL H 2 186 ? 6.107 -35.586 -46.228 1.00 38.97 186 VAL J CA 1
ATOM 14751 C C . VAL H 2 186 ? 4.613 -35.453 -46.523 1.00 41.54 186 VAL J C 1
ATOM 14752 O O . VAL H 2 186 ? 4.083 -34.337 -46.464 1.00 39.74 186 VAL J O 1
ATOM 14756 N N . VAL H 2 187 ? 3.925 -36.546 -46.856 1.00 40.69 187 VAL J N 1
ATOM 14757 C CA . VAL H 2 187 ? 2.477 -36.551 -47.052 1.00 37.46 187 VAL J CA 1
ATOM 14758 C C . VAL H 2 187 ? 1.932 -37.870 -46.521 1.00 33.33 187 VAL J C 1
ATOM 14759 O O . VAL H 2 187 ? 2.536 -38.928 -46.726 1.00 31.30 187 VAL J O 1
ATOM 14763 N N . TYR H 2 188 ? 0.794 -37.809 -45.832 1.00 34.28 188 TYR J N 1
ATOM 14764 C CA . TYR H 2 188 ? 0.088 -39.001 -45.386 1.00 32.07 188 TYR J CA 1
ATOM 14765 C C . TYR H 2 188 ? -1.390 -38.871 -45.716 1.00 31.60 188 TYR J C 1
ATOM 14766 O O . TYR H 2 188 ? -1.945 -37.770 -45.725 1.00 31.32 188 TYR J O 1
ATOM 14775 N N . ASP H 2 189 ? -2.020 -40.014 -45.980 1.00 33.12 189 ASP J N 1
ATOM 14776 C CA . ASP H 2 189 ? -3.438 -40.089 -46.326 1.00 29.41 189 ASP J CA 1
ATOM 14777 C C . ASP H 2 189 ? -3.773 -39.130 -47.470 1.00 30.87 189 ASP J C 1
ATOM 14778 O O . ASP H 2 189 ? -4.553 -38.186 -47.325 1.00 31.52 189 ASP J O 1
ATOM 14783 N N . ASP H 2 190 ? -3.134 -39.390 -48.615 1.00 31.10 190 ASP J N 1
ATOM 14784 C CA . ASP H 2 190 ? -3.346 -38.675 -49.872 1.00 33.02 190 ASP J CA 1
ATOM 14785 C C . ASP H 2 190 ? -2.775 -37.262 -49.856 1.00 38.07 190 ASP J C 1
ATOM 14786 O O . ASP H 2 190 ? -1.889 -36.939 -50.655 1.00 39.15 190 ASP J O 1
ATOM 14791 N N . SER H 2 191 ? -3.277 -36.408 -48.964 1.00 38.09 191 SER J N 1
ATOM 14792 C CA . SER H 2 191 ? -3.044 -34.978 -49.097 1.00 36.19 191 SER J CA 1
ATOM 14793 C C . SER H 2 191 ? -2.642 -34.272 -47.812 1.00 36.52 191 SER J C 1
ATOM 14794 O O . SER H 2 191 ? -2.453 -33.054 -47.844 1.00 36.97 191 SER J O 1
ATOM 14797 N N . ASN H 2 192 ? -2.507 -34.974 -46.694 1.00 40.42 192 ASN J N 1
ATOM 14798 C CA . ASN H 2 192 ? -2.234 -34.316 -45.425 1.00 36.09 192 ASN J CA 1
ATOM 14799 C C . ASN H 2 192 ? -0.737 -34.146 -45.207 1.00 36.15 192 ASN J C 1
ATOM 14800 O O . ASN H 2 192 ? 0.064 -35.013 -45.567 1.00 36.36 192 ASN J O 1
ATOM 14805 N N . ARG H 2 193 ? -0.372 -33.017 -44.605 1.00 39.27 193 ARG J N 1
ATOM 14806 C CA . ARG H 2 193 ? 1.013 -32.613 -44.422 1.00 46.36 193 ARG J CA 1
ATOM 14807 C C . ARG H 2 193 ? 1.384 -32.714 -42.951 1.00 43.53 193 ARG J C 1
ATOM 14808 O O . ARG H 2 193 ? 0.731 -32.070 -42.116 1.00 45.58 193 ARG J O 1
ATOM 14816 N N . PRO H 2 194 ? 2.397 -33.493 -42.576 1.00 42.61 194 PRO J N 1
ATOM 14817 C CA . PRO H 2 194 ? 2.790 -33.556 -41.166 1.00 45.44 194 PRO J CA 1
ATOM 14818 C C . PRO H 2 194 ? 3.352 -32.225 -40.696 1.00 50.92 194 PRO J C 1
ATOM 14819 O O . PRO H 2 194 ? 3.769 -31.377 -41.488 1.00 54.83 194 PRO J O 1
ATOM 14823 N N . SER H 2 195 ? 3.353 -32.049 -39.377 1.00 49.97 195 SER J N 1
ATOM 14824 C CA . SER H 2 195 ? 3.934 -30.849 -38.794 1.00 51.88 195 SER J CA 1
ATOM 14825 C C . SER H 2 195 ? 5.418 -30.773 -39.130 1.00 54.27 195 SER J C 1
ATOM 14826 O O . SER H 2 195 ? 6.152 -31.754 -38.982 1.00 56.14 195 SER J O 1
ATOM 14829 N N . GLY H 2 196 ? 5.852 -29.609 -39.605 1.00 49.67 196 GLY J N 1
ATOM 14830 C CA . GLY H 2 196 ? 7.238 -29.381 -39.945 1.00 48.00 196 GLY J CA 1
ATOM 14831 C C . GLY H 2 196 ? 7.569 -29.511 -41.413 1.00 48.04 196 GLY J C 1
ATOM 14832 O O . GLY H 2 196 ? 8.707 -29.223 -41.803 1.00 50.16 196 GLY J O 1
ATOM 14833 N N . ILE H 2 197 ? 6.617 -29.930 -42.231 1.00 48.70 197 ILE J N 1
ATOM 14834 C CA . ILE H 2 197 ? 6.804 -30.056 -43.675 1.00 53.01 197 ILE J CA 1
ATOM 14835 C C . ILE H 2 197 ? 6.302 -28.775 -44.330 1.00 53.61 197 ILE J C 1
ATOM 14836 O O . ILE H 2 197 ? 5.200 -28.320 -43.999 1.00 53.44 197 ILE J O 1
ATOM 14841 N N . PRO H 2 198 ? 7.060 -28.168 -45.242 1.00 55.33 198 PRO J N 1
ATOM 14842 C CA . PRO H 2 198 ? 6.631 -26.894 -45.829 1.00 53.32 198 PRO J CA 1
ATOM 14843 C C . PRO H 2 198 ? 5.390 -27.037 -46.698 1.00 54.37 198 PRO J C 1
ATOM 14844 O O . PRO H 2 198 ? 5.116 -28.093 -47.274 1.00 53.43 198 PRO J O 1
ATOM 14848 N N . GLU H 2 199 ? 4.640 -25.935 -46.793 1.00 58.94 199 GLU J N 1
ATOM 14849 C CA . GLU H 2 199 ? 3.440 -25.890 -47.624 1.00 61.19 199 GLU J CA 1
ATOM 14850 C C . GLU H 2 199 ? 3.737 -26.207 -49.084 1.00 65.21 199 GLU J C 1
ATOM 14851 O O . GLU H 2 199 ? 2.823 -26.587 -49.826 1.00 59.39 199 GLU J O 1
ATOM 14854 N N . ARG H 2 200 ? 4.997 -26.076 -49.507 1.00 59.35 200 ARG J N 1
ATOM 14855 C CA . ARG H 2 200 ? 5.370 -26.356 -50.888 1.00 56.30 200 ARG J CA 1
ATOM 14856 C C . ARG H 2 200 ? 5.104 -27.803 -51.284 1.00 54.72 200 ARG J C 1
ATOM 14857 O O . ARG H 2 200 ? 4.967 -28.091 -52.477 1.00 57.59 200 ARG J O 1
ATOM 14865 N N . PHE H 2 201 ? 5.033 -28.718 -50.321 1.00 53.79 201 PHE J N 1
ATOM 14866 C CA . PHE H 2 201 ? 4.794 -30.128 -50.601 1.00 52.03 201 PHE J CA 1
ATOM 14867 C C . PHE H 2 201 ? 3.294 -30.403 -50.574 1.00 50.20 201 PHE J C 1
ATOM 14868 O O . PHE H 2 201 ? 2.627 -30.155 -49.564 1.00 50.02 201 PHE J O 1
ATOM 14876 N N . SER H 2 202 ? 2.769 -30.912 -51.686 1.00 45.98 202 SER J N 1
ATOM 14877 C CA . SER H 2 202 ? 1.339 -31.141 -51.845 1.00 46.64 202 SER J CA 1
ATOM 14878 C C . SER H 2 202 ? 1.109 -32.520 -52.439 1.00 42.69 202 SER J C 1
ATOM 14879 O O . SER H 2 202 ? 1.800 -32.916 -53.383 1.00 43.94 202 SER J O 1
ATOM 14882 N N . GLY H 2 203 ? 0.142 -33.241 -51.892 1.00 40.40 203 GLY J N 1
ATOM 14883 C CA . GLY H 2 203 ? -0.205 -34.568 -52.375 1.00 40.87 203 GLY J CA 1
ATOM 14884 C C . GLY H 2 203 ? -1.637 -34.610 -52.869 1.00 40.11 203 GLY J C 1
ATOM 14885 O O . GLY H 2 203 ? -2.528 -34.015 -52.262 1.00 38.42 203 GLY J O 1
ATOM 14886 N N . SER H 2 204 ? -1.846 -35.308 -53.982 1.00 37.47 204 SER J N 1
ATOM 14887 C CA . SER H 2 204 ? -3.178 -35.551 -54.513 1.00 39.06 204 SER J CA 1
ATOM 14888 C C . SER H 2 204 ? -3.264 -37.003 -54.954 1.00 41.36 204 SER J C 1
ATOM 14889 O O . SER H 2 204 ? -2.247 -37.686 -55.101 1.00 37.84 204 SER J O 1
ATOM 14892 N N . ASN H 2 205 ? -4.492 -37.475 -55.156 1.00 41.51 205 ASN J N 1
ATOM 14893 C CA . ASN H 2 205 ? -4.702 -38.873 -55.524 1.00 38.65 205 ASN J CA 1
ATOM 14894 C C . ASN H 2 205 ? -6.083 -39.033 -56.135 1.00 37.09 205 ASN J C 1
ATOM 14895 O O . ASN H 2 205 ? -7.088 -38.722 -55.486 1.00 41.37 205 ASN J O 1
ATOM 14900 N N . SER H 2 206 ? -6.131 -39.517 -57.374 1.00 36.63 206 SER J N 1
ATOM 14901 C CA . SER H 2 206 ? -7.386 -39.860 -58.029 1.00 42.29 206 SER J CA 1
ATOM 14902 C C . SER H 2 206 ? -7.076 -40.728 -59.238 1.00 36.69 206 SER J C 1
ATOM 14903 O O . SER H 2 206 ? -5.969 -40.693 -59.782 1.00 36.80 206 SER J O 1
ATOM 14906 N N . GLY H 2 207 ? -8.074 -41.502 -59.654 1.00 37.41 207 GLY J N 1
ATOM 14907 C CA . GLY H 2 207 ? -7.904 -42.336 -60.831 1.00 38.47 207 GLY J CA 1
ATOM 14908 C C . GLY H 2 207 ? -6.857 -43.404 -60.592 1.00 36.83 207 GLY J C 1
ATOM 14909 O O . GLY H 2 207 ? -6.904 -44.147 -59.604 1.00 36.45 207 GLY J O 1
ATOM 14910 N N . ASN H 2 208 ? -5.888 -43.478 -61.505 1.00 37.59 208 ASN J N 1
ATOM 14911 C CA . ASN H 2 208 ? -4.822 -44.469 -61.453 1.00 40.34 208 ASN J CA 1
ATOM 14912 C C . ASN H 2 208 ? -3.462 -43.845 -61.169 1.00 36.91 208 ASN J C 1
ATOM 14913 O O . ASN H 2 208 ? -2.431 -44.474 -61.429 1.00 40.55 208 ASN J O 1
ATOM 14918 N N . THR H 2 209 ? -3.435 -42.624 -60.640 1.00 35.65 209 THR J N 1
ATOM 14919 C CA . THR H 2 209 ? -2.178 -41.926 -60.407 1.00 36.78 209 THR J CA 1
ATOM 14920 C C . THR H 2 209 ? -2.296 -41.017 -59.194 1.00 34.38 209 THR J C 1
ATOM 14921 O O . THR H 2 209 ? -3.209 -40.188 -59.118 1.00 35.13 209 THR J O 1
ATOM 14925 N N . ALA H 2 210 ? -1.375 -41.186 -58.254 1.00 34.58 210 ALA J N 1
ATOM 14926 C CA . ALA H 2 210 ? -1.151 -40.242 -57.171 1.00 37.86 210 ALA J CA 1
ATOM 14927 C C . ALA H 2 210 ? 0.044 -39.360 -57.515 1.00 42.14 210 ALA J C 1
ATOM 14928 O O . ALA H 2 210 ? 0.981 -39.792 -58.191 1.00 38.44 210 ALA J O 1
ATOM 14930 N N . THR H 2 211 ? 0.008 -38.117 -57.041 1.00 39.09 211 THR J N 1
ATOM 14931 C CA . THR H 2 211 ? 1.004 -37.130 -57.436 1.00 39.45 211 THR J CA 1
ATOM 14932 C C . THR H 2 211 ? 1.510 -36.363 -56.225 1.00 41.87 211 THR J C 1
ATOM 14933 O O . THR H 2 211 ? 0.715 -35.822 -55.450 1.00 39.34 211 THR J O 1
ATOM 14937 N N . LEU H 2 212 ? 2.831 -36.324 -56.070 1.00 38.73 212 LEU J N 1
ATOM 14938 C CA . LEU H 2 212 ? 3.490 -35.437 -55.122 1.00 40.56 212 LEU J CA 1
ATOM 14939 C C . LEU H 2 212 ? 4.030 -34.236 -55.884 1.00 44.97 212 LEU J C 1
ATOM 14940 O O . LEU H 2 212 ? 4.921 -34.382 -56.727 1.00 43.58 212 LEU J O 1
ATOM 14945 N N . THR H 2 213 ? 3.492 -33.058 -55.590 1.00 45.14 213 THR J N 1
ATOM 14946 C CA . THR H 2 213 ? 3.879 -31.825 -56.261 1.00 49.72 213 THR J CA 1
ATOM 14947 C C . THR H 2 213 ? 4.756 -31.002 -55.328 1.00 48.84 213 THR J C 1
ATOM 14948 O O . THR H 2 213 ? 4.340 -30.670 -54.213 1.00 47.55 213 THR J O 1
ATOM 14952 N N . ILE H 2 214 ? 5.962 -30.678 -55.783 1.00 53.33 214 ILE J N 1
ATOM 14953 C CA . ILE H 2 214 ? 6.892 -29.834 -55.044 1.00 52.48 214 ILE J CA 1
ATOM 14954 C C . ILE H 2 214 ? 7.006 -28.520 -55.804 1.00 58.34 214 ILE J C 1
ATOM 14955 O O . ILE H 2 214 ? 7.579 -28.474 -56.899 1.00 60.91 214 ILE J O 1
ATOM 14960 N N . SER H 2 215 ? 6.461 -27.454 -55.234 1.00 58.31 215 SER J N 1
ATOM 14961 C CA . SER H 2 215 ? 6.550 -26.136 -55.841 1.00 61.88 215 SER J CA 1
ATOM 14962 C C . SER H 2 215 ? 7.715 -25.354 -55.243 1.00 65.28 215 SER J C 1
ATOM 14963 O O . SER H 2 215 ? 8.117 -25.581 -54.098 1.00 59.95 215 SER J O 1
ATOM 14966 N N . ARG H 2 216 ? 8.261 -24.438 -56.043 1.00 66.32 216 ARG J N 1
ATOM 14967 C CA . ARG H 2 216 ? 9.378 -23.589 -55.631 1.00 62.76 216 ARG J CA 1
ATOM 14968 C C . ARG H 2 216 ? 10.543 -24.430 -55.111 1.00 63.76 216 ARG J C 1
ATOM 14969 O O . ARG H 2 216 ? 11.085 -24.186 -54.029 1.00 62.95 216 ARG J O 1
ATOM 14977 N N . VAL H 2 217 ? 10.931 -25.431 -55.907 1.00 68.64 217 VAL J N 1
ATOM 14978 C CA . VAL H 2 217 ? 11.904 -26.416 -55.452 1.00 67.74 217 VAL J CA 1
ATOM 14979 C C . VAL H 2 217 ? 13.225 -25.738 -55.098 1.00 63.18 217 VAL J C 1
ATOM 14980 O O . VAL H 2 217 ? 13.628 -24.735 -55.703 1.00 64.76 217 VAL J O 1
ATOM 14984 N N . GLU H 2 218 ? 13.889 -26.281 -54.085 1.00 65.39 218 GLU J N 1
ATOM 14985 C CA . GLU H 2 218 ? 15.172 -25.790 -53.612 1.00 63.80 218 GLU J CA 1
ATOM 14986 C C . GLU H 2 218 ? 16.227 -26.873 -53.802 1.00 64.38 218 GLU J C 1
ATOM 14987 O O . GLU H 2 218 ? 15.920 -28.023 -54.125 1.00 62.06 218 GLU J O 1
ATOM 14993 N N . ALA H 2 219 ? 17.490 -26.488 -53.606 1.00 65.27 219 ALA J N 1
ATOM 14994 C CA . ALA H 2 219 ? 18.576 -27.456 -53.717 1.00 64.91 219 ALA J CA 1
ATOM 14995 C C . ALA H 2 219 ? 18.432 -28.574 -52.695 1.00 66.86 219 ALA J C 1
ATOM 14996 O O . ALA H 2 219 ? 18.797 -29.723 -52.973 1.00 64.26 219 ALA J O 1
ATOM 14998 N N . GLY H 2 220 ? 17.898 -28.261 -51.513 1.00 61.83 220 GLY J N 1
ATOM 14999 C CA . GLY H 2 220 ? 17.693 -29.262 -50.483 1.00 60.32 220 GLY J CA 1
ATOM 15000 C C . GLY H 2 220 ? 16.604 -30.268 -50.790 1.00 62.52 220 GLY J C 1
ATOM 15001 O O . GLY H 2 220 ? 16.538 -31.301 -50.116 1.00 63.05 220 GLY J O 1
ATOM 15002 N N . ASP H 2 221 ? 15.752 -29.995 -51.779 1.00 58.94 221 ASP J N 1
ATOM 15003 C CA . ASP H 2 221 ? 14.710 -30.939 -52.163 1.00 57.48 221 ASP J CA 1
ATOM 15004 C C . ASP H 2 221 ? 15.243 -32.110 -52.975 1.00 55.15 221 ASP J C 1
ATOM 15005 O O . ASP H 2 221 ? 14.483 -33.039 -53.266 1.00 51.81 221 ASP J O 1
ATOM 15010 N N . GLU H 2 222 ? 16.518 -32.084 -53.350 1.00 58.03 222 GLU J N 1
ATOM 15011 C CA . GLU H 2 222 ? 17.126 -33.168 -54.111 1.00 57.82 222 GLU J CA 1
ATOM 15012 C C . GLU H 2 222 ? 17.212 -34.414 -53.237 1.00 57.96 222 GLU J C 1
ATOM 15013 O O . GLU H 2 222 ? 17.991 -34.456 -52.279 1.00 59.66 222 GLU J O 1
ATOM 15019 N N . ALA H 2 223 ? 16.409 -35.424 -53.559 1.00 49.90 223 ALA J N 1
ATOM 15020 C CA . ALA H 2 223 ? 16.334 -36.654 -52.775 1.00 49.21 223 ALA J CA 1
ATOM 15021 C C . ALA H 2 223 ? 15.578 -37.699 -53.586 1.00 47.88 223 ALA J C 1
ATOM 15022 O O . ALA H 2 223 ? 15.122 -37.441 -54.704 1.00 44.83 223 ALA J O 1
ATOM 15024 N N . ASP H 2 224 ? 15.457 -38.891 -53.005 1.00 42.63 224 ASP J N 1
ATOM 15025 C CA . ASP H 2 224 ? 14.570 -39.923 -53.519 1.00 41.99 224 ASP J CA 1
ATOM 15026 C C . ASP H 2 224 ? 13.208 -39.781 -52.856 1.00 38.33 224 ASP J C 1
ATOM 15027 O O . ASP H 2 224 ? 13.116 -39.536 -51.650 1.00 38.33 224 ASP J O 1
ATOM 15032 N N . TYR H 2 225 ? 12.152 -39.926 -53.649 1.00 38.46 225 TYR J N 1
ATOM 15033 C CA . TYR H 2 225 ? 10.787 -39.783 -53.163 1.00 40.33 225 TYR J CA 1
ATOM 15034 C C . TYR H 2 225 ? 10.023 -41.069 -53.435 1.00 38.27 225 TYR J C 1
ATOM 15035 O O . TYR H 2 225 ? 9.957 -41.528 -54.580 1.00 38.87 225 TYR J O 1
ATOM 15044 N N . TYR H 2 226 ? 9.459 -41.646 -52.380 1.00 36.14 226 TYR J N 1
ATOM 15045 C CA . TYR H 2 226 ? 8.725 -42.898 -52.453 1.00 36.19 226 TYR J CA 1
ATOM 15046 C C . TYR H 2 226 ? 7.261 -42.661 -52.116 1.00 31.97 226 TYR J C 1
ATOM 15047 O O . TYR H 2 226 ? 6.942 -41.933 -51.172 1.00 33.24 226 TYR J O 1
ATOM 15056 N N . CYS H 2 227 ? 6.375 -43.285 -52.883 1.00 36.30 227 CYS J N 1
ATOM 15057 C CA . CYS H 2 227 ? 4.975 -43.378 -52.502 1.00 33.69 227 CYS J CA 1
ATOM 15058 C C . CYS H 2 227 ? 4.722 -44.718 -51.823 1.00 32.03 227 CYS J C 1
ATOM 15059 O O . CYS H 2 227 ? 5.366 -45.725 -52.131 1.00 34.84 227 CYS J O 1
ATOM 15062 N N . GLN H 2 228 ? 3.798 -44.718 -50.868 1.00 30.00 228 GLN J N 1
ATOM 15063 C CA . GLN H 2 228 ? 3.360 -45.944 -50.220 1.00 28.07 228 GLN J CA 1
ATOM 15064 C C . GLN H 2 228 ? 1.841 -45.985 -50.221 1.00 29.21 228 GLN J C 1
ATOM 15065 O O . GLN H 2 228 ? 1.186 -44.948 -50.085 1.00 29.55 228 GLN J O 1
ATOM 15071 N N . VAL H 2 229 ? 1.289 -47.182 -50.387 1.00 28.18 229 VAL J N 1
ATOM 15072 C CA . VAL H 2 229 ? -0.151 -47.398 -50.393 1.00 24.72 229 VAL J CA 1
ATOM 15073 C C . VAL H 2 229 ? -0.486 -48.412 -49.310 1.00 27.24 229 VAL J C 1
ATOM 15074 O O . VAL H 2 229 ? 0.288 -49.340 -49.058 1.00 29.00 229 VAL J O 1
ATOM 15078 N N . TRP H 2 230 ? -1.624 -48.215 -48.647 1.00 23.44 230 TRP J N 1
ATOM 15079 C CA . TRP H 2 230 ? -2.173 -49.202 -47.725 1.00 24.79 230 TRP J CA 1
ATOM 15080 C C . TRP H 2 230 ? -3.361 -49.873 -48.405 1.00 28.15 230 TRP J C 1
ATOM 15081 O O . TRP H 2 230 ? -4.385 -49.230 -48.661 1.00 27.20 230 TRP J O 1
ATOM 15092 N N . SER H 2 231 ? -3.215 -51.161 -48.710 1.00 28.12 231 SER J N 1
ATOM 15093 C CA . SER H 2 231 ? -4.280 -51.960 -49.301 1.00 29.32 231 SER J CA 1
ATOM 15094 C C . SER H 2 231 ? -4.948 -52.884 -48.294 1.00 30.50 231 SER J C 1
ATOM 15095 O O . SER H 2 231 ? -6.173 -53.040 -48.323 1.00 33.33 231 SER J O 1
ATOM 15098 N N . SER H 2 232 ? -4.170 -53.496 -47.406 1.00 28.11 232 SER J N 1
ATOM 15099 C CA . SER H 2 232 ? -4.694 -54.400 -46.391 1.00 27.93 232 SER J CA 1
ATOM 15100 C C . SER H 2 232 ? -3.666 -54.503 -45.272 1.00 29.81 232 SER J C 1
ATOM 15101 O O . SER H 2 232 ? -2.657 -53.791 -45.264 1.00 26.88 232 SER J O 1
ATOM 15104 N N . SER H 2 233 ? -3.924 -55.412 -44.326 1.00 30.29 233 SER J N 1
ATOM 15105 C CA . SER H 2 233 ? -3.074 -55.507 -43.143 1.00 27.37 233 SER J CA 1
ATOM 15106 C C . SER H 2 233 ? -1.668 -55.987 -43.485 1.00 30.11 233 SER J C 1
ATOM 15107 O O . SER H 2 233 ? -0.705 -55.591 -42.820 1.00 28.00 233 SER J O 1
ATOM 15110 N N . THR H 2 234 ? -1.524 -56.818 -44.516 1.00 28.74 234 THR J N 1
ATOM 15111 C CA . THR H 2 234 ? -0.224 -57.334 -44.924 1.00 29.37 234 THR J CA 1
ATOM 15112 C C . THR H 2 234 ? 0.245 -56.766 -46.259 1.00 29.97 234 THR J C 1
ATOM 15113 O O . THR H 2 234 ? 1.270 -57.212 -46.788 1.00 27.07 234 THR J O 1
ATOM 15117 N N A ASP H 2 235 ? -0.459 -55.775 -46.799 0.63 31.86 235 ASP J N 1
ATOM 15118 N N B ASP H 2 235 ? -0.483 -55.808 -46.828 0.37 30.05 235 ASP J N 1
ATOM 15119 C CA A ASP H 2 235 ? -0.185 -55.221 -48.122 0.63 30.49 235 ASP J CA 1
ATOM 15120 C CA B ASP H 2 235 ? -0.156 -55.233 -48.130 0.37 29.84 235 ASP J CA 1
ATOM 15121 C C A ASP H 2 235 ? 0.061 -53.723 -47.977 0.63 29.40 235 ASP J C 1
ATOM 15122 C C B ASP H 2 235 ? 0.066 -53.731 -47.961 0.37 29.37 235 ASP J C 1
ATOM 15123 O O A ASP H 2 235 ? -0.860 -52.914 -48.113 0.63 27.63 235 ASP J O 1
ATOM 15124 O O B ASP H 2 235 ? -0.868 -52.930 -48.064 0.37 27.66 235 ASP J O 1
ATOM 15133 N N . HIS H 2 236 ? 1.315 -53.354 -47.704 1.00 28.33 236 HIS J N 1
ATOM 15134 C CA . HIS H 2 236 ? 1.739 -51.955 -47.602 1.00 26.54 236 HIS J CA 1
ATOM 15135 C C . HIS H 2 236 ? 2.768 -51.649 -48.689 1.00 28.95 236 HIS J C 1
ATOM 15136 O O . HIS H 2 236 ? 3.907 -51.281 -48.381 1.00 27.84 236 HIS J O 1
ATOM 15143 N N . PRO H 2 237 ? 2.409 -51.787 -49.967 1.00 30.33 237 PRO J N 1
ATOM 15144 C CA . PRO H 2 237 ? 3.428 -51.696 -51.018 1.00 27.87 237 PRO J CA 1
ATOM 15145 C C . PRO H 2 237 ? 4.025 -50.302 -51.130 1.00 28.55 237 PRO J C 1
ATOM 15146 O O . PRO H 2 237 ? 3.369 -49.290 -50.873 1.00 30.88 237 PRO J O 1
ATOM 15150 N N . PHE H 2 238 ? 5.300 -50.269 -51.509 1.00 32.53 238 PHE J N 1
ATOM 15151 C CA . PHE H 2 238 ? 6.018 -49.046 -51.830 1.00 28.91 238 PHE J CA 1
ATOM 15152 C C . PHE H 2 238 ? 6.221 -48.950 -53.335 1.00 31.25 238 PHE J C 1
ATOM 15153 O O . PHE H 2 238 ? 6.311 -49.966 -54.030 1.00 34.77 238 PHE J O 1
ATOM 15161 N N . GLY H 2 239 ? 6.296 -47.716 -53.834 1.00 32.11 239 GLY J N 1
ATOM 15162 C CA . GLY H 2 239 ? 6.763 -47.495 -55.183 1.00 30.62 239 GLY J CA 1
ATOM 15163 C C . GLY H 2 239 ? 8.266 -47.678 -55.284 1.00 32.82 239 GLY J C 1
ATOM 15164 O O . GLY H 2 239 ? 8.983 -47.741 -54.286 1.00 39.30 239 GLY J O 1
ATOM 15165 N N . GLY H 2 240 ? 8.746 -47.772 -56.526 1.00 32.60 240 GLY J N 1
ATOM 15166 C CA . GLY H 2 240 ? 10.166 -47.977 -56.752 1.00 34.15 240 GLY J CA 1
ATOM 15167 C C . GLY H 2 240 ? 11.028 -46.780 -56.414 1.00 34.78 240 GLY J C 1
ATOM 15168 O O . GLY H 2 240 ? 12.233 -46.941 -56.195 1.00 35.94 240 GLY J O 1
ATOM 15169 N N . GLY H 2 241 ? 10.442 -45.586 -56.370 1.00 36.33 241 GLY J N 1
ATOM 15170 C CA . GLY H 2 241 ? 11.191 -44.391 -56.039 1.00 37.13 241 GLY J CA 1
ATOM 15171 C C . GLY H 2 241 ? 11.557 -43.540 -57.239 1.00 40.64 241 GLY J C 1
ATOM 15172 O O . GLY H 2 241 ? 11.868 -44.063 -58.316 1.00 43.97 241 GLY J O 1
ATOM 15173 N N . THR H 2 242 ? 11.517 -42.222 -57.060 1.00 42.56 242 THR J N 1
ATOM 15174 C CA . THR H 2 242 ? 11.921 -41.265 -58.080 1.00 40.76 242 THR J CA 1
ATOM 15175 C C . THR H 2 242 ? 13.037 -40.395 -57.525 1.00 46.18 242 THR J C 1
ATOM 15176 O O . THR H 2 242 ? 12.901 -39.827 -56.436 1.00 46.30 242 THR J O 1
ATOM 15180 N N . LYS H 2 243 ? 14.139 -40.303 -58.263 1.00 48.98 243 LYS J N 1
ATOM 15181 C CA . LYS H 2 243 ? 15.261 -39.455 -57.880 1.00 48.47 243 LYS J CA 1
ATOM 15182 C C . LYS H 2 243 ? 15.057 -38.076 -58.493 1.00 51.70 243 LYS J C 1
ATOM 15183 O O . LYS H 2 243 ? 15.135 -37.913 -59.715 1.00 55.54 243 LYS J O 1
ATOM 15187 N N . VAL H 2 244 ? 14.789 -37.087 -57.646 1.00 51.74 244 VAL J N 1
ATOM 15188 C CA . VAL H 2 244 ? 14.615 -35.709 -58.090 1.00 53.32 244 VAL J CA 1
ATOM 15189 C C . VAL H 2 244 ? 15.961 -35.006 -57.971 1.00 58.23 244 VAL J C 1
ATOM 15190 O O . VAL H 2 244 ? 16.463 -34.790 -56.866 1.00 63.61 244 VAL J O 1
ATOM 15194 N N . THR H 2 245 ? 16.553 -34.662 -59.112 1.00 58.83 245 THR J N 1
ATOM 15195 C CA . THR H 2 245 ? 17.804 -33.918 -59.155 1.00 64.58 245 THR J CA 1
ATOM 15196 C C . THR H 2 245 ? 17.506 -32.463 -59.484 1.00 65.92 245 THR J C 1
ATOM 15197 O O . THR H 2 245 ? 16.851 -32.172 -60.491 1.00 64.24 245 THR J O 1
ATOM 15201 N N . VAL H 2 246 ? 17.985 -31.559 -58.640 1.00 67.57 246 VAL J N 1
ATOM 15202 C CA . VAL H 2 246 ? 17.776 -30.130 -58.831 1.00 71.94 246 VAL J CA 1
ATOM 15203 C C . VAL H 2 246 ? 18.946 -29.568 -59.625 1.00 68.74 246 VAL J C 1
ATOM 15204 O O . VAL H 2 246 ? 20.111 -29.836 -59.310 1.00 71.72 246 VAL J O 1
ATOM 15208 N N . LEU H 2 247 ? 18.636 -28.787 -60.653 1.00 68.71 247 LEU J N 1
ATOM 15209 C CA . LEU H 2 247 ? 19.658 -28.237 -61.532 1.00 73.22 247 LEU J CA 1
ATOM 15210 C C . LEU H 2 247 ? 20.438 -27.125 -60.841 1.00 75.63 247 LEU J C 1
ATOM 15211 O O . LEU H 2 247 ? 21.619 -26.914 -61.124 1.00 78.74 247 LEU J O 1
ATOM 15216 N N . GLN I 2 1 ? -7.983 -104.414 -21.690 1.00 62.46 1 GLN K N 1
ATOM 15217 C CA . GLN I 2 1 ? -8.248 -103.990 -23.060 1.00 71.36 1 GLN K CA 1
ATOM 15218 C C . GLN I 2 1 ? -9.606 -104.495 -23.528 1.00 68.77 1 GLN K C 1
ATOM 15219 O O . GLN I 2 1 ? -10.254 -105.290 -22.847 1.00 68.63 1 GLN K O 1
ATOM 15221 N N . VAL I 2 2 ? -10.032 -104.031 -24.702 1.00 60.38 2 VAL K N 1
ATOM 15222 C CA . VAL I 2 2 ? -11.327 -104.428 -25.239 1.00 56.58 2 VAL K CA 1
ATOM 15223 C C . VAL I 2 2 ? -11.264 -105.876 -25.703 1.00 55.22 2 VAL K C 1
ATOM 15224 O O . VAL I 2 2 ? -10.319 -106.287 -26.388 1.00 57.89 2 VAL K O 1
ATOM 15228 N N . GLN I 2 3 ? -12.270 -106.661 -25.322 1.00 58.93 3 GLN K N 1
ATOM 15229 C CA . GLN I 2 3 ? -12.364 -108.064 -25.702 1.00 61.13 3 GLN K CA 1
ATOM 15230 C C . GLN I 2 3 ? -13.764 -108.345 -26.226 1.00 53.96 3 GLN K C 1
ATOM 15231 O O . GLN I 2 3 ? -14.755 -107.968 -25.592 1.00 56.21 3 GLN K O 1
ATOM 15237 N N . LEU I 2 4 ? -13.841 -109.002 -27.384 1.00 52.58 4 LEU K N 1
ATOM 15238 C CA . LEU I 2 4 ? -15.105 -109.423 -27.977 1.00 57.48 4 LEU K CA 1
ATOM 15239 C C . LEU I 2 4 ? -14.992 -110.885 -28.377 1.00 55.85 4 LEU K C 1
ATOM 15240 O O . LEU I 2 4 ? -14.075 -111.260 -29.115 1.00 58.27 4 LEU K O 1
ATOM 15245 N N . VAL I 2 5 ? -15.919 -111.708 -27.892 1.00 54.52 5 VAL K N 1
ATOM 15246 C CA . VAL I 2 5 ? -15.918 -113.143 -28.158 1.00 55.82 5 VAL K CA 1
ATOM 15247 C C . VAL I 2 5 ? -17.290 -113.520 -28.700 1.00 53.80 5 VAL K C 1
ATOM 15248 O O . VAL I 2 5 ? -18.270 -113.557 -27.946 1.00 58.83 5 VAL K O 1
ATOM 15252 N N . GLU I 2 6 ? -17.362 -113.802 -29.999 1.00 49.12 6 GLU K N 1
ATOM 15253 C CA . GLU I 2 6 ? -18.596 -114.289 -30.596 1.00 52.16 6 GLU K CA 1
ATOM 15254 C C . GLU I 2 6 ? -18.743 -115.787 -30.364 1.00 50.45 6 GLU K C 1
ATOM 15255 O O . GLU I 2 6 ? -17.762 -116.508 -30.160 1.00 48.61 6 GLU K O 1
ATOM 15261 N N . SER I 2 7 ? -19.986 -116.256 -30.403 1.00 47.48 7 SER K N 1
ATOM 15262 C CA . SER I 2 7 ? -20.260 -117.673 -30.224 1.00 49.46 7 SER K CA 1
ATOM 15263 C C . SER I 2 7 ? -21.618 -117.985 -30.832 1.00 51.19 7 SER K C 1
ATOM 15264 O O . SER I 2 7 ? -22.449 -117.096 -31.029 1.00 52.92 7 SER K O 1
ATOM 15267 N N . GLY I 2 8 ? -21.826 -119.263 -31.140 1.00 51.25 8 GLY K N 1
ATOM 15268 C CA . GLY I 2 8 ? -23.100 -119.744 -31.634 1.00 51.87 8 GLY K CA 1
ATOM 15269 C C . GLY I 2 8 ? -23.100 -120.221 -33.070 1.00 57.47 8 GLY K C 1
ATOM 15270 O O . GLY I 2 8 ? -24.094 -120.820 -33.499 1.00 53.34 8 GLY K O 1
ATOM 15271 N N . GLY I 2 9 ? -22.034 -119.983 -33.829 1.00 51.61 9 GLY K N 1
ATOM 15272 C CA . GLY I 2 9 ? -22.015 -120.412 -35.217 1.00 53.22 9 GLY K CA 1
ATOM 15273 C C . GLY I 2 9 ? -21.894 -121.922 -35.335 1.00 58.32 9 GLY K C 1
ATOM 15274 O O . GLY I 2 9 ? -21.123 -122.565 -34.621 1.00 61.09 9 GLY K O 1
ATOM 15275 N N . THR I 2 10 ? -22.671 -122.489 -36.254 1.00 55.83 10 THR K N 1
ATOM 15276 C CA . THR I 2 10 ? -22.675 -123.929 -36.495 1.00 62.28 10 THR K CA 1
ATOM 15277 C C . THR I 2 10 ? -23.327 -124.187 -37.850 1.00 63.96 10 THR K C 1
ATOM 15278 O O . THR I 2 10 ? -23.639 -123.252 -38.596 1.00 61.37 10 THR K O 1
ATOM 15282 N N . LEU I 2 11 ? -23.534 -125.464 -38.167 1.00 67.00 11 LEU K N 1
ATOM 15283 C CA . LEU I 2 11 ? -24.203 -125.851 -39.400 1.00 67.86 11 LEU K CA 1
ATOM 15284 C C . LEU I 2 11 ? -25.714 -125.790 -39.222 1.00 63.91 11 LEU K C 1
ATOM 15285 O O . LEU I 2 11 ? -26.253 -126.229 -38.203 1.00 64.80 11 LEU K O 1
ATOM 15290 N N . VAL I 2 12 ? -26.396 -125.224 -40.215 1.00 64.68 12 VAL K N 1
ATOM 15291 C CA . VAL I 2 12 ? -27.848 -125.082 -40.194 1.00 68.98 12 VAL K CA 1
ATOM 15292 C C . VAL I 2 12 ? -28.391 -125.450 -41.568 1.00 69.67 12 VAL K C 1
ATOM 15293 O O . VAL I 2 12 ? -27.849 -125.027 -42.595 1.00 71.84 12 VAL K O 1
ATOM 15297 N N . GLN I 2 13 ? -29.461 -126.240 -41.589 1.00 77.27 13 GLN K N 1
ATOM 15298 C CA . GLN I 2 13 ? -30.168 -126.484 -42.834 1.00 85.97 13 GLN K CA 1
ATOM 15299 C C . GLN I 2 13 ? -30.908 -125.218 -43.265 1.00 82.06 13 GLN K C 1
ATOM 15300 O O . GLN I 2 13 ? -31.248 -124.377 -42.428 1.00 73.54 13 GLN K O 1
ATOM 15306 N N . PRO I 2 14 ? -31.152 -125.050 -44.566 1.00 77.24 14 PRO K N 1
ATOM 15307 C CA . PRO I 2 14 ? -31.894 -123.869 -45.027 1.00 67.86 14 PRO K CA 1
ATOM 15308 C C . PRO I 2 14 ? -33.270 -123.789 -44.381 1.00 68.63 14 PRO K C 1
ATOM 15309 O O . PRO I 2 14 ? -33.980 -124.789 -44.257 1.00 71.58 14 PRO K O 1
ATOM 15313 N N . GLY I 2 15 ? -33.639 -122.577 -43.965 1.00 66.08 15 GLY K N 1
ATOM 15314 C CA . GLY I 2 15 ? -34.879 -122.343 -43.258 1.00 66.49 15 GLY K CA 1
ATOM 15315 C C . GLY I 2 15 ? -34.783 -122.442 -41.751 1.00 65.59 15 GLY K C 1
ATOM 15316 O O . GLY I 2 15 ? -35.776 -122.169 -41.064 1.00 65.79 15 GLY K O 1
ATOM 15317 N N . GLY I 2 16 ? -33.620 -122.818 -41.212 1.00 64.77 16 GLY K N 1
ATOM 15318 C CA . GLY I 2 16 ? -33.457 -122.990 -39.785 1.00 64.23 16 GLY K CA 1
ATOM 15319 C C . GLY I 2 16 ? -33.153 -121.687 -39.063 1.00 65.44 16 GLY K C 1
ATOM 15320 O O . GLY I 2 16 ? -33.043 -120.615 -39.657 1.00 58.97 16 GLY K O 1
ATOM 15321 N N . SER I 2 17 ? -33.018 -121.800 -37.743 1.00 63.71 17 SER K N 1
ATOM 15322 C CA . SER I 2 17 ? -32.788 -120.661 -36.871 1.00 58.31 17 SER K CA 1
ATOM 15323 C C . SER I 2 17 ? -31.518 -120.861 -36.059 1.00 59.58 17 SER K C 1
ATOM 15324 O O . SER I 2 17 ? -31.085 -121.989 -35.816 1.00 69.39 17 SER K O 1
ATOM 15327 N N . LEU I 2 18 ? -30.920 -119.746 -35.652 1.00 58.11 18 LEU K N 1
ATOM 15328 C CA . LEU I 2 18 ? -29.644 -119.756 -34.953 1.00 56.91 18 LEU K CA 1
ATOM 15329 C C . LEU I 2 18 ? -29.482 -118.426 -34.232 1.00 56.37 18 LEU K C 1
ATOM 15330 O O . LEU I 2 18 ? -29.812 -117.377 -34.780 1.00 57.96 18 LEU K O 1
ATOM 15335 N N . ARG I 2 19 ? -28.965 -118.479 -33.006 1.00 54.45 19 ARG K N 1
ATOM 15336 C CA A ARG I 2 19 ? -28.791 -117.303 -32.159 0.42 55.25 19 ARG K CA 1
ATOM 15337 C CA B ARG I 2 19 ? -28.788 -117.297 -32.169 0.58 55.27 19 ARG K CA 1
ATOM 15338 C C . ARG I 2 19 ? -27.316 -117.126 -31.823 1.00 56.94 19 ARG K C 1
ATOM 15339 O O . ARG I 2 19 ? -26.705 -118.002 -31.198 1.00 53.56 19 ARG K O 1
ATOM 15354 N N . LEU I 2 20 ? -26.753 -115.997 -32.230 1.00 50.61 20 LEU K N 1
ATOM 15355 C CA . LEU I 2 20 ? -25.361 -115.690 -31.951 1.00 51.02 20 LEU K CA 1
ATOM 15356 C C . LEU I 2 20 ? -25.254 -114.815 -30.708 1.00 50.70 20 LEU K C 1
ATOM 15357 O O . LEU I 2 20 ? -26.153 -114.032 -30.397 1.00 53.81 20 LEU K O 1
ATOM 15362 N N . SER I 2 21 ? -24.142 -114.965 -29.993 1.00 51.35 21 SER K N 1
ATOM 15363 C CA . SER I 2 21 ? -23.860 -114.178 -28.804 1.00 49.53 21 SER K CA 1
ATOM 15364 C C . SER I 2 21 ? -22.484 -113.542 -28.938 1.00 50.53 21 SER K C 1
ATOM 15365 O O . SER I 2 21 ? -21.600 -114.077 -29.610 1.00 52.65 21 SER K O 1
ATOM 15368 N N . CYS I 2 22 ? -22.316 -112.384 -28.302 1.00 47.89 22 CYS K N 1
ATOM 15369 C CA . CYS I 2 22 ? -21.027 -111.701 -28.238 1.00 50.79 22 CYS K CA 1
ATOM 15370 C C . CYS I 2 22 ? -20.812 -111.214 -26.814 1.00 50.93 22 CYS K C 1
ATOM 15371 O O . CYS I 2 22 ? -21.577 -110.379 -26.322 1.00 54.96 22 CYS K O 1
ATOM 15374 N N . ALA I 2 23 ? -19.781 -111.736 -26.155 1.00 51.78 23 ALA K N 1
ATOM 15375 C CA . ALA I 2 23 ? -19.435 -111.321 -24.802 1.00 50.23 23 ALA K CA 1
ATOM 15376 C C . ALA I 2 23 ? -18.438 -110.173 -24.877 1.00 53.42 23 ALA K C 1
ATOM 15377 O O . ALA I 2 23 ? -17.345 -110.329 -25.432 1.00 59.97 23 ALA K O 1
ATOM 15379 N N . ALA I 2 24 ? -18.812 -109.028 -24.317 1.00 46.92 24 ALA K N 1
ATOM 15380 C CA . ALA I 2 24 ? -17.990 -107.829 -24.358 1.00 52.76 24 ALA K CA 1
ATOM 15381 C C . ALA I 2 24 ? -17.347 -107.572 -23.001 1.00 52.74 24 ALA K C 1
ATOM 15382 O O . ALA I 2 24 ? -17.934 -107.848 -21.951 1.00 54.24 24 ALA K O 1
ATOM 15384 N N . SER I 2 25 ? -16.126 -107.043 -23.038 1.00 47.91 25 SER K N 1
ATOM 15385 C CA . SER I 2 25 ? -15.398 -106.704 -21.824 1.00 51.35 25 SER K CA 1
ATOM 15386 C C . SER I 2 25 ? -14.297 -105.717 -22.175 1.00 52.69 25 SER K C 1
ATOM 15387 O O . SER I 2 25 ? -13.876 -105.615 -23.331 1.00 51.94 25 SER K O 1
ATOM 15390 N N . GLY I 2 26 ? -13.834 -104.995 -21.159 1.00 50.99 26 GLY K N 1
ATOM 15391 C CA . GLY I 2 26 ? -12.742 -104.061 -21.326 1.00 51.23 26 GLY K CA 1
ATOM 15392 C C . GLY I 2 26 ? -13.135 -102.648 -21.696 1.00 58.43 26 GLY K C 1
ATOM 15393 O O . GLY I 2 26 ? -12.250 -101.844 -22.013 1.00 56.23 26 GLY K O 1
ATOM 15394 N N . PHE I 2 27 ? -14.425 -102.319 -21.672 1.00 52.22 27 PHE K N 1
ATOM 15395 C CA . PHE I 2 27 ? -14.882 -100.962 -21.943 1.00 48.89 27 PHE K CA 1
ATOM 15396 C C . PHE I 2 27 ? -16.294 -100.814 -21.393 1.00 48.02 27 PHE K C 1
ATOM 15397 O O . PHE I 2 27 ? -16.909 -101.781 -20.939 1.00 49.05 27 PHE K O 1
ATOM 15405 N N . THR I 2 28 ? -16.799 -99.584 -21.431 1.00 43.54 28 THR K N 1
ATOM 15406 C CA . THR I 2 28 ? -18.143 -99.300 -20.934 1.00 45.09 28 THR K CA 1
ATOM 15407 C C . THR I 2 28 ? -19.138 -99.668 -22.027 1.00 46.95 28 THR K C 1
ATOM 15408 O O . THR I 2 28 ? -19.368 -98.900 -22.964 1.00 44.52 28 THR K O 1
ATOM 15412 N N . PHE I 2 29 ? -19.742 -100.852 -21.890 1.00 46.43 29 PHE K N 1
ATOM 15413 C CA . PHE I 2 29 ? -20.564 -101.418 -22.956 1.00 48.39 29 PHE K CA 1
ATOM 15414 C C . PHE I 2 29 ? -21.733 -100.508 -23.313 1.00 47.38 29 PHE K C 1
ATOM 15415 O O . PHE I 2 29 ? -22.049 -100.329 -24.494 1.00 42.26 29 PHE K O 1
ATOM 15423 N N . ASN I 2 30 ? -22.376 -99.914 -22.311 1.00 54.17 30 ASN K N 1
ATOM 15424 C CA . ASN I 2 30 ? -23.609 -99.166 -22.523 1.00 56.35 30 ASN K CA 1
ATOM 15425 C C . ASN I 2 30 ? -23.387 -97.774 -23.105 1.00 53.12 30 ASN K C 1
ATOM 15426 O O . ASN I 2 30 ? -24.366 -97.048 -23.308 1.00 51.68 30 ASN K O 1
ATOM 15431 N N . ASN I 2 31 ? -22.145 -97.384 -23.388 1.00 50.96 31 ASN K N 1
ATOM 15432 C CA . ASN I 2 31 ? -21.854 -96.054 -23.908 1.00 45.43 31 ASN K CA 1
ATOM 15433 C C . ASN I 2 31 ? -21.724 -96.012 -25.424 1.00 39.52 31 ASN K C 1
ATOM 15434 O O . ASN I 2 31 ? -21.524 -94.928 -25.982 1.00 39.28 31 ASN K O 1
ATOM 15439 N N . TYR I 2 32 ? -21.837 -97.149 -26.107 1.00 39.15 32 TYR K N 1
ATOM 15440 C CA . TYR I 2 32 ? -21.532 -97.218 -27.528 1.00 39.81 32 TYR K CA 1
ATOM 15441 C C . TYR I 2 32 ? -22.584 -98.019 -28.280 1.00 37.88 32 TYR K C 1
ATOM 15442 O O . TYR I 2 32 ? -23.260 -98.883 -27.714 1.00 38.03 32 TYR K O 1
ATOM 15451 N N . TRP I 2 33 ? -22.717 -97.706 -29.567 1.00 34.33 33 TRP K N 1
ATOM 15452 C CA . TRP I 2 33 ? -23.437 -98.573 -30.485 1.00 34.71 33 TRP K CA 1
ATOM 15453 C C . TRP I 2 33 ? -22.645 -99.857 -30.703 1.00 33.20 33 TRP K C 1
ATOM 15454 O O . TRP I 2 33 ? -21.420 -99.889 -30.554 1.00 31.47 33 TRP K O 1
ATOM 15465 N N . MET I 2 34 ? -23.355 -100.924 -31.054 1.00 33.81 34 MET K N 1
ATOM 15466 C CA . MET I 2 34 ? -22.736 -102.188 -31.419 1.00 33.24 34 MET K CA 1
ATOM 15467 C C . MET I 2 34 ? -23.202 -102.584 -32.811 1.00 34.12 34 MET K C 1
ATOM 15468 O O . MET I 2 34 ? -24.240 -102.128 -33.288 1.00 32.60 34 MET K O 1
ATOM 15473 N N . THR I 2 35 ? -22.423 -103.443 -33.464 1.00 36.49 35 THR K N 1
ATOM 15474 C CA . THR I 2 35 ? -22.650 -103.764 -34.865 1.00 35.66 35 THR K CA 1
ATOM 15475 C C . THR I 2 35 ? -22.303 -105.222 -35.130 1.00 37.61 35 THR K C 1
ATOM 15476 O O . THR I 2 35 ? -21.367 -105.769 -34.542 1.00 37.80 35 THR K O 1
ATOM 15480 N N . TRP I 2 36 ? -23.079 -105.849 -36.011 1.00 37.41 36 TRP K N 1
ATOM 15481 C CA . TRP I 2 36 ? -22.755 -107.155 -36.569 1.00 35.91 36 TRP K CA 1
ATOM 15482 C C . TRP I 2 36 ? -22.310 -106.979 -38.015 1.00 35.78 36 TRP K C 1
ATOM 15483 O O . TRP I 2 36 ? -23.000 -106.329 -38.806 1.00 38.22 36 TRP K O 1
ATOM 15494 N N . VAL I 2 37 ? -21.160 -107.556 -38.353 1.00 35.36 37 VAL K N 1
ATOM 15495 C CA . VAL I 2 37 ? -20.646 -107.578 -39.717 1.00 39.78 37 VAL K CA 1
ATOM 15496 C C . VAL I 2 37 ? -20.387 -109.028 -40.099 1.00 41.52 37 VAL K C 1
ATOM 15497 O O . VAL I 2 37 ? -19.941 -109.825 -39.266 1.00 44.71 37 VAL K O 1
ATOM 15501 N N . ARG I 2 38 ? -20.670 -109.374 -41.353 1.00 42.19 38 ARG K N 1
ATOM 15502 C CA . ARG I 2 38 ? -20.438 -110.725 -41.838 1.00 43.74 38 ARG K CA 1
ATOM 15503 C C . ARG I 2 38 ? -19.531 -110.714 -43.061 1.00 44.46 38 ARG K C 1
ATOM 15504 O O . ARG I 2 38 ? -19.378 -109.699 -43.749 1.00 42.81 38 ARG K O 1
ATOM 15512 N N . GLN I 2 39 ? -18.935 -111.875 -43.325 1.00 50.49 39 GLN K N 1
ATOM 15513 C CA . GLN I 2 39 ? -17.965 -112.028 -44.405 1.00 49.28 39 GLN K CA 1
ATOM 15514 C C . GLN I 2 39 ? -18.105 -113.438 -44.962 1.00 45.28 39 GLN K C 1
ATOM 15515 O O . GLN I 2 39 ? -17.706 -114.405 -44.305 1.00 51.63 39 GLN K O 1
ATOM 15521 N N . ALA I 2 40 ? -18.686 -113.555 -46.153 1.00 45.65 40 ALA K N 1
ATOM 15522 C CA . ALA I 2 40 ? -18.797 -114.851 -46.797 1.00 54.56 40 ALA K CA 1
ATOM 15523 C C . ALA I 2 40 ? -17.405 -115.389 -47.130 1.00 49.79 40 ALA K C 1
ATOM 15524 O O . ALA I 2 40 ? -16.482 -114.615 -47.398 1.00 51.17 40 ALA K O 1
ATOM 15526 N N . PRO I 2 41 ? -17.225 -116.719 -47.100 1.00 53.04 41 PRO K N 1
ATOM 15527 C CA . PRO I 2 41 ? -15.892 -117.292 -47.340 1.00 56.81 41 PRO K CA 1
ATOM 15528 C C . PRO I 2 41 ? -15.261 -116.812 -48.636 1.00 54.71 41 PRO K C 1
ATOM 15529 O O . PRO I 2 41 ? -15.807 -117.030 -49.721 1.00 55.62 41 PRO K O 1
ATOM 15533 N N . GLY I 2 42 ? -14.116 -116.141 -48.530 1.00 54.47 42 GLY K N 1
ATOM 15534 C CA . GLY I 2 42 ? -13.420 -115.651 -49.700 1.00 55.34 42 GLY K CA 1
ATOM 15535 C C . GLY I 2 42 ? -13.967 -114.373 -50.292 1.00 56.06 42 GLY K C 1
ATOM 15536 O O . GLY I 2 42 ? -13.535 -113.984 -51.383 1.00 60.05 42 GLY K O 1
ATOM 15537 N N . LYS I 2 43 ? -14.897 -113.709 -49.617 1.00 51.03 43 LYS K N 1
ATOM 15538 C CA . LYS I 2 43 ? -15.482 -112.464 -50.098 1.00 56.11 43 LYS K CA 1
ATOM 15539 C C . LYS I 2 43 ? -15.158 -111.337 -49.115 1.00 53.39 43 LYS K C 1
ATOM 15540 O O . LYS I 2 43 ? -14.355 -111.499 -48.192 1.00 54.40 43 LYS K O 1
ATOM 15546 N N . GLY I 2 44 ? -15.792 -110.184 -49.324 1.00 45.52 44 GLY K N 1
ATOM 15547 C CA . GLY I 2 44 ? -15.532 -109.004 -48.529 1.00 44.32 44 GLY K CA 1
ATOM 15548 C C . GLY I 2 44 ? -16.447 -108.891 -47.325 1.00 43.43 44 GLY K C 1
ATOM 15549 O O . GLY I 2 44 ? -17.183 -109.813 -46.967 1.00 50.86 44 GLY K O 1
ATOM 15550 N N . LEU I 2 45 ? -16.388 -107.724 -46.692 1.00 43.98 45 LEU K N 1
ATOM 15551 C CA . LEU I 2 45 ? -17.173 -107.434 -45.503 1.00 42.99 45 LEU K CA 1
ATOM 15552 C C . LEU I 2 45 ? -18.534 -106.871 -45.893 1.00 39.12 45 LEU K C 1
ATOM 15553 O O . LEU I 2 45 ? -18.669 -106.162 -46.894 1.00 37.59 45 LEU K O 1
ATOM 15558 N N . GLU I 2 46 ? -19.548 -107.193 -45.093 1.00 39.06 46 GLU K N 1
ATOM 15559 C CA . GLU I 2 46 ? -20.897 -106.688 -45.327 1.00 38.59 46 GLU K CA 1
ATOM 15560 C C . GLU I 2 46 ? -21.538 -106.330 -43.997 1.00 41.44 46 GLU K C 1
ATOM 15561 O O . GLU I 2 46 ? -21.717 -107.201 -43.142 1.00 39.88 46 GLU K O 1
ATOM 15567 N N . TRP I 2 47 ? -21.887 -105.056 -43.835 1.00 35.96 47 TRP K N 1
ATOM 15568 C CA . TRP I 2 47 ? -22.628 -104.605 -42.663 1.00 34.39 47 TRP K CA 1
ATOM 15569 C C . TRP I 2 47 ? -23.975 -105.321 -42.572 1.00 40.41 47 TRP K C 1
ATOM 15570 O O . TRP I 2 47 ? -24.729 -105.382 -43.547 1.00 40.76 47 TRP K O 1
ATOM 15581 N N . VAL I 2 48 ? -24.274 -105.869 -41.394 1.00 37.25 48 VAL K N 1
ATOM 15582 C CA . VAL I 2 48 ? -25.503 -106.633 -41.154 1.00 38.31 48 VAL K CA 1
ATOM 15583 C C . VAL I 2 48 ? -26.518 -105.818 -40.352 1.00 41.57 48 VAL K C 1
ATOM 15584 O O . VAL I 2 48 ? -27.636 -105.579 -40.810 1.00 41.57 48 VAL K O 1
ATOM 15588 N N . ALA I 2 49 ? -26.143 -105.383 -39.153 1.00 37.24 49 ALA K N 1
ATOM 15589 C CA . ALA I 2 49 ? -27.054 -104.678 -38.269 1.00 35.76 49 ALA K CA 1
ATOM 15590 C C . ALA I 2 49 ? -26.258 -103.921 -37.219 1.00 36.21 49 ALA K C 1
ATOM 15591 O O . ALA I 2 49 ? -25.120 -104.271 -36.914 1.00 41.99 49 ALA K O 1
ATOM 15593 N N . ASN I 2 50 ? -26.875 -102.876 -36.665 1.00 33.64 50 ASN K N 1
ATOM 15594 C CA . ASN I 2 50 ? -26.310 -102.189 -35.511 1.00 29.97 50 ASN K CA 1
ATOM 15595 C C . ASN I 2 50 ? -27.432 -101.867 -34.536 1.00 34.52 50 ASN K C 1
ATOM 15596 O O . ASN I 2 50 ? -28.614 -102.049 -34.833 1.00 36.95 50 ASN K O 1
ATOM 15601 N N . ILE I 2 51 ? -27.050 -101.378 -33.361 1.00 35.91 51 ILE K N 1
ATOM 15602 C CA . ILE I 2 51 ? -28.001 -101.146 -32.280 1.00 35.09 51 ILE K CA 1
ATOM 15603 C C . ILE I 2 51 ? -27.500 -99.988 -31.426 1.00 37.16 51 ILE K C 1
ATOM 15604 O O . ILE I 2 51 ? -26.298 -99.849 -31.187 1.00 35.09 51 ILE K O 1
ATOM 15609 N N . LYS I 2 52 ? -28.433 -99.148 -30.982 1.00 36.17 52 LYS K N 1
ATOM 15610 C CA . LYS I 2 52 ? -28.122 -97.984 -30.167 1.00 34.08 52 LYS K CA 1
ATOM 15611 C C . LYS I 2 52 ? -27.639 -98.417 -28.779 1.00 35.50 52 LYS K C 1
ATOM 15612 O O . LYS I 2 52 ? -27.774 -99.578 -28.381 1.00 36.88 52 LYS K O 1
ATOM 15618 N N . LYS I 2 53 ? -27.073 -97.455 -28.040 1.00 38.47 53 LYS K N 1
ATOM 15619 C CA . LYS I 2 53 ? -26.511 -97.730 -26.716 1.00 39.02 53 LYS K CA 1
ATOM 15620 C C . LYS I 2 53 ? -27.472 -98.533 -25.849 1.00 39.20 53 LYS K C 1
ATOM 15621 O O . LYS I 2 53 ? -27.119 -99.594 -25.325 1.00 43.39 53 LYS K O 1
ATOM 15627 N N . ASP I 2 54 ? -28.686 -98.026 -25.670 1.00 40.26 54 ASP K N 1
ATOM 15628 C CA . ASP I 2 54 ? -29.690 -98.671 -24.837 1.00 42.79 54 ASP K CA 1
ATOM 15629 C C . ASP I 2 54 ? -30.605 -99.596 -25.630 1.00 40.60 54 ASP K C 1
ATOM 15630 O O . ASP I 2 54 ? -31.584 -100.106 -25.075 1.00 46.31 54 ASP K O 1
ATOM 15635 N N . GLY I 2 55 ? -30.316 -99.815 -26.910 1.00 42.97 55 GLY K N 1
ATOM 15636 C CA . GLY I 2 55 ? -31.121 -100.691 -27.733 1.00 38.93 55 GLY K CA 1
ATOM 15637 C C . GLY I 2 55 ? -32.437 -100.115 -28.203 1.00 39.78 55 GLY K C 1
ATOM 15638 O O . GLY I 2 55 ? -33.293 -100.876 -28.671 1.00 41.74 55 GLY K O 1
ATOM 15639 N N . SER I 2 56 ? -32.629 -98.799 -28.102 1.00 38.24 56 SER K N 1
ATOM 15640 C CA . SER I 2 56 ? -33.884 -98.170 -28.491 1.00 41.69 56 SER K CA 1
ATOM 15641 C C . SER I 2 56 ? -33.971 -97.870 -29.982 1.00 40.62 56 SER K C 1
ATOM 15642 O O . SER I 2 56 ? -35.035 -97.453 -30.451 1.00 42.79 56 SER K O 1
ATOM 15645 N N . GLU I 2 57 ? -32.890 -98.059 -30.735 1.00 39.25 57 GLU K N 1
ATOM 15646 C CA . GLU I 2 57 ? -32.926 -97.980 -32.189 1.00 37.92 57 GLU K CA 1
ATOM 15647 C C . GLU I 2 57 ? -32.121 -99.133 -32.769 1.00 40.67 57 GLU K C 1
ATOM 15648 O O . GLU I 2 57 ? -31.020 -99.430 -32.297 1.00 41.41 57 GLU K O 1
ATOM 15654 N N . LYS I 2 58 ? -32.680 -99.785 -33.790 1.00 38.88 58 LYS K N 1
ATOM 15655 C CA . LYS I 2 58 ? -32.055 -100.936 -34.429 1.00 39.32 58 LYS K CA 1
ATOM 15656 C C . LYS I 2 58 ? -32.183 -100.796 -35.937 1.00 35.10 58 LYS K C 1
ATOM 15657 O O . LYS I 2 58 ? -33.206 -100.316 -36.435 1.00 37.50 58 LYS K O 1
ATOM 15663 N N . TYR I 2 59 ? -31.151 -101.223 -36.661 1.00 37.25 59 TYR K N 1
ATOM 15664 C CA . TYR I 2 59 ? -31.136 -101.091 -38.110 1.00 36.30 59 TYR K CA 1
ATOM 15665 C C . TYR I 2 59 ? -30.553 -102.346 -38.738 1.00 35.94 59 TYR K C 1
ATOM 15666 O O . TYR I 2 59 ? -29.696 -103.010 -38.155 1.00 37.13 59 TYR K O 1
ATOM 15675 N N . TYR I 2 60 ? -31.041 -102.669 -39.934 1.00 37.81 60 TYR K N 1
ATOM 15676 C CA . TYR I 2 60 ? -30.695 -103.908 -40.610 1.00 36.24 60 TYR K CA 1
ATOM 15677 C C . TYR I 2 60 ? -30.447 -103.636 -42.085 1.00 39.37 60 TYR K C 1
ATOM 15678 O O . TYR I 2 60 ? -31.019 -102.712 -42.668 1.00 40.90 60 TYR K O 1
ATOM 15687 N N . VAL I 2 61 ? -29.592 -104.463 -42.685 1.00 41.59 61 VAL K N 1
ATOM 15688 C CA . VAL I 2 61 ? -29.429 -104.439 -44.131 1.00 42.55 61 VAL K CA 1
ATOM 15689 C C . VAL I 2 61 ? -30.654 -105.082 -44.776 1.00 45.09 61 VAL K C 1
ATOM 15690 O O . VAL I 2 61 ? -31.349 -105.902 -44.162 1.00 47.84 61 VAL K O 1
ATOM 15694 N N . ASP I 2 62 ? -30.931 -104.697 -46.026 1.00 44.89 62 ASP K N 1
ATOM 15695 C CA . ASP I 2 62 ? -32.176 -105.097 -46.678 1.00 40.44 62 ASP K CA 1
ATOM 15696 C C . ASP I 2 62 ? -32.353 -106.608 -46.711 1.00 48.77 62 ASP K C 1
ATOM 15697 O O . ASP I 2 62 ? -33.454 -107.115 -46.465 1.00 52.97 62 ASP K O 1
ATOM 15702 N N . SER I 2 63 ? -31.282 -107.346 -47.012 1.00 51.04 63 SER K N 1
ATOM 15703 C CA . SER I 2 63 ? -31.406 -108.780 -47.248 1.00 49.28 63 SER K CA 1
ATOM 15704 C C . SER I 2 63 ? -31.818 -109.557 -46.002 1.00 47.01 63 SER K C 1
ATOM 15705 O O . SER I 2 63 ? -32.364 -110.659 -46.131 1.00 48.89 63 SER K O 1
ATOM 15708 N N . VAL I 2 64 ? -31.578 -109.020 -44.807 1.00 43.54 64 VAL K N 1
ATOM 15709 C CA . VAL I 2 64 ? -31.893 -109.731 -43.572 1.00 48.42 64 VAL K CA 1
ATOM 15710 C C . VAL I 2 64 ? -33.033 -109.097 -42.795 1.00 49.77 64 VAL K C 1
ATOM 15711 O O . VAL I 2 64 ? -33.490 -109.695 -41.806 1.00 47.36 64 VAL K O 1
ATOM 15715 N N . ARG I 2 65 ? -33.505 -107.918 -43.194 1.00 46.49 65 ARG K N 1
ATOM 15716 C CA . ARG I 2 65 ? -34.576 -107.258 -42.460 1.00 46.49 65 ARG K CA 1
ATOM 15717 C C . ARG I 2 65 ? -35.855 -108.080 -42.556 1.00 50.69 65 ARG K C 1
ATOM 15718 O O . ARG I 2 65 ? -36.256 -108.503 -43.644 1.00 51.53 65 ARG K O 1
ATOM 15726 N N . GLY I 2 66 ? -36.491 -108.312 -41.408 1.00 47.52 66 GLY K N 1
ATOM 15727 C CA . GLY I 2 66 ? -37.594 -109.237 -41.305 1.00 46.74 66 GLY K CA 1
ATOM 15728 C C . GLY I 2 66 ? -37.202 -110.635 -40.877 1.00 53.90 66 GLY K C 1
ATOM 15729 O O . GLY I 2 66 ? -38.055 -111.381 -40.382 1.00 55.40 66 GLY K O 1
ATOM 15730 N N . ARG I 2 67 ? -35.936 -111.008 -41.048 1.00 49.84 67 ARG K N 1
ATOM 15731 C CA . ARG I 2 67 ? -35.424 -112.314 -40.655 1.00 49.74 67 ARG K CA 1
ATOM 15732 C C . ARG I 2 67 ? -34.489 -112.258 -39.458 1.00 53.69 67 ARG K C 1
ATOM 15733 O O . ARG I 2 67 ? -34.520 -113.159 -38.617 1.00 49.88 67 ARG K O 1
ATOM 15741 N N . PHE I 2 68 ? -33.660 -111.222 -39.357 1.00 48.34 68 PHE K N 1
ATOM 15742 C CA . PHE I 2 68 ? -32.697 -111.089 -38.274 1.00 47.74 68 PHE K CA 1
ATOM 15743 C C . PHE I 2 68 ? -33.194 -110.087 -37.240 1.00 45.44 68 PHE K C 1
ATOM 15744 O O . PHE I 2 68 ? -33.933 -109.152 -37.557 1.00 49.07 68 PHE K O 1
ATOM 15752 N N . THR I 2 69 ? -32.774 -110.294 -35.993 1.00 45.86 69 THR K N 1
ATOM 15753 C CA . THR I 2 69 ? -33.145 -109.424 -34.883 1.00 46.01 69 THR K CA 1
ATOM 15754 C C . THR I 2 69 ? -31.918 -109.193 -34.015 1.00 47.05 69 THR K C 1
ATOM 15755 O O . THR I 2 69 ? -31.332 -110.148 -33.496 1.00 54.57 69 THR K O 1
ATOM 15759 N N . ILE I 2 70 ? -31.537 -107.930 -33.856 1.00 46.95 70 ILE K N 1
ATOM 15760 C CA . ILE I 2 70 ? -30.394 -107.541 -33.039 1.00 49.35 70 ILE K CA 1
ATOM 15761 C C . ILE I 2 70 ? -30.898 -107.110 -31.670 1.00 47.20 70 ILE K C 1
ATOM 15762 O O . ILE I 2 70 ? -31.971 -106.503 -31.550 1.00 41.76 70 ILE K O 1
ATOM 15767 N N . SER I 2 71 ? -30.133 -107.435 -30.631 1.00 47.06 71 SER K N 1
ATOM 15768 C CA . SER I 2 71 ? -30.525 -107.122 -29.265 1.00 45.55 71 SER K CA 1
ATOM 15769 C C . SER I 2 71 ? -29.275 -107.050 -28.403 1.00 46.40 71 SER K C 1
ATOM 15770 O O . SER I 2 71 ? -28.215 -107.557 -28.774 1.00 44.41 71 SER K O 1
ATOM 15773 N N . ARG I 2 72 ? -29.412 -106.408 -27.245 1.00 46.52 72 ARG K N 1
ATOM 15774 C CA . ARG I 2 72 ? -28.299 -106.294 -26.315 1.00 43.53 72 ARG K CA 1
ATOM 15775 C C . ARG I 2 72 ? -28.818 -106.355 -24.886 1.00 45.96 72 ARG K C 1
ATOM 15776 O O . ARG I 2 72 ? -29.936 -105.922 -24.593 1.00 47.36 72 ARG K O 1
ATOM 15784 N N . ASP I 2 73 ? -27.988 -106.910 -24.004 1.00 50.15 73 ASP K N 1
ATOM 15785 C CA . ASP I 2 73 ? -28.267 -107.023 -22.573 1.00 51.90 73 ASP K CA 1
ATOM 15786 C C . ASP I 2 73 ? -27.181 -106.229 -21.854 1.00 56.95 73 ASP K C 1
ATOM 15787 O O . ASP I 2 73 ? -26.094 -106.750 -21.593 1.00 56.61 73 ASP K O 1
ATOM 15792 N N . ASN I 2 74 ? -27.480 -104.968 -21.530 1.00 50.87 74 ASN K N 1
ATOM 15793 C CA . ASN I 2 74 ? -26.457 -104.087 -20.975 1.00 53.53 74 ASN K CA 1
ATOM 15794 C C . ASN I 2 74 ? -26.023 -104.526 -19.582 1.00 56.43 74 ASN K C 1
ATOM 15795 O O . ASN I 2 74 ? -24.899 -104.224 -19.162 1.00 64.13 74 ASN K O 1
ATOM 15800 N N . ALA I 2 75 ? -26.891 -105.229 -18.850 1.00 55.40 75 ALA K N 1
ATOM 15801 C CA . ALA I 2 75 ? -26.504 -105.720 -17.532 1.00 57.99 75 ALA K CA 1
ATOM 15802 C C . ALA I 2 75 ? -25.477 -106.841 -17.630 1.00 60.48 75 ALA K C 1
ATOM 15803 O O . ALA I 2 75 ? -24.616 -106.974 -16.752 1.00 58.28 75 ALA K O 1
ATOM 15805 N N . LYS I 2 76 ? -25.543 -107.646 -18.690 1.00 57.45 76 LYS K N 1
ATOM 15806 C CA . LYS I 2 76 ? -24.639 -108.769 -18.880 1.00 56.26 76 LYS K CA 1
ATOM 15807 C C . LYS I 2 76 ? -23.569 -108.508 -19.931 1.00 53.80 76 LYS K C 1
ATOM 15808 O O . LYS I 2 76 ? -22.792 -109.419 -20.233 1.00 57.70 76 LYS K O 1
ATOM 15813 N N . ASN I 2 77 ? -23.507 -107.297 -20.492 1.00 59.99 77 ASN K N 1
ATOM 15814 C CA . ASN I 2 77 ? -22.501 -106.935 -21.494 1.00 52.51 77 ASN K CA 1
ATOM 15815 C C . ASN I 2 77 ? -22.524 -107.893 -22.681 1.00 45.82 77 ASN K C 1
ATOM 15816 O O . ASN I 2 77 ? -21.481 -108.342 -23.159 1.00 50.95 77 ASN K O 1
ATOM 15821 N N . SER I 2 78 ? -23.723 -108.205 -23.164 1.00 50.19 78 SER K N 1
ATOM 15822 C CA . SER I 2 78 ? -23.914 -109.202 -24.206 1.00 47.96 78 SER K CA 1
ATOM 15823 C C . SER I 2 78 ? -24.639 -108.591 -25.399 1.00 47.62 78 SER K C 1
ATOM 15824 O O . SER I 2 78 ? -25.565 -107.791 -25.235 1.00 51.23 78 SER K O 1
ATOM 15827 N N . LEU I 2 79 ? -24.209 -108.972 -26.598 1.00 44.65 79 LEU K N 1
ATOM 15828 C CA . LEU I 2 79 ? -24.861 -108.599 -27.845 1.00 44.63 79 LEU K CA 1
ATOM 15829 C C . LEU I 2 79 ? -25.320 -109.869 -28.549 1.00 50.83 79 LEU K C 1
ATOM 15830 O O . LEU I 2 79 ? -24.585 -110.860 -28.594 1.00 53.08 79 LEU K O 1
ATOM 15835 N N . PHE I 2 80 ? -26.538 -109.847 -29.085 1.00 49.42 80 PHE K N 1
ATOM 15836 C CA . PHE I 2 80 ? -27.128 -111.032 -29.687 1.00 47.98 80 PHE K CA 1
ATOM 15837 C C . PHE I 2 80 ? -27.589 -110.737 -31.107 1.00 47.25 80 PHE K C 1
ATOM 15838 O O . PHE I 2 80 ? -27.882 -109.596 -31.470 1.00 43.90 80 PHE K O 1
ATOM 15846 N N . LEU I 2 81 ? -27.653 -111.798 -31.907 1.00 45.42 81 LEU K N 1
ATOM 15847 C CA . LEU I 2 81 ? -28.217 -111.740 -33.252 1.00 48.98 81 LEU K CA 1
ATOM 15848 C C . LEU I 2 81 ? -29.061 -112.990 -33.452 1.00 56.24 81 LEU K C 1
ATOM 15849 O O . LEU I 2 81 ? -28.519 -114.092 -33.579 1.00 57.55 81 LEU K O 1
ATOM 15854 N N . GLN I 2 82 ? -30.382 -112.823 -33.458 1.00 54.05 82 GLN K N 1
ATOM 15855 C CA . GLN I 2 82 ? -31.301 -113.920 -33.727 1.00 52.03 82 GLN K CA 1
ATOM 15856 C C . GLN I 2 82 ? -31.537 -114.002 -35.229 1.00 53.37 82 GLN K C 1
ATOM 15857 O O . GLN I 2 82 ? -32.001 -113.035 -35.842 1.00 51.80 82 GLN K O 1
ATOM 15863 N N . MET I 2 83 ? -31.214 -115.150 -35.818 1.00 52.62 83 MET K N 1
ATOM 15864 C CA . MET I 2 83 ? -31.285 -115.354 -37.261 1.00 54.27 83 MET K CA 1
ATOM 15865 C C . MET I 2 83 ? -32.347 -116.405 -37.562 1.00 58.98 83 MET K C 1
ATOM 15866 O O . MET I 2 83 ? -32.173 -117.583 -37.231 1.00 62.80 83 MET K O 1
ATOM 15871 N N . ASN I 2 84 ? -33.440 -115.978 -38.188 1.00 56.92 84 ASN K N 1
ATOM 15872 C CA . ASN I 2 84 ? -34.515 -116.860 -38.615 1.00 61.01 84 ASN K CA 1
ATOM 15873 C C . ASN I 2 84 ? -34.509 -116.994 -40.131 1.00 63.67 84 ASN K C 1
ATOM 15874 O O . ASN I 2 84 ? -33.961 -116.151 -40.846 1.00 61.30 84 ASN K O 1
ATOM 15879 N N . SER I 2 85 ? -35.136 -118.070 -40.611 1.00 63.51 85 SER K N 1
ATOM 15880 C CA . SER I 2 85 ? -35.307 -118.323 -42.043 1.00 62.10 85 SER K CA 1
ATOM 15881 C C . SER I 2 85 ? -33.982 -118.177 -42.791 1.00 61.60 85 SER K C 1
ATOM 15882 O O . SER I 2 85 ? -33.865 -117.432 -43.767 1.00 60.25 85 SER K O 1
ATOM 15885 N N . LEU I 2 86 ? -32.973 -118.900 -42.314 1.00 61.58 86 LEU K N 1
ATOM 15886 C CA . LEU I 2 86 ? -31.624 -118.757 -42.843 1.00 59.48 86 LEU K CA 1
ATOM 15887 C C . LEU I 2 86 ? -31.542 -119.279 -44.272 1.00 58.30 86 LEU K C 1
ATOM 15888 O O . LEU I 2 86 ? -32.016 -120.378 -44.575 1.00 70.52 86 LEU K O 1
ATOM 15893 N N . ARG I 2 87 ? -30.940 -118.483 -45.145 1.00 56.53 87 ARG K N 1
ATOM 15894 C CA . ARG I 2 87 ? -30.718 -118.809 -46.542 1.00 57.05 87 ARG K CA 1
ATOM 15895 C C . ARG I 2 87 ? -29.252 -119.157 -46.773 1.00 62.32 87 ARG K C 1
ATOM 15896 O O . ARG I 2 87 ? -28.387 -118.794 -45.968 1.00 61.31 87 ARG K O 1
ATOM 15904 N N . PRO I 2 88 ? -28.935 -119.871 -47.858 1.00 59.64 88 PRO K N 1
ATOM 15905 C CA . PRO I 2 88 ? -27.524 -120.211 -48.117 1.00 56.05 88 PRO K CA 1
ATOM 15906 C C . PRO I 2 88 ? -26.615 -119.000 -48.240 1.00 59.35 88 PRO K C 1
ATOM 15907 O O . PRO I 2 88 ? -25.428 -119.097 -47.905 1.00 56.61 88 PRO K O 1
ATOM 15911 N N . GLU I 2 89 ? -27.131 -117.857 -48.700 1.00 59.77 89 GLU K N 1
ATOM 15912 C CA . GLU I 2 89 ? -26.294 -116.670 -48.827 1.00 57.73 89 GLU K CA 1
ATOM 15913 C C . GLU I 2 89 ? -25.978 -116.024 -47.485 1.00 50.29 89 GLU K C 1
ATOM 15914 O O . GLU I 2 89 ? -25.176 -115.086 -47.444 1.00 54.17 89 GLU K O 1
ATOM 15920 N N . ASP I 2 90 ? -26.587 -116.493 -46.396 1.00 54.16 90 ASP K N 1
ATOM 15921 C CA . ASP I 2 90 ? -26.217 -116.044 -45.061 1.00 53.31 90 ASP K CA 1
ATOM 15922 C C . ASP I 2 90 ? -24.948 -116.712 -44.550 1.00 53.94 90 ASP K C 1
ATOM 15923 O O . ASP I 2 90 ? -24.408 -116.273 -43.529 1.00 48.04 90 ASP K O 1
ATOM 15928 N N . THR I 2 91 ? -24.474 -117.759 -45.225 1.00 54.27 91 THR K N 1
ATOM 15929 C CA . THR I 2 91 ? -23.239 -118.424 -44.828 1.00 56.50 91 THR K CA 1
ATOM 15930 C C . THR I 2 91 ? -22.083 -117.435 -44.848 1.00 53.79 91 THR K C 1
ATOM 15931 O O . THR I 2 91 ? -21.760 -116.867 -45.895 1.00 55.62 91 THR K O 1
ATOM 15935 N N . ALA I 2 92 ? -21.463 -117.234 -43.687 1.00 47.82 92 ALA K N 1
ATOM 15936 C CA . ALA I 2 92 ? -20.412 -116.239 -43.524 1.00 51.56 92 ALA K CA 1
ATOM 15937 C C . ALA I 2 92 ? -19.853 -116.340 -42.112 1.00 49.89 92 ALA K C 1
ATOM 15938 O O . ALA I 2 92 ? -20.463 -116.946 -41.227 1.00 51.05 92 ALA K O 1
ATOM 15940 N N . VAL I 2 93 ? -18.681 -115.744 -41.919 1.00 43.12 93 VAL K N 1
ATOM 15941 C CA . VAL I 2 93 ? -18.176 -115.467 -40.579 1.00 46.54 93 VAL K CA 1
ATOM 15942 C C . VAL I 2 93 ? -18.822 -114.181 -40.087 1.00 49.94 93 VAL K C 1
ATOM 15943 O O . VAL I 2 93 ? -18.788 -113.156 -40.776 1.00 48.65 93 VAL K O 1
ATOM 15947 N N . TYR I 2 94 ? -19.421 -114.228 -38.902 1.00 46.30 94 TYR K N 1
ATOM 15948 C CA . TYR I 2 94 ? -20.137 -113.084 -38.354 1.00 44.76 94 TYR K CA 1
ATOM 15949 C C . TYR I 2 94 ? -19.298 -112.412 -37.277 1.00 44.15 94 TYR K C 1
ATOM 15950 O O . TYR I 2 94 ? -18.863 -113.066 -36.323 1.00 45.91 94 TYR K O 1
ATOM 15959 N N . PHE I 2 95 ? -19.070 -111.111 -37.439 1.00 43.08 95 PHE K N 1
ATOM 15960 C CA . PHE I 2 95 ? -18.219 -110.336 -36.550 1.00 39.46 95 PHE K CA 1
ATOM 15961 C C . PHE I 2 95 ? -19.056 -109.445 -35.643 1.00 40.99 95 PHE K C 1
ATOM 15962 O O . PHE I 2 95 ? -20.094 -108.917 -36.049 1.00 39.18 95 PHE K O 1
ATOM 15970 N N . CYS I 2 96 ? -18.582 -109.279 -34.416 1.00 43.01 96 CYS K N 1
ATOM 15971 C CA . CYS I 2 96 ? -19.162 -108.380 -33.430 1.00 39.42 96 CYS K CA 1
ATOM 15972 C C . CYS I 2 96 ? -18.223 -107.193 -33.273 1.00 40.82 96 CYS K C 1
ATOM 15973 O O . CYS I 2 96 ? -17.022 -107.377 -33.049 1.00 46.96 96 CYS K O 1
ATOM 15976 N N . ALA I 2 97 ? -18.756 -105.981 -33.413 1.00 40.39 97 ALA K N 1
ATOM 15977 C CA . ALA I 2 97 ? -17.912 -104.799 -33.526 1.00 39.71 97 ALA K CA 1
ATOM 15978 C C . ALA I 2 97 ? -18.471 -103.645 -32.706 1.00 40.35 97 ALA K C 1
ATOM 15979 O O . ALA I 2 97 ? -19.687 -103.470 -32.592 1.00 41.10 97 ALA K O 1
ATOM 15981 N N . THR I 2 98 ? -17.559 -102.847 -32.154 1.00 44.27 98 THR K N 1
ATOM 15982 C CA . THR I 2 98 ? -17.905 -101.668 -31.375 1.00 39.05 98 THR K CA 1
ATOM 15983 C C . THR I 2 98 ? -17.881 -100.418 -32.250 1.00 36.61 98 THR K C 1
ATOM 15984 O O . THR I 2 98 ? -17.209 -100.361 -33.282 1.00 37.89 98 THR K O 1
ATOM 15988 N N . VAL I 2 99 ? -18.624 -99.409 -31.814 1.00 38.89 99 VAL K N 1
ATOM 15989 C CA . VAL I 2 99 ? -18.753 -98.141 -32.531 1.00 34.18 99 VAL K CA 1
ATOM 15990 C C . VAL I 2 99 ? -18.291 -97.053 -31.569 1.00 35.25 99 VAL K C 1
ATOM 15991 O O . VAL I 2 99 ? -19.069 -96.542 -30.758 1.00 38.17 99 VAL K O 1
ATOM 15995 N N . ARG I 2 100 ? -17.014 -96.680 -31.658 1.00 37.17 100 ARG K N 1
ATOM 15996 C CA . ARG I 2 100 ? -16.406 -95.786 -30.679 1.00 36.51 100 ARG K CA 1
ATOM 15997 C C . ARG I 2 100 ? -15.872 -94.498 -31.285 1.00 33.79 100 ARG K C 1
ATOM 15998 O O . ARG I 2 100 ? -16.193 -93.411 -30.793 1.00 40.93 100 ARG K O 1
ATOM 16006 N N . SER I 2 101 ? -15.060 -94.579 -32.335 1.00 35.17 101 SER K N 1
ATOM 16007 C CA . SER I 2 101 ? -14.353 -93.414 -32.854 1.00 34.02 101 SER K CA 1
ATOM 16008 C C . SER I 2 101 ? -15.219 -92.649 -33.846 1.00 32.53 101 SER K C 1
ATOM 16009 O O . SER I 2 101 ? -15.832 -93.244 -34.739 1.00 30.54 101 SER K O 1
ATOM 16012 N N . GLY I 2 102 ? -15.256 -91.332 -33.691 1.00 32.71 102 GLY K N 1
ATOM 16013 C CA . GLY I 2 102 ? -15.895 -90.485 -34.669 1.00 30.43 102 GLY K CA 1
ATOM 16014 C C . GLY I 2 102 ? -17.405 -90.415 -34.526 1.00 33.72 102 GLY K C 1
ATOM 16015 O O . GLY I 2 102 ? -18.016 -90.916 -33.576 1.00 33.60 102 GLY K O 1
ATOM 16016 N N . ARG I 2 103 ? -18.012 -89.773 -35.523 1.00 28.72 103 ARG K N 1
ATOM 16017 C CA . ARG I 2 103 ? -19.434 -89.469 -35.518 1.00 31.29 103 ARG K CA 1
ATOM 16018 C C . ARG I 2 103 ? -20.260 -90.380 -36.415 1.00 31.43 103 ARG K C 1
ATOM 16019 O O . ARG I 2 103 ? -21.485 -90.422 -36.255 1.00 30.29 103 ARG K O 1
ATOM 16027 N N . TYR I 2 104 ? -19.638 -91.108 -37.344 1.00 30.98 104 TYR K N 1
ATOM 16028 C CA . TYR I 2 104 ? -20.384 -91.701 -38.446 1.00 28.75 104 TYR K CA 1
ATOM 16029 C C . TYR I 2 104 ? -20.139 -93.204 -38.553 1.00 29.52 104 TYR K C 1
ATOM 16030 O O . TYR I 2 104 ? -19.975 -93.751 -39.649 1.00 30.32 104 TYR K O 1
ATOM 16039 N N . PHE I 2 105 ? -20.112 -93.887 -37.407 1.00 31.30 105 PHE K N 1
ATOM 16040 C CA . PHE I 2 105 ? -20.327 -95.331 -37.305 1.00 31.14 105 PHE K CA 1
ATOM 16041 C C . PHE I 2 105 ? -19.124 -96.151 -37.773 1.00 30.60 105 PHE K C 1
ATOM 16042 O O . PHE I 2 105 ? -19.285 -97.257 -38.298 1.00 31.15 105 PHE K O 1
ATOM 16050 N N . ALA I 2 106 ? -17.909 -95.644 -37.578 1.00 30.09 106 ALA K N 1
ATOM 16051 C CA . ALA I 2 106 ? -16.734 -96.472 -37.807 1.00 32.30 106 ALA K CA 1
ATOM 16052 C C . ALA I 2 106 ? -16.695 -97.596 -36.778 1.00 33.95 106 ALA K C 1
ATOM 16053 O O . ALA I 2 106 ? -17.258 -97.486 -35.685 1.00 38.16 106 ALA K O 1
ATOM 16055 N N . LEU I 2 107 ? -16.037 -98.691 -37.138 1.00 29.81 107 LEU K N 1
ATOM 16056 C CA . LEU I 2 107 ? -16.043 -99.910 -36.339 1.00 29.86 107 LEU K CA 1
ATOM 16057 C C . LEU I 2 107 ? -14.652 -100.114 -35.754 1.00 36.73 107 LEU K C 1
ATOM 16058 O O . LEU I 2 107 ? -13.706 -100.428 -36.484 1.00 38.23 107 LEU K O 1
ATOM 16063 N N . ASP I 2 108 ? -14.535 -99.950 -34.435 1.00 36.60 108 ASP K N 1
ATOM 16064 C CA . ASP I 2 108 ? -13.224 -99.896 -33.794 1.00 38.53 108 ASP K CA 1
ATOM 16065 C C . ASP I 2 108 ? -12.692 -101.288 -33.463 1.00 40.40 108 ASP K C 1
ATOM 16066 O O . ASP I 2 108 ? -11.630 -101.696 -33.948 1.00 35.16 108 ASP K O 1
ATOM 16071 N N . ASP I 2 109 ? -13.404 -102.022 -32.613 1.00 42.63 109 ASP K N 1
ATOM 16072 C CA . ASP I 2 109 ? -12.951 -103.311 -32.109 1.00 39.26 109 ASP K CA 1
ATOM 16073 C C . ASP I 2 109 ? -13.799 -104.417 -32.718 1.00 40.06 109 ASP K C 1
ATOM 16074 O O . ASP I 2 109 ? -15.030 -104.342 -32.690 1.00 40.00 109 ASP K O 1
ATOM 16079 N N . TRP I 2 110 ? -13.142 -105.434 -33.263 1.00 45.06 110 TRP K N 1
ATOM 16080 C CA . TRP I 2 110 ? -13.812 -106.586 -33.847 1.00 39.52 110 TRP K CA 1
ATOM 16081 C C . TRP I 2 110 ? -13.445 -107.835 -33.059 1.00 42.17 110 TRP K C 1
ATOM 16082 O O . TRP I 2 110 ? -12.307 -107.978 -32.601 1.00 41.50 110 TRP K O 1
ATOM 16093 N N . GLY I 2 111 ? -14.408 -108.735 -32.903 1.00 46.67 111 GLY K N 1
ATOM 16094 C CA . GLY I 2 111 ? -14.125 -110.031 -32.329 1.00 46.47 111 GLY K CA 1
ATOM 16095 C C . GLY I 2 111 ? -13.408 -110.917 -33.334 1.00 45.47 111 GLY K C 1
ATOM 16096 O O . GLY I 2 111 ? -13.036 -110.505 -34.432 1.00 46.10 111 GLY K O 1
ATOM 16097 N N . GLN I 2 112 ? -13.212 -112.171 -32.937 1.00 48.61 112 GLN K N 1
ATOM 16098 C CA . GLN I 2 112 ? -12.600 -113.134 -33.843 1.00 49.20 112 GLN K CA 1
ATOM 16099 C C . GLN I 2 112 ? -13.597 -113.746 -34.815 1.00 47.67 112 GLN K C 1
ATOM 16100 O O . GLN I 2 112 ? -13.179 -114.400 -35.778 1.00 46.49 112 GLN K O 1
ATOM 16106 N N . GLY I 2 113 ? -14.891 -113.554 -34.590 1.00 44.94 113 GLY K N 1
ATOM 16107 C CA . GLY I 2 113 ? -15.911 -114.030 -35.499 1.00 44.22 113 GLY K CA 1
ATOM 16108 C C . GLY I 2 113 ? -16.386 -115.434 -35.170 1.00 48.28 113 GLY K C 1
ATOM 16109 O O . GLY I 2 113 ? -15.728 -116.203 -34.470 1.00 57.48 113 GLY K O 1
ATOM 16110 N N . THR I 2 114 ? -17.567 -115.763 -35.693 1.00 49.77 114 THR K N 1
ATOM 16111 C CA . THR I 2 114 ? -18.135 -117.096 -35.547 1.00 49.09 114 THR K CA 1
ATOM 16112 C C . THR I 2 114 ? -18.735 -117.512 -36.883 1.00 49.47 114 THR K C 1
ATOM 16113 O O . THR I 2 114 ? -19.437 -116.725 -37.525 1.00 48.48 114 THR K O 1
ATOM 16117 N N . LEU I 2 115 ? -18.438 -118.738 -37.308 1.00 51.49 115 LEU K N 1
ATOM 16118 C CA . LEU I 2 115 ? -18.774 -119.195 -38.652 1.00 49.34 115 LEU K CA 1
ATOM 16119 C C . LEU I 2 115 ? -20.165 -119.817 -38.667 1.00 54.62 115 LEU K C 1
ATOM 16120 O O . LEU I 2 115 ? -20.424 -120.790 -37.951 1.00 59.10 115 LEU K O 1
ATOM 16125 N N . VAL I 2 116 ? -21.048 -119.264 -39.494 1.00 51.61 116 VAL K N 1
ATOM 16126 C CA . VAL I 2 116 ? -22.390 -119.794 -39.704 1.00 58.52 116 VAL K CA 1
ATOM 16127 C C . VAL I 2 116 ? -22.441 -120.380 -41.108 1.00 58.51 116 VAL K C 1
ATOM 16128 O O . VAL I 2 116 ? -22.194 -119.672 -42.092 1.00 60.52 116 VAL K O 1
ATOM 16132 N N . THR I 2 117 ? -22.754 -121.670 -41.202 1.00 53.71 117 THR K N 1
ATOM 16133 C CA . THR I 2 117 ? -22.800 -122.380 -42.474 1.00 58.06 117 THR K CA 1
ATOM 16134 C C . THR I 2 117 ? -24.226 -122.845 -42.730 1.00 59.41 117 THR K C 1
ATOM 16135 O O . THR I 2 117 ? -24.797 -123.582 -41.918 1.00 59.83 117 THR K O 1
ATOM 16139 N N . VAL I 2 118 ? -24.793 -122.418 -43.855 1.00 57.71 118 VAL K N 1
ATOM 16140 C CA . VAL I 2 118 ? -26.135 -122.813 -44.269 1.00 57.99 118 VAL K CA 1
ATOM 16141 C C . VAL I 2 118 ? -26.005 -123.599 -45.568 1.00 65.43 118 VAL K C 1
ATOM 16142 O O . VAL I 2 118 ? -25.442 -123.097 -46.550 1.00 69.56 118 VAL K O 1
ATOM 16146 N N . SER I 2 119 ? -26.516 -124.827 -45.570 1.00 71.03 119 SER K N 1
ATOM 16147 C CA . SER I 2 119 ? -26.376 -125.716 -46.719 1.00 72.88 119 SER K CA 1
ATOM 16148 C C . SER I 2 119 ? -27.544 -125.576 -47.690 1.00 76.72 119 SER K C 1
ATOM 16149 O O . SER I 2 119 ? -27.475 -126.039 -48.828 1.00 81.56 119 SER K O 1
ATOM 16152 N N . VAL I 2 143 ? -21.397 -100.723 -54.944 1.00 47.45 143 VAL K N 1
ATOM 16153 C CA . VAL I 2 143 ? -21.589 -99.298 -55.193 1.00 54.73 143 VAL K CA 1
ATOM 16154 C C . VAL I 2 143 ? -20.259 -98.567 -54.991 1.00 52.22 143 VAL K C 1
ATOM 16155 O O . VAL I 2 143 ? -19.993 -97.540 -55.624 1.00 46.52 143 VAL K O 1
ATOM 16159 N N . LEU I 2 144 ? -19.415 -99.111 -54.119 1.00 47.36 144 LEU K N 1
ATOM 16160 C CA . LEU I 2 144 ? -18.052 -98.631 -53.937 1.00 43.98 144 LEU K CA 1
ATOM 16161 C C . LEU I 2 144 ? -17.106 -99.512 -54.741 1.00 54.81 144 LEU K C 1
ATOM 16162 O O . LEU I 2 144 ? -17.199 -100.742 -54.685 1.00 57.38 144 LEU K O 1
ATOM 16167 N N . THR I 2 145 ? -16.196 -98.881 -55.476 1.00 51.50 145 THR K N 1
ATOM 16168 C CA . THR I 2 145 ? -15.275 -99.580 -56.363 1.00 48.17 145 THR K CA 1
ATOM 16169 C C . THR I 2 145 ? -13.852 -99.427 -55.845 1.00 45.03 145 THR K C 1
ATOM 16170 O O . THR I 2 145 ? -13.354 -98.306 -55.704 1.00 42.49 145 THR K O 1
ATOM 16174 N N . GLN I 2 146 ? -13.203 -100.557 -55.569 1.00 47.42 146 GLN K N 1
ATOM 16175 C CA . GLN I 2 146 ? -11.809 -100.626 -55.176 1.00 44.19 146 GLN K CA 1
ATOM 16176 C C . GLN I 2 146 ? -11.017 -101.444 -56.187 1.00 45.86 146 GLN K C 1
ATOM 16177 O O . GLN I 2 146 ? -11.546 -102.409 -56.752 1.00 49.39 146 GLN K O 1
ATOM 16183 N N . PRO I 2 147 ? -9.761 -101.090 -56.438 1.00 50.49 147 PRO K N 1
ATOM 16184 C CA . PRO I 2 147 ? -8.897 -101.946 -57.253 1.00 44.69 147 PRO K CA 1
ATOM 16185 C C . PRO I 2 147 ? -8.692 -103.284 -56.571 1.00 48.14 147 PRO K C 1
ATOM 16186 O O . PRO I 2 147 ? -8.501 -103.339 -55.347 1.00 47.85 147 PRO K O 1
ATOM 16190 N N . PRO I 2 148 ? -8.748 -104.389 -57.316 1.00 51.78 148 PRO K N 1
ATOM 16191 C CA . PRO I 2 148 ? -8.517 -105.695 -56.677 1.00 43.92 148 PRO K CA 1
ATOM 16192 C C . PRO I 2 148 ? -7.129 -105.822 -56.079 1.00 43.38 148 PRO K C 1
ATOM 16193 O O . PRO I 2 148 ? -6.977 -106.374 -54.982 1.00 48.02 148 PRO K O 1
ATOM 16197 N N . SER I 2 149 ? -6.110 -105.304 -56.761 1.00 46.32 149 SER K N 1
ATOM 16198 C CA . SER I 2 149 ? -4.728 -105.517 -56.363 1.00 46.62 149 SER K CA 1
ATOM 16199 C C . SER I 2 149 ? -3.927 -104.231 -56.497 1.00 46.94 149 SER K C 1
ATOM 16200 O O . SER I 2 149 ? -4.186 -103.402 -57.374 1.00 47.89 149 SER K O 1
ATOM 16203 N N . VAL I 2 150 ? -2.948 -104.086 -55.606 1.00 47.94 150 VAL K N 1
ATOM 16204 C CA . VAL I 2 150 ? -1.962 -103.008 -55.629 1.00 45.70 150 VAL K CA 1
ATOM 16205 C C . VAL I 2 150 ? -0.655 -103.571 -55.092 1.00 46.91 150 VAL K C 1
ATOM 16206 O O . VAL I 2 150 ? -0.638 -104.201 -54.030 1.00 50.17 150 VAL K O 1
ATOM 16210 N N . SER I 2 151 ? 0.439 -103.362 -55.825 1.00 50.70 151 SER K N 1
ATOM 16211 C CA . SER I 2 151 ? 1.755 -103.813 -55.398 1.00 54.77 151 SER K CA 1
ATOM 16212 C C . SER I 2 151 ? 2.668 -102.613 -55.182 1.00 52.79 151 SER K C 1
ATOM 16213 O O . SER I 2 151 ? 2.586 -101.610 -55.897 1.00 51.10 151 SER K O 1
ATOM 16216 N N . VAL I 2 152 ? 3.538 -102.728 -54.184 1.00 50.36 152 VAL K N 1
ATOM 16217 C CA . VAL I 2 152 ? 4.406 -101.629 -53.781 1.00 55.01 152 VAL K CA 1
ATOM 16218 C C . VAL I 2 152 ? 5.709 -102.210 -53.252 1.00 61.09 152 VAL K C 1
ATOM 16219 O O . VAL I 2 152 ? 5.717 -103.247 -52.583 1.00 59.81 152 VAL K O 1
ATOM 16223 N N . ALA I 2 153 ? 6.814 -101.546 -53.572 1.00 62.87 153 ALA K N 1
ATOM 16224 C CA . ALA I 2 153 ? 8.110 -101.930 -53.048 1.00 63.65 153 ALA K CA 1
ATOM 16225 C C . ALA I 2 153 ? 8.260 -101.456 -51.606 1.00 61.47 153 ALA K C 1
ATOM 16226 O O . ALA I 2 153 ? 7.600 -100.503 -51.183 1.00 59.06 153 ALA K O 1
ATOM 16228 N N . PRO I 2 154 ? 9.103 -102.124 -50.818 1.00 66.33 154 PRO K N 1
ATOM 16229 C CA . PRO I 2 154 ? 9.341 -101.661 -49.445 1.00 62.62 154 PRO K CA 1
ATOM 16230 C C . PRO I 2 154 ? 9.891 -100.244 -49.426 1.00 60.80 154 PRO K C 1
ATOM 16231 O O . PRO I 2 154 ? 10.682 -99.852 -50.287 1.00 59.09 154 PRO K O 1
ATOM 16235 N N . GLY I 2 155 ? 9.461 -99.474 -48.427 1.00 59.86 155 GLY K N 1
ATOM 16236 C CA . GLY I 2 155 ? 9.863 -98.092 -48.297 1.00 53.33 155 GLY K CA 1
ATOM 16237 C C . GLY I 2 155 ? 9.115 -97.120 -49.181 1.00 53.75 155 GLY K C 1
ATOM 16238 O O . GLY I 2 155 ? 9.112 -95.917 -48.890 1.00 55.95 155 GLY K O 1
ATOM 16239 N N . LYS I 2 156 ? 8.476 -97.597 -50.246 1.00 53.07 156 LYS K N 1
ATOM 16240 C CA . LYS I 2 156 ? 7.738 -96.730 -51.147 1.00 51.32 156 LYS K CA 1
ATOM 16241 C C . LYS I 2 156 ? 6.355 -96.425 -50.575 1.00 52.86 156 LYS K C 1
ATOM 16242 O O . LYS I 2 156 ? 6.018 -96.802 -49.449 1.00 53.76 156 LYS K O 1
ATOM 16248 N N . THR I 2 157 ? 5.542 -95.726 -51.360 1.00 53.00 157 THR K N 1
ATOM 16249 C CA . THR I 2 157 ? 4.221 -95.283 -50.938 1.00 52.15 157 THR K CA 1
ATOM 16250 C C . THR I 2 157 ? 3.154 -96.042 -51.714 1.00 50.11 157 THR K C 1
ATOM 16251 O O . THR I 2 157 ? 3.214 -96.123 -52.945 1.00 52.28 157 THR K O 1
ATOM 16255 N N . ALA I 2 158 ? 2.185 -96.595 -50.991 1.00 47.55 158 ALA K N 1
ATOM 16256 C CA . ALA I 2 158 ? 1.055 -97.296 -51.578 1.00 49.93 158 ALA K CA 1
ATOM 16257 C C . ALA I 2 158 ? -0.196 -96.441 -51.443 1.00 49.62 158 ALA K C 1
ATOM 16258 O O . ALA I 2 158 ? -0.409 -95.796 -50.412 1.00 46.44 158 ALA K O 1
ATOM 16260 N N . ARG I 2 159 ? -1.022 -96.436 -52.489 1.00 49.45 159 ARG K N 1
ATOM 16261 C CA . ARG I 2 159 ? -2.242 -95.638 -52.522 1.00 48.01 159 ARG K CA 1
ATOM 16262 C C . ARG I 2 159 ? -3.406 -96.521 -52.941 1.00 44.42 159 ARG K C 1
ATOM 16263 O O . ARG I 2 159 ? -3.420 -97.049 -54.058 1.00 43.05 159 ARG K O 1
ATOM 16271 N N . ILE I 2 160 ? -4.376 -96.676 -52.044 1.00 39.89 160 ILE K N 1
ATOM 16272 C CA . ILE I 2 160 ? -5.560 -97.495 -52.270 1.00 42.45 160 ILE K CA 1
ATOM 16273 C C . ILE I 2 160 ? -6.741 -96.553 -52.456 1.00 40.71 160 ILE K C 1
ATOM 16274 O O . ILE I 2 160 ? -7.051 -95.754 -51.564 1.00 43.80 160 ILE K O 1
ATOM 16279 N N . THR I 2 161 ? -7.405 -96.648 -53.602 1.00 38.14 161 THR K N 1
ATOM 16280 C CA . THR I 2 161 ? -8.515 -95.763 -53.920 1.00 41.46 161 THR K CA 1
ATOM 16281 C C . THR I 2 161 ? -9.853 -96.436 -53.640 1.00 42.36 161 THR K C 1
ATOM 16282 O O . THR I 2 161 ? -9.989 -97.659 -53.720 1.00 44.81 161 THR K O 1
ATOM 16286 N N . CYS I 2 162 ? -10.843 -95.611 -53.309 1.00 39.88 162 CYS K N 1
ATOM 16287 C CA . CYS I 2 162 ? -12.215 -96.048 -53.072 1.00 39.83 162 CYS K CA 1
ATOM 16288 C C . CYS I 2 162 ? -13.117 -95.169 -53.927 1.00 46.24 162 CYS K C 1
ATOM 16289 O O . CYS I 2 162 ? -13.283 -93.981 -53.635 1.00 44.22 162 CYS K O 1
ATOM 16292 N N . GLY I 2 163 ? -13.683 -95.742 -54.984 1.00 46.99 163 GLY K N 1
ATOM 16293 C CA . GLY I 2 163 ? -14.453 -94.987 -55.958 1.00 42.75 163 GLY K CA 1
ATOM 16294 C C . GLY I 2 163 ? -15.945 -95.068 -55.687 1.00 44.56 163 GLY K C 1
ATOM 16295 O O . GLY I 2 163 ? -16.468 -96.122 -55.326 1.00 51.03 163 GLY K O 1
ATOM 16296 N N . GLY I 2 164 ? -16.622 -93.939 -55.871 1.00 44.02 164 GLY K N 1
ATOM 16297 C CA . GLY I 2 164 ? -18.058 -93.873 -55.691 1.00 45.19 164 GLY K CA 1
ATOM 16298 C C . GLY I 2 164 ? -18.599 -92.521 -56.100 1.00 46.39 164 GLY K C 1
ATOM 16299 O O . GLY I 2 164 ? -17.926 -91.504 -55.909 1.00 45.02 164 GLY K O 1
ATOM 16300 N N . ASP I 2 165 ? -19.805 -92.493 -56.668 1.00 53.49 165 ASP K N 1
ATOM 16301 C CA . ASP I 2 165 ? -20.392 -91.239 -57.126 1.00 56.71 165 ASP K CA 1
ATOM 16302 C C . ASP I 2 165 ? -20.531 -90.261 -55.966 1.00 51.12 165 ASP K C 1
ATOM 16303 O O . ASP I 2 165 ? -21.347 -90.469 -55.061 1.00 48.13 165 ASP K O 1
ATOM 16308 N N . ASN I 2 166 ? -19.717 -89.203 -55.985 1.00 51.31 166 ASN K N 1
ATOM 16309 C CA . ASN I 2 166 ? -19.742 -88.153 -54.965 1.00 50.09 166 ASN K CA 1
ATOM 16310 C C . ASN I 2 166 ? -19.462 -88.721 -53.574 1.00 45.71 166 ASN K C 1
ATOM 16311 O O . ASN I 2 166 ? -20.125 -88.376 -52.595 1.00 42.04 166 ASN K O 1
ATOM 16316 N N . ILE I 2 167 ? -18.459 -89.597 -53.486 1.00 44.89 167 ILE K N 1
ATOM 16317 C CA . ILE I 2 167 ? -18.102 -90.182 -52.199 1.00 39.81 167 ILE K CA 1
ATOM 16318 C C . ILE I 2 167 ? -17.523 -89.123 -51.271 1.00 35.46 167 ILE K C 1
ATOM 16319 O O . ILE I 2 167 ? -17.599 -89.253 -50.042 1.00 35.09 167 ILE K O 1
ATOM 16324 N N . GLY I 2 168 ? -16.955 -88.054 -51.834 1.00 36.28 168 GLY K N 1
ATOM 16325 C CA . GLY I 2 168 ? -16.389 -86.986 -51.028 1.00 35.33 168 GLY K CA 1
ATOM 16326 C C . GLY I 2 168 ? -17.395 -86.293 -50.135 1.00 37.93 168 GLY K C 1
ATOM 16327 O O . GLY I 2 168 ? -17.005 -85.685 -49.133 1.00 32.97 168 GLY K O 1
ATOM 16328 N N . SER I 2 169 ? -18.682 -86.372 -50.471 1.00 36.71 169 SER K N 1
ATOM 16329 C CA . SER I 2 169 ? -19.738 -85.830 -49.628 1.00 38.23 169 SER K CA 1
ATOM 16330 C C . SER I 2 169 ? -20.120 -86.761 -48.482 1.00 34.37 169 SER K C 1
ATOM 16331 O O . SER I 2 169 ? -21.015 -86.419 -47.702 1.00 33.88 169 SER K O 1
ATOM 16334 N N . ARG I 2 170 ? -19.465 -87.914 -48.360 1.00 34.43 170 ARG K N 1
ATOM 16335 C CA . ARG I 2 170 ? -19.773 -88.923 -47.362 1.00 33.90 170 ARG K CA 1
ATOM 16336 C C . ARG I 2 170 ? -18.570 -89.182 -46.461 1.00 36.04 170 ARG K C 1
ATOM 16337 O O . ARG I 2 170 ? -17.425 -88.960 -46.868 1.00 33.18 170 ARG K O 1
ATOM 16345 N N . PRO I 2 171 ? -18.797 -89.642 -45.229 1.00 33.68 171 PRO K N 1
ATOM 16346 C CA . PRO I 2 171 ? -17.672 -90.049 -44.372 1.00 34.10 171 PRO K CA 1
ATOM 16347 C C . PRO I 2 171 ? -17.175 -91.438 -44.748 1.00 35.40 171 PRO K C 1
ATOM 16348 O O . PRO I 2 171 ? -17.967 -92.361 -44.952 1.00 31.51 171 PRO K O 1
ATOM 16352 N N . VAL I 2 172 ? -15.853 -91.583 -44.825 1.00 34.96 172 VAL K N 1
ATOM 16353 C CA . VAL I 2 172 ? -15.209 -92.811 -45.276 1.00 32.29 172 VAL K CA 1
ATOM 16354 C C . VAL I 2 172 ? -14.322 -93.348 -44.160 1.00 32.76 172 VAL K C 1
ATOM 16355 O O . VAL I 2 172 ? -13.611 -92.584 -43.499 1.00 32.67 172 VAL K O 1
ATOM 16359 N N . HIS I 2 173 ? -14.378 -94.662 -43.945 1.00 29.87 173 HIS K N 1
ATOM 16360 C CA . HIS I 2 173 ? -13.495 -95.352 -43.018 1.00 33.54 173 HIS K CA 1
ATOM 16361 C C . HIS I 2 173 ? -12.689 -96.405 -43.769 1.00 38.20 173 HIS K C 1
ATOM 16362 O O . HIS I 2 173 ? -13.097 -96.889 -44.828 1.00 37.43 173 HIS K O 1
ATOM 16369 N N . TRP I 2 174 ? -11.534 -96.765 -43.202 1.00 33.16 174 TRP K N 1
ATOM 16370 C CA . TRP I 2 174 ? -10.631 -97.736 -43.804 1.00 34.72 174 TRP K CA 1
ATOM 16371 C C . TRP I 2 174 ? -10.278 -98.818 -42.794 1.00 35.50 174 TRP K C 1
ATOM 16372 O O . TRP I 2 174 ? -10.117 -98.538 -41.603 1.00 32.56 174 TRP K O 1
ATOM 16383 N N . TYR I 2 175 ? -10.141 -100.053 -43.283 1.00 33.98 175 TYR K N 1
ATOM 16384 C CA . TYR I 2 175 ? -9.869 -101.209 -42.440 1.00 33.48 175 TYR K CA 1
ATOM 16385 C C . TYR I 2 175 ? -8.745 -102.047 -43.028 1.00 33.73 175 TYR K C 1
ATOM 16386 O O . TYR I 2 175 ? -8.639 -102.194 -44.248 1.00 36.75 175 TYR K O 1
ATOM 16395 N N . GLN I 2 176 ? -7.914 -102.600 -42.149 1.00 38.42 176 GLN K N 1
ATOM 16396 C CA . GLN I 2 176 ? -6.851 -103.528 -42.512 1.00 37.22 176 GLN K CA 1
ATOM 16397 C C . GLN I 2 176 ? -7.225 -104.920 -42.023 1.00 41.54 176 GLN K C 1
ATOM 16398 O O . GLN I 2 176 ? -7.567 -105.095 -40.848 1.00 41.07 176 GLN K O 1
ATOM 16404 N N . GLN I 2 177 ? -7.162 -105.905 -42.916 1.00 41.34 177 GLN K N 1
ATOM 16405 C CA . GLN I 2 177 ? -7.442 -107.291 -42.557 1.00 44.39 177 GLN K CA 1
ATOM 16406 C C . GLN I 2 177 ? -6.354 -108.178 -43.145 1.00 48.88 177 GLN K C 1
ATOM 16407 O O . GLN I 2 177 ? -6.241 -108.303 -44.368 1.00 50.83 177 GLN K O 1
ATOM 16413 N N . LYS I 2 178 ? -5.556 -108.783 -42.275 1.00 45.75 178 LYS K N 1
ATOM 16414 C CA . LYS I 2 178 ? -4.558 -109.748 -42.695 1.00 49.98 178 LYS K CA 1
ATOM 16415 C C . LYS I 2 178 ? -5.193 -111.126 -42.842 1.00 52.47 178 LYS K C 1
ATOM 16416 O O . LYS I 2 178 ? -6.233 -111.407 -42.241 1.00 52.21 178 LYS K O 1
ATOM 16422 N N . PRO I 2 179 ? -4.588 -112.007 -43.653 1.00 51.79 179 PRO K N 1
ATOM 16423 C CA . PRO I 2 179 ? -5.188 -113.328 -43.896 1.00 53.37 179 PRO K CA 1
ATOM 16424 C C . PRO I 2 179 ? -5.491 -114.103 -42.623 1.00 54.69 179 PRO K C 1
ATOM 16425 O O . PRO I 2 179 ? -4.597 -114.361 -41.811 1.00 57.21 179 PRO K O 1
ATOM 16429 N N . GLY I 2 180 ? -6.757 -114.472 -42.445 1.00 57.98 180 GLY K N 1
ATOM 16430 C CA . GLY I 2 180 ? -7.168 -115.267 -41.308 1.00 55.70 180 GLY K CA 1
ATOM 16431 C C . GLY I 2 180 ? -7.377 -114.507 -40.021 1.00 54.48 180 GLY K C 1
ATOM 16432 O O . GLY I 2 180 ? -7.548 -115.138 -38.972 1.00 56.04 180 GLY K O 1
ATOM 16433 N N . GLN I 2 181 ? -7.379 -113.178 -40.059 1.00 52.95 181 GLN K N 1
ATOM 16434 C CA . GLN I 2 181 ? -7.525 -112.355 -38.867 1.00 54.56 181 GLN K CA 1
ATOM 16435 C C . GLN I 2 181 ? -8.737 -111.441 -39.001 1.00 53.87 181 GLN K C 1
ATOM 16436 O O . GLN I 2 181 ? -9.363 -111.342 -40.060 1.00 59.14 181 GLN K O 1
ATOM 16442 N N . ALA I 2 182 ? -9.063 -110.769 -37.901 1.00 52.74 182 ALA K N 1
ATOM 16443 C CA . ALA I 2 182 ? -10.183 -109.847 -37.860 1.00 45.74 182 ALA K CA 1
ATOM 16444 C C . ALA I 2 182 ? -9.760 -108.469 -38.359 1.00 42.34 182 ALA K C 1
ATOM 16445 O O . ALA I 2 182 ? -8.578 -108.118 -38.314 1.00 42.74 182 ALA K O 1
ATOM 16447 N N . PRO I 2 183 ? -10.706 -107.670 -38.853 1.00 40.26 183 PRO K N 1
ATOM 16448 C CA . PRO I 2 183 ? -10.353 -106.338 -39.356 1.00 43.24 183 PRO K CA 1
ATOM 16449 C C . PRO I 2 183 ? -9.824 -105.424 -38.259 1.00 40.70 183 PRO K C 1
ATOM 16450 O O . PRO I 2 183 ? -10.062 -105.621 -37.065 1.00 38.53 183 PRO K O 1
ATOM 16454 N N . ILE I 2 184 ? -9.082 -104.410 -38.694 1.00 37.84 184 ILE K N 1
ATOM 16455 C CA . ILE I 2 184 ? -8.529 -103.381 -37.823 1.00 37.08 184 ILE K CA 1
ATOM 16456 C C . ILE I 2 184 ? -8.889 -102.029 -38.421 1.00 33.81 184 ILE K C 1
ATOM 16457 O O . ILE I 2 184 ? -8.708 -101.813 -39.624 1.00 38.92 184 ILE K O 1
ATOM 16462 N N . LEU I 2 185 ? -9.398 -101.121 -37.591 1.00 32.45 185 LEU K N 1
ATOM 16463 C CA . LEU I 2 185 ? -9.728 -99.776 -38.050 1.00 34.42 185 LEU K CA 1
ATOM 16464 C C . LEU I 2 185 ? -8.468 -98.919 -38.072 1.00 38.65 185 LEU K C 1
ATOM 16465 O O . LEU I 2 185 ? -7.822 -98.728 -37.036 1.00 40.87 185 LEU K O 1
ATOM 16470 N N . VAL I 2 186 ? -8.124 -98.393 -39.246 1.00 34.65 186 VAL K N 1
ATOM 16471 C CA . VAL I 2 186 ? -6.927 -97.584 -39.396 1.00 38.04 186 VAL K CA 1
ATOM 16472 C C . VAL I 2 186 ? -7.240 -96.128 -39.734 1.00 41.69 186 VAL K C 1
ATOM 16473 O O . VAL I 2 186 ? -6.429 -95.248 -39.420 1.00 41.50 186 VAL K O 1
ATOM 16477 N N . VAL I 2 187 ? -8.377 -95.847 -40.370 1.00 35.96 187 VAL K N 1
ATOM 16478 C CA . VAL I 2 187 ? -8.820 -94.484 -40.649 1.00 33.07 187 VAL K CA 1
ATOM 16479 C C . VAL I 2 187 ? -10.328 -94.424 -40.453 1.00 33.59 187 VAL K C 1
ATOM 16480 O O . VAL I 2 187 ? -11.058 -95.309 -40.910 1.00 36.55 187 VAL K O 1
ATOM 16484 N N . TYR I 2 188 ? -10.795 -93.383 -39.768 1.00 33.01 188 TYR K N 1
ATOM 16485 C CA . TYR I 2 188 ? -12.221 -93.135 -39.611 1.00 32.32 188 TYR K CA 1
ATOM 16486 C C . TYR I 2 188 ? -12.521 -91.676 -39.921 1.00 36.90 188 TYR K C 1
ATOM 16487 O O . TYR I 2 188 ? -11.673 -90.798 -39.733 1.00 33.91 188 TYR K O 1
ATOM 16496 N N . ASP I 2 189 ? -13.743 -91.431 -40.395 1.00 35.24 189 ASP K N 1
ATOM 16497 C CA . ASP I 2 189 ? -14.207 -90.098 -40.779 1.00 34.91 189 ASP K CA 1
ATOM 16498 C C . ASP I 2 189 ? -13.184 -89.406 -41.681 1.00 38.88 189 ASP K C 1
ATOM 16499 O O . ASP I 2 189 ? -12.614 -88.364 -41.345 1.00 36.14 189 ASP K O 1
ATOM 16504 N N . ASP I 2 190 ? -12.943 -90.039 -42.836 1.00 32.48 190 ASP K N 1
ATOM 16505 C CA . ASP I 2 190 ? -12.079 -89.535 -43.904 1.00 34.44 190 ASP K CA 1
ATOM 16506 C C . ASP I 2 190 ? -10.592 -89.563 -43.564 1.00 37.53 190 ASP K C 1
ATOM 16507 O O . ASP I 2 190 ? -9.807 -90.179 -44.291 1.00 37.48 190 ASP K O 1
ATOM 16512 N N . SER I 2 191 ? -10.181 -88.890 -42.483 1.00 37.69 191 SER K N 1
ATOM 16513 C CA . SER I 2 191 ? -8.762 -88.618 -42.284 1.00 35.85 191 SER K CA 1
ATOM 16514 C C . SER I 2 191 ? -8.283 -88.790 -40.847 1.00 39.03 191 SER K C 1
ATOM 16515 O O . SER I 2 191 ? -7.120 -88.472 -40.563 1.00 43.89 191 SER K O 1
ATOM 16518 N N . ASN I 2 192 ? -9.119 -89.277 -39.938 1.00 41.87 192 ASN K N 1
ATOM 16519 C CA . ASN I 2 192 ? -8.737 -89.376 -38.539 1.00 37.94 192 ASN K CA 1
ATOM 16520 C C . ASN I 2 192 ? -8.069 -90.713 -38.251 1.00 36.42 192 ASN K C 1
ATOM 16521 O O . ASN I 2 192 ? -8.473 -91.756 -38.775 1.00 35.52 192 ASN K O 1
ATOM 16526 N N . ARG I 2 193 ? -7.040 -90.665 -37.408 1.00 40.00 193 ARG K N 1
ATOM 16527 C CA . ARG I 2 193 ? -6.237 -91.830 -37.076 1.00 41.91 193 ARG K CA 1
ATOM 16528 C C . ARG I 2 193 ? -6.585 -92.291 -35.672 1.00 39.68 193 ARG K C 1
ATOM 16529 O O . ARG I 2 193 ? -6.448 -91.500 -34.726 1.00 39.80 193 ARG K O 1
ATOM 16537 N N . PRO I 2 194 ? -7.056 -93.520 -35.479 1.00 41.92 194 PRO K N 1
ATOM 16538 C CA . PRO I 2 194 ? -7.248 -94.021 -34.117 1.00 39.80 194 PRO K CA 1
ATOM 16539 C C . PRO I 2 194 ? -5.908 -94.198 -33.423 1.00 43.42 194 PRO K C 1
ATOM 16540 O O . PRO I 2 194 ? -4.869 -94.390 -34.057 1.00 44.75 194 PRO K O 1
ATOM 16544 N N . SER I 2 195 ? -5.944 -94.124 -32.097 1.00 45.84 195 SER K N 1
ATOM 16545 C CA . SER I 2 195 ? -4.738 -94.345 -31.314 1.00 49.55 195 SER K CA 1
ATOM 16546 C C . SER I 2 195 ? -4.243 -95.774 -31.504 1.00 51.28 195 SER K C 1
ATOM 16547 O O . SER I 2 195 ? -5.031 -96.725 -31.536 1.00 47.27 195 SER K O 1
ATOM 16550 N N . GLY I 2 196 ? -2.924 -95.920 -31.640 1.00 46.93 196 GLY K N 1
ATOM 16551 C CA . GLY I 2 196 ? -2.308 -97.199 -31.920 1.00 41.75 196 GLY K CA 1
ATOM 16552 C C . GLY I 2 196 ? -2.027 -97.455 -33.386 1.00 43.62 196 GLY K C 1
ATOM 16553 O O . GLY I 2 196 ? -1.363 -98.449 -33.708 1.00 53.00 196 GLY K O 1
ATOM 16554 N N . ILE I 2 197 ? -2.514 -96.602 -34.274 1.00 47.45 197 ILE K N 1
ATOM 16555 C CA . ILE I 2 197 ? -2.270 -96.717 -35.710 1.00 47.01 197 ILE K CA 1
ATOM 16556 C C . ILE I 2 197 ? -1.093 -95.815 -36.063 1.00 49.31 197 ILE K C 1
ATOM 16557 O O . ILE I 2 197 ? -1.073 -94.653 -35.633 1.00 49.04 197 ILE K O 1
ATOM 16562 N N . PRO I 2 198 ? -0.109 -96.298 -36.820 1.00 51.10 198 PRO K N 1
ATOM 16563 C CA . PRO I 2 198 ? 1.054 -95.463 -37.136 1.00 55.68 198 PRO K CA 1
ATOM 16564 C C . PRO I 2 198 ? 0.680 -94.264 -37.992 1.00 55.03 198 PRO K C 1
ATOM 16565 O O . PRO I 2 198 ? -0.293 -94.288 -38.750 1.00 54.38 198 PRO K O 1
ATOM 16569 N N . GLU I 2 199 ? 1.484 -93.205 -37.866 1.00 55.49 199 GLU K N 1
ATOM 16570 C CA . GLU I 2 199 ? 1.281 -92.003 -38.668 1.00 59.75 199 GLU K CA 1
ATOM 16571 C C . GLU I 2 199 ? 1.437 -92.275 -40.161 1.00 57.78 199 GLU K C 1
ATOM 16572 O O . GLU I 2 199 ? 0.960 -91.480 -40.979 1.00 55.43 199 GLU K O 1
ATOM 16578 N N . ARG I 2 200 ? 2.078 -93.387 -40.531 1.00 59.16 200 ARG K N 1
ATOM 16579 C CA . ARG I 2 200 ? 2.278 -93.710 -41.941 1.00 53.43 200 ARG K CA 1
ATOM 16580 C C . ARG I 2 200 ? 0.958 -93.881 -42.682 1.00 52.12 200 ARG K C 1
ATOM 16581 O O . ARG I 2 200 ? 0.897 -93.666 -43.898 1.00 53.55 200 ARG K O 1
ATOM 16589 N N . PHE I 2 201 ? -0.101 -94.275 -41.979 1.00 52.85 201 PHE K N 1
ATOM 16590 C CA . PHE I 2 201 ? -1.420 -94.434 -42.580 1.00 44.09 201 PHE K CA 1
ATOM 16591 C C . PHE I 2 201 ? -2.164 -93.105 -42.511 1.00 46.14 201 PHE K C 1
ATOM 16592 O O . PHE I 2 201 ? -2.338 -92.541 -41.425 1.00 49.27 201 PHE K O 1
ATOM 16600 N N . SER I 2 202 ? -2.598 -92.603 -43.665 1.00 42.29 202 SER K N 1
ATOM 16601 C CA . SER I 2 202 ? -3.375 -91.374 -43.721 1.00 41.27 202 SER K CA 1
ATOM 16602 C C . SER I 2 202 ? -4.477 -91.525 -44.755 1.00 41.19 202 SER K C 1
ATOM 16603 O O . SER I 2 202 ? -4.260 -92.095 -45.829 1.00 39.72 202 SER K O 1
ATOM 16606 N N . GLY I 2 203 ? -5.657 -91.006 -44.429 1.00 42.62 203 GLY K N 1
ATOM 16607 C CA . GLY I 2 203 ? -6.809 -91.070 -45.307 1.00 38.58 203 GLY K CA 1
ATOM 16608 C C . GLY I 2 203 ? -7.163 -89.697 -45.844 1.00 38.74 203 GLY K C 1
ATOM 16609 O O . GLY I 2 203 ? -6.980 -88.684 -45.165 1.00 39.70 203 GLY K O 1
ATOM 16610 N N . SER I 2 204 ? -7.661 -89.668 -47.078 1.00 42.62 204 SER K N 1
ATOM 16611 C CA . SER I 2 204 ? -8.153 -88.446 -47.696 1.00 36.33 204 SER K CA 1
ATOM 16612 C C . SER I 2 204 ? -9.428 -88.777 -48.457 1.00 35.01 204 SER K C 1
ATOM 16613 O O . SER I 2 204 ? -9.683 -89.934 -48.800 1.00 35.93 204 SER K O 1
ATOM 16616 N N . ASN I 2 205 ? -10.239 -87.755 -48.713 1.00 36.62 205 ASN K N 1
ATOM 16617 C CA . ASN I 2 205 ? -11.507 -87.979 -49.406 1.00 37.32 205 ASN K CA 1
ATOM 16618 C C . ASN I 2 205 ? -11.980 -86.676 -50.030 1.00 38.97 205 ASN K C 1
ATOM 16619 O O . ASN I 2 205 ? -12.194 -85.690 -49.317 1.00 37.88 205 ASN K O 1
ATOM 16624 N N . SER I 2 206 ? -12.144 -86.676 -51.352 1.00 39.09 206 SER K N 1
ATOM 16625 C CA . SER I 2 206 ? -12.720 -85.548 -52.072 1.00 39.75 206 SER K CA 1
ATOM 16626 C C . SER I 2 206 ? -13.197 -86.035 -53.432 1.00 41.07 206 SER K C 1
ATOM 16627 O O . SER I 2 206 ? -12.656 -86.997 -53.985 1.00 44.11 206 SER K O 1
ATOM 16630 N N . GLY I 2 207 ? -14.217 -85.365 -53.960 1.00 41.25 207 GLY K N 1
ATOM 16631 C CA . GLY I 2 207 ? -14.691 -85.696 -55.295 1.00 41.70 207 GLY K CA 1
ATOM 16632 C C . GLY I 2 207 ? -15.337 -87.067 -55.330 1.00 43.11 207 GLY K C 1
ATOM 16633 O O . GLY I 2 207 ? -16.231 -87.379 -54.536 1.00 43.22 207 GLY K O 1
ATOM 16634 N N . ASN I 2 208 ? -14.882 -87.901 -56.265 1.00 45.63 208 ASN K N 1
ATOM 16635 C CA . ASN I 2 208 ? -15.405 -89.249 -56.452 1.00 45.45 208 ASN K CA 1
ATOM 16636 C C . ASN I 2 208 ? -14.443 -90.323 -55.963 1.00 43.42 208 ASN K C 1
ATOM 16637 O O . ASN I 2 208 ? -14.645 -91.505 -56.267 1.00 47.44 208 ASN K O 1
ATOM 16642 N N . THR I 2 209 ? -13.409 -89.950 -55.211 1.00 40.56 209 THR K N 1
ATOM 16643 C CA . THR I 2 209 ? -12.354 -90.890 -54.854 1.00 42.00 209 THR K CA 1
ATOM 16644 C C . THR I 2 209 ? -11.847 -90.601 -53.450 1.00 38.42 209 THR K C 1
ATOM 16645 O O . THR I 2 209 ? -11.340 -89.508 -53.182 1.00 38.04 209 THR K O 1
ATOM 16649 N N . ALA I 2 210 ? -11.987 -91.580 -52.563 1.00 37.76 210 ALA K N 1
ATOM 16650 C CA . ALA I 2 210 ? -11.280 -91.589 -51.294 1.00 39.18 210 ALA K CA 1
ATOM 16651 C C . ALA I 2 210 ? -9.980 -92.363 -51.463 1.00 41.27 210 ALA K C 1
ATOM 16652 O O . ALA I 2 210 ? -9.868 -93.238 -52.325 1.00 41.79 210 ALA K O 1
ATOM 16654 N N . THR I 2 211 ? -8.988 -92.025 -50.644 1.00 41.07 211 THR K N 1
ATOM 16655 C CA . THR I 2 211 ? -7.666 -92.617 -50.794 1.00 41.83 211 THR K CA 1
ATOM 16656 C C . THR I 2 211 ? -7.062 -92.926 -49.435 1.00 39.82 211 THR K C 1
ATOM 16657 O O . THR I 2 211 ? -7.014 -92.058 -48.559 1.00 38.37 211 THR K O 1
ATOM 16661 N N . LEU I 2 212 ? -6.609 -94.166 -49.268 1.00 42.50 212 LEU K N 1
ATOM 16662 C CA . LEU I 2 212 ? -5.773 -94.559 -48.141 1.00 40.31 212 LEU K CA 1
ATOM 16663 C C . LEU I 2 212 ? -4.326 -94.584 -48.613 1.00 40.13 212 LEU K C 1
ATOM 16664 O O . LEU I 2 212 ? -3.983 -95.336 -49.532 1.00 42.64 212 LEU K O 1
ATOM 16669 N N . THR I 2 213 ? -3.485 -93.767 -47.989 1.00 42.79 213 THR K N 1
ATOM 16670 C CA . THR I 2 213 ? -2.085 -93.634 -48.372 1.00 49.04 213 THR K CA 1
ATOM 16671 C C . THR I 2 213 ? -1.202 -94.231 -47.285 1.00 49.59 213 THR K C 1
ATOM 16672 O O . THR I 2 213 ? -1.179 -93.734 -46.154 1.00 46.38 213 THR K O 1
ATOM 16676 N N . ILE I 2 214 ? -0.479 -95.291 -47.630 1.00 49.67 214 ILE K N 1
ATOM 16677 C CA . ILE I 2 214 ? 0.483 -95.923 -46.735 1.00 45.48 214 ILE K CA 1
ATOM 16678 C C . ILE I 2 214 ? 1.869 -95.529 -47.218 1.00 50.53 214 ILE K C 1
ATOM 16679 O O . ILE I 2 214 ? 2.323 -95.993 -48.270 1.00 52.88 214 ILE K O 1
ATOM 16684 N N . SER I 2 215 ? 2.543 -94.672 -46.462 1.00 54.24 215 SER K N 1
ATOM 16685 C CA . SER I 2 215 ? 3.903 -94.279 -46.787 1.00 56.74 215 SER K CA 1
ATOM 16686 C C . SER I 2 215 ? 4.894 -95.153 -46.029 1.00 58.93 215 SER K C 1
ATOM 16687 O O . SER I 2 215 ? 4.583 -95.691 -44.961 1.00 56.78 215 SER K O 1
ATOM 16690 N N . ARG I 2 216 ? 6.090 -95.301 -46.604 1.00 59.26 216 ARG K N 1
ATOM 16691 C CA . ARG I 2 216 ? 7.155 -96.111 -46.013 1.00 60.26 216 ARG K CA 1
ATOM 16692 C C . ARG I 2 216 ? 6.654 -97.521 -45.702 1.00 60.69 216 ARG K C 1
ATOM 16693 O O . ARG I 2 216 ? 6.737 -98.006 -44.571 1.00 58.41 216 ARG K O 1
ATOM 16701 N N . VAL I 2 217 ? 6.123 -98.178 -46.737 1.00 57.77 217 VAL K N 1
ATOM 16702 C CA . VAL I 2 217 ? 5.471 -99.470 -46.558 1.00 59.73 217 VAL K CA 1
ATOM 16703 C C . VAL I 2 217 ? 6.463 -100.497 -46.030 1.00 57.79 217 VAL K C 1
ATOM 16704 O O . VAL I 2 217 ? 7.621 -100.562 -46.464 1.00 59.77 217 VAL K O 1
ATOM 16708 N N . GLU I 2 218 ? 6.005 -101.305 -45.080 1.00 56.99 218 GLU K N 1
ATOM 16709 C CA . GLU I 2 218 ? 6.788 -102.387 -44.511 1.00 58.46 218 GLU K CA 1
ATOM 16710 C C . GLU I 2 218 ? 6.222 -103.725 -44.963 1.00 59.68 218 GLU K C 1
ATOM 16711 O O . GLU I 2 218 ? 5.113 -103.806 -45.500 1.00 58.86 218 GLU K O 1
ATOM 16717 N N . ALA I 2 219 ? 7.007 -104.783 -44.744 1.00 60.10 219 ALA K N 1
ATOM 16718 C CA . ALA I 2 219 ? 6.528 -106.125 -45.054 1.00 60.52 219 ALA K CA 1
ATOM 16719 C C . ALA I 2 219 ? 5.247 -106.439 -44.292 1.00 59.11 219 ALA K C 1
ATOM 16720 O O . ALA I 2 219 ? 4.334 -107.074 -44.832 1.00 58.20 219 ALA K O 1
ATOM 16722 N N . GLY I 2 220 ? 5.151 -105.979 -43.045 1.00 59.32 220 GLY K N 1
ATOM 16723 C CA . GLY I 2 220 ? 3.980 -106.248 -42.232 1.00 58.05 220 GLY K CA 1
ATOM 16724 C C . GLY I 2 220 ? 2.713 -105.557 -42.692 1.00 59.43 220 GLY K C 1
ATOM 16725 O O . GLY I 2 220 ? 1.647 -105.836 -42.135 1.00 61.58 220 GLY K O 1
ATOM 16726 N N . ASP I 2 221 ? 2.797 -104.670 -43.683 1.00 56.25 221 ASP K N 1
ATOM 16727 C CA . ASP I 2 221 ? 1.612 -103.981 -44.178 1.00 51.63 221 ASP K CA 1
ATOM 16728 C C . ASP I 2 221 ? 0.819 -104.802 -45.184 1.00 54.14 221 ASP K C 1
ATOM 16729 O O . ASP I 2 221 ? -0.262 -104.363 -45.595 1.00 51.60 221 ASP K O 1
ATOM 16734 N N . GLU I 2 222 ? 1.324 -105.964 -45.592 1.00 52.94 222 GLU K N 1
ATOM 16735 C CA . GLU I 2 222 ? 0.649 -106.783 -46.591 1.00 53.13 222 GLU K CA 1
ATOM 16736 C C . GLU I 2 222 ? -0.660 -107.310 -46.015 1.00 51.90 222 GLU K C 1
ATOM 16737 O O . GLU I 2 222 ? -0.653 -108.110 -45.074 1.00 52.77 222 GLU K O 1
ATOM 16743 N N . ALA I 2 223 ? -1.781 -106.859 -46.572 1.00 50.13 223 ALA K N 1
ATOM 16744 C CA . ALA I 2 223 ? -3.104 -107.238 -46.088 1.00 49.20 223 ALA K CA 1
ATOM 16745 C C . ALA I 2 223 ? -4.153 -106.730 -47.070 1.00 47.35 223 ALA K C 1
ATOM 16746 O O . ALA I 2 223 ? -3.848 -105.992 -48.011 1.00 47.29 223 ALA K O 1
ATOM 16748 N N . ASP I 2 224 ? -5.398 -107.142 -46.839 1.00 46.37 224 ASP K N 1
ATOM 16749 C CA . ASP I 2 224 ? -6.534 -106.565 -47.542 1.00 44.86 224 ASP K CA 1
ATOM 16750 C C . ASP I 2 224 ? -6.970 -105.285 -46.844 1.00 45.21 224 ASP K C 1
ATOM 16751 O O . ASP I 2 224 ? -6.989 -105.208 -45.612 1.00 47.77 224 ASP K O 1
ATOM 16756 N N . TYR I 2 225 ? -7.322 -104.277 -47.637 1.00 41.79 225 TYR K N 1
ATOM 16757 C CA . TYR I 2 225 ? -7.790 -103.002 -47.115 1.00 40.96 225 TYR K CA 1
ATOM 16758 C C . TYR I 2 225 ? -9.168 -102.706 -47.687 1.00 38.96 225 TYR K C 1
ATOM 16759 O O . TYR I 2 225 ? -9.356 -102.725 -48.907 1.00 43.83 225 TYR K O 1
ATOM 16768 N N . TYR I 2 226 ? -10.127 -102.448 -46.803 1.00 40.81 226 TYR K N 1
ATOM 16769 C CA . TYR I 2 226 ? -11.515 -102.208 -47.175 1.00 39.73 226 TYR K CA 1
ATOM 16770 C C . TYR I 2 226 ? -11.897 -100.780 -46.824 1.00 38.66 226 TYR K C 1
ATOM 16771 O O . TYR I 2 226 ? -11.593 -100.307 -45.724 1.00 35.33 226 TYR K O 1
ATOM 16780 N N . CYS I 2 227 ? -12.566 -100.101 -47.748 1.00 36.85 227 CYS K N 1
ATOM 16781 C CA . CYS I 2 227 ? -13.186 -98.828 -47.424 1.00 36.33 227 CYS K CA 1
ATOM 16782 C C . CYS I 2 227 ? -14.647 -99.049 -47.060 1.00 36.57 227 CYS K C 1
ATOM 16783 O O . CYS I 2 227 ? -15.278 -100.022 -47.478 1.00 36.12 227 CYS K O 1
ATOM 16786 N N . GLN I 2 228 ? -15.174 -98.141 -46.247 1.00 36.21 228 GLN K N 1
ATOM 16787 C CA . GLN I 2 228 ? -16.579 -98.158 -45.872 1.00 35.96 228 GLN K CA 1
ATOM 16788 C C . GLN I 2 228 ? -17.078 -96.725 -45.830 1.00 37.53 228 GLN K C 1
ATOM 16789 O O . GLN I 2 228 ? -16.356 -95.828 -45.389 1.00 33.32 228 GLN K O 1
ATOM 16795 N N . VAL I 2 229 ? -18.298 -96.504 -46.311 1.00 35.44 229 VAL K N 1
ATOM 16796 C CA . VAL I 2 229 ? -18.929 -95.200 -46.175 1.00 37.42 229 VAL K CA 1
ATOM 16797 C C . VAL I 2 229 ? -20.227 -95.368 -45.402 1.00 37.42 229 VAL K C 1
ATOM 16798 O O . VAL I 2 229 ? -20.841 -96.440 -45.393 1.00 36.52 229 VAL K O 1
ATOM 16802 N N . TRP I 2 230 ? -20.627 -94.296 -44.728 1.00 36.83 230 TRP K N 1
ATOM 16803 C CA . TRP I 2 230 ? -21.920 -94.228 -44.064 1.00 34.68 230 TRP K CA 1
ATOM 16804 C C . TRP I 2 230 ? -22.815 -93.306 -44.883 1.00 33.74 230 TRP K C 1
ATOM 16805 O O . TRP I 2 230 ? -22.566 -92.098 -44.966 1.00 37.10 230 TRP K O 1
ATOM 16816 N N . SER I 2 231 ? -23.845 -93.881 -45.503 1.00 33.25 231 SER K N 1
ATOM 16817 C CA . SER I 2 231 ? -24.808 -93.124 -46.295 1.00 38.42 231 SER K CA 1
ATOM 16818 C C . SER I 2 231 ? -26.098 -92.852 -45.533 1.00 34.71 231 SER K C 1
ATOM 16819 O O . SER I 2 231 ? -26.585 -91.717 -45.524 1.00 37.18 231 SER K O 1
ATOM 16822 N N . SER I 2 232 ? -26.656 -93.871 -44.889 1.00 36.18 232 SER K N 1
ATOM 16823 C CA . SER I 2 232 ? -27.870 -93.724 -44.098 1.00 36.57 232 SER K CA 1
ATOM 16824 C C . SER I 2 232 ? -27.875 -94.819 -43.039 1.00 37.57 232 SER K C 1
ATOM 16825 O O . SER I 2 232 ? -26.942 -95.621 -42.946 1.00 35.11 232 SER K O 1
ATOM 16828 N N . SER I 2 233 ? -28.944 -94.851 -42.238 1.00 38.53 233 SER K N 1
ATOM 16829 C CA . SER I 2 233 ? -28.995 -95.771 -41.105 1.00 36.30 233 SER K CA 1
ATOM 16830 C C . SER I 2 233 ? -28.895 -97.229 -41.543 1.00 36.32 233 SER K C 1
ATOM 16831 O O . SER I 2 233 ? -28.340 -98.056 -40.811 1.00 34.93 233 SER K O 1
ATOM 16834 N N . THR I 2 234 ? -29.416 -97.564 -42.724 1.00 39.28 234 THR K N 1
ATOM 16835 C CA . THR I 2 234 ? -29.356 -98.924 -43.247 1.00 38.32 234 THR K CA 1
ATOM 16836 C C . THR I 2 234 ? -28.361 -99.068 -44.392 1.00 41.18 234 THR K C 1
ATOM 16837 O O . THR I 2 234 ? -28.350 -100.106 -45.064 1.00 39.77 234 THR K O 1
ATOM 16841 N N . ASP I 2 235 ? -27.517 -98.061 -44.625 1.00 39.91 235 ASP K N 1
ATOM 16842 C CA . ASP I 2 235 ? -26.647 -98.002 -45.802 1.00 42.74 235 ASP K CA 1
ATOM 16843 C C . ASP I 2 235 ? -25.208 -97.756 -45.352 1.00 38.30 235 ASP K C 1
ATOM 16844 O O . ASP I 2 235 ? -24.752 -96.610 -45.308 1.00 37.29 235 ASP K O 1
ATOM 16849 N N . HIS I 2 236 ? -24.491 -98.835 -45.036 1.00 33.39 236 HIS K N 1
ATOM 16850 C CA . HIS I 2 236 ? -23.082 -98.782 -44.643 1.00 31.43 236 HIS K CA 1
ATOM 16851 C C . HIS I 2 236 ? -22.241 -99.613 -45.608 1.00 33.88 236 HIS K C 1
ATOM 16852 O O . HIS I 2 236 ? -21.623 -100.604 -45.203 1.00 33.59 236 HIS K O 1
ATOM 16859 N N . PRO I 2 237 ? -22.181 -99.239 -46.886 1.00 33.37 237 PRO K N 1
ATOM 16860 C CA . PRO I 2 237 ? -21.508 -100.107 -47.861 1.00 34.30 237 PRO K CA 1
ATOM 16861 C C . PRO I 2 237 ? -20.009 -100.216 -47.617 1.00 38.56 237 PRO K C 1
ATOM 16862 O O . PRO I 2 237 ? -19.360 -99.291 -47.124 1.00 33.50 237 PRO K O 1
ATOM 16866 N N . PHE I 2 238 ? -19.472 -101.386 -47.955 1.00 40.55 238 PHE K N 1
ATOM 16867 C CA . PHE I 2 238 ? -18.043 -101.648 -48.006 1.00 37.37 238 PHE K CA 1
ATOM 16868 C C . PHE I 2 238 ? -17.588 -101.737 -49.456 1.00 35.09 238 PHE K C 1
ATOM 16869 O O . PHE I 2 238 ? -18.376 -102.018 -50.362 1.00 37.30 238 PHE K O 1
ATOM 16877 N N . GLY I 2 239 ? -16.295 -101.500 -49.665 1.00 39.26 239 GLY K N 1
ATOM 16878 C CA . GLY I 2 239 ? -15.691 -101.788 -50.945 1.00 38.49 239 GLY K CA 1
ATOM 16879 C C . GLY I 2 239 ? -15.364 -103.262 -51.086 1.00 38.06 239 GLY K C 1
ATOM 16880 O O . GLY I 2 239 ? -15.424 -104.038 -50.133 1.00 44.35 239 GLY K O 1
ATOM 16881 N N . GLY I 2 240 ? -15.019 -103.656 -52.312 1.00 40.54 240 GLY K N 1
ATOM 16882 C CA . GLY I 2 240 ? -14.617 -105.032 -52.550 1.00 42.91 240 GLY K CA 1
ATOM 16883 C C . GLY I 2 240 ? -13.305 -105.418 -51.905 1.00 43.10 240 GLY K C 1
ATOM 16884 O O . GLY I 2 240 ? -13.009 -106.614 -51.807 1.00 45.60 240 GLY K O 1
ATOM 16885 N N . GLY I 2 241 ? -12.519 -104.440 -51.461 1.00 40.53 241 GLY K N 1
ATOM 16886 C CA . GLY I 2 241 ? -11.236 -104.711 -50.845 1.00 41.02 241 GLY K CA 1
ATOM 16887 C C . GLY I 2 241 ? -10.087 -104.685 -51.828 1.00 43.83 241 GLY K C 1
ATOM 16888 O O . GLY I 2 241 ? -10.240 -105.091 -52.983 1.00 46.70 241 GLY K O 1
ATOM 16889 N N . THR I 2 242 ? -8.929 -104.205 -51.381 1.00 44.99 242 THR K N 1
ATOM 16890 C CA . THR I 2 242 ? -7.720 -104.170 -52.191 1.00 45.74 242 THR K CA 1
ATOM 16891 C C . THR I 2 242 ? -6.650 -105.022 -51.526 1.00 47.01 242 THR K C 1
ATOM 16892 O O . THR I 2 242 ? -6.386 -104.868 -50.329 1.00 46.89 242 THR K O 1
ATOM 16896 N N . LYS I 2 243 ? -6.050 -105.922 -52.300 1.00 47.22 243 LYS K N 1
ATOM 16897 C CA . LYS I 2 243 ? -4.944 -106.749 -51.830 1.00 49.97 243 LYS K CA 1
ATOM 16898 C C . LYS I 2 243 ? -3.650 -105.973 -52.047 1.00 45.88 243 LYS K C 1
ATOM 16899 O O . LYS I 2 243 ? -3.261 -105.715 -53.191 1.00 47.06 243 LYS K O 1
ATOM 16905 N N . VAL I 2 244 ? -2.993 -105.588 -50.959 1.00 47.29 244 VAL K N 1
ATOM 16906 C CA . VAL I 2 244 ? -1.732 -104.857 -51.023 1.00 48.89 244 VAL K CA 1
ATOM 16907 C C . VAL I 2 244 ? -0.606 -105.864 -50.836 1.00 50.71 244 VAL K C 1
ATOM 16908 O O . VAL I 2 244 ? -0.461 -106.459 -49.762 1.00 51.70 244 VAL K O 1
ATOM 16912 N N . THR I 2 245 ? 0.185 -106.069 -51.885 1.00 51.77 245 THR K N 1
ATOM 16913 C CA . THR I 2 245 ? 1.306 -106.997 -51.866 1.00 53.48 245 THR K CA 1
ATOM 16914 C C . THR I 2 245 ? 2.605 -106.206 -51.840 1.00 52.86 245 THR K C 1
ATOM 16915 O O . THR I 2 245 ? 2.803 -105.306 -52.664 1.00 53.63 245 THR K O 1
ATOM 16919 N N . VAL I 2 246 ? 3.477 -106.529 -50.891 1.00 55.77 246 VAL K N 1
ATOM 16920 C CA . VAL I 2 246 ? 4.791 -105.905 -50.805 1.00 56.80 246 VAL K CA 1
ATOM 16921 C C . VAL I 2 246 ? 5.770 -106.724 -51.635 1.00 61.82 246 VAL K C 1
ATOM 16922 O O . VAL I 2 246 ? 5.884 -107.944 -51.456 1.00 70.85 246 VAL K O 1
ATOM 16926 N N . LEU I 2 247 ? 6.471 -106.056 -52.547 1.00 61.63 247 LEU K N 1
ATOM 16927 C CA . LEU I 2 247 ? 7.361 -106.743 -53.470 1.00 68.15 247 LEU K CA 1
ATOM 16928 C C . LEU I 2 247 ? 8.604 -107.258 -52.753 1.00 79.57 247 LEU K C 1
ATOM 16929 O O . LEU I 2 247 ? 9.103 -106.648 -51.803 1.00 82.62 247 LEU K O 1
ATOM 16934 N N . HIS I 2 248 ? 9.105 -108.395 -53.227 1.00 81.90 248 HIS K N 1
ATOM 16935 C CA . HIS I 2 248 ? 10.298 -109.010 -52.660 1.00 81.04 248 HIS K CA 1
ATOM 16936 C C . HIS I 2 248 ? 11.548 -108.534 -53.390 1.00 82.36 248 HIS K C 1
ATOM 16937 O O . HIS I 2 248 ? 11.522 -108.305 -54.599 1.00 83.03 248 HIS K O 1
ATOM 16944 N N . GLN J 2 1 ? -47.259 4.310 -43.694 1.00 71.95 1 GLN N N 1
ATOM 16945 C CA . GLN J 2 1 ? -47.302 4.465 -45.144 1.00 72.90 1 GLN N CA 1
ATOM 16946 C C . GLN J 2 1 ? -46.197 3.658 -45.818 1.00 72.45 1 GLN N C 1
ATOM 16947 O O . GLN J 2 1 ? -46.315 3.299 -46.992 1.00 77.42 1 GLN N O 1
ATOM 16949 N N . VAL J 2 2 ? -45.135 3.390 -45.051 1.00 63.87 2 VAL N N 1
ATOM 16950 C CA . VAL J 2 2 ? -43.935 2.669 -45.480 1.00 58.60 2 VAL N CA 1
ATOM 16951 C C . VAL J 2 2 ? -43.069 3.563 -46.360 1.00 55.75 2 VAL N C 1
ATOM 16952 O O . VAL J 2 2 ? -43.523 4.069 -47.392 1.00 51.88 2 VAL N O 1
ATOM 16956 N N . GLN J 2 3 ? -41.812 3.755 -45.955 1.00 52.72 3 GLN N N 1
ATOM 16957 C CA . GLN J 2 3 ? -40.865 4.584 -46.690 1.00 52.60 3 GLN N CA 1
ATOM 16958 C C . GLN J 2 3 ? -39.487 3.944 -46.638 1.00 49.86 3 GLN N C 1
ATOM 16959 O O . GLN J 2 3 ? -39.047 3.494 -45.576 1.00 52.00 3 GLN N O 1
ATOM 16961 N N . LEU J 2 4 ? -38.814 3.903 -47.785 1.00 48.06 4 LEU N N 1
ATOM 16962 C CA . LEU J 2 4 ? -37.454 3.391 -47.898 1.00 47.91 4 LEU N CA 1
ATOM 16963 C C . LEU J 2 4 ? -36.607 4.426 -48.622 1.00 49.54 4 LEU N C 1
ATOM 16964 O O . LEU J 2 4 ? -37.001 4.920 -49.684 1.00 54.88 4 LEU N O 1
ATOM 16969 N N . VAL J 2 5 ? -35.450 4.756 -48.053 1.00 49.43 5 VAL N N 1
ATOM 16970 C CA . VAL J 2 5 ? -34.567 5.782 -48.599 1.00 51.56 5 VAL N CA 1
ATOM 16971 C C . VAL J 2 5 ? -33.169 5.191 -48.722 1.00 51.04 5 VAL N C 1
ATOM 16972 O O . VAL J 2 5 ? -32.487 4.985 -47.709 1.00 48.66 5 VAL N O 1
ATOM 16976 N N . GLU J 2 6 ? -32.740 4.921 -49.953 1.00 53.30 6 GLU N N 1
ATOM 16977 C CA . GLU J 2 6 ? -31.375 4.486 -50.205 1.00 53.09 6 GLU N CA 1
ATOM 16978 C C . GLU J 2 6 ? -30.431 5.681 -50.196 1.00 51.28 6 GLU N C 1
ATOM 16979 O O . GLU J 2 6 ? -30.829 6.815 -50.481 1.00 52.15 6 GLU N O 1
ATOM 16985 N N . SER J 2 7 ? -29.168 5.417 -49.870 1.00 50.61 7 SER N N 1
ATOM 16986 C CA . SER J 2 7 ? -28.159 6.467 -49.848 1.00 53.03 7 SER N CA 1
ATOM 16987 C C . SER J 2 7 ? -26.779 5.836 -49.964 1.00 51.21 7 SER N C 1
ATOM 16988 O O . SER J 2 7 ? -26.593 4.649 -49.688 1.00 47.71 7 SER N O 1
ATOM 16991 N N . GLY J 2 8 ? -25.814 6.653 -50.381 1.00 54.50 8 GLY N N 1
ATOM 16992 C CA . GLY J 2 8 ? -24.425 6.244 -50.459 1.00 49.04 8 GLY N CA 1
ATOM 16993 C C . GLY J 2 8 ? -23.866 6.132 -51.859 1.00 55.47 8 GLY N C 1
ATOM 16994 O O . GLY J 2 8 ? -22.638 6.078 -52.010 1.00 57.90 8 GLY N O 1
ATOM 16995 N N . GLY J 2 9 ? -24.712 6.095 -52.885 1.00 53.94 9 GLY N N 1
ATOM 16996 C CA . GLY J 2 9 ? -24.214 5.944 -54.242 1.00 55.47 9 GLY N CA 1
ATOM 16997 C C . GLY J 2 9 ? -23.459 7.178 -54.705 1.00 61.58 9 GLY N C 1
ATOM 16998 O O . GLY J 2 9 ? -23.870 8.314 -54.465 1.00 60.89 9 GLY N O 1
ATOM 16999 N N . THR J 2 10 ? -22.340 6.943 -55.384 1.00 64.23 10 THR N N 1
ATOM 17000 C CA . THR J 2 10 ? -21.483 8.013 -55.884 1.00 70.15 10 THR N CA 1
ATOM 17001 C C . THR J 2 10 ? -20.598 7.445 -56.990 1.00 67.49 10 THR N C 1
ATOM 17002 O O . THR J 2 10 ? -20.841 6.346 -57.500 1.00 65.92 10 THR N O 1
ATOM 17006 N N . LEU J 2 11 ? -19.570 8.203 -57.366 1.00 66.97 11 LEU N N 1
ATOM 17007 C CA . LEU J 2 11 ? -18.582 7.757 -58.338 1.00 68.38 11 LEU N CA 1
ATOM 17008 C C . LEU J 2 11 ? -17.496 6.952 -57.638 1.00 63.03 11 LEU N C 1
ATOM 17009 O O . LEU J 2 11 ? -17.050 7.309 -56.544 1.00 64.27 11 LEU N O 1
ATOM 17014 N N . VAL J 2 12 ? -17.084 5.853 -58.266 1.00 65.53 12 VAL N N 1
ATOM 17015 C CA . VAL J 2 12 ? -16.038 4.986 -57.732 1.00 67.41 12 VAL N CA 1
ATOM 17016 C C . VAL J 2 12 ? -15.110 4.586 -58.871 1.00 69.50 12 VAL N C 1
ATOM 17017 O O . VAL J 2 12 ? -15.559 4.347 -59.997 1.00 71.45 12 VAL N O 1
ATOM 17021 N N . GLN J 2 13 ? -13.816 4.514 -58.577 1.00 69.26 13 GLN N N 1
ATOM 17022 C CA . GLN J 2 13 ? -12.883 3.921 -59.517 1.00 73.72 13 GLN N CA 1
ATOM 17023 C C . GLN J 2 13 ? -13.039 2.401 -59.509 1.00 71.16 13 GLN N C 1
ATOM 17024 O O . GLN J 2 13 ? -13.453 1.820 -58.502 1.00 66.45 13 GLN N O 1
ATOM 17030 N N . PRO J 2 14 ? -12.731 1.738 -60.623 1.00 70.90 14 PRO N N 1
ATOM 17031 C CA . PRO J 2 14 ? -12.806 0.272 -60.649 1.00 66.88 14 PRO N CA 1
ATOM 17032 C C . PRO J 2 14 ? -11.890 -0.346 -59.602 1.00 62.69 14 PRO N C 1
ATOM 17033 O O . PRO J 2 14 ? -10.754 0.090 -59.405 1.00 70.23 14 PRO N O 1
ATOM 17037 N N . GLY J 2 15 ? -12.404 -1.367 -58.919 1.00 60.38 15 GLY N N 1
ATOM 17038 C CA . GLY J 2 15 ? -11.694 -2.001 -57.831 1.00 61.30 15 GLY N CA 1
ATOM 17039 C C . GLY J 2 15 ? -11.901 -1.361 -56.475 1.00 60.69 15 GLY N C 1
ATOM 17040 O O . GLY J 2 15 ? -11.420 -1.903 -55.472 1.00 63.17 15 GLY N O 1
ATOM 17041 N N . GLY J 2 16 ? -12.596 -0.227 -56.410 1.00 68.83 16 GLY N N 1
ATOM 17042 C CA . GLY J 2 16 ? -12.862 0.430 -55.151 1.00 65.44 16 GLY N CA 1
ATOM 17043 C C . GLY J 2 16 ? -14.020 -0.201 -54.402 1.00 60.82 16 GLY N C 1
ATOM 17044 O O . GLY J 2 16 ? -14.645 -1.166 -54.841 1.00 60.98 16 GLY N O 1
ATOM 17045 N N . SER J 2 17 ? -14.307 0.372 -53.237 1.00 61.42 17 SER N N 1
ATOM 17046 C CA . SER J 2 17 ? -15.385 -0.091 -52.379 1.00 59.31 17 SER N CA 1
ATOM 17047 C C . SER J 2 17 ? -16.395 1.026 -52.150 1.00 58.75 17 SER N C 1
ATOM 17048 O O . SER J 2 17 ? -16.079 2.214 -52.255 1.00 57.25 17 SER N O 1
ATOM 17051 N N . LEU J 2 18 ? -17.624 0.624 -51.838 1.00 61.25 18 LEU N N 1
ATOM 17052 C CA . LEU J 2 18 ? -18.696 1.556 -51.525 1.00 60.61 18 LEU N CA 1
ATOM 17053 C C . LEU J 2 18 ? -19.720 0.833 -50.663 1.00 58.32 18 LEU N C 1
ATOM 17054 O O . LEU J 2 18 ? -19.930 -0.374 -50.808 1.00 54.70 18 LEU N O 1
ATOM 17059 N N . ARG J 2 19 ? -20.346 1.579 -49.755 1.00 58.53 19 ARG N N 1
ATOM 17060 C CA . ARG J 2 19 ? -21.298 1.021 -48.801 1.00 55.50 19 ARG N CA 1
ATOM 17061 C C . ARG J 2 19 ? -22.621 1.758 -48.932 1.00 54.50 19 ARG N C 1
ATOM 17062 O O . ARG J 2 19 ? -22.677 2.977 -48.740 1.00 59.41 19 ARG N O 1
ATOM 17070 N N . LEU J 2 20 ? -23.679 1.022 -49.252 1.00 51.10 20 LEU N N 1
ATOM 17071 C CA . LEU J 2 20 ? -25.007 1.593 -49.409 1.00 50.87 20 LEU N CA 1
ATOM 17072 C C . LEU J 2 20 ? -25.839 1.362 -48.153 1.00 52.50 20 LEU N C 1
ATOM 17073 O O . LEU J 2 20 ? -25.639 0.390 -47.420 1.00 54.87 20 LEU N O 1
ATOM 17078 N N . SER J 2 21 ? -26.777 2.273 -47.912 1.00 53.40 21 SER N N 1
ATOM 17079 C CA . SER J 2 21 ? -27.659 2.201 -46.759 1.00 51.98 21 SER N CA 1
ATOM 17080 C C . SER J 2 21 ? -29.100 2.384 -47.209 1.00 48.74 21 SER N C 1
ATOM 17081 O O . SER J 2 21 ? -29.376 3.055 -48.207 1.00 52.56 21 SER N O 1
ATOM 17084 N N . CYS J 2 22 ? -30.017 1.776 -46.461 1.00 47.24 22 CYS N N 1
ATOM 17085 C CA . CYS J 2 22 ? -31.448 1.873 -46.724 1.00 49.83 22 CYS N CA 1
ATOM 17086 C C . CYS J 2 22 ? -32.153 2.112 -45.398 1.00 50.83 22 CYS N C 1
ATOM 17087 O O . CYS J 2 22 ? -32.059 1.285 -44.485 1.00 46.70 22 CYS N O 1
ATOM 17090 N N . ALA J 2 23 ? -32.835 3.249 -45.287 1.00 56.37 23 ALA N N 1
ATOM 17091 C CA . ALA J 2 23 ? -33.565 3.617 -44.082 1.00 52.10 23 ALA N CA 1
ATOM 17092 C C . ALA J 2 23 ? -35.016 3.176 -44.223 1.00 53.64 23 ALA N C 1
ATOM 17093 O O . ALA J 2 23 ? -35.726 3.646 -45.117 1.00 55.67 23 ALA N O 1
ATOM 17095 N N . ALA J 2 24 ? -35.451 2.284 -43.337 1.00 52.11 24 ALA N N 1
ATOM 17096 C CA . ALA J 2 24 ? -36.790 1.714 -43.377 1.00 49.96 24 ALA N CA 1
ATOM 17097 C C . ALA J 2 24 ? -37.662 2.330 -42.293 1.00 50.98 24 ALA N C 1
ATOM 17098 O O . ALA J 2 24 ? -37.196 2.588 -41.180 1.00 55.15 24 ALA N O 1
ATOM 17100 N N . SER J 2 25 ? -38.935 2.545 -42.620 1.00 51.60 25 SER N N 1
ATOM 17101 C CA . SER J 2 25 ? -39.878 3.151 -41.691 1.00 56.06 25 SER N CA 1
ATOM 17102 C C . SER J 2 25 ? -41.292 2.859 -42.172 1.00 56.74 25 SER N C 1
ATOM 17103 O O . SER J 2 25 ? -41.522 2.601 -43.357 1.00 52.60 25 SER N O 1
ATOM 17106 N N . GLY J 2 26 ? -42.235 2.900 -41.233 1.00 56.45 26 GLY N N 1
ATOM 17107 C CA . GLY J 2 26 ? -43.634 2.703 -41.549 1.00 56.94 26 GLY N CA 1
ATOM 17108 C C . GLY J 2 26 ? -44.127 1.274 -41.497 1.00 57.73 26 GLY N C 1
ATOM 17109 O O . GLY J 2 26 ? -45.277 1.022 -41.876 1.00 59.81 26 GLY N O 1
ATOM 17110 N N . PHE J 2 27 ? -43.303 0.333 -41.041 1.00 51.60 27 PHE N N 1
ATOM 17111 C CA . PHE J 2 27 ? -43.701 -1.066 -40.952 1.00 48.83 27 PHE N CA 1
ATOM 17112 C C . PHE J 2 27 ? -42.760 -1.773 -39.989 1.00 51.46 27 PHE N C 1
ATOM 17113 O O . PHE J 2 27 ? -41.741 -1.222 -39.568 1.00 52.14 27 PHE N O 1
ATOM 17121 N N . THR J 2 28 ? -43.117 -3.007 -39.643 1.00 48.77 28 THR N N 1
ATOM 17122 C CA . THR J 2 28 ? -42.318 -3.801 -38.711 1.00 48.48 28 THR N CA 1
ATOM 17123 C C . THR J 2 28 ? -41.133 -4.377 -39.474 1.00 46.77 28 THR N C 1
ATOM 17124 O O . THR J 2 28 ? -41.254 -5.389 -40.169 1.00 49.41 28 THR N O 1
ATOM 17128 N N . PHE J 2 29 ? -39.976 -3.727 -39.329 1.00 48.65 29 PHE N N 1
ATOM 17129 C CA . PHE J 2 29 ? -38.820 -4.031 -40.168 1.00 45.35 29 PHE N CA 1
ATOM 17130 C C . PHE J 2 29 ? -38.358 -5.472 -39.996 1.00 48.30 29 PHE N C 1
ATOM 17131 O O . PHE J 2 29 ? -37.976 -6.130 -40.971 1.00 42.30 29 PHE N O 1
ATOM 17139 N N . ASN J 2 30 ? -38.397 -5.983 -38.769 1.00 50.05 30 ASN N N 1
ATOM 17140 C CA . ASN J 2 30 ? -37.842 -7.295 -38.464 1.00 46.16 30 ASN N CA 1
ATOM 17141 C C . ASN J 2 30 ? -38.751 -8.448 -38.870 1.00 45.58 30 ASN N C 1
ATOM 17142 O O . ASN J 2 30 ? -38.389 -9.606 -38.638 1.00 45.41 30 ASN N O 1
ATOM 17147 N N . ASN J 2 31 ? -39.909 -8.175 -39.466 1.00 45.73 31 ASN N N 1
ATOM 17148 C CA . ASN J 2 31 ? -40.844 -9.225 -39.844 1.00 44.62 31 ASN N CA 1
ATOM 17149 C C . ASN J 2 31 ? -40.706 -9.663 -41.294 1.00 38.65 31 ASN N C 1
ATOM 17150 O O . ASN J 2 31 ? -41.428 -10.568 -41.720 1.00 39.12 31 ASN N O 1
ATOM 17155 N N . TYR J 2 32 ? -39.807 -9.055 -42.064 1.00 38.13 32 TYR N N 1
ATOM 17156 C CA . TYR J 2 32 ? -39.762 -9.300 -43.497 1.00 35.21 32 TYR N CA 1
ATOM 17157 C C . TYR J 2 32 ? -38.325 -9.429 -43.975 1.00 35.43 32 TYR N C 1
ATOM 17158 O O . TYR J 2 32 ? -37.412 -8.793 -43.439 1.00 32.57 32 TYR N O 1
ATOM 17167 N N . TRP J 2 33 ? -38.139 -10.273 -44.989 1.00 33.91 33 TRP N N 1
ATOM 17168 C CA . TRP J 2 33 ? -36.902 -10.260 -45.753 1.00 31.68 33 TRP N CA 1
ATOM 17169 C C . TRP J 2 33 ? -36.725 -8.906 -46.432 1.00 35.22 33 TRP N C 1
ATOM 17170 O O . TRP J 2 33 ? -37.697 -8.206 -46.732 1.00 29.49 33 TRP N O 1
ATOM 17181 N N . MET J 2 34 ? -35.471 -8.535 -46.676 1.00 31.94 34 MET N N 1
ATOM 17182 C CA . MET J 2 34 ? -35.151 -7.338 -47.440 1.00 32.46 34 MET N CA 1
ATOM 17183 C C . MET J 2 34 ? -34.291 -7.720 -48.636 1.00 31.06 34 MET N C 1
ATOM 17184 O O . MET J 2 34 ? -33.553 -8.706 -48.595 1.00 31.57 34 MET N O 1
ATOM 17189 N N . THR J 2 35 ? -34.390 -6.926 -49.701 1.00 32.63 35 THR N N 1
ATOM 17190 C CA . THR J 2 35 ? -33.779 -7.254 -50.981 1.00 31.99 35 THR N CA 1
ATOM 17191 C C . THR J 2 35 ? -33.132 -6.011 -51.581 1.00 33.55 35 THR N C 1
ATOM 17192 O O . THR J 2 35 ? -33.624 -4.893 -51.408 1.00 37.07 35 THR N O 1
ATOM 17196 N N . TRP J 2 36 ? -32.014 -6.218 -52.275 1.00 30.74 36 TRP N N 1
ATOM 17197 C CA . TRP J 2 36 ? -31.401 -5.203 -53.123 1.00 32.58 36 TRP N CA 1
ATOM 17198 C C . TRP J 2 36 ? -31.604 -5.580 -54.586 1.00 35.27 36 TRP N C 1
ATOM 17199 O O . TRP J 2 36 ? -31.393 -6.737 -54.966 1.00 33.64 36 TRP N O 1
ATOM 17210 N N . VAL J 2 37 ? -32.012 -4.607 -55.401 1.00 37.02 37 VAL N N 1
ATOM 17211 C CA . VAL J 2 37 ? -32.154 -4.780 -56.841 1.00 36.81 37 VAL N CA 1
ATOM 17212 C C . VAL J 2 37 ? -31.442 -3.619 -57.522 1.00 40.45 37 VAL N C 1
ATOM 17213 O O . VAL J 2 37 ? -31.443 -2.491 -57.019 1.00 43.96 37 VAL N O 1
ATOM 17217 N N . ARG J 2 38 ? -30.816 -3.897 -58.665 1.00 38.90 38 ARG N N 1
ATOM 17218 C CA . ARG J 2 38 ? -30.096 -2.870 -59.405 1.00 38.52 38 ARG N CA 1
ATOM 17219 C C . ARG J 2 38 ? -30.611 -2.780 -60.836 1.00 46.50 38 ARG N C 1
ATOM 17220 O O . ARG J 2 38 ? -31.240 -3.704 -61.358 1.00 45.90 38 ARG N O 1
ATOM 17228 N N . GLN J 2 39 ? -30.324 -1.643 -61.468 1.00 46.38 39 GLN N N 1
ATOM 17229 C CA . GLN J 2 39 ? -30.824 -1.360 -62.811 1.00 47.01 39 GLN N CA 1
ATOM 17230 C C . GLN J 2 39 ? -29.811 -0.476 -63.524 1.00 50.78 39 GLN N C 1
ATOM 17231 O O . GLN J 2 39 ? -29.653 0.695 -63.165 1.00 53.94 39 GLN N O 1
ATOM 17237 N N . ALA J 2 40 ? -29.128 -1.035 -64.521 1.00 47.92 40 ALA N N 1
ATOM 17238 C CA . ALA J 2 40 ? -28.178 -0.259 -65.300 1.00 49.54 40 ALA N CA 1
ATOM 17239 C C . ALA J 2 40 ? -28.914 0.805 -66.115 1.00 51.73 40 ALA N C 1
ATOM 17240 O O . ALA J 2 40 ? -30.085 0.629 -66.462 1.00 52.56 40 ALA N O 1
ATOM 17242 N N . PRO J 2 41 ? -28.251 1.934 -66.419 1.00 54.54 41 PRO N N 1
ATOM 17243 C CA . PRO J 2 41 ? -28.919 3.009 -67.169 1.00 59.81 41 PRO N CA 1
ATOM 17244 C C . PRO J 2 41 ? -29.519 2.541 -68.486 1.00 57.83 41 PRO N C 1
ATOM 17245 O O . PRO J 2 41 ? -28.809 2.034 -69.360 1.00 58.81 41 PRO N O 1
ATOM 17249 N N . GLY J 2 42 ? -30.833 2.702 -68.630 1.00 57.72 42 GLY N N 1
ATOM 17250 C CA . GLY J 2 42 ? -31.519 2.323 -69.847 1.00 58.85 42 GLY N CA 1
ATOM 17251 C C . GLY J 2 42 ? -31.779 0.844 -70.013 1.00 56.60 42 GLY N C 1
ATOM 17252 O O . GLY J 2 42 ? -32.231 0.430 -71.087 1.00 61.02 42 GLY N O 1
ATOM 17253 N N . LYS J 2 43 ? -31.515 0.034 -68.994 1.00 53.63 43 LYS N N 1
ATOM 17254 C CA . LYS J 2 43 ? -31.708 -1.407 -69.064 1.00 51.66 43 LYS N CA 1
ATOM 17255 C C . LYS J 2 43 ? -32.689 -1.849 -67.975 1.00 48.97 43 LYS N C 1
ATOM 17256 O O . LYS J 2 43 ? -33.333 -1.027 -67.317 1.00 51.99 43 LYS N O 1
ATOM 17260 N N . GLY J 2 44 ? -32.798 -3.163 -67.789 1.00 47.05 44 GLY N N 1
ATOM 17261 C CA . GLY J 2 44 ? -33.822 -3.742 -66.945 1.00 46.16 44 GLY N CA 1
ATOM 17262 C C . GLY J 2 44 ? -33.384 -3.938 -65.504 1.00 42.53 44 GLY N C 1
ATOM 17263 O O . GLY J 2 44 ? -32.318 -3.497 -65.070 1.00 44.53 44 GLY N O 1
ATOM 17264 N N . LEU J 2 45 ? -34.244 -4.621 -64.753 1.00 40.66 45 LEU N N 1
ATOM 17265 C CA . LEU J 2 45 ? -34.024 -4.887 -63.339 1.00 41.21 45 LEU N CA 1
ATOM 17266 C C . LEU J 2 45 ? -33.236 -6.179 -63.152 1.00 40.47 45 LEU N C 1
ATOM 17267 O O . LEU J 2 45 ? -33.335 -7.111 -63.954 1.00 38.32 45 LEU N O 1
ATOM 17272 N N . GLU J 2 46 ? -32.456 -6.230 -62.075 1.00 39.11 46 GLU N N 1
ATOM 17273 C CA . GLU J 2 46 ? -31.690 -7.430 -61.752 1.00 37.07 46 GLU N CA 1
ATOM 17274 C C . GLU J 2 46 ? -31.608 -7.595 -60.242 1.00 39.30 46 GLU N C 1
ATOM 17275 O O . GLU J 2 46 ? -31.100 -6.712 -59.544 1.00 41.91 46 GLU N O 1
ATOM 17281 N N . TRP J 2 47 ? -32.098 -8.732 -59.756 1.00 32.19 47 TRP N N 1
ATOM 17282 C CA . TRP J 2 47 ? -31.984 -9.087 -58.348 1.00 33.12 47 TRP N CA 1
ATOM 17283 C C . TRP J 2 47 ? -30.519 -9.263 -57.962 1.00 38.28 47 TRP N C 1
ATOM 17284 O O . TRP J 2 47 ? -29.759 -9.946 -58.656 1.00 41.41 47 TRP N O 1
ATOM 17295 N N . VAL J 2 48 ? -30.120 -8.646 -56.853 1.00 32.95 48 VAL N N 1
ATOM 17296 C CA . VAL J 2 48 ? -28.731 -8.636 -56.405 1.00 32.19 48 VAL N CA 1
ATOM 17297 C C . VAL J 2 48 ? -28.533 -9.512 -55.172 1.00 36.39 48 VAL N C 1
ATOM 17298 O O . VAL J 2 48 ? -27.662 -10.382 -55.153 1.00 37.51 48 VAL N O 1
ATOM 17302 N N . ALA J 2 49 ? -29.327 -9.288 -54.129 1.00 34.02 49 ALA N N 1
ATOM 17303 C CA . ALA J 2 49 ? -29.169 -10.011 -52.875 1.00 34.32 49 ALA N CA 1
ATOM 17304 C C . ALA J 2 49 ? -30.419 -9.823 -52.031 1.00 34.54 49 ALA N C 1
ATOM 17305 O O . ALA J 2 49 ? -31.143 -8.837 -52.190 1.00 34.82 49 ALA N O 1
ATOM 17307 N N . ASN J 2 50 ? -30.665 -10.780 -51.138 1.00 29.35 50 ASN N N 1
ATOM 17308 C CA . ASN J 2 50 ? -31.709 -10.636 -50.135 1.00 31.38 50 ASN N CA 1
ATOM 17309 C C . ASN J 2 50 ? -31.219 -11.220 -48.815 1.00 33.15 50 ASN N C 1
ATOM 17310 O O . ASN J 2 50 ? -30.182 -11.887 -48.753 1.00 33.03 50 ASN N O 1
ATOM 17315 N N . ILE J 2 51 ? -31.980 -10.968 -47.751 1.00 33.94 51 ILE N N 1
ATOM 17316 C CA . ILE J 2 51 ? -31.546 -11.315 -46.400 1.00 33.65 51 ILE N CA 1
ATOM 17317 C C . ILE J 2 51 ? -32.770 -11.646 -45.553 1.00 32.49 51 ILE N C 1
ATOM 17318 O O . ILE J 2 51 ? -33.816 -11.001 -45.666 1.00 33.04 51 ILE N O 1
ATOM 17323 N N . LYS J 2 52 ? -32.627 -12.661 -44.700 1.00 30.95 52 LYS N N 1
ATOM 17324 C CA . LYS J 2 52 ? -33.703 -13.142 -43.843 1.00 32.87 52 LYS N CA 1
ATOM 17325 C C . LYS J 2 52 ? -34.041 -12.111 -42.763 1.00 36.01 52 LYS N C 1
ATOM 17326 O O . LYS J 2 52 ? -33.287 -11.162 -42.521 1.00 33.70 52 LYS N O 1
ATOM 17332 N N . LYS J 2 53 ? -35.195 -12.315 -42.109 1.00 37.66 53 LYS N N 1
ATOM 17333 C CA . LYS J 2 53 ? -35.681 -11.378 -41.094 1.00 35.31 53 LYS N CA 1
ATOM 17334 C C . LYS J 2 53 ? -34.598 -11.034 -40.079 1.00 37.40 53 LYS N C 1
ATOM 17335 O O . LYS J 2 53 ? -34.314 -9.858 -39.825 1.00 36.47 53 LYS N O 1
ATOM 17341 N N . ASP J 2 54 ? -34.000 -12.056 -39.471 1.00 36.09 54 ASP N N 1
ATOM 17342 C CA . ASP J 2 54 ? -32.975 -11.870 -38.455 1.00 34.41 54 ASP N CA 1
ATOM 17343 C C . ASP J 2 54 ? -31.566 -11.862 -39.033 1.00 38.00 54 ASP N C 1
ATOM 17344 O O . ASP J 2 54 ? -30.596 -11.895 -38.270 1.00 37.07 54 ASP N O 1
ATOM 17349 N N . GLY J 2 55 ? -31.432 -11.833 -40.358 1.00 36.22 55 GLY N N 1
ATOM 17350 C CA . GLY J 2 55 ? -30.123 -11.816 -40.980 1.00 36.40 55 GLY N CA 1
ATOM 17351 C C . GLY J 2 55 ? -29.365 -13.123 -40.943 1.00 37.08 55 GLY N C 1
ATOM 17352 O O . GLY J 2 55 ? -28.174 -13.136 -41.265 1.00 37.29 55 GLY N O 1
ATOM 17353 N N . SER J 2 56 ? -30.012 -14.230 -40.573 1.00 37.11 56 SER N N 1
ATOM 17354 C CA . SER J 2 56 ? -29.315 -15.505 -40.457 1.00 37.38 56 SER N CA 1
ATOM 17355 C C . SER J 2 56 ? -29.135 -16.217 -41.793 1.00 40.21 56 SER N C 1
ATOM 17356 O O . SER J 2 56 ? -28.393 -17.204 -41.852 1.00 43.95 56 SER N O 1
ATOM 17359 N N . GLU J 2 57 ? -29.795 -15.755 -42.855 1.00 37.31 57 GLU N N 1
ATOM 17360 C CA . GLU J 2 57 ? -29.597 -16.284 -44.198 1.00 40.65 57 GLU N CA 1
ATOM 17361 C C . GLU J 2 57 ? -29.431 -15.133 -45.176 1.00 37.61 57 GLU N C 1
ATOM 17362 O O . GLU J 2 57 ? -30.141 -14.126 -45.092 1.00 33.20 57 GLU N O 1
ATOM 17368 N N . LYS J 2 58 ? -28.480 -15.284 -46.097 1.00 38.86 58 LYS N N 1
ATOM 17369 C CA . LYS J 2 58 ? -28.170 -14.271 -47.096 1.00 36.76 58 LYS N CA 1
ATOM 17370 C C . LYS J 2 58 ? -27.878 -14.963 -48.418 1.00 33.08 58 LYS N C 1
ATOM 17371 O O . LYS J 2 58 ? -27.213 -16.002 -48.445 1.00 35.09 58 LYS N O 1
ATOM 17377 N N . TYR J 2 59 ? -28.380 -14.393 -49.508 1.00 32.03 59 TYR N N 1
ATOM 17378 C CA . TYR J 2 59 ? -28.197 -14.971 -50.829 1.00 33.38 59 TYR N CA 1
ATOM 17379 C C . TYR J 2 59 ? -27.823 -13.880 -51.822 1.00 33.57 59 TYR N C 1
ATOM 17380 O O . TYR J 2 59 ? -28.264 -12.736 -51.707 1.00 32.85 59 TYR N O 1
ATOM 17389 N N . TYR J 2 60 ? -26.998 -14.248 -52.798 1.00 31.36 60 TYR N N 1
ATOM 17390 C CA . TYR J 2 60 ? -26.429 -13.294 -53.739 1.00 36.49 60 TYR N CA 1
ATOM 17391 C C . TYR J 2 60 ? -26.518 -13.844 -55.154 1.00 37.08 60 TYR N C 1
ATOM 17392 O O . TYR J 2 60 ? -26.516 -15.059 -55.367 1.00 36.50 60 TYR N O 1
ATOM 17401 N N . VAL J 2 61 ? -26.585 -12.930 -56.126 1.00 37.02 61 VAL N N 1
ATOM 17402 C CA . VAL J 2 61 ? -26.475 -13.326 -57.524 1.00 39.01 61 VAL N CA 1
ATOM 17403 C C . VAL J 2 61 ? -25.026 -13.698 -57.823 1.00 43.65 61 VAL N C 1
ATOM 17404 O O . VAL J 2 61 ? -24.089 -13.222 -57.166 1.00 41.75 61 VAL N O 1
ATOM 17408 N N . ASP J 2 62 ? -24.839 -14.574 -58.818 1.00 38.17 62 ASP N N 1
ATOM 17409 C CA . ASP J 2 62 ? -23.526 -15.168 -59.063 1.00 40.96 62 ASP N CA 1
ATOM 17410 C C . ASP J 2 62 ? -22.448 -14.114 -59.287 1.00 46.15 62 ASP N C 1
ATOM 17411 O O . ASP J 2 62 ? -21.323 -14.252 -58.792 1.00 43.61 62 ASP N O 1
ATOM 17416 N N . SER J 2 63 ? -22.771 -13.049 -60.025 1.00 45.66 63 SER N N 1
ATOM 17417 C CA . SER J 2 63 ? -21.756 -12.084 -60.434 1.00 46.20 63 SER N CA 1
ATOM 17418 C C . SER J 2 63 ? -21.257 -11.210 -59.289 1.00 43.95 63 SER N C 1
ATOM 17419 O O . SER J 2 63 ? -20.222 -10.553 -59.447 1.00 46.28 63 SER N O 1
ATOM 17422 N N . VAL J 2 64 ? -21.951 -11.180 -58.151 1.00 41.77 64 VAL N N 1
ATOM 17423 C CA . VAL J 2 64 ? -21.519 -10.381 -57.008 1.00 46.41 64 VAL N CA 1
ATOM 17424 C C . VAL J 2 64 ? -21.153 -11.226 -55.800 1.00 45.60 64 VAL N C 1
ATOM 17425 O O . VAL J 2 64 ? -20.618 -10.676 -54.822 1.00 42.86 64 VAL N O 1
ATOM 17429 N N . ARG J 2 65 ? -21.427 -12.529 -55.822 1.00 41.30 65 ARG N N 1
ATOM 17430 C CA . ARG J 2 65 ? -21.117 -13.372 -54.677 1.00 42.13 65 ARG N CA 1
ATOM 17431 C C . ARG J 2 65 ? -19.614 -13.386 -54.425 1.00 46.94 65 ARG N C 1
ATOM 17432 O O . ARG J 2 65 ? -18.820 -13.621 -55.341 1.00 46.81 65 ARG N O 1
ATOM 17440 N N . GLY J 2 66 ? -19.228 -13.131 -53.171 1.00 49.53 66 GLY N N 1
ATOM 17441 C CA . GLY J 2 66 ? -17.850 -12.970 -52.777 1.00 48.47 66 GLY N CA 1
ATOM 17442 C C . GLY J 2 66 ? -17.398 -11.525 -52.699 1.00 49.74 66 GLY N C 1
ATOM 17443 O O . GLY J 2 66 ? -16.504 -11.205 -51.908 1.00 56.33 66 GLY N O 1
ATOM 17444 N N . ARG J 2 67 ? -18.000 -10.647 -53.499 1.00 48.52 67 ARG N N 1
ATOM 17445 C CA . ARG J 2 67 ? -17.648 -9.232 -53.534 1.00 50.81 67 ARG N CA 1
ATOM 17446 C C . ARG J 2 67 ? -18.602 -8.361 -52.729 1.00 52.89 67 ARG N C 1
ATOM 17447 O O . ARG J 2 67 ? -18.165 -7.393 -52.097 1.00 50.27 67 ARG N O 1
ATOM 17455 N N . PHE J 2 68 ? -19.893 -8.678 -52.736 1.00 46.16 68 PHE N N 1
ATOM 17456 C CA . PHE J 2 68 ? -20.889 -7.900 -52.015 1.00 43.36 68 PHE N CA 1
ATOM 17457 C C . PHE J 2 68 ? -21.277 -8.606 -50.723 1.00 47.78 68 PHE N C 1
ATOM 17458 O O . PHE J 2 68 ? -21.211 -9.834 -50.620 1.00 47.41 68 PHE N O 1
ATOM 17466 N N . THR J 2 69 ? -21.688 -7.814 -49.733 1.00 45.97 69 THR N N 1
ATOM 17467 C CA . THR J 2 69 ? -22.143 -8.348 -48.453 1.00 43.03 69 THR N CA 1
ATOM 17468 C C . THR J 2 69 ? -23.373 -7.578 -48.002 1.00 44.78 69 THR N C 1
ATOM 17469 O O . THR J 2 69 ? -23.289 -6.377 -47.729 1.00 45.96 69 THR N O 1
ATOM 17473 N N . ILE J 2 70 ? -24.502 -8.271 -47.917 1.00 37.61 70 ILE N N 1
ATOM 17474 C CA . ILE J 2 70 ? -25.753 -7.695 -47.437 1.00 37.88 70 ILE N CA 1
ATOM 17475 C C . ILE J 2 70 ? -25.824 -7.885 -45.929 1.00 41.89 70 ILE N C 1
ATOM 17476 O O . ILE J 2 70 ? -25.318 -8.871 -45.382 1.00 39.43 70 ILE N O 1
ATOM 17481 N N . SER J 2 71 ? -26.437 -6.923 -45.243 1.00 41.27 71 SER N N 1
ATOM 17482 C CA . SER J 2 71 ? -26.530 -6.973 -43.790 1.00 40.18 71 SER N CA 1
ATOM 17483 C C . SER J 2 71 ? -27.650 -6.050 -43.342 1.00 40.31 71 SER N C 1
ATOM 17484 O O . SER J 2 71 ? -28.081 -5.163 -44.083 1.00 41.12 71 SER N O 1
ATOM 17487 N N . ARG J 2 72 ? -28.118 -6.267 -42.114 1.00 40.18 72 ARG N N 1
ATOM 17488 C CA . ARG J 2 72 ? -29.198 -5.465 -41.561 1.00 39.85 72 ARG N CA 1
ATOM 17489 C C . ARG J 2 72 ? -28.971 -5.228 -40.076 1.00 44.29 72 ARG N C 1
ATOM 17490 O O . ARG J 2 72 ? -28.366 -6.048 -39.379 1.00 47.91 72 ARG N O 1
ATOM 17498 N N . ASP J 2 73 ? -29.464 -4.083 -39.608 1.00 45.95 73 ASP N N 1
ATOM 17499 C CA . ASP J 2 73 ? -29.491 -3.710 -38.194 1.00 48.17 73 ASP N CA 1
ATOM 17500 C C . ASP J 2 73 ? -30.958 -3.478 -37.844 1.00 50.23 73 ASP N C 1
ATOM 17501 O O . ASP J 2 73 ? -31.501 -2.400 -38.105 1.00 55.12 73 ASP N O 1
ATOM 17506 N N . ASN J 2 74 ? -31.600 -4.490 -37.256 1.00 50.39 74 ASN N N 1
ATOM 17507 C CA . ASN J 2 74 ? -33.023 -4.388 -36.954 1.00 57.20 74 ASN N CA 1
ATOM 17508 C C . ASN J 2 74 ? -33.319 -3.381 -35.849 1.00 57.32 74 ASN N C 1
ATOM 17509 O O . ASN J 2 74 ? -34.455 -2.908 -35.750 1.00 61.55 74 ASN N O 1
ATOM 17514 N N . ALA J 2 75 ? -32.327 -3.039 -35.025 1.00 56.43 75 ALA N N 1
ATOM 17515 C CA . ALA J 2 75 ? -32.548 -2.039 -33.986 1.00 62.01 75 ALA N CA 1
ATOM 17516 C C . ALA J 2 75 ? -32.630 -0.634 -34.568 1.00 63.82 75 ALA N C 1
ATOM 17517 O O . ALA J 2 75 ? -33.299 0.235 -33.997 1.00 65.09 75 ALA N O 1
ATOM 17519 N N . LYS J 2 76 ? -31.964 -0.393 -35.696 1.00 57.67 76 LYS N N 1
ATOM 17520 C CA . LYS J 2 76 ? -31.980 0.904 -36.360 1.00 59.17 76 LYS N CA 1
ATOM 17521 C C . LYS J 2 76 ? -32.809 0.895 -37.639 1.00 58.98 76 LYS N C 1
ATOM 17522 O O . LYS J 2 76 ? -32.831 1.903 -38.353 1.00 60.45 76 LYS N O 1
ATOM 17527 N N . ASN J 2 77 ? -33.489 -0.212 -37.939 1.00 64.09 77 ASN N N 1
ATOM 17528 C CA . ASN J 2 77 ? -34.331 -0.337 -39.130 1.00 54.09 77 ASN N CA 1
ATOM 17529 C C . ASN J 2 77 ? -33.555 0.037 -40.390 1.00 51.37 77 ASN N C 1
ATOM 17530 O O . ASN J 2 77 ? -34.002 0.834 -41.217 1.00 54.35 77 ASN N O 1
ATOM 17535 N N . SER J 2 78 ? -32.371 -0.552 -40.530 1.00 49.97 78 SER N N 1
ATOM 17536 C CA . SER J 2 78 ? -31.449 -0.198 -41.598 1.00 47.79 78 SER N CA 1
ATOM 17537 C C . SER J 2 78 ? -31.009 -1.445 -42.352 1.00 50.88 78 SER N C 1
ATOM 17538 O O . SER J 2 78 ? -30.780 -2.500 -41.752 1.00 45.50 78 SER N O 1
ATOM 17541 N N . LEU J 2 79 ? -30.907 -1.311 -43.674 1.00 46.88 79 LEU N N 1
ATOM 17542 C CA . LEU J 2 79 ? -30.356 -2.325 -44.563 1.00 45.35 79 LEU N CA 1
ATOM 17543 C C . LEU J 2 79 ? -29.082 -1.782 -45.195 1.00 45.78 79 LEU N C 1
ATOM 17544 O O . LEU J 2 79 ? -28.961 -0.578 -45.442 1.00 46.31 79 LEU N O 1
ATOM 17549 N N . PHE J 2 80 ? -28.126 -2.672 -45.455 1.00 44.85 80 PHE N N 1
ATOM 17550 C CA . PHE J 2 80 ? -26.825 -2.255 -45.953 1.00 48.26 80 PHE N CA 1
ATOM 17551 C C . PHE J 2 80 ? -26.367 -3.167 -47.082 1.00 45.59 80 PHE N C 1
ATOM 17552 O O . PHE J 2 80 ? -26.759 -4.334 -47.165 1.00 43.26 80 PHE N O 1
ATOM 17560 N N . LEU J 2 81 ? -25.526 -2.612 -47.951 1.00 42.71 81 LEU N N 1
ATOM 17561 C CA . LEU J 2 81 ? -24.895 -3.371 -49.027 1.00 50.82 81 LEU N CA 1
ATOM 17562 C C . LEU J 2 81 ? -23.454 -2.899 -49.147 1.00 52.40 81 LEU N C 1
ATOM 17563 O O . LEU J 2 81 ? -23.201 -1.784 -49.617 1.00 52.57 81 LEU N O 1
ATOM 17568 N N . GLN J 2 82 ? -22.518 -3.738 -48.714 1.00 53.77 82 GLN N N 1
ATOM 17569 C CA . GLN J 2 82 ? -21.095 -3.451 -48.835 1.00 49.11 82 GLN N CA 1
ATOM 17570 C C . GLN J 2 82 ? -20.601 -3.987 -50.171 1.00 54.37 82 GLN N C 1
ATOM 17571 O O . GLN J 2 82 ? -20.643 -5.198 -50.410 1.00 56.13 82 GLN N O 1
ATOM 17577 N N . MET J 2 83 ? -20.139 -3.088 -51.037 1.00 54.27 83 MET N N 1
ATOM 17578 C CA . MET J 2 83 ? -19.727 -3.428 -52.394 1.00 54.70 83 MET N CA 1
ATOM 17579 C C . MET J 2 83 ? -18.217 -3.278 -52.512 1.00 56.31 83 MET N C 1
ATOM 17580 O O . MET J 2 83 ? -17.691 -2.172 -52.359 1.00 60.54 83 MET N O 1
ATOM 17585 N N . ASN J 2 84 ? -17.529 -4.384 -52.786 1.00 55.30 84 ASN N N 1
ATOM 17586 C CA . ASN J 2 84 ? -16.083 -4.399 -52.942 1.00 58.43 84 ASN N CA 1
ATOM 17587 C C . ASN J 2 84 ? -15.713 -4.845 -54.350 1.00 55.66 84 ASN N C 1
ATOM 17588 O O . ASN J 2 84 ? -16.510 -5.471 -55.055 1.00 56.65 84 ASN N O 1
ATOM 17593 N N . SER J 2 85 ? -14.481 -4.516 -54.745 1.00 60.19 85 SER N N 1
ATOM 17594 C CA . SER J 2 85 ? -13.918 -4.931 -56.031 1.00 56.74 85 SER N CA 1
ATOM 17595 C C . SER J 2 85 ? -14.846 -4.555 -57.182 1.00 55.11 85 SER N C 1
ATOM 17596 O O . SER J 2 85 ? -15.142 -5.359 -58.068 1.00 55.05 85 SER N O 1
ATOM 17599 N N . LEU J 2 86 ? -15.311 -3.309 -57.159 1.00 57.42 86 LEU N N 1
ATOM 17600 C CA . LEU J 2 86 ? -16.339 -2.872 -58.093 1.00 60.25 86 LEU N CA 1
ATOM 17601 C C . LEU J 2 86 ? -15.829 -2.887 -59.529 1.00 60.81 86 LEU N C 1
ATOM 17602 O O . LEU J 2 86 ? -14.744 -2.377 -59.827 1.00 57.75 86 LEU N O 1
ATOM 17607 N N . ARG J 2 87 ? -16.618 -3.487 -60.414 1.00 59.29 87 ARG N N 1
ATOM 17608 C CA . ARG J 2 87 ? -16.388 -3.532 -61.846 1.00 56.69 87 ARG N CA 1
ATOM 17609 C C . ARG J 2 87 ? -17.285 -2.525 -62.549 1.00 56.50 87 ARG N C 1
ATOM 17610 O O . ARG J 2 87 ? -18.299 -2.091 -61.995 1.00 57.35 87 ARG N O 1
ATOM 17618 N N . PRO J 2 88 ? -16.934 -2.113 -63.771 1.00 60.96 88 PRO N N 1
ATOM 17619 C CA . PRO J 2 88 ? -17.802 -1.167 -64.493 1.00 61.48 88 PRO N CA 1
ATOM 17620 C C . PRO J 2 88 ? -19.211 -1.687 -64.720 1.00 61.27 88 PRO N C 1
ATOM 17621 O O . PRO J 2 88 ? -20.157 -0.889 -64.750 1.00 53.43 88 PRO N O 1
ATOM 17625 N N . GLU J 2 89 ? -19.389 -3.003 -64.867 1.00 63.50 89 GLU N N 1
ATOM 17626 C CA . GLU J 2 89 ? -20.726 -3.557 -65.049 1.00 57.82 89 GLU N CA 1
ATOM 17627 C C . GLU J 2 89 ? -21.574 -3.483 -63.786 1.00 56.02 89 GLU N C 1
ATOM 17628 O O . GLU J 2 89 ? -22.773 -3.773 -63.850 1.00 54.79 89 GLU N O 1
ATOM 17634 N N . ASP J 2 90 ? -20.989 -3.106 -62.650 1.00 54.61 90 ASP N N 1
ATOM 17635 C CA . ASP J 2 90 ? -21.759 -2.863 -61.437 1.00 54.07 90 ASP N CA 1
ATOM 17636 C C . ASP J 2 90 ? -22.476 -1.519 -61.453 1.00 56.46 90 ASP N C 1
ATOM 17637 O O . ASP J 2 90 ? -23.256 -1.243 -60.535 1.00 51.49 90 ASP N O 1
ATOM 17642 N N . THR J 2 91 ? -22.227 -0.683 -62.460 1.00 57.12 91 THR N N 1
ATOM 17643 C CA . THR J 2 91 ? -22.855 0.631 -62.537 1.00 54.48 91 THR N CA 1
ATOM 17644 C C . THR J 2 91 ? -24.360 0.481 -62.734 1.00 51.31 91 THR N C 1
ATOM 17645 O O . THR J 2 91 ? -24.807 -0.070 -63.746 1.00 51.55 91 THR N O 1
ATOM 17649 N N . ALA J 2 92 ? -25.138 0.982 -61.776 1.00 50.73 92 ALA N N 1
ATOM 17650 C CA . ALA J 2 92 ? -26.590 0.849 -61.812 1.00 49.55 92 ALA N CA 1
ATOM 17651 C C . ALA J 2 92 ? -27.196 1.697 -60.703 1.00 51.12 92 ALA N C 1
ATOM 17652 O O . ALA J 2 92 ? -26.506 2.136 -59.779 1.00 46.85 92 ALA N O 1
ATOM 17654 N N . VAL J 2 93 ? -28.503 1.925 -60.812 1.00 43.73 93 VAL N N 1
ATOM 17655 C CA . VAL J 2 93 ? -29.290 2.444 -59.700 1.00 45.24 93 VAL N CA 1
ATOM 17656 C C . VAL J 2 93 ? -29.661 1.276 -58.799 1.00 45.95 93 VAL N C 1
ATOM 17657 O O . VAL J 2 93 ? -30.184 0.260 -59.269 1.00 46.79 93 VAL N O 1
ATOM 17661 N N . TYR J 2 94 ? -29.388 1.408 -57.505 1.00 44.59 94 TYR N N 1
ATOM 17662 C CA . TYR J 2 94 ? -29.587 0.321 -56.554 1.00 39.88 94 TYR N CA 1
ATOM 17663 C C . TYR J 2 94 ? -30.806 0.610 -55.690 1.00 45.11 94 TYR N C 1
ATOM 17664 O O . TYR J 2 94 ? -30.878 1.655 -55.036 1.00 46.82 94 TYR N O 1
ATOM 17673 N N . PHE J 2 95 ? -31.759 -0.316 -55.702 1.00 41.78 95 PHE N N 1
ATOM 17674 C CA . PHE J 2 95 ? -32.975 -0.225 -54.911 1.00 42.44 95 PHE N CA 1
ATOM 17675 C C . PHE J 2 95 ? -32.905 -1.182 -53.729 1.00 44.02 95 PHE N C 1
ATOM 17676 O O . PHE J 2 95 ? -32.313 -2.261 -53.822 1.00 41.54 95 PHE N O 1
ATOM 17684 N N . CYS J 2 96 ? -33.521 -0.783 -52.616 1.00 43.79 96 CYS N N 1
ATOM 17685 C CA . CYS J 2 96 ? -33.858 -1.707 -51.543 1.00 42.64 96 CYS N CA 1
ATOM 17686 C C . CYS J 2 96 ? -35.357 -1.964 -51.578 1.00 39.74 96 CYS N C 1
ATOM 17687 O O . CYS J 2 96 ? -36.149 -1.043 -51.799 1.00 45.37 96 CYS N O 1
ATOM 17690 N N . ALA J 2 97 ? -35.740 -3.223 -51.384 1.00 36.17 97 ALA N N 1
ATOM 17691 C CA . ALA J 2 97 ? -37.131 -3.625 -51.507 1.00 39.46 97 ALA N CA 1
ATOM 17692 C C . ALA J 2 97 ? -37.514 -4.548 -50.360 1.00 41.01 97 ALA N C 1
ATOM 17693 O O . ALA J 2 97 ? -36.691 -5.313 -49.851 1.00 37.23 97 ALA N O 1
ATOM 17695 N N . THR J 2 98 ? -38.779 -4.464 -49.960 1.00 41.93 98 THR N N 1
ATOM 17696 C CA . THR J 2 98 ? -39.324 -5.330 -48.928 1.00 34.73 98 THR N CA 1
ATOM 17697 C C . THR J 2 98 ? -39.946 -6.575 -49.549 1.00 41.52 98 THR N C 1
ATOM 17698 O O . THR J 2 98 ? -40.344 -6.590 -50.717 1.00 37.99 98 THR N O 1
ATOM 17702 N N . VAL J 2 99 ? -40.028 -7.625 -48.743 1.00 39.61 99 VAL N N 1
ATOM 17703 C CA . VAL J 2 99 ? -40.573 -8.907 -49.173 1.00 34.67 99 VAL N CA 1
ATOM 17704 C C . VAL J 2 99 ? -41.766 -9.194 -48.270 1.00 31.51 99 VAL N C 1
ATOM 17705 O O . VAL J 2 99 ? -41.632 -9.799 -47.203 1.00 33.43 99 VAL N O 1
ATOM 17709 N N . ARG J 2 100 ? -42.952 -8.762 -48.696 1.00 32.69 100 ARG N N 1
ATOM 17710 C CA . ARG J 2 100 ? -44.143 -8.857 -47.861 1.00 35.11 100 ARG N CA 1
ATOM 17711 C C . ARG J 2 100 ? -45.213 -9.770 -48.439 1.00 32.98 100 ARG N C 1
ATOM 17712 O O . ARG J 2 100 ? -45.666 -10.691 -47.755 1.00 35.93 100 ARG N O 1
ATOM 17720 N N . SER J 2 101 ? -45.637 -9.547 -49.679 1.00 32.76 101 SER N N 1
ATOM 17721 C CA . SER J 2 101 ? -46.791 -10.254 -50.224 1.00 34.28 101 SER N CA 1
ATOM 17722 C C . SER J 2 101 ? -46.394 -11.627 -50.756 1.00 37.58 101 SER N C 1
ATOM 17723 O O . SER J 2 101 ? -45.435 -11.755 -51.528 1.00 33.60 101 SER N O 1
ATOM 17726 N N . GLY J 2 102 ? -47.140 -12.651 -50.343 1.00 30.93 102 GLY N N 1
ATOM 17727 C CA . GLY J 2 102 ? -46.966 -13.974 -50.895 1.00 30.92 102 GLY N CA 1
ATOM 17728 C C . GLY J 2 102 ? -45.835 -14.760 -50.260 1.00 31.51 102 GLY N C 1
ATOM 17729 O O . GLY J 2 102 ? -45.139 -14.316 -49.346 1.00 29.87 102 GLY N O 1
ATOM 17730 N N . ARG J 2 103 ? -45.652 -15.972 -50.787 1.00 27.71 103 ARG N N 1
ATOM 17731 C CA . ARG J 2 103 ? -44.675 -16.921 -50.277 1.00 29.20 103 ARG N CA 1
ATOM 17732 C C . ARG J 2 103 ? -43.351 -16.891 -51.021 1.00 28.14 103 ARG N C 1
ATOM 17733 O O . ARG J 2 103 ? -42.352 -17.386 -50.488 1.00 29.55 103 ARG N O 1
ATOM 17741 N N . TYR J 2 104 ? -43.308 -16.336 -52.229 1.00 27.61 104 TYR N N 1
ATOM 17742 C CA . TYR J 2 104 ? -42.154 -16.592 -53.079 1.00 28.43 104 TYR N CA 1
ATOM 17743 C C . TYR J 2 104 ? -41.442 -15.315 -53.518 1.00 31.73 104 TYR N C 1
ATOM 17744 O O . TYR J 2 104 ? -41.151 -15.129 -54.708 1.00 29.03 104 TYR N O 1
ATOM 17753 N N . PHE J 2 105 ? -41.175 -14.432 -52.553 1.00 31.85 105 PHE N N 1
ATOM 17754 C CA . PHE J 2 105 ? -40.165 -13.383 -52.657 1.00 31.53 105 PHE N CA 1
ATOM 17755 C C . PHE J 2 105 ? -40.564 -12.254 -53.606 1.00 29.24 105 PHE N C 1
ATOM 17756 O O . PHE J 2 105 ? -39.707 -11.652 -54.259 1.00 29.51 105 PHE N O 1
ATOM 17764 N N . ALA J 2 106 ? -41.852 -11.928 -53.680 1.00 29.20 106 ALA N N 1
ATOM 17765 C CA . ALA J 2 106 ? -42.268 -10.735 -54.404 1.00 36.08 106 ALA N CA 1
ATOM 17766 C C . ALA J 2 106 ? -41.792 -9.489 -53.665 1.00 35.48 106 ALA N C 1
ATOM 17767 O O . ALA J 2 106 ? -41.671 -9.472 -52.437 1.00 35.88 106 ALA N O 1
ATOM 17769 N N . LEU J 2 107 ? -41.512 -8.436 -54.423 1.00 31.21 107 LEU N N 1
ATOM 17770 C CA . LEU J 2 107 ? -40.905 -7.222 -53.890 1.00 36.93 107 LEU N CA 1
ATOM 17771 C C . LEU J 2 107 ? -41.964 -6.129 -53.853 1.00 40.74 107 LEU N C 1
ATOM 17772 O O . LEU J 2 107 ? -42.368 -5.615 -54.901 1.00 36.07 107 LEU N O 1
ATOM 17777 N N . ASP J 2 108 ? -42.398 -5.768 -52.644 1.00 35.58 108 ASP N N 1
ATOM 17778 C CA . ASP J 2 108 ? -43.555 -4.889 -52.495 1.00 35.50 108 ASP N CA 1
ATOM 17779 C C . ASP J 2 108 ? -43.162 -3.416 -52.561 1.00 42.16 108 ASP N C 1
ATOM 17780 O O . ASP J 2 108 ? -43.563 -2.692 -53.480 1.00 42.06 108 ASP N O 1
ATOM 17785 N N . ASP J 2 109 ? -42.388 -2.954 -51.583 1.00 40.86 109 ASP N N 1
ATOM 17786 C CA . ASP J 2 109 ? -42.059 -1.545 -51.426 1.00 39.99 109 ASP N CA 1
ATOM 17787 C C . ASP J 2 109 ? -40.624 -1.303 -51.871 1.00 47.01 109 ASP N C 1
ATOM 17788 O O . ASP J 2 109 ? -39.709 -1.994 -51.415 1.00 47.33 109 ASP N O 1
ATOM 17793 N N . TRP J 2 110 ? -40.434 -0.320 -52.749 1.00 47.45 110 TRP N N 1
ATOM 17794 C CA . TRP J 2 110 ? -39.126 0.034 -53.283 1.00 42.85 110 TRP N CA 1
ATOM 17795 C C . TRP J 2 110 ? -38.792 1.475 -52.923 1.00 47.72 110 TRP N C 1
ATOM 17796 O O . TRP J 2 110 ? -39.647 2.361 -53.021 1.00 48.76 110 TRP N O 1
ATOM 17807 N N . GLY J 2 111 ? -37.544 1.709 -52.528 1.00 52.81 111 GLY N N 1
ATOM 17808 C CA . GLY J 2 111 ? -37.059 3.058 -52.336 1.00 50.81 111 GLY N CA 1
ATOM 17809 C C . GLY J 2 111 ? -36.840 3.764 -53.664 1.00 53.81 111 GLY N C 1
ATOM 17810 O O . GLY J 2 111 ? -36.998 3.199 -54.747 1.00 50.57 111 GLY N O 1
ATOM 17811 N N . GLN J 2 112 ? -36.462 5.043 -53.572 1.00 54.66 112 GLN N N 1
ATOM 17812 C CA . GLN J 2 112 ? -36.240 5.829 -54.782 1.00 52.70 112 GLN N CA 1
ATOM 17813 C C . GLN J 2 112 ? -34.957 5.441 -55.506 1.00 50.43 112 GLN N C 1
ATOM 17814 O O . GLN J 2 112 ? -34.791 5.799 -56.677 1.00 48.47 112 GLN N O 1
ATOM 17820 N N . GLY J 2 113 ? -34.056 4.727 -54.844 1.00 47.19 113 GLY N N 1
ATOM 17821 C CA . GLY J 2 113 ? -32.846 4.246 -55.474 1.00 46.10 113 GLY N CA 1
ATOM 17822 C C . GLY J 2 113 ? -31.662 5.175 -55.268 1.00 50.99 113 GLY N C 1
ATOM 17823 O O . GLY J 2 113 ? -31.801 6.354 -54.948 1.00 56.54 113 GLY N O 1
ATOM 17824 N N . THR J 2 114 ? -30.470 4.613 -55.460 1.00 49.42 114 THR N N 1
ATOM 17825 C CA . THR J 2 114 ? -29.228 5.366 -55.355 1.00 49.11 114 THR N CA 1
ATOM 17826 C C . THR J 2 114 ? -28.312 4.952 -56.499 1.00 53.02 114 THR N C 1
ATOM 17827 O O . THR J 2 114 ? -28.196 3.762 -56.805 1.00 47.19 114 THR N O 1
ATOM 17831 N N . LEU J 2 115 ? -27.686 5.933 -57.145 1.00 57.78 115 LEU N N 1
ATOM 17832 C CA . LEU J 2 115 ? -26.940 5.697 -58.377 1.00 54.66 115 LEU N CA 1
ATOM 17833 C C . LEU J 2 115 ? -25.471 5.442 -58.065 1.00 61.14 115 LEU N C 1
ATOM 17834 O O . LEU J 2 115 ? -24.811 6.272 -57.431 1.00 64.14 115 LEU N O 1
ATOM 17839 N N . VAL J 2 116 ? -24.962 4.302 -58.525 1.00 58.42 116 VAL N N 1
ATOM 17840 C CA . VAL J 2 116 ? -23.565 3.920 -58.353 1.00 59.88 116 VAL N CA 1
ATOM 17841 C C . VAL J 2 116 ? -22.914 3.896 -59.728 1.00 62.80 116 VAL N C 1
ATOM 17842 O O . VAL J 2 116 ? -23.371 3.179 -60.627 1.00 64.59 116 VAL N O 1
ATOM 17846 N N . THR J 2 117 ? -21.852 4.679 -59.895 1.00 62.84 117 THR N N 1
ATOM 17847 C CA . THR J 2 117 ? -21.135 4.772 -61.161 1.00 62.28 117 THR N CA 1
ATOM 17848 C C . THR J 2 117 ? -19.716 4.263 -60.965 1.00 63.52 117 THR N C 1
ATOM 17849 O O . THR J 2 117 ? -18.988 4.764 -60.101 1.00 66.48 117 THR N O 1
ATOM 17853 N N . VAL J 2 118 ? -19.328 3.270 -61.760 1.00 60.95 118 VAL N N 1
ATOM 17854 C CA . VAL J 2 118 ? -17.978 2.723 -61.751 1.00 61.72 118 VAL N CA 1
ATOM 17855 C C . VAL J 2 118 ? -17.345 3.014 -63.104 1.00 66.84 118 VAL N C 1
ATOM 17856 O O . VAL J 2 118 ? -17.899 2.648 -64.146 1.00 68.20 118 VAL N O 1
ATOM 17860 N N . SER J 2 119 ? -16.189 3.668 -63.084 1.00 69.68 119 SER N N 1
ATOM 17861 C CA . SER J 2 119 ? -15.546 4.137 -64.308 1.00 73.44 119 SER N CA 1
ATOM 17862 C C . SER J 2 119 ? -14.811 3.019 -65.039 1.00 74.26 119 SER N C 1
ATOM 17863 O O . SER J 2 119 ? -14.172 3.255 -66.065 1.00 74.78 119 SER N O 1
ATOM 17866 N N . SER J 2 142 ? -31.503 -13.731 -70.483 1.00 84.36 142 SER N N 1
ATOM 17867 C CA . SER J 2 142 ? -32.287 -13.349 -69.319 1.00 90.99 142 SER N CA 1
ATOM 17868 C C . SER J 2 142 ? -33.207 -14.481 -68.877 1.00 97.70 142 SER N C 1
ATOM 17869 O O . SER J 2 142 ? -33.959 -14.337 -67.914 1.00 89.28 142 SER N O 1
ATOM 17872 N N . VAL J 2 143 ? -33.138 -15.599 -69.606 1.00 73.88 143 VAL N N 1
ATOM 17873 C CA . VAL J 2 143 ? -33.919 -16.825 -69.407 1.00 66.57 143 VAL N CA 1
ATOM 17874 C C . VAL J 2 143 ? -35.421 -16.573 -69.552 1.00 56.93 143 VAL N C 1
ATOM 17875 O O . VAL J 2 143 ? -36.157 -17.451 -70.018 1.00 53.44 143 VAL N O 1
ATOM 17879 N N . LEU J 2 144 ? -35.891 -15.380 -69.181 1.00 56.34 144 LEU N N 1
ATOM 17880 C CA . LEU J 2 144 ? -37.287 -15.003 -69.350 1.00 49.26 144 LEU N CA 1
ATOM 17881 C C . LEU J 2 144 ? -37.391 -14.036 -70.519 1.00 50.89 144 LEU N C 1
ATOM 17882 O O . LEU J 2 144 ? -36.698 -13.013 -70.545 1.00 55.17 144 LEU N O 1
ATOM 17887 N N . THR J 2 145 ? -38.256 -14.357 -71.477 1.00 41.57 145 THR N N 1
ATOM 17888 C CA . THR J 2 145 ? -38.363 -13.608 -72.723 1.00 45.98 145 THR N CA 1
ATOM 17889 C C . THR J 2 145 ? -39.631 -12.765 -72.712 1.00 45.37 145 THR N C 1
ATOM 17890 O O . THR J 2 145 ? -40.739 -13.304 -72.624 1.00 46.70 145 THR N O 1
ATOM 17894 N N . GLN J 2 146 ? -39.463 -11.446 -72.802 1.00 45.81 146 GLN N N 1
ATOM 17895 C CA . GLN J 2 146 ? -40.549 -10.488 -72.879 1.00 45.09 146 GLN N CA 1
ATOM 17896 C C . GLN J 2 146 ? -40.506 -9.746 -74.208 1.00 47.39 146 GLN N C 1
ATOM 17897 O O . GLN J 2 146 ? -39.416 -9.462 -74.719 1.00 49.74 146 GLN N O 1
ATOM 17903 N N . PRO J 2 147 ? -41.658 -9.418 -74.788 1.00 48.00 147 PRO N N 1
ATOM 17904 C CA . PRO J 2 147 ? -41.674 -8.554 -75.971 1.00 44.62 147 PRO N CA 1
ATOM 17905 C C . PRO J 2 147 ? -41.151 -7.175 -75.618 1.00 45.03 147 PRO N C 1
ATOM 17906 O O . PRO J 2 147 ? -41.497 -6.631 -74.559 1.00 46.98 147 PRO N O 1
ATOM 17910 N N . PRO J 2 148 ? -40.297 -6.587 -76.460 1.00 47.70 148 PRO N N 1
ATOM 17911 C CA . PRO J 2 148 ? -39.758 -5.258 -76.126 1.00 46.85 148 PRO N CA 1
ATOM 17912 C C . PRO J 2 148 ? -40.830 -4.195 -75.969 1.00 49.57 148 PRO N C 1
ATOM 17913 O O . PRO J 2 148 ? -40.716 -3.337 -75.085 1.00 52.29 148 PRO N O 1
ATOM 17917 N N . SER J 2 149 ? -41.874 -4.226 -76.796 1.00 54.85 149 SER N N 1
ATOM 17918 C CA . SER J 2 149 ? -42.892 -3.187 -76.770 1.00 56.06 149 SER N CA 1
ATOM 17919 C C . SER J 2 149 ? -44.263 -3.784 -77.045 1.00 56.42 149 SER N C 1
ATOM 17920 O O . SER J 2 149 ? -44.388 -4.836 -77.676 1.00 56.80 149 SER N O 1
ATOM 17923 N N . VAL J 2 150 ? -45.290 -3.093 -76.554 1.00 56.67 150 VAL N N 1
ATOM 17924 C CA . VAL J 2 150 ? -46.688 -3.420 -76.820 1.00 57.69 150 VAL N CA 1
ATOM 17925 C C . VAL J 2 150 ? -47.461 -2.112 -76.931 1.00 59.91 150 VAL N C 1
ATOM 17926 O O . VAL J 2 150 ? -47.303 -1.222 -76.090 1.00 65.20 150 VAL N O 1
ATOM 17930 N N . SER J 2 151 ? -48.282 -1.988 -77.969 1.00 62.73 151 SER N N 1
ATOM 17931 C CA . SER J 2 151 ? -49.143 -0.828 -78.149 1.00 65.26 151 SER N CA 1
ATOM 17932 C C . SER J 2 151 ? -50.602 -1.239 -78.000 1.00 66.00 151 SER N C 1
ATOM 17933 O O . SER J 2 151 ? -50.992 -2.348 -78.373 1.00 65.95 151 SER N O 1
ATOM 17936 N N . VAL J 2 152 ? -51.408 -0.333 -77.450 1.00 67.06 152 VAL N N 1
ATOM 17937 C CA . VAL J 2 152 ? -52.803 -0.633 -77.142 1.00 68.98 152 VAL N CA 1
ATOM 17938 C C . VAL J 2 152 ? -53.622 0.647 -77.235 1.00 72.03 152 VAL N C 1
ATOM 17939 O O . VAL J 2 152 ? -53.146 1.732 -76.893 1.00 71.62 152 VAL N O 1
ATOM 17943 N N . ALA J 2 153 ? -54.862 0.510 -77.716 1.00 74.33 153 ALA N N 1
ATOM 17944 C CA . ALA J 2 153 ? -55.819 1.600 -77.754 1.00 77.04 153 ALA N CA 1
ATOM 17945 C C . ALA J 2 153 ? -56.451 1.798 -76.376 1.00 79.60 153 ALA N C 1
ATOM 17946 O O . ALA J 2 153 ? -56.539 0.854 -75.588 1.00 84.49 153 ALA N O 1
ATOM 17948 N N . PRO J 2 154 ? -56.886 3.024 -76.063 1.00 78.32 154 PRO N N 1
ATOM 17949 C CA . PRO J 2 154 ? -57.463 3.281 -74.728 1.00 79.63 154 PRO N CA 1
ATOM 17950 C C . PRO J 2 154 ? -58.583 2.330 -74.327 1.00 82.25 154 PRO N C 1
ATOM 17951 O O . PRO J 2 154 ? -58.550 1.775 -73.224 1.00 75.21 154 PRO N O 1
ATOM 17955 N N . GLY J 2 155 ? -59.570 2.109 -75.191 1.00 81.54 155 GLY N N 1
ATOM 17956 C CA . GLY J 2 155 ? -60.645 1.206 -74.819 1.00 93.56 155 GLY N CA 1
ATOM 17957 C C . GLY J 2 155 ? -60.199 -0.237 -74.674 1.00 81.37 155 GLY N C 1
ATOM 17958 O O . GLY J 2 155 ? -60.772 -0.990 -73.879 1.00 76.81 155 GLY N O 1
ATOM 17959 N N . LYS J 2 156 ? -59.156 -0.631 -75.403 1.00 79.79 156 LYS N N 1
ATOM 17960 C CA . LYS J 2 156 ? -58.841 -2.036 -75.626 1.00 74.11 156 LYS N CA 1
ATOM 17961 C C . LYS J 2 156 ? -58.153 -2.659 -74.411 1.00 69.90 156 LYS N C 1
ATOM 17962 O O . LYS J 2 156 ? -58.055 -2.069 -73.331 1.00 68.66 156 LYS N O 1
ATOM 17964 N N . THR J 2 157 ? -57.669 -3.886 -74.601 1.00 70.17 157 THR N N 1
ATOM 17965 C CA . THR J 2 157 ? -57.039 -4.691 -73.564 1.00 64.23 157 THR N CA 1
ATOM 17966 C C . THR J 2 157 ? -55.610 -5.013 -73.978 1.00 63.34 157 THR N C 1
ATOM 17967 O O . THR J 2 157 ? -55.370 -5.451 -75.108 1.00 69.39 157 THR N O 1
ATOM 17971 N N . ALA J 2 158 ? -54.669 -4.803 -73.064 1.00 61.72 158 ALA N N 1
ATOM 17972 C CA . ALA J 2 158 ? -53.261 -5.076 -73.309 1.00 61.73 158 ALA N CA 1
ATOM 17973 C C . ALA J 2 158 ? -52.861 -6.412 -72.693 1.00 55.66 158 ALA N C 1
ATOM 17974 O O . ALA J 2 158 ? -53.397 -6.831 -71.664 1.00 56.15 158 ALA N O 1
ATOM 17976 N N . ARG J 2 159 ? -51.903 -7.078 -73.336 1.00 56.58 159 ARG N N 1
ATOM 17977 C CA . ARG J 2 159 ? -51.399 -8.365 -72.869 1.00 51.61 159 ARG N CA 1
ATOM 17978 C C . ARG J 2 159 ? -49.884 -8.372 -72.990 1.00 52.33 159 ARG N C 1
ATOM 17979 O O . ARG J 2 159 ? -49.345 -8.181 -74.085 1.00 51.22 159 ARG N O 1
ATOM 17987 N N . ILE J 2 160 ? -49.205 -8.590 -71.869 1.00 46.91 160 ILE N N 1
ATOM 17988 C CA . ILE J 2 160 ? -47.751 -8.684 -71.820 1.00 45.38 160 ILE N CA 1
ATOM 17989 C C . ILE J 2 160 ? -47.392 -10.115 -71.452 1.00 50.04 160 ILE N C 1
ATOM 17990 O O . ILE J 2 160 ? -47.764 -10.597 -70.374 1.00 48.62 160 ILE N O 1
ATOM 17995 N N . THR J 2 161 ? -46.671 -10.793 -72.339 1.00 50.19 161 THR N N 1
ATOM 17996 C CA . THR J 2 161 ? -46.278 -12.176 -72.116 1.00 44.71 161 THR N CA 1
ATOM 17997 C C . THR J 2 161 ? -44.877 -12.255 -71.519 1.00 44.74 161 THR N C 1
ATOM 17998 O O . THR J 2 161 ? -44.060 -11.341 -71.651 1.00 45.88 161 THR N O 1
ATOM 18002 N N . CYS J 2 162 ? -44.615 -13.376 -70.850 1.00 44.86 162 CYS N N 1
ATOM 18003 C CA . CYS J 2 162 ? -43.337 -13.639 -70.190 1.00 41.55 162 CYS N CA 1
ATOM 18004 C C . CYS J 2 162 ? -43.009 -15.104 -70.456 1.00 44.98 162 CYS N C 1
ATOM 18005 O O . CYS J 2 162 ? -43.583 -15.996 -69.826 1.00 41.53 162 CYS N O 1
ATOM 18008 N N . GLY J 2 163 ? -42.102 -15.348 -71.396 1.00 44.47 163 GLY N N 1
ATOM 18009 C 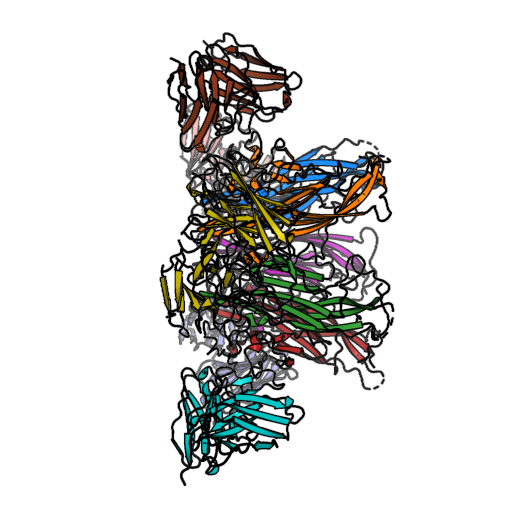CA . GLY J 2 163 ? -41.816 -16.694 -71.870 1.00 41.68 163 GLY N CA 1
ATOM 18010 C C . GLY J 2 163 ? -40.613 -17.306 -71.175 1.00 43.24 163 GLY N C 1
ATOM 18011 O O . GLY J 2 163 ? -39.582 -16.657 -71.001 1.00 46.66 163 GLY N O 1
ATOM 18012 N N . GLY J 2 164 ? -40.764 -18.568 -70.786 1.00 40.25 164 GLY N N 1
ATOM 18013 C CA . GLY J 2 164 ? -39.699 -19.335 -70.177 1.00 44.65 164 GLY N CA 1
ATOM 18014 C C . GLY J 2 164 ? -40.048 -20.808 -70.178 1.00 41.84 164 GLY N C 1
ATOM 18015 O O . GLY J 2 164 ? -41.227 -21.153 -70.085 1.00 43.74 164 GLY N O 1
ATOM 18016 N N . ASP J 2 165 ? -39.058 -21.691 -70.297 1.00 44.33 165 ASP N N 1
ATOM 18017 C CA . ASP J 2 165 ? -39.353 -23.119 -70.336 1.00 44.13 165 ASP N CA 1
ATOM 18018 C C . ASP J 2 165 ? -39.979 -23.558 -69.020 1.00 48.19 165 ASP N C 1
ATOM 18019 O O . ASP J 2 165 ? -39.368 -23.415 -67.955 1.00 49.71 165 ASP N O 1
ATOM 18024 N N . ASN J 2 166 ? -41.201 -24.088 -69.102 1.00 48.85 166 ASN N N 1
ATOM 18025 C CA . ASN J 2 166 ? -41.937 -24.572 -67.934 1.00 42.92 166 ASN N CA 1
ATOM 18026 C C . ASN J 2 166 ? -42.038 -23.491 -66.858 1.00 43.53 166 ASN N C 1
ATOM 18027 O O . ASN J 2 166 ? -41.866 -23.748 -65.665 1.00 46.29 166 ASN N O 1
ATOM 18032 N N . ILE J 2 167 ? -42.316 -22.259 -67.290 1.00 49.09 167 ILE N N 1
ATOM 18033 C CA . ILE J 2 167 ? -42.514 -21.171 -66.343 1.00 41.62 167 ILE N CA 1
ATOM 18034 C C . ILE J 2 167 ? -43.792 -21.357 -65.537 1.00 37.78 167 ILE N C 1
ATOM 18035 O O . ILE J 2 167 ? -43.907 -20.811 -64.435 1.00 36.18 167 ILE N O 1
ATOM 18040 N N . GLY J 2 168 ? -44.750 -22.139 -66.043 1.00 39.21 168 GLY N N 1
ATOM 18041 C CA . GLY J 2 168 ? -45.971 -22.392 -65.300 1.00 40.41 168 GLY N CA 1
ATOM 18042 C C . GLY J 2 168 ? -45.762 -23.147 -64.003 1.00 39.92 168 GLY N C 1
ATOM 18043 O O . GLY J 2 168 ? -46.660 -23.165 -63.154 1.00 41.35 168 GLY N O 1
ATOM 18044 N N . SER J 2 169 ? -44.602 -23.778 -63.831 1.00 38.97 169 SER N N 1
ATOM 18045 C CA . SER J 2 169 ? -44.271 -24.484 -62.601 1.00 41.21 169 SER N CA 1
ATOM 18046 C C . SER J 2 169 ? -43.588 -23.593 -61.573 1.00 37.23 169 SER N C 1
ATOM 18047 O O . SER J 2 169 ? -43.235 -24.076 -60.492 1.00 40.63 169 SER N O 1
ATOM 18050 N N . ARG J 2 170 ? -43.393 -22.316 -61.879 1.00 36.46 170 ARG N N 1
ATOM 18051 C CA . ARG J 2 170 ? -42.722 -21.369 -61.006 1.00 35.36 170 ARG N CA 1
ATOM 18052 C C . ARG J 2 170 ? -43.645 -20.207 -60.672 1.00 38.60 170 ARG N C 1
ATOM 18053 O O . ARG J 2 170 ? -44.591 -19.921 -61.415 1.00 35.36 170 ARG N O 1
ATOM 18061 N N . PRO J 2 171 ? -43.406 -19.521 -59.555 1.00 36.06 171 PRO N N 1
ATOM 18062 C CA . PRO J 2 171 ? -44.186 -18.318 -59.252 1.00 35.00 171 PRO N CA 1
ATOM 18063 C C . PRO J 2 171 ? -43.704 -17.145 -60.086 1.00 32.21 171 PRO N C 1
ATOM 18064 O O . PRO J 2 171 ? -42.503 -16.963 -60.306 1.00 37.54 171 PRO N O 1
ATOM 18068 N N . VAL J 2 172 ? -44.657 -16.345 -60.557 1.00 32.05 172 VAL N N 1
ATOM 18069 C CA . VAL J 2 172 ? -44.372 -15.188 -61.395 1.00 36.80 172 VAL N CA 1
ATOM 18070 C C . VAL J 2 172 ? -44.933 -13.948 -60.716 1.00 31.98 172 VAL N C 1
ATOM 18071 O O . VAL J 2 172 ? -46.073 -13.957 -60.238 1.00 39.11 172 VAL N O 1
ATOM 18075 N N . HIS J 2 173 ? -44.129 -12.892 -60.666 1.00 29.77 173 HIS N N 1
ATOM 18076 C CA . HIS J 2 173 ? -44.553 -11.587 -60.189 1.00 34.58 173 HIS N CA 1
ATOM 18077 C C . HIS J 2 173 ? -44.391 -10.571 -61.310 1.00 34.86 173 HIS N C 1
ATOM 18078 O O . HIS J 2 173 ? -43.534 -10.724 -62.188 1.00 31.59 173 HIS N O 1
ATOM 18085 N N . TRP J 2 174 ? -45.221 -9.532 -61.278 1.00 36.01 174 TRP N N 1
ATOM 18086 C CA . TRP J 2 174 ? -45.212 -8.489 -62.293 1.00 37.72 174 TRP N CA 1
ATOM 18087 C C . TRP J 2 174 ? -44.990 -7.132 -61.642 1.00 35.49 174 TRP N C 1
ATOM 18088 O O . TRP J 2 174 ? -45.511 -6.859 -60.557 1.00 34.69 174 TRP N O 1
ATOM 18099 N N . TYR J 2 175 ? -44.217 -6.282 -62.313 1.00 35.80 175 TYR N N 1
ATOM 18100 C CA . TYR J 2 175 ? -43.887 -4.960 -61.802 1.00 36.05 175 TYR N CA 1
ATOM 18101 C C . TYR J 2 175 ? -44.123 -3.910 -62.875 1.00 40.20 175 TYR N C 1
ATOM 18102 O O . TYR J 2 175 ? -43.769 -4.108 -64.040 1.00 43.02 175 TYR N O 1
ATOM 18111 N N . GLN J 2 176 ? -44.715 -2.793 -62.467 1.00 39.96 176 GLN N N 1
ATOM 18112 C CA . GLN J 2 176 ? -44.887 -1.624 -63.317 1.00 42.83 176 GLN N CA 1
ATOM 18113 C C . GLN J 2 176 ? -43.850 -0.576 -62.938 1.00 45.24 176 GLN N C 1
ATOM 18114 O O . GLN J 2 176 ? -43.615 -0.327 -61.752 1.00 46.70 176 GLN N O 1
ATOM 18120 N N . GLN J 2 177 ? -43.225 0.032 -63.946 1.00 47.88 177 GLN N N 1
ATOM 18121 C CA . GLN J 2 177 ? -42.217 1.062 -63.717 1.00 53.62 177 GLN N CA 1
ATOM 18122 C C . GLN J 2 177 ? -42.406 2.185 -64.724 1.00 51.94 177 GLN N C 1
ATOM 18123 O O . GLN J 2 177 ? -42.250 1.972 -65.930 1.00 51.08 177 GLN N O 1
ATOM 18129 N N . LYS J 2 178 ? -42.727 3.371 -64.227 1.00 54.91 178 LYS N N 1
ATOM 18130 C CA . LYS J 2 178 ? -42.838 4.565 -65.046 1.00 60.84 178 LYS N CA 1
ATOM 18131 C C . LYS J 2 178 ? -41.489 5.265 -65.134 1.00 58.64 178 LYS N C 1
ATOM 18132 O O . LYS J 2 178 ? -40.596 5.015 -64.318 1.00 65.67 178 LYS N O 1
ATOM 18138 N N . PRO J 2 179 ? -41.299 6.131 -66.131 1.00 70.33 179 PRO N N 1
ATOM 18139 C CA . PRO J 2 179 ? -39.997 6.794 -66.297 1.00 69.31 179 PRO N CA 1
ATOM 18140 C C . PRO J 2 179 ? -39.581 7.567 -65.053 1.00 65.56 179 PRO N C 1
ATOM 18141 O O . PRO J 2 179 ? -40.342 8.374 -64.515 1.00 67.77 179 PRO N O 1
ATOM 18145 N N . GLY J 2 180 ? -38.357 7.304 -64.596 1.00 67.92 180 GLY N N 1
ATOM 18146 C CA . GLY J 2 180 ? -37.777 8.019 -63.480 1.00 74.66 180 GLY N CA 1
ATOM 18147 C C . GLY J 2 180 ? -38.265 7.611 -62.107 1.00 72.72 180 GLY N C 1
ATOM 18148 O O . GLY J 2 180 ? -37.790 8.171 -61.112 1.00 68.64 180 GLY N O 1
ATOM 18149 N N . GLN J 2 181 ? -39.185 6.657 -62.013 1.00 73.39 181 GLN N N 1
ATOM 18150 C CA . GLN J 2 181 ? -39.779 6.259 -60.746 1.00 70.28 181 GLN N CA 1
ATOM 18151 C C . GLN J 2 181 ? -39.360 4.842 -60.377 1.00 70.35 181 GLN N C 1
ATOM 18152 O O . GLN J 2 181 ? -38.801 4.096 -61.186 1.00 75.54 181 GLN N O 1
ATOM 18158 N N . ALA J 2 182 ? -39.647 4.478 -59.126 1.00 65.39 182 ALA N N 1
ATOM 18159 C CA . ALA J 2 182 ? -39.370 3.144 -58.624 1.00 56.50 182 ALA N CA 1
ATOM 18160 C C . ALA J 2 182 ? -40.467 2.175 -59.059 1.00 52.69 182 ALA N C 1
ATOM 18161 O O . ALA J 2 182 ? -41.610 2.582 -59.288 1.00 57.83 182 ALA N O 1
ATOM 18163 N N . PRO J 2 183 ? -40.140 0.890 -59.195 1.00 53.11 183 PRO N N 1
ATOM 18164 C CA . PRO J 2 183 ? -41.151 -0.086 -59.617 1.00 54.31 183 PRO N CA 1
ATOM 18165 C C . PRO J 2 183 ? -42.258 -0.251 -58.583 1.00 45.70 183 PRO N C 1
ATOM 18166 O O . PRO J 2 183 ? -42.107 0.076 -57.404 1.00 45.13 183 PRO N O 1
ATOM 18170 N N . ILE J 2 184 ? -43.391 -0.764 -59.056 1.00 45.00 184 ILE N N 1
ATOM 18171 C CA . ILE J 2 184 ? -44.557 -1.047 -58.228 1.00 45.63 184 ILE N CA 1
ATOM 18172 C C . ILE J 2 184 ? -44.974 -2.491 -58.476 1.00 39.43 184 ILE N C 1
ATOM 18173 O O . ILE J 2 184 ? -44.992 -2.953 -59.622 1.00 41.63 184 ILE N O 1
ATOM 18178 N N . LEU J 2 185 ? -45.299 -3.208 -57.403 1.00 41.14 185 LEU N N 1
ATOM 18179 C CA . LEU J 2 185 ? -45.759 -4.587 -57.515 1.00 37.31 185 LEU N CA 1
ATOM 18180 C C . LEU J 2 185 ? -47.239 -4.602 -57.883 1.00 39.64 185 LEU N C 1
ATOM 18181 O O . LEU J 2 185 ? -48.067 -4.041 -57.158 1.00 40.45 185 LEU N O 1
ATOM 18186 N N . VAL J 2 186 ? -47.574 -5.248 -58.999 1.00 36.27 186 VAL N N 1
ATOM 18187 C CA . VAL J 2 186 ? -48.947 -5.291 -59.472 1.00 37.57 186 VAL N CA 1
ATOM 18188 C C . VAL J 2 186 ? -49.551 -6.692 -59.405 1.00 40.29 186 VAL N C 1
ATOM 18189 O O . VAL J 2 186 ? -50.771 -6.813 -59.245 1.00 48.71 186 VAL N O 1
ATOM 18193 N N . VAL J 2 187 ? -48.746 -7.749 -59.529 1.00 41.74 187 VAL N N 1
ATOM 18194 C CA . VAL J 2 187 ? -49.207 -9.128 -59.374 1.00 41.47 187 VAL N CA 1
ATOM 18195 C C . VAL J 2 187 ? -48.100 -9.927 -58.697 1.00 38.63 187 VAL N C 1
ATOM 18196 O O . VAL J 2 187 ? -46.929 -9.815 -59.077 1.00 39.69 187 VAL N O 1
ATOM 18200 N N . TYR J 2 188 ? -48.463 -10.737 -57.703 1.00 40.68 188 TYR N N 1
ATOM 18201 C CA . TYR J 2 188 ? -47.524 -11.622 -57.029 1.00 41.30 188 TYR N CA 1
ATOM 18202 C C . TYR J 2 188 ? -48.089 -13.035 -56.983 1.00 39.40 188 TYR N C 1
ATOM 18203 O O . TYR J 2 188 ? -49.306 -13.232 -56.915 1.00 38.47 188 TYR N O 1
ATOM 18212 N N . ASP J 2 189 ? -47.189 -14.015 -57.017 1.00 34.88 189 ASP N N 1
ATOM 18213 C CA . ASP J 2 189 ? -47.542 -15.435 -56.991 1.00 35.01 189 ASP N CA 1
ATOM 18214 C C . ASP J 2 189 ? -48.586 -15.763 -58.060 1.00 38.82 189 ASP N C 1
ATOM 18215 O O . ASP J 2 189 ? -49.698 -16.211 -57.771 1.00 41.46 189 ASP N O 1
ATOM 18220 N N . ASP J 2 190 ? -48.198 -15.506 -59.313 1.00 38.83 190 ASP N N 1
ATOM 18221 C CA . ASP J 2 190 ? -48.991 -15.786 -60.510 1.00 35.27 190 ASP N CA 1
ATOM 18222 C C . ASP J 2 190 ? -50.167 -14.835 -60.703 1.00 38.35 190 ASP N C 1
ATOM 18223 O O . ASP J 2 190 ? -50.235 -14.123 -61.711 1.00 37.08 190 ASP N O 1
ATOM 18228 N N . SER J 2 191 ? -51.112 -14.825 -59.760 1.00 39.08 191 SER N N 1
ATOM 18229 C CA . SER J 2 191 ? -52.425 -14.252 -60.023 1.00 37.69 191 SER N CA 1
ATOM 18230 C C . SER J 2 191 ? -52.949 -13.353 -58.910 1.00 40.03 191 SER N C 1
ATOM 18231 O O . SER J 2 191 ? -54.099 -12.907 -58.990 1.00 38.49 191 SER N O 1
ATOM 18234 N N . ASN J 2 192 ? -52.156 -13.068 -57.882 1.00 43.27 192 ASN N N 1
ATOM 18235 C CA . ASN J 2 192 ? -52.655 -12.331 -56.729 1.00 41.54 192 ASN N CA 1
ATOM 18236 C C . ASN J 2 192 ? -52.426 -10.836 -56.892 1.00 41.23 192 ASN N C 1
ATOM 18237 O O . ASN J 2 192 ? -51.386 -10.401 -57.394 1.00 38.71 192 ASN N O 1
ATOM 18242 N N . ARG J 2 193 ? -53.409 -10.057 -56.453 1.00 44.22 193 ARG N N 1
ATOM 18243 C CA . ARG J 2 193 ? -53.411 -8.611 -56.596 1.00 44.61 193 ARG N CA 1
ATOM 18244 C C . ARG J 2 193 ? -53.131 -7.966 -55.248 1.00 47.49 193 ARG N C 1
ATOM 18245 O O . ARG J 2 193 ? -53.901 -8.183 -54.301 1.00 50.02 193 ARG N O 1
ATOM 18253 N N . PRO J 2 194 ? -52.056 -7.195 -55.095 1.00 47.27 194 PRO N N 1
ATOM 18254 C CA . PRO J 2 194 ? -51.840 -6.484 -53.831 1.00 45.72 194 PRO N CA 1
ATOM 18255 C C . PRO J 2 194 ? -52.890 -5.402 -53.637 1.00 49.06 194 PRO N C 1
ATOM 18256 O O . PRO J 2 194 ? -53.554 -4.963 -54.578 1.00 53.05 194 PRO N O 1
ATOM 18260 N N . SER J 2 195 ? -53.041 -4.976 -52.386 1.00 48.87 195 SER N N 1
ATOM 18261 C CA . SER J 2 195 ? -53.993 -3.918 -52.083 1.00 47.76 195 SER N CA 1
ATOM 18262 C C . SER J 2 195 ? -53.566 -2.621 -52.760 1.00 53.09 195 SER N C 1
ATOM 18263 O O . SER J 2 195 ? -52.383 -2.268 -52.775 1.00 50.76 195 SER N O 1
ATOM 18266 N N . GLY J 2 196 ? -54.540 -1.918 -53.337 1.00 52.34 196 GLY N N 1
ATOM 18267 C CA . GLY J 2 196 ? -54.288 -0.683 -54.047 1.00 49.36 196 GLY N CA 1
ATOM 18268 C C . GLY J 2 196 ? -54.161 -0.826 -55.549 1.00 51.55 196 GLY N C 1
ATOM 18269 O O . GLY J 2 196 ? -54.147 0.193 -56.252 1.00 55.52 196 GLY N O 1
ATOM 18270 N N . ILE J 2 197 ? -54.067 -2.050 -56.060 1.00 55.68 197 ILE N N 1
ATOM 18271 C CA . ILE J 2 197 ? -53.942 -2.292 -57.496 1.00 50.29 197 ILE N CA 1
ATOM 18272 C C . ILE J 2 197 ? -55.335 -2.503 -58.079 1.00 50.46 197 ILE N C 1
ATOM 18273 O O . ILE J 2 197 ? -56.126 -3.279 -57.522 1.00 57.71 197 ILE N O 1
ATOM 18278 N N . PRO J 2 198 ? -55.683 -1.834 -59.179 1.00 51.55 198 PRO N N 1
ATOM 18279 C CA . PRO J 2 198 ? -57.028 -1.989 -59.745 1.00 54.64 198 PRO N CA 1
ATOM 18280 C C . PRO J 2 198 ? -57.280 -3.402 -60.254 1.00 59.51 198 PRO N C 1
ATOM 18281 O O . PRO J 2 198 ? -56.360 -4.158 -60.571 1.00 57.69 198 PRO N O 1
ATOM 18285 N N . GLU J 2 199 ? -58.569 -3.749 -60.332 1.00 61.20 199 GLU N N 1
ATOM 18286 C CA . GLU J 2 199 ? -58.967 -5.061 -60.828 1.00 59.47 199 GLU N CA 1
ATOM 18287 C C . GLU J 2 199 ? -58.606 -5.262 -62.292 1.00 63.27 199 GLU N C 1
ATOM 18288 O O . GLU J 2 199 ? -58.550 -6.409 -62.752 1.00 62.51 199 GLU N O 1
ATOM 18294 N N . ARG J 2 200 ? -58.363 -4.177 -63.032 1.00 64.86 200 ARG N N 1
ATOM 18295 C CA . ARG J 2 200 ? -58.040 -4.293 -64.451 1.00 65.91 200 ARG N CA 1
ATOM 18296 C C . ARG J 2 200 ? -56.747 -5.063 -64.674 1.00 58.01 200 ARG N C 1
ATOM 18297 O O . ARG J 2 200 ? -56.559 -5.666 -65.737 1.00 59.32 200 ARG N O 1
ATOM 18305 N N . PHE J 2 201 ? -55.851 -5.058 -63.692 1.00 57.70 201 PHE N N 1
ATOM 18306 C CA . PHE J 2 201 ? -54.609 -5.810 -63.772 1.00 56.82 201 PHE N CA 1
ATOM 18307 C C . PHE J 2 201 ? -54.851 -7.237 -63.303 1.00 52.92 201 PHE N C 1
ATOM 18308 O O . PHE J 2 201 ? -55.328 -7.461 -62.187 1.00 51.47 201 PHE N O 1
ATOM 18316 N N . SER J 2 202 ? -54.531 -8.196 -64.167 1.00 50.04 202 SER N N 1
ATOM 18317 C CA . SER J 2 202 ? -54.783 -9.605 -63.906 1.00 49.31 202 SER N CA 1
ATOM 18318 C C . SER J 2 202 ? -53.593 -10.420 -64.381 1.00 44.78 202 SER N C 1
ATOM 18319 O O . SER J 2 202 ? -53.091 -10.202 -65.489 1.00 45.41 202 SER N O 1
ATOM 18322 N N . GLY J 2 203 ? -53.147 -11.355 -63.548 1.00 43.59 203 GLY N N 1
ATOM 18323 C CA . GLY J 2 203 ? -52.025 -12.214 -63.871 1.00 42.31 203 GLY N CA 1
ATOM 18324 C C . GLY J 2 203 ? -52.477 -13.642 -64.101 1.00 38.99 203 GLY N C 1
ATOM 18325 O O . GLY J 2 203 ? -53.432 -14.114 -63.478 1.00 40.76 203 GLY N O 1
ATOM 18326 N N . SER J 2 204 ? -51.785 -14.330 -65.006 1.00 37.76 204 SER N N 1
ATOM 18327 C CA . SER J 2 204 ? -52.029 -15.743 -65.257 1.00 42.64 204 SER N CA 1
ATOM 18328 C C . SER J 2 204 ? -50.714 -16.402 -65.644 1.00 42.34 204 SER N C 1
ATOM 18329 O O . SER J 2 204 ? -49.783 -15.744 -66.117 1.00 38.52 204 SER N O 1
ATOM 18332 N N . ASN J 2 205 ? -50.644 -17.714 -65.430 1.00 43.46 205 ASN N N 1
ATOM 18333 C CA . ASN J 2 205 ? -49.424 -18.458 -65.708 1.00 40.54 205 ASN N CA 1
ATOM 18334 C C . ASN J 2 205 ? -49.777 -19.909 -65.993 1.00 39.26 205 ASN N C 1
ATOM 18335 O O . ASN J 2 205 ? -50.504 -20.536 -65.217 1.00 38.87 205 ASN N O 1
ATOM 18340 N N . SER J 2 206 ? -49.258 -20.433 -67.101 1.00 41.14 206 SER N N 1
ATOM 18341 C CA . SER J 2 206 ? -49.517 -21.804 -67.510 1.00 41.94 206 SER N CA 1
ATOM 18342 C C . SER J 2 206 ? -48.575 -22.163 -68.644 1.00 43.68 206 SER N C 1
ATOM 18343 O O . SER J 2 206 ? -48.317 -21.338 -69.524 1.00 44.96 206 SER N O 1
ATOM 18346 N N . GLY J 2 207 ? -48.076 -23.393 -68.620 1.00 42.46 207 GLY N N 1
ATOM 18347 C CA . GLY J 2 207 ? -47.262 -23.862 -69.732 1.00 44.00 207 GLY N CA 1
ATOM 18348 C C . GLY J 2 207 ? -45.926 -23.143 -69.749 1.00 47.88 207 GLY N C 1
ATOM 18349 O O . GLY J 2 207 ? -45.185 -23.132 -68.758 1.00 44.27 207 GLY N O 1
ATOM 18350 N N . ASN J 2 208 ? -45.611 -22.532 -70.889 1.00 47.89 208 ASN N N 1
ATOM 18351 C CA . ASN J 2 208 ? -44.356 -21.819 -71.085 1.00 45.55 208 ASN N CA 1
ATOM 18352 C C . ASN J 2 208 ? -44.540 -20.308 -71.136 1.00 41.70 208 ASN N C 1
ATOM 18353 O O . ASN J 2 208 ? -43.590 -19.587 -71.465 1.00 46.58 208 ASN N O 1
ATOM 18358 N N . THR J 2 209 ? -45.731 -19.809 -70.817 1.00 40.82 209 THR N N 1
ATOM 18359 C CA . THR J 2 209 ? -46.048 -18.395 -70.982 1.00 40.04 209 THR N CA 1
ATOM 18360 C C . THR J 2 209 ? -46.860 -17.907 -69.795 1.00 41.17 209 THR N C 1
ATOM 18361 O O . THR J 2 209 ? -47.925 -18.457 -69.497 1.00 38.97 209 THR N O 1
ATOM 18365 N N . ALA J 2 210 ? -46.349 -16.878 -69.127 1.00 37.16 210 ALA N N 1
ATOM 18366 C CA . ALA J 2 210 ? -47.095 -16.106 -68.147 1.00 37.76 210 ALA N CA 1
ATOM 18367 C C . ALA J 2 210 ? -47.540 -14.798 -68.787 1.00 41.56 210 ALA N C 1
ATOM 18368 O O . ALA J 2 210 ? -46.853 -14.244 -69.648 1.00 41.82 210 ALA N O 1
ATOM 18370 N N . THR J 2 211 ? -48.702 -14.307 -68.365 1.00 41.34 211 THR N N 1
ATOM 18371 C CA . THR J 2 211 ? -49.327 -13.171 -69.029 1.00 43.42 211 THR N CA 1
ATOM 18372 C C . THR J 2 211 ? -49.884 -12.192 -68.005 1.00 45.08 211 THR N C 1
ATOM 18373 O O . THR J 2 211 ? -50.599 -12.591 -67.081 1.00 41.58 211 THR N O 1
ATOM 18377 N N . LEU J 2 212 ? -49.556 -10.914 -68.180 1.00 47.43 212 LEU N N 1
ATOM 18378 C CA . LEU J 2 212 ? -50.222 -9.823 -67.479 1.00 46.87 212 LEU N CA 1
ATOM 18379 C C . LEU J 2 212 ? -51.233 -9.194 -68.428 1.00 46.22 212 LEU N C 1
ATOM 18380 O O . LEU J 2 212 ? -50.869 -8.745 -69.521 1.00 45.24 212 LEU N O 1
ATOM 18385 N N . THR J 2 213 ? -52.494 -9.165 -68.014 1.00 47.05 213 THR N N 1
ATOM 18386 C CA . THR J 2 213 ? -53.582 -8.651 -68.834 1.00 47.62 213 THR N CA 1
ATOM 18387 C C . THR J 2 213 ? -54.116 -7.373 -68.205 1.00 47.85 213 THR N C 1
ATOM 18388 O O . THR J 2 213 ? -54.580 -7.386 -67.060 1.00 48.97 213 THR N O 1
ATOM 18392 N N . ILE J 2 214 ? -54.049 -6.276 -68.953 1.00 49.52 214 ILE N N 1
ATOM 18393 C CA . ILE J 2 214 ? -54.514 -4.972 -68.498 1.00 54.56 214 ILE N CA 1
ATOM 18394 C C . ILE J 2 214 ? -55.764 -4.629 -69.296 1.00 57.85 214 ILE N C 1
ATOM 18395 O O . ILE J 2 214 ? -55.680 -4.298 -70.485 1.00 59.37 214 ILE N O 1
ATOM 18400 N N . SER J 2 215 ? -56.921 -4.708 -68.649 1.00 56.93 215 SER N N 1
ATOM 18401 C CA . SER J 2 215 ? -58.186 -4.367 -69.280 1.00 61.12 215 SER N CA 1
ATOM 18402 C C . SER J 2 215 ? -58.493 -2.887 -69.084 1.00 66.63 215 SER N C 1
ATOM 18403 O O . SER J 2 215 ? -57.924 -2.223 -68.214 1.00 62.65 215 SER N O 1
ATOM 18406 N N . ARG J 2 216 ? -59.412 -2.380 -69.911 1.00 66.47 216 ARG N N 1
ATOM 18407 C CA . ARG J 2 216 ? -59.862 -0.988 -69.849 1.00 67.47 216 ARG N CA 1
ATOM 18408 C C . ARG J 2 216 ? -58.678 -0.033 -69.727 1.00 70.21 216 ARG N C 1
ATOM 18409 O O . ARG J 2 216 ? -58.607 0.798 -68.819 1.00 70.54 216 ARG N O 1
ATOM 18417 N N . VAL J 2 217 ? -57.737 -0.170 -70.663 1.00 67.29 217 VAL N N 1
ATOM 18418 C CA . VAL J 2 217 ? -56.450 0.509 -70.556 1.00 68.83 217 VAL N CA 1
ATOM 18419 C C . VAL J 2 217 ? -56.635 2.015 -70.409 1.00 71.26 217 VAL N C 1
ATOM 18420 O O . VAL J 2 217 ? -57.444 2.641 -71.105 1.00 78.37 217 VAL N O 1
ATOM 18424 N N . GLU J 2 218 ? -55.893 2.602 -69.479 1.00 71.77 218 GLU N N 1
ATOM 18425 C CA . GLU J 2 218 ? -55.876 4.041 -69.282 1.00 70.17 218 GLU N CA 1
ATOM 18426 C C . GLU J 2 218 ? -54.528 4.604 -69.713 1.00 69.08 218 GLU N C 1
ATOM 18427 O O . GLU J 2 218 ? -53.543 3.874 -69.853 1.00 66.37 218 GLU N O 1
ATOM 18433 N N . ALA J 2 219 ? -54.500 5.919 -69.940 1.00 66.25 219 ALA N N 1
ATOM 18434 C CA . ALA J 2 219 ? -53.247 6.572 -70.307 1.00 67.12 219 ALA N CA 1
ATOM 18435 C C . ALA J 2 219 ? -52.207 6.421 -69.206 1.00 67.11 219 ALA N C 1
ATOM 18436 O O . ALA J 2 219 ? -51.016 6.232 -69.483 1.00 64.82 219 ALA N O 1
ATOM 18438 N N . GLY J 2 220 ? -52.643 6.488 -67.947 1.00 62.80 220 GLY N N 1
ATOM 18439 C CA . GLY J 2 220 ? -51.746 6.320 -66.817 1.00 58.64 220 GLY N CA 1
ATOM 18440 C C . GLY J 2 220 ? -51.105 4.951 -66.728 1.00 62.64 220 GLY N C 1
ATOM 18441 O O . GLY J 2 220 ? -50.171 4.774 -65.938 1.00 64.81 220 GLY N O 1
ATOM 18442 N N . ASP J 2 221 ? -51.579 3.980 -67.511 1.00 65.12 221 ASP N N 1
ATOM 18443 C CA . ASP J 2 221 ? -50.974 2.655 -67.533 1.00 56.23 221 ASP N CA 1
ATOM 18444 C C . ASP J 2 221 ? -49.703 2.599 -68.369 1.00 55.36 221 ASP N C 1
ATOM 18445 O O . ASP J 2 221 ? -49.049 1.552 -68.400 1.00 58.45 221 ASP N O 1
ATOM 18450 N N . GLU J 2 222 ? -49.339 3.688 -69.042 1.00 61.05 222 GLU N N 1
ATOM 18451 C CA . GLU J 2 222 ? -48.173 3.708 -69.922 1.00 59.45 222 GLU N CA 1
ATOM 18452 C C . GLU J 2 222 ? -46.899 3.654 -69.087 1.00 59.68 222 GLU N C 1
ATOM 18453 O O . GLU J 2 222 ? -46.578 4.607 -68.368 1.00 60.20 222 GLU N O 1
ATOM 18459 N N . ALA J 2 223 ? -46.168 2.546 -69.186 1.00 56.70 223 ALA N N 1
ATOM 18460 C CA . ALA J 2 223 ? -44.960 2.321 -68.396 1.00 54.77 223 ALA N CA 1
ATOM 18461 C C . ALA J 2 223 ? -44.256 1.076 -68.928 1.00 52.00 223 ALA N C 1
ATOM 18462 O O . ALA J 2 223 ? -44.712 0.438 -69.882 1.00 53.32 223 ALA N O 1
ATOM 18464 N N . ASP J 2 224 ? -43.132 0.740 -68.297 1.00 53.24 224 ASP N N 1
ATOM 18465 C CA . ASP J 2 224 ? -42.430 -0.512 -68.549 1.00 47.50 224 ASP N CA 1
ATOM 18466 C C . ASP J 2 224 ? -42.909 -1.560 -67.552 1.00 44.68 224 ASP N C 1
ATOM 18467 O O . ASP J 2 224 ? -43.030 -1.277 -66.356 1.00 45.22 224 ASP N O 1
ATOM 18472 N N . TYR J 2 225 ? -43.184 -2.766 -68.044 1.00 45.51 225 TYR N N 1
ATOM 18473 C CA . TYR J 2 225 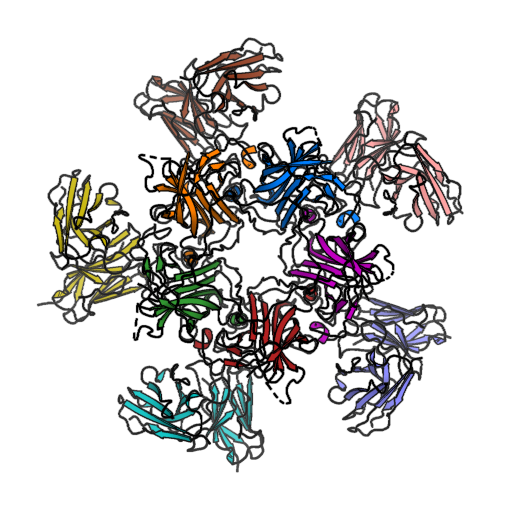? -43.692 -3.854 -67.219 1.00 42.30 225 TYR N CA 1
ATOM 18474 C C . TYR J 2 225 ? -42.697 -5.006 -67.224 1.00 43.28 225 TYR N C 1
ATOM 18475 O O . TYR J 2 225 ? -42.279 -5.468 -68.292 1.00 45.19 225 TYR N O 1
ATOM 18484 N N . TYR J 2 226 ? -42.322 -5.463 -66.031 1.00 42.77 226 TYR N N 1
ATOM 18485 C CA . TYR J 2 226 ? -41.350 -6.532 -65.852 1.00 39.75 226 TYR N CA 1
ATOM 18486 C C . TYR J 2 226 ? -42.009 -7.731 -65.185 1.00 40.47 226 TYR N C 1
ATOM 18487 O O . TYR J 2 226 ? -42.805 -7.573 -64.254 1.00 34.17 226 TYR N O 1
ATOM 18496 N N . CYS J 2 227 ? -41.671 -8.926 -65.660 1.00 40.22 227 CYS N N 1
ATOM 18497 C CA . CYS J 2 227 ? -42.000 -10.158 -64.960 1.00 36.42 227 CYS N CA 1
ATOM 18498 C C . CYS J 2 227 ? -40.783 -10.644 -64.184 1.00 37.72 227 CYS N C 1
ATOM 18499 O O . CYS J 2 227 ? -39.638 -10.426 -64.591 1.00 30.99 227 CYS N O 1
ATOM 18502 N N . GLN J 2 228 ? -41.042 -11.287 -63.045 1.00 32.17 228 GLN N N 1
ATOM 18503 C CA . GLN J 2 228 ? -39.986 -11.893 -62.249 1.00 32.99 228 GLN N CA 1
ATOM 18504 C C . GLN J 2 228 ? -40.418 -13.280 -61.805 1.00 35.18 228 GLN N C 1
ATOM 18505 O O . GLN J 2 228 ? -41.588 -13.502 -61.485 1.00 33.01 228 GLN N O 1
ATOM 18511 N N . VAL J 2 229 ? -39.463 -14.205 -61.784 1.00 33.24 229 VAL N N 1
ATOM 18512 C CA . VAL J 2 229 ? -39.700 -15.593 -61.412 1.00 32.15 229 VAL N CA 1
ATOM 18513 C C . VAL J 2 229 ? -38.779 -15.949 -60.254 1.00 34.22 229 VAL N C 1
ATOM 18514 O O . VAL J 2 229 ? -37.638 -15.481 -60.191 1.00 37.67 229 VAL N O 1
ATOM 18518 N N . TRP J 2 230 ? -39.282 -16.755 -59.323 1.00 32.09 230 TRP N N 1
ATOM 18519 C CA . TRP J 2 230 ? -38.467 -17.323 -58.256 1.00 32.13 230 TRP N CA 1
ATOM 18520 C C . TRP J 2 230 ? -38.259 -18.802 -58.558 1.00 28.93 230 TRP N C 1
ATOM 18521 O O . TRP J 2 230 ? -39.202 -19.596 -58.483 1.00 30.13 230 TRP N O 1
ATOM 18532 N N . SER J 2 231 ? -37.026 -19.165 -58.907 1.00 33.01 231 SER N N 1
ATOM 18533 C CA . SER J 2 231 ? -36.658 -20.546 -59.199 1.00 36.24 231 SER N CA 1
ATOM 18534 C C . SER J 2 231 ? -35.883 -21.201 -58.066 1.00 35.52 231 SER N C 1
ATOM 18535 O O . SER J 2 231 ? -36.081 -22.390 -57.793 1.00 36.93 231 SER N O 1
ATOM 18538 N N . SER J 2 232 ? -35.007 -20.452 -57.401 1.00 32.26 232 SER N N 1
ATOM 18539 C CA . SER J 2 232 ? -34.256 -20.951 -56.255 1.00 32.62 232 SER N CA 1
ATOM 18540 C C . SER J 2 232 ? -33.785 -19.753 -55.440 1.00 31.24 232 SER N C 1
ATOM 18541 O O . SER J 2 232 ? -34.079 -18.601 -55.767 1.00 30.45 232 SER N O 1
ATOM 18544 N N . SER J 2 233 ? -33.032 -20.036 -54.374 1.00 31.84 233 SER N N 1
ATOM 18545 C CA . SER J 2 233 ? -32.664 -18.985 -53.430 1.00 31.46 233 SER N CA 1
ATOM 18546 C C . SER J 2 233 ? -31.777 -17.923 -54.069 1.00 32.01 233 SER N C 1
ATOM 18547 O O . SER J 2 233 ? -31.815 -16.759 -53.655 1.00 32.33 233 SER N O 1
ATOM 18550 N N . THR J 2 234 ? -30.983 -18.290 -55.076 1.00 33.28 234 THR N N 1
ATOM 18551 C CA . THR J 2 234 ? -30.103 -17.349 -55.759 1.00 34.77 234 THR N CA 1
ATOM 18552 C C . THR J 2 234 ? -30.544 -17.063 -57.190 1.00 39.30 234 THR N C 1
ATOM 18553 O O . THR J 2 234 ? -29.794 -16.438 -57.948 1.00 35.00 234 THR N O 1
ATOM 18557 N N . ASP J 2 235 ? -31.746 -17.493 -57.575 1.00 39.71 235 ASP N N 1
ATOM 18558 C CA . ASP J 2 235 ? -32.221 -17.406 -58.955 1.00 37.36 235 ASP N CA 1
ATOM 18559 C C . ASP J 2 235 ? -33.556 -16.664 -58.958 1.00 35.00 235 ASP N C 1
ATOM 18560 O O . ASP J 2 235 ? -34.620 -17.287 -58.896 1.00 34.40 235 ASP N O 1
ATOM 18565 N N . HIS J 2 236 ? -33.495 -15.332 -59.041 1.00 33.66 236 HIS N N 1
ATOM 18566 C CA . HIS J 2 236 ? -34.675 -14.471 -59.119 1.00 33.95 236 HIS N CA 1
ATOM 18567 C C . HIS J 2 236 ? -34.635 -13.680 -60.424 1.00 32.37 236 HIS N C 1
ATOM 18568 O O . HIS J 2 236 ? -34.520 -12.446 -60.405 1.00 35.73 236 HIS N O 1
ATOM 18575 N N . PRO J 2 237 ? -34.742 -14.348 -61.573 1.00 35.95 237 PRO N N 1
ATOM 18576 C CA . PRO J 2 237 ? -34.577 -13.638 -62.846 1.00 34.18 237 PRO N CA 1
ATOM 18577 C C . PRO J 2 237 ? -35.737 -12.701 -63.140 1.00 32.78 237 PRO N C 1
ATOM 18578 O O . PRO J 2 237 ? -36.888 -12.958 -62.780 1.00 33.04 237 PRO N O 1
ATOM 18582 N N . PHE J 2 238 ? -35.408 -11.594 -63.800 1.00 38.56 238 PHE N N 1
ATOM 18583 C CA . PHE J 2 238 ? -36.378 -10.666 -64.358 1.00 35.22 238 PHE N CA 1
ATOM 18584 C C . PHE J 2 238 ? -36.423 -10.820 -65.872 1.00 37.96 238 PHE N C 1
ATOM 18585 O O . PHE J 2 238 ? -35.437 -11.216 -66.500 1.00 47.93 238 PHE N O 1
ATOM 18593 N N . GLY J 2 239 ? -37.573 -10.501 -66.457 1.00 36.31 239 GLY N N 1
ATOM 18594 C CA . GLY J 2 239 ? -37.649 -10.387 -67.896 1.00 37.31 239 GLY N CA 1
ATOM 18595 C C . GLY J 2 239 ? -37.007 -9.100 -68.379 1.00 44.65 239 GLY N C 1
ATOM 18596 O O . GLY J 2 239 ? -36.670 -8.201 -67.609 1.00 47.35 239 GLY N O 1
ATOM 18597 N N . GLY J 2 240 ? -36.826 -9.018 -69.697 1.00 44.99 240 GLY N N 1
ATOM 18598 C CA . GLY J 2 240 ? -36.249 -7.821 -70.284 1.00 38.57 240 GLY N CA 1
ATOM 18599 C C . GLY J 2 240 ? -37.109 -6.586 -70.117 1.00 47.62 240 GLY N C 1
ATOM 18600 O O . GLY J 2 240 ? -36.586 -5.463 -70.154 1.00 51.46 240 GLY N O 1
ATOM 18601 N N . GLY J 2 241 ? -38.406 -6.766 -69.919 1.00 46.60 241 GLY N N 1
ATOM 18602 C CA . GLY J 2 241 ? -39.317 -5.652 -69.755 1.00 43.37 241 GLY N CA 1
ATOM 18603 C C . GLY J 2 241 ? -40.029 -5.310 -71.052 1.00 41.42 241 GLY N C 1
ATOM 18604 O O . GLY J 2 241 ? -39.484 -5.434 -72.152 1.00 44.41 241 GLY N O 1
ATOM 18605 N N . THR J 2 242 ? -41.276 -4.871 -70.923 1.00 43.37 242 THR N N 1
ATOM 18606 C CA . THR J 2 242 ? -42.107 -4.504 -72.061 1.00 46.96 242 THR N CA 1
ATOM 18607 C C . THR J 2 242 ? -42.556 -3.059 -71.906 1.00 47.12 242 THR N C 1
ATOM 18608 O O . THR J 2 242 ? -43.170 -2.702 -70.895 1.00 46.24 242 THR N O 1
ATOM 18612 N N . LYS J 2 243 ? -42.247 -2.235 -72.906 1.00 49.44 243 LYS N N 1
ATOM 18613 C CA . LYS J 2 243 ? -42.637 -0.827 -72.922 1.00 47.31 243 LYS N CA 1
ATOM 18614 C C . LYS J 2 243 ? -44.012 -0.720 -73.572 1.00 49.60 243 LYS N C 1
ATOM 18615 O O . LYS J 2 243 ? -44.164 -0.992 -74.768 1.00 54.11 243 LYS N O 1
ATOM 18621 N N . VAL J 2 244 ? -45.013 -0.336 -72.787 1.00 50.63 244 VAL N N 1
ATOM 18622 C CA . VAL J 2 244 ? -46.398 -0.282 -73.242 1.00 56.68 244 VAL N CA 1
ATOM 18623 C C . VAL J 2 244 ? -46.758 1.174 -73.507 1.00 56.45 244 VAL N C 1
ATOM 18624 O O . VAL J 2 244 ? -46.789 1.995 -72.584 1.00 56.55 244 VAL N O 1
ATOM 18628 N N . THR J 2 245 ? -47.038 1.494 -74.767 1.00 57.69 245 THR N N 1
ATOM 18629 C CA . THR J 2 245 ? -47.467 2.826 -75.168 1.00 61.37 245 THR N CA 1
ATOM 18630 C C . THR J 2 245 ? -48.963 2.815 -75.453 1.00 66.18 245 THR N C 1
ATOM 18631 O O . THR J 2 245 ? -49.452 1.959 -76.198 1.00 61.69 245 THR N O 1
ATOM 18635 N N . VAL J 2 246 ? -49.683 3.759 -74.856 1.00 67.15 246 VAL N N 1
ATOM 18636 C CA . VAL J 2 246 ? -51.111 3.920 -75.098 1.00 73.18 246 VAL N CA 1
ATOM 18637 C C . VAL J 2 246 ? -51.305 4.954 -76.198 1.00 74.58 246 VAL N C 1
ATOM 18638 O O . VAL J 2 246 ? -50.693 6.028 -76.170 1.00 74.83 246 VAL N O 1
ATOM 18642 N N . LEU J 2 247 ? -52.159 4.632 -77.164 1.00 75.22 247 LEU N N 1
ATOM 18643 C CA . LEU J 2 247 ? -52.386 5.507 -78.305 1.00 76.99 247 LEU N CA 1
ATOM 18644 C C . LEU J 2 247 ? -53.090 6.792 -77.884 1.00 80.10 247 LEU N C 1
ATOM 18645 O O . LEU J 2 247 ? -53.049 7.795 -78.599 1.00 88.87 247 LEU N O 1
#

B-factor: mean 41.09, std 15.49, range [14.6, 160.08]

Foldseek 3Di:
DFFDDFDDDDVQKDKDKDWWAWQQQCPDPVPGQKAPWDDDDDDLQGAEDDLSQFTFKTKDKDFADDDDLDKWKFWWKKDKFFPDPCVQVPQAPFAAAPDVPHTGDTFFFKKKKKKKKFQFFFKKFWAACRQNYHYDPQADAADPGDPCSNPHDPSRIDGPPDGSHYGPRTIDGDPVDPPGMDMDMDIDGDQGHAFDGDDDPPDMDTQADPVGTHRTHDRSIMMMMIHTFRGWGAGNVGTIMIGGTIMMMMTMIGMINGD/DFFDDFDDDVVFKDKDKDKWAWQQQCPDDVPRQKADWDDDDDDLLEAEDDLSQFTFKIKDKDFADDDDCLDKWKFWWKKDKFFPDPCVQVPQAPFAAAPDVPHTGDGFFFKKKKKKKKFQFFFKKFWAACRQNYHYDPQADAADPGDPCSNPHDPSRIDGPPDGSHYGPRTIDGDPVDPPGMDMDMDIDGDDGHAFDGDDDPPDMDTQADPVGTHRTHPPSIMMMMIHTFRGWGQGNVGTIMTGGTMMMMMIMIGMIRDD/DPWFFDDFDDDPVFKDKDKDKWAWQQQCPDPVPRQKADWDDDDDDLQGAEDDLRRFTFKIKDKDFADDPVCLDKWKFWWKKDKFFPDPCVQVPQQPFAAAPDVPHTGDTFFFKKKKKKKKFLFFFKKFWAACRQNYHYDPQADAADPGDPCSNPHDPSRIDGPPDGSHYGPRTIDGDPVDPPGMDMDMDIDGDQGHAFDGDDDPPDMDTQADPVGTHRTRPPNIMMMMIHTFRGWGQGNVGTIMTGGTMMMMMIMIGMINID/DFFDDFDDDPPQKDKDKDWWAWQQQCPDPVPRQKAPWDDDDDDLLEAEDDLSRFTFKIKDKDFADDDDCLDKFKFWWKKDKFFPDPCVQVPQAPFAAAPDVPHTGDTFFFKKKKKKKKFQFFFKKFWAACRQNHDYDPQADAADPGDPCSNPHDPSRIDGPPDGSHYGPRTIDGDPVDPPGMDMDMDIDGDQGHAFDGDDDPPDMDTQADPVGTHHTHPPSIMMMMIHTFRGWGAGNVGIIMIGGTMMMMMTMIGMIDGD/DFFDDFDDDPPQKDKDKDWWAWQFQCPDPVPRQKADWDDDDDDLLGAEDDLRQFTFKTKDKDFADDDDVKWKFWWKKDKFFPDPCVQVPQAPFAAAPDPPHTGDTFFFKKKKKKKKFQFFFKKFWAACRQNHHYDPQADAADPGDPCSNPHDPSRIDGPPDGSHYGPRTIDGDPVDPPGMDMDMDIDGDQGHAFDGDDDPPDMDTQADPVGTHRTHPPRIMMMMIHTFRGWGAGNVGTIMIGGTMMMMMTMIGMIDRD/DKAKAKDWADEDEAQAKTKMKIAIDDDQQLPWKKFKWWAAVPFDIDTAKIAHSQRPDIEGAPVCVVFWDWDADSVRRMIMIIGGRDDQVVFTWMKMFIQDDDDFRDTADIHLTDTHGYCFKEWDAEAEDEAQAKTKTKIFHAFLLVWKKWKWWAAPSGDIHTQGTRFFDGDPPHDPQWGWHGGGGMIMTMRGRDDQVSQTWMKMWTGDDNNHTDIYRIYGYHYDD/DWAKAKDFADEDEQQAKTKMKIAIDDDQQLPWKKWKWWAAVPWDIDTAKIAHSQRPDIAGAPVCVPFKDWDDDSVRRMTMIIGGRDDQVPFTWMKMFTQDDDDFRDTADIHLTHTHGYVFWEWDAEAEDEQQAKTKTKIFHAPLLVWFKWKWWDAPSGDIHTQGGRFFDGDPPHDPQWGWHDDGGMIMIMHGNHDQVRFTWMKMWTGDDNNDTDIYRTYGYHYDDD/DWAKAKDWADEDEAQAKTKMKIATDDDQQLVWKKFKWWAAVPWDIDTAKIAHSQRPDIEGAPVCVVFKDWDADSVRRMIMIIGGRDDQVPFTFMKMFTQDDDDFRDTADIHLTHTHGYDHCAKEWDAEDEDEQQAKTKTKIFAAQLLVWFKWKWWAAPSGDIHTQGTRFFDGDPPHDPQWGWHGDHGMIMTMGGNDDQVSFTWMKMWTHDDNNHTHIYGIYGYHYD/DWAKAKDWADEDEAQAKTKMKIAIDDDQQLPWKKFKWWAAVPFDIDTAKIAHSQRPDIEGAPVCVVFKDWDADNVRRMIMIIGGRDDQVVFTFMWMFTQDDDDFGDTADIHLTHTHGYCFKEWDAEDEDAAQAKTKTKIFHQFCLVWFKWKWWAAPSGDIHTQGTRFFDGDPPHDPQWGWHGGGGMIMTMRGRDDQVRFTWMKMWTHDDNNHIDIYRTYGYHYDD/DKAKAKDWADEDEAQAKTKMKIQIDDDQLLPWKKFKWWAAVPFDIDTAKIAHSQRPDIEGAPVCVPAKDWDDDSVRSMIMIIGGRDDQVVFTWMWMFTQDDDDFRDTADIHLTHTHGYCAQWEWDAEAEDEQQAKTKTKIFHAPLLVWFKWKWWAAPSGDIHTADTRFFDGDPPHDPQWGWHGDGGMIMTMGHNHDQVSFTWMKMWTRDDNNHTGIYRIYGYHYD

Nearest PDB structures (foldseek):
  8u5l-assembly1_D  TM=1.003E+00  e=6.553E-55  Betapolyomavirus hominis
  8ago-assembly1_AAA  TM=9.967E-01  e=2.951E-52  Betapolyomavirus hominis
  7b69-assembly1_AAA  TM=9.992E-01  e=4.118E-52  Betapolyomavirus hominis
  7pa6-assembly1_EEE  TM=9.970E-01  e=1.412E-47  JC polyomavirus
  7zin-assembly1_EEE  TM=9.924E-01  e=7.901E-47  JC polyomavirus